Protein 2IM5 (pdb70)

B-factor: mean 26.13, std 9.0, range [6.48, 63.81]

Foldseek 3Di:
DDAALLQFFQQLLLVLVLCVVPQQFKKFKKKKDQPVQDADDVVLLVVLLVVLVVQQPHAHDPLNLVCCVPQVVLRDPVSSVCRRPDGQDSVQKDWDQDPSRGTIMMGIDGCSRRSSVFLVSLLSSLQSVCVVVVHDFQVVVLLPVLLVLLQLLQVLLAAEEEEARSFFNHPVSVLVSQVNSCVRNPRSYQYYRRRVSCSVNVHHHDDAHDLQLLLVQCQVVNQLCSQVVSLVSSCVSRVLPRQEEEQQQLHNVLSLVPPDLVSLQRRQEYEAAFDDLLVVLVSNLVSCVVSPHQQARHEYEYEHADDSVVSSVSCVSCPPRHHYHYYHYCNRRPDRDPPDDTGRMGIGGQWMASHPPGDITGTKGDGHDPPDIDYDPVVSVVSCVVSVD/DDAALLQFFQQLLLVLVLCVVPQQFKKFKKKKDQPVQDADDVVLLVVLLVVLVVQQPHAHDPLNLVCCVPQVVLRDPVSSVCRRPDGQDSVQKDWDQDPSRGTIMMGIDGVSRRSSVFLVSLLSSLQSVCVVVVHDFQVVVLLPVLLVLLQLLQVLLAAEEEEARSFFNHPVSVLVSQVNSCVRNPRSYQYYRRRVSCSVNVHHHDDAHDLQLLLVQCQVVNQLCSQVVSLVSSCVSRVLPRQEEEQQQLHNVLRLVPPDLVSLQRRQEYEAAFDDLLVVLVSNLVSCVVSPHQQARHEYEYEHADDSVVSSVSCVSCPPRHHYHYYHYCNRRPPRDPPDDTGRMGIGGQWMASHPPGDITGTKGDGHDPPDIDYDPVVSVVSCVRSVD/DDAALLQFFQLLLLVLVLCVVPQQFKKFKKKKDQPVQDADDVVLLVVLLVVLVVQQPHAHDPLNLVCCVPQVVLRDPVSSVCRRPDGQDSVQKDWDQDPSRGTIMMGIDRCSRRSSVFLVSLLSSLQSVCVVVVHDFQVVVLLVVLLVLLQLLQVLLAAEEEEARSFFNHPVSVLVSQVNSCVRNPRSYQYYRRRVSCSVNVHHHDDAHDLQLLLVQCQVVNQLCSQVVSLVSSCVSRVLPRQEEEQQQLHNVLSLVPPDLVSLQRRQEYEAAFDDLLVVLVSNLVSCVVSPHQQARHEYEYEHADDSVVSSVSCVSCVPRHHYHYYHYCNRRPDRDPPDDTGRMGIGGQWMASHPPGDITGTKGDGHDPPDIDYDPVVSVVSCVRSVD/DDAALLQFFQLLLLVLVLCVVPQQFKKFKKKKDQPVQDADDVVLLVVLLVVLVVQQPHAHDPLNLVCCVPQVVLRDPVSSVCRRPDGQDSVQKDWDQDPSRGTIMMGIDRVSRRSSVFLVSLLSSLQSVCVVVVHDFQVVVLLPVLLVLLQLLQVLLAAEEEEARSFFNHPVSVLVSQVNSCVRNPRSYQYYRRRVSCSVNVHHHDDAHDLQLLLVQCQVVNQLCSQVVSLVSSCVSRVLPRQEEEQQQLHNVLSLVPPDLVSLQRRQEYEAAFDDLLVVLVSNLVSCVVSPHQQARHEYEYEHADDSVVSSVSCVSCPPRHHYHYYHYCNRRPPRDPPDDTGRMGIGGQWMASHPPGDITGTKGDGHDPPDIDYDPVVSVVSCVRSVD

InterPro domains:
  IPR006406 Nicotinate phosphoribosyltransferase [MF_00570] (1-394)
  IPR006406 Nicotinate phosphoribosyltransferase [NF003704] (3-387)
  IPR006406 Nicotinate phosphoribosyltransferase [TIGR01514] (3-393)
  IPR006406 Nicotinate phosphoribosyltransferase [cd01401] (5-376)
  IPR007229 Nicotinate phosphoribosyltransferase family [PIRSF000484] (2-343)
  IPR007229 Nicotinate phosphoribosyltransferase family [PTHR11098] (4-378)
  IPR036068 Nicotinate phosphoribosyltransferase-like, C-terminal [SSF51690] (118-387)
  IPR040727 Nicotinate phosphoribosyltransferase, N-terminal domain [PF17767] (8-128)
  IPR041525 Nicotinate/nicotinamide phosphoribosyltransferase [PF04095] (164-356)

CATH classification: 3.20.140.10

Radius of gyration: 35.73 Å; Cα contacts (8 Å, |Δi|>4): 3093; chains: 4; bounding box: 87×88×93 Å

Nearest PDB structures (foldseek):
  2im5-assembly4_D  TM=1.003E+00  e=8.358E-81  Porphyromonas gingivalis
  3os4-assembly1_A  TM=9.330E-01  e=1.177E-36  Yersinia pestis CO92
  3os4-assembly2_B  TM=9.415E-01  e=1.327E-33  Yersinia pestis CO92
  4hl7-assembly1_A  TM=9.310E-01  e=1.331E-32  Vibrio cholerae O1 biovar El Tor str. N16961
  4hl7-assembly2_B  TM=9.332E-01  e=4.334E-32  Vibrio cholerae O1 biovar El Tor str. N16961

Solvent-accessible surface area: 59330 Å² total; per-residue (Å²): 31,13,196,12,11,0,2,5,6,5,25,0,5,3,0,0,9,0,0,6,26,43,12,10,71,0,61,0,11,2,47,7,66,11,125,85,171,48,67,21,76,98,113,1,0,77,76,0,53,32,31,6,129,59,4,39,88,16,45,12,70,133,95,12,37,64,21,0,87,179,84,0,79,33,3,1,36,14,2,8,30,8,2,38,35,8,108,13,47,35,152,28,16,88,9,42,40,49,103,127,26,30,6,30,0,83,0,78,12,28,0,0,29,0,0,7,1,5,0,3,1,1,0,1,0,0,15,10,37,2,141,86,92,57,16,136,22,68,87,152,51,3,66,96,43,4,113,65,24,0,53,54,2,109,127,64,197,0,52,1,4,1,38,4,2,69,58,0,8,12,34,117,1,1,23,82,2,0,48,2,1,97,113,46,0,42,175,8,12,85,0,0,6,0,0,36,0,0,57,118,18,62,24,128,17,11,24,12,4,15,23,12,1,1,9,0,0,0,1,10,37,6,14,40,36,0,15,78,33,0,6,59,24,4,16,75,7,5,76,9,51,37,13,20,1,2,0,2,0,2,25,0,67,10,3,14,130,80,7,31,42,38,2,0,18,8,5,61,8,0,38,3,32,13,20,67,28,92,95,6,1,68,44,1,12,126,46,2,97,94,23,193,11,64,10,123,45,10,92,0,16,0,16,55,103,9,54,8,91,130,0,5,64,4,48,129,66,3,74,70,78,9,86,27,23,1,2,0,15,48,33,6,0,6,47,0,13,81,70,29,107,48,4,39,3,17,1,62,4,46,34,0,25,56,45,45,188,38,83,82,42,89,3,0,39,1,14,34,58,140,64,137,54,59,11,53,95,129,24,23,102,17,0,48,77,22,23,71,86,30,12,198,13,10,0,2,6,6,4,23,0,4,3,0,0,8,0,0,7,27,45,12,10,71,0,64,0,10,3,46,6,68,11,122,84,170,49,67,21,74,97,114,2,0,79,77,0,53,32,33,6,128,60,3,38,87,15,46,12,71,135,95,12,38,65,21,0,87,179,85,0,82,34,3,0,35,17,3,7,27,9,2,37,35,8,109,14,47,35,152,27,16,86,10,41,41,50,103,128,25,29,7,29,0,84,0,79,13,28,0,0,32,0,0,7,2,5,0,3,1,2,0,2,0,0,16,9,37,2,141,87,91,58,17,137,22,69,88,154,50,3,66,97,43,4,113,64,27,0,53,54,1,108,128,63,200,0,53,2,4,1,38,4,2,70,58,0,9,11,34,116,1,1,23,81,2,0,49,2,0,98,112,46,0,43,172,7,12,84,0,0,6,0,0,34,0,0,54,119,19,62,24,128,18,12,23,13,4,14,23,10,1,1,8,0,0,0,2,10,38,11,14,46,39,0,16,78,34,0,6,58,24,5,16,76,6,6,74,9,51,36,14,20,0,2,1,2,0,1,26,0,69,8,3,13,133,82,6,33,46,40,2,0,19,8,5,62,10,0,38,3,30,13,19,68,29,92,96,6,1,67,44,0,14,128,47,2,94,92,23,195,12,62,10,123,44,9,93,0,16,0,17,55,103,8,54,8,92,130,0,5,66,4,49,131,64,3,75,70,79,10,85,28,24,1,2,0,14,50,34,7,0,5,48,0,14,78,70,30,106,49,6,41,3,17,1,63,4,46,33,0,25,58,45,47,187,41,88,82,43,88,3,1,38,1,14,35,57,143,64,137,55,61,12,54,95,132,25,23,100,26,0,48,82,26,24,72,85,32,12,198,11,10,0,2,6,5,5,24,0,4,3,0,0,8,0,0,7,29,45,12,9,69,0,61,0,11,2,47,7,67,12,124,86,169,49,66,20,76,98,112,2,0,77,76,0,52,32,32,6,127,59,3,37,89,15,45,12,70,133,95,12,38,65,20,0,87,179,83,0,80,34,3,1,37,15,3,8,29,9,2,39,34,8,107,14,46,36,151,28,17,86,10,42,41,50,104,127,26,30,6,30,1,82,0,77,13,27,0,0,30,0,0,6,1,7,0,3,1,1,0,1,0,0,16,10,37,2,140,85,92,56,17,136,22,67,85,151,52,3,64,97,42,4,112,66,26,0,52,54,2,107,127,63,200,0,53,2,4,1,40,4,2,68,59,0,9,11,35,114,1,1,23,82,2,0,47,3,0,96,114,45,0,42,175,8,12,83,0,0,6,0,0,35,0,0,55,120,18,63,23,128,18,11,23,13,4,14,23,12,1,1,8,0,0,0,2,10,37,7,15,37,35,0,15,77,33,0,6,58,24,5,16,75,7,5,69,10,47,38,12,20,0,2,0,2,0,1,25,0,68,8,3,13,127,77,7,32,43,36,2,0,17,8,5,61,10,0,38,2,31,13,19,67,28,92,96,6,1,67,45,0,13,128,47,2,97,92,22,194,13,62,10,122,43,10,93,0,16,0,17,54,102,8,55,8,91,131,0,5,64,4,47,131,65,3,73,70,79,9,84,26,24,2,2,0,15,49,34,5,0,6,48,0,14,80,70,28,106,49,6,39,4,18,1,62,4,44,34,0,25,56,45,46,190,39,85,82,44,88,3,1,39,2,15,36,59,143,64,137,56,60,12,54,96,128,24,24,101,19,0,49,75,22,25,71,84,31,13,198,12,10,0,2,6,6,4,23,0,4,3,0,0,8,0,0,6,26,44,12,11,70,0,64,0,10,2,46,7,68,11,124,87,172,50,67,20,75,95,114,0,0,78,76,0,54,32,32,6,129,59,4,38,88,15,45,11,70,134,94,12,38,64,21,0,88,179,83,0,80,33,3,1,33,16,3,8,28,7,2,39,35,8,107,15,45,36,153,27,16,88,10,43,41,50,104,128,26,28,6,29,1,81,0,77,12,28,0,0,30,0,0,6,1,5,0,3,1,1,0,2,0,0,16,10,38,2,140,85,90,57,17,136,21,68,88,154,49,2,64,95,42,3,110,65,26,0,51,54,2,108,129,65,196,0,52,1,4,1,39,4,2,68,59,0,8,12,35,115,1,2,22,79,2,0,49,2,1,98,111,46,0,42,172,7,11,82,0,0,5,0,0,35,0,0,53,118,17,62,24,126,19,11,23,13,4,15,24,11,1,1,8,0,0,0,2,11,39,11,15,46,38,0,15,78,34,0,6,58,25,4,16,75,6,5,72,8,46,38,15,21,0,2,0,2,0,2,25,0,66,10,3,13,130,79,5,33,40,40,2,0,18,8,5,59,10,0,37,3,31,14,20,68,29,92,95,5,1,68,45,0,13,127,46,2,97,94,23,194,11,66,10,124,43,9,93,0,17,0,17,54,102,8,53,8,93,130,0,5,65,4,48,132,65,3,75,70,79,10,82,26,22,1,2,1,15,51,34,6,0,6,49,0,14,80,72,30,107,49,5,41,4,17,1,63,4,44,33,0,25,56,45,46,186,42,92,83,43,86,3,1,38,2,14,35,58,141,65,137,56,62,11,54,94,132,25,23,100,28,0,47,81,25,26,70,85

Secondary structure (DSSP, 8-state):
----TT-SBHHHHHHHHHHHHH-TT-EEEEEEEETT-----HHHHHHHHHHHHHGGG----HHHHHHHHHH-TTS-HHHHHHHHH----GGGEEEEE-TTS-EEEEEEEEHHHHGGGHHHHHHHHHHHHHHHTT----HHHHHHHHHHHHHHHHHTT--EEE--STT-S-HHHHHHHHHHHHHHSGGGEEEESBHHHHHHHT-EE-----HHHHHHHHHHH-TTTHHHHHHHHHHHHHTTSS-EEE--TT-HHHHHHH--HHHHHH--EEEE-SS-HHHHHHHHHHHHHHTT--GGG-EEEE-SS--HHHHHHHHHHHTTTSEEEEEE-HHHHS--STT-----EEEEEEEEESSTTSPPEE--B--SSTT--BS-HHHHHHHHHHHT-/----TT-SBHHHHHHHHHHHHH-TT-EEEEEEEETT-----HHHHHHHHHHHHHGGG----HHHHHHHHHH-TTS-HHHHHHHHH----GGGEEEEE-TTS-EEEEEEEEHHHHGGGHHHHHHHHHHHHHHHTT----HHHHHHHHHHHHHHHHHTT--EEE--STT-S-HHHHHHHHHHHHHHSGGGEEEESBHHHHHHHT-EE-----HHHHHHHHHHH-TTTHHHHHHHHHHHHHTTSS-EEE--TT-HHHHHHH--HHHHHH--EEEE-SS-HHHHHHHHHHHHHHTT--GGG-EEEE-SS--HHHHHHHHHHHTTTSEEEEEE-HHHHS--STT-----EEEEEEEEESSTTSPPEE--B--SSTT--BS-HHHHHHHHHHHT-/----TT-SBHHHHHHHHHHHHH-TT-EEEEEEEETT-----HHHHHHHHHHHHHGGG----HHHHHHHHHH-TTS-HHHHHHHHH----GGGEEEEE-TTS-EEEEEEEEHHHHGGGHHHHHHHHHHHHHHHTT----HHHHHHHHHHHHHHHHHTT--EEE--GGG-S-HHHHHHHHHHHHHHSGGGEEEESBHHHHHHHT-EE-----HHHHHHHHHHH-TTTHHHHHHHHHHHHHTTSS-EEE--TT-HHHHHHH--HHHHHH--EEEE-SS-HHHHHHHHHHHHHHTT--GGG-EEEE-SS--HHHHHHHHHHHTTTSEEEEEE-HHHHS--STT-----EEEEEEEEESSTTSPPEE--B--SSTT--BS-HHHHHHHHHHTT-/----TT-SBHHHHHHHHHHHHH-TT-EEEEEEEETT-----HHHHHHHHHHHHHGGG----HHHHHHHHHH-TTS-HHHHHHHHH----GGGEEEEE-TTS-EEEEEEEEHHHHGGGHHHHHHHHHHHHHHHTT----HHHHHHHHHHHHHHHHHTT--EEE--STT-S-HHHHHHHHHHHHHHSGGGEEEESBHHHHHHHT-EE-----HHHHHHHHHHH-TTTHHHHHHHHHHHHHTTSS-EEE--TT-HHHHHHH--HHHHHH--EEEE-SS-HHHHHHHHHHHHHHTT--GGG-EEEE-SS--HHHHHHHHHHHTTTSEEEEEE-HHHHS--STT-----EEEEEEEEESSTTSPPEE--B--SSTT--BS-HHHHHHHHHHHT-

Sequence (1556 aa):
IIRSILDTDLYKFTTGYAYAKLFPRAYGEFRFIDRNRQGFTEEFAELVRGEIRAMAALSLTRDEKEFLQRELPYLPPIYIDFLDGFRFDPEEVTVSIDAQGHLDIRAQGLLYRVTLWETPILAVISELYYRFIGAEPDWKQVEEVTRSKGELMREHRATFSIFGMRRRFSLEVEDRVTDILKQYAGESLFGTSNVHLAHKHGLRVSGTHPHEWIQFHGAIYGYKMANYVAMEDWINVYDGDLGTVLTDTYTTDVFMRNFSKKHAMLFTSLRHDSGDPEIFIEKAVRRYEELRVDPKIKYIIFSDSLTPQRAIEIQKLCAGRIKASFGIGTNLTNDVGGGVEPLNIVMKLWKCKMTAKDDWHYCVKLSDVDGKHTGEPEEILLAMNTLGIIIRSILDTDLYKFTTGYAYAKLFPRAYGEFRFIDRNRQGFTEEFAELVRGEIRAMAALSLTRDEKEFLQRELPYLPPIYIDFLDGFRFDPEEVTVSIDAQGHLDIRAQGLLYRVTLWETPILAVISELYYRFIGAEPDWKQVEEVTRSKGELMREHRATFSIFGMRRRFSLEVEDRVTDILKQYAGESLFGTSNVHLAHKHGLRVSGTHPHEWIQFHGAIYGYKMANYVAMEDWINVYDGDLGTVLTDTYTTDVFMRNFSKKHAMLFTSLRHDSGDPEIFIEKAVRRYEELRVDPKIKYIIFSDSLTPQRAIEIQKLCAGRIKASFGIGTNLTNDVGGGVEPLNIVMKLWKCKMTAKDDWHYCVKLSDVDGKHTGEPEEILLAMNTLGIIIRSILDTDLYKFTTGYAYAKLFPRAYGEFRFIDRNRQGFTEEFAELVRGEIRAMAALSLTRDEKEFLQRELPYLPPIYIDFLDGFRFDPEEVTVSIDAQGHLDIRAQGLLYRVTLWETPILAVISELYYRFIGAEPDWKQVEEVTRSKGELMREHRATFSIFGMRRRFSLEVEDRVTDILKQYAGESLFGTSNVHLAHKHGLRVSGTHPHEWIQFHGAIYGYKMANYVAMEDWINVYDGDLGTVLTDTYTTDVFMRNFSKKHAMLFTSLRHDSGDPEIFIEKAVRRYEELRVDPKIKYIIFSDSLTPQRAIEIQKLCAGRIKASFGIGTNLTNDVGGGVEPLNIVMKLWKCKMTAKDDWHYCVKLSDVDGKHTGEPEEILLAMNTLGIIIRSILDTDLYKFTTGYAYAKLFPRAYGEFRFIDRNRQGFTEEFAELVRGEIRAMAALSLTRDEKEFLQRELPYLPPIYIDFLDGFRFDPEEVTVSIDAQGHLDIRAQGLLYRVTLWETPILAVISELYYRFIGAEPDWKQVEEVTRSKGELMREHRATFSIFGMRRRFSLEVEDRVTDILKQYAGESLFGTSNVHLAHKHGLRVSGTHPHEWIQFHGAIYGYKMANYVAMEDWINVYDGDLGTVLTDTYTTDVFMRNFSKKHAMLFTSLRHDSGDPEIFIEKAVRRYEELRVDPKIKYIIFSDSLTPQRAIEIQKLCAGRIKASFGIGTNLTNDVGGGVEPLNIVMKLWKCKMTAKDDWHYCVKLSDVDGKHTGEPEEILLAMNTLGI

Structure (mmCIF, N/CA/C/O backbone):
data_2IM5
#
_entry.id   2IM5
#
_cell.length_a   88.873
_cell.length_b   101.131
_cell.length_c   191.051
_cell.angle_alpha   90.00
_cell.angle_beta   90.00
_cell.angle_gamma   90.00
#
_symmetry.space_group_name_H-M   'P 21 21 21'
#
loop_
_entity.id
_entity.type
_entity.pdbx_description
1 polymer 'Nicotinate phosphoribosyltransferase'
2 water water
#
loop_
_atom_site.group_PDB
_atom_site.id
_atom_site.type_symbol
_atom_site.label_atom_id
_atom_site.label_alt_id
_atom_site.label_comp_id
_atom_site.label_asym_id
_atom_site.label_entity_id
_atom_site.label_seq_id
_atom_site.pdbx_PDB_ins_code
_atom_site.Cartn_x
_atom_site.Cartn_y
_atom_site.Cartn_z
_atom_site.occupancy
_atom_site.B_iso_or_equiv
_atom_site.auth_seq_id
_atom_site.auth_comp_id
_atom_site.auth_asym_id
_atom_site.auth_atom_id
_atom_site.pdbx_PDB_model_num
ATOM 1 N N . ILE A 1 3 ? 12.846 -5.312 -26.667 1.00 27.87 3 ILE A N 1
ATOM 2 C CA . ILE A 1 3 ? 11.911 -6.272 -27.331 1.00 29.76 3 ILE A CA 1
ATOM 3 C C . ILE A 1 3 ? 12.620 -7.190 -28.329 1.00 30.84 3 ILE A C 1
ATOM 4 O O . ILE A 1 3 ? 12.400 -8.401 -28.320 1.00 31.63 3 ILE A O 1
ATOM 9 N N . ILE A 1 4 ? 13.459 -6.624 -29.193 1.00 30.68 4 ILE A N 1
ATOM 10 C CA . ILE A 1 4 ? 14.192 -7.441 -30.160 1.00 30.48 4 ILE A CA 1
ATOM 11 C C . ILE A 1 4 ? 15.490 -7.880 -29.479 1.00 30.61 4 ILE A C 1
ATOM 12 O O . ILE A 1 4 ? 16.344 -7.053 -29.163 1.00 29.92 4 ILE A O 1
ATOM 17 N N . ARG A 1 5 ? 15.633 -9.183 -29.255 1.00 30.65 5 ARG A N 1
ATOM 18 C CA . ARG A 1 5 ? 16.813 -9.715 -28.583 1.00 32.33 5 ARG A CA 1
ATOM 19 C C . ARG A 1 5 ? 17.827 -10.384 -29.494 1.00 31.04 5 ARG A C 1
ATOM 20 O O . ARG A 1 5 ? 18.994 -10.533 -29.126 1.00 31.18 5 ARG A O 1
ATOM 28 N N . SER A 1 6 ? 17.390 -10.800 -30.675 1.00 29.17 6 SER A N 1
ATOM 29 C CA . SER A 1 6 ? 18.294 -11.456 -31.612 1.00 28.27 6 SER A CA 1
ATOM 30 C C . SER A 1 6 ? 18.388 -10.751 -32.956 1.00 27.22 6 SER A C 1
ATOM 31 O O . SER A 1 6 ? 17.386 -10.292 -33.509 1.00 27.36 6 SER A O 1
ATOM 34 N N . ILE A 1 7 ? 19.595 -10.685 -33.496 1.00 26.12 7 ILE A N 1
ATOM 35 C CA . ILE A 1 7 ? 19.774 -10.047 -34.785 1.00 25.26 7 ILE A CA 1
ATOM 36 C C . ILE A 1 7 ? 19.134 -10.924 -35.869 1.00 23.40 7 ILE A C 1
ATOM 37 O O . ILE A 1 7 ? 18.940 -10.483 -36.994 1.00 22.35 7 ILE A O 1
ATOM 42 N N . LEU A 1 8 ? 18.792 -12.165 -35.515 1.00 22.12 8 LEU A N 1
ATOM 43 C CA . LEU A 1 8 ? 18.152 -13.085 -36.454 1.00 19.87 8 LEU A CA 1
ATOM 44 C C . LEU A 1 8 ? 16.631 -13.058 -36.317 1.00 18.65 8 LEU A C 1
ATOM 45 O O . LEU A 1 8 ? 15.925 -13.753 -37.049 1.00 18.74 8 LEU A O 1
ATOM 50 N N . ASP A 1 9 ? 16.122 -12.263 -35.381 1.00 19.42 9 ASP A N 1
ATOM 51 C CA . ASP A 1 9 ? 14.675 -12.160 -35.194 1.00 20.21 9 ASP A CA 1
ATOM 52 C C . ASP A 1 9 ? 14.152 -11.208 -36.266 1.00 20.76 9 ASP A C 1
ATOM 53 O O . ASP A 1 9 ? 13.877 -10.033 -36.011 1.00 21.49 9 ASP A O 1
ATOM 58 N N . THR A 1 10 ? 14.038 -11.741 -37.478 1.00 20.61 10 THR A N 1
ATOM 59 C CA . THR A 1 10 ? 13.576 -10.991 -38.637 1.00 18.89 10 THR A CA 1
ATOM 60 C C . THR A 1 10 ? 13.206 -12.015 -39.708 1.00 19.22 10 THR A C 1
ATOM 61 O O . THR A 1 10 ? 13.373 -13.225 -39.504 1.00 18.11 10 THR A O 1
ATOM 65 N N . ASP A 1 11 ? 12.696 -11.540 -40.840 1.00 18.50 11 ASP A N 1
ATOM 66 C CA . ASP A 1 11 ? 12.315 -12.438 -41.923 1.00 18.81 11 ASP A CA 1
ATOM 67 C C . ASP A 1 11 ? 13.486 -12.826 -42.812 1.00 18.53 11 ASP A C 1
ATOM 68 O O . ASP A 1 11 ? 14.404 -12.038 -43.033 1.00 18.30 11 ASP A O 1
ATOM 73 N N . LEU A 1 12 ? 13.439 -14.052 -43.322 1.00 17.50 12 LEU A N 1
ATOM 74 C CA . LEU A 1 12 ? 14.491 -14.552 -44.195 1.00 17.58 12 LEU A CA 1
ATOM 75 C C . LEU A 1 12 ? 14.748 -13.623 -45.377 1.00 17.10 12 LEU A C 1
ATOM 76 O O . LEU A 1 12 ? 15.893 -13.334 -45.709 1.00 18.17 12 LEU A O 1
ATOM 81 N N . TYR A 1 13 ? 13.679 -13.137 -46.001 1.00 17.36 13 TYR A N 1
ATOM 82 C CA . TYR A 1 13 ? 13.840 -12.290 -47.171 1.00 17.25 13 TYR A CA 1
ATOM 83 C C . TYR A 1 13 ? 14.633 -11.014 -46.929 1.00 17.53 13 TYR A C 1
ATOM 84 O O . TYR A 1 13 ? 15.176 -10.439 -47.871 1.00 17.71 13 TYR A O 1
ATOM 93 N N . LYS A 1 14 ? 14.715 -10.570 -45.678 1.00 17.87 14 LYS A N 1
ATOM 94 C CA . LYS A 1 14 ? 15.479 -9.367 -45.374 1.00 16.69 14 LYS A CA 1
ATOM 95 C C . LYS A 1 14 ? 16.961 -9.653 -45.623 1.00 18.24 14 LYS A C 1
ATOM 96 O O . LYS A 1 14 ? 17.689 -8.799 -46.137 1.00 18.56 14 LYS A O 1
ATOM 102 N N . PHE A 1 15 ? 17.407 -10.862 -45.280 1.00 17.77 15 PHE A N 1
ATOM 103 C CA . PHE A 1 15 ? 18.805 -11.233 -45.495 1.00 17.76 15 PHE A CA 1
ATOM 104 C C . PHE A 1 15 ? 19.098 -11.579 -46.953 1.00 17.41 15 PHE A C 1
ATOM 105 O O . PHE A 1 15 ? 20.127 -11.173 -47.494 1.00 20.54 15 PHE A O 1
ATOM 113 N N . THR A 1 16 ? 18.208 -12.327 -47.598 1.00 15.54 16 THR A N 1
ATOM 114 C CA . THR A 1 16 ? 18.440 -12.700 -48.989 1.00 14.69 16 THR A CA 1
ATOM 115 C C . THR A 1 16 ? 18.401 -11.483 -49.910 1.00 14.50 16 THR A C 1
ATOM 116 O O . THR A 1 16 ? 19.187 -11.381 -50.856 1.00 15.96 16 THR A O 1
ATOM 120 N N . THR A 1 17 ? 17.489 -10.558 -49.641 1.00 14.13 17 THR A N 1
ATOM 121 C CA . THR A 1 17 ? 17.406 -9.350 -50.454 1.00 15.52 17 THR A CA 1
ATOM 122 C C . THR A 1 17 ? 18.535 -8.421 -50.030 1.00 14.14 17 THR A C 1
ATOM 123 O O . THR A 1 17 ? 19.092 -7.693 -50.845 1.00 17.12 17 THR A O 1
ATOM 127 N N . GLY A 1 18 ? 18.869 -8.457 -48.744 1.00 14.70 18 GLY A N 1
ATOM 128 C CA . GLY A 1 18 ? 19.945 -7.621 -48.239 1.00 13.46 18 GLY A CA 1
ATOM 129 C C . GLY A 1 18 ? 21.262 -7.964 -48.913 1.00 12.54 18 GLY A C 1
ATOM 130 O O . GLY A 1 18 ? 22.038 -7.067 -49.251 1.00 15.23 18 GLY A O 1
ATOM 131 N N . TYR A 1 19 ? 21.530 -9.252 -49.109 1.00 10.81 19 TYR A N 1
ATOM 132 C CA . TYR A 1 19 ? 22.771 -9.658 -49.769 1.00 11.51 19 TYR A CA 1
ATOM 133 C C . TYR A 1 19 ? 22.694 -9.322 -51.250 1.00 11.68 19 TYR A C 1
ATOM 134 O O . TYR A 1 19 ? 23.683 -8.900 -51.850 1.00 13.67 19 TYR A O 1
ATOM 143 N N . ALA A 1 20 ? 21.519 -9.500 -51.844 1.00 11.62 20 ALA A N 1
ATOM 144 C CA . ALA A 1 20 ? 21.358 -9.169 -53.256 1.00 12.30 20 ALA A CA 1
ATOM 145 C C . ALA A 1 20 ? 21.708 -7.690 -53.468 1.00 12.54 20 ALA A C 1
ATOM 146 O O . ALA A 1 20 ? 22.385 -7.349 -54.439 1.00 11.35 20 ALA A O 1
ATOM 148 N N . TYR A 1 21 ? 21.248 -6.814 -52.570 1.00 12.57 21 TYR A N 1
ATOM 149 C CA . TYR A 1 21 ? 21.571 -5.384 -52.696 1.00 14.88 21 TYR A CA 1
ATOM 150 C C . TYR A 1 21 ? 23.074 -5.159 -52.466 1.00 15.60 21 TYR A C 1
ATOM 151 O O . TYR A 1 21 ? 23.726 -4.411 -53.197 1.00 15.85 21 TYR A O 1
ATOM 160 N N . ALA A 1 22 ? 23.609 -5.809 -51.436 1.00 15.30 22 ALA A N 1
ATOM 161 C CA . ALA A 1 22 ? 25.018 -5.669 -51.088 1.00 15.05 22 ALA A CA 1
ATOM 162 C C . ALA A 1 22 ? 25.944 -6.092 -52.226 1.00 14.59 22 ALA A C 1
ATOM 163 O O . ALA A 1 22 ? 27.023 -5.519 -52.410 1.00 14.02 22 ALA A O 1
ATOM 165 N N . LYS A 1 23 ? 25.526 -7.092 -52.993 1.00 13.93 23 LYS A N 1
ATOM 166 C CA . LYS A 1 23 ? 26.348 -7.564 -54.095 1.00 13.19 23 LYS A CA 1
ATOM 167 C C . LYS A 1 23 ? 26.218 -6.720 -55.347 1.00 13.74 23 LYS A C 1
ATOM 168 O O . LYS A 1 23 ? 27.214 -6.247 -55.893 1.00 13.48 23 LYS A O 1
ATOM 174 N N . LEU A 1 24 ? 24.981 -6.529 -55.798 1.00 12.59 24 LEU A N 1
ATOM 175 C CA . LEU A 1 24 ? 24.733 -5.791 -57.026 1.00 12.41 24 LEU A CA 1
ATOM 176 C C . LEU A 1 24 ? 24.479 -4.292 -56.935 1.00 13.23 24 LEU A C 1
ATOM 177 O O . LEU A 1 24 ? 24.758 -3.574 -57.896 1.00 14.94 24 LEU A O 1
ATOM 182 N N . PHE A 1 25 ? 23.969 -3.811 -55.804 1.00 11.97 25 PHE A N 1
ATOM 183 C CA . PHE A 1 25 ? 23.674 -2.383 -55.651 1.00 12.29 25 PHE A CA 1
ATOM 184 C C . PHE A 1 25 ? 24.172 -1.814 -54.321 1.00 14.74 25 PHE A C 1
ATOM 185 O O . PHE A 1 25 ? 23.415 -1.168 -53.590 1.00 16.51 25 PHE A O 1
ATOM 193 N N . PRO A 1 26 ? 25.457 -2.021 -54.001 1.00 15.15 26 PRO A N 1
ATOM 194 C CA . PRO A 1 26 ? 26.033 -1.531 -52.748 1.00 15.70 26 PRO A CA 1
ATOM 195 C C . PRO A 1 26 ? 26.053 -0.010 -52.560 1.00 16.56 26 PRO A C 1
ATOM 196 O O . PRO A 1 26 ? 26.307 0.473 -51.458 1.00 17.97 26 PRO A O 1
ATOM 200 N N . ARG A 1 27 ? 25.785 0.742 -53.623 1.00 16.26 27 ARG A N 1
ATOM 201 C CA . ARG A 1 27 ? 25.781 2.199 -53.532 1.00 16.83 27 ARG A CA 1
ATOM 202 C C . ARG A 1 27 ? 24.366 2.768 -53.500 1.00 16.32 27 ARG A C 1
ATOM 203 O O . ARG A 1 27 ? 24.177 3.968 -53.317 1.00 16.35 27 ARG A O 1
ATOM 211 N N . ALA A 1 28 ? 23.376 1.903 -53.677 1.00 15.36 28 ALA A N 1
ATOM 212 C CA . ALA A 1 28 ? 21.994 2.351 -53.698 1.00 14.87 28 ALA A CA 1
ATOM 213 C C . ALA A 1 28 ? 21.498 2.867 -52.356 1.00 14.81 28 ALA A C 1
ATOM 214 O O . ALA A 1 28 ? 21.948 2.426 -51.300 1.00 16.07 28 ALA A O 1
ATOM 216 N N . TYR A 1 29 ? 20.567 3.812 -52.420 1.00 14.17 29 TYR A N 1
ATOM 217 C CA . TYR A 1 29 ? 19.942 4.392 -51.242 1.00 15.42 29 TYR A CA 1
ATOM 218 C C . TYR A 1 29 ? 18.451 4.126 -51.338 1.00 15.45 29 TYR A C 1
ATOM 219 O O . TYR A 1 29 ? 17.900 3.939 -52.424 1.00 12.89 29 TYR A O 1
ATOM 228 N N . GLY A 1 30 ? 17.793 4.104 -50.193 1.00 15.18 30 GLY A N 1
ATOM 229 C CA . GLY A 1 30 ? 16.362 3.884 -50.198 1.00 16.16 30 GLY A CA 1
ATOM 230 C C . GLY A 1 30 ? 15.725 4.509 -48.980 1.00 17.23 30 GLY A C 1
ATOM 231 O O . GLY A 1 30 ? 16.406 4.774 -47.984 1.00 17.50 30 GLY A O 1
ATOM 232 N N . GLU A 1 31 ? 14.430 4.786 -49.074 1.00 17.34 31 GLU A N 1
ATOM 233 C CA . GLU A 1 31 ? 13.687 5.322 -47.947 1.00 17.97 31 GLU A CA 1
ATOM 234 C C . GLU A 1 31 ? 12.449 4.465 -47.744 1.00 19.00 31 GLU A C 1
ATOM 235 O O . GLU A 1 31 ? 11.620 4.329 -48.653 1.00 18.88 31 GLU A O 1
ATOM 241 N N . PHE A 1 32 ? 12.334 3.884 -46.555 1.00 16.86 32 PHE A N 1
ATOM 242 C CA . PHE A 1 32 ? 11.186 3.067 -46.211 1.00 19.16 32 PHE A CA 1
ATOM 243 C C . PHE A 1 32 ? 10.240 3.933 -45.382 1.00 19.66 32 PHE A C 1
ATOM 244 O O . PHE A 1 32 ? 10.681 4.708 -44.525 1.00 19.87 32 PHE A O 1
ATOM 252 N N . ARG A 1 33 ? 8.947 3.811 -45.643 1.00 18.95 33 ARG A N 1
ATOM 253 C CA . ARG A 1 33 ? 7.967 4.582 -44.896 1.00 21.83 33 ARG A CA 1
ATOM 254 C C . ARG A 1 33 ? 6.926 3.697 -44.233 1.00 21.81 33 ARG A C 1
ATOM 255 O O . ARG A 1 33 ? 6.341 2.822 -44.863 1.00 21.32 33 ARG A O 1
ATOM 263 N N . PHE A 1 34 ? 6.719 3.932 -42.944 1.00 23.50 34 PHE A N 1
ATOM 264 C CA . PHE A 1 34 ? 5.734 3.202 -42.163 1.00 24.15 34 PHE A CA 1
ATOM 265 C C . PHE A 1 34 ? 4.360 3.734 -42.547 1.00 24.71 34 PHE A C 1
ATOM 266 O O . PHE A 1 34 ? 4.190 4.933 -42.736 1.00 24.00 34 PHE A O 1
ATOM 274 N N . ILE A 1 35 ? 3.385 2.844 -42.667 1.00 25.70 35 ILE A N 1
ATOM 275 C CA . ILE A 1 35 ? 2.034 3.264 -43.006 1.00 26.97 35 ILE A CA 1
ATOM 276 C C . ILE A 1 35 ? 1.017 2.505 -42.155 1.00 28.34 35 ILE A C 1
ATOM 277 O O . ILE A 1 35 ? 0.944 1.275 -42.200 1.00 25.91 35 ILE A O 1
ATOM 282 N N . ASP A 1 36 ? 0.251 3.238 -41.356 1.00 30.25 36 ASP A N 1
ATOM 283 C CA . ASP A 1 36 ? -0.800 2.614 -40.562 1.00 32.19 36 ASP A CA 1
ATOM 284 C C . ASP A 1 36 ? -2.046 2.798 -41.412 1.00 33.30 36 ASP A C 1
ATOM 285 O O . ASP A 1 36 ? -2.633 3.879 -41.441 1.00 33.75 36 ASP A O 1
ATOM 290 N N . ARG A 1 37 ? -2.435 1.740 -42.109 1.00 34.12 37 ARG A N 1
ATOM 291 C CA . ARG A 1 37 ? -3.576 1.797 -43.000 1.00 36.91 37 ARG A CA 1
ATOM 292 C C . ARG A 1 37 ? -4.928 1.984 -42.326 1.00 39.07 37 ARG A C 1
ATOM 293 O O . ARG A 1 37 ? -5.947 2.121 -42.999 1.00 39.75 37 ARG A O 1
ATOM 301 N N . ASN A 1 38 ? -4.937 2.010 -40.999 1.00 41.04 38 ASN A N 1
ATOM 302 C CA . ASN A 1 38 ? -6.173 2.221 -40.262 1.00 43.23 38 ASN A CA 1
ATOM 303 C C . ASN A 1 38 ? -6.181 3.634 -39.694 1.00 45.34 38 ASN A C 1
ATOM 304 O O . ASN A 1 38 ? -7.133 4.042 -39.030 1.00 46.35 38 ASN A O 1
ATOM 309 N N . ARG A 1 39 ? -5.112 4.376 -39.969 1.00 46.95 39 ARG A N 1
ATOM 310 C CA . ARG A 1 39 ? -4.974 5.752 -39.500 1.00 48.27 39 ARG A CA 1
ATOM 311 C C . ARG A 1 39 ? -5.332 5.939 -38.028 1.00 47.48 39 ARG A C 1
ATOM 312 O O . ARG A 1 39 ? -6.058 6.866 -37.672 1.00 48.74 39 ARG A O 1
ATOM 320 N N . GLN A 1 40 ? -4.826 5.056 -37.177 1.00 45.74 40 GLN A N 1
ATOM 321 C CA . GLN A 1 40 ? -5.082 5.149 -35.747 1.00 44.52 40 GLN A CA 1
ATOM 322 C C . GLN A 1 40 ? -4.336 6.347 -35.179 1.00 44.07 40 GLN A C 1
ATOM 323 O O . GLN A 1 40 ? -3.284 6.736 -35.687 1.00 44.18 40 GLN A O 1
ATOM 329 N N . GLY A 1 41 ? -4.882 6.933 -34.121 1.00 43.00 41 GLY A N 1
ATOM 330 C CA . GLY A 1 41 ? -4.228 8.071 -33.506 1.00 41.72 41 GLY A CA 1
ATOM 331 C C . GLY A 1 41 ? -3.151 7.585 -32.557 1.00 40.68 41 GLY A C 1
ATOM 332 O O . GLY A 1 41 ? -3.363 6.640 -31.803 1.00 39.89 41 GLY A O 1
ATOM 333 N N . PHE A 1 42 ? -1.990 8.224 -32.597 1.00 39.72 42 PHE A N 1
ATOM 334 C CA . PHE A 1 42 ? -0.884 7.842 -31.731 1.00 39.06 42 PHE A CA 1
ATOM 335 C C . PHE A 1 42 ? -0.373 9.053 -30.975 1.00 39.06 42 PHE A C 1
ATOM 336 O O . PHE A 1 42 ? -0.418 10.176 -31.475 1.00 38.92 42 PHE A O 1
ATOM 344 N N . THR A 1 43 ? 0.116 8.814 -29.767 1.00 39.18 43 THR A N 1
ATOM 345 C CA . THR A 1 43 ? 0.619 9.883 -28.923 1.00 39.60 43 THR A CA 1
ATOM 346 C C . THR A 1 43 ? 2.131 9.954 -28.950 1.00 39.95 43 THR A C 1
ATOM 347 O O . THR A 1 43 ? 2.804 8.989 -29.313 1.00 40.75 43 THR A O 1
ATOM 351 N N . GLU A 1 44 ? 2.660 11.103 -28.546 1.00 39.85 44 GLU A N 1
ATOM 352 C CA . GLU A 1 44 ? 4.097 11.314 -28.520 1.00 40.13 44 GLU A CA 1
ATOM 353 C C . GLU A 1 44 ? 4.800 10.383 -27.546 1.00 38.34 44 GLU A C 1
ATOM 354 O O . GLU A 1 44 ? 5.971 10.059 -27.737 1.00 38.11 44 GLU A O 1
ATOM 360 N N . GLU A 1 45 ? 4.102 9.948 -26.501 1.00 37.26 45 GLU A N 1
ATOM 361 C CA . GLU A 1 45 ? 4.746 9.056 -25.549 1.00 36.18 45 GLU A CA 1
ATOM 362 C C . GLU A 1 45 ? 4.931 7.677 -26.167 1.00 34.23 45 GLU A C 1
ATOM 363 O O . GLU A 1 45 ? 5.904 6.992 -25.862 1.00 35.06 45 GLU A O 1
ATOM 369 N N . PHE A 1 46 ? 4.006 7.270 -27.033 1.00 31.99 46 PHE A N 1
ATOM 370 C CA . PHE A 1 46 ? 4.142 5.981 -27.706 1.00 30.56 46 PHE A CA 1
ATOM 371 C C . PHE A 1 46 ? 5.317 6.112 -28.678 1.00 29.33 46 PHE A C 1
ATOM 372 O O . PHE A 1 46 ? 6.174 5.229 -28.766 1.00 28.55 46 PHE A O 1
ATOM 380 N N . ALA A 1 47 ? 5.358 7.232 -29.396 1.00 28.64 47 ALA A N 1
ATOM 381 C CA . ALA A 1 47 ? 6.431 7.481 -30.352 1.00 27.82 47 ALA A CA 1
ATOM 382 C C . ALA A 1 47 ? 7.766 7.382 -29.631 1.00 28.95 47 ALA A C 1
ATOM 383 O O . ALA A 1 47 ? 8.742 6.859 -30.166 1.00 28.32 47 ALA A O 1
ATOM 385 N N . GLU A 1 48 ? 7.805 7.887 -28.404 1.00 29.05 48 GLU A N 1
ATOM 386 C CA . GLU A 1 48 ? 9.026 7.846 -27.617 1.00 30.73 48 GLU A CA 1
ATOM 387 C C . GLU A 1 48 ? 9.376 6.404 -27.238 1.00 29.74 48 GLU A C 1
ATOM 388 O O . GLU A 1 48 ? 10.547 6.035 -27.159 1.00 27.98 48 GLU A O 1
ATOM 394 N N . LEU A 1 49 ? 8.356 5.589 -27.000 1.00 28.27 49 LEU A N 1
ATOM 395 C CA . LEU A 1 49 ? 8.596 4.190 -26.668 1.00 27.69 49 LEU A CA 1
ATOM 396 C C . LEU A 1 49 ? 9.227 3.508 -27.883 1.00 26.62 49 LEU A C 1
ATOM 397 O O . LEU A 1 49 ? 10.119 2.676 -27.748 1.00 26.38 49 LEU A O 1
ATOM 402 N N . VAL A 1 50 ? 8.755 3.872 -29.070 1.00 26.76 50 VAL A N 1
ATOM 403 C CA . VAL A 1 50 ? 9.276 3.299 -30.300 1.00 26.36 50 VAL A CA 1
ATOM 404 C C . VAL A 1 50 ? 10.729 3.704 -30.486 1.00 26.82 50 VAL A C 1
ATOM 405 O O . VAL A 1 50 ? 11.578 2.864 -30.791 1.00 27.64 50 VAL A O 1
ATOM 409 N N . ARG A 1 51 ? 11.019 4.987 -30.295 1.00 25.66 51 ARG A N 1
ATOM 410 C CA . ARG A 1 51 ? 12.384 5.474 -30.441 1.00 26.73 51 ARG A CA 1
ATOM 411 C C . ARG A 1 51 ? 13.326 4.744 -29.484 1.00 26.23 51 ARG A C 1
ATOM 412 O O . ARG A 1 51 ? 14.468 4.439 -29.835 1.00 25.65 51 ARG A O 1
ATOM 420 N N . GLY A 1 52 ? 12.842 4.459 -28.279 1.00 25.46 52 GLY A N 1
ATOM 421 C CA . GLY A 1 52 ? 13.659 3.755 -27.309 1.00 24.68 52 GLY A CA 1
ATOM 422 C C . GLY A 1 52 ? 13.999 2.346 -27.762 1.00 25.04 52 GLY A C 1
ATOM 423 O O . GLY A 1 52 ? 15.127 1.880 -27.584 1.00 25.17 52 GLY A O 1
ATOM 424 N N . GLU A 1 53 ? 13.022 1.662 -28.345 1.00 25.91 53 GLU A N 1
ATOM 425 C CA . GLU A 1 53 ? 13.228 0.305 -28.837 1.00 27.18 53 GLU A CA 1
ATOM 426 C C . GLU A 1 53 ? 14.192 0.326 -30.016 1.00 27.91 53 GLU A C 1
ATOM 427 O O . GLU A 1 53 ? 15.052 -0.547 -30.149 1.00 27.35 53 GLU A O 1
ATOM 433 N N . ILE A 1 54 ? 14.048 1.329 -30.875 1.00 28.20 54 ILE A N 1
ATOM 434 C CA . ILE A 1 54 ? 14.920 1.444 -32.032 1.00 28.76 54 ILE A CA 1
ATOM 435 C C . ILE A 1 54 ? 16.353 1.667 -31.567 1.00 28.98 54 ILE A C 1
ATOM 436 O O . ILE A 1 54 ? 17.290 1.071 -32.106 1.00 29.18 54 ILE A O 1
ATOM 441 N N . ARG A 1 55 ? 16.526 2.512 -30.555 1.00 28.20 55 ARG A N 1
ATOM 442 C CA . ARG A 1 55 ? 17.867 2.768 -30.038 1.00 28.68 55 ARG A CA 1
ATOM 443 C C . ARG A 1 55 ? 18.439 1.513 -29.380 1.00 27.02 55 ARG A C 1
ATOM 444 O O . ARG A 1 55 ? 19.634 1.231 -29.488 1.00 26.15 55 ARG A O 1
ATOM 452 N N . ALA A 1 56 ? 17.581 0.752 -28.707 1.00 25.55 56 ALA A N 1
ATOM 453 C CA . ALA A 1 56 ? 18.023 -0.471 -28.040 1.00 24.76 56 ALA A CA 1
ATOM 454 C C . ALA A 1 56 ? 18.604 -1.474 -29.035 1.00 24.10 56 ALA A C 1
ATOM 455 O O . ALA A 1 56 ? 19.521 -2.220 -28.700 1.00 23.63 56 ALA A O 1
ATOM 457 N N . MET A 1 57 ? 18.077 -1.477 -30.260 1.00 22.98 57 MET A N 1
ATOM 458 C CA . MET A 1 57 ? 18.535 -2.410 -31.285 1.00 23.36 57 MET A CA 1
ATOM 459 C C . MET A 1 57 ? 20.011 -2.250 -31.668 1.00 23.95 57 MET A C 1
ATOM 460 O O . MET A 1 57 ? 20.622 -3.170 -32.230 1.00 23.39 57 MET A O 1
ATOM 465 N N . ALA A 1 58 ? 20.593 -1.098 -31.348 1.00 22.99 58 ALA A N 1
ATOM 466 C CA . ALA A 1 58 ? 21.996 -0.849 -31.670 1.00 23.54 58 ALA A CA 1
ATOM 467 C C . ALA A 1 58 ? 22.922 -1.795 -30.909 1.00 24.04 58 ALA A C 1
ATOM 468 O O . ALA A 1 58 ? 24.086 -1.953 -31.269 1.00 25.54 58 ALA A O 1
ATOM 470 N N . ALA A 1 59 ? 22.402 -2.429 -29.866 1.00 23.06 59 ALA A N 1
ATOM 471 C CA . ALA A 1 59 ? 23.199 -3.349 -29.064 1.00 25.24 59 ALA A CA 1
ATOM 472 C C . ALA A 1 59 ? 23.203 -4.785 -29.608 1.00 25.74 59 ALA A C 1
ATOM 473 O O . ALA A 1 59 ? 23.988 -5.617 -29.166 1.00 25.61 59 ALA A O 1
ATOM 475 N N . LEU A 1 60 ? 22.333 -5.073 -30.567 1.00 27.10 60 LEU A N 1
ATOM 476 C CA . LEU A 1 60 ? 22.263 -6.411 -31.143 1.00 27.53 60 LEU A CA 1
ATOM 477 C C . LEU A 1 60 ? 23.522 -6.788 -31.920 1.00 27.91 60 LEU A C 1
ATOM 478 O O . LEU A 1 60 ? 24.128 -5.957 -32.600 1.00 27.04 60 LEU A O 1
ATOM 483 N N . SER A 1 61 ? 23.923 -8.048 -31.805 1.00 27.46 61 SER A N 1
ATOM 484 C CA . SER A 1 61 ? 25.081 -8.540 -32.534 1.00 29.23 61 SER A CA 1
ATOM 485 C C . SER A 1 61 ? 24.953 -10.047 -32.692 1.00 28.32 61 SER A C 1
ATOM 486 O O . SER A 1 61 ? 24.441 -10.739 -31.813 1.00 28.59 61 SER A O 1
ATOM 489 N N . LEU A 1 62 ? 25.409 -10.540 -33.833 1.00 26.10 62 LEU A N 1
ATOM 490 C CA . LEU A 1 62 ? 25.345 -11.957 -34.155 1.00 24.74 62 LEU A CA 1
ATOM 491 C C . LEU A 1 62 ? 26.149 -12.770 -33.145 1.00 23.15 62 LEU A C 1
ATOM 492 O O . LEU A 1 62 ? 27.310 -12.456 -32.877 1.00 22.52 62 LEU A O 1
ATOM 497 N N . THR A 1 63 ? 25.539 -13.803 -32.574 1.00 22.90 63 THR A N 1
ATOM 498 C CA . THR A 1 63 ? 26.260 -14.638 -31.620 1.00 24.23 63 THR A CA 1
ATOM 499 C C . THR A 1 63 ? 27.035 -15.689 -32.406 1.00 24.72 63 THR A C 1
ATOM 500 O O . THR A 1 63 ? 26.842 -15.844 -33.615 1.00 23.57 63 THR A O 1
ATOM 504 N N . ARG A 1 64 ? 27.910 -16.413 -31.719 1.00 26.54 64 ARG A N 1
ATOM 505 C CA . ARG A 1 64 ? 28.695 -17.456 -32.364 1.00 29.48 64 ARG A CA 1
ATOM 506 C C . ARG A 1 64 ? 27.790 -18.591 -32.859 1.00 28.26 64 ARG A C 1
ATOM 507 O O . ARG A 1 64 ? 27.974 -19.103 -33.961 1.00 28.28 64 ARG A O 1
ATOM 515 N N . ASP A 1 65 ? 26.806 -18.977 -32.054 1.00 26.86 65 ASP A N 1
ATOM 516 C CA . ASP A 1 65 ? 25.897 -20.043 -32.461 1.00 27.48 65 ASP A CA 1
ATOM 517 C C . ASP A 1 65 ? 25.054 -19.626 -33.655 1.00 26.62 65 ASP A C 1
ATOM 518 O O . ASP A 1 65 ? 24.784 -20.439 -34.540 1.00 25.52 65 ASP A O 1
ATOM 523 N N . GLU A 1 66 ? 24.631 -18.364 -33.677 1.00 24.40 66 GLU A N 1
ATOM 524 C CA . GLU A 1 66 ? 23.818 -17.879 -34.786 1.00 24.60 66 GLU A CA 1
ATOM 525 C C . GLU A 1 66 ? 24.638 -17.878 -36.067 1.00 22.95 66 GLU A C 1
ATOM 526 O O . GLU A 1 66 ? 24.138 -18.238 -37.127 1.00 21.49 66 GLU A O 1
ATOM 532 N N . LYS A 1 67 ? 25.902 -17.490 -35.963 1.00 22.70 67 LYS A N 1
ATOM 533 C CA . LYS A 1 67 ? 26.772 -17.474 -37.131 1.00 24.39 67 LYS A CA 1
ATOM 534 C C . LYS A 1 67 ? 26.923 -18.892 -37.687 1.00 24.90 67 LYS A C 1
ATOM 535 O O . LYS A 1 67 ? 26.852 -19.098 -38.897 1.00 25.24 67 LYS A O 1
ATOM 541 N N . GLU A 1 68 ? 27.134 -19.868 -36.807 1.00 25.47 68 GLU A N 1
ATOM 542 C CA . GLU A 1 68 ? 27.272 -21.262 -37.233 1.00 26.86 68 GLU A CA 1
ATOM 543 C C . GLU A 1 68 ? 25.975 -21.753 -37.862 1.00 25.98 68 GLU A C 1
ATOM 544 O O . GLU A 1 68 ? 25.994 -22.535 -38.815 1.00 25.48 68 GLU A O 1
ATOM 550 N N . PHE A 1 69 ? 24.847 -21.297 -37.321 1.00 23.64 69 PHE A N 1
ATOM 551 C CA . PHE A 1 69 ? 23.547 -21.672 -37.859 1.00 22.58 69 PHE A CA 1
ATOM 552 C C . PHE A 1 69 ? 23.412 -21.138 -39.292 1.00 21.90 69 PHE A C 1
ATOM 553 O O . PHE A 1 69 ? 22.998 -21.858 -40.200 1.00 21.35 69 PHE A O 1
ATOM 561 N N . LEU A 1 70 ? 23.758 -19.870 -39.488 1.00 19.74 70 LEU A N 1
ATOM 562 C CA . LEU A 1 70 ? 23.662 -19.268 -40.812 1.00 20.40 70 LEU A CA 1
ATOM 563 C C . LEU A 1 70 ? 24.527 -20.022 -41.818 1.00 20.73 70 LEU A C 1
ATOM 564 O O . LEU A 1 70 ? 24.112 -20.265 -42.952 1.00 18.44 70 LEU A O 1
ATOM 569 N N . GLN A 1 71 ? 25.730 -20.397 -41.397 1.00 22.08 71 GLN A N 1
ATOM 570 C CA . GLN A 1 71 ? 26.641 -21.114 -42.280 1.00 24.27 71 GLN A CA 1
ATOM 571 C C . GLN A 1 71 ? 26.094 -22.486 -42.648 1.00 24.69 71 GLN A C 1
ATOM 572 O O . GLN A 1 71 ? 26.249 -22.938 -43.777 1.00 24.50 71 GLN A O 1
ATOM 578 N N . ARG A 1 72 ? 25.429 -23.138 -41.703 1.00 25.41 72 ARG A N 1
ATOM 579 C CA . ARG A 1 72 ? 24.892 -24.467 -41.964 1.00 27.25 72 ARG A CA 1
ATOM 580 C C . ARG A 1 72 ? 23.522 -24.508 -42.618 1.00 25.89 72 ARG A C 1
ATOM 581 O O . ARG A 1 72 ? 23.293 -25.324 -43.505 1.00 26.21 72 ARG A O 1
ATOM 589 N N . GLU A 1 73 ? 22.625 -23.626 -42.194 1.00 24.09 73 GLU A N 1
ATOM 590 C CA . GLU A 1 73 ? 21.268 -23.622 -42.712 1.00 24.22 73 GLU A CA 1
ATOM 591 C C . GLU A 1 73 ? 20.925 -22.640 -43.818 1.00 22.51 73 GLU A C 1
ATOM 592 O O . GLU A 1 73 ? 19.918 -22.817 -44.502 1.00 23.11 73 GLU A O 1
ATOM 598 N N . LEU A 1 74 ? 21.728 -21.598 -43.992 1.00 20.42 74 LEU A N 1
ATOM 599 C CA . LEU A 1 74 ? 21.460 -20.623 -45.055 1.00 20.22 74 LEU A CA 1
ATOM 600 C C . LEU A 1 74 ? 22.711 -20.476 -45.908 1.00 20.78 74 LEU A C 1
ATOM 601 O O . LEU A 1 74 ? 23.256 -19.372 -46.056 1.00 19.00 74 LEU A O 1
ATOM 606 N N . PRO A 1 75 ? 23.176 -21.597 -46.493 1.00 21.73 75 PRO A N 1
ATOM 607 C CA . PRO A 1 75 ? 24.373 -21.625 -47.338 1.00 21.62 75 PRO A CA 1
ATOM 608 C C . PRO A 1 75 ? 24.324 -20.730 -48.568 1.00 20.27 75 PRO A C 1
ATOM 609 O O . PRO A 1 75 ? 25.371 -20.375 -49.101 1.00 19.16 75 PRO A O 1
ATOM 613 N N . TYR A 1 76 ? 23.127 -20.375 -49.033 1.00 19.01 76 TYR A N 1
ATOM 614 C CA . TYR A 1 76 ? 23.041 -19.492 -50.195 1.00 18.38 76 TYR A CA 1
ATOM 615 C C . TYR A 1 76 ? 23.537 -18.079 -49.841 1.00 18.45 76 TYR A C 1
ATOM 616 O O . TYR A 1 76 ? 23.721 -17.239 -50.724 1.00 20.24 76 TYR A O 1
ATOM 625 N N . LEU A 1 77 ? 23.744 -17.814 -48.552 1.00 16.86 77 LEU A N 1
ATOM 626 C CA . LEU A 1 77 ? 24.294 -16.523 -48.129 1.00 17.44 77 LEU A CA 1
ATOM 627 C C . LEU A 1 77 ? 25.798 -16.812 -48.059 1.00 19.52 77 LEU A C 1
ATOM 628 O O . LEU A 1 77 ? 26.252 -17.613 -47.237 1.00 17.71 77 LEU A O 1
ATOM 633 N N . PRO A 1 78 ? 26.587 -16.177 -48.940 1.00 19.58 78 PRO A N 1
ATOM 634 C CA . PRO A 1 78 ? 28.038 -16.367 -48.994 1.00 20.82 78 PRO A CA 1
ATOM 635 C C . PRO A 1 78 ? 28.766 -15.920 -47.732 1.00 20.69 78 PRO A C 1
ATOM 636 O O . PRO A 1 78 ? 28.239 -15.142 -46.938 1.00 22.03 78 PRO A O 1
ATOM 640 N N . PRO A 1 79 ? 30.005 -16.402 -47.543 1.00 19.03 79 PRO A N 1
ATOM 641 C CA . PRO A 1 79 ? 30.816 -16.053 -46.377 1.00 19.11 79 PRO A CA 1
ATOM 642 C C . PRO A 1 79 ? 30.996 -14.541 -46.205 1.00 18.47 79 PRO A C 1
ATOM 643 O O . PRO A 1 79 ? 31.024 -14.039 -45.082 1.00 20.13 79 PRO A O 1
ATOM 647 N N . ILE A 1 80 ? 31.114 -13.817 -47.313 1.00 16.16 80 ILE A N 1
ATOM 648 C CA . ILE A 1 80 ? 31.288 -12.376 -47.237 1.00 14.56 80 ILE A CA 1
ATOM 649 C C . ILE A 1 80 ? 30.088 -11.724 -46.552 1.00 15.14 80 ILE A C 1
ATOM 650 O O . ILE A 1 80 ? 30.255 -10.774 -45.791 1.00 15.60 80 ILE A O 1
ATOM 655 N N . TYR A 1 81 ? 28.885 -12.233 -46.814 1.00 14.22 81 TYR A N 1
ATOM 656 C CA . TYR A 1 81 ? 27.701 -11.651 -46.198 1.00 15.63 81 TYR A CA 1
ATOM 657 C C . TYR A 1 81 ? 27.621 -12.024 -44.725 1.00 15.42 81 TYR A C 1
ATOM 658 O O . TYR A 1 81 ? 27.142 -11.243 -43.907 1.00 15.53 81 TYR A O 1
ATOM 667 N N . ILE A 1 82 ? 28.082 -13.223 -44.396 1.00 16.05 82 ILE A N 1
ATOM 668 C CA . ILE A 1 82 ? 28.076 -13.659 -43.014 1.00 18.01 82 ILE A CA 1
ATOM 669 C C . ILE A 1 82 ? 29.052 -12.794 -42.224 1.00 17.93 82 ILE A C 1
ATOM 670 O O . ILE A 1 82 ? 28.786 -12.458 -41.074 1.00 18.83 82 ILE A O 1
ATOM 675 N N . ASP A 1 83 ? 30.171 -12.424 -42.843 1.00 18.37 83 ASP A N 1
ATOM 676 C CA . ASP A 1 83 ? 31.140 -11.553 -42.177 1.00 19.16 83 ASP A CA 1
ATOM 677 C C . ASP A 1 83 ? 30.497 -10.182 -41.976 1.00 19.00 83 ASP A C 1
ATOM 678 O O . ASP A 1 83 ? 30.691 -9.543 -40.945 1.00 20.27 83 ASP A O 1
ATOM 683 N N . PHE A 1 84 ? 29.734 -9.731 -42.968 1.00 18.36 84 PHE A N 1
ATOM 684 C CA . PHE A 1 84 ? 29.054 -8.444 -42.864 1.00 19.10 84 PHE A CA 1
ATOM 685 C C . PHE A 1 84 ? 28.078 -8.465 -41.692 1.00 18.35 84 PHE A C 1
ATOM 686 O O . PHE A 1 84 ? 28.074 -7.559 -40.866 1.00 21.10 84 PHE A O 1
ATOM 694 N N . LEU A 1 85 ? 27.248 -9.501 -41.624 1.00 17.87 85 LEU A N 1
ATOM 695 C CA . LEU A 1 85 ? 26.279 -9.611 -40.543 1.00 18.10 85 LEU A CA 1
ATOM 696 C C . LEU A 1 85 ? 26.974 -9.743 -39.189 1.00 19.69 85 LEU A C 1
ATOM 697 O O . LEU A 1 85 ? 26.512 -9.197 -38.187 1.00 21.27 85 LEU A O 1
ATOM 702 N N . ASP A 1 86 ? 28.093 -10.459 -39.166 1.00 20.00 86 ASP A N 1
ATOM 703 C CA . ASP A 1 86 ? 28.833 -10.664 -37.931 1.00 22.53 86 ASP A CA 1
ATOM 704 C C . ASP A 1 86 ? 29.340 -9.346 -37.348 1.00 23.47 86 ASP A C 1
ATOM 705 O O . ASP A 1 86 ? 29.393 -9.179 -36.132 1.00 24.37 86 ASP A O 1
ATOM 710 N N . GLY A 1 87 ? 29.699 -8.405 -38.213 1.00 25.07 87 GLY A N 1
ATOM 711 C CA . GLY A 1 87 ? 30.180 -7.121 -37.728 1.00 25.82 87 GLY A CA 1
ATOM 712 C C . GLY A 1 87 ? 29.144 -6.014 -37.817 1.00 26.50 87 GLY A C 1
ATOM 713 O O . GLY A 1 87 ? 29.421 -4.867 -37.462 1.00 26.62 87 GLY A O 1
ATOM 714 N N . PHE A 1 88 ? 27.944 -6.359 -38.273 1.00 26.43 88 PHE A N 1
ATOM 715 C CA . PHE A 1 88 ? 26.868 -5.388 -38.438 1.00 25.67 88 PHE A CA 1
ATOM 716 C C . PHE A 1 88 ? 26.265 -4.860 -37.148 1.00 27.22 88 PHE A C 1
ATOM 717 O O . PHE A 1 88 ? 26.074 -5.605 -36.184 1.00 28.33 88 PHE A O 1
ATOM 725 N N . ARG A 1 89 ? 25.950 -3.568 -37.151 1.00 26.16 89 ARG A N 1
ATOM 726 C CA . ARG A 1 89 ? 25.309 -2.920 -36.016 1.00 26.38 89 ARG A CA 1
ATOM 727 C C . ARG A 1 89 ? 24.261 -1.968 -36.554 1.00 24.68 89 ARG A C 1
ATOM 728 O O . ARG A 1 89 ? 24.553 -1.166 -37.440 1.00 23.50 89 ARG A O 1
ATOM 736 N N . PHE A 1 90 ? 23.036 -2.077 -36.043 1.00 23.21 90 PHE A N 1
ATOM 737 C CA . PHE A 1 90 ? 21.961 -1.187 -36.465 1.00 23.80 90 PHE A CA 1
ATOM 738 C C . PHE A 1 90 ? 22.351 0.255 -36.101 1.00 24.02 90 PHE A C 1
ATOM 739 O O . PHE A 1 90 ? 22.928 0.503 -35.036 1.00 24.10 90 PHE A O 1
ATOM 747 N N . ASP A 1 91 ? 22.067 1.193 -36.998 1.00 22.90 91 ASP A N 1
ATOM 748 C CA . ASP A 1 91 ? 22.371 2.601 -36.748 1.00 21.84 91 ASP A CA 1
ATOM 749 C C . ASP A 1 91 ? 21.062 3.364 -36.624 1.00 20.43 91 ASP A C 1
ATOM 750 O O . ASP A 1 91 ? 20.433 3.712 -37.626 1.00 19.91 91 ASP A O 1
ATOM 755 N N . PRO A 1 92 ? 20.641 3.642 -35.380 1.00 20.02 92 PRO A N 1
ATOM 756 C CA . PRO A 1 92 ? 19.403 4.356 -35.058 1.00 20.27 92 PRO A CA 1
ATOM 757 C C . PRO A 1 92 ? 19.186 5.682 -35.769 1.00 21.45 92 PRO A C 1
ATOM 758 O O . PRO A 1 92 ? 18.050 6.072 -35.993 1.00 22.14 92 PRO A O 1
ATOM 762 N N . GLU A 1 93 ? 20.257 6.385 -36.125 1.00 23.90 93 GLU A N 1
ATOM 763 C CA . GLU A 1 93 ? 20.061 7.668 -36.782 1.00 27.12 93 GLU A CA 1
ATOM 764 C C . GLU A 1 93 ? 19.553 7.583 -38.218 1.00 26.34 93 GLU A C 1
ATOM 765 O O . GLU A 1 93 ? 19.238 8.604 -38.814 1.00 26.29 93 GLU A O 1
ATOM 771 N N . GLU A 1 94 ? 19.454 6.373 -38.768 1.00 25.25 94 GLU A N 1
ATOM 772 C CA . GLU A 1 94 ? 18.920 6.208 -40.124 1.00 23.58 94 GLU A CA 1
ATOM 773 C C . GLU A 1 94 ? 17.391 6.256 -40.023 1.00 22.31 94 GLU A C 1
ATOM 774 O O . GLU A 1 94 ? 16.689 6.388 -41.028 1.00 22.43 94 GLU A O 1
ATOM 780 N N . VAL A 1 95 ? 16.890 6.159 -38.797 1.00 21.46 95 VAL A N 1
ATOM 781 C CA . VAL A 1 95 ? 15.452 6.124 -38.540 1.00 22.07 95 VAL A CA 1
ATOM 782 C C . VAL A 1 95 ? 14.896 7.365 -37.847 1.00 22.68 95 VAL A C 1
ATOM 783 O O . VAL A 1 95 ? 15.446 7.810 -36.841 1.00 23.82 95 VAL A O 1
ATOM 787 N N . THR A 1 96 ? 13.794 7.900 -38.371 1.00 22.59 96 THR A N 1
ATOM 788 C CA . THR A 1 96 ? 13.154 9.075 -37.785 1.00 23.75 96 THR A CA 1
ATOM 789 C C . THR A 1 96 ? 11.707 8.755 -37.438 1.00 24.47 96 THR A C 1
ATOM 790 O O . THR A 1 96 ? 10.922 8.377 -38.305 1.00 24.36 96 THR A O 1
ATOM 794 N N . VAL A 1 97 ? 11.363 8.910 -36.163 1.00 25.55 97 VAL A N 1
ATOM 795 C CA . VAL A 1 97 ? 10.012 8.633 -35.690 1.00 25.25 97 VAL A CA 1
ATOM 796 C C . VAL A 1 97 ? 9.330 9.928 -35.272 1.00 26.23 97 VAL A C 1
ATOM 797 O O . VAL A 1 97 ? 9.945 10.794 -34.651 1.00 25.00 97 VAL A O 1
ATOM 801 N N . SER A 1 98 ? 8.059 10.063 -35.620 1.00 27.16 98 SER A N 1
ATOM 802 C CA . SER A 1 98 ? 7.310 11.250 -35.248 1.00 29.54 98 SER A CA 1
ATOM 803 C C . SER A 1 98 ? 5.815 11.060 -35.444 1.00 30.29 98 SER A C 1
ATOM 804 O O . SER A 1 98 ? 5.368 10.090 -36.060 1.00 29.50 98 SER A O 1
ATOM 807 N N . ILE A 1 99 ? 5.048 11.993 -34.894 1.00 31.92 99 ILE A N 1
ATOM 808 C CA . ILE A 1 99 ? 3.600 11.978 -35.031 1.00 35.35 99 ILE A CA 1
ATOM 809 C C . ILE A 1 99 ? 3.360 13.070 -36.060 1.00 36.59 99 ILE A C 1
ATOM 810 O O . ILE A 1 99 ? 3.760 14.203 -35.842 1.00 36.92 99 ILE A O 1
ATOM 815 N N . ASP A 1 100 ? 2.733 12.736 -37.185 1.00 39.61 100 ASP A N 1
ATOM 816 C CA . ASP A 1 100 ? 2.505 13.736 -38.224 1.00 42.44 100 ASP A CA 1
ATOM 817 C C . ASP A 1 100 ? 1.438 14.754 -37.862 1.00 44.30 100 ASP A C 1
ATOM 818 O O . ASP A 1 100 ? 0.862 14.713 -36.771 1.00 45.05 100 ASP A O 1
ATOM 823 N N . ALA A 1 101 ? 1.183 15.669 -38.794 1.00 45.77 101 ALA A N 1
ATOM 824 C CA . ALA A 1 101 ? 0.198 16.728 -38.607 1.00 46.73 101 ALA A CA 1
ATOM 825 C C . ALA A 1 101 ? -1.189 16.183 -38.292 1.00 47.79 101 ALA A C 1
ATOM 826 O O . ALA A 1 101 ? -1.958 16.814 -37.569 1.00 49.30 101 ALA A O 1
ATOM 828 N N . GLN A 1 102 ? -1.509 15.010 -38.828 1.00 48.26 102 GLN A N 1
ATOM 829 C CA . GLN A 1 102 ? -2.818 14.403 -38.592 1.00 48.04 102 GLN A CA 1
ATOM 830 C C . GLN A 1 102 ? -2.864 13.563 -37.319 1.00 46.58 102 GLN A C 1
ATOM 831 O O . GLN A 1 102 ? -3.869 12.911 -37.044 1.00 47.25 102 GLN A O 1
ATOM 837 N N . GLY A 1 103 ? -1.780 13.569 -36.548 1.00 45.22 103 GLY A N 1
ATOM 838 C CA . GLY A 1 103 ? -1.746 12.792 -35.318 1.00 41.97 103 GLY A CA 1
ATOM 839 C C . GLY A 1 103 ? -1.473 11.312 -35.539 1.00 40.30 103 GLY A C 1
ATOM 840 O O . GLY A 1 103 ? -1.733 10.481 -34.667 1.00 39.27 103 GLY A O 1
ATOM 841 N N . HIS A 1 104 ? -0.938 10.981 -36.709 1.00 38.14 104 HIS A N 1
ATOM 842 C CA . HIS A 1 104 ? -0.639 9.601 -37.055 1.00 36.79 104 HIS A CA 1
ATOM 843 C C . HIS A 1 104 ? 0.837 9.279 -36.859 1.00 34.18 104 HIS A C 1
ATOM 844 O O . HIS A 1 104 ? 1.695 10.158 -36.953 1.00 33.01 104 HIS A O 1
ATOM 851 N N . LEU A 1 105 ? 1.130 8.015 -36.582 1.00 31.82 105 LEU A N 1
ATOM 852 C CA . LEU A 1 105 ? 2.510 7.592 -36.380 1.00 30.67 105 LEU A CA 1
ATOM 853 C C . LEU A 1 105 ? 3.243 7.562 -37.717 1.00 28.69 105 LEU A C 1
ATOM 854 O O . LEU A 1 105 ? 2.799 6.907 -38.655 1.00 27.82 105 LEU A O 1
ATOM 859 N N . ASP A 1 106 ? 4.357 8.281 -37.793 1.00 27.38 106 ASP A N 1
ATOM 860 C CA . ASP A 1 106 ? 5.166 8.345 -39.009 1.00 28.50 106 ASP A CA 1
ATOM 861 C C . ASP A 1 106 ? 6.586 7.866 -38.720 1.00 27.00 106 ASP A C 1
ATOM 862 O O . ASP A 1 106 ? 7.240 8.364 -37.796 1.00 25.85 106 ASP A O 1
ATOM 867 N N . ILE A 1 107 ? 7.062 6.904 -39.505 1.00 24.49 107 ILE A N 1
ATOM 868 C CA . ILE A 1 107 ? 8.409 6.380 -39.321 1.00 23.03 107 ILE A CA 1
ATOM 869 C C . ILE A 1 107 ? 9.114 6.203 -40.659 1.00 23.00 107 ILE A C 1
ATOM 870 O O . ILE A 1 107 ? 8.565 5.618 -41.599 1.00 22.22 107 ILE A O 1
ATOM 875 N N . ARG A 1 108 ? 10.336 6.708 -40.744 1.00 22.30 108 ARG A N 1
ATOM 876 C CA . ARG A 1 108 ? 11.100 6.599 -41.976 1.00 23.27 108 ARG A CA 1
ATOM 877 C C . ARG A 1 108 ? 12.531 6.165 -41.720 1.00 22.46 108 ARG A C 1
ATOM 878 O O . ARG A 1 108 ? 13.210 6.709 -40.846 1.00 21.73 108 ARG A O 1
ATOM 886 N N . ALA A 1 109 ? 12.965 5.162 -42.479 1.00 21.00 109 ALA A N 1
ATOM 887 C CA . ALA A 1 109 ? 14.320 4.644 -42.396 1.00 21.33 109 ALA A CA 1
ATOM 888 C C . ALA A 1 109 ? 14.943 4.981 -43.744 1.00 21.45 109 ALA A C 1
ATOM 889 O O . ALA A 1 109 ? 14.483 4.510 -44.785 1.00 23.89 109 ALA A O 1
ATOM 891 N N . GLN A 1 110 ? 15.972 5.816 -43.729 1.00 20.51 110 GLN A N 1
ATOM 892 C CA . GLN A 1 110 ? 16.625 6.213 -44.965 1.00 19.19 110 GLN A CA 1
ATOM 893 C C . GLN A 1 110 ? 18.132 6.045 -44.857 1.00 15.93 110 GLN A C 1
ATOM 894 O O . GLN A 1 110 ? 18.721 6.329 -43.822 1.00 15.87 110 GLN A O 1
ATOM 900 N N . GLY A 1 111 ? 18.740 5.576 -45.938 1.00 14.58 111 GLY A N 1
ATOM 901 C CA . GLY A 1 111 ? 20.173 5.354 -45.973 1.00 14.11 111 GLY A CA 1
ATOM 902 C C . GLY A 1 111 ? 20.513 4.344 -47.064 1.00 14.79 111 GLY A C 1
ATOM 903 O O . GLY A 1 111 ? 19.731 4.130 -47.986 1.00 14.55 111 GLY A O 1
ATOM 904 N N . LEU A 1 112 ? 21.684 3.727 -46.976 1.00 14.76 112 LEU A N 1
ATOM 905 C CA . LEU A 1 112 ? 22.080 2.738 -47.971 1.00 14.00 112 LEU A CA 1
ATOM 906 C C . LEU A 1 112 ? 21.044 1.621 -47.940 1.00 15.02 112 LEU A C 1
ATOM 907 O O . LEU A 1 112 ? 20.693 1.108 -46.876 1.00 16.52 112 LEU A O 1
ATOM 912 N N . LEU A 1 113 ? 20.545 1.255 -49.112 1.00 13.64 113 LEU A N 1
ATOM 913 C CA . LEU A 1 113 ? 19.513 0.235 -49.217 1.00 13.74 113 LEU A CA 1
ATOM 914 C C . LEU A 1 113 ? 19.846 -1.119 -48.578 1.00 15.31 113 LEU A C 1
ATOM 915 O O . LEU A 1 113 ? 18.996 -1.698 -47.886 1.00 14.17 113 LEU A O 1
ATOM 920 N N . TYR A 1 114 ? 21.063 -1.625 -48.780 1.00 13.87 114 TYR A N 1
ATOM 921 C CA . TYR A 1 114 ? 21.412 -2.911 -48.194 1.00 15.47 114 TYR A CA 1
ATOM 922 C C . TYR A 1 114 ? 21.361 -2.842 -46.670 1.00 17.52 114 TYR A C 1
ATOM 923 O O . TYR A 1 114 ? 21.159 -3.855 -46.004 1.00 19.39 114 TYR A O 1
ATOM 932 N N . ARG A 1 115 ? 21.524 -1.642 -46.120 1.00 17.63 115 ARG A N 1
ATOM 933 C CA . ARG A 1 115 ? 21.464 -1.467 -44.677 1.00 16.87 115 ARG A CA 1
ATOM 934 C C . ARG A 1 115 ? 20.036 -1.263 -44.169 1.00 17.45 115 ARG A C 1
ATOM 935 O O . ARG A 1 115 ? 19.556 -2.034 -43.341 1.00 17.83 115 ARG A O 1
ATOM 943 N N . VAL A 1 116 ? 19.354 -0.230 -44.668 1.00 16.73 116 VAL A N 1
ATOM 944 C CA . VAL A 1 116 ? 18.007 0.081 -44.188 1.00 15.31 116 VAL A CA 1
ATOM 945 C C . VAL A 1 116 ? 16.901 -0.927 -44.475 1.00 15.86 116 VAL A C 1
ATOM 946 O O . VAL A 1 116 ? 15.865 -0.912 -43.816 1.00 15.34 116 VAL A O 1
ATOM 950 N N . THR A 1 117 ? 17.101 -1.811 -45.442 1.00 16.24 117 THR A N 1
ATOM 951 C CA . THR A 1 117 ? 16.067 -2.792 -45.716 1.00 16.62 117 THR A CA 1
ATOM 952 C C . THR A 1 117 ? 15.888 -3.699 -44.484 1.00 16.92 117 THR A C 1
ATOM 953 O O . THR A 1 117 ? 14.810 -4.229 -44.244 1.00 17.76 117 THR A O 1
ATOM 957 N N . LEU A 1 118 ? 16.949 -3.851 -43.697 1.00 17.07 118 LEU A N 1
ATOM 958 C CA . LEU A 1 118 ? 16.909 -4.694 -42.503 1.00 18.29 118 LEU A CA 1
ATOM 959 C C . LEU A 1 118 ? 16.034 -4.151 -41.359 1.00 18.45 118 LEU A C 1
ATOM 960 O O . LEU A 1 118 ? 15.700 -4.892 -40.441 1.00 17.05 118 LEU A O 1
ATOM 965 N N . TRP A 1 119 ? 15.664 -2.872 -41.419 1.00 17.74 119 TRP A N 1
ATOM 966 C CA . TRP A 1 119 ? 14.829 -2.260 -40.386 1.00 18.46 119 TRP A CA 1
ATOM 967 C C . TRP A 1 119 ? 13.356 -2.675 -40.438 1.00 20.14 119 TRP A C 1
ATOM 968 O O . TRP A 1 119 ? 12.710 -2.803 -39.400 1.00 20.86 119 TRP A O 1
ATOM 979 N N . GLU A 1 120 ? 12.828 -2.883 -41.643 1.00 20.28 120 GLU A N 1
ATOM 980 C CA . GLU A 1 120 ? 11.409 -3.203 -41.827 1.00 21.78 120 GLU A CA 1
ATOM 981 C C . GLU A 1 120 ? 10.712 -4.146 -40.852 1.00 22.42 120 GLU A C 1
ATOM 982 O O . GLU A 1 120 ? 9.841 -3.719 -40.088 1.00 22.10 120 GLU A O 1
ATOM 988 N N . THR A 1 121 ? 11.069 -5.426 -40.905 1.00 22.70 121 THR A N 1
ATOM 989 C CA . THR A 1 121 ? 10.438 -6.424 -40.055 1.00 23.64 121 THR A CA 1
ATOM 990 C C . THR A 1 121 ? 10.581 -6.168 -38.555 1.00 23.53 121 THR A C 1
ATOM 991 O O . THR A 1 121 ? 9.596 -6.228 -37.825 1.00 23.70 121 THR A O 1
ATOM 995 N N . PRO A 1 122 ? 11.805 -5.882 -38.073 1.00 22.37 122 PRO A N 1
ATOM 996 C CA . PRO A 1 122 ? 11.983 -5.625 -36.641 1.00 21.81 122 PRO A CA 1
ATOM 997 C C . PRO A 1 122 ? 11.128 -4.448 -36.156 1.00 22.19 122 PRO A C 1
ATOM 998 O O . PRO A 1 122 ? 10.470 -4.533 -35.116 1.00 21.00 122 PRO A O 1
ATOM 1002 N N . ILE A 1 123 ? 11.134 -3.351 -36.909 1.00 21.46 123 ILE A N 1
ATOM 1003 C CA . ILE A 1 123 ? 10.348 -2.180 -36.529 1.00 22.06 123 ILE A CA 1
ATOM 1004 C C . ILE A 1 123 ? 8.851 -2.474 -36.463 1.00 21.02 123 ILE A C 1
ATOM 1005 O O . ILE A 1 123 ? 8.178 -2.052 -35.526 1.00 21.49 123 ILE A O 1
ATOM 1010 N N . LEU A 1 124 ? 8.327 -3.200 -37.445 1.00 21.10 124 LEU A N 1
ATOM 1011 C CA . LEU A 1 124 ? 6.909 -3.528 -37.434 1.00 21.42 124 LEU A CA 1
ATOM 1012 C C . LEU A 1 124 ? 6.579 -4.447 -36.253 1.00 21.94 124 LEU A C 1
ATOM 1013 O O . LEU A 1 124 ? 5.556 -4.271 -35.586 1.00 21.07 124 LEU A O 1
ATOM 1018 N N . ALA A 1 125 ? 7.450 -5.420 -35.991 1.00 21.20 125 ALA A N 1
ATOM 1019 C CA . ALA A 1 125 ? 7.232 -6.350 -34.884 1.00 21.84 125 ALA A CA 1
ATOM 1020 C C . ALA A 1 125 ? 7.287 -5.593 -33.561 1.00 21.38 125 ALA A C 1
ATOM 1021 O O . ALA A 1 125 ? 6.547 -5.902 -32.635 1.00 20.59 125 ALA A O 1
ATOM 1023 N N . VAL A 1 126 ? 8.179 -4.609 -33.480 1.00 21.15 126 VAL A N 1
ATOM 1024 C CA . VAL A 1 126 ? 8.320 -3.808 -32.272 1.00 22.98 126 VAL A CA 1
ATOM 1025 C C . VAL A 1 126 ? 7.075 -2.958 -32.045 1.00 23.54 126 VAL A C 1
ATOM 1026 O O . VAL A 1 126 ? 6.554 -2.899 -30.931 1.00 23.67 126 VAL A O 1
ATOM 1030 N N . ILE A 1 127 ? 6.603 -2.301 -33.098 1.00 23.32 127 ILE A N 1
ATOM 1031 C CA . ILE A 1 127 ? 5.412 -1.466 -32.988 1.00 23.89 127 ILE A CA 1
ATOM 1032 C C . ILE A 1 127 ? 4.218 -2.308 -32.562 1.00 24.97 127 ILE A C 1
ATOM 1033 O O . ILE A 1 127 ? 3.442 -1.909 -31.693 1.00 26.74 127 ILE A O 1
ATOM 1038 N N . SER A 1 128 ? 4.078 -3.478 -33.169 1.00 23.99 128 SER A N 1
ATOM 1039 C CA . SER A 1 128 ? 2.970 -4.359 -32.846 1.00 25.50 128 SER A CA 1
ATOM 1040 C C . SER A 1 128 ? 3.006 -4.785 -31.377 1.00 25.61 128 SER A C 1
ATOM 1041 O O . SER A 1 128 ? 2.019 -4.638 -30.662 1.00 26.27 128 SER A O 1
ATOM 1044 N N . GLU A 1 129 ? 4.146 -5.296 -30.921 1.00 25.95 129 GLU A N 1
ATOM 1045 C CA . GLU A 1 129 ? 4.261 -5.738 -29.539 1.00 26.40 129 GLU A CA 1
ATOM 1046 C C . GLU A 1 129 ? 4.076 -4.579 -28.554 1.00 26.95 129 GLU A C 1
ATOM 1047 O O . GLU A 1 129 ? 3.371 -4.724 -27.556 1.00 26.08 129 GLU A O 1
ATOM 1053 N N . LEU A 1 130 ? 4.706 -3.439 -28.835 1.00 25.89 130 LEU A N 1
ATOM 1054 C CA . LEU A 1 130 ? 4.587 -2.262 -27.977 1.00 26.00 130 LEU A CA 1
ATOM 1055 C C . LEU A 1 130 ? 3.143 -1.817 -27.873 1.00 25.46 130 LEU A C 1
ATOM 1056 O O . LEU A 1 130 ? 2.692 -1.423 -26.808 1.00 25.13 130 LEU A O 1
ATOM 1061 N N . TYR A 1 131 ? 2.435 -1.874 -28.995 1.00 26.16 131 TYR A N 1
ATOM 1062 C CA . TYR A 1 131 ? 1.044 -1.455 -29.052 1.00 26.88 131 TYR A CA 1
ATOM 1063 C C . TYR A 1 131 ? 0.151 -2.217 -28.077 1.00 27.10 131 TYR A C 1
ATOM 1064 O O . TYR A 1 131 ? -0.551 -1.611 -27.267 1.00 27.05 131 TYR A O 1
ATOM 1073 N N . TYR A 1 132 ? 0.169 -3.544 -28.162 1.00 26.51 132 TYR A N 1
ATOM 1074 C CA . TYR A 1 132 ? -0.659 -4.361 -27.284 1.00 27.07 132 TYR A CA 1
ATOM 1075 C C . TYR A 1 132 ? -0.288 -4.152 -25.822 1.00 26.83 132 TYR A C 1
ATOM 1076 O O . TYR A 1 132 ? -1.161 -4.135 -24.960 1.00 25.86 132 TYR A O 1
ATOM 1085 N N . ARG A 1 133 ? 1.001 -3.979 -25.543 1.00 27.21 133 ARG A N 1
ATOM 1086 C CA . ARG A 1 133 ? 1.428 -3.728 -24.171 1.00 28.25 133 ARG A CA 1
ATOM 1087 C C . ARG A 1 133 ? 0.816 -2.399 -23.735 1.00 29.26 133 ARG A C 1
ATOM 1088 O O . ARG A 1 133 ? 0.236 -2.283 -22.651 1.00 27.99 133 ARG A O 1
ATOM 1096 N N . PHE A 1 134 ? 0.955 -1.402 -24.606 1.00 28.49 134 PHE A N 1
ATOM 1097 C CA . PHE A 1 134 ? 0.462 -0.061 -24.346 1.00 28.48 134 PHE A CA 1
ATOM 1098 C C . PHE A 1 134 ? -1.018 -0.005 -23.993 1.00 27.72 134 PHE A C 1
ATOM 1099 O O . PHE A 1 134 ? -1.405 0.718 -23.080 1.00 29.09 134 PHE A O 1
ATOM 1107 N N . ILE A 1 135 ? -1.848 -0.750 -24.718 1.00 27.41 135 ILE A N 1
ATOM 1108 C CA . ILE A 1 135 ? -3.279 -0.730 -24.446 1.00 26.33 135 ILE A CA 1
ATOM 1109 C C . ILE A 1 135 ? -3.676 -1.796 -23.432 1.00 26.68 135 ILE A C 1
ATOM 1110 O O . ILE A 1 135 ? -4.859 -2.072 -23.239 1.00 26.67 135 ILE A O 1
ATOM 1115 N N . GLY A 1 136 ? -2.674 -2.388 -22.789 1.00 26.95 136 GLY A N 1
ATOM 1116 C CA . GLY A 1 136 ? -2.923 -3.407 -21.786 1.00 27.42 136 GLY A CA 1
ATOM 1117 C C . GLY A 1 136 ? -3.525 -4.724 -22.246 1.00 27.72 136 GLY A C 1
ATOM 1118 O O . GLY A 1 136 ? -4.074 -5.458 -21.429 1.00 26.99 136 GLY A O 1
ATOM 1119 N N . ALA A 1 137 ? -3.425 -5.040 -23.534 1.00 28.18 137 ALA A N 1
ATOM 1120 C CA . ALA A 1 137 ? -3.974 -6.299 -24.030 1.00 29.47 137 ALA A CA 1
ATOM 1121 C C . ALA A 1 137 ? -3.065 -7.466 -23.642 1.00 30.50 137 ALA A C 1
ATOM 1122 O O . ALA A 1 137 ? -1.845 -7.323 -23.581 1.00 30.00 137 ALA A O 1
ATOM 1124 N N . GLU A 1 138 ? -3.670 -8.614 -23.363 1.00 32.36 138 GLU A N 1
ATOM 1125 C CA . GLU A 1 138 ? -2.923 -9.811 -22.991 1.00 34.47 138 GLU A CA 1
ATOM 1126 C C . GLU A 1 138 ? -3.495 -10.995 -23.747 1.00 33.37 138 GLU A C 1
ATOM 1127 O O . GLU A 1 138 ? -4.695 -11.046 -24.031 1.00 34.49 138 GLU A O 1
ATOM 1133 N N . PRO A 1 139 ? -2.646 -11.969 -24.086 1.00 32.24 139 PRO A N 1
ATOM 1134 C CA . PRO A 1 139 ? -3.146 -13.130 -24.818 1.00 31.78 139 PRO A CA 1
ATOM 1135 C C . PRO A 1 139 ? -3.825 -14.158 -23.915 1.00 32.36 139 PRO A C 1
ATOM 1136 O O . PRO A 1 139 ? -3.475 -14.303 -22.744 1.00 32.92 139 PRO A O 1
ATOM 1140 N N . ASP A 1 140 ? -4.816 -14.850 -24.459 1.00 32.35 140 ASP A N 1
ATOM 1141 C CA . ASP A 1 140 ? -5.496 -15.902 -23.718 1.00 33.13 140 ASP A CA 1
ATOM 1142 C C . ASP A 1 140 ? -4.703 -17.155 -24.070 1.00 32.03 140 ASP A C 1
ATOM 1143 O O . ASP A 1 140 ? -5.004 -17.847 -25.041 1.00 32.93 140 ASP A O 1
ATOM 1148 N N . TRP A 1 141 ? -3.674 -17.429 -23.284 1.00 31.91 141 TRP A N 1
ATOM 1149 C CA . TRP A 1 141 ? -2.821 -18.572 -23.542 1.00 33.12 141 TRP A CA 1
ATOM 1150 C C . TRP A 1 141 ? -3.553 -19.890 -23.714 1.00 33.68 141 TRP A C 1
ATOM 1151 O O . TRP A 1 141 ? -3.106 -20.752 -24.464 1.00 34.36 141 TRP A O 1
ATOM 1162 N N . LYS A 1 142 ? -4.684 -20.043 -23.036 1.00 34.69 142 LYS A N 1
ATOM 1163 C CA . LYS A 1 142 ? -5.450 -21.272 -23.152 1.00 35.70 142 LYS A CA 1
ATOM 1164 C C . LYS A 1 142 ? -5.916 -21.410 -24.591 1.00 35.14 142 LYS A C 1
ATOM 1165 O O . LYS A 1 142 ? -5.846 -22.488 -25.179 1.00 35.68 142 LYS A O 1
ATOM 1171 N N . GLN A 1 143 ? -6.394 -20.310 -25.159 1.00 34.73 143 GLN A N 1
ATOM 1172 C CA . GLN A 1 143 ? -6.851 -20.334 -26.538 1.00 35.96 143 GLN A CA 1
ATOM 1173 C C . GLN A 1 143 ? -5.684 -20.512 -27.507 1.00 34.70 143 GLN A C 1
ATOM 1174 O O . GLN A 1 143 ? -5.793 -21.243 -28.493 1.00 35.45 143 GLN A O 1
ATOM 1180 N N . VAL A 1 144 ? -4.579 -19.827 -27.239 1.00 33.67 144 VAL A N 1
ATOM 1181 C CA . VAL A 1 144 ? -3.403 -19.947 -28.091 1.00 32.54 144 VAL A CA 1
ATOM 1182 C C . VAL A 1 144 ? -3.013 -21.425 -28.165 1.00 33.34 144 VAL A C 1
ATOM 1183 O O . VAL A 1 144 ? -2.859 -21.978 -29.250 1.00 34.11 144 VAL A O 1
ATOM 1187 N N . GLU A 1 145 ? -2.866 -22.058 -27.004 1.00 34.01 145 GLU A N 1
ATOM 1188 C CA . GLU A 1 145 ? -2.503 -23.472 -26.937 1.00 35.27 145 GLU A CA 1
ATOM 1189 C C . GLU A 1 145 ? -3.466 -24.326 -27.758 1.00 34.27 145 GLU A C 1
ATOM 1190 O O . GLU A 1 145 ? -3.050 -25.098 -28.625 1.00 33.43 145 GLU A O 1
ATOM 1196 N N . GLU A 1 146 ? -4.759 -24.165 -27.480 1.00 34.39 146 GLU A N 1
ATOM 1197 C CA . GLU A 1 146 ? -5.816 -24.929 -28.140 1.00 34.00 146 GLU A CA 1
ATOM 1198 C C . GLU A 1 146 ? -6.028 -24.738 -29.639 1.00 32.94 146 GLU A C 1
ATOM 1199 O O . GLU A 1 146 ? -6.049 -25.715 -30.391 1.00 33.13 146 GLU A O 1
ATOM 1205 N N . VAL A 1 147 ? -6.205 -23.501 -30.086 1.00 31.07 147 VAL A N 1
ATOM 1206 C CA . VAL A 1 147 ? -6.430 -23.273 -31.513 1.00 30.54 147 VAL A CA 1
ATOM 1207 C C . VAL A 1 147 ? -5.205 -23.591 -32.372 1.00 28.57 147 VAL A C 1
ATOM 1208 O O . VAL A 1 147 ? -5.342 -24.047 -33.503 1.00 27.99 147 VAL A O 1
ATOM 1212 N N . THR A 1 148 ? -4.013 -23.351 -31.838 1.00 26.97 148 THR A N 1
ATOM 1213 C CA . THR A 1 148 ? -2.797 -23.623 -32.590 1.00 25.76 148 THR A CA 1
ATOM 1214 C C . THR A 1 148 ? -2.664 -25.131 -32.791 1.00 26.74 148 THR A C 1
ATOM 1215 O O . THR A 1 148 ? -2.301 -25.601 -33.875 1.00 24.41 148 THR A O 1
ATOM 1219 N N . ARG A 1 149 ? -2.969 -25.893 -31.747 1.00 28.51 149 ARG A N 1
ATOM 1220 C CA . ARG A 1 149 ? -2.893 -27.339 -31.858 1.00 31.29 149 ARG A CA 1
ATOM 1221 C C . ARG A 1 149 ? -3.891 -27.816 -32.911 1.00 30.75 149 ARG A C 1
ATOM 1222 O O . ARG A 1 149 ? -3.561 -28.641 -33.762 1.00 30.93 149 ARG A O 1
ATOM 1230 N N . SER A 1 150 ? -5.107 -27.282 -32.865 1.00 29.42 150 SER A N 1
ATOM 1231 C CA . SER A 1 150 ? -6.136 -27.676 -33.819 1.00 30.08 150 SER A CA 1
ATOM 1232 C C . SER A 1 150 ? -5.700 -27.371 -35.237 1.00 29.56 150 SER A C 1
ATOM 1233 O O . SER A 1 150 ? -5.860 -28.199 -36.131 1.00 30.27 150 SER A O 1
ATOM 1236 N N . LYS A 1 151 ? -5.163 -26.174 -35.443 1.00 28.27 151 LYS A N 1
ATOM 1237 C CA . LYS A 1 151 ? -4.695 -25.777 -36.764 1.00 28.31 151 LYS A CA 1
ATOM 1238 C C . LYS A 1 151 ? -3.600 -26.721 -37.259 1.00 26.80 151 LYS A C 1
ATOM 1239 O O . LYS A 1 151 ? -3.632 -27.167 -38.399 1.00 27.60 151 LYS A O 1
ATOM 1245 N N . GLY A 1 152 ? -2.640 -27.025 -36.393 1.00 27.38 152 GLY A N 1
ATOM 1246 C CA . GLY A 1 152 ? -1.567 -27.923 -36.767 1.00 29.06 152 GLY A CA 1
ATOM 1247 C C . GLY A 1 152 ? -2.084 -29.290 -37.183 1.00 30.77 152 GLY A C 1
ATOM 1248 O O . GLY A 1 152 ? -1.692 -29.821 -38.226 1.00 28.87 152 GLY A O 1
ATOM 1249 N N . GLU A 1 153 ? -2.974 -29.862 -36.372 1.00 32.64 153 GLU A N 1
ATOM 1250 C CA . GLU A 1 153 ? -3.527 -31.181 -36.668 1.00 34.27 153 GLU A CA 1
ATOM 1251 C C . GLU A 1 153 ? -4.299 -31.159 -37.982 1.00 33.33 153 GLU A C 1
ATOM 1252 O O . GLU A 1 153 ? -4.226 -32.102 -38.773 1.00 33.71 153 GLU A O 1
ATOM 1258 N N . LEU A 1 154 ? -5.023 -30.072 -38.226 1.00 31.17 154 LEU A N 1
ATOM 1259 C CA . LEU A 1 154 ? -5.789 -29.941 -39.457 1.00 31.51 154 LEU A CA 1
ATOM 1260 C C . LEU A 1 154 ? -4.877 -29.936 -40.687 1.00 32.14 154 LEU A C 1
ATOM 1261 O O . LEU A 1 154 ? -5.123 -30.663 -41.653 1.00 32.65 154 LEU A O 1
ATOM 1266 N N . MET A 1 155 ? -3.830 -29.111 -40.654 1.00 30.33 155 MET A N 1
ATOM 1267 C CA . MET A 1 155 ? -2.900 -29.031 -41.777 1.00 28.89 155 MET A CA 1
ATOM 1268 C C . MET A 1 155 ? -2.234 -30.392 -41.993 1.00 30.08 155 MET A C 1
ATOM 1269 O O . MET A 1 155 ? -2.043 -30.825 -43.132 1.00 28.65 155 MET A O 1
ATOM 1274 N N . ARG A 1 156 ? -1.885 -31.058 -40.893 1.00 30.59 156 ARG A N 1
ATOM 1275 C CA . ARG A 1 156 ? -1.243 -32.371 -40.951 1.00 32.34 156 ARG A CA 1
ATOM 1276 C C . ARG A 1 156 ? -2.167 -33.371 -41.639 1.00 33.64 156 ARG A C 1
ATOM 1277 O O . ARG A 1 156 ? -1.767 -34.072 -42.564 1.00 33.80 156 ARG A O 1
ATOM 1285 N N . GLU A 1 157 ? -3.412 -33.415 -41.180 1.00 35.39 157 GLU A N 1
ATOM 1286 C CA . GLU A 1 157 ? -4.418 -34.320 -41.720 1.00 37.31 157 GLU A CA 1
ATOM 1287 C C . GLU A 1 157 ? -4.609 -34.137 -43.219 1.00 36.91 157 GLU A C 1
ATOM 1288 O O . GLU A 1 157 ? -4.667 -35.117 -43.962 1.00 36.82 157 GLU A O 1
ATOM 1294 N N . HIS A 1 158 ? -4.720 -32.888 -43.666 1.00 36.36 158 HIS A N 1
ATOM 1295 C CA . HIS A 1 158 ? -4.905 -32.616 -45.094 1.00 35.07 158 HIS A CA 1
ATOM 1296 C C . HIS A 1 158 ? -3.593 -32.528 -45.872 1.00 34.76 158 HIS A C 1
ATOM 1297 O O . HIS A 1 158 ? -3.600 -32.249 -47.071 1.00 35.55 158 HIS A O 1
ATOM 1304 N N . ARG A 1 159 ? -2.473 -32.766 -45.194 1.00 36.08 159 ARG A N 1
ATOM 1305 C CA . ARG A 1 159 ? -1.164 -32.710 -45.841 1.00 36.03 159 ARG A CA 1
ATOM 1306 C C . ARG A 1 159 ? -0.979 -31.394 -46.586 1.00 34.51 159 ARG A C 1
ATOM 1307 O O . ARG A 1 159 ? -0.535 -31.371 -47.732 1.00 32.52 159 ARG A O 1
ATOM 1315 N N . ALA A 1 160 ? -1.335 -30.300 -45.925 1.00 33.93 160 ALA A N 1
ATOM 1316 C CA . ALA A 1 160 ? -1.206 -28.978 -46.513 1.00 32.91 160 ALA A CA 1
ATOM 1317 C C . ALA A 1 160 ? 0.143 -28.375 -46.128 1.00 32.50 160 ALA A C 1
ATOM 1318 O O . ALA A 1 160 ? 0.317 -27.897 -45.002 1.00 34.04 160 ALA A O 1
ATOM 1320 N N . THR A 1 161 ? 1.097 -28.416 -47.059 1.00 29.66 161 THR A N 1
ATOM 1321 C CA . THR A 1 161 ? 2.433 -27.863 -46.828 1.00 27.13 161 THR A CA 1
ATOM 1322 C C . THR A 1 161 ? 2.331 -26.365 -46.569 1.00 23.52 161 THR A C 1
ATOM 1323 O O . THR A 1 161 ? 1.841 -25.625 -47.417 1.00 21.91 161 THR A O 1
ATOM 1327 N N . PHE A 1 162 ? 2.796 -25.920 -45.407 1.00 21.18 162 PHE A N 1
ATOM 1328 C CA . PHE A 1 162 ? 2.723 -24.504 -45.079 1.00 20.74 162 PHE A CA 1
ATOM 1329 C C . PHE A 1 162 ? 3.934 -24.005 -44.307 1.00 19.67 162 PHE A C 1
ATOM 1330 O O . PHE A 1 162 ? 4.679 -24.789 -43.717 1.00 19.20 162 PHE A O 1
ATOM 1338 N N . SER A 1 163 ? 4.116 -22.689 -44.324 1.00 18.49 163 SER A N 1
ATOM 1339 C CA . SER A 1 163 ? 5.215 -22.034 -43.626 1.00 19.03 163 SER A CA 1
ATOM 1340 C C . SER A 1 163 ? 4.629 -20.907 -42.788 1.00 19.12 163 SER A C 1
ATOM 1341 O O . SER A 1 163 ? 3.574 -20.362 -43.124 1.00 18.04 163 SER A O 1
ATOM 1344 N N . ILE A 1 164 ? 5.318 -20.563 -41.704 1.00 19.08 164 ILE A N 1
ATOM 1345 C CA . ILE A 1 164 ? 4.883 -19.492 -40.811 1.00 19.58 164 ILE A CA 1
ATOM 1346 C C . ILE A 1 164 ? 5.481 -18.159 -41.281 1.00 20.56 164 ILE A C 1
ATOM 1347 O O . ILE A 1 164 ? 6.696 -17.966 -41.219 1.00 19.62 164 ILE A O 1
ATOM 1352 N N . PHE A 1 165 ? 4.619 -17.258 -41.753 1.00 21.82 165 PHE A N 1
ATOM 1353 C CA . PHE A 1 165 ? 5.014 -15.934 -42.250 1.00 23.31 165 PHE A CA 1
ATOM 1354 C C . PHE A 1 165 ? 4.342 -14.811 -41.448 1.00 25.00 165 PHE A C 1
ATOM 1355 O O . PHE A 1 165 ? 3.946 -13.809 -42.040 1.00 26.84 165 PHE A O 1
ATOM 1363 N N . GLY A 1 166 ? 4.200 -14.937 -40.135 1.00 26.19 166 GLY A N 1
ATOM 1364 C CA . GLY A 1 166 ? 3.504 -13.874 -39.418 1.00 27.39 166 GLY A CA 1
ATOM 1365 C C . GLY A 1 166 ? 4.272 -12.975 -38.461 1.00 28.45 166 GLY A C 1
ATOM 1366 O O . GLY A 1 166 ? 3.673 -12.370 -37.567 1.00 28.59 166 GLY A O 1
ATOM 1367 N N . MET A 1 167 ? 5.580 -12.862 -38.645 1.00 26.53 167 MET A N 1
ATOM 1368 C CA . MET A 1 167 ? 6.393 -12.042 -37.760 1.00 27.62 167 MET A CA 1
ATOM 1369 C C . MET A 1 167 ? 6.013 -10.561 -37.652 1.00 26.71 167 MET A C 1
ATOM 1370 O O . MET A 1 167 ? 5.791 -10.049 -36.558 1.00 25.98 167 MET A O 1
ATOM 1375 N N . ARG A 1 168 ? 5.935 -9.876 -38.784 1.00 26.47 168 ARG A N 1
ATOM 1376 C CA . ARG A 1 168 ? 5.624 -8.455 -38.776 1.00 27.84 168 ARG A CA 1
ATOM 1377 C C . ARG A 1 168 ? 4.393 -8.015 -37.989 1.00 27.46 168 ARG A C 1
ATOM 1378 O O . ARG A 1 168 ? 4.382 -6.918 -37.434 1.00 25.68 168 ARG A O 1
ATOM 1386 N N . ARG A 1 169 ? 3.367 -8.859 -37.926 1.00 27.07 169 ARG A N 1
ATOM 1387 C CA . ARG A 1 169 ? 2.157 -8.499 -37.190 1.00 27.66 169 ARG A CA 1
ATOM 1388 C C . ARG A 1 169 ? 1.849 -9.395 -35.998 1.00 26.13 169 ARG A C 1
ATOM 1389 O O . ARG A 1 169 ? 0.717 -9.425 -35.520 1.00 25.28 169 ARG A O 1
ATOM 1397 N N . ARG A 1 170 ? 2.855 -10.121 -35.521 1.00 24.81 170 ARG A N 1
ATOM 1398 C CA . ARG A 1 170 ? 2.671 -11.006 -34.379 1.00 22.25 170 ARG A CA 1
ATOM 1399 C C . ARG A 1 170 ? 2.219 -10.201 -33.153 1.00 22.44 170 ARG A C 1
ATOM 1400 O O . ARG A 1 170 ? 2.510 -9.007 -33.047 1.00 20.26 170 ARG A O 1
ATOM 1408 N N . PHE A 1 171 ? 1.507 -10.853 -32.236 1.00 20.95 171 PHE A N 1
ATOM 1409 C CA . PHE A 1 171 ? 1.057 -10.186 -31.020 1.00 20.08 171 PHE A CA 1
ATOM 1410 C C . PHE A 1 171 ? 2.304 -9.843 -30.210 1.00 18.66 171 PHE A C 1
ATOM 1411 O O . PHE A 1 171 ? 2.414 -8.761 -29.641 1.00 19.66 171 PHE A O 1
ATOM 1419 N N . SER A 1 172 ? 3.242 -10.781 -30.167 1.00 18.74 172 SER A N 1
ATOM 1420 C CA . SER A 1 172 ? 4.502 -10.605 -29.449 1.00 19.67 172 SER A CA 1
ATOM 1421 C C . SER A 1 172 ? 5.460 -11.724 -29.850 1.00 20.37 172 SER A C 1
ATOM 1422 O O . SER A 1 172 ? 5.047 -12.722 -30.447 1.00 17.78 172 SER A O 1
ATOM 1425 N N . LEU A 1 173 ? 6.734 -11.557 -29.505 1.00 20.34 173 LEU A N 1
ATOM 1426 C CA . LEU A 1 173 ? 7.750 -12.562 -29.808 1.00 22.62 173 LEU A CA 1
ATOM 1427 C C . LEU A 1 173 ? 7.354 -13.844 -29.074 1.00 23.33 173 LEU A C 1
ATOM 1428 O O . LEU A 1 173 ? 7.431 -14.952 -29.615 1.00 24.43 173 LEU A O 1
ATOM 1433 N N . GLU A 1 174 ? 6.928 -13.672 -27.831 1.00 24.21 174 GLU A N 1
ATOM 1434 C CA . GLU A 1 174 ? 6.524 -14.781 -26.979 1.00 24.41 174 GLU A CA 1
ATOM 1435 C C . GLU A 1 174 ? 5.398 -15.591 -27.611 1.00 22.07 174 GLU A C 1
ATOM 1436 O O . GLU A 1 174 ? 5.423 -16.817 -27.591 1.00 21.22 174 GLU A O 1
ATOM 1442 N N . VAL A 1 175 ? 4.409 -14.908 -28.177 1.00 20.83 175 VAL A N 1
ATOM 1443 C CA . VAL A 1 175 ? 3.313 -15.614 -28.828 1.00 20.80 175 VAL A CA 1
ATOM 1444 C C . VAL A 1 175 ? 3.798 -16.359 -30.086 1.00 20.89 175 VAL A C 1
ATOM 1445 O O . VAL A 1 175 ? 3.459 -17.531 -30.278 1.00 19.76 175 VAL A O 1
ATOM 1449 N N . GLU A 1 176 ? 4.588 -15.698 -30.936 1.00 20.15 176 GLU A N 1
ATOM 1450 C CA . GLU A 1 176 ? 5.080 -16.365 -32.143 1.00 20.93 176 GLU A CA 1
ATOM 1451 C C . GLU A 1 176 ? 5.960 -17.553 -31.764 1.00 20.21 176 GLU A C 1
ATOM 1452 O O . GLU A 1 176 ? 5.904 -18.602 -32.400 1.00 20.05 176 GLU A O 1
ATOM 1458 N N . ASP A 1 177 ? 6.761 -17.381 -30.719 1.00 21.07 177 ASP A N 1
ATOM 1459 C CA . ASP A 1 177 ? 7.656 -18.433 -30.251 1.00 23.66 177 ASP A CA 1
ATOM 1460 C C . ASP A 1 177 ? 6.874 -19.677 -29.835 1.00 23.98 177 ASP A C 1
ATOM 1461 O O . ASP A 1 177 ? 7.165 -20.784 -30.282 1.00 24.41 177 ASP A O 1
ATOM 1466 N N . ARG A 1 178 ? 5.884 -19.490 -28.969 1.00 24.33 178 ARG A N 1
ATOM 1467 C CA . ARG A 1 178 ? 5.074 -20.609 -28.492 1.00 25.34 178 ARG A CA 1
ATOM 1468 C C . ARG A 1 178 ? 4.247 -21.239 -29.610 1.00 23.45 178 ARG A C 1
ATOM 1469 O O . ARG A 1 178 ? 4.134 -22.459 -29.686 1.00 23.16 178 ARG A O 1
ATOM 1477 N N . VAL A 1 179 ? 3.672 -20.410 -30.472 1.00 21.67 179 VAL A N 1
ATOM 1478 C CA . VAL A 1 179 ? 2.867 -20.905 -31.586 1.00 23.17 179 VAL A CA 1
ATOM 1479 C C . VAL A 1 179 ? 3.715 -21.783 -32.505 1.00 24.70 179 VAL A C 1
ATOM 1480 O O . VAL A 1 179 ? 3.254 -22.826 -32.978 1.00 24.77 179 VAL A O 1
ATOM 1484 N N . THR A 1 180 ? 4.951 -21.354 -32.752 1.00 23.85 180 THR A N 1
ATOM 1485 C CA . THR A 1 180 ? 5.868 -22.109 -33.597 1.00 24.81 180 THR A CA 1
ATOM 1486 C C . THR A 1 180 ? 6.172 -23.450 -32.939 1.00 25.17 180 THR A C 1
ATOM 1487 O O . THR A 1 180 ? 6.220 -24.482 -33.602 1.00 24.53 180 THR A O 1
ATOM 1491 N N . ASP A 1 181 ? 6.375 -23.420 -31.626 1.00 26.59 181 ASP A N 1
ATOM 1492 C CA . ASP A 1 181 ? 6.672 -24.631 -30.867 1.00 28.62 181 ASP A CA 1
ATOM 1493 C C . ASP A 1 181 ? 5.520 -25.630 -30.963 1.00 27.83 181 ASP A C 1
ATOM 1494 O O . ASP A 1 181 ? 5.734 -26.823 -31.182 1.00 28.70 181 ASP A O 1
ATOM 1499 N N . ILE A 1 182 ? 4.300 -25.134 -30.805 1.00 25.76 182 ILE A N 1
ATOM 1500 C CA . ILE A 1 182 ? 3.119 -25.982 -30.873 1.00 25.17 182 ILE A CA 1
ATOM 1501 C C . ILE A 1 182 ? 2.917 -26.567 -32.267 1.00 24.61 182 ILE A C 1
ATOM 1502 O O . ILE A 1 182 ? 2.639 -27.760 -32.421 1.00 25.13 182 ILE A O 1
ATOM 1507 N N . LEU A 1 183 ? 3.048 -25.728 -33.288 1.00 24.06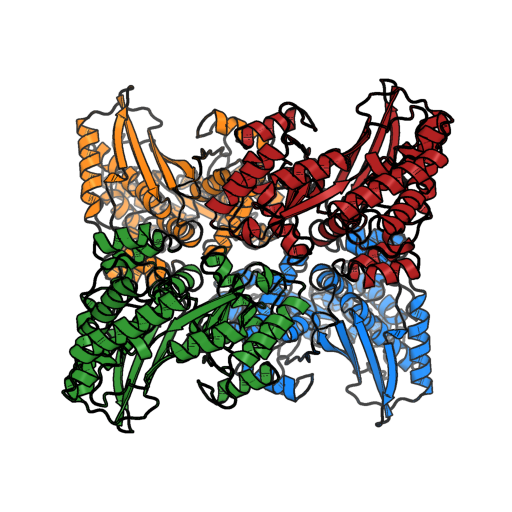 183 LEU A N 1
ATOM 1508 C CA . LEU A 1 183 ? 2.865 -26.199 -34.658 1.00 24.08 183 LEU A CA 1
ATOM 1509 C C . LEU A 1 183 ? 3.884 -27.281 -34.999 1.00 22.59 183 LEU A C 1
ATOM 1510 O O . LEU A 1 183 ? 3.551 -28.279 -35.629 1.00 23.89 183 LEU A O 1
ATOM 1515 N N . LYS A 1 184 ? 5.122 -27.080 -34.569 1.00 23.12 184 LYS A N 1
ATOM 1516 C CA . LYS A 1 184 ? 6.172 -28.053 -34.829 1.00 24.91 184 LYS A CA 1
ATOM 1517 C C . LYS A 1 184 ? 5.779 -29.392 -34.218 1.00 25.30 184 LYS A C 1
ATOM 1518 O O . LYS A 1 184 ? 6.040 -30.450 -34.781 1.00 24.58 184 LYS A O 1
ATOM 1524 N N . GLN A 1 185 ? 5.139 -29.321 -33.060 1.00 26.99 185 GLN A N 1
ATOM 1525 C CA . GLN A 1 185 ? 4.714 -30.500 -32.318 1.00 29.76 185 GLN A CA 1
ATOM 1526 C C . GLN A 1 185 ? 3.492 -31.219 -32.907 1.00 28.94 185 GLN A C 1
ATOM 1527 O O . GLN A 1 185 ? 3.399 -32.444 -32.847 1.00 30.39 185 GLN A O 1
ATOM 1533 N N . TYR A 1 186 ? 2.571 -30.470 -33.503 1.00 28.05 186 TYR A N 1
ATOM 1534 C CA . TYR A 1 186 ? 1.356 -31.076 -34.039 1.00 27.98 186 TYR A CA 1
ATOM 1535 C C . TYR A 1 186 ? 1.140 -31.094 -35.544 1.00 26.44 186 TYR A C 1
ATOM 1536 O O . TYR A 1 186 ? 0.299 -31.854 -36.028 1.00 24.17 186 TYR A O 1
ATOM 1545 N N . ALA A 1 187 ? 1.875 -30.272 -36.288 1.00 25.60 187 ALA A N 1
ATOM 1546 C CA . ALA A 1 187 ? 1.684 -30.232 -37.740 1.00 25.43 187 ALA A CA 1
ATOM 1547 C C . ALA A 1 187 ? 2.364 -31.359 -38.513 1.00 24.76 187 ALA A C 1
ATOM 1548 O O . ALA A 1 187 ? 2.069 -31.566 -39.690 1.00 23.11 187 ALA A O 1
ATOM 1550 N N . GLY A 1 188 ? 3.260 -32.089 -37.856 1.00 25.28 188 GLY A N 1
ATOM 1551 C CA . GLY A 1 188 ? 3.953 -33.165 -38.535 1.00 26.63 188 GLY A CA 1
ATOM 1552 C C . GLY A 1 188 ? 4.769 -32.634 -39.700 1.00 27.73 188 GLY A C 1
ATOM 1553 O O . GLY A 1 188 ? 5.397 -31.580 -39.599 1.00 27.71 188 GLY A O 1
ATOM 1554 N N . GLU A 1 189 ? 4.746 -33.355 -40.814 1.00 27.96 189 GLU A N 1
ATOM 1555 C CA . GLU A 1 189 ? 5.495 -32.954 -41.996 1.00 29.80 189 GLU A CA 1
ATOM 1556 C C . GLU A 1 189 ? 4.848 -31.796 -42.764 1.00 28.62 189 GLU A C 1
ATOM 1557 O O . GLU A 1 189 ? 5.464 -31.225 -43.658 1.00 28.76 189 GLU A O 1
ATOM 1563 N N . SER A 1 190 ? 3.616 -31.437 -42.420 1.00 26.65 190 SER A N 1
ATOM 1564 C CA . SER A 1 190 ? 2.947 -30.350 -43.125 1.00 25.49 190 SER A CA 1
ATOM 1565 C C . SER A 1 190 ? 3.635 -29.000 -42.891 1.00 23.36 190 SER A C 1
ATOM 1566 O O . SER A 1 190 ? 3.551 -28.103 -43.723 1.00 21.81 190 SER A O 1
ATOM 1569 N N . LEU A 1 191 ? 4.315 -28.861 -41.761 1.00 21.64 191 LEU A N 1
ATOM 1570 C CA . LEU A 1 191 ? 5.029 -27.624 -41.459 1.00 21.79 191 LEU A CA 1
ATOM 1571 C C . LEU A 1 191 ? 6.352 -27.600 -42.223 1.00 20.83 191 LEU A C 1
ATOM 1572 O O . LEU A 1 191 ? 7.292 -28.302 -41.869 1.00 22.35 191 LEU A O 1
ATOM 1577 N N . PHE A 1 192 ? 6.428 -26.791 -43.271 1.00 21.81 192 PHE A N 1
ATOM 1578 C CA . PHE A 1 192 ? 7.653 -26.708 -44.053 1.00 21.70 192 PHE A CA 1
ATOM 1579 C C . PHE A 1 192 ? 8.750 -25.990 -43.269 1.00 21.67 192 PHE A C 1
ATOM 1580 O O . PHE A 1 192 ? 9.888 -26.462 -43.184 1.00 22.11 192 PHE A O 1
ATOM 1588 N N . GLY A 1 193 ? 8.403 -24.841 -42.699 1.00 20.47 193 GLY A N 1
ATOM 1589 C CA . GLY A 1 193 ? 9.374 -24.078 -41.938 1.00 19.80 193 GLY A CA 1
ATOM 1590 C C . GLY A 1 193 ? 8.817 -22.725 -41.546 1.00 19.06 193 GLY A C 1
ATOM 1591 O O . GLY A 1 193 ? 7.604 -22.521 -41.570 1.00 18.70 193 GLY A O 1
ATOM 1592 N N . THR A 1 194 ? 9.698 -21.802 -41.184 1.00 19.35 194 THR A N 1
ATOM 1593 C CA . THR A 1 194 ? 9.276 -20.466 -40.787 1.00 19.97 194 THR A CA 1
ATOM 1594 C C . THR A 1 194 ? 10.153 -19.392 -41.418 1.00 19.91 194 THR A C 1
ATOM 1595 O O . THR A 1 194 ? 11.324 -19.624 -41.736 1.00 19.01 194 THR A O 1
ATOM 1599 N N . SER A 1 195 ? 9.568 -18.215 -41.590 1.00 18.14 195 SER A N 1
ATOM 1600 C CA . SER A 1 195 ? 10.271 -17.096 -42.174 1.00 18.30 195 SER A CA 1
ATOM 1601 C C . SER A 1 195 ? 11.173 -16.447 -41.130 1.00 18.14 195 SER A C 1
ATOM 1602 O O . SER A 1 195 ? 12.185 -15.828 -41.473 1.00 17.77 195 SER A O 1
ATOM 1605 N N . ASN A 1 196 ? 10.803 -16.598 -39.857 1.00 17.30 196 ASN A N 1
ATOM 1606 C CA . ASN A 1 196 ? 11.575 -16.031 -38.752 1.00 17.53 196 ASN A CA 1
ATOM 1607 C C . ASN A 1 196 ? 12.852 -16.845 -38.559 1.00 17.85 196 ASN A C 1
ATOM 1608 O O . ASN A 1 196 ? 12.818 -17.958 -38.019 1.00 19.63 196 ASN A O 1
ATOM 1613 N N . VAL A 1 197 ? 13.980 -16.290 -38.989 1.00 17.55 197 VAL A N 1
ATOM 1614 C CA . VAL A 1 197 ? 15.262 -16.996 -38.900 1.00 17.16 197 VAL A CA 1
ATOM 1615 C C . VAL A 1 197 ? 15.649 -17.383 -37.474 1.00 19.01 197 VAL A C 1
ATOM 1616 O O . VAL A 1 197 ? 16.162 -18.483 -37.242 1.00 19.14 197 VAL A O 1
ATOM 1620 N N . HIS A 1 198 ? 15.396 -16.483 -36.526 1.00 18.85 198 HIS A N 1
ATOM 1621 C CA . HIS A 1 198 ? 15.693 -16.736 -35.123 1.00 19.12 198 HIS A CA 1
ATOM 1622 C C . HIS A 1 198 ? 14.926 -17.944 -34.569 1.00 19.63 198 HIS A C 1
ATOM 1623 O O . HIS A 1 198 ? 15.506 -18.820 -33.912 1.00 17.37 198 HIS A O 1
ATOM 1630 N N . LEU A 1 199 ? 13.622 -17.986 -34.825 1.00 18.08 199 LEU A N 1
ATOM 1631 C CA . LEU A 1 199 ? 12.814 -19.086 -34.334 1.00 19.02 199 LEU A CA 1
ATOM 1632 C C . LEU A 1 199 ? 13.092 -20.392 -35.080 1.00 19.63 199 LEU A C 1
ATOM 1633 O O . LEU A 1 199 ? 12.855 -21.476 -34.550 1.00 21.37 199 LEU A O 1
ATOM 1638 N N . ALA A 1 200 ? 13.594 -20.294 -36.308 1.00 19.22 200 ALA A N 1
ATOM 1639 C CA . ALA A 1 200 ? 13.919 -21.488 -37.077 1.00 18.17 200 ALA A CA 1
ATOM 1640 C C . ALA A 1 200 ? 15.158 -22.086 -36.415 1.00 18.52 200 ALA A C 1
ATOM 1641 O O . ALA A 1 200 ? 15.298 -23.302 -36.293 1.00 17.82 200 ALA A O 1
ATOM 1643 N N . HIS A 1 201 ? 16.051 -21.206 -35.982 1.00 18.63 201 HIS A N 1
ATOM 1644 C CA . HIS A 1 201 ? 17.276 -21.612 -35.315 1.00 19.70 201 HIS A CA 1
ATOM 1645 C C . HIS A 1 201 ? 16.916 -22.256 -33.980 1.00 20.81 201 HIS A C 1
ATOM 1646 O O . HIS A 1 201 ? 17.333 -23.376 -33.679 1.00 20.24 201 HIS A O 1
ATOM 1653 N N . LYS A 1 202 ? 16.126 -21.536 -33.191 1.00 21.68 202 LYS A N 1
ATOM 1654 C CA . LYS A 1 202 ? 15.705 -22.002 -31.876 1.00 23.05 202 LYS A CA 1
ATOM 1655 C C . LYS A 1 202 ? 14.936 -23.327 -31.872 1.00 23.72 202 LYS A C 1
ATOM 1656 O O . LYS A 1 202 ? 15.189 -24.191 -31.029 1.00 23.53 202 LYS A O 1
ATOM 1662 N N . HIS A 1 203 ? 14.006 -23.485 -32.807 1.00 23.27 203 HIS A N 1
ATOM 1663 C CA . HIS A 1 203 ? 13.193 -24.690 -32.864 1.00 24.82 203 HIS A CA 1
ATOM 1664 C C . HIS A 1 203 ? 13.636 -25.744 -33.872 1.00 25.27 203 HIS A C 1
ATOM 1665 O O . HIS A 1 203 ? 12.923 -26.722 -34.100 1.00 26.91 203 HIS A O 1
ATOM 1672 N N . GLY A 1 204 ? 14.806 -25.545 -34.469 1.00 25.04 204 GLY A N 1
ATOM 1673 C CA . GLY A 1 204 ? 15.332 -26.508 -35.423 1.00 23.60 204 GLY A CA 1
ATOM 1674 C C . GLY A 1 204 ? 14.456 -26.729 -36.640 1.00 23.55 204 GLY A C 1
ATOM 1675 O O . GLY A 1 204 ? 14.229 -27.863 -37.054 1.00 23.87 204 GLY A O 1
ATOM 1676 N N . LEU A 1 205 ? 13.960 -25.643 -37.216 1.00 21.88 205 LEU A N 1
ATOM 1677 C CA . LEU A 1 205 ? 13.111 -25.722 -38.392 1.00 21.00 205 LEU A CA 1
ATOM 1678 C C . LEU A 1 205 ? 13.839 -25.124 -39.591 1.00 20.24 205 LEU A C 1
ATOM 1679 O O . LEU A 1 205 ? 14.831 -24.418 -39.433 1.00 19.31 205 LEU A O 1
ATOM 1684 N N . ARG A 1 206 ? 13.342 -25.415 -40.788 1.00 20.24 206 ARG A N 1
ATOM 1685 C CA . ARG A 1 206 ? 13.911 -24.859 -42.007 1.00 21.00 206 ARG A CA 1
ATOM 1686 C C . ARG A 1 206 ? 13.443 -23.405 -42.097 1.00 20.69 206 ARG A C 1
ATOM 1687 O O . ARG A 1 206 ? 12.375 -23.063 -41.579 1.00 17.70 206 ARG A O 1
ATOM 1695 N N . VAL A 1 207 ? 14.237 -22.547 -42.735 1.00 19.66 207 VAL A N 1
ATOM 1696 C CA . VAL A 1 207 ? 13.812 -21.167 -42.912 1.00 20.16 207 VAL A CA 1
ATOM 1697 C C . VAL A 1 207 ? 13.022 -21.205 -44.210 1.00 21.15 207 VAL A C 1
ATOM 1698 O O . VAL A 1 207 ? 13.302 -22.026 -45.079 1.00 22.92 207 VAL A O 1
ATOM 1702 N N . SER A 1 208 ? 12.039 -20.329 -44.348 1.00 20.99 208 SER A N 1
ATOM 1703 C CA . SER A 1 208 ? 11.213 -20.314 -45.544 1.00 22.29 208 SER A CA 1
ATOM 1704 C C . SER A 1 208 ? 10.861 -18.893 -45.961 1.00 23.83 208 SER A C 1
ATOM 1705 O O . SER A 1 208 ? 10.546 -18.051 -45.120 1.00 24.59 208 SER A O 1
ATOM 1708 N N . GLY A 1 209 ? 10.914 -18.628 -47.262 1.00 25.51 209 GLY A N 1
ATOM 1709 C CA . GLY A 1 209 ? 10.589 -17.299 -47.752 1.00 28.50 209 GLY A CA 1
ATOM 1710 C C . GLY A 1 209 ? 10.905 -17.125 -49.226 1.00 30.80 209 GLY A C 1
ATOM 1711 O O . GLY A 1 209 ? 11.510 -17.997 -49.849 1.00 31.88 209 GLY A O 1
ATOM 1712 N N . THR A 1 210 ? 10.490 -15.998 -49.793 1.00 31.22 210 THR A N 1
ATOM 1713 C CA . THR A 1 210 ? 10.741 -15.716 -51.204 1.00 31.06 210 THR A CA 1
ATOM 1714 C C . THR A 1 210 ? 11.277 -14.298 -51.297 1.00 29.06 210 THR A C 1
ATOM 1715 O O . THR A 1 210 ? 11.276 -13.580 -50.306 1.00 29.37 210 THR A O 1
ATOM 1719 N N . HIS A 1 211 ? 11.732 -13.891 -52.477 1.00 27.57 211 HIS A N 1
ATOM 1720 C CA . HIS A 1 211 ? 12.219 -12.525 -52.630 1.00 27.28 211 HIS A CA 1
ATOM 1721 C C . HIS A 1 211 ? 10.967 -11.670 -52.395 1.00 25.03 211 HIS A C 1
ATOM 1722 O O . HIS A 1 211 ? 9.844 -12.133 -52.600 1.00 25.23 211 HIS A O 1
ATOM 1729 N N . PRO A 1 212 ? 11.139 -10.420 -51.955 1.00 23.93 212 PRO A N 1
ATOM 1730 C CA . PRO A 1 212 ? 9.990 -9.547 -51.698 1.00 22.16 212 PRO A CA 1
ATOM 1731 C C . PRO A 1 212 ? 9.649 -8.620 -52.861 1.00 21.37 212 PRO A C 1
ATOM 1732 O O . PRO A 1 212 ? 10.369 -8.572 -53.868 1.00 20.10 212 PRO A O 1
ATOM 1736 N N . HIS A 1 213 ? 8.554 -7.875 -52.696 1.00 18.89 213 HIS A N 1
ATOM 1737 C CA . HIS A 1 213 ? 8.105 -6.919 -53.695 1.00 18.42 213 HIS A CA 1
ATOM 1738 C C . HIS A 1 213 ? 9.123 -5.797 -53.862 1.00 17.93 213 HIS A C 1
ATOM 1739 O O . HIS A 1 213 ? 9.309 -5.304 -54.972 1.00 18.19 213 HIS A O 1
ATOM 1746 N N . GLU A 1 214 ? 9.777 -5.394 -52.768 1.00 17.42 214 GLU A N 1
ATOM 1747 C CA . GLU A 1 214 ? 10.745 -4.294 -52.834 1.00 17.66 214 GLU A CA 1
ATOM 1748 C C . GLU A 1 214 ? 11.849 -4.544 -53.860 1.00 17.48 214 GLU A C 1
ATOM 1749 O O . GLU A 1 214 ? 12.335 -3.605 -54.492 1.00 17.39 214 GLU A O 1
ATOM 1755 N N . TRP A 1 215 ? 12.232 -5.808 -54.027 1.00 16.78 215 TRP A N 1
ATOM 1756 C CA . TRP A 1 215 ? 13.276 -6.170 -54.983 1.00 17.24 215 TRP A CA 1
ATOM 1757 C C . TRP A 1 215 ? 12.824 -5.804 -56.387 1.00 16.60 215 TRP A C 1
ATOM 1758 O O . TRP A 1 215 ? 13.567 -5.177 -57.134 1.00 17.87 215 TRP A O 1
ATOM 1769 N N . ILE A 1 216 ? 11.595 -6.172 -56.736 1.00 16.54 216 ILE A N 1
ATOM 1770 C CA . ILE A 1 216 ? 11.055 -5.859 -58.059 1.00 16.78 216 ILE A CA 1
ATOM 1771 C C . ILE A 1 216 ? 10.827 -4.353 -58.188 1.00 15.93 216 ILE A C 1
ATOM 1772 O O . ILE A 1 216 ? 11.131 -3.750 -59.207 1.00 15.69 216 ILE A O 1
ATOM 1777 N N . GLN A 1 217 ? 10.264 -3.757 -57.143 1.00 16.71 217 GLN A N 1
ATOM 1778 C CA . GLN A 1 217 ? 9.976 -2.325 -57.128 1.00 16.09 217 GLN A CA 1
ATOM 1779 C C . GLN A 1 217 ? 11.241 -1.482 -57.314 1.00 15.80 217 GLN A C 1
ATOM 1780 O O . GLN A 1 217 ? 11.219 -0.453 -57.978 1.00 15.38 217 GLN A O 1
ATOM 1786 N N . PHE A 1 218 ? 12.339 -1.916 -56.702 1.00 15.75 218 PHE A N 1
ATOM 1787 C CA . PHE A 1 218 ? 13.599 -1.199 -56.838 1.00 15.83 218 PHE A CA 1
ATOM 1788 C C . PHE A 1 218 ? 13.959 -1.190 -58.323 1.00 16.74 218 PHE A C 1
ATOM 1789 O O . PHE A 1 218 ? 14.307 -0.149 -58.878 1.00 16.15 218 PHE A O 1
ATOM 1797 N N . HIS A 1 219 ? 13.846 -2.356 -58.963 1.00 17.09 219 HIS A N 1
ATOM 1798 C CA . HIS A 1 219 ? 14.174 -2.482 -60.379 1.00 16.87 219 HIS A CA 1
ATOM 1799 C C . HIS A 1 219 ? 13.237 -1.647 -61.246 1.00 17.99 219 HIS A C 1
ATOM 1800 O O . HIS A 1 219 ? 13.650 -1.097 -62.265 1.00 17.33 219 HIS A O 1
ATOM 1807 N N . GLY A 1 220 ? 11.976 -1.545 -60.839 1.00 16.91 220 GLY A N 1
ATOM 1808 C CA . GLY A 1 220 ? 11.036 -0.756 -61.609 1.00 17.32 220 GLY A CA 1
ATOM 1809 C C . GLY A 1 220 ? 11.384 0.723 -61.553 1.00 17.93 220 GLY A C 1
ATOM 1810 O O . GLY A 1 220 ? 11.271 1.441 -62.541 1.00 18.75 220 GLY A O 1
ATOM 1811 N N . ALA A 1 221 ? 11.817 1.182 -60.386 1.00 17.36 221 ALA A N 1
ATOM 1812 C CA . ALA A 1 221 ? 12.177 2.580 -60.201 1.00 16.75 221 ALA A CA 1
ATOM 1813 C C . ALA A 1 221 ? 13.461 2.947 -60.931 1.00 17.19 221 ALA A C 1
ATOM 1814 O O . ALA A 1 221 ? 13.567 4.032 -61.494 1.00 16.96 221 ALA A O 1
ATOM 1816 N N . ILE A 1 222 ? 14.433 2.038 -60.921 1.00 17.80 222 ILE A N 1
ATOM 1817 C CA . ILE A 1 222 ? 15.715 2.281 -61.575 1.00 18.57 222 ILE A CA 1
ATOM 1818 C C . ILE A 1 222 ? 15.730 1.969 -63.075 1.00 18.04 222 ILE A C 1
ATOM 1819 O O . ILE A 1 222 ? 16.191 2.782 -63.870 1.00 17.93 222 ILE A O 1
ATOM 1824 N N . TYR A 1 223 ? 15.232 0.793 -63.454 1.00 18.11 223 TYR A N 1
ATOM 1825 C CA . TYR A 1 223 ? 15.235 0.368 -64.855 1.00 17.58 223 TYR A CA 1
ATOM 1826 C C . TYR A 1 223 ? 13.960 0.621 -65.655 1.00 17.31 223 TYR A C 1
ATOM 1827 O O . TYR A 1 223 ? 13.941 0.414 -66.861 1.00 20.07 223 TYR A O 1
ATOM 1836 N N . GLY A 1 224 ? 12.898 1.065 -64.999 1.00 16.42 224 GLY A N 1
ATOM 1837 C CA . GLY A 1 224 ? 11.661 1.303 -65.715 1.00 15.94 224 GLY A CA 1
ATOM 1838 C C . GLY A 1 224 ? 10.724 0.121 -65.572 1.00 17.12 224 GLY A C 1
ATOM 1839 O O . GLY A 1 224 ? 11.158 -0.994 -65.244 1.00 15.02 224 GLY A O 1
ATOM 1840 N N . TYR A 1 225 ? 9.443 0.356 -65.845 1.00 16.55 225 TYR A N 1
ATOM 1841 C CA . TYR A 1 225 ? 8.420 -0.677 -65.715 1.00 18.86 225 TYR A CA 1
ATOM 1842 C C . TYR A 1 225 ? 8.434 -1.805 -66.746 1.00 19.87 225 TYR A C 1
ATOM 1843 O O . TYR A 1 225 ? 8.164 -2.954 -66.409 1.00 19.84 225 TYR A O 1
ATOM 1852 N N . LYS A 1 226 ? 8.746 -1.496 -67.997 1.00 20.77 226 LYS A N 1
ATOM 1853 C CA . LYS A 1 226 ? 8.755 -2.540 -69.012 1.00 21.93 226 LYS A CA 1
ATOM 1854 C C . LYS A 1 226 ? 9.701 -3.698 -68.696 1.00 21.63 226 LYS A C 1
ATOM 1855 O O . LYS A 1 226 ? 9.329 -4.856 -68.843 1.00 22.64 226 LYS A O 1
ATOM 1861 N N . MET A 1 227 ? 10.911 -3.395 -68.242 1.00 22.02 227 MET A N 1
ATOM 1862 C CA . MET A 1 227 ? 11.878 -4.442 -67.930 1.00 23.98 227 MET A CA 1
ATOM 1863 C C . MET A 1 227 ? 12.025 -4.826 -66.456 1.00 21.93 227 MET A C 1
ATOM 1864 O O . MET A 1 227 ? 12.822 -5.706 -66.129 1.00 22.79 227 MET A O 1
ATOM 1869 N N . ALA A 1 228 ? 11.255 -4.191 -65.578 1.00 19.08 228 ALA A N 1
ATOM 1870 C CA . ALA A 1 228 ? 11.348 -4.465 -64.136 1.00 17.36 228 ALA A CA 1
ATOM 1871 C C . ALA A 1 228 ? 11.375 -5.946 -63.762 1.00 16.42 228 ALA A C 1
ATOM 1872 O O . ALA A 1 228 ? 12.364 -6.425 -63.187 1.00 16.27 228 ALA A O 1
ATOM 1874 N N . ASN A 1 229 ? 10.298 -6.666 -64.084 1.00 14.05 229 ASN A N 1
ATOM 1875 C CA . ASN A 1 229 ? 10.205 -8.085 -63.754 1.00 14.41 229 ASN A CA 1
ATOM 1876 C C . ASN A 1 229 ? 11.362 -8.887 -64.335 1.00 13.29 229 ASN A C 1
ATOM 1877 O O . ASN A 1 229 ? 11.986 -9.684 -63.636 1.00 15.21 229 ASN A O 1
ATOM 1882 N N . TYR A 1 230 ? 11.656 -8.668 -65.613 1.00 13.34 230 TYR A N 1
ATOM 1883 C CA . TYR A 1 230 ? 12.730 -9.408 -66.278 1.00 15.79 230 TYR A CA 1
ATOM 1884 C C . TYR A 1 230 ? 14.110 -9.207 -65.644 1.00 15.40 230 TYR A C 1
ATOM 1885 O O . TYR A 1 230 ? 14.794 -10.174 -65.310 1.00 14.73 230 TYR A O 1
ATOM 1894 N N . VAL A 1 231 ? 14.525 -7.952 -65.487 1.00 16.45 231 VAL A N 1
ATOM 1895 C CA . VAL A 1 231 ? 15.833 -7.670 -64.896 1.00 17.08 231 VAL A CA 1
ATOM 1896 C C . VAL A 1 231 ? 15.904 -8.095 -63.424 1.00 16.64 231 VAL A C 1
ATOM 1897 O O . VAL A 1 231 ? 16.961 -8.515 -62.941 1.00 17.58 231 VAL A O 1
ATOM 1901 N N . ALA A 1 232 ? 14.788 -7.983 -62.709 1.00 13.46 232 ALA A N 1
ATOM 1902 C CA . ALA A 1 232 ? 14.764 -8.398 -61.311 1.00 13.85 232 ALA A CA 1
ATOM 1903 C C . ALA A 1 232 ? 15.058 -9.906 -61.223 1.00 12.40 232 ALA A C 1
ATOM 1904 O O . ALA A 1 232 ? 15.837 -10.344 -60.378 1.00 11.66 232 ALA A O 1
ATOM 1906 N N . MET A 1 233 ? 14.441 -10.691 -62.103 1.00 12.31 233 MET A N 1
ATOM 1907 C CA . MET A 1 233 ? 14.668 -12.136 -62.110 1.00 14.03 233 MET A CA 1
ATOM 1908 C C . MET A 1 233 ? 16.112 -12.470 -62.532 1.00 15.03 233 MET A C 1
ATOM 1909 O O . MET A 1 233 ? 16.749 -13.332 -61.930 1.00 13.36 233 MET A O 1
ATOM 1914 N N . GLU A 1 234 ? 16.621 -11.793 -63.563 1.00 14.68 234 GLU A N 1
ATOM 1915 C CA . GLU A 1 234 ? 17.988 -12.039 -64.021 1.00 17.64 234 GLU A CA 1
ATOM 1916 C C . GLU A 1 234 ? 18.991 -11.713 -62.917 1.00 18.34 234 GLU A C 1
ATOM 1917 O O . GLU A 1 234 ? 19.962 -12.445 -62.723 1.00 17.91 234 GLU A O 1
ATOM 1923 N N . ASP A 1 235 ? 18.756 -10.618 -62.194 1.00 17.32 235 ASP A N 1
ATOM 1924 C CA . ASP A 1 235 ? 19.655 -10.241 -61.112 1.00 17.05 235 ASP A CA 1
ATOM 1925 C C . ASP A 1 235 ? 19.562 -11.231 -59.956 1.00 17.09 235 ASP A C 1
ATOM 1926 O O . ASP A 1 235 ? 20.567 -11.546 -59.321 1.00 16.73 235 ASP A O 1
ATOM 1931 N N . TRP A 1 236 ? 18.358 -11.732 -59.686 1.00 16.49 236 TRP A N 1
ATOM 1932 C CA . TRP A 1 236 ? 18.184 -12.695 -58.604 1.00 15.24 236 TRP A CA 1
ATOM 1933 C C . TRP A 1 236 ? 18.959 -13.977 -58.930 1.00 15.50 236 TRP A C 1
ATOM 1934 O O . TRP A 1 236 ? 19.568 -14.603 -58.051 1.00 14.17 236 TRP A O 1
ATOM 1945 N N . ILE A 1 237 ? 18.932 -14.364 -60.198 1.00 14.61 237 ILE A N 1
ATOM 1946 C CA . ILE A 1 237 ? 19.643 -15.554 -60.646 1.00 15.72 237 ILE A CA 1
ATOM 1947 C C . ILE A 1 237 ? 21.149 -15.319 -60.542 1.00 16.15 237 ILE A C 1
ATOM 1948 O O . ILE A 1 237 ? 21.910 -16.219 -60.165 1.00 16.01 237 ILE A O 1
ATOM 1953 N N . ASN A 1 238 ? 21.584 -14.107 -60.874 1.00 15.07 238 ASN A N 1
ATOM 1954 C CA . ASN A 1 238 ? 23.006 -13.785 -60.774 1.00 15.72 238 ASN A CA 1
ATOM 1955 C C . ASN A 1 238 ? 23.458 -13.944 -59.331 1.00 16.86 238 ASN A C 1
ATOM 1956 O O . ASN A 1 238 ? 24.550 -14.437 -59.059 1.00 19.84 238 ASN A O 1
ATOM 1961 N N . VAL A 1 239 ? 22.606 -13.537 -58.400 1.00 15.99 239 VAL A N 1
ATOM 1962 C CA . VAL A 1 239 ? 22.954 -13.625 -56.996 1.00 15.24 239 VAL A CA 1
ATOM 1963 C C . VAL A 1 239 ? 22.870 -15.036 -56.415 1.00 16.60 239 VAL A C 1
ATOM 1964 O O . VAL A 1 239 ? 23.788 -15.478 -55.725 1.00 15.17 239 VAL A O 1
ATOM 1968 N N . TYR A 1 240 ? 21.790 -15.753 -56.709 1.00 16.89 240 TYR A N 1
ATOM 1969 C CA . TYR A 1 240 ? 21.599 -17.069 -56.114 1.00 17.85 240 TYR A CA 1
ATOM 1970 C C . TYR A 1 240 ? 21.731 -18.295 -56.996 1.00 20.35 240 TYR A C 1
ATOM 1971 O O . TYR A 1 240 ? 21.510 -19.411 -56.535 1.00 18.91 240 TYR A O 1
ATOM 1980 N N . ASP A 1 241 ? 22.097 -18.081 -58.256 1.00 24.00 241 ASP A N 1
ATOM 1981 C CA . ASP A 1 241 ? 22.315 -19.163 -59.215 1.00 28.26 241 ASP A CA 1
ATOM 1982 C C . ASP A 1 241 ? 21.256 -20.252 -59.250 1.00 27.30 241 ASP A C 1
ATOM 1983 O O . ASP A 1 241 ? 21.593 -21.426 -59.358 1.00 28.52 241 ASP A O 1
ATOM 1988 N N . GLY A 1 242 ? 19.986 -19.879 -59.162 1.00 27.25 242 GLY A N 1
ATOM 1989 C CA . GLY A 1 242 ? 18.945 -20.888 -59.195 1.00 25.73 242 GLY A CA 1
ATOM 1990 C C . GLY A 1 242 ? 18.335 -21.227 -57.848 1.00 24.96 242 GLY A C 1
ATOM 1991 O O . GLY A 1 242 ? 17.260 -21.815 -57.801 1.00 23.97 242 GLY A O 1
ATOM 1992 N N . ASP A 1 243 ? 19.012 -20.892 -56.752 1.00 24.66 243 ASP A N 1
ATOM 1993 C CA . ASP A 1 243 ? 18.443 -21.154 -55.426 1.00 24.84 243 ASP A CA 1
ATOM 1994 C C . ASP A 1 243 ? 17.343 -20.120 -55.179 1.00 22.74 243 ASP A C 1
ATOM 1995 O O . ASP A 1 243 ? 17.266 -19.118 -55.887 1.00 22.41 243 ASP A O 1
ATOM 2000 N N . LEU A 1 244 ? 16.494 -20.367 -54.189 1.00 22.54 244 LEU A N 1
ATOM 2001 C CA . LEU A 1 244 ? 15.413 -19.436 -53.862 1.00 22.44 244 LEU A CA 1
ATOM 2002 C C . LEU A 1 244 ? 14.626 -19.098 -55.134 1.00 22.31 244 LEU A C 1
ATOM 2003 O O . LEU A 1 244 ? 14.307 -17.936 -55.393 1.00 19.75 244 LEU A O 1
ATOM 2008 N N . GLY A 1 245 ? 14.316 -20.134 -55.912 1.00 21.47 245 GLY A N 1
ATOM 2009 C CA . GLY A 1 245 ? 13.609 -19.963 -57.171 1.00 21.58 245 GLY A CA 1
ATOM 2010 C C . GLY A 1 245 ? 12.108 -19.714 -57.196 1.00 20.47 245 GLY A C 1
ATOM 2011 O O . GLY A 1 245 ? 11.405 -20.331 -57.984 1.00 22.51 245 GLY A O 1
ATOM 2012 N N . THR A 1 246 ? 11.610 -18.822 -56.352 1.00 20.55 246 THR A N 1
ATOM 2013 C CA . THR A 1 246 ? 10.184 -18.500 -56.346 1.00 20.49 246 THR A CA 1
ATOM 2014 C C . THR A 1 246 ? 10.061 -17.047 -56.761 1.00 20.48 246 THR A C 1
ATOM 2015 O O . THR A 1 246 ? 10.868 -16.217 -56.351 1.00 20.27 246 THR A O 1
ATOM 2019 N N . VAL A 1 247 ? 9.073 -16.726 -57.584 1.00 20.45 247 VAL A N 1
ATOM 2020 C CA . VAL A 1 247 ? 8.923 -15.347 -58.009 1.00 20.28 247 VAL A CA 1
ATOM 2021 C C . VAL A 1 247 ? 7.528 -14.771 -57.777 1.00 20.74 247 VAL A C 1
ATOM 2022 O O . VAL A 1 247 ? 6.518 -15.455 -57.957 1.00 20.17 247 VAL A O 1
ATOM 2026 N N . LEU A 1 248 ? 7.496 -13.512 -57.341 1.00 21.66 248 LEU A N 1
ATOM 2027 C CA . LEU A 1 248 ? 6.261 -12.777 -57.106 1.00 21.49 248 LEU A CA 1
ATOM 2028 C C . LEU A 1 248 ? 5.838 -12.216 -58.453 1.00 21.81 248 LEU A C 1
ATOM 2029 O O . LEU A 1 248 ? 6.665 -11.679 -59.188 1.00 22.79 248 LEU A O 1
ATOM 2034 N N . THR A 1 249 ? 4.551 -12.312 -58.766 1.00 21.09 249 THR A N 1
ATOM 2035 C CA . THR A 1 249 ? 4.051 -11.858 -60.057 1.00 19.80 249 THR A CA 1
ATOM 2036 C C . THR A 1 249 ? 3.147 -10.630 -60.077 1.00 19.08 249 THR A C 1
ATOM 2037 O O . THR A 1 249 ? 2.954 -10.036 -61.131 1.00 19.66 249 THR A O 1
ATOM 2041 N N . ASP A 1 250 ? 2.615 -10.226 -58.930 1.00 18.63 250 ASP A N 1
ATOM 2042 C CA . ASP A 1 250 ? 1.672 -9.103 -58.902 1.00 18.63 250 ASP A CA 1
ATOM 2043 C C . ASP A 1 250 ? 2.195 -7.678 -58.705 1.00 17.30 250 ASP A C 1
ATOM 2044 O O . ASP A 1 250 ? 1.391 -6.741 -58.676 1.00 17.54 250 ASP A O 1
ATOM 2049 N N . THR A 1 251 ? 3.510 -7.505 -58.582 1.00 15.60 251 THR A N 1
ATOM 2050 C CA . THR A 1 251 ? 4.075 -6.175 -58.369 1.00 16.38 251 THR A CA 1
ATOM 2051 C C . THR A 1 251 ? 3.468 -5.145 -59.309 1.00 15.94 251 THR A C 1
ATOM 2052 O O . THR A 1 251 ? 3.017 -4.093 -58.874 1.00 16.84 251 THR A O 1
ATOM 2056 N N . TYR A 1 252 ? 3.457 -5.447 -60.599 1.00 15.85 252 TYR A N 1
ATOM 2057 C CA . TYR A 1 252 ? 2.875 -4.522 -61.562 1.00 17.76 252 TYR A CA 1
ATOM 2058 C C . TYR A 1 252 ? 1.732 -5.220 -62.264 1.00 17.03 252 TYR A C 1
ATOM 2059 O O . TYR A 1 252 ? 1.528 -5.028 -63.459 1.00 17.27 252 TYR A O 1
ATOM 2068 N N . THR A 1 253 ? 0.999 -6.034 -61.505 1.00 16.76 253 THR A N 1
ATOM 2069 C CA . THR A 1 253 ? -0.126 -6.782 -62.044 1.00 17.20 253 THR A CA 1
ATOM 2070 C C . THR A 1 253 ? 0.360 -8.101 -62.632 1.00 18.39 253 THR A C 1
ATOM 2071 O O . THR A 1 253 ? 1.351 -8.140 -63.364 1.00 16.93 253 THR A O 1
ATOM 2075 N N . THR A 1 254 ? -0.337 -9.182 -62.301 1.00 17.99 254 THR A N 1
ATOM 2076 C CA . THR A 1 254 ? 0.020 -10.500 -62.798 1.00 18.73 254 THR A CA 1
ATOM 2077 C C . THR A 1 254 ? -0.163 -10.637 -64.312 1.00 19.26 254 THR A C 1
ATOM 2078 O O . THR A 1 254 ? 0.566 -11.396 -64.953 1.00 18.59 254 THR A O 1
ATOM 2082 N N . ASP A 1 255 ? -1.113 -9.906 -64.891 1.00 19.07 255 ASP A N 1
ATOM 2083 C CA . ASP A 1 255 ? -1.309 -9.977 -66.339 1.00 20.89 255 ASP A CA 1
ATOM 2084 C C . ASP A 1 255 ? -0.065 -9.462 -67.064 1.00 20.60 255 ASP A C 1
ATOM 2085 O O . ASP A 1 255 ? 0.339 -10.019 -68.087 1.00 17.65 255 ASP A O 1
ATOM 2090 N N . VAL A 1 256 ? 0.537 -8.399 -66.529 1.00 18.86 256 VAL A N 1
ATOM 2091 C CA . VAL A 1 256 ? 1.736 -7.835 -67.129 1.00 19.03 256 VAL A CA 1
ATOM 2092 C C . VAL A 1 256 ? 2.882 -8.838 -66.961 1.00 21.17 256 VAL A C 1
ATOM 2093 O O . VAL A 1 256 ? 3.647 -9.085 -67.888 1.00 19.86 256 VAL A O 1
ATOM 2097 N N . PHE A 1 257 ? 2.988 -9.430 -65.775 1.00 21.18 257 PHE A N 1
ATOM 2098 C CA . PHE A 1 257 ? 4.038 -10.411 -65.519 1.00 21.50 257 PHE A CA 1
ATOM 2099 C C . PHE A 1 257 ? 3.954 -11.576 -66.504 1.00 22.32 257 PHE A C 1
ATOM 2100 O O . PHE A 1 257 ? 4.924 -11.898 -67.190 1.00 23.61 257 PHE A O 1
ATOM 2108 N N . MET A 1 258 ? 2.786 -12.209 -66.562 1.00 24.41 258 MET A N 1
ATOM 2109 C CA . MET A 1 258 ? 2.569 -13.355 -67.442 1.00 24.60 258 MET A CA 1
ATOM 2110 C C . MET A 1 258 ? 2.847 -13.038 -68.905 1.00 26.27 258 MET A C 1
ATOM 2111 O O . MET A 1 258 ? 3.503 -13.817 -69.598 1.00 26.26 258 MET A O 1
ATOM 2116 N N . ARG A 1 259 ? 2.356 -11.896 -69.368 1.00 27.77 259 ARG A N 1
ATOM 2117 C CA . ARG A 1 259 ? 2.563 -11.491 -70.749 1.00 30.36 259 ARG A CA 1
ATOM 2118 C C . ARG A 1 259 ? 4.049 -11.410 -71.095 1.00 30.58 259 ARG A C 1
ATOM 2119 O O . ARG A 1 259 ? 4.441 -11.709 -72.224 1.00 32.44 259 ARG A O 1
ATOM 2127 N N . ASN A 1 260 ? 4.878 -11.023 -70.128 1.00 29.22 260 ASN A N 1
ATOM 2128 C CA . ASN A 1 260 ? 6.316 -10.885 -70.374 1.00 28.94 260 ASN A CA 1
ATOM 2129 C C . ASN A 1 260 ? 7.189 -12.003 -69.775 1.00 27.92 260 ASN A C 1
ATOM 2130 O O . ASN A 1 260 ? 8.422 -11.921 -69.792 1.00 27.00 260 ASN A O 1
ATOM 2135 N N . PHE A 1 261 ? 6.549 -13.046 -69.257 1.00 25.31 261 PHE A N 1
ATOM 2136 C CA . PHE A 1 261 ? 7.260 -14.171 -68.649 1.00 22.99 261 PHE A CA 1
ATOM 2137 C C . PHE A 1 261 ? 7.976 -14.959 -69.746 1.00 22.02 261 PHE A C 1
ATOM 2138 O O . PHE A 1 261 ? 7.338 -15.548 -70.610 1.00 21.58 261 PHE A O 1
ATOM 2146 N N . SER A 1 262 ? 9.302 -14.965 -69.713 1.00 21.63 262 SER A N 1
ATOM 2147 C CA . SER A 1 262 ? 10.068 -15.665 -70.739 1.00 24.44 262 SER A CA 1
ATOM 2148 C C . SER A 1 262 ? 10.141 -17.164 -70.487 1.00 23.46 262 SER A C 1
ATOM 2149 O O . SER A 1 262 ? 10.063 -17.619 -69.350 1.00 25.35 262 SER A O 1
ATOM 2152 N N . LYS A 1 263 ? 10.296 -17.927 -71.559 1.00 23.21 263 LYS A N 1
ATOM 2153 C CA . LYS A 1 263 ? 10.390 -19.377 -71.458 1.00 23.21 263 LYS A CA 1
ATOM 2154 C C . LYS A 1 263 ? 11.546 -19.784 -70.544 1.00 21.75 263 LYS A C 1
ATOM 2155 O O . LYS A 1 263 ? 11.419 -20.707 -69.744 1.00 20.18 263 LYS A O 1
ATOM 2161 N N . LYS A 1 264 ? 12.673 -19.090 -70.676 1.00 20.46 264 LYS A N 1
ATOM 2162 C CA . LYS A 1 264 ? 13.852 -19.372 -69.863 1.00 21.67 264 LYS A CA 1
ATOM 2163 C C . LYS A 1 264 ? 13.557 -19.278 -68.365 1.00 20.41 264 LYS A C 1
ATOM 2164 O O . LYS A 1 264 ? 13.894 -20.182 -67.591 1.00 20.43 264 LYS A O 1
ATOM 2170 N N . HIS A 1 265 ? 12.931 -18.179 -67.958 1.00 17.72 265 HIS A N 1
ATOM 2171 C CA . HIS A 1 265 ? 12.591 -17.985 -66.558 1.00 17.67 265 HIS A CA 1
ATOM 2172 C C . HIS A 1 265 ? 11.493 -18.945 -66.102 1.00 16.42 265 HIS A C 1
ATOM 2173 O O . HIS A 1 265 ? 11.535 -19.461 -64.986 1.00 14.85 265 HIS A O 1
ATOM 2180 N N . ALA A 1 266 ? 10.514 -19.182 -66.967 1.00 16.19 266 ALA A N 1
ATOM 2181 C CA . ALA A 1 266 ? 9.436 -20.098 -66.630 1.00 19.08 266 ALA A CA 1
ATOM 2182 C C . ALA A 1 266 ? 10.013 -21.494 -66.365 1.00 19.63 266 ALA A C 1
ATOM 2183 O O . ALA A 1 266 ? 9.566 -22.199 -65.466 1.00 21.43 266 ALA A O 1
ATOM 2185 N N . MET A 1 267 ? 11.015 -21.879 -67.148 1.00 19.46 267 MET A N 1
ATOM 2186 C CA . MET A 1 267 ? 11.642 -23.191 -66.995 1.00 21.14 267 MET A CA 1
ATOM 2187 C C . MET A 1 267 ? 12.563 -23.270 -65.784 1.00 21.79 267 MET A C 1
ATOM 2188 O O . MET A 1 267 ? 12.598 -24.284 -65.085 1.00 21.21 267 MET A O 1
ATOM 2193 N N . LEU A 1 268 ? 13.302 -22.193 -65.532 1.00 21.10 268 LEU A N 1
ATOM 2194 C CA . LEU A 1 268 ? 14.239 -22.152 -64.415 1.00 21.89 268 LEU A CA 1
ATOM 2195 C C . LEU A 1 268 ? 13.604 -22.017 -63.025 1.00 22.94 268 LEU A C 1
ATOM 2196 O O . LEU A 1 268 ? 13.971 -22.747 -62.103 1.00 22.92 268 LEU A O 1
ATOM 2201 N N . PHE A 1 269 ? 12.678 -21.075 -62.856 1.00 23.16 269 PHE A N 1
ATOM 2202 C CA . PHE A 1 269 ? 12.021 -20.905 -61.560 1.00 22.43 269 PHE A CA 1
ATOM 2203 C C . PHE A 1 269 ? 11.095 -22.090 -61.325 1.00 21.63 269 PHE A C 1
ATOM 2204 O O . PHE A 1 269 ? 10.405 -22.542 -62.240 1.00 20.57 269 PHE A O 1
ATOM 2212 N N . THR A 1 270 ? 11.093 -22.600 -60.100 1.00 21.73 270 THR A N 1
ATOM 2213 C CA . THR A 1 270 ? 10.262 -23.756 -59.766 1.00 21.46 270 THR A CA 1
ATOM 2214 C C . THR A 1 270 ? 8.876 -23.364 -59.309 1.00 19.98 270 THR A C 1
ATOM 2215 O O . THR A 1 270 ? 7.967 -24.186 -59.321 1.00 19.67 270 THR A O 1
ATOM 2219 N N . SER A 1 271 ? 8.705 -22.112 -58.910 1.00 20.07 271 SER A N 1
ATOM 2220 C CA . SER A 1 271 ? 7.403 -21.696 -58.427 1.00 21.35 271 SER A CA 1
ATOM 2221 C C . SER A 1 271 ? 7.081 -20.212 -58.513 1.00 21.99 271 SER A C 1
ATOM 2222 O O . SER A 1 271 ? 7.963 -19.364 -58.682 1.00 22.87 271 SER A O 1
ATOM 2225 N N . LEU A 1 272 ? 5.790 -19.923 -58.389 1.00 21.01 272 LEU A N 1
ATOM 2226 C CA . LEU A 1 272 ? 5.281 -18.564 -58.420 1.00 21.69 272 LEU A CA 1
ATOM 2227 C C . LEU A 1 272 ? 4.634 -18.325 -57.069 1.00 21.87 272 LEU A C 1
ATOM 2228 O O . LEU A 1 272 ? 4.255 -19.268 -56.376 1.00 22.21 272 LEU A O 1
ATOM 2233 N N . ARG A 1 273 ? 4.515 -17.067 -56.687 1.00 20.56 273 ARG A N 1
ATOM 2234 C CA . ARG A 1 273 ? 3.874 -16.766 -55.432 1.00 22.00 273 ARG A CA 1
ATOM 2235 C C . ARG A 1 273 ? 2.631 -15.916 -55.667 1.00 21.54 273 ARG A C 1
ATOM 2236 O O . ARG A 1 273 ? 2.693 -14.891 -56.338 1.00 21.02 273 ARG A O 1
ATOM 2244 N N . HIS A 1 274 ? 1.505 -16.366 -55.124 1.00 22.90 274 HIS A N 1
ATOM 2245 C CA . HIS A 1 274 ? 0.235 -15.652 -55.233 1.00 22.67 274 HIS A CA 1
ATOM 2246 C C . HIS A 1 274 ? 0.099 -14.841 -53.957 1.00 24.13 274 HIS A C 1
ATOM 2247 O O . HIS A 1 274 ? 0.109 -15.405 -52.868 1.00 24.73 274 HIS A O 1
ATOM 2254 N N . ASP A 1 275 ? -0.048 -13.527 -54.078 1.00 26.04 275 ASP A N 1
ATOM 2255 C CA . ASP A 1 275 ? -0.143 -12.698 -52.885 1.00 27.16 275 ASP A CA 1
ATOM 2256 C C . ASP A 1 275 ? -1.269 -11.665 -52.890 1.00 26.72 275 ASP A C 1
ATOM 2257 O O . ASP A 1 275 ? -1.370 -10.848 -51.977 1.00 25.33 275 ASP A O 1
ATOM 2262 N N . SER A 1 276 ? -2.106 -11.690 -53.919 1.00 25.97 276 SER A N 1
ATOM 2263 C CA . SER A 1 276 ? -3.235 -10.768 -53.991 1.00 26.04 276 SER A CA 1
ATOM 2264 C C . SER A 1 276 ? -4.214 -11.211 -55.063 1.00 25.05 276 SER A C 1
ATOM 2265 O O . SER A 1 276 ? -3.842 -11.917 -55.999 1.00 24.76 276 SER A O 1
ATOM 2268 N N . GLY A 1 277 ? -5.471 -10.809 -54.917 1.00 23.77 277 GLY A N 1
ATOM 2269 C CA . GLY A 1 277 ? -6.476 -11.186 -55.891 1.00 23.89 277 GLY A CA 1
ATOM 2270 C C . GLY A 1 277 ? -7.028 -12.577 -55.645 1.00 24.59 277 GLY A C 1
ATOM 2271 O O . GLY A 1 277 ? -6.581 -13.295 -54.745 1.00 24.34 277 GLY A O 1
ATOM 2272 N N . ASP A 1 278 ? -8.005 -12.967 -56.452 1.00 25.72 278 ASP A N 1
ATOM 2273 C CA . ASP A 1 278 ? -8.625 -14.278 -56.313 1.00 28.19 278 ASP A CA 1
ATOM 2274 C C . ASP A 1 278 ? -7.659 -15.398 -56.706 1.00 28.34 278 ASP A C 1
ATOM 2275 O O . ASP A 1 278 ? -7.120 -15.401 -57.811 1.00 27.74 278 ASP A O 1
ATOM 2280 N N . PRO A 1 279 ? -7.439 -16.370 -55.803 1.00 28.41 279 PRO A N 1
ATOM 2281 C CA . PRO A 1 279 ? -6.530 -17.488 -56.073 1.00 28.66 279 PRO A CA 1
ATOM 2282 C C . PRO A 1 279 ? -6.921 -18.357 -57.271 1.00 29.62 279 PRO A C 1
ATOM 2283 O O . PRO A 1 279 ? -6.064 -18.793 -58.046 1.00 29.46 279 PRO A O 1
ATOM 2287 N N . GLU A 1 280 ? -8.215 -18.602 -57.430 1.00 30.45 280 GLU A N 1
ATOM 2288 C CA . GLU A 1 280 ? -8.693 -19.413 -58.545 1.00 31.19 280 GLU A CA 1
ATOM 2289 C C . GLU A 1 280 ? -8.369 -18.750 -59.880 1.00 30.33 280 GLU A C 1
ATOM 2290 O O . GLU A 1 280 ? -8.014 -19.418 -60.851 1.00 28.60 280 GLU A O 1
ATOM 2296 N N . ILE A 1 281 ? -8.493 -17.429 -59.929 1.00 30.06 281 ILE A N 1
ATOM 2297 C CA . ILE A 1 281 ? -8.179 -16.693 -61.145 1.00 29.36 281 ILE A CA 1
ATOM 2298 C C . ILE A 1 281 ? -6.669 -16.759 -61.396 1.00 29.12 281 ILE A C 1
ATOM 2299 O O . ILE A 1 281 ? -6.226 -16.916 -62.534 1.00 28.27 281 ILE A O 1
ATOM 2304 N N . PHE A 1 282 ? -5.885 -16.656 -60.327 1.00 27.78 282 PHE A N 1
ATOM 2305 C CA . PHE A 1 282 ? -4.433 -16.716 -60.445 1.00 26.39 282 PHE A CA 1
ATOM 2306 C C . PHE A 1 282 ? -4.015 -18.085 -60.989 1.00 26.22 282 PHE A C 1
ATOM 2307 O O . PHE A 1 282 ? -3.152 -18.180 -61.864 1.00 25.60 282 PHE A O 1
ATOM 2315 N N . ILE A 1 283 ? -4.628 -19.146 -60.469 1.00 25.57 283 ILE A N 1
ATOM 2316 C CA . ILE A 1 283 ? -4.301 -20.498 -60.913 1.00 24.84 283 ILE A CA 1
ATOM 2317 C C . ILE A 1 283 ? -4.519 -20.663 -62.418 1.00 24.99 283 ILE A C 1
ATOM 2318 O O . ILE A 1 283 ? -3.683 -21.255 -63.112 1.00 24.51 283 ILE A O 1
ATOM 2323 N N . GLU A 1 284 ? -5.628 -20.133 -62.926 1.00 25.90 284 GLU A N 1
ATOM 2324 C CA . GLU A 1 284 ? -5.930 -20.220 -64.359 1.00 27.74 284 GLU A CA 1
ATOM 2325 C C . GLU A 1 284 ? -4.867 -19.517 -65.195 1.00 27.17 284 GLU A C 1
ATOM 2326 O O . GLU A 1 284 ? -4.370 -20.076 -66.172 1.00 27.41 284 GLU A O 1
ATOM 2332 N N . LYS A 1 285 ? -4.533 -18.282 -64.822 1.00 26.12 285 LYS A N 1
ATOM 2333 C CA . LYS A 1 285 ? -3.528 -17.509 -65.551 1.00 25.58 285 LYS A CA 1
ATOM 2334 C C . LYS A 1 285 ? -2.192 -18.238 -65.593 1.00 24.54 285 LYS A C 1
ATOM 2335 O O . LYS A 1 285 ? -1.568 -18.348 -66.647 1.00 23.62 285 LYS A O 1
ATOM 2341 N N . ALA A 1 286 ? -1.762 -18.741 -64.441 1.00 23.77 286 ALA A N 1
ATOM 2342 C CA . ALA A 1 286 ? -0.493 -19.455 -64.331 1.00 23.88 286 ALA A CA 1
ATOM 2343 C C . ALA A 1 286 ? -0.469 -20.693 -65.224 1.00 24.40 286 ALA A C 1
ATOM 2344 O O . ALA A 1 286 ? 0.438 -20.866 -66.047 1.00 23.96 286 ALA A O 1
ATOM 2346 N N . VAL A 1 287 ? -1.465 -21.558 -65.055 1.00 23.94 287 VAL A N 1
ATOM 2347 C CA . VAL A 1 287 ? -1.547 -22.776 -65.849 1.00 23.79 287 VAL A CA 1
ATOM 2348 C C . VAL A 1 287 ? -1.611 -22.469 -67.341 1.00 24.25 287 VAL A C 1
ATOM 2349 O O . VAL A 1 287 ? -0.947 -23.133 -68.144 1.00 24.52 287 VAL A O 1
ATOM 2353 N N . ARG A 1 288 ? -2.389 -21.461 -67.719 1.00 23.54 288 ARG A N 1
ATOM 2354 C CA . ARG A 1 288 ? -2.507 -21.112 -69.131 1.00 24.64 288 ARG A CA 1
ATOM 2355 C C . ARG A 1 288 ? -1.186 -20.612 -69.721 1.00 24.38 288 ARG A C 1
ATOM 2356 O O . ARG A 1 288 ? -0.791 -21.013 -70.821 1.00 24.66 288 ARG A O 1
ATOM 2364 N N . ARG A 1 289 ? -0.494 -19.739 -68.997 1.00 22.96 289 ARG A N 1
ATOM 2365 C CA . ARG A 1 289 ? 0.766 -19.206 -69.494 1.00 20.34 289 ARG A CA 1
ATOM 2366 C C . ARG A 1 289 ? 1.832 -20.296 -69.597 1.00 20.26 289 ARG A C 1
ATOM 2367 O O . ARG A 1 289 ? 2.609 -20.321 -70.546 1.00 21.16 289 ARG A O 1
ATOM 2375 N N . TYR A 1 290 ? 1.882 -21.192 -68.620 1.00 19.52 290 TYR A N 1
ATOM 2376 C CA . TYR A 1 290 ? 2.862 -22.271 -68.670 1.00 20.04 290 TYR A CA 1
ATOM 2377 C C . TYR A 1 290 ? 2.651 -23.121 -69.919 1.00 21.20 290 TYR A C 1
ATOM 2378 O O . TYR A 1 290 ? 3.605 -23.513 -70.585 1.00 20.42 290 TYR A O 1
ATOM 2387 N N . GLU A 1 291 ? 1.398 -23.403 -70.241 1.00 23.06 291 GLU A N 1
ATOM 2388 C CA . GLU A 1 291 ? 1.110 -24.197 -71.418 1.00 26.78 291 GLU A CA 1
ATOM 2389 C C . GLU A 1 291 ? 1.449 -23.453 -72.699 1.00 26.80 291 GLU A C 1
ATOM 2390 O O . GLU A 1 291 ? 1.898 -24.066 -73.665 1.00 26.89 291 GLU A O 1
ATOM 2396 N N . GLU A 1 292 ? 1.252 -22.138 -72.709 1.00 28.04 292 GLU A N 1
ATOM 2397 C CA . GLU A 1 292 ? 1.584 -21.345 -73.887 1.00 28.79 292 GLU A CA 1
ATOM 2398 C C . GLU A 1 292 ? 3.081 -21.467 -74.128 1.00 29.01 292 GLU A C 1
ATOM 2399 O O . GLU A 1 292 ? 3.543 -21.544 -75.268 1.00 28.36 292 GLU A O 1
ATOM 2405 N N . LEU A 1 293 ? 3.841 -21.467 -73.038 1.00 28.99 293 LEU A N 1
ATOM 2406 C CA . LEU A 1 293 ? 5.290 -21.570 -73.112 1.00 29.06 293 LEU A CA 1
ATOM 2407 C C . LEU A 1 293 ? 5.760 -23.015 -73.237 1.00 30.74 293 LEU A C 1
ATOM 2408 O O . LEU A 1 293 ? 6.960 -23.279 -73.274 1.00 31.50 293 LEU A O 1
ATOM 2413 N N . ARG A 1 294 ? 4.815 -23.945 -73.300 1.00 31.37 294 ARG A N 1
ATOM 2414 C CA . ARG A 1 294 ? 5.138 -25.360 -73.405 1.00 33.94 294 ARG A CA 1
ATOM 2415 C C . ARG A 1 294 ? 5.972 -25.830 -72.218 1.00 33.50 294 ARG A C 1
ATOM 2416 O O . ARG A 1 294 ? 6.951 -26.560 -72.370 1.00 33.31 294 ARG A O 1
ATOM 2424 N N . VAL A 1 295 ? 5.572 -25.385 -71.033 1.00 31.71 295 VAL A N 1
ATOM 2425 C CA . VAL A 1 295 ? 6.223 -25.763 -69.790 1.00 30.29 295 VAL A CA 1
ATOM 2426 C C . VAL A 1 295 ? 5.139 -26.500 -69.011 1.00 29.80 295 VAL A C 1
ATOM 2427 O O . VAL A 1 295 ? 3.993 -26.062 -68.980 1.00 28.98 295 VAL A O 1
ATOM 2431 N N . ASP A 1 296 ? 5.496 -27.620 -68.394 1.00 29.31 296 ASP A N 1
ATOM 2432 C CA . ASP A 1 296 ? 4.529 -28.415 -67.653 1.00 30.34 296 ASP A CA 1
ATOM 2433 C C . ASP A 1 296 ? 4.190 -27.829 -66.287 1.00 29.59 296 ASP A C 1
ATOM 2434 O O . ASP A 1 296 ? 4.995 -27.886 -65.361 1.00 31.59 296 ASP A O 1
ATOM 2439 N N . PRO A 1 297 ? 2.981 -27.270 -66.143 1.00 27.72 297 PRO A N 1
ATOM 2440 C CA . PRO A 1 297 ? 2.559 -26.676 -64.872 1.00 26.49 297 PRO A CA 1
ATOM 2441 C C . PRO A 1 297 ? 2.499 -27.658 -63.714 1.00 26.12 297 PRO A C 1
ATOM 2442 O O . PRO A 1 297 ? 2.637 -27.271 -62.552 1.00 26.94 297 PRO A O 1
ATOM 2446 N N . LYS A 1 298 ? 2.304 -28.930 -64.025 1.00 25.51 298 LYS A N 1
ATOM 2447 C CA . LYS A 1 298 ? 2.216 -29.946 -62.988 1.00 25.81 298 LYS A CA 1
ATOM 2448 C C . LYS A 1 298 ? 3.504 -30.132 -62.194 1.00 25.19 298 LYS A C 1
ATOM 2449 O O . LYS A 1 298 ? 3.469 -30.595 -61.055 1.00 25.06 298 LYS A O 1
ATOM 2455 N N . ILE A 1 299 ? 4.642 -29.769 -62.776 1.00 23.68 299 ILE A N 1
ATOM 2456 C CA . ILE A 1 299 ? 5.894 -29.906 -62.054 1.00 23.82 299 ILE A CA 1
ATOM 2457 C C . ILE A 1 299 ? 6.245 -28.610 -61.320 1.00 23.24 299 ILE A C 1
ATOM 2458 O O . ILE A 1 299 ? 7.246 -28.541 -60.607 1.00 24.08 299 ILE A O 1
ATOM 2463 N N . LYS A 1 300 ? 5.416 -27.586 -61.486 1.00 22.21 300 LYS A N 1
ATOM 2464 C CA . LYS A 1 300 ? 5.649 -26.305 -60.828 1.00 21.99 300 LYS A CA 1
ATOM 2465 C C . LYS A 1 300 ? 4.811 -26.192 -59.557 1.00 24.60 300 LYS A C 1
ATOM 2466 O O . LYS A 1 300 ? 3.868 -26.963 -59.347 1.00 24.33 300 LYS A O 1
ATOM 2472 N N . TYR A 1 301 ? 5.158 -25.221 -58.716 1.00 25.47 301 TYR A N 1
ATOM 2473 C CA . TYR A 1 301 ? 4.451 -24.987 -57.457 1.00 28.31 301 TYR A CA 1
ATOM 2474 C C . TYR A 1 301 ? 3.980 -23.543 -57.362 1.00 27.55 301 TYR A C 1
ATOM 2475 O O . TYR A 1 301 ? 4.556 -22.647 -57.971 1.00 27.45 301 TYR A O 1
ATOM 2484 N N . ILE A 1 302 ? 2.929 -23.328 -56.582 1.00 25.44 302 ILE A N 1
ATOM 2485 C CA . ILE A 1 302 ? 2.441 -21.987 -56.328 1.00 23.06 302 ILE A CA 1
ATOM 2486 C C . ILE A 1 302 ? 2.367 -21.873 -54.816 1.00 22.38 302 ILE A C 1
ATOM 2487 O O . ILE A 1 302 ? 1.771 -22.726 -54.152 1.00 20.61 302 ILE A O 1
ATOM 2492 N N . ILE A 1 303 ? 3.007 -20.842 -54.277 1.00 19.44 303 ILE A N 1
ATOM 2493 C CA . ILE A 1 303 ? 2.972 -20.606 -52.853 1.00 21.24 303 ILE A CA 1
ATOM 2494 C C . ILE A 1 303 ? 1.947 -19.489 -52.663 1.00 20.23 303 ILE A C 1
ATOM 2495 O O . ILE A 1 303 ? 2.130 -18.377 -53.158 1.00 19.72 303 ILE A O 1
ATOM 2500 N N . PHE A 1 304 ? 0.855 -19.813 -51.975 1.00 18.57 304 PHE A N 1
ATOM 2501 C CA . PHE A 1 304 ? -0.225 -18.864 -51.714 1.00 19.08 304 PHE A CA 1
ATOM 2502 C C . PHE A 1 304 ? 0.010 -18.242 -50.343 1.00 18.61 304 PHE A C 1
ATOM 2503 O O . PHE A 1 304 ? 0.237 -18.954 -49.366 1.00 20.16 304 PHE A O 1
ATOM 2511 N N . SER A 1 305 ? -0.057 -16.921 -50.258 1.00 18.78 305 SER A N 1
ATOM 2512 C CA . SER A 1 305 ? 0.198 -16.255 -48.984 1.00 20.34 305 SER A CA 1
ATOM 2513 C C . SER A 1 305 ? -0.675 -15.033 -48.714 1.00 21.88 305 SER A C 1
ATOM 2514 O O . SER A 1 305 ? -0.327 -14.193 -47.879 1.00 21.69 305 SER A O 1
ATOM 2517 N N . ASP A 1 306 ? -1.801 -14.927 -49.407 1.00 22.57 306 ASP A N 1
ATOM 2518 C CA . ASP A 1 306 ? -2.680 -13.780 -49.212 1.00 25.46 306 ASP A CA 1
ATOM 2519 C C . ASP A 1 306 ? -3.700 -13.932 -48.073 1.00 25.97 306 ASP A C 1
ATOM 2520 O O . ASP A 1 306 ? -4.778 -14.502 -48.263 1.00 25.39 306 ASP A O 1
ATOM 2525 N N . SER A 1 307 ? -3.349 -13.412 -46.896 1.00 25.70 307 SER A N 1
ATOM 2526 C CA . SER A 1 307 ? -4.217 -13.466 -45.714 1.00 27.86 307 SER A CA 1
ATOM 2527 C C . SER A 1 307 ? -4.927 -14.803 -45.570 1.00 27.55 307 SER A C 1
ATOM 2528 O O . SER A 1 307 ? -6.154 -14.856 -45.532 1.00 27.84 307 SER A O 1
ATOM 2531 N N . LEU A 1 308 ? -4.155 -15.876 -45.455 1.00 27.81 308 LEU A N 1
ATOM 2532 C CA . LEU A 1 308 ? -4.729 -17.206 -45.353 1.00 28.11 308 LEU A CA 1
ATOM 2533 C C . LEU A 1 308 ? -5.085 -17.685 -43.955 1.00 28.42 308 LEU A C 1
ATOM 2534 O O . LEU A 1 308 ? -4.593 -17.162 -42.946 1.00 28.26 308 LEU A O 1
ATOM 2539 N N . THR A 1 309 ? -5.956 -18.691 -43.931 1.00 28.44 309 THR A N 1
ATOM 2540 C CA . THR A 1 309 ? -6.380 -19.372 -42.715 1.00 27.69 309 THR A CA 1
ATOM 2541 C C . THR A 1 309 ? -6.188 -20.830 -43.114 1.00 28.36 309 THR A C 1
ATOM 2542 O O . THR A 1 309 ? -6.184 -21.153 -44.304 1.00 27.03 309 THR A O 1
ATOM 2546 N N . PRO A 1 310 ? -5.999 -21.725 -42.139 1.00 29.44 310 PRO A N 1
ATOM 2547 C CA . PRO A 1 310 ? -5.814 -23.130 -42.503 1.00 29.80 310 PRO A CA 1
ATOM 2548 C C . PRO A 1 310 ? -6.931 -23.639 -43.416 1.00 29.99 310 PRO A C 1
ATOM 2549 O O . PRO A 1 310 ? -6.675 -24.326 -44.407 1.00 28.91 310 PRO A O 1
ATOM 2553 N N . GLN A 1 311 ? -8.167 -23.281 -43.094 1.00 30.54 311 GLN A N 1
ATOM 2554 C CA . GLN A 1 311 ? -9.304 -23.721 -43.888 1.00 32.13 311 GLN A CA 1
ATOM 2555 C C . GLN A 1 311 ? -9.264 -23.192 -45.315 1.00 31.94 311 GLN A C 1
ATOM 2556 O O . GLN A 1 311 ? -9.572 -23.915 -46.257 1.00 31.83 311 GLN A O 1
ATOM 2562 N N . ARG A 1 312 ? -8.896 -21.927 -45.479 1.00 31.83 312 ARG A N 1
ATOM 2563 C CA . ARG A 1 312 ? -8.812 -21.349 -46.810 1.00 32.69 312 ARG A CA 1
ATOM 2564 C C . ARG A 1 312 ? -7.706 -22.044 -47.612 1.00 30.94 312 ARG A C 1
ATOM 2565 O O . ARG A 1 312 ? -7.818 -22.212 -48.828 1.00 31.69 312 ARG A O 1
ATOM 2573 N N . ALA A 1 313 ? -6.639 -22.443 -46.928 1.00 28.55 313 ALA A N 1
ATOM 2574 C CA . ALA A 1 313 ? -5.534 -23.129 -47.586 1.00 27.82 313 ALA A CA 1
ATOM 2575 C C . ALA A 1 313 ? -6.033 -24.461 -48.146 1.00 26.62 313 ALA A C 1
ATOM 2576 O O . ALA A 1 313 ? -5.688 -24.853 -49.267 1.00 23.11 313 ALA A O 1
ATOM 2578 N N . ILE A 1 314 ? -6.854 -25.149 -47.358 1.00 27.16 314 ILE A N 1
ATOM 2579 C CA . ILE A 1 314 ? -7.409 -26.433 -47.771 1.00 29.38 314 ILE A CA 1
ATOM 2580 C C . ILE A 1 314 ? -8.287 -26.266 -49.014 1.00 29.95 314 ILE A C 1
ATOM 2581 O O . ILE A 1 314 ? -8.273 -27.109 -49.907 1.00 29.53 314 ILE A O 1
ATOM 2586 N N . GLU A 1 315 ? -9.040 -25.172 -49.074 1.00 31.11 315 GLU A N 1
ATOM 2587 C CA . GLU A 1 315 ? -9.902 -24.901 -50.223 1.00 32.30 315 GLU A CA 1
ATOM 2588 C C . GLU A 1 315 ? -9.070 -24.670 -51.487 1.00 32.22 315 GLU A C 1
ATOM 2589 O O . GLU A 1 315 ? -9.368 -25.227 -52.543 1.00 31.92 315 GLU A O 1
ATOM 2595 N N . ILE A 1 316 ? -8.028 -23.846 -51.379 1.00 31.73 316 ILE A N 1
ATOM 2596 C CA . ILE A 1 316 ? -7.158 -23.569 -52.520 1.00 30.47 316 ILE A CA 1
ATOM 2597 C C . ILE A 1 316 ? -6.483 -24.863 -52.960 1.00 29.96 316 ILE A C 1
ATOM 2598 O O . ILE A 1 316 ? -6.280 -25.106 -54.147 1.00 30.04 316 ILE A O 1
ATOM 2603 N N . GLN A 1 317 ? -6.144 -25.691 -51.982 1.00 29.93 317 GLN A N 1
ATOM 2604 C CA . GLN A 1 317 ? -5.497 -26.966 -52.231 1.00 31.36 317 GLN A CA 1
ATOM 2605 C C . GLN A 1 317 ? -6.367 -27.813 -53.174 1.00 31.86 317 GLN A C 1
ATOM 2606 O O . GLN A 1 317 ? -5.854 -28.493 -54.061 1.00 31.80 317 GLN A O 1
ATOM 2612 N N . LYS A 1 318 ? -7.684 -27.748 -53.000 1.00 33.22 318 LYS A N 1
ATOM 2613 C CA . LYS A 1 318 ? -8.603 -28.504 -53.854 1.00 34.48 318 LYS A CA 1
ATOM 2614 C C . LYS A 1 318 ? -8.576 -27.942 -55.272 1.00 34.41 318 LYS A C 1
ATOM 2615 O O . LYS A 1 318 ? -8.548 -28.690 -56.246 1.00 34.35 318 LYS A O 1
ATOM 2621 N N . LEU A 1 319 ? -8.599 -26.617 -55.379 1.00 34.42 319 LEU A N 1
ATOM 2622 C CA . LEU A 1 319 ? -8.552 -25.951 -56.676 1.00 33.56 319 LEU A CA 1
ATOM 2623 C C . LEU A 1 319 ? -7.319 -26.348 -57.488 1.00 32.88 319 LEU A C 1
ATOM 2624 O O . LEU A 1 319 ? -7.375 -26.417 -58.716 1.00 33.19 319 LEU A O 1
ATOM 2629 N N . CYS A 1 320 ? -6.209 -26.609 -56.801 1.00 30.68 320 CYS A N 1
ATOM 2630 C CA . CYS A 1 320 ? -4.966 -26.978 -57.469 1.00 29.35 320 CYS A CA 1
ATOM 2631 C C . CYS A 1 320 ? -4.852 -28.452 -57.825 1.00 29.28 320 CYS A C 1
ATOM 2632 O O . CYS A 1 320 ? -4.088 -28.814 -58.716 1.00 29.41 320 CYS A O 1
ATOM 2635 N N . ALA A 1 321 ? -5.602 -29.297 -57.123 1.00 28.59 321 ALA A N 1
ATOM 2636 C CA . ALA A 1 321 ? -5.554 -30.739 -57.350 1.00 28.17 321 ALA A CA 1
ATOM 2637 C C . ALA A 1 321 ? -5.536 -31.120 -58.826 1.00 28.03 321 ALA A C 1
ATOM 2638 O O . ALA A 1 321 ? -6.429 -30.751 -59.583 1.00 29.13 321 ALA A O 1
ATOM 2640 N N . GLY A 1 322 ? -4.499 -31.846 -59.227 1.00 29.48 322 GLY A N 1
ATOM 2641 C CA . GLY A 1 322 ? -4.375 -32.292 -60.602 1.00 28.96 322 GLY A CA 1
ATOM 2642 C C . GLY A 1 322 ? -3.956 -31.256 -61.630 1.00 30.27 322 GLY A C 1
ATOM 2643 O O . GLY A 1 322 ? -3.929 -31.558 -62.820 1.00 30.87 322 GLY A O 1
ATOM 2644 N N . ARG A 1 323 ? -3.615 -30.044 -61.199 1.00 29.72 323 ARG A N 1
ATOM 2645 C CA . ARG A 1 323 ? -3.222 -29.012 -62.153 1.00 28.38 323 ARG A CA 1
ATOM 2646 C C . ARG A 1 323 ? -1.827 -28.444 -61.898 1.00 28.15 323 ARG A C 1
ATOM 2647 O O . ARG A 1 323 ? -1.028 -28.273 -62.820 1.00 27.69 323 ARG A O 1
ATOM 2655 N N . ILE A 1 324 ? -1.535 -28.156 -60.638 1.00 26.86 324 ILE A N 1
ATOM 2656 C CA . ILE A 1 324 ? -0.250 -27.582 -60.273 1.00 24.97 324 ILE A CA 1
ATOM 2657 C C . ILE A 1 324 ? -0.082 -27.804 -58.776 1.00 24.05 324 ILE A C 1
ATOM 2658 O O . ILE A 1 324 ? -1.071 -27.886 -58.051 1.00 23.59 324 ILE A O 1
ATOM 2663 N N . LYS A 1 325 ? 1.157 -27.916 -58.313 1.00 23.60 325 LYS A N 1
ATOM 2664 C CA . LYS A 1 325 ? 1.406 -28.144 -56.894 1.00 23.06 325 LYS A CA 1
ATOM 2665 C C . LYS A 1 325 ? 1.173 -26.883 -56.063 1.00 22.56 325 LYS A C 1
ATOM 2666 O O . LYS A 1 325 ? 1.231 -25.763 -56.575 1.00 20.99 325 LYS A O 1
ATOM 2672 N N . ALA A 1 326 ? 0.896 -27.065 -54.776 1.00 21.34 326 ALA A N 1
ATOM 2673 C CA . ALA A 1 326 ? 0.632 -25.921 -53.913 1.00 22.59 326 ALA A CA 1
ATOM 2674 C C . ALA A 1 326 ? 1.242 -26.003 -52.520 1.00 22.23 326 ALA A C 1
ATOM 2675 O O . ALA A 1 326 ? 1.371 -27.076 -51.942 1.00 23.31 326 ALA A O 1
ATOM 2677 N N . SER A 1 327 ? 1.641 -24.847 -52.005 1.00 23.02 327 SER A N 1
ATOM 2678 C CA . SER A 1 327 ? 2.197 -24.733 -50.662 1.00 21.99 327 SER A CA 1
ATOM 2679 C C . SER A 1 327 ? 1.602 -23.435 -50.142 1.00 20.48 327 SER A C 1
ATOM 2680 O O . SER A 1 327 ? 0.999 -22.678 -50.903 1.00 20.25 327 SER A O 1
ATOM 2683 N N . PHE A 1 328 ? 1.771 -23.165 -48.859 1.00 21.00 328 PHE A N 1
ATOM 2684 C CA . PHE A 1 328 ? 1.164 -21.976 -48.292 1.00 21.08 328 PHE A CA 1
ATOM 2685 C C . PHE A 1 328 ? 2.024 -21.219 -47.305 1.00 21.30 328 PHE A C 1
ATOM 2686 O O . PHE A 1 328 ? 2.905 -21.776 -46.652 1.00 21.02 328 PHE A O 1
ATOM 2694 N N . GLY A 1 329 ? 1.746 -19.927 -47.218 1.00 22.61 329 GLY A N 1
ATOM 2695 C CA . GLY A 1 329 ? 2.438 -19.063 -46.287 1.00 23.83 329 GLY A CA 1
ATOM 2696 C C . GLY A 1 329 ? 1.319 -18.509 -45.432 1.00 25.27 329 GLY A C 1
ATOM 2697 O O . GLY A 1 329 ? 0.468 -17.771 -45.935 1.00 25.44 329 GLY A O 1
ATOM 2698 N N . ILE A 1 330 ? 1.286 -18.886 -44.159 1.00 24.22 330 ILE A N 1
ATOM 2699 C CA . ILE A 1 330 ? 0.242 -18.411 -43.263 1.00 25.28 330 ILE A CA 1
ATOM 2700 C C . ILE A 1 330 ? 0.836 -17.435 -42.258 1.00 24.35 330 ILE A C 1
ATOM 2701 O O . ILE A 1 330 ? 1.827 -17.742 -41.598 1.00 25.29 330 ILE A O 1
ATOM 2706 N N . GLY A 1 331 ? 0.221 -16.264 -42.137 1.00 24.34 331 GLY A N 1
ATOM 2707 C CA . GLY A 1 331 ? 0.742 -15.262 -41.227 1.00 24.45 331 GLY A CA 1
ATOM 2708 C C . GLY A 1 331 ? -0.005 -14.936 -39.947 1.00 25.82 331 GLY A C 1
ATOM 2709 O O . GLY A 1 331 ? 0.014 -15.701 -38.982 1.00 26.30 331 GLY A O 1
ATOM 2710 N N . THR A 1 332 ? -0.658 -13.780 -39.946 1.00 25.55 332 THR A N 1
ATOM 2711 C CA . THR A 1 332 ? -1.379 -13.284 -38.787 1.00 27.44 332 THR A CA 1
ATOM 2712 C C . THR A 1 332 ? -2.377 -14.256 -38.146 1.00 26.57 332 THR A C 1
ATOM 2713 O O . THR A 1 332 ? -2.598 -14.201 -36.936 1.00 27.67 332 THR A O 1
ATOM 2717 N N . ASN A 1 333 ? -2.980 -15.141 -38.935 1.00 26.26 333 ASN A N 1
ATOM 2718 C CA . ASN A 1 333 ? -3.920 -16.105 -38.374 1.00 25.19 333 ASN A CA 1
ATOM 2719 C C . ASN A 1 333 ? -3.237 -16.981 -37.330 1.00 25.57 333 ASN A C 1
ATOM 2720 O O . ASN A 1 333 ? -3.887 -17.500 -36.425 1.00 26.49 333 ASN A O 1
ATOM 2725 N N . LEU A 1 334 ? -1.922 -17.136 -37.451 1.00 24.03 334 LEU A N 1
ATOM 2726 C CA . LEU A 1 334 ? -1.165 -17.956 -36.516 1.00 23.42 334 LEU A CA 1
ATOM 2727 C C . LEU A 1 334 ? -0.480 -17.149 -35.419 1.00 23.50 334 LEU A C 1
ATOM 2728 O O . LEU A 1 334 ? -0.519 -17.525 -34.253 1.00 25.48 334 LEU A O 1
ATOM 2733 N N . THR A 1 335 ? 0.139 -16.032 -35.790 1.00 22.52 335 THR A N 1
ATOM 2734 C CA . THR A 1 335 ? 0.888 -15.227 -34.826 1.00 22.87 335 THR A CA 1
ATOM 2735 C C . THR A 1 335 ? 0.114 -14.150 -34.074 1.00 22.47 335 THR A C 1
ATOM 2736 O O . THR A 1 335 ? 0.650 -13.525 -33.162 1.00 21.12 335 THR A O 1
ATOM 2740 N N . ASN A 1 336 ? -1.129 -13.909 -34.465 1.00 22.51 336 ASN A N 1
ATOM 2741 C CA . ASN A 1 336 ? -1.923 -12.911 -33.772 1.00 24.39 336 ASN A CA 1
ATOM 2742 C C . ASN A 1 336 ? -3.386 -13.332 -33.761 1.00 24.99 336 ASN A C 1
ATOM 2743 O O . ASN A 1 336 ? -4.213 -12.769 -34.475 1.00 24.78 336 ASN A O 1
ATOM 2748 N N . ASP A 1 337 ? -3.679 -14.340 -32.948 1.00 26.29 337 ASP A N 1
ATOM 2749 C CA . ASP A 1 337 ? -5.028 -14.884 -32.795 1.00 29.87 337 ASP A CA 1
ATOM 2750 C C . ASP A 1 337 ? -5.098 -15.297 -31.321 1.00 30.22 337 ASP A C 1
ATOM 2751 O O . ASP A 1 337 ? -5.319 -16.463 -30.981 1.00 31.85 337 ASP A O 1
ATOM 2756 N N . VAL A 1 338 ? -4.896 -14.313 -30.454 1.00 29.94 338 VAL A N 1
ATOM 2757 C CA . VAL A 1 338 ? -4.855 -14.534 -29.017 1.00 30.33 338 VAL A CA 1
ATOM 2758 C C . VAL A 1 338 ? -6.166 -14.404 -28.250 1.00 32.16 338 VAL A C 1
ATOM 2759 O O . VAL A 1 338 ? -6.165 -14.421 -27.014 1.00 32.57 338 VAL A O 1
ATOM 2763 N N . GLY A 1 339 ? -7.275 -14.281 -28.973 1.00 32.84 339 GLY A N 1
ATOM 2764 C CA . GLY A 1 339 ? -8.568 -14.157 -28.329 1.00 35.64 339 GLY A CA 1
ATOM 2765 C C . GLY A 1 339 ? -8.770 -12.836 -27.604 1.00 38.51 339 GLY A C 1
ATOM 2766 O O . GLY A 1 339 ? -7.878 -11.980 -27.566 1.00 38.94 339 GLY A O 1
ATOM 2767 N N . GLY A 1 340 ? -9.957 -12.667 -27.026 1.00 39.39 340 GLY A N 1
ATOM 2768 C CA . GLY A 1 340 ? -10.261 -11.447 -26.295 1.00 39.24 340 GLY A CA 1
ATOM 2769 C C . GLY A 1 340 ? -10.568 -10.262 -27.191 1.00 38.55 340 GLY A C 1
ATOM 2770 O O . GLY A 1 340 ? -10.370 -9.113 -26.798 1.00 38.36 340 GLY A O 1
ATOM 2771 N N . GLY A 1 341 ? -11.051 -10.540 -28.395 1.00 38.41 341 GLY A N 1
ATOM 2772 C CA . GLY A 1 341 ? -11.372 -9.466 -29.317 1.00 39.92 341 GLY A CA 1
ATOM 2773 C C . GLY A 1 341 ? -10.147 -8.737 -29.843 1.00 40.47 341 GLY A C 1
ATOM 2774 O O . GLY A 1 341 ? -10.274 -7.780 -30.607 1.00 41.81 341 GLY A O 1
ATOM 2775 N N . VAL A 1 342 ? -8.959 -9.180 -29.438 1.00 40.26 342 VAL A N 1
ATOM 2776 C CA . VAL A 1 342 ? -7.724 -8.552 -29.890 1.00 39.83 342 VAL A CA 1
ATOM 2777 C C . VAL A 1 342 ? -7.567 -8.747 -31.389 1.00 39.83 342 VAL A C 1
ATOM 2778 O O . VAL A 1 342 ? -7.602 -9.873 -31.885 1.00 39.39 342 VAL A O 1
ATOM 2782 N N . GLU A 1 343 ? -7.391 -7.645 -32.109 1.00 39.57 343 GLU A N 1
ATOM 2783 C CA . GLU A 1 343 ? -7.239 -7.699 -33.556 1.00 40.07 343 GLU A CA 1
ATOM 2784 C C . GLU A 1 343 ? -5.868 -7.208 -34.010 1.00 37.76 343 GLU A C 1
ATOM 2785 O O . GLU A 1 343 ? -5.290 -6.304 -33.412 1.00 36.93 343 GLU A O 1
ATOM 2791 N N . PRO A 1 344 ? -5.326 -7.813 -35.076 1.00 35.64 344 PRO A N 1
ATOM 2792 C CA . PRO A 1 344 ? -4.016 -7.441 -35.619 1.00 34.12 344 PRO A CA 1
ATOM 2793 C C . PRO A 1 344 ? -4.007 -6.007 -36.132 1.00 32.14 344 PRO A C 1
ATOM 2794 O O . PRO A 1 344 ? -5.030 -5.503 -36.595 1.00 31.01 344 PRO A O 1
ATOM 2798 N N . LEU A 1 345 ? -2.855 -5.353 -36.042 1.00 30.20 345 LEU A N 1
ATOM 2799 C CA . LEU A 1 345 ? -2.718 -3.988 -36.536 1.00 30.26 345 LEU A CA 1
ATOM 2800 C C . LEU A 1 345 ? -2.594 -4.072 -38.045 1.00 31.32 345 LEU A C 1
ATOM 2801 O O . LEU A 1 345 ? -2.059 -5.049 -38.580 1.00 31.59 345 LEU A O 1
ATOM 2806 N N . ASN A 1 346 ? -3.089 -3.057 -38.739 1.00 31.74 346 ASN A N 1
ATOM 2807 C CA . ASN A 1 346 ? -3.005 -3.046 -40.190 1.00 31.70 346 ASN A CA 1
ATOM 2808 C C . ASN A 1 346 ? -1.874 -2.105 -40.585 1.00 30.51 346 ASN A C 1
ATOM 2809 O O . ASN A 1 346 ? -2.109 -1.012 -41.107 1.00 31.69 346 ASN A O 1
ATOM 2814 N N . ILE A 1 347 ? -0.646 -2.549 -40.331 1.00 28.00 347 ILE A N 1
ATOM 2815 C CA . ILE A 1 347 ? 0.542 -1.754 -40.613 1.00 26.77 347 ILE A CA 1
ATOM 2816 C C . ILE A 1 347 ? 1.532 -2.361 -41.605 1.00 25.69 347 ILE A C 1
ATOM 2817 O O . ILE A 1 347 ? 1.667 -3.581 -41.712 1.00 25.44 347 ILE A O 1
ATOM 2822 N N . VAL A 1 348 ? 2.233 -1.486 -42.317 1.00 24.24 348 VAL A N 1
ATOM 2823 C CA . VAL A 1 348 ? 3.250 -1.895 -43.277 1.00 24.31 348 VAL A CA 1
ATOM 2824 C C . VAL A 1 348 ? 4.355 -0.848 -43.277 1.00 23.85 348 VAL A C 1
ATOM 2825 O O . VAL A 1 348 ? 4.187 0.247 -42.739 1.00 22.77 348 VAL A O 1
ATOM 2829 N N . MET A 1 349 ? 5.497 -1.204 -43.854 1.00 23.42 349 MET A N 1
ATOM 2830 C CA . MET A 1 349 ? 6.622 -0.282 -43.969 1.00 23.31 349 MET A CA 1
ATOM 2831 C C . MET A 1 349 ? 7.218 -0.627 -45.326 1.00 23.42 349 MET A C 1
ATOM 2832 O O . MET A 1 349 ? 7.916 -1.636 -45.470 1.00 24.60 349 MET A O 1
ATOM 2837 N N . LYS A 1 350 ? 6.918 0.203 -46.322 1.00 21.74 350 LYS A N 1
ATOM 2838 C CA . LYS A 1 350 ? 7.370 -0.048 -47.681 1.00 21.93 350 LYS A CA 1
ATOM 2839 C C . LYS A 1 350 ? 8.447 0.865 -48.240 1.00 20.68 350 LYS A C 1
ATOM 2840 O O . LYS A 1 350 ? 8.602 2.010 -47.806 1.00 20.03 350 LYS A O 1
ATOM 2846 N N . LEU A 1 351 ? 9.181 0.340 -49.219 1.00 19.32 351 LEU A N 1
ATOM 2847 C CA . LEU A 1 351 ? 10.213 1.110 -49.897 1.00 18.53 351 LEU A CA 1
ATOM 2848 C C . LEU A 1 351 ? 9.426 2.155 -50.671 1.00 17.65 351 LEU A C 1
ATOM 2849 O O . LEU A 1 351 ? 8.646 1.819 -51.559 1.00 19.69 351 LEU A O 1
ATOM 2854 N N . TRP A 1 352 ? 9.624 3.416 -50.330 1.00 18.06 352 TRP A N 1
ATOM 2855 C CA . TRP A 1 352 ? 8.900 4.504 -50.973 1.00 19.34 352 TRP A CA 1
ATOM 2856 C C . TRP A 1 352 ? 9.641 5.149 -52.141 1.00 17.55 352 TRP A C 1
ATOM 2857 O O . TRP A 1 352 ? 9.022 5.616 -53.094 1.00 17.39 352 TRP A O 1
ATOM 2868 N N . LYS A 1 353 ? 10.963 5.191 -52.049 1.00 18.13 353 LYS A N 1
ATOM 2869 C CA . LYS A 1 353 ? 11.785 5.769 -53.106 1.00 20.15 353 LYS A CA 1
ATOM 2870 C C . LYS A 1 353 ? 13.217 5.267 -52.973 1.00 20.33 353 LYS A C 1
ATOM 2871 O O . LYS A 1 353 ? 13.623 4.794 -51.904 1.00 20.62 353 LYS A O 1
ATOM 2877 N N . CYS A 1 354 ? 13.975 5.373 -54.057 1.00 17.64 354 CYS A N 1
ATOM 2878 C CA . CYS A 1 354 ? 15.349 4.911 -54.069 1.00 19.43 354 CYS A CA 1
ATOM 2879 C C . CYS A 1 354 ? 16.161 5.619 -55.145 1.00 18.63 354 CYS A C 1
ATOM 2880 O O . CYS A 1 354 ? 15.626 6.374 -55.959 1.00 19.03 354 CYS A O 1
ATOM 2883 N N . LYS A 1 355 ? 17.459 5.360 -55.131 1.00 18.49 355 LYS A N 1
ATOM 2884 C CA . LYS A 1 355 ? 18.381 5.916 -56.109 1.00 18.95 355 LYS A CA 1
ATOM 2885 C C . LYS A 1 355 ? 19.520 4.912 -56.263 1.00 18.66 355 LYS A C 1
ATOM 2886 O O . LYS A 1 355 ? 19.791 4.137 -55.346 1.00 17.46 355 LYS A O 1
ATOM 2892 N N . MET A 1 356 ? 20.173 4.918 -57.425 1.00 19.23 356 MET A N 1
ATOM 2893 C CA . MET A 1 356 ? 21.262 3.990 -57.712 1.00 19.11 356 MET A CA 1
ATOM 2894 C C . MET A 1 356 ? 22.547 4.309 -56.940 1.00 20.20 356 MET A C 1
ATOM 2895 O O . MET A 1 356 ? 23.278 3.412 -56.524 1.00 20.42 356 MET A O 1
ATOM 2900 N N . THR A 1 357 ? 22.823 5.593 -56.759 1.00 20.72 357 THR A N 1
ATOM 2901 C CA . THR A 1 357 ? 24.017 6.032 -56.042 1.00 21.04 357 THR A CA 1
ATOM 2902 C C . THR A 1 357 ? 23.662 7.334 -55.346 1.00 21.03 357 THR A C 1
ATOM 2903 O O . THR A 1 357 ? 22.589 7.889 -55.567 1.00 19.14 357 THR A O 1
ATOM 2907 N N . ALA A 1 358 ? 24.569 7.823 -54.512 1.00 22.11 358 ALA A N 1
ATOM 2908 C CA . ALA A 1 358 ? 24.349 9.068 -53.786 1.00 24.47 358 ALA A CA 1
ATOM 2909 C C . ALA A 1 358 ? 24.045 10.254 -54.700 1.00 24.81 358 ALA A C 1
ATOM 2910 O O . ALA A 1 358 ? 23.226 11.107 -54.363 1.00 25.47 358 ALA A O 1
ATOM 2912 N N . LYS A 1 359 ? 24.693 10.296 -55.857 1.00 27.28 359 LYS A N 1
ATOM 2913 C CA . LYS A 1 359 ? 24.508 11.389 -56.809 1.00 30.13 359 LYS A CA 1
ATOM 2914 C C . LYS A 1 359 ? 23.294 11.271 -57.737 1.00 29.43 359 LYS A C 1
ATOM 2915 O O . LYS A 1 359 ? 22.963 12.225 -58.434 1.00 30.83 359 LYS A O 1
ATOM 2921 N N . ASP A 1 360 ? 22.642 10.112 -57.750 1.00 29.61 360 ASP A N 1
ATOM 2922 C CA . ASP A 1 360 ? 21.472 9.892 -58.601 1.00 29.47 360 ASP A CA 1
ATOM 2923 C C . ASP A 1 360 ? 20.278 10.635 -58.000 1.00 30.06 360 ASP A C 1
ATOM 2924 O O . ASP A 1 360 ? 20.315 11.049 -56.834 1.00 28.54 360 ASP A O 1
ATOM 2929 N N . ASP A 1 361 ? 19.236 10.843 -58.800 1.00 27.95 361 ASP A N 1
ATOM 2930 C CA . ASP A 1 361 ? 18.039 11.506 -58.305 1.00 28.22 361 ASP A CA 1
ATOM 2931 C C . ASP A 1 361 ? 17.195 10.442 -57.620 1.00 27.30 361 ASP A C 1
ATOM 2932 O O . ASP A 1 361 ? 17.418 9.245 -57.809 1.00 25.84 361 ASP A O 1
ATOM 2937 N N . TRP A 1 362 ? 16.228 10.877 -56.823 1.00 25.72 362 TRP A N 1
ATOM 2938 C CA . TRP A 1 362 ? 15.334 9.942 -56.157 1.00 25.60 362 TRP A CA 1
ATOM 2939 C C . TRP A 1 362 ? 14.285 9.485 -57.160 1.00 24.04 362 TRP A C 1
ATOM 2940 O O . TRP A 1 362 ? 13.843 10.267 -57.998 1.00 24.06 362 TRP A O 1
ATOM 2951 N N . HIS A 1 363 ? 13.901 8.216 -57.073 1.00 22.93 363 HIS A N 1
ATOM 2952 C CA . HIS A 1 363 ? 12.888 7.646 -57.951 1.00 22.41 363 HIS A CA 1
ATOM 2953 C C . HIS A 1 363 ? 11.851 6.977 -57.056 1.00 21.93 363 HIS A C 1
ATOM 2954 O O . HIS A 1 363 ? 12.194 6.161 -56.200 1.00 20.66 363 HIS A O 1
ATOM 2961 N N . TYR A 1 364 ? 10.585 7.334 -57.241 1.00 22.19 364 TYR A N 1
ATOM 2962 C CA . TYR A 1 364 ? 9.508 6.751 -56.448 1.00 23.44 364 TYR A CA 1
ATOM 2963 C C . TYR A 1 364 ? 9.223 5.319 -56.860 1.00 22.93 364 TYR A C 1
ATOM 2964 O O . TYR A 1 364 ? 9.322 4.978 -58.037 1.00 21.43 364 TYR A O 1
ATOM 2973 N N . CYS A 1 365 ? 8.868 4.494 -55.876 1.00 22.53 365 CYS A N 1
ATOM 2974 C CA . CYS A 1 365 ? 8.537 3.095 -56.115 1.00 24.06 365 CYS A CA 1
ATOM 2975 C C . CYS A 1 365 ? 7.031 2.921 -55.984 1.00 24.27 365 CYS A C 1
ATOM 2976 O O . CYS A 1 365 ? 6.394 3.568 -55.155 1.00 24.83 365 CYS A O 1
ATOM 2979 N N . VAL A 1 366 ? 6.454 2.054 -56.804 1.00 24.18 366 VAL A N 1
ATOM 2980 C CA . VAL A 1 366 ? 5.028 1.808 -56.727 1.00 25.27 366 VAL A CA 1
ATOM 2981 C C . VAL A 1 366 ? 4.762 0.315 -56.787 1.00 26.78 366 VAL A C 1
ATOM 2982 O O . VAL A 1 366 ? 5.636 -0.473 -57.147 1.00 26.72 366 VAL A O 1
ATOM 2986 N N . LYS A 1 367 ? 3.547 -0.062 -56.414 1.00 29.28 367 LYS A N 1
ATOM 2987 C CA . LYS A 1 367 ? 3.113 -1.452 -56.434 1.00 31.60 367 LYS A CA 1
ATOM 2988 C C . LYS A 1 367 ? 1.654 -1.428 -56.856 1.00 30.51 367 LYS A C 1
ATOM 2989 O O . LYS A 1 367 ? 0.874 -0.642 -56.326 1.00 31.33 367 LYS A O 1
ATOM 2995 N N . LEU A 1 368 ? 1.285 -2.281 -57.805 1.00 29.66 368 LEU A N 1
ATOM 2996 C CA . LEU A 1 368 ? -0.085 -2.302 -58.294 1.00 29.43 368 LEU A CA 1
ATOM 2997 C C . LEU A 1 368 ? -0.990 -3.410 -57.744 1.00 31.03 368 LEU A C 1
ATOM 2998 O O . LEU A 1 368 ? -2.171 -3.169 -57.486 1.00 33.35 368 LEU A O 1
ATOM 3003 N N . SER A 1 369 ? -0.449 -4.611 -57.565 1.00 29.88 369 SER A N 1
ATOM 3004 C CA . SER A 1 369 ? -1.224 -5.757 -57.064 1.00 30.74 369 SER A CA 1
ATOM 3005 C C . SER A 1 369 ? -2.302 -6.207 -58.053 1.00 30.53 369 SER A C 1
ATOM 3006 O O . SER A 1 369 ? -2.560 -5.536 -59.050 1.00 30.11 369 SER A O 1
ATOM 3009 N N . ASP A 1 370 ? -2.930 -7.345 -57.770 1.00 30.07 370 ASP A N 1
ATOM 3010 C CA . ASP A 1 370 ? -3.973 -7.876 -58.637 1.00 30.56 370 ASP A CA 1
ATOM 3011 C C . ASP A 1 370 ? -5.381 -7.457 -58.232 1.00 32.10 370 ASP A C 1
ATOM 3012 O O . ASP A 1 370 ? -6.363 -7.964 -58.765 1.00 31.91 370 ASP A O 1
ATOM 3017 N N . VAL A 1 371 ? -5.489 -6.545 -57.277 1.00 34.77 371 VAL A N 1
ATOM 3018 C CA . VAL A 1 371 ? -6.802 -6.078 -56.865 1.00 36.46 371 VAL A CA 1
ATOM 3019 C C . VAL A 1 371 ? -7.013 -4.696 -57.464 1.00 38.75 371 VAL A C 1
ATOM 3020 O O . VAL A 1 371 ? -6.260 -3.765 -57.175 1.00 38.45 371 VAL A O 1
ATOM 3024 N N . ASP A 1 372 ? -8.026 -4.579 -58.319 1.00 41.89 372 ASP A N 1
ATOM 3025 C CA . ASP A 1 372 ? -8.346 -3.310 -58.966 1.00 45.17 372 ASP A CA 1
ATOM 3026 C C . ASP A 1 372 ? -8.478 -2.188 -57.946 1.00 45.21 372 ASP A C 1
ATOM 3027 O O . ASP A 1 372 ? -9.159 -2.338 -56.932 1.00 45.20 372 ASP A O 1
ATOM 3032 N N . GLY A 1 373 ? -7.819 -1.067 -58.217 1.00 45.58 373 GLY A N 1
ATOM 3033 C CA . GLY A 1 373 ? -7.895 0.065 -57.313 1.00 45.42 373 GLY A CA 1
ATOM 3034 C C . GLY A 1 373 ? -6.896 0.034 -56.174 1.00 45.73 373 GLY A C 1
ATOM 3035 O O . GLY A 1 373 ? -6.470 1.088 -55.698 1.00 47.07 373 GLY A O 1
ATOM 3036 N N . LYS A 1 374 ? -6.522 -1.161 -55.726 1.00 45.23 374 LYS A N 1
ATOM 3037 C CA . LYS A 1 374 ? -5.559 -1.294 -54.635 1.00 45.34 374 LYS A CA 1
ATOM 3038 C C . LYS A 1 374 ? -4.141 -1.070 -55.137 1.00 44.92 374 LYS A C 1
ATOM 3039 O O . LYS A 1 374 ? -3.506 -1.989 -55.653 1.00 45.52 374 LYS A O 1
ATOM 3045 N N . HIS A 1 375 ? -3.651 0.156 -54.980 1.00 43.90 375 HIS A N 1
ATOM 3046 C CA . HIS A 1 375 ? -2.314 0.523 -55.427 1.00 42.63 375 HIS A CA 1
ATOM 3047 C C . HIS A 1 375 ? -1.612 1.273 -54.302 1.00 41.96 375 HIS A C 1
ATOM 3048 O O . HIS A 1 375 ? -2.264 1.873 -53.450 1.00 42.55 375 HIS A O 1
ATOM 3055 N N . THR A 1 376 ? -0.285 1.240 -54.298 1.00 39.34 376 THR A N 1
ATOM 3056 C CA . THR A 1 376 ? 0.474 1.945 -53.276 1.00 37.78 376 THR A CA 1
ATOM 3057 C C . THR A 1 376 ? 1.614 2.727 -53.909 1.00 36.61 376 THR A C 1
ATOM 3058 O O . THR A 1 376 ? 2.217 2.275 -54.880 1.00 35.38 376 THR A O 1
ATOM 3062 N N . GLY A 1 377 ? 1.894 3.903 -53.353 1.00 35.39 377 GLY A N 1
ATOM 3063 C CA . GLY A 1 377 ? 2.960 4.738 -53.866 1.00 35.37 377 GLY A CA 1
ATOM 3064 C C . GLY A 1 377 ? 2.468 6.093 -54.335 1.00 36.51 377 GLY A C 1
ATOM 3065 O O . GLY A 1 377 ? 1.264 6.350 -54.388 1.00 35.23 377 GLY A O 1
ATOM 3066 N N . GLU A 1 378 ? 3.412 6.963 -54.670 1.00 37.29 378 GLU A N 1
ATOM 3067 C CA . GLU A 1 378 ? 3.102 8.296 -55.151 1.00 38.32 378 GLU A CA 1
ATOM 3068 C C . GLU A 1 378 ? 2.113 8.194 -56.318 1.00 39.03 378 GLU A C 1
ATOM 3069 O O . GLU A 1 378 ? 2.387 7.535 -57.324 1.00 38.78 378 GLU A O 1
ATOM 3075 N N . PRO A 1 379 ? 0.938 8.834 -56.185 1.00 39.32 379 PRO A N 1
ATOM 3076 C CA . PRO A 1 379 ? -0.125 8.846 -57.199 1.00 39.03 379 PRO A CA 1
ATOM 3077 C C . PRO A 1 379 ? 0.364 9.155 -58.614 1.00 39.58 379 PRO A C 1
ATOM 3078 O O . PRO A 1 379 ? -0.012 8.474 -59.564 1.00 40.26 379 PRO A O 1
ATOM 3082 N N . GLU A 1 380 ? 1.189 10.187 -58.748 1.00 40.24 380 GLU A N 1
ATOM 3083 C CA . GLU A 1 380 ? 1.730 10.573 -60.045 1.00 41.10 380 GLU A CA 1
ATOM 3084 C C . GLU A 1 380 ? 2.505 9.398 -60.652 1.00 38.84 380 GLU A C 1
ATOM 3085 O O . GLU A 1 380 ? 2.377 9.105 -61.841 1.00 37.39 380 GLU A O 1
ATOM 3091 N N . GLU A 1 381 ? 3.301 8.723 -59.823 1.00 36.75 381 GLU A N 1
ATOM 3092 C CA . GLU A 1 381 ? 4.110 7.601 -60.280 1.00 34.06 381 GLU A CA 1
ATOM 3093 C C . GLU A 1 381 ? 3.246 6.401 -60.646 1.00 33.63 381 GLU A C 1
ATOM 3094 O O . GLU A 1 381 ? 3.543 5.681 -61.598 1.00 32.85 381 GLU A O 1
ATOM 3100 N N . ILE A 1 382 ? 2.174 6.182 -59.891 1.00 33.24 382 ILE A N 1
ATOM 3101 C CA . ILE A 1 382 ? 1.273 5.066 -60.165 1.00 32.67 382 ILE A CA 1
ATOM 3102 C C . ILE A 1 382 ? 0.656 5.207 -61.555 1.00 33.14 382 ILE A C 1
ATOM 3103 O O . ILE A 1 382 ? 0.567 4.233 -62.311 1.00 32.59 382 ILE A O 1
ATOM 3108 N N . LEU A 1 383 ? 0.226 6.421 -61.880 1.00 32.88 383 LEU A N 1
ATOM 3109 C CA . LEU A 1 383 ? -0.363 6.714 -63.181 1.00 32.42 383 LEU A CA 1
ATOM 3110 C C . LEU A 1 383 ? 0.661 6.416 -64.281 1.00 29.86 383 LEU A C 1
ATOM 3111 O O . LEU A 1 383 ? 0.333 5.796 -65.293 1.00 29.81 383 LEU A O 1
ATOM 3116 N N . LEU A 1 384 ? 1.894 6.872 -64.075 1.00 26.54 384 LEU A N 1
ATOM 3117 C CA . LEU A 1 384 ? 2.959 6.665 -65.043 1.00 25.12 384 LEU A CA 1
ATOM 3118 C C . LEU A 1 384 ? 3.178 5.169 -65.275 1.00 22.96 384 LEU A C 1
ATOM 3119 O O . LEU A 1 384 ? 3.340 4.736 -66.408 1.00 22.53 384 LEU A O 1
ATOM 3124 N N . ALA A 1 385 ? 3.167 4.381 -64.204 1.00 21.00 385 ALA A N 1
ATOM 3125 C CA . ALA A 1 385 ? 3.373 2.941 -64.328 1.00 21.25 385 ALA A CA 1
ATOM 3126 C C . ALA A 1 385 ? 2.252 2.323 -65.154 1.00 23.11 385 ALA A C 1
ATOM 3127 O O . ALA A 1 385 ? 2.507 1.548 -66.079 1.00 21.77 385 ALA A O 1
ATOM 3129 N N . MET A 1 386 ? 1.011 2.669 -64.822 1.00 23.12 386 MET A N 1
ATOM 3130 C CA . MET A 1 386 ? -0.131 2.146 -65.559 1.00 25.06 386 MET A CA 1
ATOM 3131 C C . MET A 1 386 ? -0.058 2.545 -67.035 1.00 25.52 386 MET A C 1
ATOM 3132 O O . MET A 1 386 ? -0.236 1.699 -67.911 1.00 26.98 386 MET A O 1
ATOM 3137 N N . ASN A 1 387 ? 0.204 3.817 -67.315 1.00 24.90 387 ASN A N 1
ATOM 3138 C CA . ASN A 1 387 ? 0.296 4.265 -68.704 1.00 25.81 387 ASN A CA 1
ATOM 3139 C C . ASN A 1 387 ? 1.444 3.554 -69.423 1.00 24.67 387 ASN A C 1
ATOM 3140 O O . ASN A 1 387 ? 1.308 3.143 -70.568 1.00 24.86 387 ASN A O 1
ATOM 3145 N N . THR A 1 388 ? 2.571 3.398 -68.740 1.00 23.59 388 THR A N 1
ATOM 3146 C CA . THR A 1 388 ? 3.733 2.746 -69.331 1.00 22.55 388 THR A CA 1
ATOM 3147 C C . THR A 1 388 ? 3.440 1.291 -69.679 1.00 22.01 388 THR A C 1
ATOM 3148 O O . THR A 1 388 ? 3.868 0.788 -70.713 1.00 20.35 388 THR A O 1
ATOM 3152 N N . LEU A 1 389 ? 2.707 0.616 -68.805 1.00 22.49 389 LEU A N 1
ATOM 3153 C CA . LEU A 1 389 ? 2.388 -0.781 -69.015 1.00 24.35 389 LEU A CA 1
ATOM 3154 C C . LEU A 1 389 ? 1.105 -0.988 -69.809 1.00 27.85 389 LEU A C 1
ATOM 3155 O O . LEU A 1 389 ? 0.694 -2.115 -70.034 1.00 26.79 389 LEU A O 1
ATOM 3160 N N . GLY A 1 390 ? 0.475 0.099 -70.236 1.00 31.67 390 GLY A N 1
ATOM 3161 C CA . GLY A 1 390 ? -0.748 -0.030 -71.005 1.00 34.96 390 GLY A CA 1
ATOM 3162 C C . GLY A 1 390 ? -1.928 -0.509 -70.180 1.00 37.69 390 GLY A C 1
ATOM 3163 O O . GLY A 1 390 ? -2.826 -1.172 -70.699 1.00 38.26 390 GLY A O 1
ATOM 3164 N N . ILE A 1 391 ? -1.934 -0.178 -68.894 1.00 38.91 391 ILE A N 1
ATOM 3165 C CA . ILE A 1 391 ? -3.028 -0.576 -68.023 1.00 41.35 391 ILE A CA 1
ATOM 3166 C C . ILE A 1 391 ? -4.075 0.527 -67.946 1.00 43.93 391 ILE A C 1
ATOM 3167 O O . ILE A 1 391 ? -3.696 1.718 -67.855 1.00 43.32 391 ILE A O 1
ATOM 3172 N N . ILE B 1 3 ? 21.669 -36.901 -106.296 1.00 23.60 3 ILE B N 1
ATOM 3173 C CA . ILE B 1 3 ? 21.188 -37.669 -105.110 1.00 24.50 3 ILE B CA 1
ATOM 3174 C C . ILE B 1 3 ? 20.482 -36.787 -104.081 1.00 23.21 3 ILE B C 1
ATOM 3175 O O . ILE B 1 3 ? 19.422 -37.148 -103.587 1.00 23.26 3 ILE B O 1
ATOM 3180 N N . ILE B 1 4 ? 21.067 -35.645 -103.745 1.00 21.72 4 ILE B N 1
ATOM 3181 C CA . ILE B 1 4 ? 20.435 -34.743 -102.787 1.00 22.61 4 ILE B CA 1
ATOM 3182 C C . ILE B 1 4 ? 19.544 -33.812 -103.601 1.00 23.75 4 ILE B C 1
ATOM 3183 O O . ILE B 1 4 ? 20.046 -33.033 -104.411 1.00 23.32 4 ILE B O 1
ATOM 3188 N N . ARG B 1 5 ? 18.231 -33.898 -103.390 1.00 24.49 5 ARG B N 1
ATOM 3189 C CA . ARG B 1 5 ? 17.275 -33.078 -104.133 1.00 26.24 5 ARG B CA 1
ATOM 3190 C C . ARG B 1 5 ? 16.687 -31.905 -103.360 1.00 25.75 5 ARG B C 1
ATOM 3191 O O . ARG B 1 5 ? 16.156 -30.970 -103.962 1.00 25.38 5 ARG B O 1
ATOM 3199 N N . SER B 1 6 ? 16.762 -31.956 -102.035 1.00 24.08 6 SER B N 1
ATOM 3200 C CA . SER B 1 6 ? 16.222 -30.882 -101.218 1.00 21.99 6 SER B CA 1
ATOM 3201 C C . SER B 1 6 ? 17.252 -30.276 -100.286 1.00 21.80 6 SER B C 1
ATOM 3202 O O . SER B 1 6 ? 18.075 -30.975 -99.697 1.00 21.96 6 SER B O 1
ATOM 3205 N N . ILE B 1 7 ? 17.202 -28.963 -100.144 1.00 21.16 7 ILE B N 1
ATOM 3206 C CA . ILE B 1 7 ? 18.125 -28.289 -99.256 1.00 19.58 7 ILE B CA 1
ATOM 3207 C C . ILE B 1 7 ? 17.750 -28.640 -97.802 1.00 18.37 7 ILE B C 1
ATOM 3208 O O . ILE B 1 7 ? 18.516 -28.406 -96.876 1.00 17.15 7 ILE B O 1
ATOM 3213 N N . LEU B 1 8 ? 16.574 -29.229 -97.608 1.00 16.82 8 LEU B N 1
ATOM 3214 C CA . LEU B 1 8 ? 16.144 -29.625 -96.270 1.00 16.85 8 LEU B CA 1
ATOM 3215 C C . LEU B 1 8 ? 16.474 -31.093 -95.987 1.00 16.01 8 LEU B C 1
ATOM 3216 O O . LEU B 1 8 ? 16.188 -31.596 -94.905 1.00 15.17 8 LEU B O 1
ATOM 3221 N N . ASP B 1 9 ? 17.060 -31.781 -96.962 1.00 15.86 9 ASP B N 1
ATOM 3222 C CA . ASP B 1 9 ? 17.418 -33.187 -96.773 1.00 17.14 9 ASP B CA 1
ATOM 3223 C C . ASP B 1 9 ? 18.729 -33.216 -95.993 1.00 18.21 9 ASP B C 1
ATOM 3224 O O . ASP B 1 9 ? 19.813 -33.413 -96.557 1.00 18.89 9 ASP B O 1
ATOM 3229 N N . THR B 1 10 ? 18.611 -32.994 -94.687 1.00 17.57 10 THR B N 1
ATOM 3230 C CA . THR B 1 10 ? 19.753 -32.947 -93.786 1.00 17.21 10 THR B CA 1
ATOM 3231 C C . THR B 1 10 ? 19.185 -33.052 -92.370 1.00 17.32 10 THR B C 1
ATOM 3232 O O . THR B 1 10 ? 17.966 -33.091 -92.192 1.00 16.35 10 THR B O 1
ATOM 3236 N N . ASP B 1 11 ? 20.063 -33.095 -91.375 1.00 16.48 11 ASP B N 1
ATOM 3237 C CA . ASP B 1 11 ? 19.635 -33.205 -89.988 1.00 16.49 11 ASP B CA 1
ATOM 3238 C C . ASP B 1 11 ? 19.285 -31.858 -89.377 1.00 16.55 11 ASP B C 1
ATOM 3239 O O . ASP B 1 11 ? 19.907 -30.838 -89.680 1.00 17.15 11 ASP B O 1
ATOM 3244 N N . LEU B 1 12 ? 18.289 -31.870 -88.503 1.00 14.91 12 LEU B N 1
ATOM 3245 C CA . LEU B 1 12 ? 17.853 -30.661 -87.824 1.00 14.31 12 LEU B CA 1
ATOM 3246 C C . LEU B 1 12 ? 19.015 -29.925 -87.149 1.00 13.23 12 LEU B C 1
ATOM 3247 O O . LEU B 1 12 ? 19.144 -28.710 -87.286 1.00 15.26 12 LEU B O 1
ATOM 3252 N N . TYR B 1 13 ? 19.872 -30.656 -86.445 1.00 12.54 13 TYR B N 1
ATOM 3253 C CA . TYR B 1 13 ? 20.979 -30.016 -85.740 1.00 13.90 13 TYR B CA 1
ATOM 3254 C C . TYR B 1 13 ? 21.926 -29.206 -86.625 1.00 13.97 13 TYR B C 1
ATOM 3255 O O . TYR B 1 13 ? 22.638 -28.335 -86.126 1.00 15.57 13 TYR B O 1
ATOM 3264 N N . LYS B 1 14 ? 21.939 -29.479 -87.928 1.00 13.43 14 LYS B N 1
ATOM 3265 C CA . LYS B 1 14 ? 22.815 -28.727 -88.824 1.00 14.30 14 LYS B CA 1
ATOM 3266 C C . LYS B 1 14 ? 22.297 -27.286 -88.905 1.00 14.53 14 LYS B C 1
ATOM 3267 O O . LYS B 1 14 ? 23.087 -26.338 -88.921 1.00 14.96 14 LYS B O 1
ATOM 3273 N N . PHE B 1 15 ? 20.974 -27.125 -88.937 1.00 12.87 15 PHE B N 1
ATOM 3274 C CA . PHE B 1 15 ? 20.372 -25.793 -88.989 1.00 12.06 15 PHE B CA 1
ATOM 3275 C C . PHE B 1 15 ? 20.406 -25.078 -87.636 1.00 11.58 15 PHE B C 1
ATOM 3276 O O . PHE B 1 15 ? 20.706 -23.884 -87.571 1.00 11.80 15 PHE B O 1
ATOM 3284 N N . THR B 1 16 ? 20.100 -25.791 -86.554 1.00 11.90 16 THR B N 1
ATOM 3285 C CA . THR B 1 16 ? 20.116 -25.154 -85.235 1.00 12.76 16 THR B CA 1
ATOM 3286 C C . THR B 1 16 ? 21.531 -24.735 -84.818 1.00 13.15 16 THR B C 1
ATOM 3287 O O . THR B 1 16 ? 21.719 -23.679 -84.212 1.00 12.21 16 THR B O 1
ATOM 3291 N N . THR B 1 17 ? 22.524 -25.561 -85.135 1.00 14.09 17 THR B N 1
ATOM 3292 C CA . THR B 1 17 ? 23.908 -25.230 -84.800 1.00 14.63 17 THR B CA 1
ATOM 3293 C C . THR B 1 17 ? 24.395 -24.207 -85.820 1.00 15.49 17 THR B C 1
ATOM 3294 O O . THR B 1 17 ? 25.201 -23.327 -85.503 1.00 16.94 17 THR B O 1
ATOM 3298 N N . GLY B 1 18 ? 23.896 -24.328 -87.049 1.00 14.50 18 GLY B N 1
ATOM 3299 C CA . GLY B 1 18 ? 24.271 -23.396 -88.096 1.00 13.61 18 GLY B CA 1
ATOM 3300 C C . GLY B 1 18 ? 23.866 -21.978 -87.737 1.00 13.87 18 GLY B C 1
ATOM 3301 O O . GLY B 1 18 ? 24.632 -21.034 -87.967 1.00 12.41 18 GLY B O 1
ATOM 3302 N N . TYR B 1 19 ? 22.665 -21.818 -87.177 1.00 12.40 19 TYR B N 1
ATOM 3303 C CA . TYR B 1 19 ? 22.202 -20.490 -86.776 1.00 12.74 19 TYR B CA 1
ATOM 3304 C C . TYR B 1 19 ? 22.978 -20.018 -85.554 1.00 13.43 19 TYR B C 1
ATOM 3305 O O . TYR B 1 19 ? 23.331 -18.843 -85.456 1.00 13.59 19 TYR B O 1
ATOM 3314 N N . ALA B 1 20 ? 23.248 -20.937 -84.627 1.00 13.50 20 ALA B N 1
ATOM 3315 C CA . ALA B 1 20 ? 24.006 -20.593 -83.430 1.00 12.32 20 ALA B CA 1
ATOM 3316 C C . ALA B 1 20 ? 25.371 -20.015 -83.840 1.00 14.19 20 ALA B C 1
ATOM 3317 O O . ALA B 1 20 ? 25.824 -19.022 -83.262 1.00 13.18 20 ALA B O 1
ATOM 3319 N N . TYR B 1 21 ? 26.020 -20.629 -84.834 1.00 13.71 21 TYR B N 1
ATOM 3320 C CA . TYR B 1 21 ? 27.311 -20.124 -85.308 1.00 14.41 21 TYR B CA 1
ATOM 3321 C C . TYR B 1 21 ? 27.124 -18.773 -85.998 1.00 13.48 21 TYR B C 1
ATOM 3322 O O . TYR B 1 21 ? 27.900 -17.837 -85.773 1.00 13.67 21 TYR B O 1
ATOM 3331 N N . ALA B 1 22 ? 26.103 -18.687 -86.849 1.00 11.18 22 ALA B N 1
ATOM 3332 C CA . ALA B 1 22 ? 25.819 -17.463 -87.595 1.00 12.24 22 ALA B CA 1
ATOM 3333 C C . ALA B 1 22 ? 25.551 -16.274 -86.678 1.00 13.71 22 ALA B C 1
ATOM 3334 O O . ALA B 1 22 ? 25.906 -15.141 -87.004 1.00 13.72 22 ALA B O 1
ATOM 3336 N N . LYS B 1 23 ? 24.916 -16.526 -85.538 1.00 13.02 23 LYS B N 1
ATOM 3337 C CA . LYS B 1 23 ? 24.620 -15.446 -84.610 1.00 14.38 23 LYS B CA 1
ATOM 3338 C C . LYS B 1 23 ? 25.814 -15.044 -83.744 1.00 14.67 23 LYS B C 1
ATOM 3339 O O . LYS B 1 23 ? 26.203 -13.871 -83.709 1.00 14.18 23 LYS B O 1
ATOM 3345 N N . LEU B 1 24 ? 26.396 -16.025 -83.060 1.00 15.06 24 LEU B N 1
ATOM 3346 C CA . LEU B 1 24 ? 27.499 -15.772 -82.144 1.00 15.72 24 LEU B CA 1
ATOM 3347 C C . LEU B 1 24 ? 28.922 -15.853 -82.687 1.00 16.14 24 LEU B C 1
ATOM 3348 O O . LEU B 1 24 ? 29.800 -15.186 -82.164 1.00 16.50 24 LEU B O 1
ATOM 3353 N N . PHE B 1 25 ? 29.152 -16.648 -83.728 1.00 15.22 25 PHE B N 1
ATOM 3354 C CA . PHE B 1 25 ? 30.501 -16.805 -84.279 1.00 14.78 25 PHE B CA 1
ATOM 3355 C C . PHE B 1 25 ? 30.529 -16.715 -85.808 1.00 14.74 25 PHE B C 1
ATOM 3356 O O . PHE B 1 25 ? 31.090 -17.583 -86.481 1.00 17.48 25 PHE B O 1
ATOM 3364 N N . PRO B 1 26 ? 29.951 -15.647 -86.375 1.00 14.61 26 PRO B N 1
ATOM 3365 C CA . PRO B 1 26 ? 29.910 -15.460 -87.830 1.00 13.13 26 PRO B CA 1
ATOM 3366 C C . PRO B 1 26 ? 31.266 -15.323 -88.538 1.00 15.28 26 PRO B C 1
ATOM 3367 O O . PRO B 1 26 ? 31.338 -15.407 -89.775 1.00 16.48 26 PRO B O 1
ATOM 3371 N N . ARG B 1 27 ? 32.336 -15.122 -87.774 1.00 14.06 27 ARG B N 1
ATOM 3372 C CA . ARG B 1 27 ? 33.665 -14.990 -88.369 1.00 14.17 27 ARG B CA 1
ATOM 3373 C C . ARG B 1 27 ? 34.502 -16.263 -88.198 1.00 14.84 27 ARG B C 1
ATOM 3374 O O . ARG B 1 27 ? 35.608 -16.361 -88.720 1.00 15.35 27 ARG B O 1
ATOM 3382 N N . ALA B 1 28 ? 33.976 -17.233 -87.464 1.00 13.58 28 ALA B N 1
ATOM 3383 C CA . ALA B 1 28 ? 34.714 -18.462 -87.228 1.00 14.28 28 ALA B CA 1
ATOM 3384 C C . ALA B 1 28 ? 34.908 -19.303 -88.475 1.00 13.68 28 ALA B C 1
ATOM 3385 O O . ALA B 1 28 ? 34.094 -19.273 -89.398 1.00 15.69 28 ALA B O 1
ATOM 3387 N N . TYR B 1 29 ? 36.011 -20.046 -88.490 1.00 14.31 29 TYR B N 1
ATOM 3388 C CA . TYR B 1 29 ? 36.340 -20.952 -89.577 1.00 16.46 29 TYR B CA 1
ATOM 3389 C C . TYR B 1 29 ? 36.449 -22.351 -88.984 1.00 17.10 29 TYR B C 1
ATOM 3390 O O . TYR B 1 29 ? 36.704 -22.520 -87.790 1.00 15.08 29 TYR B O 1
ATOM 3399 N N . GLY B 1 30 ? 36.246 -23.356 -89.820 1.00 17.08 30 GLY B N 1
ATOM 3400 C CA . GLY B 1 30 ? 36.355 -24.716 -89.346 1.00 16.31 30 GLY B CA 1
ATOM 3401 C C . GLY B 1 30 ? 36.720 -25.641 -90.484 1.00 16.16 30 GLY B C 1
ATOM 3402 O O . GLY B 1 30 ? 36.530 -25.303 -91.657 1.00 14.25 30 GLY B O 1
ATOM 3403 N N . GLU B 1 31 ? 37.290 -26.791 -90.140 1.00 17.19 31 GLU B N 1
ATOM 3404 C CA . GLU B 1 31 ? 37.626 -27.790 -91.136 1.00 18.55 31 GLU B CA 1
ATOM 3405 C C . GLU B 1 31 ? 37.052 -29.125 -90.683 1.00 17.34 31 GLU B C 1
ATOM 3406 O O . GLU B 1 31 ? 37.383 -29.622 -89.598 1.00 16.23 31 GLU B O 1
ATOM 3412 N N . PHE B 1 32 ? 36.190 -29.692 -91.515 1.00 15.47 32 PHE B N 1
ATOM 3413 C CA . PHE B 1 32 ? 35.584 -30.979 -91.236 1.00 15.88 32 PHE B CA 1
ATOM 3414 C C . PHE B 1 32 ? 36.356 -32.035 -92.024 1.00 16.48 32 PHE B C 1
ATOM 3415 O O . PHE B 1 32 ? 36.742 -31.809 -93.181 1.00 14.74 32 PHE B O 1
ATOM 3423 N N . ARG B 1 33 ? 36.595 -33.179 -91.396 1.00 14.03 33 ARG B N 1
ATOM 3424 C CA . ARG B 1 33 ? 37.309 -34.244 -92.067 1.00 13.07 33 ARG B CA 1
ATOM 3425 C C . ARG B 1 33 ? 36.519 -35.534 -92.066 1.00 12.83 33 ARG B C 1
ATOM 3426 O O . ARG B 1 33 ? 35.999 -35.956 -91.037 1.00 13.54 33 ARG B O 1
ATOM 3434 N N . PHE B 1 34 ? 36.415 -36.137 -93.241 1.00 14.00 34 PHE B N 1
ATOM 3435 C CA . PHE B 1 34 ? 35.723 -37.401 -93.416 1.00 17.38 34 PHE B CA 1
ATOM 3436 C C . PHE B 1 34 ? 36.642 -38.497 -92.886 1.00 19.07 34 PHE B C 1
ATOM 3437 O O . PHE B 1 34 ? 37.852 -38.452 -93.094 1.00 20.58 34 PHE B O 1
ATOM 3445 N N . ILE B 1 35 ? 36.067 -39.477 -92.201 1.00 21.05 35 ILE B N 1
ATOM 3446 C CA . ILE B 1 35 ? 36.853 -40.583 -91.675 1.00 23.56 35 ILE B CA 1
ATOM 3447 C C . ILE B 1 35 ? 36.123 -41.899 -91.893 1.00 23.52 35 ILE B C 1
ATOM 3448 O O . ILE B 1 35 ? 35.008 -42.086 -91.395 1.00 24.38 35 ILE B O 1
ATOM 3453 N N . ASP B 1 36 ? 36.734 -42.799 -92.653 1.00 23.69 36 ASP B N 1
ATOM 3454 C CA . ASP B 1 36 ? 36.157 -44.118 -92.865 1.00 24.31 36 ASP B CA 1
ATOM 3455 C C . ASP B 1 36 ? 36.872 -44.976 -91.831 1.00 25.04 36 ASP B C 1
ATOM 3456 O O . ASP B 1 36 ? 38.025 -45.368 -92.018 1.00 22.92 36 ASP B O 1
ATOM 3461 N N . ARG B 1 37 ? 36.182 -45.249 -90.732 1.00 25.88 37 ARG B N 1
ATOM 3462 C CA . ARG B 1 37 ? 36.752 -46.015 -89.643 1.00 27.53 37 ARG B CA 1
ATOM 3463 C C . ARG B 1 37 ? 37.023 -47.482 -89.947 1.00 28.34 37 ARG B C 1
ATOM 3464 O O . ARG B 1 37 ? 37.565 -48.203 -89.112 1.00 28.44 37 ARG B O 1
ATOM 3472 N N . ASN B 1 38 ? 36.659 -47.924 -91.143 1.00 27.98 38 ASN B N 1
ATOM 3473 C CA . ASN B 1 38 ? 36.915 -49.302 -91.535 1.00 29.05 38 ASN B CA 1
ATOM 3474 C C . ASN B 1 38 ? 38.073 -49.331 -92.531 1.00 30.72 38 ASN B C 1
ATOM 3475 O O . ASN B 1 38 ? 38.473 -50.395 -92.998 1.00 29.33 38 ASN B O 1
ATOM 3480 N N . ARG B 1 39 ? 38.605 -48.151 -92.842 1.00 31.69 39 ARG B N 1
ATOM 3481 C CA . ARG B 1 39 ? 39.711 -48.014 -93.785 1.00 34.52 39 ARG B CA 1
ATOM 3482 C C . ARG B 1 39 ? 39.529 -48.821 -95.069 1.00 33.00 39 ARG B C 1
ATOM 3483 O O . ARG B 1 39 ? 40.443 -49.514 -95.504 1.00 31.75 39 ARG B O 1
ATOM 3491 N N . GLN B 1 40 ? 38.345 -48.735 -95.664 1.00 32.06 40 GLN B N 1
ATOM 3492 C CA . GLN B 1 40 ? 38.067 -49.432 -96.912 1.00 31.60 40 GLN B CA 1
ATOM 3493 C C . GLN B 1 40 ? 38.846 -48.776 -98.041 1.00 29.86 40 GLN B C 1
ATOM 3494 O O . GLN B 1 40 ? 39.113 -47.574 -98.004 1.00 28.55 40 GLN B O 1
ATOM 3500 N N . GLY B 1 41 ? 39.204 -49.566 -99.045 1.00 29.16 41 GLY B N 1
ATOM 3501 C CA . GLY B 1 41 ? 39.932 -49.023 -100.175 1.00 29.52 41 GLY B CA 1
ATOM 3502 C C . GLY B 1 41 ? 38.956 -48.380 -101.141 1.00 29.62 41 GLY B C 1
ATOM 3503 O O . GLY B 1 41 ? 37.897 -48.937 -101.415 1.00 29.87 41 GLY B O 1
ATOM 3504 N N . PHE B 1 42 ? 39.297 -47.200 -101.642 1.00 29.44 42 PHE B N 1
ATOM 3505 C CA . PHE B 1 42 ? 38.444 -46.496 -102.588 1.00 29.05 42 PHE B CA 1
ATOM 3506 C C . PHE B 1 42 ? 39.241 -46.114 -103.822 1.00 29.10 42 PHE B C 1
ATOM 3507 O O . PHE B 1 42 ? 40.437 -45.828 -103.734 1.00 28.33 42 PHE B O 1
ATOM 3515 N N . THR B 1 43 ? 38.568 -46.110 -104.968 1.00 28.60 43 THR B N 1
ATOM 3516 C CA . THR B 1 43 ? 39.203 -45.779 -106.231 1.00 27.64 43 THR B CA 1
ATOM 3517 C C . THR B 1 43 ? 38.944 -44.336 -106.630 1.00 27.66 43 THR B C 1
ATOM 3518 O O . THR B 1 43 ? 38.014 -43.691 -106.132 1.00 27.49 43 THR B O 1
ATOM 3522 N N . GLU B 1 44 ? 39.767 -43.840 -107.542 1.00 26.52 44 GLU B N 1
ATOM 3523 C CA . GLU B 1 44 ? 39.635 -42.482 -108.019 1.00 27.12 44 GLU B CA 1
ATOM 3524 C C . GLU B 1 44 ? 38.323 -42.263 -108.754 1.00 25.64 44 GLU B C 1
ATOM 3525 O O . GLU B 1 44 ? 37.811 -41.145 -108.775 1.00 23.77 44 GLU B O 1
ATOM 3531 N N . GLU B 1 45 ? 37.769 -43.314 -109.357 1.00 25.07 45 GLU B N 1
ATOM 3532 C CA . GLU B 1 45 ? 36.517 -43.121 -110.085 1.00 25.17 45 GLU B CA 1
ATOM 3533 C C . GLU B 1 45 ? 35.377 -42.907 -109.097 1.00 23.06 45 GLU B C 1
ATOM 3534 O O . GLU B 1 45 ? 34.437 -42.177 -109.385 1.00 22.00 45 GLU B O 1
ATOM 3540 N N . PHE B 1 46 ? 35.466 -43.531 -107.926 1.00 22.16 46 PHE B N 1
ATOM 3541 C CA . PHE B 1 46 ? 34.432 -43.348 -106.915 1.00 21.59 46 PHE B CA 1
ATOM 3542 C C . PHE B 1 46 ? 34.568 -41.918 -106.400 1.00 21.06 46 PHE B C 1
ATOM 3543 O O . PHE B 1 46 ? 33.578 -41.202 -106.221 1.00 21.41 46 PHE B O 1
ATOM 3551 N N . ALA B 1 47 ? 35.809 -41.507 -106.171 1.00 18.94 47 ALA B N 1
ATOM 3552 C CA . ALA B 1 47 ? 36.085 -40.164 -105.693 1.00 20.07 47 ALA B CA 1
ATOM 3553 C C . ALA B 1 47 ? 35.471 -39.165 -106.665 1.00 20.73 47 ALA B C 1
ATOM 3554 O O . ALA B 1 47 ? 34.897 -38.151 -106.255 1.00 20.52 47 ALA B O 1
ATOM 3556 N N . GLU B 1 48 ? 35.581 -39.463 -107.953 1.00 21.45 48 GLU B N 1
ATOM 3557 C CA . GLU B 1 48 ? 35.044 -38.582 -108.979 1.00 24.44 48 GLU B CA 1
ATOM 3558 C C . GLU B 1 48 ? 33.518 -38.550 -108.907 1.00 24.08 48 GLU B C 1
ATOM 3559 O O . GLU B 1 48 ? 32.900 -37.515 -109.147 1.00 25.60 48 GLU B O 1
ATOM 3565 N N . LEU B 1 49 ? 32.910 -39.683 -108.575 1.00 24.03 49 LEU B N 1
ATOM 3566 C CA . LEU B 1 49 ? 31.457 -39.733 -108.450 1.00 23.20 49 LEU B CA 1
ATOM 3567 C C . LEU B 1 49 ? 31.042 -38.817 -107.303 1.00 22.40 49 LEU B C 1
ATOM 3568 O O . LEU B 1 49 ? 30.037 -38.110 -107.388 1.00 22.40 49 LEU B O 1
ATOM 3573 N N . VAL B 1 50 ? 31.828 -38.833 -106.231 1.00 20.83 50 VAL B N 1
ATOM 3574 C CA . VAL B 1 50 ? 31.542 -38.004 -105.072 1.00 20.08 50 VAL B CA 1
ATOM 3575 C C . VAL B 1 50 ? 31.656 -36.534 -105.437 1.00 19.96 50 VAL B C 1
ATOM 3576 O O . VAL B 1 50 ? 30.787 -35.741 -105.087 1.00 20.02 50 VAL B O 1
ATOM 3580 N N . ARG B 1 51 ? 32.725 -36.172 -106.140 1.00 20.35 51 ARG B N 1
ATOM 3581 C CA . ARG B 1 51 ? 32.919 -34.784 -106.545 1.00 21.04 51 ARG B CA 1
ATOM 3582 C C . ARG B 1 51 ? 31.751 -34.310 -107.406 1.00 22.38 51 ARG B C 1
ATOM 3583 O O . ARG B 1 51 ? 31.313 -33.163 -107.300 1.00 21.63 51 ARG B O 1
ATOM 3591 N N . GLY B 1 52 ? 31.240 -35.195 -108.257 1.00 22.84 52 GLY B N 1
ATOM 3592 C CA . GLY B 1 52 ? 30.117 -34.826 -109.103 1.00 23.02 52 GLY B CA 1
ATOM 3593 C C . GLY B 1 52 ? 28.860 -34.536 -108.294 1.00 22.72 52 GLY B C 1
ATOM 3594 O O . GLY B 1 52 ? 28.113 -33.611 -108.598 1.00 23.91 52 GLY B O 1
ATOM 3595 N N . GLU B 1 53 ? 28.625 -35.333 -107.258 1.00 23.36 53 GLU B N 1
ATOM 3596 C CA . GLU B 1 53 ? 27.460 -35.149 -106.404 1.00 23.34 53 GLU B CA 1
ATOM 3597 C C . GLU B 1 53 ? 27.604 -33.851 -105.620 1.00 23.94 53 GLU B C 1
ATOM 3598 O O . GLU B 1 53 ? 26.639 -33.107 -105.443 1.00 24.53 53 GLU B O 1
ATOM 3604 N N . ILE B 1 54 ? 28.814 -33.582 -105.150 1.00 22.56 54 ILE B N 1
ATOM 3605 C CA . ILE B 1 54 ? 29.066 -32.371 -104.398 1.00 23.80 54 ILE B CA 1
ATOM 3606 C C . ILE B 1 54 ? 28.819 -31.158 -105.282 1.00 24.78 54 ILE B C 1
ATOM 3607 O O . ILE B 1 54 ? 28.218 -30.175 -104.843 1.00 24.95 54 ILE B O 1
ATOM 3612 N N . ARG B 1 55 ? 29.264 -31.229 -106.533 1.00 26.04 55 ARG B N 1
ATOM 3613 C CA . ARG B 1 55 ? 29.065 -30.120 -107.457 1.00 26.54 55 ARG B CA 1
ATOM 3614 C C . ARG B 1 55 ? 27.580 -29.946 -107.769 1.00 25.61 55 ARG B C 1
ATOM 3615 O O . ARG B 1 55 ? 27.097 -28.825 -107.884 1.00 24.15 55 ARG B O 1
ATOM 3623 N N . ALA B 1 56 ? 26.863 -31.059 -107.892 1.00 23.65 56 ALA B N 1
ATOM 3624 C CA . ALA B 1 56 ? 25.432 -31.013 -108.174 1.00 23.17 56 ALA B CA 1
ATOM 3625 C C . ALA B 1 56 ? 24.656 -30.263 -107.085 1.00 23.19 56 ALA B C 1
ATOM 3626 O O . ALA B 1 56 ? 23.649 -29.612 -107.376 1.00 24.00 56 ALA B O 1
ATOM 3628 N N . MET B 1 57 ? 25.124 -30.348 -105.840 1.00 22.41 57 MET B N 1
ATOM 3629 C CA . MET B 1 57 ? 24.449 -29.690 -104.719 1.00 21.22 57 MET B CA 1
ATOM 3630 C C . MET B 1 57 ? 24.399 -28.164 -104.832 1.00 21.08 57 MET B C 1
ATOM 3631 O O . MET B 1 57 ? 23.585 -27.507 -104.179 1.00 21.97 57 MET B O 1
ATOM 3636 N N . ALA B 1 58 ? 25.253 -27.595 -105.671 1.00 20.57 58 ALA B N 1
ATOM 3637 C CA . ALA B 1 58 ? 25.266 -26.147 -105.858 1.00 21.39 58 ALA B CA 1
ATOM 3638 C C . ALA B 1 58 ? 23.950 -25.645 -106.462 1.00 21.72 58 ALA B C 1
ATOM 3639 O O . ALA B 1 58 ? 23.641 -24.459 -106.403 1.00 22.17 58 ALA B O 1
ATOM 3641 N N . ALA B 1 59 ? 23.178 -26.552 -107.044 1.00 23.23 59 ALA B N 1
ATOM 3642 C CA . ALA B 1 59 ? 21.913 -26.179 -107.662 1.00 26.19 59 ALA B CA 1
ATOM 3643 C C . ALA B 1 59 ? 20.735 -26.171 -106.680 1.00 27.08 59 ALA B C 1
ATOM 3644 O O . ALA B 1 59 ? 19.657 -25.688 -107.010 1.00 30.15 59 ALA B O 1
ATOM 3646 N N . LEU B 1 60 ? 20.939 -26.700 -105.479 1.00 26.82 60 LEU B N 1
ATOM 3647 C CA . LEU B 1 60 ? 19.877 -26.742 -104.480 1.00 26.17 60 LEU B CA 1
ATOM 3648 C C . LEU B 1 60 ? 19.465 -25.350 -103.997 1.00 25.17 60 LEU B C 1
ATOM 3649 O O . LEU B 1 60 ? 20.299 -24.459 -103.847 1.00 24.98 60 LEU B O 1
ATOM 3654 N N . SER B 1 61 ? 18.170 -25.164 -103.765 1.00 24.35 61 SER B N 1
ATOM 3655 C CA . SER B 1 61 ? 17.669 -23.895 -103.250 1.00 25.15 61 SER B CA 1
ATOM 3656 C C . SER B 1 61 ? 16.352 -24.143 -102.539 1.00 23.60 61 SER B C 1
ATOM 3657 O O . SER B 1 61 ? 15.569 -25.005 -102.932 1.00 22.88 61 SER B O 1
ATOM 3660 N N . LEU B 1 62 ? 16.126 -23.386 -101.478 1.00 22.50 62 LEU B N 1
ATOM 3661 C CA . LEU B 1 62 ? 14.920 -23.516 -100.676 1.00 22.90 62 LEU B CA 1
ATOM 3662 C C . LEU B 1 62 ? 13.675 -23.202 -101.517 1.00 22.16 62 LEU B C 1
ATOM 3663 O O . LEU B 1 62 ? 13.621 -22.177 -102.182 1.00 22.82 62 LEU B O 1
ATOM 3668 N N . THR B 1 63 ? 12.685 -24.086 -101.504 1.00 21.35 63 THR B N 1
ATOM 3669 C CA . THR B 1 63 ? 11.470 -23.829 -102.262 1.00 21.55 63 THR B CA 1
ATOM 3670 C C . THR B 1 63 ? 10.554 -22.972 -101.395 1.00 22.38 63 THR B C 1
ATOM 3671 O O . THR B 1 63 ? 10.819 -22.762 -100.211 1.00 20.71 63 THR B O 1
ATOM 3675 N N . ARG B 1 64 ? 9.478 -22.476 -101.991 1.00 23.79 64 ARG B N 1
ATOM 3676 C CA . ARG B 1 64 ? 8.532 -21.645 -101.268 1.00 26.50 64 ARG B CA 1
ATOM 3677 C C . ARG B 1 64 ? 7.827 -22.467 -100.186 1.00 24.58 64 ARG B C 1
ATOM 3678 O O . ARG B 1 64 ? 7.633 -21.993 -99.072 1.00 23.23 64 ARG B O 1
ATOM 3686 N N . ASP B 1 65 ? 7.451 -23.699 -100.509 1.00 23.90 65 ASP B N 1
ATOM 3687 C CA . ASP B 1 65 ? 6.777 -24.541 -99.525 1.00 25.73 65 ASP B CA 1
ATOM 3688 C C . ASP B 1 65 ? 7.706 -24.886 -98.366 1.00 24.29 65 ASP B C 1
ATOM 3689 O O . ASP B 1 65 ? 7.279 -24.937 -97.217 1.00 23.81 65 ASP B O 1
ATOM 3694 N N . GLU B 1 66 ? 8.977 -25.128 -98.670 1.00 23.16 66 GLU B N 1
ATOM 3695 C CA . GLU B 1 66 ? 9.936 -25.459 -97.629 1.00 23.27 66 GLU B CA 1
ATOM 3696 C C . GLU B 1 66 ? 10.131 -24.265 -96.713 1.00 22.07 66 GLU B C 1
ATOM 3697 O O . GLU B 1 66 ? 10.223 -24.423 -95.507 1.00 22.05 66 GLU B O 1
ATOM 3703 N N . LYS B 1 67 ? 10.175 -23.067 -97.287 1.00 22.78 67 LYS B N 1
ATOM 3704 C CA . LYS B 1 67 ? 10.342 -21.867 -96.486 1.00 23.76 67 LYS B CA 1
ATOM 3705 C C . LYS B 1 67 ? 9.159 -21.720 -95.526 1.00 23.09 67 LYS B C 1
ATOM 3706 O O . LYS B 1 67 ? 9.347 -21.434 -94.345 1.00 23.58 67 LYS B O 1
ATOM 3712 N N . GLU B 1 68 ? 7.945 -21.929 -96.029 1.00 23.03 68 GLU B N 1
ATOM 3713 C CA . GLU B 1 68 ? 6.744 -21.821 -95.195 1.00 25.40 68 GLU B CA 1
ATOM 3714 C C . GLU B 1 68 ? 6.762 -22.882 -94.103 1.00 24.14 68 GLU B C 1
ATOM 3715 O O . GLU B 1 68 ? 6.315 -22.644 -92.982 1.00 25.00 68 GLU B O 1
ATOM 3721 N N . PHE B 1 69 ? 7.274 -24.058 -94.438 1.00 23.13 69 PHE B N 1
ATOM 3722 C CA . PHE B 1 69 ? 7.368 -25.142 -93.473 1.00 21.24 69 PHE B CA 1
ATOM 3723 C C . PHE B 1 69 ? 8.315 -24.741 -92.339 1.00 19.09 69 PHE B C 1
ATOM 3724 O O . PHE B 1 69 ? 8.009 -24.928 -91.164 1.00 19.20 69 PHE B O 1
ATOM 3732 N N . LEU B 1 70 ? 9.470 -24.194 -92.695 1.00 18.76 70 LEU B N 1
ATOM 3733 C CA . LEU B 1 70 ? 10.445 -23.773 -91.695 1.00 18.93 70 LEU B CA 1
ATOM 3734 C C . LEU B 1 70 ? 9.847 -22.717 -90.765 1.00 19.71 70 LEU B C 1
ATOM 3735 O O . LEU B 1 70 ? 10.064 -22.749 -89.552 1.00 19.31 70 LEU B O 1
ATOM 3740 N N . GLN B 1 71 ? 9.093 -21.783 -91.336 1.00 20.14 71 GLN B N 1
ATOM 3741 C CA . GLN B 1 71 ? 8.484 -20.721 -90.545 1.00 22.36 71 GLN B CA 1
ATOM 3742 C C . GLN B 1 71 ? 7.440 -21.272 -89.588 1.00 23.70 71 GLN B C 1
ATOM 3743 O O . GLN B 1 71 ? 7.317 -20.812 -88.458 1.00 23.46 71 GLN B O 1
ATOM 3749 N N . ARG B 1 72 ? 6.706 -22.287 -90.029 1.00 26.46 72 ARG B N 1
ATOM 3750 C CA . ARG B 1 72 ? 5.672 -22.866 -89.186 1.00 29.17 72 ARG B CA 1
ATOM 3751 C C . ARG B 1 72 ? 6.139 -23.935 -88.212 1.00 28.94 72 ARG B C 1
ATOM 3752 O O . ARG B 1 72 ? 5.705 -23.956 -87.064 1.00 29.22 72 ARG B O 1
ATOM 3760 N N . GLU B 1 73 ? 7.032 -24.811 -88.658 1.00 28.07 73 GLU B N 1
ATOM 3761 C CA . GLU B 1 73 ? 7.493 -25.907 -87.822 1.00 27.51 73 GLU B CA 1
ATOM 3762 C C . GLU B 1 73 ? 8.806 -25.747 -87.069 1.00 25.98 73 GLU B C 1
ATOM 3763 O O . GLU B 1 73 ? 9.061 -26.491 -86.124 1.00 26.55 73 GLU B O 1
ATOM 3769 N N . LEU B 1 74 ? 9.651 -24.811 -87.487 1.00 23.47 74 LEU B N 1
ATOM 3770 C CA . LEU B 1 74 ? 10.924 -24.592 -86.806 1.00 21.32 74 LEU B CA 1
ATOM 3771 C C . LEU B 1 74 ? 11.029 -23.115 -86.437 1.00 22.79 74 LEU B C 1
ATOM 3772 O O . LEU B 1 74 ? 11.969 -22.420 -86.842 1.00 21.45 74 LEU B O 1
ATOM 3777 N N . PRO B 1 75 ? 10.063 -22.621 -85.642 1.00 23.14 75 PRO B N 1
ATOM 3778 C CA . PRO B 1 75 ? 10.018 -21.225 -85.208 1.00 22.68 75 PRO B CA 1
ATOM 3779 C C . PRO B 1 75 ? 11.226 -20.757 -84.407 1.00 22.98 75 PRO B C 1
ATOM 3780 O O . PRO B 1 75 ? 11.486 -19.555 -84.333 1.00 22.30 75 PRO B O 1
ATOM 3784 N N . TYR B 1 76 ? 11.967 -21.684 -83.803 1.00 20.81 76 TYR B N 1
ATOM 3785 C CA . TYR B 1 76 ? 13.143 -21.272 -83.042 1.00 19.71 76 TYR B CA 1
ATOM 3786 C C . TYR B 1 76 ? 14.237 -20.751 -83.978 1.00 18.72 76 TYR B C 1
ATOM 3787 O O . TYR B 1 76 ? 15.213 -20.163 -83.528 1.00 18.43 76 TYR B O 1
ATOM 3796 N N . LEU B 1 77 ? 14.076 -20.977 -85.281 1.00 17.43 77 LEU B N 1
ATOM 3797 C CA . LEU B 1 77 ? 15.019 -20.438 -86.264 1.00 16.34 77 LEU B CA 1
ATOM 3798 C C . LEU B 1 77 ? 14.394 -19.092 -86.638 1.00 17.02 77 LEU B C 1
ATOM 3799 O O . LEU B 1 77 ? 13.320 -19.050 -87.237 1.00 16.85 77 LEU B O 1
ATOM 3804 N N . PRO B 1 78 ? 15.054 -17.979 -86.278 1.00 17.86 78 PRO B N 1
ATOM 3805 C CA . PRO B 1 78 ? 14.566 -16.623 -86.559 1.00 18.48 78 PRO B CA 1
ATOM 3806 C C . PRO B 1 78 ? 14.446 -16.313 -88.042 1.00 18.30 78 PRO B C 1
ATOM 3807 O O . PRO B 1 78 ? 15.049 -16.984 -88.874 1.00 18.60 78 PRO B O 1
ATOM 3811 N N . PRO B 1 79 ? 13.666 -15.273 -88.384 1.00 18.12 79 PRO B N 1
ATOM 3812 C CA . PRO B 1 79 ? 13.464 -14.860 -89.776 1.00 17.52 79 PRO B CA 1
ATOM 3813 C C . PRO B 1 79 ? 14.784 -14.568 -90.500 1.00 18.13 79 PRO B C 1
ATOM 3814 O O . PRO B 1 79 ? 14.920 -14.873 -91.689 1.00 19.19 79 PRO B O 1
ATOM 3818 N N . ILE B 1 80 ? 15.751 -13.977 -89.797 1.00 16.93 80 ILE B N 1
ATOM 3819 C CA . ILE B 1 80 ? 17.039 -13.674 -90.419 1.00 16.46 80 ILE B CA 1
ATOM 3820 C C . ILE B 1 80 ? 17.715 -14.947 -90.944 1.00 17.06 80 ILE B C 1
ATOM 3821 O O . ILE B 1 80 ? 18.329 -14.935 -92.015 1.00 16.87 80 ILE B O 1
ATOM 3826 N N . TYR B 1 81 ? 17.595 -16.046 -90.205 1.00 17.03 81 TYR B N 1
ATOM 3827 C CA . TYR B 1 81 ? 18.217 -17.295 -90.637 1.00 16.91 81 TYR B CA 1
ATOM 3828 C C . TYR B 1 81 ? 17.450 -17.916 -91.794 1.00 17.82 81 TYR B C 1
ATOM 3829 O O . TYR B 1 81 ? 18.035 -18.569 -92.663 1.00 18.12 81 TYR B O 1
ATOM 3838 N N . ILE B 1 82 ? 16.138 -17.717 -91.807 1.00 17.45 82 ILE B N 1
ATOM 3839 C CA . ILE B 1 82 ? 15.330 -18.251 -92.886 1.00 18.65 82 ILE B CA 1
ATOM 3840 C C . ILE B 1 82 ? 15.670 -17.491 -94.160 1.00 19.37 82 ILE B C 1
ATOM 3841 O O . ILE B 1 82 ? 15.669 -18.078 -95.241 1.00 18.64 82 ILE B O 1
ATOM 3846 N N . ASP B 1 83 ? 15.965 -16.194 -94.037 1.00 18.88 83 ASP B N 1
ATOM 3847 C CA . ASP B 1 83 ? 16.348 -15.404 -95.205 1.00 21.64 83 ASP B CA 1
ATOM 3848 C C . ASP B 1 83 ? 17.701 -15.910 -95.694 1.00 21.13 83 ASP B C 1
ATOM 3849 O O . ASP B 1 83 ? 17.939 -16.007 -96.896 1.00 22.15 83 ASP B O 1
ATOM 3854 N N . PHE B 1 84 ? 18.586 -16.233 -94.755 1.00 20.90 84 PHE B N 1
ATOM 3855 C CA . PHE B 1 84 ? 19.910 -16.743 -95.106 1.00 19.93 84 PHE B CA 1
ATOM 3856 C C . PHE B 1 84 ? 19.771 -18.042 -95.889 1.00 20.13 84 PHE B C 1
ATOM 3857 O O . PHE B 1 84 ? 20.385 -18.207 -96.943 1.00 20.33 84 PHE B O 1
ATOM 3865 N N . LEU B 1 85 ? 18.967 -18.965 -95.364 1.00 19.49 85 LEU B N 1
ATOM 3866 C CA . LEU B 1 85 ? 18.764 -20.250 -96.023 1.00 20.91 85 LEU B CA 1
ATOM 3867 C C . LEU B 1 85 ? 18.087 -20.077 -97.375 1.00 21.97 85 LEU B C 1
ATOM 3868 O O . LEU B 1 85 ? 18.397 -20.791 -98.325 1.00 20.27 85 LEU B O 1
ATOM 3873 N N . ASP B 1 86 ? 17.172 -19.114 -97.456 1.00 23.90 86 ASP B N 1
ATOM 3874 C CA . ASP B 1 86 ? 16.446 -18.864 -98.692 1.00 25.89 86 ASP B CA 1
ATOM 3875 C C . ASP B 1 86 ? 17.397 -18.432 -99.808 1.00 26.01 86 ASP B C 1
ATOM 3876 O O . ASP B 1 86 ? 17.203 -18.783 -100.968 1.00 25.95 86 ASP B O 1
ATOM 3881 N N . GLY B 1 87 ? 18.440 -17.693 -99.456 1.00 26.30 87 GLY B N 1
ATOM 3882 C CA . GLY B 1 87 ? 19.382 -17.248 -100.469 1.00 26.85 87 GLY B CA 1
ATOM 3883 C C . GLY B 1 87 ? 20.668 -18.049 -100.489 1.00 26.26 87 GLY B C 1
ATOM 3884 O O . GLY B 1 87 ? 21.573 -17.768 -101.272 1.00 27.61 87 GLY B O 1
ATOM 3885 N N . PHE B 1 88 ? 20.747 -19.057 -99.633 1.00 25.21 88 PHE B N 1
ATOM 3886 C CA . PHE B 1 88 ? 21.937 -19.894 -99.534 1.00 23.67 88 PHE B CA 1
ATOM 3887 C C . PHE B 1 88 ? 22.195 -20.828 -100.714 1.00 23.56 88 PHE B C 1
ATOM 3888 O O . PHE B 1 88 ? 21.274 -21.436 -101.261 1.00 24.33 88 PHE B O 1
ATOM 3896 N N . ARG B 1 89 ? 23.466 -20.949 -101.081 1.00 23.37 89 ARG B N 1
ATOM 3897 C CA . ARG B 1 89 ? 23.887 -21.855 -102.142 1.00 24.36 89 ARG B CA 1
ATOM 3898 C C . ARG B 1 89 ? 25.163 -22.549 -101.703 1.00 21.85 89 ARG B C 1
ATOM 3899 O O . ARG B 1 89 ? 26.112 -21.898 -101.268 1.00 22.10 89 ARG B O 1
ATOM 3907 N N . PHE B 1 90 ? 25.179 -23.871 -101.796 1.00 21.27 90 PHE B N 1
ATOM 3908 C CA . PHE B 1 90 ? 26.362 -24.638 -101.430 1.00 22.14 90 PHE B CA 1
ATOM 3909 C C . PHE B 1 90 ? 27.500 -24.228 -102.363 1.00 21.32 90 PHE B C 1
ATOM 3910 O O . PHE B 1 90 ? 27.285 -24.024 -103.557 1.00 22.23 90 PHE B O 1
ATOM 3918 N N . ASP B 1 91 ? 28.700 -24.086 -101.810 1.00 20.82 91 ASP B N 1
ATOM 3919 C CA . ASP B 1 91 ? 29.869 -23.709 -102.605 1.00 20.69 91 ASP B CA 1
ATOM 3920 C C . ASP B 1 91 ? 30.828 -24.882 -102.621 1.00 19.18 91 ASP B C 1
ATOM 3921 O O . ASP B 1 91 ? 31.578 -25.093 -101.666 1.00 20.69 91 ASP B O 1
ATOM 3926 N N . PRO B 1 92 ? 30.824 -25.650 -103.718 1.00 18.27 92 PRO B N 1
ATOM 3927 C CA . PRO B 1 92 ? 31.671 -26.830 -103.914 1.00 19.26 92 PRO B CA 1
ATOM 3928 C C . PRO B 1 92 ? 33.165 -26.636 -103.678 1.00 19.26 92 PRO B C 1
ATOM 3929 O O . PRO B 1 92 ? 33.849 -27.578 -103.288 1.00 19.91 92 PRO B O 1
ATOM 3933 N N . GLU B 1 93 ? 33.683 -25.435 -103.896 1.00 19.82 93 GLU B N 1
ATOM 3934 C CA . GLU B 1 93 ? 35.113 -25.255 -103.704 1.00 23.32 93 GLU B CA 1
ATOM 3935 C C . GLU B 1 93 ? 35.566 -25.276 -102.245 1.00 22.10 93 GLU B C 1
ATOM 3936 O O . GLU B 1 93 ? 36.757 -25.268 -101.973 1.00 19.63 93 GLU B O 1
ATOM 3942 N N . GLU B 1 94 ? 34.623 -25.314 -101.305 1.00 21.13 94 GLU B N 1
ATOM 3943 C CA . GLU B 1 94 ? 34.984 -25.385 -99.891 1.00 19.01 94 GLU B CA 1
ATOM 3944 C C . GLU B 1 94 ? 35.331 -26.842 -99.581 1.00 18.74 94 GLU B C 1
ATOM 3945 O O . GLU B 1 94 ? 35.889 -27.148 -98.528 1.00 17.81 94 GLU B O 1
ATOM 3951 N N . VAL B 1 95 ? 35.001 -27.732 -100.513 1.00 18.23 95 VAL B N 1
ATOM 3952 C CA . VAL B 1 95 ? 35.220 -29.166 -100.343 1.00 17.15 95 VAL B CA 1
ATOM 3953 C C . VAL B 1 95 ? 36.295 -29.768 -101.245 1.00 18.89 95 VAL B C 1
ATOM 3954 O O . VAL B 1 95 ? 36.307 -29.537 -102.449 1.00 16.74 95 VAL B O 1
ATOM 3958 N N . THR B 1 96 ? 37.182 -30.568 -100.658 1.00 19.30 96 THR B N 1
ATOM 3959 C CA . THR B 1 96 ? 38.244 -31.213 -101.420 1.00 20.76 96 THR B CA 1
ATOM 3960 C C . THR B 1 96 ? 38.161 -32.722 -101.224 1.00 21.36 96 THR B C 1
ATOM 3961 O O . THR B 1 96 ? 38.225 -33.222 -100.099 1.00 21.12 96 THR B O 1
ATOM 3965 N N . VAL B 1 97 ? 38.011 -33.446 -102.326 1.00 21.87 97 VAL B N 1
ATOM 3966 C CA . VAL B 1 97 ? 37.911 -34.902 -102.273 1.00 22.01 97 VAL B CA 1
ATOM 3967 C C . VAL B 1 97 ? 39.138 -35.527 -102.917 1.00 23.34 97 VAL B C 1
ATOM 3968 O O . VAL B 1 97 ? 39.613 -35.058 -103.954 1.00 24.78 97 VAL B O 1
ATOM 3972 N N . SER B 1 98 ? 39.649 -36.589 -102.308 1.00 22.93 98 SER B N 1
ATOM 3973 C CA . SER B 1 98 ? 40.810 -37.268 -102.859 1.00 23.00 98 SER B CA 1
ATOM 3974 C C . SER B 1 98 ? 41.010 -38.619 -102.210 1.00 23.65 98 SER B C 1
ATOM 3975 O O . SER B 1 98 ? 40.379 -38.938 -101.192 1.00 22.81 98 SER B O 1
ATOM 3978 N N . ILE B 1 99 ? 41.880 -39.419 -102.817 1.00 21.92 99 ILE B N 1
ATOM 3979 C CA . ILE B 1 99 ? 42.234 -40.725 -102.288 1.00 20.29 99 ILE B CA 1
ATOM 3980 C C . ILE B 1 99 ? 43.608 -40.458 -101.676 1.00 21.58 99 ILE B C 1
ATOM 3981 O O . ILE B 1 99 ? 44.506 -39.998 -102.375 1.00 20.63 99 ILE B O 1
ATOM 3986 N N . ASP B 1 100 ? 43.772 -40.710 -100.380 1.00 22.14 100 ASP B N 1
ATOM 3987 C CA . ASP B 1 100 ? 45.060 -40.458 -99.738 1.00 24.28 100 ASP B CA 1
ATOM 3988 C C . ASP B 1 100 ? 46.144 -41.463 -100.119 1.00 23.53 100 ASP B C 1
ATOM 3989 O O . ASP B 1 100 ? 45.912 -42.378 -100.911 1.00 22.44 100 ASP B O 1
ATOM 3994 N N . ALA B 1 101 ? 47.325 -41.276 -99.538 1.00 24.95 101 ALA B N 1
ATOM 3995 C CA . ALA B 1 101 ? 48.479 -42.128 -99.800 1.00 24.76 101 ALA B CA 1
ATOM 3996 C C . ALA B 1 101 ? 48.204 -43.600 -99.518 1.00 24.44 101 ALA B C 1
ATOM 3997 O O . ALA B 1 101 ? 48.778 -44.478 -100.161 1.00 26.23 101 ALA B O 1
ATOM 3999 N N . GLN B 1 102 ? 47.324 -43.866 -98.559 1.00 23.68 102 GLN B N 1
ATOM 4000 C CA . GLN B 1 102 ? 46.984 -45.234 -98.198 1.00 24.44 102 GLN B CA 1
ATOM 4001 C C . GLN B 1 102 ? 45.836 -45.806 -99.027 1.00 24.70 102 GLN B C 1
ATOM 4002 O O . GLN B 1 102 ? 45.380 -46.924 -98.776 1.00 25.68 102 GLN B O 1
ATOM 4008 N N . GLY B 1 103 ? 45.372 -45.045 -100.010 1.00 24.02 103 GLY B N 1
ATOM 4009 C CA . GLY B 1 103 ? 44.288 -45.514 -100.856 1.00 25.62 103 GLY B CA 1
ATOM 4010 C C . GLY B 1 103 ? 42.920 -45.384 -100.207 1.00 25.91 103 GLY B C 1
ATOM 4011 O O . GLY B 1 103 ? 41.961 -46.043 -100.607 1.00 24.41 103 GLY B O 1
ATOM 4012 N N . HIS B 1 104 ? 42.831 -44.530 -99.195 1.00 25.39 104 HIS B N 1
ATOM 4013 C CA . HIS B 1 104 ? 41.578 -44.308 -98.484 1.00 24.92 104 HIS B CA 1
ATOM 4014 C C . HIS B 1 104 ? 40.903 -43.023 -98.937 1.00 22.63 104 HIS B C 1
ATOM 4015 O O . HIS B 1 104 ? 41.563 -42.080 -99.357 1.00 22.56 104 HIS B O 1
ATOM 4022 N N . LEU B 1 105 ? 39.578 -42.994 -98.849 1.00 22.33 105 LEU B N 1
ATOM 4023 C CA . LEU B 1 105 ? 38.816 -41.813 -99.249 1.00 20.21 105 LEU B CA 1
ATOM 4024 C C . LEU B 1 105 ? 39.019 -40.689 -98.236 1.00 19.18 105 LEU B C 1
ATOM 4025 O O . LEU B 1 105 ? 38.807 -40.873 -97.040 1.00 17.68 105 LEU B O 1
ATOM 4030 N N . ASP B 1 106 ? 39.443 -39.529 -98.723 1.00 21.48 106 ASP B N 1
ATOM 4031 C CA . ASP B 1 106 ? 39.686 -38.371 -97.871 1.00 20.96 106 ASP B CA 1
ATOM 4032 C C . ASP B 1 106 ? 38.844 -37.200 -98.354 1.00 21.23 106 ASP B C 1
ATOM 4033 O O . ASP B 1 106 ? 38.876 -36.851 -99.528 1.00 23.19 106 ASP B O 1
ATOM 4038 N N . ILE B 1 107 ? 38.084 -36.598 -97.445 1.00 20.30 107 ILE B N 1
ATOM 4039 C CA . ILE B 1 107 ? 37.242 -35.465 -97.797 1.00 19.46 107 ILE B CA 1
ATOM 4040 C C . ILE B 1 107 ? 37.307 -34.384 -96.730 1.00 19.50 107 ILE B C 1
ATOM 4041 O O . ILE B 1 107 ? 37.146 -34.660 -95.537 1.00 19.58 107 ILE B O 1
ATOM 4046 N N . ARG B 1 108 ? 37.538 -33.151 -97.161 1.00 17.53 108 ARG B N 1
ATOM 4047 C CA . ARG B 1 108 ? 37.628 -32.042 -96.234 1.00 17.17 108 ARG B CA 1
ATOM 4048 C C . ARG B 1 108 ? 36.823 -30.844 -96.704 1.00 18.84 108 ARG B C 1
ATOM 4049 O O . ARG B 1 108 ? 36.898 -30.442 -97.870 1.00 19.51 108 ARG B O 1
ATOM 4057 N N . ALA B 1 109 ? 36.030 -30.301 -95.787 1.00 17.00 109 ALA B N 1
ATOM 4058 C CA . ALA B 1 109 ? 35.226 -29.126 -96.059 1.00 18.54 109 ALA B CA 1
ATOM 4059 C C . ALA B 1 109 ? 35.800 -28.058 -95.129 1.00 18.93 109 ALA B C 1
ATOM 4060 O O . ALA B 1 109 ? 35.773 -28.208 -93.905 1.00 18.22 109 ALA B O 1
ATOM 4062 N N . GLN B 1 110 ? 36.341 -26.997 -95.713 1.00 18.47 110 GLN B N 1
ATOM 4063 C CA . GLN B 1 110 ? 36.927 -25.930 -94.924 1.00 20.12 110 GLN B CA 1
ATOM 4064 C C . GLN B 1 110 ? 36.410 -24.574 -95.372 1.00 19.11 110 GLN B C 1
ATOM 4065 O O . GLN B 1 110 ? 36.256 -24.325 -96.563 1.00 21.03 110 GLN B O 1
ATOM 4071 N N . GLY B 1 111 ? 36.145 -23.706 -94.404 1.00 17.63 111 GLY B N 1
ATOM 4072 C CA . GLY B 1 111 ? 35.634 -22.379 -94.693 1.00 15.11 111 GLY B CA 1
ATOM 4073 C C . GLY B 1 111 ? 34.943 -21.825 -93.458 1.00 14.56 111 GLY B C 1
ATOM 4074 O O . GLY B 1 111 ? 35.185 -22.291 -92.346 1.00 14.26 111 GLY B O 1
ATOM 4075 N N . LEU B 1 112 ? 34.087 -20.828 -93.640 1.00 14.70 112 LEU B N 1
ATOM 4076 C CA . LEU B 1 112 ? 33.366 -20.244 -92.514 1.00 14.79 112 LEU B CA 1
ATOM 4077 C C . LEU B 1 112 ? 32.540 -21.351 -91.872 1.00 14.65 112 LEU B C 1
ATOM 4078 O O . LEU B 1 112 ? 31.813 -22.072 -92.549 1.00 15.58 112 LEU B O 1
ATOM 4083 N N . LEU B 1 113 ? 32.663 -21.478 -90.558 1.00 14.76 113 LEU B N 1
ATOM 4084 C CA . LEU B 1 113 ? 31.974 -22.524 -89.828 1.00 15.21 113 LEU B CA 1
ATOM 4085 C C . LEU B 1 113 ? 30.451 -22.579 -90.027 1.00 16.44 113 LEU B C 1
ATOM 4086 O O . LEU B 1 113 ? 29.898 -23.658 -90.240 1.00 16.62 113 LEU B O 1
ATOM 4091 N N . TYR B 1 114 ? 29.768 -21.437 -89.986 1.00 15.93 114 TYR B N 1
ATOM 4092 C CA . TYR B 1 114 ? 28.321 -21.471 -90.161 1.00 15.81 114 TYR B CA 1
ATOM 4093 C C . TYR B 1 114 ? 27.953 -22.025 -91.530 1.00 16.32 114 TYR B C 1
ATOM 4094 O O . TYR B 1 114 ? 26.873 -22.578 -91.711 1.00 17.81 114 TYR B O 1
ATOM 4103 N N . ARG B 1 115 ? 28.860 -21.895 -92.493 1.00 16.05 115 ARG B N 1
ATOM 4104 C CA . ARG B 1 115 ? 28.611 -22.416 -93.829 1.00 14.36 115 ARG B CA 1
ATOM 4105 C C . ARG B 1 115 ? 28.980 -23.896 -93.962 1.00 14.96 115 ARG B C 1
ATOM 4106 O O . ARG B 1 115 ? 28.140 -24.722 -94.313 1.00 15.94 115 ARG B O 1
ATOM 4114 N N . VAL B 1 116 ? 30.233 -24.236 -93.676 1.00 13.98 116 VAL B N 1
ATOM 4115 C CA . VAL B 1 116 ? 30.681 -25.613 -93.859 1.00 13.92 116 VAL B CA 1
ATOM 4116 C C . VAL B 1 116 ? 30.082 -26.670 -92.956 1.00 14.81 116 VAL B C 1
ATOM 4117 O O . VAL B 1 116 ? 30.144 -27.850 -93.272 1.00 16.86 116 VAL B O 1
ATOM 4121 N N . THR B 1 117 ? 29.483 -26.274 -91.844 1.00 14.79 117 THR B N 1
ATOM 4122 C CA . THR B 1 117 ? 28.899 -27.277 -90.976 1.00 14.12 117 THR B CA 1
ATOM 4123 C C . THR B 1 117 ? 27.751 -27.970 -91.721 1.00 13.07 117 THR B C 1
ATOM 4124 O O . THR B 1 117 ? 27.451 -29.135 -91.466 1.00 12.50 117 THR B O 1
ATOM 4128 N N . LEU B 1 118 ? 27.141 -27.253 -92.666 1.00 13.40 118 LEU B N 1
ATOM 4129 C CA . LEU B 1 118 ? 26.012 -27.779 -93.436 1.00 13.55 118 LEU B CA 1
ATOM 4130 C C . LEU B 1 118 ? 26.365 -28.903 -94.407 1.00 14.57 118 LEU B C 1
ATOM 4131 O O . LEU B 1 118 ? 25.479 -29.605 -94.889 1.00 15.95 118 LEU B O 1
ATOM 4136 N N . TRP B 1 119 ? 27.653 -29.080 -94.689 1.00 14.74 119 TRP B N 1
ATOM 4137 C CA . TRP B 1 119 ? 28.101 -30.134 -95.601 1.00 15.91 119 TRP B CA 1
ATOM 4138 C C . TRP B 1 119 ? 28.051 -31.548 -95.008 1.00 17.80 119 TRP B C 1
ATOM 4139 O O . TRP B 1 119 ? 27.765 -32.510 -95.719 1.00 18.62 119 TRP B O 1
ATOM 4150 N N . GLU B 1 120 ? 28.319 -31.670 -93.708 1.00 18.59 120 GLU B N 1
ATOM 4151 C CA . GLU B 1 120 ? 28.394 -32.978 -93.050 1.00 19.92 120 GLU B CA 1
ATOM 4152 C C . GLU B 1 120 ? 27.392 -34.068 -93.395 1.00 19.89 120 GLU B C 1
ATOM 4153 O O . GLU B 1 120 ? 27.754 -35.103 -93.960 1.00 20.65 120 GLU B O 1
ATOM 4159 N N . THR B 1 121 ? 26.138 -33.856 -93.024 1.00 19.22 121 THR B N 1
ATOM 4160 C CA . THR B 1 121 ? 25.110 -34.857 -93.253 1.00 19.33 121 THR B CA 1
ATOM 4161 C C . THR B 1 121 ? 24.874 -35.190 -94.724 1.00 19.64 121 THR B C 1
ATOM 4162 O O . THR B 1 121 ? 24.819 -36.362 -95.093 1.00 17.83 121 THR B O 1
ATOM 4166 N N . PRO B 1 122 ? 24.730 -34.168 -95.583 1.00 19.26 122 PRO B N 1
ATOM 4167 C CA . PRO B 1 122 ? 24.508 -34.449 -97.005 1.00 19.40 122 PRO B CA 1
ATOM 4168 C C . PRO B 1 122 ? 25.658 -35.269 -97.606 1.00 18.14 122 PRO B C 1
ATOM 4169 O O . PRO B 1 122 ? 25.422 -36.240 -98.321 1.00 19.23 122 PRO B O 1
ATOM 4173 N N . ILE B 1 123 ? 26.895 -34.880 -97.311 1.00 15.08 123 ILE B N 1
ATOM 4174 C CA . ILE B 1 123 ? 28.048 -35.595 -97.850 1.00 15.03 123 ILE B CA 1
ATOM 4175 C C . ILE B 1 123 ? 28.080 -37.057 -97.406 1.00 14.88 123 ILE B C 1
ATOM 4176 O O . ILE B 1 123 ? 28.329 -37.947 -98.222 1.00 14.88 123 ILE B O 1
ATOM 4181 N N . LEU B 1 124 ? 27.821 -37.315 -96.125 1.00 13.47 124 LEU B N 1
ATOM 4182 C CA . LEU B 1 124 ? 27.825 -38.694 -95.639 1.00 12.21 124 LEU B CA 1
ATOM 4183 C C . LEU B 1 124 ? 26.699 -39.507 -96.281 1.00 13.05 124 LEU B C 1
ATOM 4184 O O . LEU B 1 124 ? 26.898 -40.670 -96.656 1.00 13.45 124 LEU B O 1
ATOM 4189 N N . ALA B 1 125 ? 25.525 -38.897 -96.415 1.00 11.52 125 ALA B N 1
ATOM 4190 C CA . ALA B 1 125 ? 24.382 -39.572 -97.030 1.00 14.35 125 ALA B CA 1
ATOM 4191 C C . ALA B 1 125 ? 24.692 -39.868 -98.501 1.00 14.99 125 ALA B C 1
ATOM 4192 O O . ALA B 1 125 ? 24.317 -40.914 -99.024 1.00 16.01 125 ALA B O 1
ATOM 4194 N N . VAL B 1 126 ? 25.367 -38.936 -99.164 1.00 14.88 126 VAL B N 1
ATOM 4195 C CA . VAL B 1 126 ? 25.732 -39.113 -100.561 1.00 17.19 126 VAL B CA 1
ATOM 4196 C C . VAL B 1 126 ? 26.727 -40.266 -100.703 1.00 18.30 126 VAL B C 1
ATOM 4197 O O . VAL B 1 126 ? 26.553 -41.151 -101.545 1.00 19.02 126 VAL B O 1
ATOM 4201 N N . ILE B 1 127 ? 27.759 -40.267 -99.866 1.00 17.92 127 ILE B N 1
ATOM 4202 C CA . ILE B 1 127 ? 28.766 -41.316 -99.927 1.00 18.31 127 ILE B CA 1
ATOM 4203 C C . ILE B 1 127 ? 28.132 -42.680 -99.701 1.00 19.63 127 ILE B C 1
ATOM 4204 O O . ILE B 1 127 ? 28.421 -43.647 -100.417 1.00 19.64 127 ILE B O 1
ATOM 4209 N N . SER B 1 128 ? 27.257 -42.753 -98.709 1.00 18.20 128 SER B N 1
ATOM 4210 C CA . SER B 1 128 ? 26.585 -43.995 -98.396 1.00 17.63 128 SER B CA 1
ATOM 4211 C C . SER B 1 128 ? 25.750 -44.499 -99.574 1.00 18.10 128 SER B C 1
ATOM 4212 O O . SER B 1 128 ? 25.892 -45.651 -99.996 1.00 17.24 128 SER B O 1
ATOM 4215 N N . GLU B 1 129 ? 24.886 -43.638 -100.109 1.00 16.27 129 GLU B N 1
ATOM 4216 C CA . GLU B 1 129 ? 24.037 -44.041 -101.228 1.00 16.78 129 GLU B CA 1
ATOM 4217 C C . GLU B 1 129 ? 24.871 -44.404 -102.461 1.00 16.23 129 GLU B C 1
ATOM 4218 O O . GLU B 1 129 ? 24.606 -45.420 -103.101 1.00 17.31 129 GLU B O 1
ATOM 4224 N N . LEU B 1 130 ? 25.872 -43.585 -102.786 1.00 16.94 130 LEU B N 1
ATOM 4225 C CA . LEU B 1 130 ? 26.745 -43.847 -103.938 1.00 17.36 130 LEU B CA 1
ATOM 4226 C C . LEU B 1 130 ? 27.448 -45.189 -103.781 1.00 17.40 130 LEU B C 1
ATOM 4227 O O . LEU B 1 130 ? 27.614 -45.943 -104.742 1.00 17.37 130 LEU B O 1
ATOM 4232 N N . TYR B 1 131 ? 27.873 -45.475 -102.557 1.00 17.37 131 TYR B N 1
ATOM 4233 C CA . TYR B 1 131 ? 28.583 -46.709 -102.268 1.00 18.76 131 TYR B CA 1
ATOM 4234 C C . TYR B 1 131 ? 27.799 -47.963 -102.636 1.00 20.15 131 TYR B C 1
ATOM 4235 O O . TYR B 1 131 ? 28.296 -48.824 -103.367 1.00 18.74 131 TYR B O 1
ATOM 4244 N N . TYR B 1 132 ? 26.582 -48.073 -102.113 1.00 19.89 132 TYR B N 1
ATOM 4245 C CA . TYR B 1 132 ? 25.752 -49.231 -102.392 1.00 23.50 132 TYR B CA 1
ATOM 4246 C C . TYR B 1 132 ? 25.435 -49.345 -103.877 1.00 24.89 132 TYR B C 1
ATOM 4247 O O . TYR B 1 132 ? 25.385 -50.449 -104.416 1.00 24.49 132 TYR B O 1
ATOM 4256 N N . ARG B 1 133 ? 25.233 -48.210 -104.539 1.00 27.50 133 ARG B N 1
ATOM 4257 C CA . ARG B 1 133 ? 24.968 -48.231 -105.971 1.00 29.47 133 ARG B CA 1
ATOM 4258 C C . ARG B 1 133 ? 26.211 -48.787 -106.648 1.00 30.20 133 ARG B C 1
ATOM 4259 O O . ARG B 1 133 ? 26.130 -49.674 -107.498 1.00 31.01 133 ARG B O 1
ATOM 4267 N N . PHE B 1 134 ? 27.361 -48.254 -106.248 1.00 29.87 134 PHE B N 1
ATOM 4268 C CA . PHE B 1 134 ? 28.642 -48.639 -106.823 1.00 30.45 134 PHE B CA 1
ATOM 4269 C C . PHE B 1 134 ? 28.931 -50.130 -106.757 1.00 30.09 134 PHE B C 1
ATOM 4270 O O . PHE B 1 134 ? 29.439 -50.705 -107.719 1.00 30.69 134 PHE B O 1
ATOM 4278 N N . ILE B 1 135 ? 28.627 -50.756 -105.626 1.00 28.90 135 ILE B N 1
ATOM 4279 C CA . ILE B 1 135 ? 28.884 -52.179 -105.489 1.00 29.39 135 ILE B CA 1
ATOM 4280 C C . ILE B 1 135 ? 27.679 -53.006 -105.920 1.00 30.10 135 ILE B C 1
ATOM 4281 O O . ILE B 1 135 ? 27.623 -54.211 -105.679 1.00 30.42 135 ILE B O 1
ATOM 4286 N N . GLY B 1 136 ? 26.712 -52.344 -106.548 1.00 30.86 136 GLY B N 1
ATOM 4287 C CA . GLY B 1 136 ? 25.530 -53.035 -107.031 1.00 31.94 136 GLY B CA 1
ATOM 4288 C C . GLY B 1 136 ? 24.574 -53.610 -106.000 1.00 33.37 136 GLY B C 1
ATOM 4289 O O . GLY B 1 136 ? 23.764 -54.483 -106.326 1.00 34.72 136 GLY B O 1
ATOM 4290 N N . ALA B 1 137 ? 24.642 -53.137 -104.761 1.00 32.42 137 ALA B N 1
ATOM 4291 C CA . ALA B 1 137 ? 23.734 -53.646 -103.739 1.00 31.78 137 ALA B CA 1
ATOM 4292 C C . ALA B 1 137 ? 22.337 -53.059 -103.933 1.00 31.73 137 ALA B C 1
ATOM 4293 O O . ALA B 1 137 ? 22.185 -51.917 -104.366 1.00 30.50 137 ALA B O 1
ATOM 4295 N N . GLU B 1 138 ? 21.323 -53.858 -103.625 1.00 32.73 138 GLU B N 1
ATOM 4296 C CA . GLU B 1 138 ? 19.933 -53.433 -103.740 1.00 33.88 138 GLU B CA 1
ATOM 4297 C C . GLU B 1 138 ? 19.176 -53.854 -102.491 1.00 32.07 138 GLU B C 1
ATOM 4298 O O . GLU B 1 138 ? 19.468 -54.890 -101.896 1.00 29.88 138 GLU B O 1
ATOM 4304 N N . PRO B 1 139 ? 18.187 -53.054 -102.074 1.00 31.43 139 PRO B N 1
ATOM 4305 C CA . PRO B 1 139 ? 17.433 -53.415 -100.874 1.00 32.01 139 PRO B CA 1
ATOM 4306 C C . PRO B 1 139 ? 16.361 -54.466 -101.139 1.00 32.65 139 PRO B C 1
ATOM 4307 O O . PRO B 1 139 ? 15.800 -54.534 -102.236 1.00 34.18 139 PRO B O 1
ATOM 4311 N N . ASP B 1 140 ? 16.099 -55.300 -100.140 1.00 32.31 140 ASP B N 1
ATOM 4312 C CA . ASP B 1 140 ? 15.050 -56.311 -100.254 1.00 31.30 140 ASP B CA 1
ATOM 4313 C C . ASP B 1 140 ? 13.810 -55.601 -99.719 1.00 29.88 140 ASP B C 1
ATOM 4314 O O . ASP B 1 140 ? 13.519 -55.637 -98.521 1.00 28.52 140 ASP B O 1
ATOM 4319 N N . TRP B 1 141 ? 13.097 -54.932 -100.612 1.00 29.10 141 TRP B N 1
ATOM 4320 C CA . TRP B 1 141 ? 11.922 -54.181 -100.215 1.00 29.47 141 TRP B CA 1
ATOM 4321 C C . TRP B 1 141 ? 10.902 -54.962 -99.411 1.00 30.80 141 TRP B C 1
ATOM 4322 O O . TRP B 1 141 ? 10.200 -54.389 -98.580 1.00 30.78 141 TRP B O 1
ATOM 4333 N N . LYS B 1 142 ? 10.817 -56.266 -99.651 1.00 31.70 142 LYS B N 1
ATOM 4334 C CA . LYS B 1 142 ? 9.872 -57.086 -98.912 1.00 32.12 142 LYS B CA 1
ATOM 4335 C C . LYS B 1 142 ? 10.267 -57.064 -97.446 1.00 30.90 142 LYS B C 1
ATOM 4336 O O . LYS B 1 142 ? 9.416 -56.930 -96.567 1.00 30.50 142 LYS B O 1
ATOM 4342 N N . GLN B 1 143 ? 11.565 -57.191 -97.184 1.00 30.81 143 GLN B N 1
ATOM 4343 C CA . GLN B 1 143 ? 12.048 -57.179 -95.816 1.00 30.46 143 GLN B CA 1
ATOM 4344 C C . GLN B 1 143 ? 11.902 -55.794 -95.206 1.00 28.85 143 GLN B C 1
ATOM 4345 O O . GLN B 1 143 ? 11.520 -55.663 -94.046 1.00 29.18 143 GLN B O 1
ATOM 4351 N N . VAL B 1 144 ? 12.219 -54.764 -95.983 1.00 27.45 144 VAL B N 1
ATOM 4352 C CA . VAL B 1 144 ? 12.106 -53.397 -95.492 1.00 26.51 144 VAL B CA 1
ATOM 4353 C C . VAL B 1 144 ? 10.672 -53.182 -95.012 1.00 26.83 144 VAL B C 1
ATOM 4354 O O . VAL B 1 144 ? 10.448 -52.752 -93.879 1.00 25.99 144 VAL B O 1
ATOM 4358 N N . GLU B 1 145 ? 9.708 -53.499 -95.873 1.00 25.87 145 GLU B N 1
ATOM 4359 C CA . GLU B 1 145 ? 8.297 -53.341 -95.540 1.00 27.48 145 GLU B CA 1
ATOM 4360 C C . GLU B 1 145 ? 7.957 -54.081 -94.249 1.00 26.15 145 GLU B C 1
ATOM 4361 O O . GLU B 1 145 ? 7.398 -53.500 -93.317 1.00 26.26 145 GLU B O 1
ATOM 4367 N N . GLU B 1 146 ? 8.315 -55.360 -94.203 1.00 25.08 146 GLU B N 1
ATOM 4368 C CA . GLU B 1 146 ? 8.018 -56.220 -93.065 1.00 25.22 146 GLU B CA 1
ATOM 4369 C C . GLU B 1 146 ? 8.676 -55.903 -91.728 1.00 22.79 146 GLU B C 1
ATOM 4370 O O . GLU B 1 146 ? 7.979 -55.790 -90.720 1.00 21.72 146 GLU B O 1
ATOM 4376 N N . VAL B 1 147 ? 9.999 -55.773 -91.701 1.00 20.44 147 VAL B N 1
ATOM 4377 C CA . VAL B 1 147 ? 10.678 -55.490 -90.444 1.00 20.54 147 VAL B CA 1
ATOM 4378 C C . VAL B 1 147 ? 10.357 -54.101 -89.903 1.00 20.08 147 VAL B C 1
ATOM 4379 O O . VAL B 1 147 ? 10.281 -53.907 -88.685 1.00 20.83 147 VAL B O 1
ATOM 4383 N N . THR B 1 148 ? 10.161 -53.136 -90.800 1.00 17.79 148 THR B N 1
ATOM 4384 C CA . THR B 1 148 ? 9.871 -51.778 -90.363 1.00 17.57 148 THR B CA 1
ATOM 4385 C C . THR B 1 148 ? 8.505 -51.759 -89.689 1.00 17.08 148 THR B C 1
ATOM 4386 O O . THR B 1 148 ? 8.322 -51.113 -88.657 1.00 15.79 148 THR B O 1
ATOM 4390 N N . ARG B 1 149 ? 7.550 -52.478 -90.271 1.00 17.98 149 ARG B N 1
ATOM 4391 C CA . ARG B 1 149 ? 6.222 -52.541 -89.689 1.00 18.74 149 ARG B CA 1
ATOM 4392 C C . ARG B 1 149 ? 6.309 -53.184 -88.310 1.00 18.66 149 ARG B C 1
ATOM 4393 O O . ARG B 1 149 ? 5.725 -52.687 -87.355 1.00 19.14 149 ARG B O 1
ATOM 4401 N N . SER B 1 150 ? 7.046 -54.286 -88.210 1.00 18.89 150 SER B N 1
ATOM 4402 C CA . SER B 1 150 ? 7.197 -54.972 -86.931 1.00 20.03 150 SER B CA 1
ATOM 4403 C C . SER B 1 150 ? 7.810 -54.046 -85.889 1.00 19.16 150 SER B C 1
ATOM 4404 O O . SER B 1 150 ? 7.346 -53.994 -84.748 1.00 19.06 150 SER B O 1
ATOM 4407 N N . LYS B 1 151 ? 8.857 -53.324 -86.279 1.00 17.50 151 LYS B N 1
ATOM 4408 C CA . LYS B 1 151 ? 9.515 -52.411 -85.353 1.00 18.40 151 LYS B CA 1
ATOM 4409 C C . LYS B 1 151 ? 8.539 -51.338 -84.883 1.00 17.52 151 LYS B C 1
ATOM 4410 O O . LYS B 1 151 ? 8.466 -51.041 -83.703 1.00 17.68 151 LYS B O 1
ATOM 4416 N N . GLY B 1 152 ? 7.779 -50.772 -85.813 1.00 18.09 152 GLY B N 1
ATOM 4417 C CA . GLY B 1 152 ? 6.822 -49.745 -85.448 1.00 17.89 152 GLY B CA 1
ATOM 4418 C C . GLY B 1 152 ? 5.775 -50.252 -84.475 1.00 19.59 152 GLY B C 1
ATOM 4419 O O . GLY B 1 152 ? 5.469 -49.588 -83.485 1.00 18.63 152 GLY B O 1
ATOM 4420 N N . GLU B 1 153 ? 5.223 -51.434 -84.749 1.00 20.05 153 GLU B N 1
ATOM 4421 C CA . GLU B 1 153 ? 4.210 -52.008 -83.873 1.00 21.60 153 GLU B CA 1
ATOM 4422 C C . GLU B 1 153 ? 4.787 -52.287 -82.487 1.00 21.58 153 GLU B C 1
ATOM 4423 O O . GLU B 1 153 ? 4.125 -52.060 -81.482 1.00 22.54 153 GLU B O 1
ATOM 4429 N N . LEU B 1 154 ? 6.028 -52.762 -82.440 1.00 21.91 154 LEU B N 1
ATOM 4430 C CA . LEU B 1 154 ? 6.689 -53.057 -81.174 1.00 21.95 154 LEU B CA 1
ATOM 4431 C C . LEU B 1 154 ? 6.854 -51.794 -80.330 1.00 21.25 154 LEU B C 1
ATOM 4432 O O . LEU B 1 154 ? 6.522 -51.787 -79.142 1.00 23.27 154 LEU B O 1
ATOM 4437 N N . MET B 1 155 ? 7.363 -50.724 -80.938 1.00 19.48 155 MET B N 1
ATOM 4438 C CA . MET B 1 155 ? 7.559 -49.469 -80.211 1.00 19.54 155 MET B CA 1
ATOM 4439 C C . MET B 1 155 ? 6.212 -48.924 -79.729 1.00 19.97 155 MET B C 1
ATOM 4440 O O . MET B 1 155 ? 6.106 -48.376 -78.625 1.00 17.76 155 MET B O 1
ATOM 4445 N N . ARG B 1 156 ? 5.191 -49.067 -80.570 1.00 19.70 156 ARG B N 1
ATOM 4446 C CA . ARG B 1 156 ? 3.857 -48.594 -80.237 1.00 22.23 156 ARG B CA 1
ATOM 4447 C C . ARG B 1 156 ? 3.333 -49.340 -79.015 1.00 22.42 156 ARG B C 1
ATOM 4448 O O . ARG B 1 156 ? 2.870 -48.724 -78.062 1.00 22.25 156 ARG B O 1
ATOM 4456 N N . GLU B 1 157 ? 3.422 -50.666 -79.064 1.00 23.08 157 GLU B N 1
ATOM 4457 C CA . GLU B 1 157 ? 2.971 -51.541 -77.988 1.00 23.82 157 GLU B CA 1
ATOM 4458 C C . GLU B 1 157 ? 3.632 -51.195 -76.654 1.00 22.11 157 GLU B C 1
ATOM 4459 O O . GLU B 1 157 ? 2.959 -51.119 -75.631 1.00 22.81 157 GLU B O 1
ATOM 4465 N N . HIS B 1 158 ? 4.948 -50.998 -76.661 1.00 18.75 158 HIS B N 1
ATOM 4466 C CA . HIS B 1 158 ? 5.661 -50.671 -75.428 1.00 20.06 158 HIS B CA 1
ATOM 4467 C C . HIS B 1 158 ? 5.681 -49.173 -75.123 1.00 19.95 158 HIS B C 1
ATOM 4468 O O . HIS B 1 158 ? 6.301 -48.741 -74.149 1.00 20.38 158 HIS B O 1
ATOM 4475 N N . ARG B 1 159 ? 5.010 -48.385 -75.956 1.00 20.15 159 ARG B N 1
ATOM 4476 C CA . ARG B 1 159 ? 4.951 -46.937 -75.756 1.00 20.83 159 ARG B CA 1
ATOM 4477 C C . ARG B 1 159 ? 6.349 -46.347 -75.614 1.00 19.57 159 ARG B C 1
ATOM 4478 O O . ARG B 1 159 ? 6.601 -45.522 -74.742 1.00 18.06 159 ARG B O 1
ATOM 4486 N N . ALA B 1 160 ? 7.257 -46.797 -76.471 1.00 19.96 160 ALA B N 1
ATOM 4487 C CA . ALA B 1 160 ? 8.632 -46.325 -76.451 1.00 21.45 160 ALA B CA 1
ATOM 4488 C C . ALA B 1 160 ? 8.775 -45.100 -77.365 1.00 21.41 160 ALA B C 1
ATOM 4489 O O . ALA B 1 160 ? 8.826 -45.236 -78.589 1.00 22.96 160 ALA B O 1
ATOM 4491 N N . THR B 1 161 ? 8.819 -43.908 -76.770 1.00 19.79 161 THR B N 1
ATOM 4492 C CA . THR B 1 161 ? 8.951 -42.667 -77.536 1.00 17.68 161 THR B CA 1
ATOM 4493 C C . THR B 1 161 ? 10.294 -42.661 -78.265 1.00 17.92 161 THR B C 1
ATOM 4494 O O . THR B 1 161 ? 11.353 -42.728 -77.633 1.00 17.94 161 THR B O 1
ATOM 4498 N N . PHE B 1 162 ? 10.256 -42.573 -79.592 1.00 14.98 162 PHE B N 1
ATOM 4499 C CA . PHE B 1 162 ? 11.489 -42.576 -80.357 1.00 15.56 162 PHE B CA 1
ATOM 4500 C C . PHE B 1 162 ? 11.466 -41.638 -81.552 1.00 14.79 162 PHE B C 1
ATOM 4501 O O . PHE B 1 162 ? 10.411 -41.220 -82.013 1.00 15.04 162 PHE B O 1
ATOM 4509 N N . SER B 1 163 ? 12.654 -41.304 -82.041 1.00 14.99 163 SER B N 1
ATOM 4510 C CA . SER B 1 163 ? 12.806 -40.437 -83.198 1.00 15.76 163 SER B CA 1
ATOM 4511 C C . SER B 1 163 ? 13.736 -41.141 -84.189 1.00 16.22 163 SER B C 1
ATOM 4512 O O . SER B 1 163 ? 14.567 -41.967 -83.799 1.00 15.94 163 SER B O 1
ATOM 4515 N N . ILE B 1 164 ? 13.588 -40.813 -85.466 1.00 14.88 164 ILE B N 1
ATOM 4516 C CA . ILE B 1 164 ? 14.418 -41.389 -86.519 1.00 16.73 164 ILE B CA 1
ATOM 4517 C C . ILE B 1 164 ? 15.667 -40.515 -86.714 1.00 17.38 164 ILE B C 1
ATOM 4518 O O . ILE B 1 164 ? 15.558 -39.362 -87.136 1.00 17.31 164 ILE B O 1
ATOM 4523 N N . PHE B 1 165 ? 16.835 -41.067 -86.378 1.00 18.43 165 PHE B N 1
ATOM 4524 C CA . PHE B 1 165 ? 18.119 -40.364 -86.492 1.00 21.72 165 PHE B CA 1
ATOM 4525 C C . PHE B 1 165 ? 19.081 -41.115 -87.410 1.00 22.11 165 PHE B C 1
ATOM 4526 O O . PHE B 1 165 ? 20.273 -41.160 -87.117 1.00 23.93 165 PHE B O 1
ATOM 4534 N N . GLY B 1 166 ? 18.615 -41.706 -88.503 1.00 23.03 166 GLY B N 1
ATOM 4535 C CA . GLY B 1 166 ? 19.558 -42.453 -89.326 1.00 24.22 166 GLY B CA 1
ATOM 4536 C C . GLY B 1 166 ? 19.934 -41.938 -90.706 1.00 24.66 166 GLY B C 1
ATOM 4537 O O . GLY B 1 166 ? 20.362 -42.718 -91.555 1.00 25.72 166 GLY B O 1
ATOM 4538 N N . MET B 1 167 ? 19.815 -40.635 -90.936 1.00 23.28 167 MET B N 1
ATOM 4539 C CA . MET B 1 167 ? 20.125 -40.081 -92.246 1.00 21.64 167 MET B CA 1
ATOM 4540 C C . MET B 1 167 ? 21.553 -40.297 -92.760 1.00 20.19 167 MET B C 1
ATOM 4541 O O . MET B 1 167 ? 21.757 -40.805 -93.863 1.00 16.56 167 MET B O 1
ATOM 4546 N N . ARG B 1 168 ? 22.539 -39.905 -91.967 1.00 19.33 168 ARG B N 1
ATOM 4547 C CA . ARG B 1 168 ? 23.928 -40.026 -92.383 1.00 20.67 168 ARG B CA 1
ATOM 4548 C C . ARG B 1 168 ? 24.378 -41.384 -92.900 1.00 19.93 168 ARG B C 1
ATOM 4549 O O . ARG B 1 168 ? 25.245 -41.444 -93.771 1.00 19.16 168 ARG B O 1
ATOM 4557 N N . ARG B 1 169 ? 23.800 -42.468 -92.386 1.00 18.51 169 ARG B N 1
ATOM 4558 C CA . ARG B 1 169 ? 24.189 -43.796 -92.845 1.00 20.26 169 ARG B CA 1
ATOM 4559 C C . ARG B 1 169 ? 23.079 -44.590 -93.521 1.00 19.30 169 ARG B C 1
ATOM 4560 O O . ARG B 1 169 ? 23.176 -45.812 -93.644 1.00 19.77 169 ARG B O 1
ATOM 4568 N N . ARG B 1 170 ? 22.033 -43.900 -93.957 1.00 16.35 170 ARG B N 1
ATOM 4569 C CA . ARG B 1 170 ? 20.923 -44.558 -94.626 1.00 15.69 170 ARG B CA 1
ATOM 4570 C C . ARG B 1 170 ? 21.415 -45.296 -95.882 1.00 16.95 170 ARG B C 1
ATOM 4571 O O . ARG B 1 170 ? 22.429 -44.922 -96.484 1.00 16.78 170 ARG B O 1
ATOM 4579 N N . PHE B 1 171 ? 20.706 -46.352 -96.266 1.00 16.07 171 PHE B N 1
ATOM 4580 C CA . PHE B 1 171 ? 21.062 -47.090 -97.467 1.00 15.93 171 PHE B CA 1
ATOM 4581 C C . PHE B 1 171 ? 20.864 -46.149 -98.664 1.00 15.41 171 PHE B C 1
ATOM 4582 O O . PHE B 1 171 ? 21.675 -46.129 -99.583 1.00 15.63 171 PHE B O 1
ATOM 4590 N N . SER B 1 172 ? 19.779 -45.377 -98.633 1.00 14.09 172 SER B N 1
ATOM 4591 C CA . SER B 1 172 ? 19.448 -44.426 -99.695 1.00 15.02 172 SER B CA 1
ATOM 4592 C C . SER B 1 172 ? 18.310 -43.530 -99.216 1.00 14.71 172 SER B C 1
ATOM 4593 O O . SER B 1 172 ? 17.657 -43.834 -98.224 1.00 16.53 172 SER B O 1
ATOM 4596 N N . LEU B 1 173 ? 18.076 -42.433 -99.926 1.00 14.83 173 LEU B N 1
ATOM 4597 C CA . LEU B 1 173 ? 17.000 -41.504 -99.578 1.00 16.34 173 LEU B CA 1
ATOM 4598 C C . LEU B 1 173 ? 15.676 -42.263 -99.677 1.00 18.10 173 LEU B C 1
ATOM 4599 O O . LEU B 1 173 ? 14.790 -42.133 -98.833 1.00 16.65 173 LEU B O 1
ATOM 4604 N N . GLU B 1 174 ? 15.565 -43.061 -100.734 1.00 18.01 174 GLU B N 1
ATOM 4605 C CA . GLU B 1 174 ? 14.371 -43.844 -100.994 1.00 20.29 174 GLU B CA 1
ATOM 4606 C C . GLU B 1 174 ? 14.054 -44.791 -99.833 1.00 19.10 174 GLU B C 1
ATOM 4607 O O . GLU B 1 174 ? 12.898 -44.925 -99.426 1.00 18.18 174 GLU B O 1
ATOM 4613 N N . VAL B 1 175 ? 15.077 -45.441 -99.294 1.00 18.62 175 VAL B N 1
ATOM 4614 C CA . VAL B 1 175 ? 14.864 -46.341 -98.168 1.00 18.65 175 VAL B CA 1
ATOM 4615 C C . VAL B 1 175 ? 14.432 -45.557 -96.919 1.00 17.61 175 VAL B C 1
ATOM 4616 O O . VAL B 1 175 ? 13.472 -45.941 -96.252 1.00 17.52 175 VAL B O 1
ATOM 4620 N N . GLU B 1 176 ? 15.126 -44.463 -96.602 1.00 17.49 176 GLU B N 1
ATOM 4621 C CA . GLU B 1 176 ? 14.744 -43.674 -95.428 1.00 17.42 176 GLU B CA 1
ATOM 4622 C C . GLU B 1 176 ? 13.328 -43.115 -95.595 1.00 16.56 176 GLU B C 1
ATOM 4623 O O . GLU B 1 176 ? 12.556 -43.067 -94.646 1.00 15.09 176 GLU B O 1
ATOM 4629 N N . ASP B 1 177 ? 13.000 -42.691 -96.809 1.00 16.54 177 ASP B N 1
ATOM 4630 C CA . ASP B 1 177 ? 11.680 -42.137 -97.103 1.00 17.98 177 ASP B CA 1
ATOM 4631 C C . ASP B 1 177 ? 10.580 -43.170 -96.825 1.00 17.70 177 ASP B C 1
ATOM 4632 O O . ASP B 1 177 ? 9.621 -42.904 -96.100 1.00 16.48 177 ASP B O 1
ATOM 4637 N N . ARG B 1 178 ? 10.725 -44.352 -97.407 1.00 18.11 178 ARG B N 1
ATOM 4638 C CA . ARG B 1 178 ? 9.733 -45.405 -97.222 1.00 20.75 178 ARG B CA 1
ATOM 4639 C C . ARG B 1 178 ? 9.649 -45.887 -95.773 1.00 17.72 178 ARG B C 1
ATOM 4640 O O . ARG B 1 178 ? 8.555 -46.123 -95.256 1.00 17.23 178 ARG B O 1
ATOM 4648 N N . VAL B 1 179 ? 10.802 -46.034 -95.125 1.00 16.87 179 VAL B N 1
ATOM 4649 C CA . VAL B 1 179 ? 10.842 -46.481 -93.734 1.00 15.05 179 VAL B CA 1
ATOM 4650 C C . VAL B 1 179 ? 10.109 -45.487 -92.851 1.00 13.56 179 VAL B C 1
ATOM 4651 O O . VAL B 1 179 ? 9.359 -45.884 -91.963 1.00 13.44 179 VAL B O 1
ATOM 4655 N N . THR B 1 180 ? 10.325 -44.197 -93.101 1.00 12.76 180 THR B N 1
ATOM 4656 C CA . THR B 1 180 ? 9.659 -43.144 -92.335 1.00 15.37 180 THR B CA 1
ATOM 4657 C C . THR B 1 180 ? 8.143 -43.243 -92.534 1.00 16.69 180 THR B C 1
ATOM 4658 O O . THR B 1 180 ? 7.364 -43.115 -91.593 1.00 17.42 180 THR B O 1
ATOM 4662 N N . ASP B 1 181 ? 7.735 -43.479 -93.774 1.00 18.28 181 ASP B N 1
ATOM 4663 C CA . ASP B 1 181 ? 6.323 -43.594 -94.112 1.00 18.65 181 ASP B CA 1
ATOM 4664 C C . ASP B 1 181 ? 5.682 -44.769 -93.375 1.00 18.08 181 ASP B C 1
ATOM 4665 O O . ASP B 1 181 ? 4.574 -44.653 -92.834 1.00 15.53 181 ASP B O 1
ATOM 4670 N N . ILE B 1 182 ? 6.376 -45.905 -93.364 1.00 17.06 182 ILE B N 1
ATOM 4671 C CA . ILE B 1 182 ? 5.863 -47.096 -92.691 1.00 18.35 182 ILE B CA 1
ATOM 4672 C C . ILE B 1 182 ? 5.770 -46.907 -91.175 1.00 18.45 182 ILE B C 1
ATOM 4673 O O . ILE B 1 182 ? 4.771 -47.279 -90.557 1.00 18.66 182 ILE B O 1
ATOM 4678 N N . LEU B 1 183 ? 6.814 -46.339 -90.579 1.00 16.66 183 LEU B N 1
ATOM 4679 C CA . LEU B 1 183 ? 6.816 -46.104 -89.139 1.00 17.79 183 LEU B CA 1
ATOM 4680 C C . LEU B 1 183 ? 5.678 -45.168 -88.746 1.00 17.51 183 LEU B C 1
ATOM 4681 O O . LEU B 1 183 ? 4.993 -45.394 -87.758 1.00 18.24 183 LEU B O 1
ATOM 4686 N N . LYS B 1 184 ? 5.471 -44.122 -89.533 1.00 18.63 184 LYS B N 1
ATOM 4687 C CA . LYS B 1 184 ? 4.408 -43.177 -89.241 1.00 20.07 184 LYS B CA 1
ATOM 4688 C C . LYS B 1 184 ? 3.073 -43.910 -89.219 1.00 21.94 184 LYS B C 1
ATOM 4689 O O . LYS B 1 184 ? 2.191 -43.617 -88.412 1.00 22.17 184 LYS B O 1
ATOM 4695 N N . GLN B 1 185 ? 2.943 -44.874 -90.115 1.00 22.60 185 GLN B N 1
ATOM 4696 C CA . GLN B 1 185 ? 1.730 -45.654 -90.249 1.00 25.09 185 GLN B CA 1
ATOM 4697 C C . GLN B 1 185 ? 1.503 -46.672 -89.128 1.00 24.75 185 GLN B C 1
ATOM 4698 O O . GLN B 1 185 ? 0.368 -46.899 -88.721 1.00 23.49 185 GLN B O 1
ATOM 4704 N N . TYR B 1 186 ? 2.576 -47.267 -88.613 1.00 22.87 186 TYR B N 1
ATOM 4705 C CA . TYR B 1 186 ? 2.431 -48.289 -87.583 1.00 22.62 186 TYR B CA 1
ATOM 4706 C C . TYR B 1 186 ? 2.891 -47.982 -86.161 1.00 21.57 186 TYR B C 1
ATOM 4707 O O . TYR B 1 186 ? 2.486 -48.673 -85.231 1.00 22.30 186 TYR B O 1
ATOM 4716 N N . ALA B 1 187 ? 3.723 -46.964 -85.977 1.00 20.45 187 ALA B N 1
ATOM 4717 C CA . ALA B 1 187 ? 4.229 -46.656 -84.637 1.00 21.09 187 ALA B CA 1
ATOM 4718 C C . ALA B 1 187 ? 3.251 -45.897 -83.747 1.00 20.55 187 ALA B C 1
ATOM 4719 O O . ALA B 1 187 ? 3.446 -45.808 -82.541 1.00 20.69 187 ALA B O 1
ATOM 4721 N N . GLY B 1 188 ? 2.196 -45.353 -84.337 1.00 21.19 188 GLY B N 1
ATOM 4722 C CA . GLY B 1 188 ? 1.232 -44.607 -83.551 1.00 20.95 188 GLY B CA 1
ATOM 4723 C C . GLY B 1 188 ? 1.882 -43.399 -82.910 1.00 22.32 188 GLY B C 1
ATOM 4724 O O . GLY B 1 188 ? 2.687 -42.715 -83.540 1.00 20.46 188 GLY B O 1
ATOM 4725 N N . GLU B 1 189 ? 1.555 -43.147 -81.647 1.00 23.61 189 GLU B N 1
ATOM 4726 C CA . GLU B 1 189 ? 2.110 -42.009 -80.925 1.00 24.67 189 GLU B CA 1
ATOM 4727 C C . GLU B 1 189 ? 3.554 -42.219 -80.461 1.00 23.32 189 GLU B C 1
ATOM 4728 O O . GLU B 1 189 ? 4.207 -41.267 -80.035 1.00 23.05 189 GLU B O 1
ATOM 4734 N N . SER B 1 190 ? 4.060 -43.448 -80.546 1.00 20.36 190 SER B N 1
ATOM 4735 C CA . SER B 1 190 ? 5.430 -43.708 -80.114 1.00 18.51 190 SER B CA 1
ATOM 4736 C C . SER B 1 190 ? 6.456 -42.975 -80.986 1.00 18.89 190 SER B C 1
ATOM 4737 O O . SER B 1 190 ? 7.562 -42.671 -80.532 1.00 19.56 190 SER B O 1
ATOM 4740 N N . LEU B 1 191 ? 6.098 -42.693 -82.236 1.00 16.01 191 LEU B N 1
ATOM 4741 C CA . LEU B 1 191 ? 7.004 -41.981 -83.133 1.00 16.44 191 LEU B CA 1
ATOM 4742 C C . LEU B 1 191 ? 6.955 -40.491 -82.808 1.00 16.79 191 LEU B C 1
ATOM 4743 O O . LEU B 1 191 ? 5.972 -39.817 -83.104 1.00 17.05 191 LEU B O 1
ATOM 4748 N N . PHE B 1 192 ? 8.013 -39.972 -82.202 1.00 17.78 192 PHE B N 1
ATOM 4749 C CA . PHE B 1 192 ? 8.039 -38.561 -81.851 1.00 17.17 192 PHE B CA 1
ATOM 4750 C C . PHE B 1 192 ? 8.234 -37.713 -83.100 1.00 16.84 192 PHE B C 1
ATOM 4751 O O . PHE B 1 192 ? 7.520 -36.737 -83.322 1.00 16.87 192 PHE B O 1
ATOM 4759 N N . GLY B 1 193 ? 9.212 -38.092 -83.914 1.00 16.33 193 GLY B N 1
ATOM 4760 C CA . GLY B 1 193 ? 9.485 -37.354 -85.130 1.00 14.49 193 GLY B CA 1
ATOM 4761 C C . GLY B 1 193 ? 10.757 -37.831 -85.798 1.00 14.26 193 GLY B C 1
ATOM 4762 O O . GLY B 1 193 ? 11.239 -38.934 -85.528 1.00 12.27 193 GLY B O 1
ATOM 4763 N N . THR B 1 194 ? 11.311 -37.002 -86.674 1.00 13.24 194 THR B N 1
ATOM 4764 C CA . THR B 1 194 ? 12.534 -37.368 -87.376 1.00 13.46 194 THR B CA 1
ATOM 4765 C C . THR B 1 194 ? 13.526 -36.217 -87.429 1.00 14.68 194 THR B C 1
ATOM 4766 O O . THR B 1 194 ? 13.153 -35.040 -87.396 1.00 13.67 194 THR B O 1
ATOM 4770 N N . SER B 1 195 ? 14.801 -36.569 -87.510 1.00 14.23 195 SER B N 1
ATOM 4771 C CA . SER B 1 195 ? 15.857 -35.575 -87.582 1.00 14.27 195 SER B CA 1
ATOM 4772 C C . SER B 1 195 ? 15.938 -34.998 -89.003 1.00 14.11 195 SER B C 1
ATOM 4773 O O . SER B 1 195 ? 16.368 -33.852 -89.198 1.00 14.41 195 SER B O 1
ATOM 4776 N N . ASN B 1 196 ? 15.514 -35.789 -89.987 1.00 12.20 196 ASN B N 1
ATOM 4777 C CA . ASN B 1 196 ? 15.546 -35.368 -91.390 1.00 12.88 196 ASN B CA 1
ATOM 4778 C C . ASN B 1 196 ? 14.435 -34.339 -91.628 1.00 13.22 196 ASN B C 1
ATOM 4779 O O . ASN B 1 196 ? 13.252 -34.684 -91.709 1.00 13.00 196 ASN B O 1
ATOM 4784 N N . VAL B 1 197 ? 14.823 -33.075 -91.753 1.00 13.29 197 VAL B N 1
ATOM 4785 C CA . VAL B 1 197 ? 13.858 -31.999 -91.925 1.00 12.99 197 VAL B CA 1
ATOM 4786 C C . VAL B 1 197 ? 12.996 -32.160 -93.173 1.00 15.67 197 VAL B C 1
ATOM 4787 O O . VAL B 1 197 ? 11.796 -31.894 -93.147 1.00 14.51 197 VAL B O 1
ATOM 4791 N N . HIS B 1 198 ? 13.611 -32.600 -94.262 1.00 16.40 198 HIS B N 1
ATOM 4792 C CA . HIS B 1 198 ? 12.901 -32.806 -95.515 1.00 16.20 198 HIS B CA 1
ATOM 4793 C C . HIS B 1 198 ? 11.799 -33.849 -95.379 1.00 15.61 198 HIS B C 1
ATOM 4794 O O . HIS B 1 198 ? 10.672 -33.634 -95.832 1.00 15.94 198 HIS B O 1
ATOM 4801 N N . LEU B 1 199 ? 12.123 -34.985 -94.771 1.00 14.84 199 LEU B N 1
ATOM 4802 C CA . LEU B 1 199 ? 11.134 -36.038 -94.614 1.00 15.00 199 LEU B CA 1
ATOM 4803 C C . LEU B 1 199 ? 10.070 -35.694 -93.577 1.00 15.46 199 LEU B C 1
ATOM 4804 O O . LEU B 1 199 ? 8.952 -36.209 -93.637 1.00 15.98 199 LEU B O 1
ATOM 4809 N N . ALA B 1 200 ? 10.412 -34.823 -92.632 1.00 15.25 200 ALA B N 1
ATOM 4810 C CA . ALA B 1 200 ? 9.449 -34.398 -91.622 1.00 15.35 200 ALA B CA 1
ATOM 4811 C C . ALA B 1 200 ? 8.428 -33.532 -92.361 1.00 16.80 200 ALA B C 1
ATOM 4812 O O . ALA B 1 200 ? 7.224 -33.596 -92.105 1.00 18.20 200 ALA B O 1
ATOM 4814 N N . HIS B 1 201 ? 8.927 -32.720 -93.285 1.00 15.30 201 HIS B N 1
ATOM 4815 C CA . HIS B 1 201 ? 8.077 -31.846 -94.073 1.00 17.66 201 HIS B CA 1
ATOM 4816 C C . HIS B 1 201 ? 7.168 -32.708 -94.948 1.00 17.73 201 HIS B C 1
ATOM 4817 O O . HIS B 1 201 ? 5.944 -32.563 -94.941 1.00 18.09 201 HIS B O 1
ATOM 4824 N N . LYS B 1 202 ? 7.785 -33.619 -95.687 1.00 17.33 202 LYS B N 1
ATOM 4825 C CA . LYS B 1 202 ? 7.062 -34.507 -96.583 1.00 18.49 202 LYS B CA 1
ATOM 4826 C C . LYS B 1 202 ? 6.005 -35.385 -95.920 1.00 18.49 202 LYS B C 1
ATOM 4827 O O . LYS B 1 202 ? 4.900 -35.531 -96.441 1.00 18.56 202 LYS B O 1
ATOM 4833 N N . HIS B 1 203 ? 6.335 -35.971 -94.779 1.00 17.58 203 HIS B N 1
ATOM 4834 C CA . HIS B 1 203 ? 5.396 -36.854 -94.096 1.00 18.98 203 HIS B CA 1
ATOM 4835 C C . HIS B 1 203 ? 4.602 -36.223 -92.952 1.00 17.95 203 HIS B C 1
ATOM 4836 O O . HIS B 1 203 ? 3.904 -36.926 -92.226 1.00 17.39 203 HIS B O 1
ATOM 4843 N N . GLY B 1 204 ? 4.713 -34.906 -92.798 1.00 17.59 204 GLY B N 1
ATOM 4844 C CA . GLY B 1 204 ? 3.989 -34.212 -91.748 1.00 18.06 204 GLY B CA 1
ATOM 4845 C C . GLY B 1 204 ? 4.339 -34.657 -90.338 1.00 18.82 204 GLY B C 1
ATOM 4846 O O . GLY B 1 204 ? 3.460 -34.862 -89.511 1.00 19.80 204 GLY B O 1
ATOM 4847 N N . LEU B 1 205 ? 5.627 -34.804 -90.062 1.00 18.63 205 LEU B N 1
ATOM 4848 C CA . LEU B 1 205 ? 6.094 -35.222 -88.748 1.00 19.56 205 LEU B CA 1
ATOM 4849 C C . LEU B 1 205 ? 6.839 -34.076 -88.076 1.00 21.02 205 LEU B C 1
ATOM 4850 O O . LEU B 1 205 ? 7.233 -33.115 -88.736 1.00 21.33 205 LEU B O 1
ATOM 4855 N N . ARG B 1 206 ? 7.020 -34.171 -86.764 1.00 21.96 206 ARG B N 1
ATOM 4856 C CA . ARG B 1 206 ? 7.765 -33.157 -86.030 1.00 20.92 206 ARG B CA 1
ATOM 4857 C C . ARG B 1 206 ? 9.242 -33.398 -86.335 1.00 20.22 206 ARG B C 1
ATOM 4858 O O . ARG B 1 206 ? 9.638 -34.530 -86.637 1.00 19.40 206 ARG B O 1
ATOM 4866 N N . VAL B 1 207 ? 10.055 -32.348 -86.278 1.00 18.79 207 VAL B N 1
ATOM 4867 C CA . VAL B 1 207 ? 11.489 -32.518 -86.475 1.00 20.58 207 VAL B CA 1
ATOM 4868 C C . VAL B 1 207 ? 12.017 -32.823 -85.076 1.00 22.09 207 VAL B C 1
ATOM 4869 O O . VAL B 1 207 ? 11.451 -32.371 -84.080 1.00 22.48 207 VAL B O 1
ATOM 4873 N N . SER B 1 208 ? 13.095 -33.586 -84.992 1.00 21.71 208 SER B N 1
ATOM 4874 C CA . SER B 1 208 ? 13.643 -33.960 -83.698 1.00 23.04 208 SER B CA 1
ATOM 4875 C C . SER B 1 208 ? 15.167 -33.983 -83.734 1.00 24.17 208 SER B C 1
ATOM 4876 O O . SER B 1 208 ? 15.767 -34.445 -84.706 1.00 25.38 208 SER B O 1
ATOM 4879 N N . GLY B 1 209 ? 15.789 -33.479 -82.673 1.00 24.10 209 GLY B N 1
ATOM 4880 C CA . GLY B 1 209 ? 17.238 -33.463 -82.607 1.00 24.49 209 GLY B CA 1
ATOM 4881 C C . GLY B 1 209 ? 17.755 -32.651 -81.437 1.00 25.61 209 GLY B C 1
ATOM 4882 O O . GLY B 1 209 ? 16.992 -31.976 -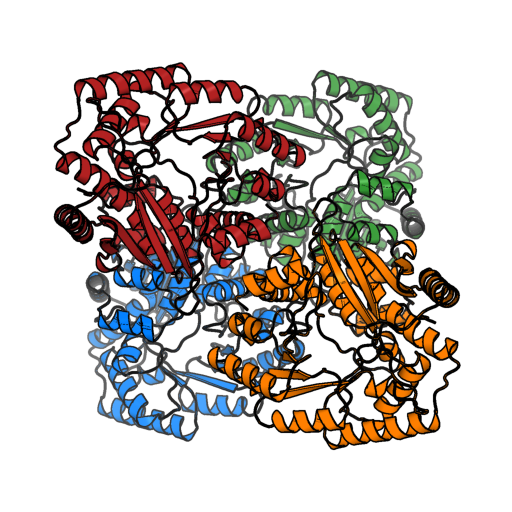80.760 1.00 29.08 209 GLY B O 1
ATOM 4883 N N . THR B 1 210 ? 19.057 -32.720 -81.191 1.00 25.19 210 THR B N 1
ATOM 4884 C CA . THR B 1 210 ? 19.675 -31.980 -80.096 1.00 24.13 210 THR B CA 1
ATOM 4885 C C . THR B 1 210 ? 20.905 -31.277 -80.657 1.00 23.59 210 THR B C 1
ATOM 4886 O O . THR B 1 210 ? 21.295 -31.524 -81.798 1.00 24.21 210 THR B O 1
ATOM 4890 N N . HIS B 1 211 ? 21.520 -30.405 -79.865 1.00 21.93 211 HIS B N 1
ATOM 4891 C CA . HIS B 1 211 ? 22.735 -29.746 -80.326 1.00 22.75 211 HIS B CA 1
ATOM 4892 C C . HIS B 1 211 ? 23.743 -30.898 -80.486 1.00 21.29 211 HIS B C 1
ATOM 4893 O O . HIS B 1 211 ? 23.623 -31.933 -79.827 1.00 19.21 211 HIS B O 1
ATOM 4900 N N . PRO B 1 212 ? 24.734 -30.740 -81.373 1.00 20.32 212 PRO B N 1
ATOM 4901 C CA . PRO B 1 212 ? 25.736 -31.785 -81.599 1.00 19.98 212 PRO B CA 1
ATOM 4902 C C . PRO B 1 212 ? 27.021 -31.609 -80.787 1.00 20.12 212 PRO B C 1
ATOM 4903 O O . PRO B 1 212 ? 27.215 -30.595 -80.101 1.00 19.55 212 PRO B O 1
ATOM 4907 N N . HIS B 1 213 ? 27.900 -32.600 -80.894 1.00 18.37 213 HIS B N 1
ATOM 4908 C CA . HIS B 1 213 ? 29.182 -32.572 -80.208 1.00 18.86 213 HIS B CA 1
ATOM 4909 C C . HIS B 1 213 ? 30.050 -31.425 -80.727 1.00 17.93 213 HIS B C 1
ATOM 4910 O O . HIS B 1 213 ? 30.798 -30.825 -79.959 1.00 17.49 213 HIS B O 1
ATOM 4917 N N . GLU B 1 214 ? 29.956 -31.126 -82.024 1.00 17.12 214 GLU B N 1
ATOM 4918 C CA . GLU B 1 214 ? 30.773 -30.066 -82.617 1.00 17.28 214 GLU B CA 1
ATOM 4919 C C . GLU B 1 214 ? 30.592 -28.732 -81.923 1.00 16.11 214 GLU B C 1
ATOM 4920 O O . GLU B 1 214 ? 31.534 -27.947 -81.836 1.00 14.73 214 GLU B O 1
ATOM 4926 N N . TRP B 1 215 ? 29.386 -28.478 -81.424 1.00 15.66 215 TRP B N 1
ATOM 4927 C CA . TRP B 1 215 ? 29.104 -27.222 -80.731 1.00 15.78 215 TRP B CA 1
ATOM 4928 C C . TRP B 1 215 ? 29.957 -27.131 -79.461 1.00 15.21 215 TRP B C 1
ATOM 4929 O O . TRP B 1 215 ? 30.581 -26.101 -79.197 1.00 16.20 215 TRP B O 1
ATOM 4940 N N . ILE B 1 216 ? 30.006 -28.215 -78.694 1.00 12.64 216 ILE B N 1
ATOM 4941 C CA . ILE B 1 216 ? 30.795 -28.244 -77.469 1.00 13.27 216 ILE B CA 1
ATOM 4942 C C . ILE B 1 216 ? 32.287 -28.225 -77.817 1.00 14.73 216 ILE B C 1
ATOM 4943 O O . ILE B 1 216 ? 33.079 -27.503 -77.198 1.00 13.04 216 ILE B O 1
ATOM 4948 N N . GLN B 1 217 ? 32.658 -29.025 -78.816 1.00 13.60 217 GLN B N 1
ATOM 4949 C CA . GLN B 1 217 ? 34.039 -29.125 -79.252 1.00 14.51 217 GLN B CA 1
ATOM 4950 C C . GLN B 1 217 ? 34.590 -27.781 -79.699 1.00 14.55 217 GLN B C 1
ATOM 4951 O O . GLN B 1 217 ? 35.738 -27.442 -79.414 1.00 14.64 217 GLN B O 1
ATOM 4957 N N . PHE B 1 218 ? 33.774 -27.020 -80.415 1.00 14.99 218 PHE B N 1
ATOM 4958 C CA . PHE B 1 218 ? 34.188 -25.698 -80.870 1.00 13.55 218 PHE B CA 1
ATOM 4959 C C . PHE B 1 218 ? 34.547 -24.858 -79.646 1.00 13.49 218 PHE B C 1
ATOM 4960 O O . PHE B 1 218 ? 35.589 -24.206 -79.608 1.00 15.14 218 PHE B O 1
ATOM 4968 N N . HIS B 1 219 ? 33.682 -24.885 -78.640 1.00 13.38 219 HIS B N 1
ATOM 4969 C CA . HIS B 1 219 ? 33.912 -24.134 -77.416 1.00 14.24 219 HIS B CA 1
ATOM 4970 C C . HIS B 1 219 ? 35.150 -24.622 -76.674 1.00 13.36 219 HIS B C 1
ATOM 4971 O O . HIS B 1 219 ? 35.871 -23.826 -76.075 1.00 12.48 219 HIS B O 1
ATOM 4978 N N . GLY B 1 220 ? 35.390 -25.927 -76.709 1.00 12.54 220 GLY B N 1
ATOM 4979 C CA . GLY B 1 220 ? 36.559 -26.461 -76.044 1.00 14.44 220 GLY B CA 1
ATOM 4980 C C . GLY B 1 220 ? 37.839 -25.980 -76.713 1.00 16.26 220 GLY B C 1
ATOM 4981 O O . GLY B 1 220 ? 38.816 -25.667 -76.037 1.00 17.30 220 GLY B O 1
ATOM 4982 N N . ALA B 1 221 ? 37.831 -25.901 -78.039 1.00 15.58 221 ALA B N 1
ATOM 4983 C CA . ALA B 1 221 ? 39.014 -25.473 -78.776 1.00 18.01 221 ALA B CA 1
ATOM 4984 C C . ALA B 1 221 ? 39.287 -23.982 -78.603 1.00 19.82 221 ALA B C 1
ATOM 4985 O O . ALA B 1 221 ? 40.442 -23.559 -78.515 1.00 19.02 221 ALA B O 1
ATOM 4987 N N . ILE B 1 222 ? 38.219 -23.193 -78.545 1.00 20.41 222 ILE B N 1
ATOM 4988 C CA . ILE B 1 222 ? 38.341 -21.751 -78.402 1.00 20.96 222 ILE B CA 1
ATOM 4989 C C . ILE B 1 222 ? 38.486 -21.271 -76.958 1.00 22.36 222 ILE B C 1
ATOM 4990 O O . ILE B 1 222 ? 39.367 -20.465 -76.657 1.00 22.58 222 ILE B O 1
ATOM 4995 N N . TYR B 1 223 ? 37.630 -21.766 -76.070 1.00 22.67 223 TYR B N 1
ATOM 4996 C CA . TYR B 1 223 ? 37.646 -21.339 -74.669 1.00 22.54 223 TYR B CA 1
ATOM 4997 C C . TYR B 1 223 ? 38.398 -22.233 -73.687 1.00 21.56 223 TYR B C 1
ATOM 4998 O O . TYR B 1 223 ? 38.548 -21.874 -72.522 1.00 22.55 223 TYR B O 1
ATOM 5007 N N . GLY B 1 224 ? 38.871 -23.386 -74.138 1.00 20.65 224 GLY B N 1
ATOM 5008 C CA . GLY B 1 224 ? 39.573 -24.271 -73.227 1.00 16.73 224 GLY B CA 1
ATOM 5009 C C . GLY B 1 224 ? 38.630 -25.328 -72.687 1.00 17.04 224 GLY B C 1
ATOM 5010 O O . GLY B 1 224 ? 37.409 -25.141 -72.691 1.00 14.82 224 GLY B O 1
ATOM 5011 N N . TYR B 1 225 ? 39.204 -26.418 -72.192 1.00 16.60 225 TYR B N 1
ATOM 5012 C CA . TYR B 1 225 ? 38.434 -27.546 -71.683 1.00 19.29 225 TYR B CA 1
ATOM 5013 C C . TYR B 1 225 ? 37.692 -27.330 -70.373 1.00 20.40 225 TYR B C 1
ATOM 5014 O O . TYR B 1 225 ? 36.593 -27.826 -70.206 1.00 20.37 225 TYR B O 1
ATOM 5023 N N . LYS B 1 226 ? 38.279 -26.589 -69.444 1.00 20.44 226 LYS B N 1
ATOM 5024 C CA . LYS B 1 226 ? 37.601 -26.381 -68.172 1.00 23.65 226 LYS B CA 1
ATOM 5025 C C . LYS B 1 226 ? 36.212 -25.746 -68.307 1.00 23.54 226 LYS B C 1
ATOM 5026 O O . LYS B 1 226 ? 35.264 -26.189 -67.663 1.00 24.27 226 LYS B O 1
ATOM 5032 N N . MET B 1 227 ? 36.082 -24.733 -69.156 1.00 22.85 227 MET B N 1
ATOM 5033 C CA . MET B 1 227 ? 34.797 -24.053 -69.318 1.00 23.01 227 MET B CA 1
ATOM 5034 C C . MET B 1 227 ? 33.973 -24.444 -70.545 1.00 20.53 227 MET B C 1
ATOM 5035 O O . MET B 1 227 ? 32.886 -23.916 -70.744 1.00 20.81 227 MET B O 1
ATOM 5040 N N . ALA B 1 228 ? 34.483 -25.366 -71.353 1.00 18.79 228 ALA B N 1
ATOM 5041 C CA . ALA B 1 228 ? 33.790 -25.788 -72.570 1.00 18.38 228 ALA B CA 1
ATOM 5042 C C . ALA B 1 228 ? 32.293 -26.068 -72.393 1.00 16.81 228 ALA B C 1
ATOM 5043 O O . ALA B 1 228 ? 31.454 -25.400 -73.004 1.00 15.99 228 ALA B O 1
ATOM 5045 N N . ASN B 1 229 ? 31.964 -27.061 -71.576 1.00 15.42 229 ASN B N 1
ATOM 5046 C CA . ASN B 1 229 ? 30.567 -27.421 -71.350 1.00 16.35 229 ASN B CA 1
ATOM 5047 C C . ASN B 1 229 ? 29.740 -26.241 -70.868 1.00 15.71 229 ASN B C 1
ATOM 5048 O O . ASN B 1 229 ? 28.659 -25.972 -71.396 1.00 15.76 229 ASN B O 1
ATOM 5053 N N . TYR B 1 230 ? 30.252 -25.527 -69.871 1.00 16.82 230 TYR B N 1
ATOM 5054 C CA . TYR B 1 230 ? 29.524 -24.392 -69.313 1.00 16.69 230 TYR B CA 1
ATOM 5055 C C . TYR B 1 230 ? 29.225 -23.283 -70.326 1.00 15.08 230 TYR B C 1
ATOM 5056 O O . TYR B 1 230 ? 28.084 -22.864 -70.467 1.00 14.13 230 TYR B O 1
ATOM 5065 N N . VAL B 1 231 ? 30.250 -22.794 -71.017 1.00 15.21 231 VAL B N 1
ATOM 5066 C CA . VAL B 1 231 ? 30.042 -21.730 -72.000 1.00 15.48 231 VAL B CA 1
ATOM 5067 C C . VAL B 1 231 ? 29.204 -22.198 -73.190 1.00 14.39 231 VAL B C 1
ATOM 5068 O O . VAL B 1 231 ? 28.441 -21.425 -73.759 1.00 11.87 231 VAL B O 1
ATOM 5072 N N . ALA B 1 232 ? 29.336 -23.469 -73.559 1.00 14.97 232 ALA B N 1
ATOM 5073 C CA . ALA B 1 232 ? 28.549 -23.999 -74.673 1.00 16.17 232 ALA B CA 1
ATOM 5074 C C . ALA B 1 232 ? 27.060 -23.929 -74.306 1.00 14.79 232 ALA B C 1
ATOM 5075 O O . ALA B 1 232 ? 26.241 -23.514 -75.112 1.00 15.38 232 ALA B O 1
ATOM 5077 N N . MET B 1 233 ? 26.719 -24.315 -73.079 1.00 15.42 233 MET B N 1
ATOM 5078 C CA . MET B 1 233 ? 25.326 -24.276 -72.632 1.00 13.96 233 MET B CA 1
ATOM 5079 C C . MET B 1 233 ? 24.827 -22.830 -72.530 1.00 14.16 233 MET B C 1
ATOM 5080 O O . MET B 1 233 ? 23.710 -22.526 -72.952 1.00 13.39 233 MET B O 1
ATOM 5085 N N . GLU B 1 234 ? 25.646 -21.938 -71.976 1.00 14.24 234 GLU B N 1
ATOM 5086 C CA . GLU B 1 234 ? 25.248 -20.530 -71.861 1.00 15.68 234 GLU B CA 1
ATOM 5087 C C . GLU B 1 234 ? 24.996 -19.921 -73.241 1.00 16.25 234 GLU B C 1
ATOM 5088 O O . GLU B 1 234 ? 24.027 -19.183 -73.439 1.00 15.98 234 GLU B O 1
ATOM 5094 N N . ASP B 1 235 ? 25.866 -20.230 -74.199 1.00 16.53 235 ASP B N 1
ATOM 5095 C CA . ASP B 1 235 ? 25.699 -19.710 -75.551 1.00 15.51 235 ASP B CA 1
ATOM 5096 C C . ASP B 1 235 ? 24.452 -20.307 -76.215 1.00 14.94 235 ASP B C 1
ATOM 5097 O O . ASP B 1 235 ? 23.736 -19.618 -76.944 1.00 14.08 235 ASP B O 1
ATOM 5102 N N . TRP B 1 236 ? 24.183 -21.581 -75.947 1.00 14.33 236 TRP B N 1
ATOM 5103 C CA . TRP B 1 236 ? 23.008 -22.224 -76.525 1.00 15.33 236 TRP B CA 1
ATOM 5104 C C . TRP B 1 236 ? 21.739 -21.542 -76.005 1.00 16.75 236 TRP B C 1
ATOM 5105 O O . TRP B 1 236 ? 20.773 -21.339 -76.748 1.00 16.75 236 TRP B O 1
ATOM 5116 N N . ILE B 1 237 ? 21.750 -21.191 -74.724 1.00 16.79 237 ILE B N 1
ATOM 5117 C CA . ILE B 1 237 ? 20.609 -20.521 -74.106 1.00 18.02 237 ILE B CA 1
ATOM 5118 C C . ILE B 1 237 ? 20.466 -19.124 -74.699 1.00 17.83 237 ILE B C 1
ATOM 5119 O O . ILE B 1 237 ? 19.358 -18.652 -74.946 1.00 19.61 237 ILE B O 1
ATOM 5124 N N . ASN B 1 238 ? 21.590 -18.460 -74.933 1.00 18.15 238 ASN B N 1
ATOM 5125 C CA . ASN B 1 238 ? 21.547 -17.130 -75.527 1.00 18.10 238 ASN B CA 1
ATOM 5126 C C . ASN B 1 238 ? 20.865 -17.194 -76.893 1.00 17.54 238 ASN B C 1
ATOM 5127 O O . ASN B 1 238 ? 20.089 -16.312 -77.261 1.00 18.93 238 ASN B O 1
ATOM 5132 N N . VAL B 1 239 ? 21.153 -18.251 -77.637 1.00 16.76 239 VAL B N 1
ATOM 5133 C CA . VAL B 1 239 ? 20.587 -18.412 -78.961 1.00 15.79 239 VAL B CA 1
ATOM 5134 C C . VAL B 1 239 ? 19.128 -18.859 -78.968 1.00 18.28 239 VAL B C 1
ATOM 5135 O O . VAL B 1 239 ? 18.300 -18.286 -79.687 1.00 17.91 239 VAL B O 1
ATOM 5139 N N . TYR B 1 240 ? 18.798 -19.863 -78.162 1.00 17.92 240 TYR B N 1
ATOM 5140 C CA . TYR B 1 240 ? 17.442 -20.384 -78.179 1.00 18.60 240 TYR B CA 1
ATOM 5141 C C . TYR B 1 240 ? 16.532 -20.106 -76.988 1.00 19.64 240 TYR B C 1
ATOM 5142 O O . TYR B 1 240 ? 15.404 -20.583 -76.948 1.00 18.19 240 TYR B O 1
ATOM 5151 N N . ASP B 1 241 ? 17.023 -19.326 -76.032 1.00 22.26 241 ASP B N 1
ATOM 5152 C CA . ASP B 1 241 ? 16.243 -18.932 -74.856 1.00 24.96 241 ASP B CA 1
ATOM 5153 C C . ASP B 1 241 ? 15.475 -20.055 -74.159 1.00 23.54 241 ASP B C 1
ATOM 5154 O O . ASP B 1 241 ? 14.337 -19.864 -73.741 1.00 21.50 241 ASP B O 1
ATOM 5159 N N . GLY B 1 242 ? 16.086 -21.220 -74.033 1.00 23.17 242 GLY B N 1
ATOM 5160 C CA . GLY B 1 242 ? 15.401 -22.311 -73.370 1.00 23.03 242 GLY B CA 1
ATOM 5161 C C . GLY B 1 242 ? 14.816 -23.370 -74.282 1.00 22.44 242 GLY B C 1
ATOM 5162 O O . GLY B 1 242 ? 14.486 -24.458 -73.812 1.00 24.29 242 GLY B O 1
ATOM 5163 N N . ASP B 1 243 ? 14.654 -23.062 -75.566 1.00 21.41 243 ASP B N 1
ATOM 5164 C CA . ASP B 1 243 ? 14.137 -24.051 -76.509 1.00 19.03 243 ASP B CA 1
ATOM 5165 C C . ASP B 1 243 ? 15.273 -25.039 -76.786 1.00 17.33 243 ASP B C 1
ATOM 5166 O O . ASP B 1 243 ? 16.423 -24.754 -76.467 1.00 16.59 243 ASP B O 1
ATOM 5171 N N . LEU B 1 244 ? 14.949 -26.194 -77.366 1.00 15.52 244 LEU B N 1
ATOM 5172 C CA . LEU B 1 244 ? 15.962 -27.196 -77.683 1.00 15.29 244 LEU B CA 1
ATOM 5173 C C . LEU B 1 244 ? 16.822 -27.465 -76.439 1.00 15.50 244 LEU B C 1
ATOM 5174 O O . LEU B 1 244 ? 18.046 -27.545 -76.516 1.00 14.08 244 LEU B O 1
ATOM 5179 N N . GLY B 1 245 ? 16.162 -27.618 -75.297 1.00 15.31 245 GLY B N 1
ATOM 5180 C CA . GLY B 1 245 ? 16.865 -27.822 -74.043 1.00 17.53 245 GLY B CA 1
ATOM 5181 C C . GLY B 1 245 ? 17.428 -29.190 -73.689 1.00 18.08 245 GLY B C 1
ATOM 5182 O O . GLY B 1 245 ? 17.235 -29.656 -72.567 1.00 18.16 245 GLY B O 1
ATOM 5183 N N . THR B 1 246 ? 18.123 -29.830 -74.623 1.00 17.79 246 THR B N 1
ATOM 5184 C CA . THR B 1 246 ? 18.727 -31.136 -74.356 1.00 19.36 246 THR B CA 1
ATOM 5185 C C . THR B 1 246 ? 20.228 -30.949 -74.461 1.00 19.68 246 THR B C 1
ATOM 5186 O O . THR B 1 246 ? 20.698 -30.253 -75.355 1.00 22.01 246 THR B O 1
ATOM 5190 N N . VAL B 1 247 ? 20.986 -31.564 -73.563 1.00 19.70 247 VAL B N 1
ATOM 5191 C CA . VAL B 1 247 ? 22.432 -31.404 -73.617 1.00 19.62 247 VAL B CA 1
ATOM 5192 C C . VAL B 1 247 ? 23.212 -32.713 -73.653 1.00 18.83 247 VAL B C 1
ATOM 5193 O O . VAL B 1 247 ? 22.848 -33.685 -72.985 1.00 19.75 247 VAL B O 1
ATOM 5197 N N . LEU B 1 248 ? 24.263 -32.732 -74.475 1.00 18.16 248 LEU B N 1
ATOM 5198 C CA . LEU B 1 248 ? 25.150 -33.887 -74.607 1.00 19.27 248 LEU B CA 1
ATOM 5199 C C . LEU B 1 248 ? 26.163 -33.774 -73.479 1.00 18.39 248 LEU B C 1
ATOM 5200 O O . LEU B 1 248 ? 26.695 -32.695 -73.227 1.00 17.59 248 LEU B O 1
ATOM 5205 N N . THR B 1 249 ? 26.455 -34.889 -72.821 1.00 17.04 249 THR B N 1
ATOM 5206 C CA . THR B 1 249 ? 27.369 -34.865 -71.689 1.00 15.72 249 THR B CA 1
ATOM 5207 C C . THR B 1 249 ? 28.719 -35.555 -71.857 1.00 16.85 249 THR B C 1
ATOM 5208 O O . THR B 1 249 ? 29.620 -35.336 -71.058 1.00 17.62 249 THR B O 1
ATOM 5212 N N . ASP B 1 250 ? 28.882 -36.372 -72.887 1.00 17.13 250 ASP B N 1
ATOM 5213 C CA . ASP B 1 250 ? 30.126 -37.132 -73.032 1.00 16.80 250 ASP B CA 1
ATOM 5214 C C . ASP B 1 250 ? 31.282 -36.528 -73.838 1.00 17.63 250 ASP B C 1
ATOM 5215 O O . ASP B 1 250 ? 32.338 -37.151 -73.954 1.00 16.05 250 ASP B O 1
ATOM 5220 N N . THR B 1 251 ? 31.104 -35.324 -74.379 1.00 15.75 251 THR B N 1
ATOM 5221 C CA . THR B 1 251 ? 32.157 -34.705 -75.181 1.00 14.83 251 THR B CA 1
ATOM 5222 C C . THR B 1 251 ? 33.534 -34.840 -74.529 1.00 15.73 251 THR B C 1
ATOM 5223 O O . THR B 1 251 ? 34.496 -35.268 -75.166 1.00 15.42 251 THR B O 1
ATOM 5227 N N . TYR B 1 252 ? 33.633 -34.468 -73.261 1.00 14.22 252 TYR B N 1
ATOM 5228 C CA . TYR B 1 252 ? 34.902 -34.587 -72.563 1.00 14.65 252 TYR B CA 1
ATOM 5229 C C . TYR B 1 252 ? 34.713 -35.515 -71.386 1.00 15.67 252 TYR B C 1
ATOM 5230 O O . TYR B 1 252 ? 35.301 -35.302 -70.326 1.00 16.28 252 TYR B O 1
ATOM 5239 N N . THR B 1 253 ? 33.884 -36.543 -71.582 1.00 15.38 253 THR B N 1
ATOM 5240 C CA . THR B 1 253 ? 33.599 -37.510 -70.532 1.00 16.56 253 THR B CA 1
ATOM 5241 C C . THR B 1 253 ? 32.437 -37.028 -69.672 1.00 17.23 253 THR B C 1
ATOM 5242 O O . THR B 1 253 ? 32.395 -35.867 -69.264 1.00 18.06 253 THR B O 1
ATOM 5246 N N . THR B 1 254 ? 31.496 -37.922 -69.394 1.00 17.22 254 THR B N 1
ATOM 5247 C CA . THR B 1 254 ? 30.338 -37.571 -68.587 1.00 18.83 254 THR B CA 1
ATOM 5248 C C . THR B 1 254 ? 30.701 -37.253 -67.135 1.00 19.03 254 THR B C 1
ATOM 5249 O O . THR B 1 254 ? 30.025 -36.448 -66.489 1.00 20.03 254 THR B O 1
ATOM 5253 N N . ASP B 1 255 ? 31.765 -37.861 -66.617 1.00 19.49 255 ASP B N 1
ATOM 5254 C CA . ASP B 1 255 ? 32.160 -37.578 -65.234 1.00 21.61 255 ASP B CA 1
ATOM 5255 C C . ASP B 1 255 ? 32.586 -36.121 -65.103 1.00 21.95 255 ASP B C 1
ATOM 5256 O O . ASP B 1 255 ? 32.302 -35.475 -64.096 1.00 20.39 255 ASP B O 1
ATOM 5261 N N . VAL B 1 256 ? 33.281 -35.608 -66.121 1.00 20.93 256 VAL B N 1
ATOM 5262 C CA . VAL B 1 256 ? 33.705 -34.221 -66.108 1.00 19.00 256 VAL B CA 1
ATOM 5263 C C . VAL B 1 256 ? 32.469 -33.325 -66.217 1.00 18.96 256 VAL B C 1
ATOM 5264 O O . VAL B 1 256 ? 32.361 -32.319 -65.517 1.00 19.38 256 VAL B O 1
ATOM 5268 N N . PHE B 1 257 ? 31.531 -33.700 -67.083 1.00 17.95 257 PHE B N 1
ATOM 5269 C CA . PHE B 1 257 ? 30.315 -32.907 -67.262 1.00 17.95 257 PHE B CA 1
ATOM 5270 C C . PHE B 1 257 ? 29.542 -32.803 -65.944 1.00 17.58 257 PHE B C 1
ATOM 5271 O O . PHE B 1 257 ? 29.233 -31.710 -65.465 1.00 14.89 257 PHE B O 1
ATOM 5279 N N . MET B 1 258 ? 29.229 -33.957 -65.365 1.00 17.95 258 MET B N 1
ATOM 5280 C CA . MET B 1 258 ? 28.471 -34.004 -64.121 1.00 18.88 258 MET B CA 1
ATOM 5281 C C . MET B 1 258 ? 29.139 -33.223 -62.990 1.00 20.57 258 MET B C 1
ATOM 5282 O O . MET B 1 258 ? 28.484 -32.467 -62.262 1.00 19.68 258 MET B O 1
ATOM 5287 N N . ARG B 1 259 ? 30.446 -33.393 -62.850 1.00 21.70 259 ARG B N 1
ATOM 5288 C CA . ARG B 1 259 ? 31.179 -32.692 -61.809 1.00 24.79 259 ARG B CA 1
ATOM 5289 C C . ARG B 1 259 ? 31.029 -31.170 -61.928 1.00 24.34 259 ARG B C 1
ATOM 5290 O O . ARG B 1 259 ? 31.007 -30.470 -60.919 1.00 25.16 259 ARG B O 1
ATOM 5298 N N . ASN B 1 260 ? 30.923 -30.665 -63.154 1.00 22.90 260 ASN B N 1
ATOM 5299 C CA . ASN B 1 260 ? 30.796 -29.229 -63.374 1.00 24.43 260 ASN B CA 1
ATOM 5300 C C . ASN B 1 260 ? 29.387 -28.739 -63.744 1.00 22.14 260 ASN B C 1
ATOM 5301 O O . ASN B 1 260 ? 29.200 -27.569 -64.066 1.00 23.63 260 ASN B O 1
ATOM 5306 N N . PHE B 1 261 ? 28.405 -29.631 -63.687 1.00 21.68 261 PHE B N 1
ATOM 5307 C CA . PHE B 1 261 ? 27.024 -29.300 -64.035 1.00 19.99 261 PHE B CA 1
ATOM 5308 C C . PHE B 1 261 ? 26.456 -28.359 -62.970 1.00 20.99 261 PHE B C 1
ATOM 5309 O O . PHE B 1 261 ? 26.302 -28.740 -61.814 1.00 22.38 261 PHE B O 1
ATOM 5317 N N . SER B 1 262 ? 26.161 -27.122 -63.353 1.00 21.63 262 SER B N 1
ATOM 5318 C CA . SER B 1 262 ? 25.631 -26.157 -62.391 1.00 22.93 262 SER B CA 1
ATOM 5319 C C . SER B 1 262 ? 24.149 -26.374 -62.116 1.00 22.11 262 SER B C 1
ATOM 5320 O O . SER B 1 262 ? 23.423 -26.908 -62.949 1.00 20.37 262 SER B O 1
ATOM 5323 N N . LYS B 1 263 ? 23.709 -25.941 -60.939 1.00 22.76 263 LYS B N 1
ATOM 5324 C CA . LYS B 1 263 ? 22.316 -26.071 -60.548 1.00 23.67 263 LYS B CA 1
ATOM 5325 C C . LYS B 1 263 ? 21.415 -25.349 -61.550 1.00 22.47 263 LYS B C 1
ATOM 5326 O O . LYS B 1 263 ? 20.368 -25.866 -61.935 1.00 22.48 263 LYS B O 1
ATOM 5332 N N . LYS B 1 264 ? 21.841 -24.163 -61.973 1.00 21.85 264 LYS B N 1
ATOM 5333 C CA . LYS B 1 264 ? 21.081 -23.362 -62.923 1.00 24.15 264 LYS B CA 1
ATOM 5334 C C . LYS B 1 264 ? 20.778 -24.137 -64.215 1.00 22.52 264 LYS B C 1
ATOM 5335 O O . LYS B 1 264 ? 19.632 -24.200 -64.661 1.00 21.05 264 LYS B O 1
ATOM 5341 N N . HIS B 1 265 ? 21.815 -24.726 -64.805 1.00 20.49 265 HIS B N 1
ATOM 5342 C CA . HIS B 1 265 ? 21.660 -25.482 -66.042 1.00 20.21 265 HIS B CA 1
ATOM 5343 C C . HIS B 1 265 ? 20.887 -26.781 -65.816 1.00 19.33 265 HIS B C 1
ATOM 5344 O O . HIS B 1 265 ? 20.079 -27.191 -66.650 1.00 16.17 265 HIS B O 1
ATOM 5351 N N . ALA B 1 266 ? 21.132 -27.423 -64.679 1.00 18.49 266 ALA B N 1
ATOM 5352 C CA . ALA B 1 266 ? 20.435 -28.659 -64.366 1.00 19.96 266 ALA B CA 1
ATOM 5353 C C . ALA B 1 266 ? 18.935 -28.392 -64.268 1.00 20.22 266 ALA B C 1
ATOM 5354 O O . ALA B 1 266 ? 18.125 -29.211 -64.714 1.00 20.07 266 ALA B O 1
ATOM 5356 N N . MET B 1 267 ? 18.573 -27.241 -63.704 1.00 19.18 267 MET B N 1
ATOM 5357 C CA . MET B 1 267 ? 17.171 -26.866 -63.560 1.00 19.46 267 MET B CA 1
ATOM 5358 C C . MET B 1 267 ? 16.556 -26.413 -64.882 1.00 20.10 267 MET B C 1
ATOM 5359 O O . MET B 1 267 ? 15.412 -26.750 -65.183 1.00 20.28 267 MET B O 1
ATOM 5364 N N . LEU B 1 268 ? 17.319 -25.659 -65.675 1.00 20.50 268 LEU B N 1
ATOM 5365 C CA . LEU B 1 268 ? 16.820 -25.136 -66.948 1.00 20.80 268 LEU B CA 1
ATOM 5366 C C . LEU B 1 268 ? 16.668 -26.177 -68.065 1.00 20.03 268 LEU B C 1
ATOM 5367 O O . LEU B 1 268 ? 15.638 -26.223 -68.732 1.00 21.37 268 LEU B O 1
ATOM 5372 N N . PHE B 1 269 ? 17.689 -26.997 -68.281 1.00 18.72 269 PHE B N 1
ATOM 5373 C CA . PHE B 1 269 ? 17.613 -28.017 -69.320 1.00 18.87 269 PHE B CA 1
ATOM 5374 C C . PHE B 1 269 ? 16.646 -29.107 -68.879 1.00 18.56 269 PHE B C 1
ATOM 5375 O O . PHE B 1 269 ? 16.643 -29.518 -67.720 1.00 17.78 269 PHE B O 1
ATOM 5383 N N . THR B 1 270 ? 15.812 -29.568 -69.800 1.00 19.51 270 THR B N 1
ATOM 5384 C CA . THR B 1 270 ? 14.826 -30.586 -69.471 1.00 18.77 270 THR B CA 1
ATOM 5385 C C . THR B 1 270 ? 15.372 -31.981 -69.647 1.00 19.01 270 THR B C 1
ATOM 5386 O O . THR B 1 270 ? 14.826 -32.931 -69.102 1.00 18.70 270 THR B O 1
ATOM 5390 N N . SER B 1 271 ? 16.459 -32.117 -70.397 1.00 20.18 271 SER B N 1
ATOM 5391 C CA . SER B 1 271 ? 16.994 -33.446 -70.628 1.00 21.16 271 SER B CA 1
ATOM 5392 C C . SER B 1 271 ? 18.470 -33.544 -70.988 1.00 21.04 271 SER B C 1
ATOM 5393 O O . SER B 1 271 ? 19.113 -32.566 -71.373 1.00 21.05 271 SER B O 1
ATOM 5396 N N . LEU B 1 272 ? 18.990 -34.757 -70.849 1.00 19.18 272 LEU B N 1
ATOM 5397 C CA . LEU B 1 272 ? 20.374 -35.058 -71.155 1.00 18.78 272 LEU B CA 1
ATOM 5398 C C . LEU B 1 272 ? 20.336 -36.084 -72.263 1.00 18.71 272 LEU B C 1
ATOM 5399 O O . LEU B 1 272 ? 19.344 -36.796 -72.435 1.00 19.94 272 LEU B O 1
ATOM 5404 N N . ARG B 1 273 ? 21.416 -36.164 -73.021 1.00 16.92 273 ARG B N 1
ATOM 5405 C CA . ARG B 1 273 ? 21.471 -37.142 -74.078 1.00 15.55 273 ARG B CA 1
ATOM 5406 C C . ARG B 1 273 ? 22.608 -38.119 -73.820 1.00 14.83 273 ARG B C 1
ATOM 5407 O O . ARG B 1 273 ? 23.741 -37.704 -73.580 1.00 14.12 273 ARG B O 1
ATOM 5415 N N . HIS B 1 274 ? 22.281 -39.407 -73.845 1.00 13.09 274 HIS B N 1
ATOM 5416 C CA . HIS B 1 274 ? 23.263 -40.467 -73.653 1.00 15.51 274 HIS B CA 1
ATOM 5417 C C . HIS B 1 274 ? 23.678 -40.912 -75.056 1.00 15.71 274 HIS B C 1
ATOM 5418 O O . HIS B 1 274 ? 22.834 -41.316 -75.862 1.00 16.83 274 HIS B O 1
ATOM 5425 N N . ASP B 1 275 ? 24.966 -40.858 -75.353 1.00 16.53 275 ASP B N 1
ATOM 5426 C CA . ASP B 1 275 ? 25.412 -41.250 -76.683 1.00 19.06 275 ASP B CA 1
ATOM 5427 C C . ASP B 1 275 ? 26.621 -42.182 -76.731 1.00 19.23 275 ASP B C 1
ATOM 5428 O O . ASP B 1 275 ? 27.128 -42.481 -77.810 1.00 20.79 275 ASP B O 1
ATOM 5433 N N . SER B 1 276 ? 27.093 -42.632 -75.571 1.00 19.08 276 SER B N 1
ATOM 5434 C CA . SER B 1 276 ? 28.224 -43.561 -75.527 1.00 18.66 276 SER B CA 1
ATOM 5435 C C . SER B 1 276 ? 28.354 -44.171 -74.141 1.00 19.12 276 SER B C 1
ATOM 5436 O O . SER B 1 276 ? 27.905 -43.585 -73.156 1.00 21.77 276 SER B O 1
ATOM 5439 N N . GLY B 1 277 ? 28.960 -45.353 -74.070 1.00 20.74 277 GLY B N 1
ATOM 5440 C CA . GLY B 1 277 ? 29.124 -46.027 -72.794 1.00 20.17 277 GLY B CA 1
ATOM 5441 C C . GLY B 1 277 ? 27.873 -46.794 -72.399 1.00 20.14 277 GLY B C 1
ATOM 5442 O O . GLY B 1 277 ? 26.864 -46.763 -73.101 1.00 18.48 277 GLY B O 1
ATOM 5443 N N . ASP B 1 278 ? 27.942 -47.483 -71.270 1.00 21.43 278 ASP B N 1
ATOM 5444 C CA . ASP B 1 278 ? 26.820 -48.262 -70.774 1.00 22.99 278 ASP B CA 1
ATOM 5445 C C . ASP B 1 278 ? 25.684 -47.345 -70.301 1.00 21.57 278 ASP B C 1
ATOM 5446 O O . ASP B 1 278 ? 25.893 -46.451 -69.491 1.00 20.29 278 ASP B O 1
ATOM 5451 N N . PRO B 1 279 ? 24.467 -47.554 -70.823 1.00 20.93 279 PRO B N 1
ATOM 5452 C CA . PRO B 1 279 ? 23.307 -46.742 -70.443 1.00 20.97 279 PRO B CA 1
ATOM 5453 C C . PRO B 1 279 ? 22.931 -46.829 -68.960 1.00 19.52 279 PRO B C 1
ATOM 5454 O O . PRO B 1 279 ? 22.544 -45.827 -68.360 1.00 19.71 279 PRO B O 1
ATOM 5458 N N . GLU B 1 280 ? 23.046 -48.020 -68.376 1.00 19.74 280 GLU B N 1
ATOM 5459 C CA . GLU B 1 280 ? 22.723 -48.208 -66.961 1.00 21.29 280 GLU B CA 1
ATOM 5460 C C . GLU B 1 280 ? 23.664 -47.382 -66.086 1.00 20.00 280 GLU B C 1
ATOM 5461 O O . GLU B 1 280 ? 23.253 -46.811 -65.076 1.00 22.07 280 GLU B O 1
ATOM 5467 N N . ILE B 1 281 ? 24.929 -47.317 -66.479 1.00 19.83 281 ILE B N 1
ATOM 5468 C CA . ILE B 1 281 ? 25.904 -46.532 -65.725 1.00 21.47 281 ILE B CA 1
ATOM 5469 C C . ILE B 1 281 ? 25.580 -45.047 -65.885 1.00 20.10 281 ILE B C 1
ATOM 5470 O O . ILE B 1 281 ? 25.673 -44.269 -64.937 1.00 21.97 281 ILE B O 1
ATOM 5475 N N . PHE B 1 282 ? 25.179 -44.661 -67.090 1.00 20.11 282 PHE B N 1
ATOM 5476 C CA . PHE B 1 282 ? 24.831 -43.273 -67.358 1.00 20.61 282 PHE B CA 1
ATOM 5477 C C . PHE B 1 282 ? 23.621 -42.860 -66.512 1.00 19.62 282 PHE B C 1
ATOM 5478 O O . PHE B 1 282 ? 23.594 -41.780 -65.937 1.00 22.11 282 PHE B O 1
ATOM 5486 N N . ILE B 1 283 ? 22.620 -43.726 -66.447 1.00 17.34 283 ILE B N 1
ATOM 5487 C CA . ILE B 1 283 ? 21.428 -43.441 -65.658 1.00 17.57 283 ILE B CA 1
ATOM 5488 C C . ILE B 1 283 ? 21.772 -43.167 -64.189 1.00 16.57 283 ILE B C 1
ATOM 5489 O O . ILE B 1 283 ? 21.250 -42.212 -63.604 1.00 15.13 283 ILE B O 1
ATOM 5494 N N . GLU B 1 284 ? 22.645 -43.996 -63.603 1.00 16.16 284 GLU B N 1
ATOM 5495 C CA . GLU B 1 284 ? 23.053 -43.809 -62.206 1.00 18.17 284 GLU B CA 1
ATOM 5496 C C . GLU B 1 284 ? 23.710 -42.457 -61.999 1.00 16.07 284 GLU B C 1
ATOM 5497 O O . GLU B 1 284 ? 23.352 -41.740 -61.076 1.00 14.51 284 GLU B O 1
ATOM 5503 N N . LYS B 1 285 ? 24.678 -42.123 -62.856 1.00 16.29 285 LYS B N 1
ATOM 5504 C CA . LYS B 1 285 ? 25.389 -40.842 -62.744 1.00 17.42 285 LYS B CA 1
ATOM 5505 C C . LYS B 1 285 ? 24.436 -39.662 -62.814 1.00 16.45 285 LYS B C 1
ATOM 5506 O O . LYS B 1 285 ? 24.518 -38.740 -62.011 1.00 16.92 285 LYS B O 1
ATOM 5512 N N . ALA B 1 286 ? 23.533 -39.699 -63.790 1.00 15.86 286 ALA B N 1
ATOM 5513 C CA . ALA B 1 286 ? 22.556 -38.635 -63.978 1.00 14.90 286 ALA B CA 1
ATOM 5514 C C . ALA B 1 286 ? 21.672 -38.460 -62.741 1.00 14.26 286 ALA B C 1
ATOM 5515 O O . ALA B 1 286 ? 21.568 -37.360 -62.186 1.00 14.02 286 ALA B O 1
ATOM 5517 N N . VAL B 1 287 ? 21.041 -39.551 -62.316 1.00 14.88 287 VAL B N 1
ATOM 5518 C CA . VAL B 1 287 ? 20.158 -39.526 -61.153 1.00 17.04 287 VAL B CA 1
ATOM 5519 C C . VAL B 1 287 ? 20.886 -39.064 -59.898 1.00 18.28 287 VAL B C 1
ATOM 5520 O O . VAL B 1 287 ? 20.346 -38.280 -59.119 1.00 17.11 287 VAL B O 1
ATOM 5524 N N . ARG B 1 288 ? 22.112 -39.542 -59.706 1.00 19.42 288 ARG B N 1
ATOM 5525 C CA . ARG B 1 288 ? 22.882 -39.141 -58.532 1.00 24.12 288 ARG B CA 1
ATOM 5526 C C . ARG B 1 288 ? 23.228 -37.652 -58.539 1.00 21.37 288 ARG B C 1
ATOM 5527 O O . ARG B 1 288 ? 23.090 -36.979 -57.522 1.00 22.73 288 ARG B O 1
ATOM 5535 N N . ARG B 1 289 ? 23.668 -37.132 -59.683 1.00 19.87 289 ARG B N 1
ATOM 5536 C CA . ARG B 1 289 ? 24.028 -35.723 -59.753 1.00 17.58 289 ARG B CA 1
ATOM 5537 C C . ARG B 1 289 ? 22.812 -34.823 -59.558 1.00 16.10 289 ARG B C 1
ATOM 5538 O O . ARG B 1 289 ? 22.894 -33.804 -58.881 1.00 16.47 289 ARG B O 1
ATOM 5546 N N . TYR B 1 290 ? 21.682 -35.196 -60.151 1.00 16.52 290 TYR B N 1
ATOM 5547 C CA . TYR B 1 290 ? 20.475 -34.394 -60.000 1.00 19.33 290 TYR B CA 1
ATOM 5548 C C . TYR B 1 290 ? 20.104 -34.279 -58.520 1.00 19.61 290 TYR B C 1
ATOM 5549 O O . TYR B 1 290 ? 19.733 -33.211 -58.040 1.00 21.54 290 TYR B O 1
ATOM 5558 N N . GLU B 1 291 ? 20.219 -35.379 -57.793 1.00 22.20 291 GLU B N 1
ATOM 5559 C CA . GLU B 1 291 ? 19.885 -35.354 -56.375 1.00 26.03 291 GLU B CA 1
ATOM 5560 C C . GLU B 1 291 ? 20.881 -34.556 -55.567 1.00 25.82 291 GLU B C 1
ATOM 5561 O O . GLU B 1 291 ? 20.514 -33.933 -54.581 1.00 26.69 291 GLU B O 1
ATOM 5567 N N . GLU B 1 292 ? 22.143 -34.566 -55.982 1.00 26.31 292 GLU B N 1
ATOM 5568 C CA . GLU B 1 292 ? 23.151 -33.774 -55.292 1.00 25.64 292 GLU B CA 1
ATOM 5569 C C . GLU B 1 292 ? 22.773 -32.307 -55.434 1.00 24.67 292 GLU B C 1
ATOM 5570 O O . GLU B 1 292 ? 22.934 -31.522 -54.500 1.00 23.80 292 GLU B O 1
ATOM 5576 N N . LEU B 1 293 ? 22.280 -31.948 -56.618 1.00 24.05 293 LEU B N 1
ATOM 5577 C CA . LEU B 1 293 ? 21.888 -30.573 -56.908 1.00 23.55 293 LEU B CA 1
ATOM 5578 C C . LEU B 1 293 ? 20.479 -30.264 -56.413 1.00 23.79 293 LEU B C 1
ATOM 5579 O O . LEU B 1 293 ? 19.982 -29.156 -56.591 1.00 24.66 293 LEU B O 1
ATOM 5584 N N . ARG B 1 294 ? 19.837 -31.246 -55.789 1.00 25.60 294 ARG B N 1
ATOM 5585 C CA . ARG B 1 294 ? 18.472 -31.073 -55.287 1.00 27.16 294 ARG B CA 1
ATOM 5586 C C . ARG B 1 294 ? 17.501 -30.734 -56.417 1.00 26.54 294 ARG B C 1
ATOM 5587 O O . ARG B 1 294 ? 16.662 -29.843 -56.294 1.00 26.95 294 ARG B O 1
ATOM 5595 N N . VAL B 1 295 ? 17.648 -31.451 -57.526 1.00 24.06 295 VAL B N 1
ATOM 5596 C CA . VAL B 1 295 ? 16.796 -31.293 -58.691 1.00 22.12 295 VAL B CA 1
ATOM 5597 C C . VAL B 1 295 ? 16.130 -32.650 -58.840 1.00 22.09 295 VAL B C 1
ATOM 5598 O O . VAL B 1 295 ? 16.785 -33.682 -58.695 1.00 22.03 295 VAL B O 1
ATOM 5602 N N . ASP B 1 296 ? 14.832 -32.655 -59.114 1.00 22.07 296 ASP B N 1
ATOM 5603 C CA . ASP B 1 296 ? 14.083 -33.903 -59.238 1.00 22.34 296 ASP B CA 1
ATOM 5604 C C . ASP B 1 296 ? 14.307 -34.602 -60.574 1.00 21.79 296 ASP B C 1
ATOM 5605 O O . ASP B 1 296 ? 13.804 -34.168 -61.611 1.00 23.20 296 ASP B O 1
ATOM 5610 N N . PRO B 1 297 ? 15.063 -35.712 -60.564 1.00 20.36 297 PRO B N 1
ATOM 5611 C CA . PRO B 1 297 ? 15.341 -36.453 -61.798 1.00 20.46 297 PRO B CA 1
ATOM 5612 C C . PRO B 1 297 ? 14.103 -37.017 -62.482 1.00 20.77 297 PRO B C 1
ATOM 5613 O O . PRO B 1 297 ? 14.104 -37.229 -63.689 1.00 18.62 297 PRO B O 1
ATOM 5617 N N . LYS B 1 298 ? 13.054 -37.257 -61.707 1.00 21.83 298 LYS B N 1
ATOM 5618 C CA . LYS B 1 298 ? 11.823 -37.811 -62.258 1.00 23.53 298 LYS B CA 1
ATOM 5619 C C . LYS B 1 298 ? 11.128 -36.897 -63.252 1.00 23.65 298 LYS B C 1
ATOM 5620 O O . LYS B 1 298 ? 10.379 -37.378 -64.095 1.00 25.67 298 LYS B O 1
ATOM 5626 N N . ILE B 1 299 ? 11.371 -35.590 -63.170 1.00 23.12 299 ILE B N 1
ATOM 5627 C CA . ILE B 1 299 ? 10.739 -34.665 -64.108 1.00 23.77 299 ILE B CA 1
ATOM 5628 C C . ILE B 1 299 ? 11.656 -34.425 -65.314 1.00 22.44 299 ILE B C 1
ATOM 5629 O O . ILE B 1 299 ? 11.293 -33.727 -66.252 1.00 21.81 299 ILE B O 1
ATOM 5634 N N . LYS B 1 300 ? 12.845 -35.016 -65.282 1.00 22.77 300 LYS B N 1
ATOM 5635 C CA . LYS B 1 300 ? 13.800 -34.863 -66.376 1.00 21.88 300 LYS B CA 1
ATOM 5636 C C . LYS B 1 300 ? 13.729 -36.059 -67.328 1.00 22.60 300 LYS B C 1
ATOM 5637 O O . LYS B 1 300 ? 13.185 -37.115 -66.984 1.00 21.94 300 LYS B O 1
ATOM 5643 N N . TYR B 1 301 ? 14.286 -35.885 -68.523 1.00 21.71 301 TYR B N 1
ATOM 5644 C CA . TYR B 1 301 ? 14.298 -36.927 -69.538 1.00 22.25 301 TYR B CA 1
ATOM 5645 C C . TYR B 1 301 ? 15.719 -37.230 -69.995 1.00 20.40 301 TYR B C 1
ATOM 5646 O O . TYR B 1 301 ? 16.610 -36.384 -69.917 1.00 19.76 301 TYR B O 1
ATOM 5655 N N . ILE B 1 302 ? 15.917 -38.441 -70.490 1.00 17.65 302 ILE B N 1
ATOM 5656 C CA . ILE B 1 302 ? 17.192 -38.822 -71.058 1.00 17.63 302 ILE B CA 1
ATOM 5657 C C . ILE B 1 302 ? 16.870 -39.371 -72.442 1.00 18.83 302 ILE B C 1
ATOM 5658 O O . ILE B 1 302 ? 16.020 -40.250 -72.595 1.00 19.66 302 ILE B O 1
ATOM 5663 N N . ILE B 1 303 ? 17.530 -38.829 -73.453 1.00 18.95 303 ILE B N 1
ATOM 5664 C CA . ILE B 1 303 ? 17.348 -39.303 -74.812 1.00 17.91 303 ILE B CA 1
ATOM 5665 C C . ILE B 1 303 ? 18.563 -40.187 -75.096 1.00 17.07 303 ILE B C 1
ATOM 5666 O O . ILE B 1 303 ? 19.702 -39.713 -75.101 1.00 15.69 303 ILE B O 1
ATOM 5671 N N . PHE B 1 304 ? 18.307 -41.480 -75.284 1.00 15.45 304 PHE B N 1
ATOM 5672 C CA . PHE B 1 304 ? 19.346 -42.462 -75.557 1.00 15.16 304 PHE B CA 1
ATOM 5673 C C . PHE B 1 304 ? 19.459 -42.617 -77.069 1.00 16.11 304 PHE B C 1
ATOM 5674 O O . PHE B 1 304 ? 18.455 -42.815 -77.757 1.00 17.32 304 PHE B O 1
ATOM 5682 N N . SER B 1 305 ? 20.678 -42.539 -77.587 1.00 16.27 305 SER B N 1
ATOM 5683 C CA . SER B 1 305 ? 20.875 -42.649 -79.027 1.00 18.14 305 SER B CA 1
ATOM 5684 C C . SER B 1 305 ? 22.116 -43.419 -79.455 1.00 18.95 305 SER B C 1
ATOM 5685 O O . SER B 1 305 ? 22.556 -43.290 -80.595 1.00 20.37 305 SER B O 1
ATOM 5688 N N . ASP B 1 306 ? 22.675 -44.230 -78.565 1.00 20.38 306 ASP B N 1
ATOM 5689 C CA . ASP B 1 306 ? 23.878 -44.985 -78.907 1.00 21.97 306 ASP B CA 1
ATOM 5690 C C . ASP B 1 306 ? 23.620 -46.340 -79.588 1.00 22.53 306 ASP B C 1
ATOM 5691 O O . ASP B 1 306 ? 23.377 -47.344 -78.922 1.00 22.82 306 ASP B O 1
ATOM 5696 N N . SER B 1 307 ? 23.687 -46.351 -80.916 1.00 22.59 307 SER B N 1
ATOM 5697 C CA . SER B 1 307 ? 23.485 -47.558 -81.724 1.00 23.28 307 SER B CA 1
ATOM 5698 C C . SER B 1 307 ? 22.354 -48.435 -81.204 1.00 22.25 307 SER B C 1
ATOM 5699 O O . SER B 1 307 ? 22.562 -49.603 -80.888 1.00 21.82 307 SER B O 1
ATOM 5702 N N . LEU B 1 308 ? 21.155 -47.879 -81.145 1.00 21.88 308 LEU B N 1
ATOM 5703 C CA . LEU B 1 308 ? 20.014 -48.603 -80.622 1.00 23.06 308 LEU B CA 1
ATOM 5704 C C . LEU B 1 308 ? 19.237 -49.459 -81.607 1.00 22.32 308 LEU B C 1
ATOM 5705 O O . LEU B 1 308 ? 19.318 -49.292 -82.821 1.00 22.88 308 LEU B O 1
ATOM 5710 N N . THR B 1 309 ? 18.485 -50.391 -81.041 1.00 22.40 309 THR B N 1
ATOM 5711 C CA . THR B 1 309 ? 17.592 -51.265 -81.782 1.00 22.27 309 THR B CA 1
ATOM 5712 C C . THR B 1 309 ? 16.314 -51.120 -80.959 1.00 21.08 309 THR B C 1
ATOM 5713 O O . THR B 1 309 ? 16.374 -50.744 -79.788 1.00 17.91 309 THR B O 1
ATOM 5717 N N . PRO B 1 310 ? 15.147 -51.381 -81.565 1.00 21.50 310 PRO B N 1
ATOM 5718 C CA . PRO B 1 310 ? 13.908 -51.256 -80.800 1.00 22.76 310 PRO B CA 1
ATOM 5719 C C . PRO B 1 310 ? 13.965 -52.065 -79.507 1.00 22.71 310 PRO B C 1
ATOM 5720 O O . PRO B 1 310 ? 13.583 -51.583 -78.449 1.00 22.97 310 PRO B O 1
ATOM 5724 N N . GLN B 1 311 ? 14.466 -53.291 -79.590 1.00 24.22 311 GLN B N 1
ATOM 5725 C CA . GLN B 1 311 ? 14.546 -54.142 -78.408 1.00 25.48 311 GLN B CA 1
ATOM 5726 C C . GLN B 1 311 ? 15.448 -53.563 -77.319 1.00 25.04 311 GLN B C 1
ATOM 5727 O O . GLN B 1 311 ? 15.114 -53.620 -76.132 1.00 25.63 311 GLN B O 1
ATOM 5733 N N . ARG B 1 312 ? 16.588 -53.009 -77.714 1.00 23.70 312 ARG B N 1
ATOM 5734 C CA . ARG B 1 312 ? 17.500 -52.419 -76.748 1.00 24.71 312 ARG B CA 1
ATOM 5735 C C . ARG B 1 312 ? 16.844 -51.200 -76.097 1.00 21.96 312 ARG B C 1
ATOM 5736 O O . ARG B 1 312 ? 17.071 -50.911 -74.923 1.00 20.57 312 ARG B O 1
ATOM 5744 N N . ALA B 1 313 ? 16.027 -50.485 -76.864 1.00 19.30 313 ALA B N 1
ATOM 5745 C CA . ALA B 1 313 ? 15.346 -49.309 -76.338 1.00 18.77 313 ALA B CA 1
ATOM 5746 C C . ALA B 1 313 ? 14.387 -49.743 -75.238 1.00 18.26 313 ALA B C 1
ATOM 5747 O O . ALA B 1 313 ? 14.281 -49.089 -74.200 1.00 18.53 313 ALA B O 1
ATOM 5749 N N . ILE B 1 314 ? 13.693 -50.851 -75.474 1.00 18.64 314 ILE B N 1
ATOM 5750 C CA . ILE B 1 314 ? 12.748 -51.387 -74.503 1.00 20.68 314 ILE B CA 1
ATOM 5751 C C . ILE B 1 314 ? 13.462 -51.780 -73.207 1.00 19.91 314 ILE B C 1
ATOM 5752 O O . ILE B 1 314 ? 12.937 -51.566 -72.116 1.00 19.90 314 ILE B O 1
ATOM 5757 N N . GLU B 1 315 ? 14.658 -52.344 -73.334 1.00 20.54 315 GLU B N 1
ATOM 5758 C CA . GLU B 1 315 ? 15.440 -52.742 -72.166 1.00 22.97 315 GLU B CA 1
ATOM 5759 C C . GLU B 1 315 ? 15.836 -51.512 -71.343 1.00 21.18 315 GLU B C 1
ATOM 5760 O O . GLU B 1 315 ? 15.687 -51.502 -70.125 1.00 21.92 315 GLU B O 1
ATOM 5766 N N . ILE B 1 316 ? 16.344 -50.479 -72.011 1.00 19.98 316 ILE B N 1
ATOM 5767 C CA . ILE B 1 316 ? 16.743 -49.250 -71.317 1.00 21.16 316 ILE B CA 1
ATOM 5768 C C . ILE B 1 316 ? 15.515 -48.625 -70.657 1.00 21.42 316 ILE B C 1
ATOM 5769 O O . ILE B 1 316 ? 15.587 -48.066 -69.562 1.00 20.55 316 ILE B O 1
ATOM 5774 N N . GLN B 1 317 ? 14.385 -48.734 -71.344 1.00 21.26 317 GLN B N 1
ATOM 5775 C CA . GLN B 1 317 ? 13.126 -48.205 -70.846 1.00 24.56 317 GLN B CA 1
ATOM 5776 C C . GLN B 1 317 ? 12.799 -48.806 -69.468 1.00 24.07 317 GLN B C 1
ATOM 5777 O O . GLN B 1 317 ? 12.296 -48.111 -68.586 1.00 23.92 317 GLN B O 1
ATOM 5783 N N . LYS B 1 318 ? 13.100 -50.091 -69.288 1.00 24.21 318 LYS B N 1
ATOM 5784 C CA . LYS B 1 318 ? 12.857 -50.761 -68.009 1.00 26.15 318 LYS B CA 1
ATOM 5785 C C . LYS B 1 318 ? 13.795 -50.190 -66.940 1.00 24.91 318 LYS B C 1
ATOM 5786 O O . LYS B 1 318 ? 13.370 -49.911 -65.824 1.00 23.63 318 LYS B O 1
ATOM 5792 N N . LEU B 1 319 ? 15.069 -50.027 -67.292 1.00 23.71 319 LEU B N 1
ATOM 5793 C CA . LEU B 1 319 ? 16.061 -49.470 -66.372 1.00 24.06 319 LEU B CA 1
ATOM 5794 C C . LEU B 1 319 ? 15.652 -48.088 -65.849 1.00 23.97 319 LEU B C 1
ATOM 5795 O O . LEU B 1 319 ? 15.959 -47.733 -64.711 1.00 23.62 319 LEU B O 1
ATOM 5800 N N . CYS B 1 320 ? 14.954 -47.317 -66.680 1.00 22.88 320 CYS B N 1
ATOM 5801 C CA . CYS B 1 320 ? 14.534 -45.971 -66.296 1.00 24.21 320 CYS B CA 1
ATOM 5802 C C . CYS B 1 320 ? 13.240 -45.914 -65.501 1.00 24.01 320 CYS B C 1
ATOM 5803 O O . CYS B 1 320 ? 12.991 -44.939 -64.792 1.00 26.01 320 CYS B O 1
ATOM 5806 N N . ALA B 1 321 ? 12.416 -46.950 -65.627 1.00 23.07 321 ALA B N 1
ATOM 5807 C CA . ALA B 1 321 ? 11.133 -46.996 -64.932 1.00 22.26 321 ALA B CA 1
ATOM 5808 C C . ALA B 1 321 ? 11.217 -46.548 -63.475 1.00 21.90 321 ALA B C 1
ATOM 5809 O O . ALA B 1 321 ? 11.984 -47.105 -62.692 1.00 20.64 321 ALA B O 1
ATOM 5811 N N . GLY B 1 322 ? 10.426 -45.531 -63.134 1.00 22.18 322 GLY B N 1
ATOM 5812 C CA . GLY B 1 322 ? 10.387 -45.018 -61.776 1.00 22.13 322 GLY B CA 1
ATOM 5813 C C . GLY B 1 322 ? 11.568 -44.177 -61.327 1.00 23.82 322 GLY B C 1
ATOM 5814 O O . GLY B 1 322 ? 11.646 -43.814 -60.153 1.00 25.22 322 GLY B O 1
ATOM 5815 N N . ARG B 1 323 ? 12.487 -43.854 -62.233 1.00 22.75 323 ARG B N 1
ATOM 5816 C CA . ARG B 1 323 ? 13.653 -43.050 -61.846 1.00 21.84 323 ARG B CA 1
ATOM 5817 C C . ARG B 1 323 ? 13.793 -41.757 -62.641 1.00 20.74 323 ARG B C 1
ATOM 5818 O O . ARG B 1 323 ? 14.035 -40.689 -62.081 1.00 19.57 323 ARG B O 1
ATOM 5826 N N . ILE B 1 324 ? 13.635 -41.864 -63.955 1.00 19.87 324 ILE B N 1
ATOM 5827 C CA . ILE B 1 324 ? 13.762 -40.710 -64.828 1.00 18.92 324 ILE B CA 1
ATOM 5828 C C . ILE B 1 324 ? 13.065 -41.068 -66.147 1.00 18.88 324 ILE B C 1
ATOM 5829 O O . ILE B 1 324 ? 12.983 -42.244 -66.502 1.00 20.42 324 ILE B O 1
ATOM 5834 N N . LYS B 1 325 ? 12.563 -40.069 -66.865 1.00 17.13 325 LYS B N 1
ATOM 5835 C CA . LYS B 1 325 ? 11.875 -40.326 -68.123 1.00 17.97 325 LYS B CA 1
ATOM 5836 C C . LYS B 1 325 ? 12.852 -40.667 -69.243 1.00 16.35 325 LYS B C 1
ATOM 5837 O O . LYS B 1 325 ? 14.022 -40.315 -69.188 1.00 15.92 325 LYS B O 1
ATOM 5843 N N . ALA B 1 326 ? 12.374 -41.378 -70.253 1.00 15.17 326 ALA B N 1
ATOM 5844 C CA . ALA B 1 326 ? 13.240 -41.771 -71.348 1.00 16.37 326 ALA B CA 1
ATOM 5845 C C . ALA B 1 326 ? 12.617 -41.656 -72.737 1.00 16.31 326 ALA B C 1
ATOM 5846 O O . ALA B 1 326 ? 11.413 -41.841 -72.909 1.00 16.16 326 ALA B O 1
ATOM 5848 N N . SER B 1 327 ? 13.458 -41.332 -73.716 1.00 15.54 327 SER B N 1
ATOM 5849 C CA . SER B 1 327 ? 13.049 -41.254 -75.118 1.00 16.12 327 SER B CA 1
ATOM 5850 C C . SER B 1 327 ? 14.232 -41.826 -75.892 1.00 15.28 327 SER B C 1
ATOM 5851 O O . SER B 1 327 ? 15.316 -42.028 -75.332 1.00 13.17 327 SER B O 1
ATOM 5854 N N . PHE B 1 328 ? 14.044 -42.076 -77.176 1.00 14.41 328 PHE B N 1
ATOM 5855 C CA . PHE B 1 328 ? 15.113 -42.679 -77.939 1.00 14.99 328 PHE B CA 1
ATOM 5856 C C . PHE B 1 328 ? 15.341 -42.101 -79.311 1.00 16.20 328 PHE B C 1
ATOM 5857 O O . PHE B 1 328 ? 14.441 -41.537 -79.923 1.00 17.56 328 PHE B O 1
ATOM 5865 N N . GLY B 1 329 ? 16.580 -42.238 -79.771 1.00 16.88 329 GLY B N 1
ATOM 5866 C CA . GLY B 1 329 ? 16.959 -41.792 -81.092 1.00 15.46 329 GLY B CA 1
ATOM 5867 C C . GLY B 1 329 ? 17.481 -43.055 -81.749 1.00 16.88 329 GLY B C 1
ATOM 5868 O O . GLY B 1 329 ? 18.504 -43.601 -81.329 1.00 18.30 329 GLY B O 1
ATOM 5869 N N . ILE B 1 330 ? 16.771 -43.552 -82.753 1.00 17.16 330 ILE B N 1
ATOM 5870 C CA . ILE B 1 330 ? 17.181 -44.772 -83.428 1.00 18.01 330 ILE B CA 1
ATOM 5871 C C . ILE B 1 330 ? 17.664 -44.430 -84.826 1.00 19.48 330 ILE B C 1
ATOM 5872 O O . ILE B 1 330 ? 16.976 -43.732 -85.579 1.00 20.50 330 ILE B O 1
ATOM 5877 N N . GLY B 1 331 ? 18.847 -44.928 -85.176 1.00 20.25 331 GLY B N 1
ATOM 5878 C CA . GLY B 1 331 ? 19.407 -44.618 -86.477 1.00 19.53 331 GLY B CA 1
ATOM 5879 C C . GLY B 1 331 ? 19.499 -45.699 -87.537 1.00 19.53 331 GLY B C 1
ATOM 5880 O O . GLY B 1 331 ? 18.503 -46.089 -88.151 1.00 20.29 331 GLY B O 1
ATOM 5881 N N . THR B 1 332 ? 20.715 -46.176 -87.756 1.00 18.87 332 THR B N 1
ATOM 5882 C CA . THR B 1 332 ? 20.995 -47.171 -88.776 1.00 20.47 332 THR B CA 1
ATOM 5883 C C . THR B 1 332 ? 20.121 -48.427 -88.750 1.00 19.79 332 THR B C 1
ATOM 5884 O O . THR B 1 332 ? 19.849 -49.014 -89.798 1.00 21.38 332 THR B O 1
ATOM 5888 N N . ASN B 1 333 ? 19.677 -48.849 -87.569 1.00 19.01 333 ASN B N 1
ATOM 5889 C CA . ASN B 1 333 ? 18.814 -50.025 -87.485 1.00 17.54 333 ASN B CA 1
ATOM 5890 C C . ASN B 1 333 ? 17.542 -49.821 -88.317 1.00 17.23 333 ASN B C 1
ATOM 5891 O O . ASN B 1 333 ? 16.951 -50.784 -88.806 1.00 16.29 333 ASN B O 1
ATOM 5896 N N . LEU B 1 334 ? 17.129 -48.565 -88.476 1.00 15.17 334 LEU B N 1
ATOM 5897 C CA . LEU B 1 334 ? 15.931 -48.255 -89.251 1.00 15.21 334 LEU B CA 1
ATOM 5898 C C . LEU B 1 334 ? 16.208 -47.886 -90.708 1.00 14.84 334 LEU B C 1
ATOM 5899 O O . LEU B 1 334 ? 15.528 -48.352 -91.620 1.00 14.78 334 LEU B O 1
ATOM 5904 N N . THR B 1 335 ? 17.218 -47.057 -90.932 1.00 14.89 335 THR B N 1
ATOM 5905 C CA . THR B 1 335 ? 17.516 -46.587 -92.281 1.00 17.01 335 THR B CA 1
ATOM 5906 C C . THR B 1 335 ? 18.467 -47.434 -93.119 1.00 17.24 335 THR B C 1
ATOM 5907 O O . THR B 1 335 ? 18.673 -47.148 -94.300 1.00 16.23 335 THR B O 1
ATOM 5911 N N . ASN B 1 336 ? 19.067 -48.455 -92.520 1.00 17.35 336 ASN B N 1
ATOM 5912 C CA . ASN B 1 336 ? 19.982 -49.301 -93.274 1.00 17.52 336 ASN B CA 1
ATOM 5913 C C . ASN B 1 336 ? 19.918 -50.710 -92.721 1.00 19.53 336 ASN B C 1
ATOM 5914 O O . ASN B 1 336 ? 20.829 -51.170 -92.035 1.00 21.10 336 ASN B O 1
ATOM 5919 N N . ASP B 1 337 ? 18.811 -51.378 -93.016 1.00 21.16 337 ASP B N 1
ATOM 5920 C CA . ASP B 1 337 ? 18.563 -52.750 -92.592 1.00 23.67 337 ASP B CA 1
ATOM 5921 C C . ASP B 1 337 ? 17.756 -53.353 -93.746 1.00 24.36 337 ASP B C 1
ATOM 5922 O O . ASP B 1 337 ? 16.621 -53.818 -93.573 1.00 23.81 337 ASP B O 1
ATOM 5927 N N . VAL B 1 338 ? 18.363 -53.325 -94.931 1.00 23.85 338 VAL B N 1
ATOM 5928 C CA . VAL B 1 338 ? 17.727 -53.793 -96.156 1.00 25.10 338 VAL B CA 1
ATOM 5929 C C . VAL B 1 338 ? 17.912 -55.268 -96.528 1.00 26.38 338 VAL B C 1
ATOM 5930 O O . VAL B 1 338 ? 17.530 -55.682 -97.621 1.00 25.38 338 VAL B O 1
ATOM 5934 N N . GLY B 1 339 ? 18.489 -56.053 -95.625 1.00 28.30 339 GLY B N 1
ATOM 5935 C CA . GLY B 1 339 ? 18.703 -57.464 -95.898 1.00 31.27 339 GLY B CA 1
ATOM 5936 C C . GLY B 1 339 ? 19.772 -57.735 -96.947 1.00 33.19 339 GLY B C 1
ATOM 5937 O O . GLY B 1 339 ? 20.371 -56.810 -97.508 1.00 33.72 339 GLY B O 1
ATOM 5938 N N . GLY B 1 340 ? 20.021 -59.016 -97.205 1.00 34.12 340 GLY B N 1
ATOM 5939 C CA . GLY B 1 340 ? 21.011 -59.393 -98.198 1.00 35.98 340 GLY B CA 1
ATOM 5940 C C . GLY B 1 340 ? 22.442 -59.238 -97.722 1.00 36.46 340 GLY B C 1
ATOM 5941 O O . GLY B 1 340 ? 23.350 -59.045 -98.526 1.00 38.04 340 GLY B O 1
ATOM 5942 N N . GLY B 1 341 ? 22.648 -59.324 -96.413 1.00 36.89 341 GLY B N 1
ATOM 5943 C CA . GLY B 1 341 ? 23.984 -59.188 -95.870 1.00 37.05 341 GLY B CA 1
ATOM 5944 C C . GLY B 1 341 ? 24.545 -57.785 -95.994 1.00 36.47 341 GLY B C 1
ATOM 5945 O O . GLY B 1 341 ? 25.690 -57.543 -95.618 1.00 37.12 341 GLY B O 1
ATOM 5946 N N . VAL B 1 342 ? 23.749 -56.859 -96.519 1.00 35.37 342 VAL B N 1
ATOM 5947 C CA . VAL B 1 342 ? 24.196 -55.480 -96.673 1.00 35.76 342 VAL B CA 1
ATOM 5948 C C . VAL B 1 342 ? 24.421 -54.856 -95.299 1.00 35.56 342 VAL B C 1
ATOM 5949 O O . VAL B 1 342 ? 23.531 -54.864 -94.450 1.00 34.73 342 VAL B O 1
ATOM 5953 N N . GLU B 1 343 ? 25.612 -54.313 -95.087 1.00 35.05 343 GLU B N 1
ATOM 5954 C CA . GLU B 1 343 ? 25.951 -53.703 -93.812 1.00 35.30 343 GLU B CA 1
ATOM 5955 C C . GLU B 1 343 ? 26.235 -52.217 -93.954 1.00 32.10 343 GLU B C 1
ATOM 5956 O O . GLU B 1 343 ? 26.774 -51.774 -94.963 1.00 30.17 343 GLU B O 1
ATOM 5962 N N . PRO B 1 344 ? 25.868 -51.427 -92.934 1.00 30.82 344 PRO B N 1
ATOM 5963 C CA . PRO B 1 344 ? 26.080 -49.973 -92.932 1.00 28.68 344 PRO B CA 1
ATOM 5964 C C . PRO B 1 344 ? 27.565 -49.619 -92.973 1.00 27.74 344 PRO B C 1
ATOM 5965 O O . PRO B 1 344 ? 28.401 -50.362 -92.457 1.00 26.15 344 PRO B O 1
ATOM 5969 N N . LEU B 1 345 ? 27.889 -48.490 -93.595 1.00 25.58 345 LEU B N 1
ATOM 5970 C CA . LEU B 1 345 ? 29.274 -48.040 -93.663 1.00 24.84 345 LEU B CA 1
ATOM 5971 C C . LEU B 1 345 ? 29.610 -47.441 -92.306 1.00 23.96 345 LEU B C 1
ATOM 5972 O O . LEU B 1 345 ? 28.734 -46.909 -91.627 1.00 24.60 345 LEU B O 1
ATOM 5977 N N . ASN B 1 346 ? 30.869 -47.534 -91.902 1.00 22.32 346 ASN B N 1
ATOM 5978 C CA . ASN B 1 346 ? 31.283 -46.976 -90.624 1.00 21.77 346 ASN B CA 1
ATOM 5979 C C . ASN B 1 346 ? 32.021 -45.665 -90.894 1.00 20.60 346 ASN B C 1
ATOM 5980 O O . ASN B 1 346 ? 33.240 -45.564 -90.734 1.00 20.38 346 ASN B O 1
ATOM 5985 N N . ILE B 1 347 ? 31.258 -44.656 -91.297 1.00 18.29 347 ILE B N 1
ATOM 5986 C CA . ILE B 1 347 ? 31.821 -43.360 -91.657 1.00 16.55 347 ILE B CA 1
ATOM 5987 C C . ILE B 1 347 ? 31.331 -42.177 -90.826 1.00 15.40 347 ILE B C 1
ATOM 5988 O O . ILE B 1 347 ? 30.200 -42.159 -90.341 1.00 14.39 347 ILE B O 1
ATOM 5993 N N . VAL B 1 348 ? 32.198 -41.185 -90.675 1.00 14.56 348 VAL B N 1
ATOM 5994 C CA . VAL B 1 348 ? 31.856 -39.966 -89.953 1.00 14.16 348 VAL B CA 1
ATOM 5995 C C . VAL B 1 348 ? 32.582 -38.812 -90.629 1.00 13.28 348 VAL B C 1
ATOM 5996 O O . VAL B 1 348 ? 33.467 -39.030 -91.449 1.00 14.43 348 VAL B O 1
ATOM 6000 N N . MET B 1 349 ? 32.185 -37.592 -90.293 1.00 11.96 349 MET B N 1
ATOM 6001 C CA . MET B 1 349 ? 32.813 -36.388 -90.827 1.00 16.47 349 MET B CA 1
ATOM 6002 C C . MET B 1 349 ? 32.753 -35.410 -89.654 1.00 17.42 349 MET B C 1
ATOM 6003 O O . MET B 1 349 ? 31.706 -34.827 -89.361 1.00 17.49 349 MET B O 1
ATOM 6008 N N . LYS B 1 350 ? 33.883 -35.254 -88.975 1.00 18.86 350 LYS B N 1
ATOM 6009 C CA . LYS B 1 350 ? 33.953 -34.420 -87.787 1.00 19.14 350 LYS B CA 1
ATOM 6010 C C . LYS B 1 350 ? 34.729 -33.117 -87.895 1.00 19.10 350 LYS B C 1
ATOM 6011 O O . LYS B 1 350 ? 35.617 -32.962 -88.740 1.00 19.98 350 LYS B O 1
ATOM 6017 N N . LEU B 1 351 ? 34.382 -32.180 -87.014 1.00 16.41 351 LEU B N 1
ATOM 6018 C CA . LEU B 1 351 ? 35.060 -30.891 -86.962 1.00 14.82 351 LEU B CA 1
ATOM 6019 C C . LEU B 1 351 ? 36.438 -31.238 -86.416 1.00 14.63 351 LEU B C 1
ATOM 6020 O O . LEU B 1 351 ? 36.563 -31.721 -85.290 1.00 14.80 351 LEU B O 1
ATOM 6025 N N . TRP B 1 352 ? 37.468 -31.006 -87.213 1.00 14.78 352 TRP B N 1
ATOM 6026 C CA . TRP B 1 352 ? 38.824 -31.353 -86.816 1.00 14.11 352 TRP B CA 1
ATOM 6027 C C . TRP B 1 352 ? 39.593 -30.197 -86.194 1.00 13.65 352 TRP B C 1
ATOM 6028 O O . TRP B 1 352 ? 40.425 -30.395 -85.308 1.00 12.79 352 TRP B O 1
ATOM 6039 N N . LYS B 1 353 ? 39.319 -28.990 -86.668 1.00 13.54 353 LYS B N 1
ATOM 6040 C CA . LYS B 1 353 ? 39.980 -27.806 -86.157 1.00 13.83 353 LYS B CA 1
ATOM 6041 C C . LYS B 1 353 ? 39.153 -26.575 -86.488 1.00 15.29 353 LYS B C 1
ATOM 6042 O O . LYS B 1 353 ? 38.291 -26.611 -87.381 1.00 15.61 353 LYS B O 1
ATOM 6048 N N . CYS B 1 354 ? 39.414 -25.488 -85.769 1.00 13.14 354 CYS B N 1
ATOM 6049 C CA . CYS B 1 354 ? 38.671 -24.255 -85.967 1.00 15.27 354 CYS B CA 1
ATOM 6050 C C . CYS B 1 354 ? 39.455 -23.045 -85.475 1.00 15.21 354 CYS B C 1
ATOM 6051 O O . CYS B 1 354 ? 40.516 -23.171 -84.880 1.00 15.54 354 CYS B O 1
ATOM 6054 N N . LYS B 1 355 ? 38.910 -21.867 -85.738 1.00 17.20 355 LYS B N 1
ATOM 6055 C CA . LYS B 1 355 ? 39.513 -20.621 -85.308 1.00 20.39 355 LYS B CA 1
ATOM 6056 C C . LYS B 1 355 ? 38.376 -19.619 -85.130 1.00 21.83 355 LYS B C 1
ATOM 6057 O O . LYS B 1 355 ? 37.327 -19.743 -85.763 1.00 21.06 355 LYS B O 1
ATOM 6063 N N . MET B 1 356 ? 38.581 -18.633 -84.262 1.00 23.54 356 MET B N 1
ATOM 6064 C CA . MET B 1 356 ? 37.559 -17.630 -83.982 1.00 23.88 356 MET B CA 1
ATOM 6065 C C . MET B 1 356 ? 37.348 -16.641 -85.125 1.00 24.17 356 MET B C 1
ATOM 6066 O O . MET B 1 356 ? 36.229 -16.200 -85.369 1.00 24.31 356 MET B O 1
ATOM 6071 N N . THR B 1 357 ? 38.429 -16.279 -85.806 1.00 24.26 357 THR B N 1
ATOM 6072 C CA . THR B 1 357 ? 38.364 -15.352 -86.934 1.00 25.04 357 THR B CA 1
ATOM 6073 C C . THR B 1 357 ? 39.455 -15.759 -87.919 1.00 25.25 357 THR B C 1
ATOM 6074 O O . THR B 1 357 ? 40.288 -16.608 -87.611 1.00 23.48 357 THR B O 1
ATOM 6078 N N . ALA B 1 358 ? 39.455 -15.138 -89.093 1.00 26.25 358 ALA B N 1
ATOM 6079 C CA . ALA B 1 358 ? 40.448 -15.436 -90.119 1.00 29.23 358 ALA B CA 1
ATOM 6080 C C . ALA B 1 358 ? 41.889 -15.270 -89.625 1.00 30.54 358 ALA B C 1
ATOM 6081 O O . ALA B 1 358 ? 42.769 -16.038 -90.002 1.00 29.50 358 ALA B O 1
ATOM 6083 N N . LYS B 1 359 ? 42.119 -14.272 -88.778 1.00 32.98 359 LYS B N 1
ATOM 6084 C CA . LYS B 1 359 ? 43.457 -13.996 -88.249 1.00 34.64 359 LYS B CA 1
ATOM 6085 C C . LYS B 1 359 ? 43.888 -14.841 -87.044 1.00 33.80 359 LYS B C 1
ATOM 6086 O O . LYS B 1 359 ? 45.053 -14.822 -86.664 1.00 34.52 359 LYS B O 1
ATOM 6092 N N . ASP B 1 360 ? 42.956 -15.575 -86.446 1.00 32.72 360 ASP B N 1
ATOM 6093 C CA . ASP B 1 360 ? 43.263 -16.423 -85.293 1.00 31.18 360 ASP B CA 1
ATOM 6094 C C . ASP B 1 360 ? 44.049 -17.645 -85.777 1.00 29.95 360 ASP B C 1
ATOM 6095 O O . ASP B 1 360 ? 44.090 -17.927 -86.976 1.00 27.76 360 ASP B O 1
ATOM 6100 N N . ASP B 1 361 ? 44.700 -18.346 -84.852 1.00 28.23 361 ASP B N 1
ATOM 6101 C CA . ASP B 1 361 ? 45.448 -19.547 -85.206 1.00 26.89 361 ASP B CA 1
ATOM 6102 C C . ASP B 1 361 ? 44.448 -20.692 -85.231 1.00 24.70 361 ASP B C 1
ATOM 6103 O O . ASP B 1 361 ? 43.335 -20.554 -84.734 1.00 22.17 361 ASP B O 1
ATOM 6108 N N . TRP B 1 362 ? 44.848 -21.818 -85.810 1.00 23.31 362 TRP B N 1
ATOM 6109 C CA . TRP B 1 362 ? 43.979 -22.985 -85.841 1.00 25.12 362 TRP B CA 1
ATOM 6110 C C . TRP B 1 362 ? 44.080 -23.686 -84.495 1.00 23.74 362 TRP B C 1
ATOM 6111 O O . TRP B 1 362 ? 45.156 -23.732 -83.897 1.00 23.55 362 TRP B O 1
ATOM 6122 N N . HIS B 1 363 ? 42.957 -24.217 -84.022 1.00 23.22 363 HIS B N 1
ATOM 6123 C CA . HIS B 1 363 ? 42.906 -24.945 -82.754 1.00 22.02 363 HIS B CA 1
ATOM 6124 C C . HIS B 1 363 ? 42.243 -26.276 -83.038 1.00 20.70 363 HIS B C 1
ATOM 6125 O O . HIS B 1 363 ? 41.151 -26.310 -83.604 1.00 21.51 363 HIS B O 1
ATOM 6132 N N . TYR B 1 364 ? 42.899 -27.364 -82.650 1.00 19.77 364 TYR B N 1
ATOM 6133 C CA . TYR B 1 364 ? 42.368 -28.700 -82.869 1.00 20.18 364 TYR B CA 1
ATOM 6134 C C . TYR B 1 364 ? 41.225 -29.016 -81.920 1.00 20.50 364 TYR B C 1
ATOM 6135 O O . TYR B 1 364 ? 41.230 -28.589 -80.769 1.00 18.82 364 TYR B O 1
ATOM 6144 N N . CYS B 1 365 ? 40.252 -29.771 -82.417 1.00 20.22 365 CYS B N 1
ATOM 6145 C CA . CYS B 1 365 ? 39.100 -30.170 -81.623 1.00 22.33 365 CYS B CA 1
ATOM 6146 C C . CYS B 1 365 ? 39.251 -31.637 -81.268 1.00 21.05 365 CYS B C 1
ATOM 6147 O O . CYS B 1 365 ? 39.785 -32.413 -82.047 1.00 22.57 365 CYS B O 1
ATOM 6150 N N . VAL B 1 366 ? 38.798 -32.017 -80.083 1.00 21.72 366 VAL B N 1
ATOM 6151 C CA . VAL B 1 366 ? 38.870 -33.414 -79.684 1.00 20.71 366 VAL B CA 1
ATOM 6152 C C . VAL B 1 366 ? 37.564 -33.823 -79.041 1.00 20.47 366 VAL B C 1
ATOM 6153 O O . VAL B 1 366 ? 36.737 -32.978 -78.688 1.00 19.54 366 VAL B O 1
ATOM 6157 N N . LYS B 1 367 ? 37.385 -35.129 -78.903 1.00 21.58 367 LYS B N 1
ATOM 6158 C CA . LYS B 1 367 ? 36.195 -35.697 -78.286 1.00 23.38 367 LYS B CA 1
ATOM 6159 C C . LYS B 1 367 ? 36.677 -36.918 -77.522 1.00 23.05 367 LYS B C 1
ATOM 6160 O O . LYS B 1 367 ? 37.440 -37.724 -78.063 1.00 22.60 367 LYS B O 1
ATOM 6166 N N . LEU B 1 368 ? 36.238 -37.060 -76.276 1.00 20.95 368 LEU B N 1
ATOM 6167 C CA . LEU B 1 368 ? 36.665 -38.187 -75.458 1.00 23.88 368 LEU B CA 1
ATOM 6168 C C . LEU B 1 368 ? 35.666 -39.346 -75.316 1.00 25.72 368 LEU B C 1
ATOM 6169 O O . LEU B 1 368 ? 36.075 -40.504 -75.307 1.00 28.63 368 LEU B O 1
ATOM 6174 N N . SER B 1 369 ? 34.376 -39.042 -75.204 1.00 26.05 369 SER B N 1
ATOM 6175 C CA . SER B 1 369 ? 33.329 -40.064 -75.051 1.00 26.96 369 SER B CA 1
ATOM 6176 C C . SER B 1 369 ? 33.435 -40.799 -73.711 1.00 27.41 369 SER B C 1
ATOM 6177 O O . SER B 1 369 ? 34.399 -40.617 -72.972 1.00 27.68 369 SER B O 1
ATOM 6180 N N . ASP B 1 370 ? 32.442 -41.631 -73.407 1.00 27.28 370 ASP B N 1
ATOM 6181 C CA . ASP B 1 370 ? 32.434 -42.374 -72.153 1.00 28.59 370 ASP B CA 1
ATOM 6182 C C . ASP B 1 370 ? 33.019 -43.774 -72.267 1.00 29.73 370 ASP B C 1
ATOM 6183 O O . ASP B 1 370 ? 32.928 -44.568 -71.336 1.00 29.15 370 ASP B O 1
ATOM 6188 N N . VAL B 1 371 ? 33.603 -44.087 -73.415 1.00 31.04 371 VAL B N 1
ATOM 6189 C CA . VAL B 1 371 ? 34.213 -45.389 -73.590 1.00 31.54 371 VAL B CA 1
ATOM 6190 C C . VAL B 1 371 ? 35.718 -45.212 -73.472 1.00 32.85 371 VAL B C 1
ATOM 6191 O O . VAL B 1 371 ? 36.327 -44.481 -74.249 1.00 30.34 371 VAL B O 1
ATOM 6195 N N . ASP B 1 372 ? 36.305 -45.869 -72.477 1.00 37.24 372 ASP B N 1
ATOM 6196 C CA . ASP B 1 372 ? 37.748 -45.797 -72.247 1.00 41.66 372 ASP B CA 1
ATOM 6197 C C . ASP B 1 372 ? 38.524 -46.128 -73.515 1.00 41.70 372 ASP B C 1
ATOM 6198 O O . ASP B 1 372 ? 38.243 -47.123 -74.184 1.00 42.77 372 ASP B O 1
ATOM 6203 N N . GLY B 1 373 ? 39.491 -45.282 -73.847 1.00 42.94 373 GLY B N 1
ATOM 6204 C CA . GLY B 1 373 ? 40.297 -45.515 -75.031 1.00 43.43 373 GLY B CA 1
ATOM 6205 C C . GLY B 1 373 ? 39.718 -44.965 -76.318 1.00 44.22 373 GLY B C 1
ATOM 6206 O O . GLY B 1 373 ? 40.466 -44.611 -77.232 1.00 44.82 373 GLY B O 1
ATOM 6207 N N . LYS B 1 374 ? 38.392 -44.900 -76.405 1.00 43.80 374 LYS B N 1
ATOM 6208 C CA . LYS B 1 374 ? 37.737 -44.388 -77.601 1.00 44.35 374 LYS B CA 1
ATOM 6209 C C . LYS B 1 374 ? 37.779 -42.867 -77.611 1.00 43.60 374 LYS B C 1
ATOM 6210 O O . LYS B 1 374 ? 36.937 -42.210 -76.999 1.00 45.12 374 LYS B O 1
ATOM 6216 N N . HIS B 1 375 ? 38.764 -42.317 -78.309 1.00 41.89 375 HIS B N 1
ATOM 6217 C CA . HIS B 1 375 ? 38.942 -40.874 -78.406 1.00 41.34 375 HIS B CA 1
ATOM 6218 C C . HIS B 1 375 ? 39.152 -40.503 -79.867 1.00 40.30 375 HIS B C 1
ATOM 6219 O O . HIS B 1 375 ? 39.593 -41.329 -80.663 1.00 41.06 375 HIS B O 1
ATOM 6226 N N . THR B 1 376 ? 38.830 -39.265 -80.221 1.00 38.74 376 THR B N 1
ATOM 6227 C CA . THR B 1 376 ? 39.011 -38.806 -81.588 1.00 37.18 376 THR B CA 1
ATOM 6228 C C . THR B 1 376 ? 39.676 -37.435 -81.600 1.00 35.51 376 THR B C 1
ATOM 6229 O O . THR B 1 376 ? 39.428 -36.601 -80.726 1.00 34.63 376 THR B O 1
ATOM 6233 N N . GLY B 1 377 ? 40.527 -37.212 -82.594 1.00 33.39 377 GLY B N 1
ATOM 6234 C CA . GLY B 1 377 ? 41.217 -35.944 -82.705 1.00 31.86 377 GLY B CA 1
ATOM 6235 C C . GLY B 1 377 ? 42.725 -36.080 -82.626 1.00 31.22 377 GLY B C 1
ATOM 6236 O O . GLY B 1 377 ? 43.258 -37.153 -82.347 1.00 30.60 377 GLY B O 1
ATOM 6237 N N . GLU B 1 378 ? 43.416 -34.978 -82.881 1.00 31.26 378 GLU B N 1
ATOM 6238 C CA . GLU B 1 378 ? 44.867 -34.952 -82.835 1.00 32.31 378 GLU B CA 1
ATOM 6239 C C . GLU B 1 378 ? 45.351 -35.502 -81.486 1.00 31.40 378 GLU B C 1
ATOM 6240 O O . GLU B 1 378 ? 44.993 -34.987 -80.428 1.00 29.64 378 GLU B O 1
ATOM 6246 N N . PRO B 1 379 ? 46.172 -36.565 -81.514 1.00 31.35 379 PRO B N 1
ATOM 6247 C CA . PRO B 1 379 ? 46.724 -37.218 -80.318 1.00 30.19 379 PRO B CA 1
ATOM 6248 C C . PRO B 1 379 ? 47.307 -36.258 -79.288 1.00 30.27 379 PRO B C 1
ATOM 6249 O O . PRO B 1 379 ? 47.044 -36.378 -78.093 1.00 28.51 379 PRO B O 1
ATOM 6253 N N . GLU B 1 380 ? 48.102 -35.304 -79.759 1.00 30.60 380 GLU B N 1
ATOM 6254 C CA . GLU B 1 380 ? 48.723 -34.316 -78.881 1.00 31.07 380 GLU B CA 1
ATOM 6255 C C . GLU B 1 380 ? 47.652 -33.512 -78.144 1.00 27.95 380 GLU B C 1
ATOM 6256 O O . GLU B 1 380 ? 47.776 -33.233 -76.958 1.00 25.90 380 GLU B O 1
ATOM 6262 N N . GLU B 1 381 ? 46.598 -33.141 -78.862 1.00 26.46 381 GLU B N 1
ATOM 6263 C CA . GLU B 1 381 ? 45.510 -32.372 -78.276 1.00 25.07 381 GLU B CA 1
ATOM 6264 C C . GLU B 1 381 ? 44.695 -33.210 -77.287 1.00 23.41 381 GLU B C 1
ATOM 6265 O O . GLU B 1 381 ? 44.245 -32.699 -76.262 1.00 21.75 381 GLU B O 1
ATOM 6271 N N . ILE B 1 382 ? 44.507 -34.491 -77.593 1.00 21.76 382 ILE B N 1
ATOM 6272 C CA . ILE B 1 382 ? 43.753 -35.377 -76.710 1.00 22.97 382 ILE B CA 1
ATOM 6273 C C . ILE B 1 382 ? 44.452 -35.458 -75.350 1.00 23.56 382 ILE B C 1
ATOM 6274 O O . ILE B 1 382 ? 43.816 -35.387 -74.297 1.00 23.53 382 ILE B O 1
ATOM 6279 N N . LEU B 1 383 ? 45.771 -35.598 -75.379 1.00 24.22 383 LEU B N 1
ATOM 6280 C CA . LEU B 1 383 ? 46.559 -35.691 -74.153 1.00 25.31 383 LEU B CA 1
ATOM 6281 C C . LEU B 1 383 ? 46.396 -34.407 -73.335 1.00 24.85 383 LEU B C 1
ATOM 6282 O O . LEU B 1 383 ? 46.237 -34.438 -72.113 1.00 23.21 383 LEU B O 1
ATOM 6287 N N . LEU B 1 384 ? 46.437 -33.274 -74.024 1.00 24.09 384 LEU B N 1
ATOM 6288 C CA . LEU B 1 384 ? 46.283 -31.984 -73.370 1.00 23.94 384 LEU B CA 1
ATOM 6289 C C . LEU B 1 384 ? 44.909 -31.869 -72.703 1.00 23.28 384 LEU B C 1
ATOM 6290 O O . LEU B 1 384 ? 44.794 -31.348 -71.593 1.00 22.78 384 LEU B O 1
ATOM 6295 N N . ALA B 1 385 ? 43.870 -32.353 -73.377 1.00 21.68 385 ALA B N 1
ATOM 6296 C CA . ALA B 1 385 ? 42.521 -32.294 -72.817 1.00 22.30 385 ALA B CA 1
ATOM 6297 C C . ALA B 1 385 ? 42.462 -33.144 -71.553 1.00 23.15 385 ALA B C 1
ATOM 6298 O O . ALA B 1 385 ? 41.981 -32.687 -70.515 1.00 22.86 385 ALA B O 1
ATOM 6300 N N . MET B 1 386 ? 42.963 -34.374 -71.636 1.00 22.52 386 MET B N 1
ATOM 6301 C CA . MET B 1 386 ? 42.952 -35.260 -70.479 1.00 24.03 386 MET B CA 1
ATOM 6302 C C . MET B 1 386 ? 43.733 -34.648 -69.313 1.00 25.06 386 MET B C 1
ATOM 6303 O O . MET B 1 386 ? 43.239 -34.607 -68.185 1.00 24.84 386 MET B O 1
ATOM 6308 N N . ASN B 1 387 ? 44.938 -34.155 -69.581 1.00 24.49 387 ASN B N 1
ATOM 6309 C CA . ASN B 1 387 ? 45.740 -33.552 -68.519 1.00 25.42 387 ASN B CA 1
ATOM 6310 C C . ASN B 1 387 ? 45.045 -32.324 -67.942 1.00 24.60 387 ASN B C 1
ATOM 6311 O O . ASN B 1 387 ? 45.040 -32.107 -66.730 1.00 23.16 387 ASN B O 1
ATOM 6316 N N . THR B 1 388 ? 44.448 -31.518 -68.813 1.00 23.49 388 THR B N 1
ATOM 6317 C CA . THR B 1 388 ? 43.745 -30.323 -68.366 1.00 22.97 388 THR B CA 1
ATOM 6318 C C . THR B 1 388 ? 42.551 -30.664 -67.472 1.00 24.00 388 THR B C 1
ATOM 6319 O O . THR B 1 388 ? 42.288 -29.972 -66.489 1.00 23.63 388 THR B O 1
ATOM 6323 N N . LEU B 1 389 ? 41.832 -31.728 -67.814 1.00 23.77 389 LEU B N 1
ATOM 6324 C CA . LEU B 1 389 ? 40.659 -32.129 -67.052 1.00 25.47 389 LEU B CA 1
ATOM 6325 C C . LEU B 1 389 ? 40.995 -33.087 -65.914 1.00 28.59 389 LEU B C 1
ATOM 6326 O O . LEU B 1 389 ? 40.114 -33.525 -65.191 1.00 30.58 389 LEU B O 1
ATOM 6331 N N . GLY B 1 390 ? 42.272 -33.412 -65.755 1.00 30.88 390 GLY B N 1
ATOM 6332 C CA . GLY B 1 390 ? 42.661 -34.315 -64.688 1.00 32.66 390 GLY B CA 1
ATOM 6333 C C . GLY B 1 390 ? 42.232 -35.746 -64.932 1.00 33.74 390 GLY B C 1
ATOM 6334 O O . GLY B 1 390 ? 41.959 -36.482 -63.989 1.00 35.42 390 GLY B O 1
ATOM 6335 N N . ILE B 1 391 ? 42.165 -36.143 -66.198 1.00 34.63 391 ILE B N 1
ATOM 6336 C CA . ILE B 1 391 ? 41.780 -37.501 -66.544 1.00 36.74 391 ILE B CA 1
ATOM 6337 C C . ILE B 1 391 ? 43.021 -38.374 -66.714 1.00 39.40 391 ILE B C 1
ATOM 6338 O O . ILE B 1 391 ? 44.006 -37.907 -67.324 1.00 36.00 391 ILE B O 1
ATOM 6343 N N . ILE C 1 3 ? 15.623 4.600 -110.950 1.00 32.40 3 ILE C N 1
ATOM 6344 C CA . ILE C 1 3 ? 16.449 5.638 -110.258 1.00 33.09 3 ILE C CA 1
ATOM 6345 C C . ILE C 1 3 ? 17.532 5.030 -109.364 1.00 33.07 3 ILE C C 1
ATOM 6346 O O . ILE C 1 3 ? 18.681 5.461 -109.400 1.00 33.13 3 ILE C O 1
ATOM 6351 N N . ILE C 1 4 ? 17.175 4.036 -108.557 1.00 32.39 4 ILE C N 1
ATOM 6352 C CA . ILE C 1 4 ? 18.165 3.390 -107.699 1.00 32.88 4 ILE C CA 1
ATOM 6353 C C . ILE C 1 4 ? 18.762 2.237 -108.505 1.00 32.54 4 ILE C C 1
ATOM 6354 O O . ILE C 1 4 ? 18.064 1.286 -108.845 1.00 32.35 4 ILE C O 1
ATOM 6359 N N . ARG C 1 5 ? 20.052 2.330 -108.809 1.00 33.11 5 ARG C N 1
ATOM 6360 C CA . ARG C 1 5 ? 20.726 1.314 -109.608 1.00 34.39 5 ARG C CA 1
ATOM 6361 C C . ARG C 1 5 ? 21.622 0.363 -108.828 1.00 33.72 5 ARG C C 1
ATOM 6362 O O . ARG C 1 5 ? 21.939 -0.725 -109.306 1.00 34.02 5 ARG C O 1
ATOM 6370 N N . SER C 1 6 ? 22.039 0.772 -107.637 1.00 33.71 6 SER C N 1
ATOM 6371 C CA . SER C 1 6 ? 22.903 -0.067 -106.818 1.00 33.13 6 SER C CA 1
ATOM 6372 C C . SER C 1 6 ? 22.312 -0.366 -105.445 1.00 32.67 6 SER C C 1
ATOM 6373 O O . SER C 1 6 ? 21.708 0.499 -104.807 1.00 32.70 6 SER C O 1
ATOM 6376 N N . ILE C 1 7 ? 22.489 -1.599 -104.991 1.00 31.36 7 ILE C N 1
ATOM 6377 C CA . ILE C 1 7 ? 21.981 -1.979 -103.687 1.00 28.58 7 ILE C CA 1
ATOM 6378 C C . ILE C 1 7 ? 22.823 -1.276 -102.613 1.00 26.87 7 ILE C C 1
ATOM 6379 O O . ILE C 1 7 ? 22.444 -1.241 -101.449 1.00 26.92 7 ILE C O 1
ATOM 6384 N N . LEU C 1 8 ? 23.960 -0.707 -103.015 1.00 24.31 8 LEU C N 1
ATOM 6385 C CA . LEU C 1 8 ? 24.828 0.022 -102.091 1.00 23.28 8 LEU C CA 1
ATOM 6386 C C . LEU C 1 8 ? 24.538 1.529 -102.105 1.00 23.00 8 LEU C C 1
ATOM 6387 O O . LEU C 1 8 ? 25.173 2.297 -101.384 1.00 20.78 8 LEU C O 1
ATOM 6392 N N . ASP C 1 9 ? 23.592 1.955 -102.939 1.00 24.05 9 ASP C N 1
ATOM 6393 C CA . ASP C 1 9 ? 23.242 3.371 -103.005 1.00 25.96 9 ASP C CA 1
ATOM 6394 C C . ASP C 1 9 ? 22.304 3.654 -101.836 1.00 26.28 9 ASP C C 1
ATOM 6395 O O . ASP C 1 9 ? 21.082 3.744 -101.992 1.00 28.74 9 ASP C O 1
ATOM 6400 N N . THR C 1 10 ? 22.904 3.775 -100.657 1.00 25.14 10 THR C N 1
ATOM 6401 C CA . THR C 1 10 ? 22.174 4.017 -99.424 1.00 22.45 10 THR C CA 1
ATOM 6402 C C . THR C 1 10 ? 23.196 4.467 -98.385 1.00 21.01 10 THR C C 1
ATOM 6403 O O . THR C 1 10 ? 24.394 4.501 -98.671 1.00 21.18 10 THR C O 1
ATOM 6407 N N . ASP C 1 11 ? 22.729 4.811 -97.188 1.00 19.56 11 ASP C N 1
ATOM 6408 C CA . ASP C 1 11 ? 23.625 5.263 -96.131 1.00 20.76 11 ASP C CA 1
ATOM 6409 C C . ASP C 1 11 ? 24.262 4.123 -95.358 1.00 19.83 11 ASP C C 1
ATOM 6410 O O . ASP C 1 11 ? 23.651 3.074 -95.149 1.00 18.43 11 ASP C O 1
ATOM 6415 N N . LEU C 1 12 ? 25.502 4.340 -94.939 1.00 18.27 12 LEU C N 1
ATOM 6416 C CA . LEU C 1 12 ? 26.225 3.334 -94.181 1.00 19.74 12 LEU C CA 1
ATOM 6417 C C . LEU C 1 12 ? 25.429 2.840 -92.973 1.00 18.37 12 LEU C C 1
ATOM 6418 O O . LEU C 1 12 ? 25.340 1.636 -92.726 1.00 17.79 12 LEU C O 1
ATOM 6423 N N . TYR C 1 13 ? 24.840 3.768 -92.227 1.00 18.38 13 TYR C N 1
ATOM 6424 C CA . TYR C 1 13 ? 24.103 3.383 -91.028 1.00 17.15 13 TYR C CA 1
ATOM 6425 C C . TYR C 1 13 ? 22.948 2.415 -91.264 1.00 16.25 13 TYR C C 1
ATOM 6426 O O . TYR C 1 13 ? 22.504 1.742 -90.334 1.00 17.02 13 TYR C O 1
ATOM 6435 N N . LYS C 1 14 ? 22.455 2.335 -92.496 1.00 15.43 14 LYS C N 1
ATOM 6436 C CA . LYS C 1 14 ? 21.370 1.413 -92.793 1.00 15.80 14 LYS C CA 1
ATOM 6437 C C . LYS C 1 14 ? 21.905 -0.015 -92.688 1.00 16.21 14 LYS C C 1
ATOM 6438 O O . LYS C 1 14 ? 21.213 -0.909 -92.196 1.00 16.69 14 LYS C O 1
ATOM 6444 N N . PHE C 1 15 ? 23.139 -0.226 -93.132 1.00 15.73 15 PHE C N 1
ATOM 6445 C CA . PHE C 1 15 ? 23.749 -1.554 -93.043 1.00 17.35 15 PHE C CA 1
ATOM 6446 C C . PHE C 1 15 ? 24.242 -1.893 -91.638 1.00 18.69 15 PHE C C 1
ATOM 6447 O O . PHE C 1 15 ? 24.053 -3.021 -91.168 1.00 20.79 15 PHE C O 1
ATOM 6455 N N . THR C 1 16 ? 24.882 -0.938 -90.965 1.00 16.78 16 THR C N 1
ATOM 6456 C CA . THR C 1 16 ? 25.392 -1.202 -89.620 1.00 16.98 16 THR C CA 1
ATOM 6457 C C . THR C 1 16 ? 24.255 -1.430 -88.618 1.00 17.48 16 THR C C 1
ATOM 6458 O O . THR C 1 16 ? 24.361 -2.270 -87.722 1.00 17.68 16 THR C O 1
ATOM 6462 N N . THR C 1 17 ? 23.165 -0.686 -88.769 1.00 16.70 17 THR C N 1
ATOM 6463 C CA . THR C 1 17 ? 22.023 -0.854 -87.872 1.00 15.65 17 THR C CA 1
ATOM 6464 C C . THR C 1 17 ? 21.266 -2.094 -88.332 1.00 15.05 17 THR C C 1
ATOM 6465 O O . THR C 1 17 ? 20.693 -2.828 -87.527 1.00 13.83 17 THR C O 1
ATOM 6469 N N . GLY C 1 18 ? 21.274 -2.321 -89.640 1.00 13.78 18 GLY C N 1
ATOM 6470 C CA . GLY C 1 18 ? 20.601 -3.487 -90.189 1.00 14.35 18 GLY C CA 1
ATOM 6471 C C . GLY C 1 18 ? 21.198 -4.773 -89.632 1.00 13.43 18 GLY C C 1
ATOM 6472 O O . GLY C 1 18 ? 20.471 -5.694 -89.277 1.00 15.22 18 GLY C O 1
ATOM 6473 N N . TYR C 1 19 ? 22.524 -4.840 -89.549 1.00 13.16 19 TYR C N 1
ATOM 6474 C CA . TYR C 1 19 ? 23.168 -6.028 -89.011 1.00 13.77 19 TYR C CA 1
ATOM 6475 C C . TYR C 1 19 ? 22.915 -6.115 -87.507 1.00 14.08 19 TYR C C 1
ATOM 6476 O O . TYR C 1 19 ? 22.670 -7.203 -86.966 1.00 14.53 19 TYR C O 1
ATOM 6485 N N . ALA C 1 20 ? 22.957 -4.971 -86.830 1.00 13.18 20 ALA C N 1
ATOM 6486 C CA . ALA C 1 20 ? 22.697 -4.954 -85.395 1.00 12.28 20 ALA C CA 1
ATOM 6487 C C . ALA C 1 20 ? 21.319 -5.568 -85.120 1.00 12.81 20 ALA C C 1
ATOM 6488 O O . ALA C 1 20 ? 21.157 -6.360 -84.191 1.00 12.93 20 ALA C O 1
ATOM 6490 N N . TYR C 1 21 ? 20.323 -5.206 -85.922 1.00 13.59 21 TYR C N 1
ATOM 6491 C CA . TYR C 1 21 ? 18.982 -5.768 -85.741 1.00 15.11 21 TYR C CA 1
ATOM 6492 C C . TYR C 1 21 ? 18.984 -7.259 -86.074 1.00 14.90 21 TYR C C 1
ATOM 6493 O O . TYR C 1 21 ? 18.395 -8.066 -85.359 1.00 16.15 21 TYR C O 1
ATOM 6502 N N . ALA C 1 22 ? 19.640 -7.608 -87.174 1.00 13.13 22 ALA C N 1
ATOM 6503 C CA . ALA C 1 22 ? 19.699 -8.991 -87.624 1.00 14.73 22 ALA C CA 1
ATOM 6504 C C . ALA C 1 22 ? 20.350 -9.901 -86.588 1.00 14.58 22 ALA C C 1
ATOM 6505 O O . ALA C 1 22 ? 19.949 -11.049 -86.429 1.00 15.97 22 ALA C O 1
ATOM 6507 N N . LYS C 1 23 ? 21.343 -9.386 -85.874 1.00 15.05 23 LYS C N 1
ATOM 6508 C CA . LYS C 1 23 ? 22.018 -10.189 -84.869 1.00 14.53 23 LYS C CA 1
ATOM 6509 C C . LYS C 1 23 ? 21.260 -10.298 -83.553 1.00 15.12 23 LYS C C 1
ATOM 6510 O O . LYS C 1 23 ? 21.018 -11.395 -83.051 1.00 15.28 23 LYS C O 1
ATOM 6516 N N . LEU C 1 24 ? 20.881 -9.151 -83.002 1.00 15.00 24 LEU C N 1
ATOM 6517 C CA . LEU C 1 24 ? 20.213 -9.117 -81.714 1.00 14.48 24 LEU C CA 1
ATOM 6518 C C . LEU C 1 24 ? 18.684 -9.123 -81.694 1.00 14.03 24 LEU C C 1
ATOM 6519 O O . LEU C 1 24 ? 18.095 -9.590 -80.725 1.00 15.40 24 LEU C O 1
ATOM 6524 N N . PHE C 1 25 ? 18.045 -8.623 -82.747 1.00 14.66 25 PHE C N 1
ATOM 6525 C CA . PHE C 1 25 ? 16.587 -8.555 -82.791 1.00 14.11 25 PHE C CA 1
ATOM 6526 C C . PHE C 1 25 ? 16.013 -9.046 -84.123 1.00 16.43 25 PHE C C 1
ATOM 6527 O O . PHE C 1 25 ? 15.194 -8.369 -84.740 1.00 17.67 25 PHE C O 1
ATOM 6535 N N . PRO C 1 26 ? 16.405 -10.252 -84.559 1.00 16.10 26 PRO C N 1
ATOM 6536 C CA . PRO C 1 26 ? 15.928 -10.815 -85.825 1.00 16.48 26 PRO C CA 1
ATOM 6537 C C . PRO C 1 26 ? 14.419 -11.076 -85.925 1.00 17.06 26 PRO C C 1
ATOM 6538 O O . PRO C 1 26 ? 13.910 -11.318 -87.015 1.00 17.46 26 PRO C O 1
ATOM 6542 N N . ARG C 1 27 ? 13.713 -11.020 -84.799 1.00 15.46 27 ARG C N 1
ATOM 6543 C CA . ARG C 1 27 ? 12.274 -11.251 -84.797 1.00 17.81 27 ARG C CA 1
ATOM 6544 C C . ARG C 1 27 ? 11.477 -9.957 -84.673 1.00 16.54 27 ARG C C 1
ATOM 6545 O O . ARG C 1 27 ? 10.252 -9.968 -84.753 1.00 16.62 27 ARG C O 1
ATOM 6553 N N . ALA C 1 28 ? 12.173 -8.845 -84.477 1.00 15.37 28 ALA C N 1
ATOM 6554 C CA . ALA C 1 28 ? 11.495 -7.568 -84.306 1.00 16.62 28 ALA C CA 1
ATOM 6555 C C . ALA C 1 28 ? 10.814 -7.072 -85.570 1.00 15.77 28 ALA C C 1
ATOM 6556 O O . ALA C 1 28 ? 11.248 -7.368 -86.676 1.00 16.60 28 ALA C O 1
ATOM 6558 N N . TYR C 1 29 ? 9.730 -6.331 -85.378 1.00 16.23 29 TYR C N 1
ATOM 6559 C CA . TYR C 1 29 ? 8.972 -5.728 -86.467 1.00 17.32 29 TYR C CA 1
ATOM 6560 C C . TYR C 1 29 ? 8.999 -4.224 -86.268 1.00 17.51 29 TYR C C 1
ATOM 6561 O O . TYR C 1 29 ? 9.182 -3.741 -85.149 1.00 17.42 29 TYR C O 1
ATOM 6570 N N . GLY C 1 30 ? 8.822 -3.485 -87.355 1.00 17.02 30 GLY C N 1
ATOM 6571 C CA . GLY C 1 30 ? 8.815 -2.046 -87.250 1.00 17.45 30 GLY C CA 1
ATOM 6572 C C . GLY C 1 30 ? 8.021 -1.431 -88.381 1.00 18.86 30 GLY C C 1
ATOM 6573 O O . GLY C 1 30 ? 7.817 -2.061 -89.425 1.00 17.43 30 GLY C O 1
ATOM 6574 N N . GLU C 1 31 ? 7.531 -0.216 -88.160 1.00 18.88 31 GLU C N 1
ATOM 6575 C CA . GLU C 1 31 ? 6.808 0.500 -89.198 1.00 19.46 31 GLU C CA 1
ATOM 6576 C C . GLU C 1 31 ? 7.434 1.875 -89.349 1.00 18.87 31 GLU C C 1
ATOM 6577 O O . GLU C 1 31 ? 7.497 2.648 -88.391 1.00 19.94 31 GLU C O 1
ATOM 6583 N N . PHE C 1 32 ? 7.901 2.170 -90.552 1.00 18.66 32 PHE C N 1
ATOM 6584 C CA . PHE C 1 32 ? 8.494 3.465 -90.849 1.00 18.80 32 PHE C CA 1
ATOM 6585 C C . PHE C 1 32 ? 7.429 4.298 -91.547 1.00 19.74 32 PHE C C 1
ATOM 6586 O O . PHE C 1 32 ? 6.676 3.783 -92.373 1.00 20.16 32 PHE C O 1
ATOM 6594 N N . ARG C 1 33 ? 7.358 5.578 -91.208 1.00 20.07 33 ARG C N 1
ATOM 6595 C CA . ARG C 1 33 ? 6.376 6.454 -91.830 1.00 21.80 33 ARG C CA 1
ATOM 6596 C C . ARG C 1 33 ? 7.031 7.665 -92.456 1.00 21.69 33 ARG C C 1
ATOM 6597 O O . ARG C 1 33 ? 7.867 8.331 -91.838 1.00 19.72 33 ARG C O 1
ATOM 6605 N N . PHE C 1 34 ? 6.646 7.931 -93.698 1.00 22.29 34 PHE C N 1
ATOM 6606 C CA . PHE C 1 34 ? 7.154 9.072 -94.433 1.00 24.76 34 PHE C CA 1
ATOM 6607 C C . PHE C 1 34 ? 6.439 10.308 -93.905 1.00 26.07 34 PHE C C 1
ATOM 6608 O O . PHE C 1 34 ? 5.247 10.259 -93.621 1.00 25.12 34 PHE C O 1
ATOM 6616 N N . ILE C 1 35 ? 7.167 11.408 -93.763 1.00 28.76 35 ILE C N 1
ATOM 6617 C CA . ILE C 1 35 ? 6.564 12.646 -93.291 1.00 32.60 35 ILE C CA 1
ATOM 6618 C C . ILE C 1 35 ? 7.087 13.826 -94.100 1.00 34.78 35 ILE C C 1
ATOM 6619 O O . ILE C 1 35 ? 8.290 14.086 -94.119 1.00 35.11 35 ILE C O 1
ATOM 6624 N N . ASP C 1 36 ? 6.186 14.521 -94.786 1.00 37.80 36 ASP C N 1
ATOM 6625 C CA . ASP C 1 36 ? 6.570 15.713 -95.536 1.00 40.31 36 ASP C CA 1
ATOM 6626 C C . ASP C 1 36 ? 6.240 16.848 -94.581 1.00 40.65 36 ASP C C 1
ATOM 6627 O O . ASP C 1 36 ? 5.084 17.240 -94.438 1.00 40.34 36 ASP C O 1
ATOM 6632 N N . ARG C 1 37 ? 7.264 17.357 -93.914 1.00 42.48 37 ARG C N 1
ATOM 6633 C CA . ARG C 1 37 ? 7.085 18.412 -92.936 1.00 44.11 37 ARG C CA 1
ATOM 6634 C C . ARG C 1 37 ? 6.631 19.755 -93.492 1.00 45.59 37 ARG C C 1
ATOM 6635 O O . ARG C 1 37 ? 6.372 20.686 -92.731 1.00 46.67 37 ARG C O 1
ATOM 6643 N N . ASN C 1 38 ? 6.517 19.854 -94.813 1.00 46.15 38 ASN C N 1
ATOM 6644 C CA . ASN C 1 38 ? 6.047 21.088 -95.434 1.00 47.64 38 ASN C CA 1
ATOM 6645 C C . ASN C 1 38 ? 4.606 20.902 -95.907 1.00 48.79 38 ASN C C 1
ATOM 6646 O O . ASN C 1 38 ? 3.991 21.819 -96.449 1.00 48.68 38 ASN C O 1
ATOM 6651 N N . ARG C 1 39 ? 4.074 19.703 -95.683 1.00 50.23 39 ARG C N 1
ATOM 6652 C CA . ARG C 1 39 ? 2.710 19.363 -96.074 1.00 51.19 39 ARG C CA 1
ATOM 6653 C C . ARG C 1 39 ? 2.362 19.780 -97.498 1.00 51.32 39 ARG C C 1
ATOM 6654 O O . ARG C 1 39 ? 1.302 20.353 -97.739 1.00 52.39 39 ARG C O 1
ATOM 6662 N N . GLN C 1 40 ? 3.257 19.494 -98.437 1.00 50.90 40 GLN C N 1
ATOM 6663 C CA . GLN C 1 40 ? 3.023 19.828 -99.836 1.00 50.92 40 GLN C CA 1
ATOM 6664 C C . GLN C 1 40 ? 1.921 18.933 -100.387 1.00 50.62 40 GLN C C 1
ATOM 6665 O O . GLN C 1 40 ? 1.742 17.804 -99.932 1.00 50.98 40 GLN C O 1
ATOM 6671 N N . GLY C 1 41 ? 1.184 19.439 -101.368 1.00 49.81 41 GLY C N 1
ATOM 6672 C CA . GLY C 1 41 ? 0.126 18.647 -101.962 1.00 48.03 41 GLY C CA 1
ATOM 6673 C C . GLY C 1 41 ? 0.720 17.733 -103.014 1.00 46.95 41 GLY C C 1
ATOM 6674 O O . GLY C 1 41 ? 1.584 18.145 -103.786 1.00 47.00 41 GLY C O 1
ATOM 6675 N N . PHE C 1 42 ? 0.272 16.484 -103.037 1.00 45.52 42 PHE C N 1
ATOM 6676 C CA . PHE C 1 42 ? 0.771 15.520 -104.006 1.00 43.78 42 PHE C CA 1
ATOM 6677 C C . PHE C 1 42 ? -0.387 14.866 -104.724 1.00 43.12 42 PHE C C 1
ATOM 6678 O O . PHE C 1 42 ? -1.453 14.670 -104.145 1.00 43.36 42 PHE C O 1
ATOM 6686 N N . THR C 1 43 ? -0.170 14.533 -105.991 1.00 42.85 43 THR C N 1
ATOM 6687 C CA . THR C 1 43 ? -1.200 13.906 -106.806 1.00 43.18 43 THR C CA 1
ATOM 6688 C C . THR C 1 43 ? -1.017 12.397 -106.891 1.00 43.86 43 THR C C 1
ATOM 6689 O O . THR C 1 43 ? 0.068 11.868 -106.634 1.00 44.01 43 THR C O 1
ATOM 6693 N N . GLU C 1 44 ? -2.088 11.711 -107.268 1.00 43.57 44 GLU C N 1
ATOM 6694 C CA . GLU C 1 44 ? -2.056 10.265 -107.395 1.00 44.13 44 GLU C CA 1
ATOM 6695 C C . GLU C 1 44 ? -1.092 9.798 -108.478 1.00 43.44 44 GLU C C 1
ATOM 6696 O O . GLU C 1 44 ? -0.574 8.683 -108.407 1.00 43.68 44 GLU C O 1
ATOM 6702 N N . GLU C 1 45 ? -0.844 10.633 -109.483 1.00 42.51 45 GLU C N 1
ATOM 6703 C CA . GLU C 1 45 ? 0.066 10.212 -110.537 1.00 42.06 45 GLU C CA 1
ATOM 6704 C C . GLU C 1 45 ? 1.496 10.229 -110.015 1.00 40.48 45 GLU C C 1
ATOM 6705 O O . GLU C 1 45 ? 2.318 9.413 -110.431 1.00 39.33 45 GLU C O 1
ATOM 6711 N N . PHE C 1 46 ? 1.797 11.148 -109.101 1.00 38.66 46 PHE C N 1
ATOM 6712 C CA . PHE C 1 46 ? 3.134 11.191 -108.521 1.00 38.06 46 PHE C CA 1
ATOM 6713 C C . PHE C 1 46 ? 3.277 9.950 -107.641 1.00 37.39 46 PHE C C 1
ATOM 6714 O O . PHE C 1 46 ? 4.306 9.271 -107.660 1.00 36.95 46 PHE C O 1
ATOM 6722 N N . ALA C 1 47 ? 2.228 9.660 -106.875 1.00 37.03 47 ALA C N 1
ATOM 6723 C CA . ALA C 1 47 ? 2.220 8.501 -105.993 1.00 37.46 47 ALA C CA 1
ATOM 6724 C C . ALA C 1 47 ? 2.485 7.246 -106.813 1.00 37.61 47 ALA C C 1
ATOM 6725 O O . ALA C 1 47 ? 3.192 6.341 -106.377 1.00 36.93 47 ALA C O 1
ATOM 6727 N N . GLU C 1 48 ? 1.914 7.205 -108.010 1.00 38.75 48 GLU C N 1
ATOM 6728 C CA . GLU C 1 48 ? 2.094 6.063 -108.894 1.00 38.79 48 GLU C CA 1
ATOM 6729 C C . GLU C 1 48 ? 3.540 5.990 -109.376 1.00 36.83 48 GLU C C 1
ATOM 6730 O O . GLU C 1 48 ? 4.085 4.903 -109.555 1.00 37.26 48 GLU C O 1
ATOM 6736 N N . LEU C 1 49 ? 4.161 7.146 -109.584 1.00 35.39 49 LEU C N 1
ATOM 6737 C CA . LEU C 1 49 ? 5.554 7.174 -110.016 1.00 35.19 49 LEU C CA 1
ATOM 6738 C C . LEU C 1 49 ? 6.416 6.579 -108.901 1.00 35.30 49 LEU C C 1
ATOM 6739 O O . LEU C 1 49 ? 7.377 5.842 -109.153 1.00 36.31 49 LEU C O 1
ATOM 6744 N N . VAL C 1 50 ? 6.059 6.899 -107.663 1.00 34.17 50 VAL C N 1
ATOM 6745 C CA . VAL C 1 50 ? 6.798 6.397 -106.520 1.00 34.01 50 VAL C CA 1
ATOM 6746 C C . VAL C 1 50 ? 6.651 4.888 -106.433 1.00 33.52 50 VAL C C 1
ATOM 6747 O O . VAL C 1 50 ? 7.634 4.173 -106.254 1.00 32.51 50 VAL C O 1
ATOM 6751 N N . ARG C 1 51 ? 5.423 4.403 -106.571 1.00 33.44 51 ARG C N 1
ATOM 6752 C CA . ARG C 1 51 ? 5.180 2.971 -106.507 1.00 34.73 51 ARG C CA 1
ATOM 6753 C C . ARG C 1 51 ? 5.976 2.236 -107.577 1.00 34.97 51 ARG C C 1
ATOM 6754 O O . ARG C 1 51 ? 6.466 1.132 -107.346 1.00 36.63 51 ARG C O 1
ATOM 6762 N N . GLY C 1 52 ? 6.110 2.852 -108.747 1.00 34.74 52 GLY C N 1
ATOM 6763 C CA . GLY C 1 52 ? 6.862 2.230 -109.822 1.00 33.50 52 GLY C CA 1
ATOM 6764 C C . GLY C 1 52 ? 8.333 2.098 -109.470 1.00 32.94 52 GLY C C 1
ATOM 6765 O O . GLY C 1 52 ? 8.961 1.078 -109.749 1.00 32.54 52 GLY C O 1
ATOM 6766 N N . GLU C 1 53 ? 8.889 3.140 -108.860 1.00 33.25 53 GLU C N 1
ATOM 6767 C CA . GLU C 1 53 ? 10.291 3.128 -108.464 1.00 33.42 53 GLU C CA 1
ATOM 6768 C C . GLU C 1 53 ? 10.513 2.088 -107.376 1.00 33.09 53 GLU C C 1
ATOM 6769 O O . GLU C 1 53 ? 11.521 1.377 -107.371 1.00 32.69 53 GLU C O 1
ATOM 6775 N N . ILE C 1 54 ? 9.569 2.005 -106.448 1.00 32.00 54 ILE C N 1
ATOM 6776 C CA . ILE C 1 54 ? 9.682 1.046 -105.367 1.00 32.09 54 ILE C CA 1
ATOM 6777 C C . ILE C 1 54 ? 9.667 -0.369 -105.938 1.00 32.03 54 ILE C C 1
ATOM 6778 O O . ILE C 1 54 ? 10.443 -1.224 -105.516 1.00 30.51 54 ILE C O 1
ATOM 6783 N N . ARG C 1 55 ? 8.792 -0.612 -106.909 1.00 32.13 55 ARG C N 1
ATOM 6784 C CA . ARG C 1 55 ? 8.714 -1.932 -107.517 1.00 33.44 55 ARG C CA 1
ATOM 6785 C C . ARG C 1 55 ? 9.990 -2.246 -108.299 1.00 33.05 55 ARG C C 1
ATOM 6786 O O . ARG C 1 55 ? 10.454 -3.382 -108.313 1.00 33.81 55 ARG C O 1
ATOM 6794 N N . ALA C 1 56 ? 10.562 -1.231 -108.932 1.00 31.98 56 ALA C N 1
ATOM 6795 C CA . ALA C 1 56 ? 11.790 -1.407 -109.701 1.00 32.15 56 ALA C CA 1
ATOM 6796 C C . ALA C 1 56 ? 12.950 -1.881 -108.819 1.00 32.01 56 ALA C C 1
ATOM 6797 O O . ALA C 1 56 ? 13.811 -2.634 -109.266 1.00 31.98 56 ALA C O 1
ATOM 6799 N N . MET C 1 57 ? 12.964 -1.445 -107.562 1.00 32.27 57 MET C N 1
ATOM 6800 C CA . MET C 1 57 ? 14.029 -1.812 -106.637 1.00 30.22 57 MET C CA 1
ATOM 6801 C C . MET C 1 57 ? 14.125 -3.317 -106.372 1.00 30.32 57 MET C C 1
ATOM 6802 O O . MET C 1 57 ? 15.163 -3.814 -105.919 1.00 31.87 57 MET C O 1
ATOM 6807 N N . ALA C 1 58 ? 13.057 -4.049 -106.660 1.00 28.65 58 ALA C N 1
ATOM 6808 C CA . ALA C 1 58 ? 13.064 -5.490 -106.434 1.00 29.71 58 ALA C CA 1
ATOM 6809 C C . ALA C 1 58 ? 14.098 -6.187 -107.312 1.00 30.52 58 ALA C C 1
ATOM 6810 O O . ALA C 1 58 ? 14.480 -7.328 -107.047 1.00 32.01 58 ALA C O 1
ATOM 6812 N N . ALA C 1 59 ? 14.564 -5.496 -108.347 1.00 30.57 59 ALA C N 1
ATOM 6813 C CA . ALA C 1 59 ? 15.544 -6.072 -109.262 1.00 32.48 59 ALA C CA 1
ATOM 6814 C C . ALA C 1 59 ? 16.988 -5.872 -108.815 1.00 32.92 59 ALA C C 1
ATOM 6815 O O . ALA C 1 59 ? 17.898 -6.470 -109.379 1.00 32.86 59 ALA C O 1
ATOM 6817 N N . LEU C 1 60 ? 17.200 -5.036 -107.807 1.00 33.86 60 LEU C N 1
ATOM 6818 C CA . LEU C 1 60 ? 18.549 -4.780 -107.314 1.00 34.00 60 LEU C CA 1
ATOM 6819 C C . LEU C 1 60 ? 19.183 -6.011 -106.664 1.00 34.51 60 LEU C C 1
ATOM 6820 O O . LEU C 1 60 ? 18.510 -6.788 -105.988 1.00 35.45 60 LEU C O 1
ATOM 6825 N N . SER C 1 61 ? 20.481 -6.189 -106.881 1.00 33.79 61 SER C N 1
ATOM 6826 C CA . SER C 1 61 ? 21.209 -7.295 -106.274 1.00 33.47 61 SER C CA 1
ATOM 6827 C C . SER C 1 61 ? 22.681 -6.925 -106.186 1.00 31.35 61 SER C C 1
ATOM 6828 O O . SER C 1 61 ? 23.219 -6.239 -107.052 1.00 31.20 61 SER C O 1
ATOM 6831 N N . LEU C 1 62 ? 23.322 -7.375 -105.117 1.00 29.66 62 LEU C N 1
ATOM 6832 C CA . LEU C 1 62 ? 24.729 -7.090 -104.876 1.00 27.63 62 LEU C CA 1
ATOM 6833 C C . LEU C 1 62 ? 25.592 -7.672 -105.997 1.00 27.72 62 LEU C C 1
ATOM 6834 O O . LEU C 1 62 ? 25.452 -8.840 -106.342 1.00 26.07 62 LEU C O 1
ATOM 6839 N N . THR C 1 63 ? 26.477 -6.860 -106.569 1.00 29.24 63 THR C N 1
ATOM 6840 C CA . THR C 1 63 ? 27.350 -7.354 -107.630 1.00 29.38 63 THR C CA 1
ATOM 6841 C C . THR C 1 63 ? 28.566 -7.984 -106.973 1.00 31.24 63 THR C C 1
ATOM 6842 O O . THR C 1 63 ? 28.776 -7.843 -105.765 1.00 31.79 63 THR C O 1
ATOM 6846 N N . ARG C 1 64 ? 29.372 -8.675 -107.771 1.00 33.32 64 ARG C N 1
ATOM 6847 C CA . ARG C 1 64 ? 30.570 -9.319 -107.257 1.00 33.77 64 ARG C CA 1
ATOM 6848 C C . ARG C 1 64 ? 31.563 -8.273 -106.763 1.00 32.65 64 ARG C C 1
ATOM 6849 O O . ARG C 1 64 ? 32.176 -8.447 -105.707 1.00 32.73 64 ARG C O 1
ATOM 6857 N N . ASP C 1 65 ? 31.722 -7.185 -107.513 1.00 31.05 65 ASP C N 1
ATOM 6858 C CA . ASP C 1 65 ? 32.651 -6.137 -107.097 1.00 31.52 65 ASP C CA 1
ATOM 6859 C C . ASP C 1 65 ? 32.192 -5.461 -105.812 1.00 30.02 65 ASP C C 1
ATOM 6860 O O . ASP C 1 65 ? 33.011 -5.132 -104.957 1.00 29.22 65 ASP C O 1
ATOM 6865 N N . GLU C 1 66 ? 30.884 -5.245 -105.682 1.00 29.23 66 GLU C N 1
ATOM 6866 C CA . GLU C 1 66 ? 30.351 -4.608 -104.484 1.00 28.54 66 GLU C CA 1
ATOM 6867 C C . GLU C 1 66 ? 30.575 -5.502 -103.281 1.00 27.04 66 GLU C C 1
ATOM 6868 O O . GLU C 1 66 ? 30.928 -5.020 -102.211 1.00 28.62 66 GLU C O 1
ATOM 6874 N N . LYS C 1 67 ? 30.390 -6.807 -103.460 1.00 27.04 67 LYS C N 1
ATOM 6875 C CA . LYS C 1 67 ? 30.601 -7.747 -102.366 1.00 26.44 67 LYS C CA 1
ATOM 6876 C C . LYS C 1 67 ? 32.059 -7.685 -101.905 1.00 27.11 67 LYS C C 1
ATOM 6877 O O . LYS C 1 67 ? 32.336 -7.647 -100.704 1.00 27.33 67 LYS C O 1
ATOM 6883 N N . GLU C 1 68 ? 32.989 -7.671 -102.858 1.00 27.33 68 GLU C N 1
ATOM 6884 C CA . GLU C 1 68 ? 34.415 -7.602 -102.527 1.00 28.58 68 GLU C CA 1
ATOM 6885 C C . GLU C 1 68 ? 34.727 -6.287 -101.828 1.00 27.08 68 GLU C C 1
ATOM 6886 O O . GLU C 1 68 ? 35.567 -6.231 -100.924 1.00 27.71 68 GLU C O 1
ATOM 6892 N N . PHE C 1 69 ? 34.049 -5.227 -102.250 1.00 24.54 69 PHE C N 1
ATOM 6893 C CA . PHE C 1 69 ? 34.253 -3.925 -101.639 1.00 24.09 69 PHE C CA 1
ATOM 6894 C C . PHE C 1 69 ? 33.820 -3.974 -100.173 1.00 23.63 69 PHE C C 1
ATOM 6895 O O . PHE C 1 69 ? 34.536 -3.505 -99.287 1.00 23.56 69 PHE C O 1
ATOM 6903 N N . LEU C 1 70 ? 32.643 -4.541 -99.925 1.00 22.39 70 LEU C N 1
ATOM 6904 C CA . LEU C 1 70 ? 32.128 -4.649 -98.562 1.00 23.18 70 LEU C CA 1
ATOM 6905 C C . LEU C 1 70 ? 33.073 -5.438 -97.673 1.00 23.51 70 LEU C C 1
ATOM 6906 O O . LEU C 1 70 ? 33.306 -5.064 -96.525 1.00 24.75 70 LEU C O 1
ATOM 6911 N N . GLN C 1 71 ? 33.623 -6.524 -98.204 1.00 25.54 71 GLN C N 1
ATOM 6912 C CA . GLN C 1 71 ? 34.538 -7.356 -97.436 1.00 27.73 71 GLN C CA 1
ATOM 6913 C C . GLN C 1 71 ? 35.820 -6.618 -97.097 1.00 29.86 71 GLN C C 1
ATOM 6914 O O . GLN C 1 71 ? 36.365 -6.780 -96.008 1.00 30.59 71 GLN C O 1
ATOM 6920 N N . ARG C 1 72 ? 36.285 -5.784 -98.018 1.00 31.98 72 ARG C N 1
ATOM 6921 C CA . ARG C 1 72 ? 37.523 -5.047 -97.807 1.00 33.62 72 ARG C CA 1
ATOM 6922 C C . ARG C 1 72 ? 37.377 -3.736 -97.053 1.00 32.53 72 ARG C C 1
ATOM 6923 O O . ARG C 1 72 ? 38.194 -3.419 -96.192 1.00 31.94 72 ARG C O 1
ATOM 6931 N N . GLU C 1 73 ? 36.331 -2.980 -97.359 1.00 31.18 73 GLU C N 1
ATOM 6932 C CA . GLU C 1 73 ? 36.142 -1.680 -96.732 1.00 30.63 73 GLU C CA 1
ATOM 6933 C C . GLU C 1 73 ? 35.197 -1.588 -95.535 1.00 29.50 73 GLU C C 1
ATOM 6934 O O . GLU C 1 73 ? 35.253 -0.624 -94.777 1.00 29.40 73 GLU C O 1
ATOM 6940 N N . LEU C 1 74 ? 34.311 -2.563 -95.369 1.00 26.36 74 LEU C N 1
ATOM 6941 C CA . LEU C 1 74 ? 33.393 -2.541 -94.232 1.00 23.79 74 LEU C CA 1
ATOM 6942 C C . LEU C 1 74 ? 33.523 -3.867 -93.480 1.00 22.77 74 LEU C C 1
ATOM 6943 O O . LEU C 1 74 ? 32.545 -4.606 -93.319 1.00 20.95 74 LEU C O 1
ATOM 6948 N N . PRO C 1 75 ? 34.739 -4.173 -93.001 1.00 20.52 75 PRO C N 1
ATOM 6949 C CA . PRO C 1 75 ? 35.019 -5.407 -92.271 1.00 20.94 75 PRO C CA 1
ATOM 6950 C C . PRO C 1 75 ? 34.212 -5.600 -90.989 1.00 21.55 75 PRO C C 1
ATOM 6951 O O . PRO C 1 75 ? 34.057 -6.731 -90.530 1.00 21.85 75 PRO C O 1
ATOM 6955 N N . TYR C 1 76 ? 33.691 -4.518 -90.410 1.00 22.20 76 TYR C N 1
ATOM 6956 C CA . TYR C 1 76 ? 32.900 -4.660 -89.190 1.00 20.70 76 TYR C CA 1
ATOM 6957 C C . TYR C 1 76 ? 31.578 -5.364 -89.497 1.00 20.75 76 TYR C C 1
ATOM 6958 O O . TYR C 1 76 ? 30.860 -5.773 -88.593 1.00 20.64 76 TYR C O 1
ATOM 6967 N N . LEU C 1 77 ? 31.252 -5.499 -90.777 1.00 21.33 77 LEU C N 1
ATOM 6968 C CA . LEU C 1 77 ? 30.047 -6.237 -91.169 1.00 22.09 77 LEU C CA 1
ATOM 6969 C C . LEU C 1 77 ? 30.570 -7.666 -91.374 1.00 23.08 77 LEU C C 1
ATOM 6970 O O . LEU C 1 77 ? 31.366 -7.922 -92.279 1.00 24.14 77 LEU C O 1
ATOM 6975 N N . PRO C 1 78 ? 30.143 -8.610 -90.522 1.00 22.69 78 PRO C N 1
ATOM 6976 C CA . PRO C 1 78 ? 30.573 -10.012 -90.595 1.00 22.37 78 PRO C CA 1
ATOM 6977 C C . PRO C 1 78 ? 30.164 -10.714 -91.876 1.00 21.68 78 PRO C C 1
ATOM 6978 O O . PRO C 1 78 ? 29.258 -10.269 -92.571 1.00 20.96 78 PRO C O 1
ATOM 6982 N N . PRO C 1 79 ? 30.828 -11.836 -92.196 1.00 20.39 79 PRO C N 1
ATOM 6983 C CA . PRO C 1 79 ? 30.535 -12.620 -93.401 1.00 20.73 79 PRO C CA 1
ATOM 6984 C C . PRO C 1 79 ? 29.067 -13.035 -93.497 1.00 19.63 79 PRO C C 1
ATOM 6985 O O . PRO C 1 79 ? 28.492 -13.059 -94.586 1.00 20.52 79 PRO C O 1
ATOM 6989 N N . ILE C 1 80 ? 28.458 -13.360 -92.360 1.00 18.63 80 ILE C N 1
ATOM 6990 C CA . ILE C 1 80 ? 27.055 -13.760 -92.364 1.00 18.10 80 ILE C CA 1
ATOM 6991 C C . ILE C 1 80 ? 26.165 -12.649 -92.912 1.00 17.58 80 ILE C C 1
ATOM 6992 O O . ILE C 1 80 ? 25.200 -12.919 -93.626 1.00 18.02 80 ILE C O 1
ATOM 6997 N N . TYR C 1 81 ? 26.484 -11.402 -92.585 1.00 17.81 81 TYR C N 1
ATOM 6998 C CA . TYR C 1 81 ? 25.672 -10.291 -93.073 1.00 18.02 81 TYR C CA 1
ATOM 6999 C C . TYR C 1 81 ? 25.928 -10.041 -94.550 1.00 18.17 81 TYR C C 1
ATOM 7000 O O . TYR C 1 81 ? 25.036 -9.623 -95.281 1.00 18.10 81 TYR C O 1
ATOM 7009 N N . ILE C 1 82 ? 27.157 -10.286 -94.986 1.00 20.37 82 ILE C N 1
ATOM 7010 C CA . ILE C 1 82 ? 27.483 -10.097 -96.391 1.00 22.11 82 ILE C CA 1
ATOM 7011 C C . ILE C 1 82 ? 26.738 -11.149 -97.202 1.00 21.56 82 ILE C C 1
ATOM 7012 O O . ILE C 1 82 ? 26.285 -10.873 -98.308 1.00 21.68 82 ILE C O 1
ATOM 7017 N N . ASP C 1 83 ? 26.601 -12.353 -96.649 1.00 21.86 83 ASP C N 1
ATOM 7018 C CA . ASP C 1 83 ? 25.859 -13.401 -97.342 1.00 22.58 83 ASP C CA 1
ATOM 7019 C C . ASP C 1 83 ? 24.397 -12.987 -97.415 1.00 21.44 83 ASP C C 1
ATOM 7020 O O . ASP C 1 83 ? 23.732 -13.220 -98.415 1.00 21.73 83 ASP C O 1
ATOM 7025 N N . PHE C 1 84 ? 23.897 -12.372 -96.345 1.00 21.33 84 PHE C N 1
ATOM 7026 C CA . PHE C 1 84 ? 22.512 -11.921 -96.315 1.00 21.10 84 PHE C CA 1
ATOM 7027 C C . PHE C 1 84 ? 22.283 -10.876 -97.405 1.00 21.85 84 PHE C C 1
ATOM 7028 O O . PHE C 1 84 ? 21.326 -10.960 -98.172 1.00 22.26 84 PHE C O 1
ATOM 7036 N N . LEU C 1 85 ? 23.162 -9.883 -97.464 1.00 21.34 85 LEU C N 1
ATOM 7037 C CA . LEU C 1 85 ? 23.036 -8.837 -98.461 1.00 21.57 85 LEU C CA 1
ATOM 7038 C C . LEU C 1 85 ? 23.191 -9.390 -99.874 1.00 22.96 85 LEU C C 1
ATOM 7039 O O . LEU C 1 85 ? 22.538 -8.923 -100.805 1.00 22.83 85 LEU C O 1
ATOM 7044 N N . ASP C 1 86 ? 24.054 -10.390 -100.026 1.00 24.18 86 ASP C N 1
ATOM 7045 C CA . ASP C 1 86 ? 24.301 -10.989 -101.329 1.00 25.65 86 ASP C CA 1
ATOM 7046 C C . ASP C 1 86 ? 23.049 -11.672 -101.875 1.00 25.59 86 ASP C C 1
ATOM 7047 O O . ASP C 1 86 ? 22.810 -11.665 -103.079 1.00 27.28 86 ASP C O 1
ATOM 7052 N N . GLY C 1 87 ? 22.241 -12.244 -100.989 1.00 25.51 87 GLY C N 1
ATOM 7053 C CA . GLY C 1 87 ? 21.025 -12.904 -101.431 1.00 25.10 87 GLY C CA 1
ATOM 7054 C C . GLY C 1 87 ? 19.777 -12.077 -101.188 1.00 25.63 87 GLY C C 1
ATOM 7055 O O . GLY C 1 87 ? 18.673 -12.515 -101.488 1.00 26.43 87 GLY C O 1
ATOM 7056 N N . PHE C 1 88 ? 19.954 -10.869 -100.663 1.00 25.38 88 PHE C N 1
ATOM 7057 C CA . PHE C 1 88 ? 18.833 -9.984 -100.355 1.00 26.17 88 PHE C CA 1
ATOM 7058 C C . PHE C 1 88 ? 18.118 -9.385 -101.558 1.00 25.56 88 PHE C C 1
ATOM 7059 O O . PHE C 1 88 ? 18.745 -9.008 -102.544 1.00 25.20 88 PHE C O 1
ATOM 7067 N N . ARG C 1 89 ? 16.795 -9.294 -101.455 1.00 25.26 89 ARG C N 1
ATOM 7068 C CA . ARG C 1 89 ? 15.972 -8.688 -102.493 1.00 24.25 89 ARG C CA 1
ATOM 7069 C C . ARG C 1 89 ? 14.905 -7.853 -101.805 1.00 23.40 89 ARG C C 1
ATOM 7070 O O . ARG C 1 89 ? 14.232 -8.325 -100.885 1.00 20.90 89 ARG C O 1
ATOM 7078 N N . PHE C 1 90 ? 14.768 -6.605 -102.234 1.00 23.09 90 PHE C N 1
ATOM 7079 C CA . PHE C 1 90 ? 13.753 -5.729 -101.675 1.00 25.46 90 PHE C CA 1
ATOM 7080 C C . PHE C 1 90 ? 12.378 -6.327 -101.989 1.00 26.55 90 PHE C C 1
ATOM 7081 O O . PHE C 1 90 ? 12.162 -6.844 -103.085 1.00 28.34 90 PHE C O 1
ATOM 7089 N N . ASP C 1 91 ? 11.466 -6.274 -101.024 1.00 26.23 91 ASP C N 1
ATOM 7090 C CA . ASP C 1 91 ? 10.117 -6.793 -101.210 1.00 26.56 91 ASP C CA 1
ATOM 7091 C C . ASP C 1 91 ? 9.144 -5.624 -101.179 1.00 26.92 91 ASP C C 1
ATOM 7092 O O . ASP C 1 91 ? 8.780 -5.133 -100.112 1.00 26.74 91 ASP C O 1
ATOM 7097 N N . PRO C 1 92 ? 8.701 -5.174 -102.361 1.00 27.45 92 PRO C N 1
ATOM 7098 C CA . PRO C 1 92 ? 7.770 -4.058 -102.542 1.00 26.80 92 PRO C CA 1
ATOM 7099 C C . PRO C 1 92 ? 6.479 -4.117 -101.737 1.00 27.47 92 PRO C C 1
ATOM 7100 O O . PRO C 1 92 ? 5.921 -3.075 -101.386 1.00 26.94 92 PRO C O 1
ATOM 7104 N N . GLU C 1 93 ? 5.988 -5.314 -101.436 1.00 28.43 93 GLU C N 1
ATOM 7105 C CA . GLU C 1 93 ? 4.746 -5.383 -100.682 1.00 29.97 93 GLU C CA 1
ATOM 7106 C C . GLU C 1 93 ? 4.851 -4.963 -99.223 1.00 27.70 93 GLU C C 1
ATOM 7107 O O . GLU C 1 93 ? 3.835 -4.872 -98.541 1.00 27.89 93 GLU C O 1
ATOM 7113 N N . GLU C 1 94 ? 6.065 -4.700 -98.742 1.00 26.29 94 GLU C N 1
ATOM 7114 C CA . GLU C 1 94 ? 6.245 -4.247 -97.359 1.00 24.20 94 GLU C CA 1
ATOM 7115 C C . GLU C 1 94 ? 5.930 -2.749 -97.326 1.00 23.65 94 GLU C C 1
ATOM 7116 O O . GLU C 1 94 ? 5.749 -2.162 -96.258 1.00 24.91 94 GLU C O 1
ATOM 7122 N N . VAL C 1 95 ? 5.857 -2.149 -98.512 1.00 21.26 95 VAL C N 1
ATOM 7123 C CA . VAL C 1 95 ? 5.629 -0.718 -98.659 1.00 20.19 95 VAL C CA 1
ATOM 7124 C C . VAL C 1 95 ? 4.264 -0.330 -99.228 1.00 22.52 95 VAL C C 1
ATOM 7125 O O . VAL C 1 95 ? 3.831 -0.873 -100.239 1.00 23.39 95 VAL C O 1
ATOM 7129 N N . THR C 1 96 ? 3.599 0.624 -98.584 1.00 22.13 96 THR C N 1
ATOM 7130 C CA . THR C 1 96 ? 2.300 1.090 -99.050 1.00 23.40 96 THR C CA 1
ATOM 7131 C C . THR C 1 96 ? 2.349 2.596 -99.304 1.00 24.51 96 THR C C 1
ATOM 7132 O O . THR C 1 96 ? 2.651 3.384 -98.407 1.00 23.15 96 THR C O 1
ATOM 7136 N N . VAL C 1 97 ? 2.059 2.987 -100.538 1.00 25.66 97 VAL C N 1
ATOM 7137 C CA . VAL C 1 97 ? 2.071 4.396 -100.909 1.00 28.48 97 VAL C CA 1
ATOM 7138 C C . VAL C 1 97 ? 0.657 4.877 -101.188 1.00 30.36 97 VAL C C 1
ATOM 7139 O O . VAL C 1 97 ? -0.138 4.162 -101.799 1.00 30.03 97 VAL C O 1
ATOM 7143 N N . SER C 1 98 ? 0.340 6.086 -100.737 1.00 32.41 98 SER C N 1
ATOM 7144 C CA . SER C 1 98 ? -0.979 6.645 -100.974 1.00 34.26 98 SER C CA 1
ATOM 7145 C C . SER C 1 98 ? -1.017 8.130 -100.663 1.00 36.30 98 SER C C 1
ATOM 7146 O O . SER C 1 98 ? -0.083 8.686 -100.077 1.00 35.16 98 SER C O 1
ATOM 7149 N N . ILE C 1 99 ? -2.105 8.766 -101.079 1.00 38.35 99 ILE C N 1
ATOM 7150 C CA . ILE C 1 99 ? -2.317 10.182 -100.832 1.00 40.95 99 ILE C CA 1
ATOM 7151 C C . ILE C 1 99 ? -3.352 10.146 -99.720 1.00 42.20 99 ILE C C 1
ATOM 7152 O O . ILE C 1 99 ? -4.411 9.552 -99.893 1.00 42.25 99 ILE C O 1
ATOM 7157 N N . ASP C 1 100 ? -3.050 10.747 -98.573 1.00 44.57 100 ASP C N 1
ATOM 7158 C CA . ASP C 1 100 ? -4.000 10.721 -97.464 1.00 46.57 100 ASP C CA 1
ATOM 7159 C C . ASP C 1 100 ? -5.208 11.625 -97.684 1.00 47.55 100 ASP C C 1
ATOM 7160 O O . ASP C 1 100 ? -5.342 12.272 -98.726 1.00 47.64 100 ASP C O 1
ATOM 7165 N N . ALA C 1 101 ? -6.084 11.659 -96.683 1.00 47.75 101 ALA C N 1
ATOM 7166 C CA . ALA C 1 101 ? -7.297 12.464 -96.726 1.00 47.36 101 ALA C CA 1
ATOM 7167 C C . ALA C 1 101 ? -7.020 13.950 -96.955 1.00 47.19 101 ALA C C 1
ATOM 7168 O O . ALA C 1 101 ? -7.836 14.650 -97.558 1.00 48.44 101 ALA C O 1
ATOM 7170 N N . GLN C 1 102 ? -5.875 14.429 -96.477 1.00 46.12 102 GLN C N 1
ATOM 7171 C CA . GLN C 1 102 ? -5.507 15.832 -96.637 1.00 45.54 102 GLN C CA 1
ATOM 7172 C C . GLN C 1 102 ? -4.784 16.110 -97.952 1.00 44.08 102 GLN C C 1
ATOM 7173 O O . GLN C 1 102 ? -4.334 17.231 -98.186 1.00 44.98 102 GLN C O 1
ATOM 7179 N N . GLY C 1 103 ? -4.668 15.093 -98.801 1.00 42.32 103 GLY C N 1
ATOM 7180 C CA . GLY C 1 103 ? -3.993 15.264 -100.078 1.00 40.44 103 GLY C CA 1
ATOM 7181 C C . GLY C 1 103 ? -2.481 15.235 -99.968 1.00 39.65 103 GLY C C 1
ATOM 7182 O O . GLY C 1 103 ? -1.774 15.694 -100.867 1.00 39.74 103 GLY C O 1
ATOM 7183 N N . HIS C 1 104 ? -1.983 14.687 -98.864 1.00 39.56 104 HIS C N 1
ATOM 7184 C CA . HIS C 1 104 ? -0.545 14.606 -98.623 1.00 38.86 104 HIS C CA 1
ATOM 7185 C C . HIS C 1 104 ? -0.001 13.220 -98.958 1.00 37.02 104 HIS C C 1
ATOM 7186 O O . HIS C 1 104 ? -0.724 12.224 -98.887 1.00 35.16 104 HIS C O 1
ATOM 7193 N N . LEU C 1 105 ? 1.273 13.162 -99.334 1.00 35.99 105 LEU C N 1
ATOM 7194 C CA . LEU C 1 105 ? 1.905 11.892 -99.671 1.00 34.01 105 LEU C CA 1
ATOM 7195 C C . LEU C 1 105 ? 2.151 11.088 -98.400 1.00 33.66 105 LEU C C 1
ATOM 7196 O O . LEU C 1 105 ? 2.781 11.566 -97.465 1.00 33.33 105 LEU C O 1
ATOM 7201 N N . ASP C 1 106 ? 1.636 9.864 -98.373 1.00 33.80 106 ASP C N 1
ATOM 7202 C CA . ASP C 1 106 ? 1.790 8.980 -97.227 1.00 33.93 106 ASP C CA 1
ATOM 7203 C C . ASP C 1 106 ? 2.470 7.688 -97.656 1.00 32.93 106 ASP C C 1
ATOM 7204 O O . ASP C 1 106 ? 2.021 7.027 -98.595 1.00 33.15 106 ASP C O 1
ATOM 7209 N N . ILE C 1 107 ? 3.554 7.329 -96.974 1.00 30.91 107 ILE C N 1
ATOM 7210 C CA . ILE C 1 107 ? 4.276 6.105 -97.299 1.00 28.44 107 ILE C CA 1
ATOM 7211 C C . ILE C 1 107 ? 4.659 5.344 -96.034 1.00 28.00 107 ILE C C 1
ATOM 7212 O O . ILE C 1 107 ? 5.208 5.916 -95.085 1.00 28.15 107 ILE C O 1
ATOM 7217 N N . ARG C 1 108 ? 4.362 4.052 -96.023 1.00 26.36 108 ARG C N 1
ATOM 7218 C CA . ARG C 1 108 ? 4.690 3.231 -94.870 1.00 27.73 108 ARG C CA 1
ATOM 7219 C C . ARG C 1 108 ? 5.350 1.918 -95.263 1.00 25.63 108 ARG C C 1
ATOM 7220 O O . ARG C 1 108 ? 4.887 1.217 -96.165 1.00 25.80 108 ARG C O 1
ATOM 7228 N N . ALA C 1 109 ? 6.455 1.616 -94.593 1.00 22.13 109 ALA C N 1
ATOM 7229 C CA . ALA C 1 109 ? 7.188 0.378 -94.814 1.00 21.35 109 ALA C CA 1
ATOM 7230 C C . ALA C 1 109 ? 7.048 -0.385 -93.507 1.00 18.80 109 ALA C C 1
ATOM 7231 O O . ALA C 1 109 ? 7.503 0.073 -92.469 1.00 19.29 109 ALA C O 1
ATOM 7233 N N . GLN C 1 110 ? 6.389 -1.534 -93.554 1.00 18.20 110 GLN C N 1
ATOM 7234 C CA . GLN C 1 110 ? 6.200 -2.321 -92.351 1.00 17.22 110 GLN C CA 1
ATOM 7235 C C . GLN C 1 110 ? 6.610 -3.768 -92.586 1.00 16.52 110 GLN C C 1
ATOM 7236 O O . GLN C 1 110 ? 6.339 -4.336 -93.648 1.00 15.01 110 GLN C O 1
ATOM 7242 N N . GLY C 1 111 ? 7.264 -4.354 -91.588 1.00 13.84 111 GLY C N 1
ATOM 7243 C CA . GLY C 1 111 ? 7.712 -5.732 -91.686 1.00 13.14 111 GLY C CA 1
ATOM 7244 C C . GLY C 1 111 ? 8.813 -5.984 -90.681 1.00 13.22 111 GLY C C 1
ATOM 7245 O O . GLY C 1 111 ? 8.934 -5.247 -89.703 1.00 13.91 111 GLY C O 1
ATOM 7246 N N . LEU C 1 112 ? 9.613 -7.022 -90.906 1.00 12.64 112 LEU C N 1
ATOM 7247 C CA . LEU C 1 112 ? 10.714 -7.321 -90.000 1.00 14.09 112 LEU C CA 1
ATOM 7248 C C . LEU C 1 112 ? 11.635 -6.112 -90.029 1.00 13.58 112 LEU C C 1
ATOM 7249 O O . LEU C 1 112 ? 11.991 -5.619 -91.102 1.00 14.48 112 LEU C O 1
ATOM 7254 N N . LEU C 1 113 ? 12.007 -5.639 -88.849 1.00 14.39 113 LEU C N 1
ATOM 7255 C CA . LEU C 1 113 ? 12.846 -4.455 -88.722 1.00 14.26 113 LEU C CA 1
ATOM 7256 C C . LEU C 1 113 ? 14.185 -4.523 -89.462 1.00 14.42 113 LEU C C 1
ATOM 7257 O O . LEU C 1 113 ? 14.559 -3.558 -90.118 1.00 14.90 113 LEU C O 1
ATOM 7262 N N . TYR C 1 114 ? 14.905 -5.642 -89.382 1.00 15.05 114 TYR C N 1
ATOM 7263 C CA . TYR C 1 114 ? 16.196 -5.718 -90.071 1.00 16.11 114 TYR C CA 1
ATOM 7264 C C . TYR C 1 114 ? 16.013 -5.568 -91.580 1.00 17.35 114 TYR C C 1
ATOM 7265 O O . TYR C 1 114 ? 16.927 -5.141 -92.290 1.00 18.74 114 TYR C O 1
ATOM 7274 N N . ARG C 1 115 ? 14.824 -5.904 -92.066 1.00 17.07 115 ARG C N 1
ATOM 7275 C CA . ARG C 1 115 ? 14.532 -5.767 -93.484 1.00 15.97 115 ARG C CA 1
ATOM 7276 C C . ARG C 1 115 ? 14.060 -4.365 -93.862 1.00 16.27 115 ARG C C 1
ATOM 7277 O O . ARG C 1 115 ? 14.673 -3.702 -94.704 1.00 16.80 115 ARG C O 1
ATOM 7285 N N . VAL C 1 116 ? 12.980 -3.903 -93.232 1.00 15.81 116 VAL C N 1
ATOM 7286 C CA . VAL C 1 116 ? 12.411 -2.608 -93.601 1.00 14.80 116 VAL C CA 1
ATOM 7287 C C . VAL C 1 116 ? 13.235 -1.375 -93.295 1.00 14.67 116 VAL C C 1
ATOM 7288 O O . VAL C 1 116 ? 12.999 -0.326 -93.880 1.00 16.28 116 VAL C O 1
ATOM 7292 N N . THR C 1 117 ? 14.204 -1.482 -92.400 1.00 15.17 117 THR C N 1
ATOM 7293 C CA . THR C 1 117 ? 15.015 -0.313 -92.101 1.00 15.39 117 THR C CA 1
ATOM 7294 C C . THR C 1 117 ? 15.783 0.104 -93.361 1.00 16.56 117 THR C C 1
ATOM 7295 O O . THR C 1 117 ? 16.091 1.282 -93.554 1.00 19.01 117 THR C O 1
ATOM 7299 N N . LEU C 1 118 ? 16.048 -0.862 -94.236 1.00 16.80 118 LEU C N 1
ATOM 7300 C CA . LEU C 1 118 ? 16.791 -0.602 -95.468 1.00 19.40 118 LEU C CA 1
ATOM 7301 C C . LEU C 1 118 ? 16.045 0.250 -96.497 1.00 19.70 118 LEU C C 1
ATOM 7302 O O . LEU C 1 118 ? 16.661 0.779 -97.417 1.00 20.08 118 LEU C O 1
ATOM 7307 N N . TRP C 1 119 ? 14.730 0.387 -96.338 1.00 20.32 119 TRP C N 1
ATOM 7308 C CA . TRP C 1 119 ? 13.922 1.182 -97.263 1.00 21.37 119 TRP C CA 1
ATOM 7309 C C . TRP C 1 119 ? 14.095 2.698 -97.121 1.00 22.68 119 TRP C C 1
ATOM 7310 O O . TRP C 1 119 ? 14.036 3.425 -98.107 1.00 24.04 119 TRP C O 1
ATOM 7321 N N . GLU C 1 120 ? 14.299 3.170 -95.895 1.00 24.12 120 GLU C N 1
ATOM 7322 C CA . GLU C 1 120 ? 14.386 4.608 -95.616 1.00 24.93 120 GLU C CA 1
ATOM 7323 C C . GLU C 1 120 ? 15.128 5.524 -96.582 1.00 26.31 120 GLU C C 1
ATOM 7324 O O . GLU C 1 120 ? 14.515 6.370 -97.231 1.00 26.95 120 GLU C O 1
ATOM 7330 N N . THR C 1 121 ? 16.446 5.380 -96.645 1.00 25.88 121 THR C N 1
ATOM 7331 C CA . THR C 1 121 ? 17.266 6.232 -97.494 1.00 26.85 121 THR C CA 1
ATOM 7332 C C . THR C 1 121 ? 16.932 6.151 -98.981 1.00 27.00 121 THR C C 1
ATOM 7333 O O . THR C 1 121 ? 16.792 7.181 -99.644 1.00 27.21 121 THR C O 1
ATOM 7337 N N . PRO C 1 122 ? 16.806 4.933 -99.530 1.00 27.46 122 PRO C N 1
ATOM 7338 C CA . PRO C 1 122 ? 16.478 4.813 -100.956 1.00 26.53 122 PRO C CA 1
ATOM 7339 C C . PRO C 1 122 ? 15.146 5.496 -101.296 1.00 26.86 122 PRO C C 1
ATOM 7340 O O . PRO C 1 122 ? 15.048 6.237 -102.273 1.00 27.43 122 PRO C O 1
ATOM 7344 N N . ILE C 1 123 ? 14.121 5.250 -100.484 1.00 24.79 123 ILE C N 1
ATOM 7345 C CA . ILE C 1 123 ? 12.815 5.849 -100.733 1.00 24.93 123 ILE C CA 1
ATOM 7346 C C . ILE C 1 123 ? 12.849 7.376 -100.700 1.00 25.19 123 ILE C C 1
ATOM 7347 O O . ILE C 1 123 ? 12.248 8.028 -101.554 1.00 26.34 123 ILE C O 1
ATOM 7352 N N . LEU C 1 124 ? 13.547 7.952 -99.726 1.00 25.80 124 LEU C N 1
ATOM 7353 C CA . LEU C 1 124 ? 13.633 9.405 -99.637 1.00 25.95 124 LEU C CA 1
ATOM 7354 C C . LEU C 1 124 ? 14.396 9.965 -100.836 1.00 27.23 124 LEU C C 1
ATOM 7355 O O . LEU C 1 124 ? 13.994 10.982 -101.410 1.00 27.87 124 LEU C O 1
ATOM 7360 N N . ALA C 1 125 ? 15.482 9.298 -101.221 1.00 27.35 125 ALA C N 1
ATOM 7361 C CA . ALA C 1 125 ? 16.284 9.738 -102.364 1.00 28.59 125 ALA C CA 1
ATOM 7362 C C . ALA C 1 125 ? 15.455 9.648 -103.643 1.00 29.42 125 ALA C C 1
ATOM 7363 O O . ALA C 1 125 ? 15.563 10.503 -104.524 1.00 29.96 125 ALA C O 1
ATOM 7365 N N . VAL C 1 126 ? 14.633 8.606 -103.741 1.00 29.01 126 VAL C N 1
ATOM 7366 C CA . VAL C 1 126 ? 13.782 8.417 -104.908 1.00 29.37 126 VAL C CA 1
ATOM 7367 C C . VAL C 1 126 ? 12.734 9.519 -104.981 1.00 29.88 126 VAL C C 1
ATOM 7368 O O . VAL C 1 126 ? 12.534 10.120 -106.036 1.00 30.85 126 VAL C O 1
ATOM 7372 N N . ILE C 1 127 ? 12.070 9.785 -103.859 1.00 29.32 127 ILE C N 1
ATOM 7373 C CA . ILE C 1 127 ? 11.053 10.823 -103.811 1.00 30.66 127 ILE C CA 1
ATOM 7374 C C . ILE C 1 127 ? 11.642 12.174 -104.184 1.00 32.34 127 ILE C C 1
ATOM 7375 O O . ILE C 1 127 ? 11.043 12.931 -104.950 1.00 33.13 127 ILE C O 1
ATOM 7380 N N . SER C 1 128 ? 12.818 12.471 -103.645 1.00 32.56 128 SER C N 1
ATOM 7381 C CA . SER C 1 128 ? 13.482 13.733 -103.931 1.00 32.64 128 SER C CA 1
ATOM 7382 C C . SER C 1 128 ? 13.807 13.870 -105.424 1.00 32.73 128 SER C C 1
ATOM 7383 O O . SER C 1 128 ? 13.450 14.869 -106.050 1.00 32.07 128 SER C O 1
ATOM 7386 N N . GLU C 1 129 ? 14.467 12.866 -105.995 1.00 33.26 129 GLU C N 1
ATOM 7387 C CA . GLU C 1 129 ? 14.822 12.917 -107.410 1.00 34.75 129 GLU C CA 1
ATOM 7388 C C . GLU C 1 129 ? 13.578 12.965 -108.299 1.00 35.08 129 GLU C C 1
ATOM 7389 O O . GLU C 1 129 ? 13.518 13.764 -109.233 1.00 35.52 129 GLU C O 1
ATOM 7395 N N . LEU C 1 130 ? 12.585 12.128 -108.007 1.00 34.64 130 LEU C N 1
ATOM 7396 C CA . LEU C 1 130 ? 11.347 12.119 -108.786 1.00 35.61 130 LEU C CA 1
ATOM 7397 C C . LEU C 1 130 ? 10.667 13.484 -108.745 1.00 37.45 130 LEU C C 1
ATOM 7398 O O . LEU C 1 130 ? 10.130 13.961 -109.746 1.00 38.44 130 LEU C O 1
ATOM 7403 N N . TYR C 1 131 ? 10.681 14.101 -107.570 1.00 38.04 131 TYR C N 1
ATOM 7404 C CA . TYR C 1 131 ? 10.050 15.394 -107.381 1.00 39.05 131 TYR C CA 1
ATOM 7405 C C . TYR C 1 131 ? 10.579 16.466 -108.325 1.00 40.14 131 TYR C C 1
ATOM 7406 O O . TYR C 1 131 ? 9.806 17.116 -109.028 1.00 41.31 131 TYR C O 1
ATOM 7415 N N . TYR C 1 132 ? 11.893 16.662 -108.328 1.00 40.30 132 TYR C N 1
ATOM 7416 C CA . TYR C 1 132 ? 12.493 17.674 -109.181 1.00 40.97 132 TYR C CA 1
ATOM 7417 C C . TYR C 1 132 ? 12.244 17.380 -110.649 1.00 41.87 132 TYR C C 1
ATOM 7418 O O . TYR C 1 132 ? 12.028 18.300 -111.436 1.00 42.74 132 TYR C O 1
ATOM 7427 N N . ARG C 1 133 ? 12.260 16.104 -111.021 1.00 42.93 133 ARG C N 1
ATOM 7428 C CA . ARG C 1 133 ? 11.991 15.737 -112.407 1.00 43.21 133 ARG C CA 1
ATOM 7429 C C . ARG C 1 133 ? 10.556 16.145 -112.704 1.00 44.39 133 ARG C C 1
ATOM 7430 O O . ARG C 1 133 ? 10.268 16.776 -113.723 1.00 45.25 133 ARG C O 1
ATOM 7438 N N . PHE C 1 134 ? 9.662 15.778 -111.791 1.00 44.71 134 PHE C N 1
ATOM 7439 C CA . PHE C 1 134 ? 8.238 16.057 -111.932 1.00 44.91 134 PHE C CA 1
ATOM 7440 C C . PHE C 1 134 ? 7.904 17.527 -112.161 1.00 44.90 134 PHE C C 1
ATOM 7441 O O . PHE C 1 134 ? 7.057 17.846 -112.994 1.00 45.57 134 PHE C O 1
ATOM 7449 N N . ILE C 1 135 ? 8.554 18.421 -111.421 1.00 44.22 135 ILE C N 1
ATOM 7450 C CA . ILE C 1 135 ? 8.286 19.841 -111.578 1.00 42.86 135 ILE C CA 1
ATOM 7451 C C . ILE C 1 135 ? 9.212 20.472 -112.609 1.00 43.21 135 ILE C C 1
ATOM 7452 O O . ILE C 1 135 ? 9.298 21.696 -112.716 1.00 43.14 135 ILE C O 1
ATOM 7457 N N . GLY C 1 136 ? 9.910 19.625 -113.359 1.00 43.12 136 GLY C N 1
ATOM 7458 C CA . GLY C 1 136 ? 10.803 20.105 -114.399 1.00 42.13 136 GLY C CA 1
ATOM 7459 C C . GLY C 1 136 ? 12.032 20.890 -113.983 1.00 41.84 136 GLY C C 1
ATOM 7460 O O . GLY C 1 136 ? 12.618 21.595 -114.805 1.00 41.92 136 GLY C O 1
ATOM 7461 N N . ALA C 1 137 ? 12.440 20.780 -112.725 1.00 41.06 137 ALA C N 1
ATOM 7462 C CA . ALA C 1 137 ? 13.624 21.499 -112.271 1.00 41.13 137 ALA C CA 1
ATOM 7463 C C . ALA C 1 137 ? 14.893 20.832 -112.808 1.00 41.13 137 ALA C C 1
ATOM 7464 O O . ALA C 1 137 ? 14.948 19.612 -112.966 1.00 41.19 137 ALA C O 1
ATOM 7466 N N . GLU C 1 138 ? 15.903 21.641 -113.105 1.00 41.17 138 GLU C N 1
ATOM 7467 C CA . GLU C 1 138 ? 17.176 21.134 -113.606 1.00 41.93 138 GLU C CA 1
ATOM 7468 C C . GLU C 1 138 ? 18.306 21.843 -112.876 1.00 41.66 138 GLU C C 1
ATOM 7469 O O . GLU C 1 138 ? 18.184 23.013 -112.509 1.00 40.96 138 GLU C O 1
ATOM 7475 N N . PRO C 1 139 ? 19.424 21.141 -112.648 1.00 41.05 139 PRO C N 1
ATOM 7476 C CA . PRO C 1 139 ? 20.540 21.774 -111.946 1.00 40.87 139 PRO C CA 1
ATOM 7477 C C . PRO C 1 139 ? 21.381 22.671 -112.848 1.00 41.15 139 PRO C C 1
ATOM 7478 O O . PRO C 1 139 ? 21.505 22.423 -114.047 1.00 40.94 139 PRO C O 1
ATOM 7482 N N . ASP C 1 140 ? 21.941 23.727 -112.267 1.00 41.51 140 ASP C N 1
ATOM 7483 C CA . ASP C 1 140 ? 22.810 24.626 -113.015 1.00 41.59 140 ASP C CA 1
ATOM 7484 C C . ASP C 1 140 ? 24.194 24.034 -112.809 1.00 40.99 140 ASP C C 1
ATOM 7485 O O . ASP C 1 140 ? 24.898 24.380 -111.856 1.00 41.23 140 ASP C O 1
ATOM 7490 N N . TRP C 1 141 ? 24.573 23.125 -113.696 1.00 40.73 141 TRP C N 1
ATOM 7491 C CA . TRP C 1 141 ? 25.858 22.459 -113.577 1.00 40.94 141 TRP C CA 1
ATOM 7492 C C . TRP C 1 141 ? 27.048 23.387 -113.428 1.00 40.91 141 TRP C C 1
ATOM 7493 O O . TRP C 1 141 ? 28.034 23.035 -112.779 1.00 40.74 141 TRP C O 1
ATOM 7504 N N . LYS C 1 142 ? 26.959 24.575 -114.014 1.00 41.50 142 LYS C N 1
ATOM 7505 C CA . LYS C 1 142 ? 28.056 25.523 -113.912 1.00 41.92 142 LYS C CA 1
ATOM 7506 C C . LYS C 1 142 ? 28.225 25.909 -112.453 1.00 42.10 142 LYS C C 1
ATOM 7507 O O . LYS C 1 142 ? 29.343 25.985 -111.944 1.00 42.34 142 LYS C O 1
ATOM 7513 N N . GLN C 1 143 ? 27.108 26.150 -111.776 1.00 42.90 143 GLN C N 1
ATOM 7514 C CA . GLN C 1 143 ? 27.163 26.518 -110.369 1.00 42.90 143 GLN C CA 1
ATOM 7515 C C . GLN C 1 143 ? 27.610 25.332 -109.518 1.00 42.92 143 GLN C C 1
ATOM 7516 O O . GLN C 1 143 ? 28.408 25.488 -108.592 1.00 42.93 143 GLN C O 1
ATOM 7522 N N . VAL C 1 144 ? 27.079 24.150 -109.823 1.00 42.87 144 VAL C N 1
ATOM 7523 C CA . VAL C 1 144 ? 27.449 22.951 -109.082 1.00 41.74 144 VAL C CA 1
ATOM 7524 C C . VAL C 1 144 ? 28.968 22.819 -109.127 1.00 41.72 144 VAL C C 1
ATOM 7525 O O . VAL C 1 144 ? 29.616 22.712 -108.090 1.00 41.76 144 VAL C O 1
ATOM 7529 N N . GLU C 1 145 ? 29.529 22.837 -110.333 1.00 41.94 145 GLU C N 1
ATOM 7530 C CA . GLU C 1 145 ? 30.975 22.735 -110.510 1.00 43.44 145 GLU C CA 1
ATOM 7531 C C . GLU C 1 145 ? 31.714 23.778 -109.667 1.00 43.64 145 GLU C C 1
ATOM 7532 O O . GLU C 1 145 ? 32.606 23.448 -108.878 1.00 43.90 145 GLU C O 1
ATOM 7538 N N . GLU C 1 146 ? 31.322 25.037 -109.836 1.00 43.60 146 GLU C N 1
ATOM 7539 C CA . GLU C 1 146 ? 31.952 26.156 -109.142 1.00 43.02 146 GLU C CA 1
ATOM 7540 C C . GLU C 1 146 ? 31.839 26.229 -107.624 1.00 41.35 146 GLU C C 1
ATOM 7541 O O . GLU C 1 146 ? 32.852 26.373 -106.937 1.00 40.65 146 GLU C O 1
ATOM 7547 N N . VAL C 1 147 ? 30.625 26.153 -107.090 1.00 39.62 147 VAL C N 1
ATOM 7548 C CA . VAL C 1 147 ? 30.470 26.244 -105.638 1.00 39.58 147 VAL C CA 1
ATOM 7549 C C . VAL C 1 147 ? 31.050 25.039 -104.902 1.00 38.08 147 VAL C C 1
ATOM 7550 O O . VAL C 1 147 ? 31.588 25.176 -103.802 1.00 38.65 147 VAL C O 1
ATOM 7554 N N . THR C 1 148 ? 30.949 23.861 -105.504 1.00 36.95 148 THR C N 1
ATOM 7555 C CA . THR C 1 148 ? 31.477 22.666 -104.868 1.00 36.24 148 THR C CA 1
ATOM 7556 C C . THR C 1 148 ? 32.993 22.777 -104.767 1.00 37.38 148 THR C C 1
ATOM 7557 O O . THR C 1 148 ? 33.589 22.430 -103.739 1.00 37.27 148 THR C O 1
ATOM 7561 N N . ARG C 1 149 ? 33.624 23.271 -105.828 1.00 38.28 149 ARG C N 1
ATOM 7562 C CA . ARG C 1 149 ? 35.070 23.429 -105.807 1.00 38.49 149 ARG C CA 1
ATOM 7563 C C . ARG C 1 149 ? 35.448 24.409 -104.704 1.00 37.57 149 ARG C C 1
ATOM 7564 O O . ARG C 1 149 ? 36.365 24.154 -103.922 1.00 36.93 149 ARG C O 1
ATOM 7572 N N . SER C 1 150 ? 34.729 25.525 -104.635 1.00 37.15 150 SER C N 1
ATOM 7573 C CA . SER C 1 150 ? 35.006 26.539 -103.624 1.00 38.17 150 SER C CA 1
ATOM 7574 C C . SER C 1 150 ? 34.881 25.957 -102.228 1.00 37.93 150 SER C C 1
ATOM 7575 O O . SER C 1 150 ? 35.737 26.189 -101.371 1.00 38.48 150 SER C O 1
ATOM 7578 N N . LYS C 1 151 ? 33.807 25.209 -101.995 1.00 36.94 151 LYS C N 1
ATOM 7579 C CA . LYS C 1 151 ? 33.594 24.599 -100.688 1.00 35.68 151 LYS C CA 1
ATOM 7580 C C . LYS C 1 151 ? 34.744 23.647 -100.352 1.00 35.23 151 LYS C C 1
ATOM 7581 O O . LYS C 1 151 ? 35.274 23.665 -99.241 1.00 35.97 151 LYS C O 1
ATOM 7587 N N . GLY C 1 152 ? 35.138 22.826 -101.318 1.00 34.98 152 GLY C N 1
ATOM 7588 C CA . GLY C 1 152 ? 36.226 21.894 -101.086 1.00 34.53 152 GLY C CA 1
ATOM 7589 C C . GLY C 1 152 ? 37.516 22.595 -100.711 1.00 34.60 152 GLY C C 1
ATOM 7590 O O . GLY C 1 152 ? 38.184 22.220 -99.742 1.00 34.29 152 GLY C O 1
ATOM 7591 N N . GLU C 1 153 ? 37.870 23.627 -101.470 1.00 35.39 153 GLU C N 1
ATOM 7592 C CA . GLU C 1 153 ? 39.097 24.366 -101.208 1.00 34.96 153 GLU C CA 1
ATOM 7593 C C . GLU C 1 153 ? 39.046 25.028 -99.839 1.00 34.63 153 GLU C C 1
ATOM 7594 O O . GLU C 1 153 ? 40.043 25.047 -99.114 1.00 33.25 153 GLU C O 1
ATOM 7600 N N . LEU C 1 154 ? 37.878 25.553 -99.477 1.00 34.68 154 LEU C N 1
ATOM 7601 C CA . LEU C 1 154 ? 37.711 26.201 -98.178 1.00 34.99 154 LEU C CA 1
ATOM 7602 C C . LEU C 1 154 ? 37.945 25.207 -97.031 1.00 35.36 154 LEU C C 1
ATOM 7603 O O . LEU C 1 154 ? 38.702 25.491 -96.098 1.00 35.94 154 LEU C O 1
ATOM 7608 N N . MET C 1 155 ? 37.302 24.042 -97.102 1.00 34.90 155 MET C N 1
ATOM 7609 C CA . MET C 1 155 ? 37.453 23.033 -96.054 1.00 33.39 155 MET C CA 1
ATOM 7610 C C . MET C 1 155 ? 38.912 22.594 -95.967 1.00 33.38 155 MET C C 1
ATOM 7611 O O . MET C 1 155 ? 39.450 22.395 -94.874 1.00 32.21 155 MET C O 1
ATOM 7616 N N . ARG C 1 156 ? 39.546 22.446 -97.126 1.00 34.36 156 ARG C N 1
ATOM 7617 C CA . ARG C 1 156 ? 40.943 22.033 -97.198 1.00 36.16 156 ARG C CA 1
ATOM 7618 C C . ARG C 1 156 ? 41.824 23.060 -96.501 1.00 37.26 156 ARG C C 1
ATOM 7619 O O . ARG C 1 156 ? 42.649 22.715 -95.662 1.00 37.90 156 ARG C O 1
ATOM 7627 N N . GLU C 1 157 ? 41.637 24.324 -96.864 1.00 38.51 157 GLU C N 1
ATOM 7628 C CA . GLU C 1 157 ? 42.396 25.429 -96.291 1.00 39.42 157 GLU C CA 1
ATOM 7629 C C . GLU C 1 157 ? 42.294 25.463 -94.770 1.00 39.09 157 GLU C C 1
ATOM 7630 O O . GLU C 1 157 ? 43.305 25.598 -94.080 1.00 38.21 157 GLU C O 1
ATOM 7636 N N . HIS C 1 158 ? 41.078 25.340 -94.245 1.00 38.85 158 HIS C N 1
ATOM 7637 C CA . HIS C 1 158 ? 40.888 25.380 -92.798 1.00 39.12 158 HIS C CA 1
ATOM 7638 C C . HIS C 1 158 ? 41.071 24.023 -92.128 1.00 39.21 158 HIS C C 1
ATOM 7639 O O . HIS C 1 158 ? 40.892 23.897 -90.916 1.00 39.20 158 HIS C O 1
ATOM 7646 N N . ARG C 1 159 ? 41.430 23.012 -92.911 1.00 39.27 159 ARG C N 1
ATOM 7647 C CA . ARG C 1 159 ? 41.639 21.671 -92.370 1.00 39.80 159 ARG C CA 1
ATOM 7648 C C . ARG C 1 159 ? 40.428 21.202 -91.572 1.00 39.03 159 ARG C C 1
ATOM 7649 O O . ARG C 1 159 ? 40.565 20.651 -90.479 1.00 38.54 159 ARG C O 1
ATOM 7657 N N . ALA C 1 160 ? 39.243 21.430 -92.126 1.00 37.41 160 ALA C N 1
ATOM 7658 C CA . ALA C 1 160 ? 38.003 21.039 -91.476 1.00 36.16 160 ALA C CA 1
ATOM 7659 C C . ALA C 1 160 ? 37.611 19.629 -91.925 1.00 35.66 160 ALA C C 1
ATOM 7660 O O . ALA C 1 160 ? 37.099 19.445 -93.030 1.00 36.06 160 ALA C O 1
ATOM 7662 N N . THR C 1 161 ? 37.871 18.638 -91.074 1.00 33.05 161 THR C N 1
ATOM 7663 C CA . THR C 1 161 ? 37.536 17.246 -91.384 1.00 31.63 161 THR C CA 1
ATOM 7664 C C . THR C 1 161 ? 36.027 17.111 -91.542 1.00 30.47 161 THR C C 1
ATOM 7665 O O . THR C 1 161 ? 35.281 17.403 -90.616 1.00 30.75 161 THR C O 1
ATOM 7669 N N . PHE C 1 162 ? 35.577 16.664 -92.707 1.00 29.01 162 PHE C N 1
ATOM 7670 C CA . PHE C 1 162 ? 34.152 16.521 -92.937 1.00 28.60 162 PHE C CA 1
ATOM 7671 C C . PHE C 1 162 ? 33.806 15.294 -93.767 1.00 27.59 162 PHE C C 1
ATOM 7672 O O . PHE C 1 162 ? 34.660 14.724 -94.438 1.00 28.05 162 PHE C O 1
ATOM 7680 N N . SER C 1 163 ? 32.540 14.897 -93.697 1.00 26.55 163 SER C N 1
ATOM 7681 C CA . SER C 1 163 ? 32.027 13.757 -94.444 1.00 26.48 163 SER C CA 1
ATOM 7682 C C . SER C 1 163 ? 30.761 14.199 -95.173 1.00 25.95 163 SER C C 1
ATOM 7683 O O . SER C 1 163 ? 30.078 15.125 -94.737 1.00 24.81 163 SER C O 1
ATOM 7686 N N . ILE C 1 164 ? 30.458 13.534 -96.280 1.00 25.53 164 ILE C N 1
ATOM 7687 C CA . ILE C 1 164 ? 29.267 13.846 -97.061 1.00 26.46 164 ILE C CA 1
ATOM 7688 C C . ILE C 1 164 ? 28.081 13.011 -96.559 1.00 27.66 164 ILE C C 1
ATOM 7689 O O . ILE C 1 164 ? 28.071 11.782 -96.706 1.00 27.39 164 ILE C O 1
ATOM 7694 N N . PHE C 1 165 ? 27.096 13.684 -95.959 1.00 27.58 165 PHE C N 1
ATOM 7695 C CA . PHE C 1 165 ? 25.893 13.032 -95.429 1.00 29.21 165 PHE C CA 1
ATOM 7696 C C . PHE C 1 165 ? 24.619 13.550 -96.108 1.00 30.33 165 PHE C C 1
ATOM 7697 O O . PHE C 1 165 ? 23.606 13.710 -95.436 1.00 31.68 165 PHE C O 1
ATOM 7705 N N . GLY C 1 166 ? 24.630 13.811 -97.410 1.00 30.63 166 GLY C N 1
ATOM 7706 C CA . GLY C 1 166 ? 23.417 14.355 -98.003 1.00 30.80 166 GLY C CA 1
ATOM 7707 C C . GLY C 1 166 ? 22.585 13.514 -98.951 1.00 31.34 166 GLY C C 1
ATOM 7708 O O . GLY C 1 166 ? 21.813 14.063 -99.737 1.00 31.85 166 GLY C O 1
ATOM 7709 N N . MET C 1 167 ? 22.708 12.195 -98.873 1.00 31.07 167 MET C N 1
ATOM 7710 C CA . MET C 1 167 ? 21.966 11.323 -99.771 1.00 31.77 167 MET C CA 1
ATOM 7711 C C . MET C 1 167 ? 20.439 11.458 -99.768 1.00 31.89 167 MET C C 1
ATOM 7712 O O . MET C 1 167 ? 19.825 11.673 -100.814 1.00 32.00 167 MET C O 1
ATOM 7717 N N . ARG C 1 168 ? 19.826 11.337 -98.598 1.00 31.60 168 ARG C N 1
ATOM 7718 C CA . ARG C 1 168 ? 18.378 11.398 -98.499 1.00 31.93 168 ARG C CA 1
ATOM 7719 C C . ARG C 1 168 ? 17.690 12.592 -99.149 1.00 32.96 168 ARG C C 1
ATOM 7720 O O . ARG C 1 168 ? 16.559 12.467 -99.623 1.00 33.29 168 ARG C O 1
ATOM 7728 N N . ARG C 1 169 ? 18.355 13.742 -99.183 1.00 32.23 169 ARG C N 1
ATOM 7729 C CA . ARG C 1 169 ? 17.752 14.921 -99.794 1.00 32.65 169 ARG C CA 1
ATOM 7730 C C . ARG C 1 169 ? 18.496 15.462 -101.006 1.00 31.64 169 ARG C C 1
ATOM 7731 O O . ARG C 1 169 ? 18.305 16.613 -101.387 1.00 30.69 169 ARG C O 1
ATOM 7739 N N . ARG C 1 170 ? 19.338 14.631 -101.611 1.00 30.05 170 ARG C N 1
ATOM 7740 C CA . ARG C 1 170 ? 20.094 15.040 -102.785 1.00 29.77 170 ARG C CA 1
ATOM 7741 C C . ARG C 1 170 ? 19.144 15.436 -103.914 1.00 30.40 170 ARG C C 1
ATOM 7742 O O . ARG C 1 170 ? 18.007 14.958 -103.974 1.00 30.99 170 ARG C O 1
ATOM 7750 N N . PHE C 1 171 ? 19.605 16.312 -104.803 1.00 30.27 171 PHE C N 1
ATOM 7751 C CA . PHE C 1 171 ? 18.785 16.727 -105.940 1.00 30.38 171 PHE C CA 1
ATOM 7752 C C . PHE C 1 171 ? 18.596 15.498 -106.833 1.00 29.83 171 PHE C C 1
ATOM 7753 O O . PHE C 1 171 ? 17.504 15.249 -107.355 1.00 30.11 171 PHE C O 1
ATOM 7761 N N . SER C 1 172 ? 19.672 14.729 -106.994 1.00 27.49 172 SER C N 1
ATOM 7762 C CA . SER C 1 172 ? 19.649 13.519 -107.813 1.00 27.71 172 SER C CA 1
ATOM 7763 C C . SER C 1 172 ? 20.925 12.729 -107.565 1.00 27.41 172 SER C C 1
ATOM 7764 O O . SER C 1 172 ? 21.881 13.257 -106.994 1.00 28.14 172 SER C O 1
ATOM 7767 N N . LEU C 1 173 ? 20.940 11.473 -108.001 1.00 27.11 173 LEU C N 1
ATOM 7768 C CA . LEU C 1 173 ? 22.114 10.624 -107.836 1.00 29.36 173 LEU C CA 1
ATOM 7769 C C . LEU C 1 173 ? 23.270 11.273 -108.602 1.00 30.53 173 LEU C C 1
ATOM 7770 O O . LEU C 1 173 ? 24.412 11.329 -108.130 1.00 30.62 173 LEU C O 1
ATOM 7775 N N . GLU C 1 174 ? 22.945 11.760 -109.795 1.00 31.86 174 GLU C N 1
ATOM 7776 C CA . GLU C 1 174 ? 23.910 12.404 -110.676 1.00 34.21 174 GLU C CA 1
ATOM 7777 C C . GLU C 1 174 ? 24.576 13.596 -110.001 1.00 33.45 174 GLU C C 1
ATOM 7778 O O . GLU C 1 174 ? 25.791 13.773 -110.096 1.00 34.56 174 GLU C O 1
ATOM 7784 N N . VAL C 1 175 ? 23.784 14.417 -109.319 1.00 32.86 175 VAL C N 1
ATOM 7785 C CA . VAL C 1 175 ? 24.337 15.568 -108.620 1.00 31.08 175 VAL C CA 1
ATOM 7786 C C . VAL C 1 175 ? 25.230 15.129 -107.449 1.00 31.85 175 VAL C C 1
ATOM 7787 O O . VAL C 1 175 ? 26.341 15.640 -107.294 1.00 31.58 175 VAL C O 1
ATOM 7791 N N . GLU C 1 176 ? 24.766 14.185 -106.630 1.00 30.47 176 GLU C N 1
ATOM 7792 C CA . GLU C 1 176 ? 25.592 13.729 -105.515 1.00 31.91 176 GLU C CA 1
ATOM 7793 C C . GLU C 1 176 ? 26.879 13.081 -106.035 1.00 31.82 176 GLU C C 1
ATOM 7794 O O . GLU C 1 176 ? 27.953 13.258 -105.453 1.00 30.10 176 GLU C O 1
ATOM 7800 N N . ASP C 1 177 ? 26.764 12.344 -107.137 1.00 32.30 177 ASP C N 1
ATOM 7801 C CA . ASP C 1 177 ? 27.914 11.670 -107.740 1.00 33.51 177 ASP C CA 1
ATOM 7802 C C . ASP C 1 177 ? 28.987 12.681 -108.157 1.00 34.72 177 ASP C C 1
ATOM 7803 O O . ASP C 1 177 ? 30.154 12.558 -107.779 1.00 34.72 177 ASP C O 1
ATOM 7808 N N . ARG C 1 178 ? 28.585 13.682 -108.937 1.00 35.81 178 ARG C N 1
ATOM 7809 C CA . ARG C 1 178 ? 29.517 14.703 -109.408 1.00 35.29 178 ARG C CA 1
ATOM 7810 C C . ARG C 1 178 ? 30.088 15.544 -108.270 1.00 34.45 178 ARG C C 1
ATOM 7811 O O . ARG C 1 178 ? 31.284 15.850 -108.259 1.00 32.84 178 ARG C O 1
ATOM 7819 N N . VAL C 1 179 ? 29.235 15.921 -107.316 1.00 33.62 179 VAL C N 1
ATOM 7820 C CA . VAL C 1 179 ? 29.674 16.716 -106.167 1.00 31.44 179 VAL C CA 1
ATOM 7821 C C . VAL C 1 179 ? 30.742 15.956 -105.375 1.00 31.51 179 VAL C C 1
ATOM 7822 O O . VAL C 1 179 ? 31.734 16.543 -104.930 1.00 31.94 179 VAL C O 1
ATOM 7826 N N . THR C 1 180 ? 30.535 14.652 -105.204 1.00 31.01 180 THR C N 1
ATOM 7827 C CA . THR C 1 180 ? 31.486 13.818 -104.481 1.00 31.43 180 THR C CA 1
ATOM 7828 C C . THR C 1 180 ? 32.812 13.792 -105.233 1.00 31.67 180 THR C C 1
ATOM 7829 O O . THR C 1 180 ? 33.883 13.869 -104.632 1.00 31.25 180 THR C O 1
ATOM 7833 N N . ASP C 1 181 ? 32.728 13.676 -106.554 1.00 32.57 181 ASP C N 1
ATOM 7834 C CA . ASP C 1 181 ? 33.910 13.636 -107.402 1.00 33.62 181 ASP C CA 1
ATOM 7835 C C . ASP C 1 181 ? 34.706 14.934 -107.271 1.00 33.94 181 ASP C C 1
ATOM 7836 O O . ASP C 1 181 ? 35.928 14.913 -107.127 1.00 34.82 181 ASP C O 1
ATOM 7841 N N . ILE C 1 182 ? 34.006 16.064 -107.314 1.00 33.85 182 ILE C N 1
ATOM 7842 C CA . ILE C 1 182 ? 34.652 17.365 -107.204 1.00 33.28 182 ILE C CA 1
ATOM 7843 C C . ILE C 1 182 ? 35.293 17.573 -105.837 1.00 34.03 182 ILE C C 1
ATOM 7844 O O . ILE C 1 182 ? 36.429 18.043 -105.746 1.00 33.55 182 ILE C O 1
ATOM 7849 N N . LEU C 1 183 ? 34.567 17.226 -104.774 1.00 33.68 183 LEU C N 1
ATOM 7850 C CA . LEU C 1 183 ? 35.096 17.389 -103.425 1.00 33.34 183 LEU C CA 1
ATOM 7851 C C . LEU C 1 183 ? 36.344 16.550 -103.227 1.00 33.30 183 LEU C C 1
ATOM 7852 O O . LEU C 1 183 ? 37.313 17.002 -102.623 1.00 33.55 183 LEU C O 1
ATOM 7857 N N . LYS C 1 184 ? 36.321 15.326 -103.744 1.00 33.56 184 LYS C N 1
ATOM 7858 C CA . LYS C 1 184 ? 37.469 14.446 -103.618 1.00 34.60 184 LYS C CA 1
ATOM 7859 C C . LYS C 1 184 ? 38.678 15.104 -104.281 1.00 35.58 184 LYS C C 1
ATOM 7860 O O . LYS C 1 184 ? 39.806 15.000 -103.803 1.00 36.26 184 LYS C O 1
ATOM 7866 N N . GLN C 1 185 ? 38.417 15.789 -105.384 1.00 35.89 185 GLN C N 1
ATOM 7867 C CA . GLN C 1 185 ? 39.454 16.455 -106.154 1.00 38.13 185 GLN C CA 1
ATOM 7868 C C . GLN C 1 185 ? 40.013 17.725 -105.502 1.00 37.92 185 GLN C C 1
ATOM 7869 O O . GLN C 1 185 ? 41.208 18.001 -105.609 1.00 39.15 185 GLN C O 1
ATOM 7875 N N . TYR C 1 186 ? 39.167 18.480 -104.806 1.00 36.96 186 TYR C N 1
ATOM 7876 C CA . TYR C 1 186 ? 39.609 19.734 -104.207 1.00 36.35 186 TYR C CA 1
ATOM 7877 C C . TYR C 1 186 ? 39.711 19.842 -102.691 1.00 36.52 186 TYR C C 1
ATOM 7878 O O . TYR C 1 186 ? 40.379 20.746 -102.189 1.00 36.90 186 TYR C O 1
ATOM 7887 N N . ALA C 1 187 ? 39.071 18.940 -101.955 1.00 36.05 187 ALA C N 1
ATOM 7888 C CA . ALA C 1 187 ? 39.107 19.020 -100.496 1.00 34.95 187 ALA C CA 1
ATOM 7889 C C . ALA C 1 187 ? 40.383 18.484 -99.861 1.00 34.28 187 ALA C C 1
ATOM 7890 O O . ALA C 1 187 ? 40.649 18.729 -98.684 1.00 34.34 187 ALA C O 1
ATOM 7892 N N . GLY C 1 188 ? 41.177 17.757 -100.632 1.00 34.61 188 GLY C N 1
ATOM 7893 C CA . GLY C 1 188 ? 42.403 17.209 -100.081 1.00 35.25 188 GLY C CA 1
ATOM 7894 C C . GLY C 1 188 ? 42.105 16.240 -98.954 1.00 35.96 188 GLY C C 1
ATOM 7895 O O . GLY C 1 188 ? 41.178 15.440 -99.047 1.00 35.94 188 GLY C O 1
ATOM 7896 N N . GLU C 1 189 ? 42.883 16.320 -97.881 1.00 36.76 189 GLU C N 1
ATOM 7897 C CA . GLU C 1 189 ? 42.697 15.437 -96.738 1.00 37.66 189 GLU C CA 1
ATOM 7898 C C . GLU C 1 189 ? 41.509 15.820 -95.852 1.00 37.02 189 GLU C C 1
ATOM 7899 O O . GLU C 1 189 ? 41.117 15.054 -94.980 1.00 37.32 189 GLU C O 1
ATOM 7905 N N . SER C 1 190 ? 40.931 16.997 -96.070 1.00 35.72 190 SER C N 1
ATOM 7906 C CA . SER C 1 190 ? 39.804 17.423 -95.248 1.00 34.91 190 SER C CA 1
ATOM 7907 C C . SER C 1 190 ? 38.576 16.529 -95.455 1.00 34.34 190 SER C C 1
ATOM 7908 O O . SER C 1 190 ? 37.739 16.402 -94.563 1.00 33.47 190 SER C O 1
ATOM 7911 N N . LEU C 1 191 ? 38.471 15.912 -96.630 1.00 34.05 191 LEU C N 1
ATOM 7912 C CA . LEU C 1 191 ? 37.351 15.025 -96.920 1.00 33.09 191 LEU C CA 1
ATOM 7913 C C . LEU C 1 191 ? 37.596 13.669 -96.270 1.00 32.83 191 LEU C C 1
ATOM 7914 O O . LEU C 1 191 ? 38.418 12.888 -96.743 1.00 34.15 191 LEU C O 1
ATOM 7919 N N . PHE C 1 192 ? 36.886 13.385 -95.183 1.00 32.62 192 PHE C N 1
ATOM 7920 C CA . PHE C 1 192 ? 37.060 12.112 -94.498 1.00 31.05 192 PHE C CA 1
ATOM 7921 C C . PHE C 1 192 ? 36.471 10.970 -95.324 1.00 30.55 192 PHE C C 1
ATOM 7922 O O . PHE C 1 192 ? 37.116 9.940 -95.538 1.00 31.41 192 PHE C O 1
ATOM 7930 N N . GLY C 1 193 ? 35.243 11.158 -95.787 1.00 29.02 193 GLY C N 1
ATOM 7931 C CA . GLY C 1 193 ? 34.591 10.132 -96.576 1.00 28.52 193 GLY C CA 1
ATOM 7932 C C . GLY C 1 193 ? 33.137 10.464 -96.835 1.00 27.97 193 GLY C C 1
ATOM 7933 O O . GLY C 1 193 ? 32.723 11.615 -96.696 1.00 29.68 193 GLY C O 1
ATOM 7934 N N . THR C 1 194 ? 32.356 9.462 -97.218 1.00 25.66 194 THR C N 1
ATOM 7935 C CA . THR C 1 194 ? 30.951 9.685 -97.493 1.00 24.31 194 THR C CA 1
ATOM 7936 C C . THR C 1 194 ? 30.078 8.599 -96.880 1.00 25.21 194 THR C C 1
ATOM 7937 O O . THR C 1 194 ? 30.515 7.464 -96.687 1.00 23.66 194 THR C O 1
ATOM 7941 N N . SER C 1 195 ? 28.838 8.967 -96.579 1.00 23.88 195 SER C N 1
ATOM 7942 C CA . SER C 1 195 ? 27.888 8.039 -95.997 1.00 23.96 195 SER C CA 1
ATOM 7943 C C . SER C 1 195 ? 27.320 7.121 -97.083 1.00 22.92 195 SER C C 1
ATOM 7944 O O . SER C 1 195 ? 26.882 6.002 -96.802 1.00 22.58 195 SER C O 1
ATOM 7947 N N . ASN C 1 196 ? 27.329 7.601 -98.326 1.00 21.78 196 ASN C N 1
ATOM 7948 C CA . ASN C 1 196 ? 26.812 6.830 -99.449 1.00 22.52 196 ASN C CA 1
ATOM 7949 C C . ASN C 1 196 ? 27.810 5.724 -99.784 1.00 22.83 196 ASN C C 1
ATOM 7950 O O . ASN C 1 196 ? 28.858 5.985 -100.367 1.00 24.86 196 ASN C O 1
ATOM 7955 N N . VAL C 1 197 ? 27.481 4.489 -99.420 1.00 22.73 197 VAL C N 1
ATOM 7956 C CA . VAL C 1 197 ? 28.380 3.365 -99.653 1.00 21.41 197 VAL C CA 1
ATOM 7957 C C . VAL C 1 197 ? 28.706 3.151 -101.137 1.00 22.59 197 VAL C C 1
ATOM 7958 O O . VAL C 1 197 ? 29.840 2.829 -101.492 1.00 21.11 197 VAL C O 1
ATOM 7962 N N . HIS C 1 198 ? 27.713 3.332 -101.998 1.00 23.29 198 HIS C N 1
ATOM 7963 C CA . HIS C 1 198 ? 27.917 3.159 -103.434 1.00 25.60 198 HIS C CA 1
ATOM 7964 C C . HIS C 1 198 ? 28.943 4.145 -103.989 1.00 27.46 198 HIS C C 1
ATOM 7965 O O . HIS C 1 198 ? 29.852 3.762 -104.730 1.00 27.29 198 HIS C O 1
ATOM 7972 N N . LEU C 1 199 ? 28.790 5.416 -103.637 1.00 27.45 199 LEU C N 1
ATOM 7973 C CA . LEU C 1 199 ? 29.710 6.435 -104.117 1.00 29.10 199 LEU C CA 1
ATOM 7974 C C . LEU C 1 199 ? 31.091 6.328 -103.475 1.00 28.45 199 LEU C C 1
ATOM 7975 O O . LEU C 1 199 ? 32.084 6.755 -104.056 1.00 28.65 199 LEU C O 1
ATOM 7980 N N . ALA C 1 200 ? 31.162 5.747 -102.282 1.00 28.63 200 ALA C N 1
ATOM 7981 C CA . ALA C 1 200 ? 32.458 5.575 -101.624 1.00 26.92 200 ALA C CA 1
ATOM 7982 C C . ALA C 1 200 ? 33.191 4.498 -102.425 1.00 27.64 200 ALA C C 1
ATOM 7983 O O . ALA C 1 200 ? 34.402 4.572 -102.637 1.00 26.40 200 ALA C O 1
ATOM 7985 N N . HIS C 1 201 ? 32.434 3.497 -102.869 1.00 26.27 201 HIS C N 1
ATOM 7986 C CA . HIS C 1 201 ? 32.987 2.406 -103.654 1.00 26.81 201 HIS C CA 1
ATOM 7987 C C . HIS C 1 201 ? 33.464 2.964 -104.991 1.00 27.70 201 HIS C C 1
ATOM 7988 O O . HIS C 1 201 ? 34.606 2.765 -105.389 1.00 27.19 201 HIS C O 1
ATOM 7995 N N . LYS C 1 202 ? 32.570 3.669 -105.672 1.00 29.50 202 LYS C N 1
ATOM 7996 C CA . LYS C 1 202 ? 32.869 4.258 -106.970 1.00 31.16 202 LYS C CA 1
ATOM 7997 C C . LYS C 1 202 ? 34.041 5.239 -106.993 1.00 31.88 202 LYS C C 1
ATOM 7998 O O . LYS C 1 202 ? 34.866 5.198 -107.902 1.00 33.78 202 LYS C O 1
ATOM 8004 N N . HIS C 1 203 ? 34.116 6.119 -106.001 1.00 31.25 203 HIS C N 1
ATOM 8005 C CA . HIS C 1 203 ? 35.183 7.114 -105.953 1.00 30.18 203 HIS C CA 1
ATOM 8006 C C . HIS C 1 203 ? 36.363 6.778 -105.049 1.00 29.38 203 HIS C C 1
ATOM 8007 O O . HIS C 1 203 ? 37.225 7.620 -104.817 1.00 30.30 203 HIS C O 1
ATOM 8014 N N . GLY C 1 204 ? 36.405 5.550 -104.544 1.00 28.59 204 GLY C N 1
ATOM 8015 C CA . GLY C 1 204 ? 37.502 5.139 -103.688 1.00 27.58 204 GLY C CA 1
ATOM 8016 C C . GLY C 1 204 ? 37.652 5.959 -102.421 1.00 28.71 204 GLY C C 1
ATOM 8017 O O . GLY C 1 204 ? 38.759 6.352 -102.053 1.00 29.89 204 GLY C O 1
ATOM 8018 N N . LEU C 1 205 ? 36.538 6.221 -101.746 1.00 28.12 205 LEU C N 1
ATOM 8019 C CA . LEU C 1 205 ? 36.554 6.987 -100.507 1.00 28.10 205 LEU C CA 1
ATOM 8020 C C . LEU C 1 205 ? 36.185 6.082 -99.335 1.00 27.80 205 LEU C C 1
ATOM 8021 O O . LEU C 1 205 ? 35.666 4.985 -99.534 1.00 28.39 205 LEU C O 1
ATOM 8026 N N . ARG C 1 206 ? 36.465 6.538 -98.119 1.00 27.30 206 ARG C N 1
ATOM 8027 C CA . ARG C 1 206 ? 36.116 5.789 -96.921 1.00 27.78 206 ARG C CA 1
ATOM 8028 C C . ARG C 1 206 ? 34.620 5.996 -96.717 1.00 27.88 206 ARG C C 1
ATOM 8029 O O . ARG C 1 206 ? 34.074 7.017 -97.145 1.00 27.12 206 ARG C O 1
ATOM 8037 N N . VAL C 1 207 ? 33.948 5.033 -96.089 1.00 26.88 207 VAL C N 1
ATOM 8038 C CA . VAL C 1 207 ? 32.532 5.208 -95.804 1.00 26.41 207 VAL C CA 1
ATOM 8039 C C . VAL C 1 207 ? 32.532 5.904 -94.453 1.00 26.63 207 VAL C C 1
ATOM 8040 O O . VAL C 1 207 ? 33.456 5.721 -93.663 1.00 25.88 207 VAL C O 1
ATOM 8044 N N . SER C 1 208 ? 31.512 6.704 -94.185 1.00 25.77 208 SER C N 1
ATOM 8045 C CA . SER C 1 208 ? 31.453 7.428 -92.924 1.00 26.62 208 SER C CA 1
ATOM 8046 C C . SER C 1 208 ? 30.027 7.507 -92.392 1.00 25.40 208 SER C C 1
ATOM 8047 O O . SER C 1 208 ? 29.086 7.719 -93.157 1.00 26.15 208 SER C O 1
ATOM 8050 N N . GLY C 1 209 ? 29.873 7.339 -91.082 1.00 25.18 209 GLY C N 1
ATOM 8051 C CA . GLY C 1 209 ? 28.552 7.404 -90.479 1.00 26.96 209 GLY C CA 1
ATOM 8052 C C . GLY C 1 209 ? 28.537 6.944 -89.033 1.00 27.30 209 GLY C C 1
ATOM 8053 O O . GLY C 1 209 ? 29.535 6.433 -88.527 1.00 28.33 209 GLY C O 1
ATOM 8054 N N . THR C 1 210 ? 27.404 7.127 -88.364 1.00 27.32 210 THR C N 1
ATOM 8055 C CA . THR C 1 210 ? 27.258 6.727 -86.966 1.00 26.77 210 THR C CA 1
ATOM 8056 C C . THR C 1 210 ? 25.954 5.958 -86.835 1.00 25.78 210 THR C C 1
ATOM 8057 O O . THR C 1 210 ? 25.165 5.917 -87.777 1.00 26.28 210 THR C O 1
ATOM 8061 N N . HIS C 1 211 ? 25.721 5.344 -85.679 1.00 24.65 211 HIS C N 1
ATOM 8062 C CA . HIS C 1 211 ? 24.467 4.635 -85.482 1.00 24.61 211 HIS C CA 1
ATOM 8063 C C . HIS C 1 211 ? 23.405 5.746 -85.564 1.00 23.04 211 HIS C C 1
ATOM 8064 O O . HIS C 1 211 ? 23.696 6.913 -85.295 1.00 22.78 211 HIS C O 1
ATOM 8071 N N . PRO C 1 212 ? 22.171 5.402 -85.947 1.00 21.06 212 PRO C N 1
ATOM 8072 C CA . PRO C 1 212 ? 21.102 6.399 -86.057 1.00 20.48 212 PRO C CA 1
ATOM 8073 C C . PRO C 1 212 ? 20.222 6.493 -84.817 1.00 20.46 212 PRO C C 1
ATOM 8074 O O . PRO C 1 212 ? 20.363 5.705 -83.873 1.00 22.00 212 PRO C O 1
ATOM 8078 N N . HIS C 1 213 ? 19.298 7.452 -84.845 1.00 19.17 213 HIS C N 1
ATOM 8079 C CA . HIS C 1 213 ? 18.355 7.658 -83.755 1.00 19.95 213 HIS C CA 1
ATOM 8080 C C . HIS C 1 213 ? 17.424 6.448 -83.598 1.00 19.60 213 HIS C C 1
ATOM 8081 O O . HIS C 1 213 ? 17.048 6.098 -82.475 1.00 19.81 213 HIS C O 1
ATOM 8088 N N . GLU C 1 214 ? 17.051 5.821 -84.716 1.00 17.62 214 GLU C N 1
ATOM 8089 C CA . GLU C 1 214 ? 16.137 4.677 -84.672 1.00 18.66 214 GLU C CA 1
ATOM 8090 C C . GLU C 1 214 ? 16.650 3.565 -83.772 1.00 16.29 214 GLU C C 1
ATOM 8091 O O . GLU C 1 214 ? 15.863 2.873 -83.139 1.00 16.91 214 GLU C O 1
ATOM 8097 N N . TRP C 1 215 ? 17.969 3.400 -83.710 1.00 16.31 215 TRP C N 1
ATOM 8098 C CA . TRP C 1 215 ? 18.564 2.368 -82.859 1.00 15.77 215 TRP C CA 1
ATOM 8099 C C . TRP C 1 215 ? 18.231 2.658 -81.389 1.00 16.15 215 TRP C C 1
ATOM 8100 O O . TRP C 1 215 ? 17.816 1.764 -80.654 1.00 17.36 215 TRP C O 1
ATOM 8111 N N . ILE C 1 216 ? 18.404 3.910 -80.972 1.00 13.85 216 ILE C N 1
ATOM 8112 C CA . ILE C 1 216 ? 18.105 4.294 -79.598 1.00 15.37 216 ILE C CA 1
ATOM 8113 C C . ILE C 1 216 ? 16.590 4.251 -79.360 1.00 14.01 216 ILE C C 1
ATOM 8114 O O . ILE C 1 216 ? 16.123 3.780 -78.329 1.00 14.90 216 ILE C O 1
ATOM 8119 N N . GLN C 1 217 ? 15.835 4.768 -80.324 1.00 14.19 217 GLN C N 1
ATOM 8120 C CA . GLN C 1 217 ? 14.380 4.803 -80.229 1.00 15.53 217 GLN C CA 1
ATOM 8121 C C . GLN C 1 217 ? 13.780 3.414 -80.082 1.00 13.22 217 GLN C C 1
ATOM 8122 O O . GLN C 1 217 ? 12.834 3.219 -79.323 1.00 12.75 217 GLN C O 1
ATOM 8128 N N . PHE C 1 218 ? 14.328 2.454 -80.823 1.00 12.93 218 PHE C N 1
ATOM 8129 C CA . PHE C 1 218 ? 13.855 1.075 -80.735 1.00 12.71 218 PHE C CA 1
ATOM 8130 C C . PHE C 1 218 ? 14.022 0.622 -79.289 1.00 13.16 218 PHE C C 1
ATOM 8131 O O . PHE C 1 218 ? 13.105 0.059 -78.697 1.00 14.65 218 PHE C O 1
ATOM 8139 N N . HIS C 1 219 ? 15.200 0.881 -78.721 1.00 12.74 219 HIS C N 1
ATOM 8140 C CA . HIS C 1 219 ? 15.482 0.498 -77.340 1.00 14.27 219 HIS C CA 1
ATOM 8141 C C . HIS C 1 219 ? 14.571 1.224 -76.347 1.00 14.75 219 HIS C C 1
ATOM 8142 O O . HIS C 1 219 ? 14.169 0.657 -75.331 1.00 16.35 219 HIS C O 1
ATOM 8149 N N . GLY C 1 220 ? 14.245 2.478 -76.646 1.00 15.60 220 GLY C N 1
ATOM 8150 C CA . GLY C 1 220 ? 13.364 3.229 -75.765 1.00 14.93 220 GLY C CA 1
ATOM 8151 C C . GLY C 1 220 ? 11.965 2.629 -75.753 1.00 15.15 220 GLY C C 1
ATOM 8152 O O . GLY C 1 220 ? 11.333 2.533 -74.702 1.00 15.22 220 GLY C O 1
ATOM 8153 N N . ALA C 1 221 ? 11.483 2.213 -76.923 1.00 14.50 221 ALA C N 1
ATOM 8154 C CA . ALA C 1 221 ? 10.147 1.620 -77.032 1.00 15.66 221 ALA C CA 1
ATOM 8155 C C . ALA C 1 221 ? 10.065 0.238 -76.369 1.00 15.59 221 ALA C C 1
ATOM 8156 O O . ALA C 1 221 ? 9.074 -0.093 -75.730 1.00 15.99 221 ALA C O 1
ATOM 8158 N N . ILE C 1 222 ? 11.117 -0.561 -76.527 1.00 15.83 222 ILE C N 1
ATOM 8159 C CA . ILE C 1 222 ? 11.140 -1.908 -75.971 1.00 16.32 222 ILE C CA 1
ATOM 8160 C C . ILE C 1 222 ? 11.566 -1.979 -74.503 1.00 16.17 222 ILE C C 1
ATOM 8161 O O . ILE C 1 222 ? 10.918 -2.643 -73.697 1.00 15.35 222 ILE C O 1
ATOM 8166 N N . TYR C 1 223 ? 12.651 -1.295 -74.157 1.00 16.53 223 TYR C N 1
ATOM 8167 C CA . TYR C 1 223 ? 13.169 -1.330 -72.789 1.00 20.03 223 TYR C CA 1
ATOM 8168 C C . TYR C 1 223 ? 12.791 -0.167 -71.873 1.00 19.78 223 TYR C C 1
ATOM 8169 O O . TYR C 1 223 ? 13.129 -0.170 -70.689 1.00 20.14 223 TYR C O 1
ATOM 8178 N N . GLY C 1 224 ? 12.106 0.834 -72.407 1.00 19.55 224 GLY C N 1
ATOM 8179 C CA . GLY C 1 224 ? 11.742 1.959 -71.568 1.00 17.20 224 GLY C CA 1
ATOM 8180 C C . GLY C 1 224 ? 12.743 3.092 -71.702 1.00 18.92 224 GLY C C 1
ATOM 8181 O O . GLY C 1 224 ? 13.899 2.894 -72.109 1.00 16.40 224 GLY C O 1
ATOM 8182 N N . TYR C 1 225 ? 12.306 4.292 -71.340 1.00 18.14 225 TYR C N 1
ATOM 8183 C CA . TYR C 1 225 ? 13.136 5.480 -71.451 1.00 18.79 225 TYR C CA 1
ATOM 8184 C C . TYR C 1 225 ? 14.308 5.597 -70.497 1.00 17.94 225 TYR C C 1
ATOM 8185 O O . TYR C 1 225 ? 15.353 6.097 -70.880 1.00 17.49 225 TYR C O 1
ATOM 8194 N N . LYS C 1 226 ? 14.156 5.140 -69.266 1.00 18.86 226 LYS C N 1
ATOM 8195 C CA . LYS C 1 226 ? 15.257 5.246 -68.321 1.00 21.01 226 LYS C CA 1
ATOM 8196 C C . LYS C 1 226 ? 16.534 4.540 -68.780 1.00 22.08 226 LYS C C 1
ATOM 8197 O O . LYS C 1 226 ? 17.628 5.105 -68.671 1.00 22.16 226 LYS C O 1
ATOM 8203 N N . MET C 1 227 ? 16.407 3.328 -69.317 1.00 21.24 227 MET C N 1
ATOM 8204 C CA . MET C 1 227 ? 17.581 2.580 -69.754 1.00 21.09 227 MET C CA 1
ATOM 8205 C C . MET C 1 227 ? 17.883 2.605 -71.259 1.00 20.79 227 MET C C 1
ATOM 8206 O O . MET C 1 227 ? 18.858 2.005 -71.700 1.00 20.02 227 MET C O 1
ATOM 8211 N N . ALA C 1 228 ? 17.063 3.301 -72.040 1.00 19.07 228 ALA C N 1
ATOM 8212 C CA . ALA C 1 228 ? 17.243 3.349 -73.491 1.00 17.25 228 ALA C CA 1
ATOM 8213 C C . ALA C 1 228 ? 18.675 3.604 -73.955 1.00 18.15 228 ALA C C 1
ATOM 8214 O O . ALA C 1 228 ? 19.276 2.769 -74.650 1.00 17.36 228 ALA C O 1
ATOM 8216 N N . ASN C 1 229 ? 19.222 4.759 -73.586 1.00 15.62 229 ASN C N 1
ATOM 8217 C CA . ASN C 1 229 ? 20.579 5.105 -73.991 1.00 17.64 229 ASN C CA 1
ATOM 8218 C C . ASN C 1 229 ? 21.602 4.065 -73.551 1.00 16.78 229 ASN C C 1
ATOM 8219 O O . ASN C 1 229 ? 22.439 3.640 -74.340 1.00 18.19 229 ASN C O 1
ATOM 8224 N N . TYR C 1 230 ? 21.530 3.651 -72.292 1.00 16.44 230 TYR C N 1
ATOM 8225 C CA . TYR C 1 230 ? 22.478 2.677 -71.765 1.00 15.99 230 TYR C CA 1
ATOM 8226 C C . TYR C 1 230 ? 22.450 1.335 -72.490 1.00 15.64 230 TYR C C 1
ATOM 8227 O O . TYR C 1 230 ? 23.490 0.846 -72.923 1.00 16.00 230 TYR C O 1
ATOM 8236 N N . VAL C 1 231 ? 21.270 0.731 -72.616 1.00 15.18 231 VAL C N 1
ATOM 8237 C CA . VAL C 1 231 ? 21.170 -0.564 -73.284 1.00 15.71 231 VAL C CA 1
ATOM 8238 C C . VAL C 1 231 ? 21.499 -0.465 -74.771 1.00 14.06 231 VAL C C 1
ATOM 8239 O O . VAL C 1 231 ? 22.053 -1.393 -75.354 1.00 14.37 231 VAL C O 1
ATOM 8243 N N . ALA C 1 232 ? 21.163 0.663 -75.385 1.00 14.39 232 ALA C N 1
ATOM 8244 C CA . ALA C 1 232 ? 21.458 0.855 -76.804 1.00 14.92 232 ALA C CA 1
ATOM 8245 C C . ALA C 1 232 ? 22.974 0.812 -77.010 1.00 14.34 232 ALA C C 1
ATOM 8246 O O . ALA C 1 232 ? 23.462 0.184 -77.946 1.00 12.41 232 ALA C O 1
ATOM 8248 N N . MET C 1 233 ? 23.712 1.480 -76.124 1.00 14.61 233 MET C N 1
ATOM 8249 C CA . MET C 1 233 ? 25.170 1.502 -76.220 1.00 15.49 233 MET C CA 1
ATOM 8250 C C . MET C 1 233 ? 25.758 0.116 -75.935 1.00 16.08 233 MET C C 1
ATOM 8251 O O . MET C 1 233 ? 26.657 -0.334 -76.643 1.00 16.49 233 MET C O 1
ATOM 8256 N N . GLU C 1 234 ? 25.262 -0.557 -74.898 1.00 15.09 234 GLU C N 1
ATOM 8257 C CA . GLU C 1 234 ? 25.752 -1.896 -74.572 1.00 16.40 234 GLU C CA 1
ATOM 8258 C C . GLU C 1 234 ? 25.509 -2.860 -75.743 1.00 16.69 234 GLU C C 1
ATOM 8259 O O . GLU C 1 234 ? 26.363 -3.685 -76.057 1.00 16.58 234 GLU C O 1
ATOM 8265 N N . ASP C 1 235 ? 24.352 -2.749 -76.396 1.00 15.17 235 ASP C N 1
ATOM 8266 C CA . ASP C 1 235 ? 24.056 -3.634 -77.516 1.00 15.33 235 ASP C CA 1
ATOM 8267 C C . ASP C 1 235 ? 24.934 -3.291 -78.718 1.00 16.41 235 ASP C C 1
ATOM 8268 O O . ASP C 1 235 ? 25.368 -4.175 -79.460 1.00 14.17 235 ASP C O 1
ATOM 8273 N N . TRP C 1 236 ? 25.208 -2.005 -78.909 1.00 14.56 236 TRP C N 1
ATOM 8274 C CA . TRP C 1 236 ? 26.046 -1.599 -80.025 1.00 14.29 236 TRP C CA 1
ATOM 8275 C C . TRP C 1 236 ? 27.453 -2.169 -79.846 1.00 15.87 236 TRP C C 1
ATOM 8276 O O . TRP C 1 236 ? 28.092 -2.609 -80.809 1.00 15.85 236 TRP C O 1
ATOM 8287 N N . ILE C 1 237 ? 27.926 -2.173 -78.605 1.00 15.24 237 ILE C N 1
ATOM 8288 C CA . ILE C 1 237 ? 29.245 -2.705 -78.287 1.00 16.02 237 ILE C CA 1
ATOM 8289 C C . ILE C 1 237 ? 29.250 -4.219 -78.502 1.00 16.49 237 ILE C C 1
ATOM 8290 O O . ILE C 1 237 ? 30.224 -4.788 -78.992 1.00 17.52 237 ILE C O 1
ATOM 8295 N N . ASN C 1 238 ? 28.155 -4.875 -78.141 1.00 16.98 238 ASN C N 1
ATOM 8296 C CA . ASN C 1 238 ? 28.065 -6.319 -78.331 1.00 17.34 238 ASN C CA 1
ATOM 8297 C C . ASN C 1 238 ? 28.189 -6.634 -79.813 1.00 16.97 238 ASN C C 1
ATOM 8298 O O . ASN C 1 238 ? 28.833 -7.605 -80.211 1.00 17.35 238 ASN C O 1
ATOM 8303 N N . VAL C 1 239 ? 27.571 -5.802 -80.635 1.00 16.94 239 VAL C N 1
ATOM 8304 C CA . VAL C 1 239 ? 27.611 -6.023 -82.069 1.00 17.38 239 VAL C CA 1
ATOM 8305 C C . VAL C 1 239 ? 28.950 -5.663 -82.720 1.00 17.35 239 VAL C C 1
ATOM 8306 O O . VAL C 1 239 ? 29.499 -6.454 -83.480 1.00 17.76 239 VAL C O 1
ATOM 8310 N N . TYR C 1 240 ? 29.491 -4.490 -82.403 1.00 18.95 240 TYR C N 1
ATOM 8311 C CA . TYR C 1 240 ? 30.725 -4.052 -83.055 1.00 19.64 240 TYR C CA 1
ATOM 8312 C C . TYR C 1 240 ? 32.022 -4.047 -82.244 1.00 21.79 240 TYR C C 1
ATOM 8313 O O . TYR C 1 240 ? 33.069 -3.632 -82.745 1.00 21.23 240 TYR C O 1
ATOM 8322 N N . ASP C 1 241 ? 31.950 -4.521 -81.006 1.00 24.08 241 ASP C N 1
ATOM 8323 C CA . ASP C 1 241 ? 33.122 -4.619 -80.137 1.00 27.31 241 ASP C CA 1
ATOM 8324 C C . ASP C 1 241 ? 34.016 -3.388 -80.089 1.00 26.75 241 ASP C C 1
ATOM 8325 O O . ASP C 1 241 ? 35.238 -3.512 -80.065 1.00 27.37 241 ASP C O 1
ATOM 8330 N N . GLY C 1 242 ? 33.422 -2.203 -80.071 1.00 26.61 242 GLY C N 1
ATOM 8331 C CA . GLY C 1 242 ? 34.237 -1.006 -80.008 1.00 26.36 242 GLY C CA 1
ATOM 8332 C C . GLY C 1 242 ? 34.384 -0.249 -81.308 1.00 25.97 242 GLY C C 1
ATOM 8333 O O . GLY C 1 242 ? 34.774 0.913 -81.296 1.00 26.82 242 GLY C O 1
ATOM 8334 N N . ASP C 1 243 ? 34.108 -0.899 -82.433 1.00 26.05 243 ASP C N 1
ATOM 8335 C CA . ASP C 1 243 ? 34.178 -0.213 -83.719 1.00 25.43 243 ASP C CA 1
ATOM 8336 C C . ASP C 1 243 ? 32.958 0.701 -83.804 1.00 23.60 243 ASP C C 1
ATOM 8337 O O . ASP C 1 243 ? 32.014 0.547 -83.025 1.00 23.29 243 ASP C O 1
ATOM 8342 N N . LEU C 1 244 ? 32.982 1.650 -84.735 1.00 21.99 244 LEU C N 1
ATOM 8343 C CA . LEU C 1 244 ? 31.870 2.584 -84.917 1.00 21.35 244 LEU C CA 1
ATOM 8344 C C . LEU C 1 244 ? 31.510 3.211 -83.569 1.00 21.76 244 LEU C C 1
ATOM 8345 O O . LEU C 1 244 ? 30.334 3.320 -83.218 1.00 21.59 244 LEU C O 1
ATOM 8350 N N . GLY C 1 245 ? 32.536 3.633 -82.828 1.00 21.02 245 GLY C N 1
ATOM 8351 C CA . GLY C 1 245 ? 32.336 4.205 -81.510 1.00 21.45 245 GLY C CA 1
ATOM 8352 C C . GLY C 1 245 ? 31.856 5.641 -81.342 1.00 22.00 245 GLY C C 1
ATOM 8353 O O . GLY C 1 245 ? 32.412 6.385 -80.530 1.00 21.26 245 GLY C O 1
ATOM 8354 N N . THR C 1 246 ? 30.825 6.034 -82.081 1.00 22.32 246 THR C N 1
ATOM 8355 C CA . THR C 1 246 ? 30.280 7.382 -81.962 1.00 23.23 246 THR C CA 1
ATOM 8356 C C . THR C 1 246 ? 28.856 7.231 -81.454 1.00 23.50 246 THR C C 1
ATOM 8357 O O . THR C 1 246 ? 28.137 6.326 -81.879 1.00 24.99 246 THR C O 1
ATOM 8361 N N . VAL C 1 247 ? 28.435 8.104 -80.549 1.00 23.44 247 VAL C N 1
ATOM 8362 C CA . VAL C 1 247 ? 27.086 7.989 -80.029 1.00 23.43 247 VAL C CA 1
ATOM 8363 C C . VAL C 1 247 ? 26.263 9.272 -80.116 1.00 22.92 247 VAL C C 1
ATOM 8364 O O . VAL C 1 247 ? 26.770 10.371 -79.889 1.00 25.15 247 VAL C O 1
ATOM 8368 N N . LEU C 1 248 ? 24.995 9.116 -80.483 1.00 22.20 248 LEU C N 1
ATOM 8369 C CA . LEU C 1 248 ? 24.055 10.228 -80.575 1.00 22.70 248 LEU C CA 1
ATOM 8370 C C . LEU C 1 248 ? 23.526 10.466 -79.167 1.00 21.85 248 LEU C C 1
ATOM 8371 O O . LEU C 1 248 ? 23.182 9.514 -78.463 1.00 22.59 248 LEU C O 1
ATOM 8376 N N . THR C 1 249 ? 23.436 11.726 -78.762 1.00 20.75 249 THR C N 1
ATOM 8377 C CA . THR C 1 249 ? 22.996 12.044 -77.405 1.00 20.55 249 THR C CA 1
ATOM 8378 C C . THR C 1 249 ? 21.651 12.730 -77.240 1.00 19.00 249 THR C C 1
ATOM 8379 O O . THR C 1 249 ? 21.127 12.798 -76.124 1.00 20.06 249 THR C O 1
ATOM 8383 N N . ASP C 1 250 ? 21.075 13.228 -78.325 1.00 19.72 250 ASP C N 1
ATOM 8384 C CA . ASP C 1 250 ? 19.823 13.982 -78.202 1.00 21.97 250 ASP C CA 1
ATOM 8385 C C . ASP C 1 250 ? 18.494 13.253 -78.353 1.00 20.61 250 ASP C C 1
ATOM 8386 O O . ASP C 1 250 ? 17.450 13.894 -78.271 1.00 20.89 250 ASP C O 1
ATOM 8391 N N . THR C 1 251 ? 18.521 11.939 -78.570 1.00 20.43 251 THR C N 1
ATOM 8392 C CA . THR C 1 251 ? 17.282 11.177 -78.747 1.00 19.42 251 THR C CA 1
ATOM 8393 C C . THR C 1 251 ? 16.230 11.544 -77.702 1.00 19.13 251 THR C C 1
ATOM 8394 O O . THR C 1 251 ? 15.086 11.848 -78.042 1.00 18.57 251 THR C O 1
ATOM 8398 N N . TYR C 1 252 ? 16.611 11.512 -76.429 1.00 17.92 252 TYR C N 1
ATOM 8399 C CA . TYR C 1 252 ? 15.671 11.865 -75.376 1.00 18.84 252 TYR C CA 1
ATOM 8400 C C . TYR C 1 252 ? 16.218 13.064 -74.631 1.00 18.53 252 TYR C C 1
ATOM 8401 O O . TYR C 1 252 ? 16.064 13.166 -73.412 1.00 16.93 252 TYR C O 1
ATOM 8410 N N . THR C 1 253 ? 16.857 13.965 -75.381 1.00 17.79 253 THR C N 1
ATOM 8411 C CA . THR C 1 253 ? 17.458 15.159 -74.800 1.00 19.10 253 THR C CA 1
ATOM 8412 C C . THR C 1 253 ? 18.880 14.869 -74.326 1.00 19.26 253 THR C C 1
ATOM 8413 O O . THR C 1 253 ? 19.136 13.854 -73.668 1.00 17.44 253 THR C O 1
ATOM 8417 N N . THR C 1 254 ? 19.804 15.766 -74.660 1.00 19.53 254 THR C N 1
ATOM 8418 C CA . THR C 1 254 ? 21.193 15.597 -74.264 1.00 21.18 254 THR C CA 1
ATOM 8419 C C . THR C 1 254 ? 21.401 15.686 -72.758 1.00 22.40 254 THR C C 1
ATOM 8420 O O . THR C 1 254 ? 22.309 15.043 -72.225 1.00 24.06 254 THR C O 1
ATOM 8424 N N . ASP C 1 255 ? 20.563 16.455 -72.061 1.00 23.42 255 ASP C N 1
ATOM 8425 C CA . ASP C 1 255 ? 20.706 16.564 -70.610 1.00 25.99 255 ASP C CA 1
ATOM 8426 C C . ASP C 1 255 ? 20.461 15.214 -69.954 1.00 25.56 255 ASP C C 1
ATOM 8427 O O . ASP C 1 255 ? 21.153 14.847 -69.000 1.00 26.06 255 ASP C O 1
ATOM 8432 N N . VAL C 1 256 ? 19.472 14.481 -70.465 1.00 24.01 256 VAL C N 1
ATOM 8433 C CA . VAL C 1 256 ? 19.157 13.159 -69.939 1.00 21.74 256 VAL C CA 1
ATOM 8434 C C . VAL C 1 256 ? 20.318 12.216 -70.251 1.00 20.73 256 VAL C C 1
ATOM 8435 O O . VAL C 1 256 ? 20.743 11.441 -69.396 1.00 20.50 256 VAL C O 1
ATOM 8439 N N . PHE C 1 257 ? 20.831 12.289 -71.479 1.00 21.11 257 PHE C N 1
ATOM 8440 C CA . PHE C 1 257 ? 21.951 11.439 -71.879 1.00 21.95 257 PHE C CA 1
ATOM 8441 C C . PHE C 1 257 ? 23.153 11.649 -70.960 1.00 21.39 257 PHE C C 1
ATOM 8442 O O . PHE C 1 257 ? 23.679 10.691 -70.388 1.00 22.37 257 PHE C O 1
ATOM 8450 N N . MET C 1 258 ? 23.585 12.903 -70.839 1.00 21.48 258 MET C N 1
ATOM 8451 C CA . MET C 1 258 ? 24.742 13.245 -70.018 1.00 23.51 258 MET C CA 1
ATOM 8452 C C . MET C 1 258 ? 24.581 12.810 -68.572 1.00 25.65 258 MET C C 1
ATOM 8453 O O . MET C 1 258 ? 25.493 12.233 -67.981 1.00 26.09 258 MET C O 1
ATOM 8458 N N . ARG C 1 259 ? 23.412 13.071 -68.007 1.00 29.58 259 ARG C N 1
ATOM 8459 C CA . ARG C 1 259 ? 23.148 12.703 -66.624 1.00 33.09 259 ARG C CA 1
ATOM 8460 C C . ARG C 1 259 ? 23.340 11.207 -66.391 1.00 33.77 259 ARG C C 1
ATOM 8461 O O . ARG C 1 259 ? 23.782 10.793 -65.319 1.00 33.45 259 ARG C O 1
ATOM 8469 N N . ASN C 1 260 ? 23.022 10.395 -67.395 1.00 33.96 260 ASN C N 1
ATOM 8470 C CA . ASN C 1 260 ? 23.151 8.947 -67.258 1.00 33.98 260 ASN C CA 1
ATOM 8471 C C . ASN C 1 260 ? 24.345 8.323 -67.986 1.00 32.79 260 ASN C C 1
ATOM 8472 O O . ASN C 1 260 ? 24.460 7.103 -68.058 1.00 32.06 260 ASN C O 1
ATOM 8477 N N . PHE C 1 261 ? 25.229 9.160 -68.517 1.00 31.62 261 PHE C N 1
ATOM 8478 C CA . PHE C 1 261 ? 26.411 8.689 -69.246 1.00 29.94 261 PHE C CA 1
ATOM 8479 C C . PHE C 1 261 ? 27.391 8.048 -68.258 1.00 29.77 261 PHE C C 1
ATOM 8480 O O . PHE C 1 261 ? 27.941 8.727 -67.397 1.00 31.37 261 PHE C O 1
ATOM 8488 N N . SER C 1 262 ? 27.601 6.741 -68.378 1.00 29.13 262 SER C N 1
ATOM 8489 C CA . SER C 1 262 ? 28.496 6.034 -67.466 1.00 28.84 262 SER C CA 1
ATOM 8490 C C . SER C 1 262 ? 29.960 6.240 -67.818 1.00 28.00 262 SER C C 1
ATOM 8491 O O . SER C 1 262 ? 30.305 6.495 -68.970 1.00 28.32 262 SER C O 1
ATOM 8494 N N . LYS C 1 263 ? 30.818 6.121 -66.813 1.00 28.09 263 LYS C N 1
ATOM 8495 C CA . LYS C 1 263 ? 32.250 6.290 -67.009 1.00 27.60 263 LYS C CA 1
ATOM 8496 C C . LYS C 1 263 ? 32.767 5.293 -68.046 1.00 25.79 263 LYS C C 1
ATOM 8497 O O . LYS C 1 263 ? 33.577 5.634 -68.909 1.00 24.83 263 LYS C O 1
ATOM 8503 N N . LYS C 1 264 ? 32.282 4.061 -67.956 1.00 25.40 264 LYS C N 1
ATOM 8504 C CA . LYS C 1 264 ? 32.693 3.000 -68.871 1.00 26.19 264 LYS C CA 1
ATOM 8505 C C . LYS C 1 264 ? 32.457 3.382 -70.330 1.00 24.45 264 LYS C C 1
ATOM 8506 O O . LYS C 1 264 ? 33.354 3.259 -71.168 1.00 24.55 264 LYS C O 1
ATOM 8512 N N . HIS C 1 265 ? 31.245 3.838 -70.631 1.00 21.70 265 HIS C N 1
ATOM 8513 C CA . HIS C 1 265 ? 30.902 4.234 -71.985 1.00 19.92 265 HIS C CA 1
ATOM 8514 C C . HIS C 1 265 ? 31.627 5.509 -72.407 1.00 20.79 265 HIS C C 1
ATOM 8515 O O . HIS C 1 265 ? 32.057 5.637 -73.562 1.00 19.12 265 HIS C O 1
ATOM 8522 N N . ALA C 1 266 ? 31.775 6.444 -71.473 1.00 19.46 266 ALA C N 1
ATOM 8523 C CA . ALA C 1 266 ? 32.458 7.691 -71.781 1.00 20.91 266 ALA C CA 1
ATOM 8524 C C . ALA C 1 266 ? 33.910 7.391 -72.162 1.00 22.30 266 ALA C C 1
ATOM 8525 O O . ALA C 1 266 ? 34.470 8.026 -73.050 1.00 23.60 266 ALA C O 1
ATOM 8527 N N . MET C 1 267 ? 34.511 6.413 -71.493 1.00 23.33 267 MET C N 1
ATOM 8528 C CA . MET C 1 267 ? 35.896 6.037 -71.772 1.00 24.40 267 MET C CA 1
ATOM 8529 C C . MET C 1 267 ? 36.029 5.227 -73.058 1.00 24.23 267 MET C C 1
ATOM 8530 O O . MET C 1 267 ? 36.975 5.417 -73.827 1.00 25.40 267 MET C O 1
ATOM 8535 N N . LEU C 1 268 ? 35.078 4.327 -73.294 1.00 22.78 268 LEU C N 1
ATOM 8536 C CA . LEU C 1 268 ? 35.114 3.472 -74.478 1.00 21.74 268 LEU C CA 1
ATOM 8537 C C . LEU C 1 268 ? 34.781 4.172 -75.801 1.00 22.56 268 LEU C C 1
ATOM 8538 O O . LEU C 1 268 ? 35.506 4.012 -76.780 1.00 22.37 268 LEU C O 1
ATOM 8543 N N . PHE C 1 269 ? 33.693 4.936 -75.843 1.00 22.53 269 PHE C N 1
ATOM 8544 C CA . PHE C 1 269 ? 33.333 5.642 -77.066 1.00 24.11 269 PHE C CA 1
ATOM 8545 C C . PHE C 1 269 ? 34.335 6.770 -77.305 1.00 25.15 269 PHE C C 1
ATOM 8546 O O . PHE C 1 269 ? 34.753 7.461 -76.370 1.00 25.44 269 PHE C O 1
ATOM 8554 N N . THR C 1 270 ? 34.735 6.948 -78.557 1.00 25.16 270 THR C N 1
ATOM 8555 C CA . THR C 1 270 ? 35.710 7.982 -78.885 1.00 25.58 270 THR C CA 1
ATOM 8556 C C . THR C 1 270 ? 35.054 9.313 -79.207 1.00 26.29 270 THR C C 1
ATOM 8557 O O . THR C 1 270 ? 35.700 10.356 -79.166 1.00 24.89 270 THR C O 1
ATOM 8561 N N . SER C 1 271 ? 33.765 9.292 -79.517 1.00 27.02 271 SER C N 1
ATOM 8562 C CA . SER C 1 271 ? 33.108 10.533 -79.869 1.00 28.12 271 SER C CA 1
ATOM 8563 C C . SER C 1 271 ? 31.611 10.586 -79.675 1.00 27.12 271 SER C C 1
ATOM 8564 O O . SER C 1 271 ? 30.939 9.564 -79.546 1.00 27.80 271 SER C O 1
ATOM 8567 N N . LEU C 1 272 ? 31.102 11.810 -79.669 1.00 26.81 272 LEU C N 1
ATOM 8568 C CA . LEU C 1 272 ? 29.682 12.073 -79.516 1.00 26.14 272 LEU C CA 1
ATOM 8569 C C . LEU C 1 272 ? 29.252 12.769 -80.786 1.00 26.11 272 LEU C C 1
ATOM 8570 O O . LEU C 1 272 ? 30.077 13.357 -81.490 1.00 27.70 272 LEU C O 1
ATOM 8575 N N . ARG C 1 273 ? 27.965 12.704 -81.086 1.00 25.32 273 ARG C N 1
ATOM 8576 C CA . ARG C 1 273 ? 27.469 13.369 -82.267 1.00 26.32 273 ARG C CA 1
ATOM 8577 C C . ARG C 1 273 ? 26.446 14.435 -81.889 1.00 25.83 273 ARG C C 1
ATOM 8578 O O . ARG C 1 273 ? 25.494 14.165 -81.157 1.00 25.16 273 ARG C O 1
ATOM 8586 N N . HIS C 1 274 ? 26.672 15.654 -82.367 1.00 26.10 274 HIS C N 1
ATOM 8587 C CA . HIS C 1 274 ? 25.764 16.768 -82.110 1.00 26.85 274 HIS C CA 1
ATOM 8588 C C . HIS C 1 274 ? 24.853 16.851 -83.320 1.00 26.49 274 HIS C C 1
ATOM 8589 O O . HIS C 1 274 ? 25.336 16.994 -84.440 1.00 27.73 274 HIS C O 1
ATOM 8596 N N . ASP C 1 275 ? 23.544 16.775 -83.111 1.00 26.70 275 ASP C N 1
ATOM 8597 C CA . ASP C 1 275 ? 22.632 16.811 -84.247 1.00 26.88 275 ASP C CA 1
ATOM 8598 C C . ASP C 1 275 ? 21.435 17.745 -84.097 1.00 26.86 275 ASP C C 1
ATOM 8599 O O . ASP C 1 275 ? 20.559 17.774 -84.955 1.00 27.29 275 ASP C O 1
ATOM 8604 N N . SER C 1 276 ? 21.388 18.500 -83.008 1.00 27.01 276 SER C N 1
ATOM 8605 C CA . SER C 1 276 ? 20.297 19.448 -82.797 1.00 28.14 276 SER C CA 1
ATOM 8606 C C . SER C 1 276 ? 20.648 20.414 -81.667 1.00 28.72 276 SER C C 1
ATOM 8607 O O . SER C 1 276 ? 21.469 20.104 -80.800 1.00 28.62 276 SER C O 1
ATOM 8610 N N . GLY C 1 277 ? 20.029 21.588 -81.686 1.00 29.93 277 GLY C N 1
ATOM 8611 C CA . GLY C 1 277 ? 20.301 22.577 -80.660 1.00 30.79 277 GLY C CA 1
ATOM 8612 C C . GLY C 1 277 ? 21.564 23.363 -80.951 1.00 31.71 277 GLY C C 1
ATOM 8613 O O . GLY C 1 277 ? 22.264 23.103 -81.931 1.00 31.87 277 GLY C O 1
ATOM 8614 N N . ASP C 1 278 ? 21.861 24.330 -80.091 1.00 32.74 278 ASP C N 1
ATOM 8615 C CA . ASP C 1 278 ? 23.045 25.164 -80.253 1.00 32.51 278 ASP C CA 1
ATOM 8616 C C . ASP C 1 278 ? 24.335 24.380 -80.006 1.00 30.87 278 ASP C C 1
ATOM 8617 O O . ASP C 1 278 ? 24.516 23.780 -78.951 1.00 29.74 278 ASP C O 1
ATOM 8622 N N . PRO C 1 279 ? 25.259 24.392 -80.978 1.00 31.24 279 PRO C N 1
ATOM 8623 C CA . PRO C 1 279 ? 26.530 23.668 -80.846 1.00 31.70 279 PRO C CA 1
ATOM 8624 C C . PRO C 1 279 ? 27.403 24.113 -79.677 1.00 33.14 279 PRO C C 1
ATOM 8625 O O . PRO C 1 279 ? 28.023 23.284 -79.005 1.00 32.41 279 PRO C O 1
ATOM 8629 N N . GLU C 1 280 ? 27.445 25.418 -79.427 1.00 33.80 280 GLU C N 1
ATOM 8630 C CA . GLU C 1 280 ? 28.244 25.951 -78.331 1.00 33.87 280 GLU C CA 1
ATOM 8631 C C . GLU C 1 280 ? 27.737 25.430 -76.988 1.00 32.93 280 GLU C C 1
ATOM 8632 O O . GLU C 1 280 ? 28.520 25.136 -76.084 1.00 31.81 280 GLU C O 1
ATOM 8638 N N . ILE C 1 281 ? 26.421 25.326 -76.854 1.00 32.24 281 ILE C N 1
ATOM 8639 C CA . ILE C 1 281 ? 25.832 24.813 -75.622 1.00 31.47 281 ILE C CA 1
ATOM 8640 C C . ILE C 1 281 ? 26.152 23.322 -75.495 1.00 30.13 281 ILE C C 1
ATOM 8641 O O . ILE C 1 281 ? 26.431 22.826 -74.402 1.00 29.99 281 ILE C O 1
ATOM 8646 N N . PHE C 1 282 ? 26.117 22.613 -76.620 1.00 29.06 282 PHE C N 1
ATOM 8647 C CA . PHE C 1 282 ? 26.420 21.185 -76.619 1.00 28.10 282 PHE C CA 1
ATOM 8648 C C . PHE C 1 282 ? 27.871 20.964 -76.182 1.00 27.60 282 PHE C C 1
ATOM 8649 O O . PHE C 1 282 ? 28.167 20.080 -75.379 1.00 26.64 282 PHE C O 1
ATOM 8657 N N . ILE C 1 283 ? 28.778 21.774 -76.715 1.00 28.68 283 ILE C N 1
ATOM 8658 C CA . ILE C 1 283 ? 30.189 21.651 -76.384 1.00 28.82 283 ILE C CA 1
ATOM 8659 C C . ILE C 1 283 ? 30.415 21.790 -74.883 1.00 29.51 283 ILE C C 1
ATOM 8660 O O . ILE C 1 283 ? 31.171 21.015 -74.294 1.00 29.32 283 ILE C O 1
ATOM 8665 N N . GLU C 1 284 ? 29.755 22.763 -74.261 1.00 30.79 284 GLU C N 1
ATOM 8666 C CA . GLU C 1 284 ? 29.900 22.972 -72.820 1.00 32.71 284 GLU C CA 1
ATOM 8667 C C . GLU C 1 284 ? 29.442 21.753 -72.030 1.00 31.97 284 GLU C C 1
ATOM 8668 O O . GLU C 1 284 ? 30.141 21.296 -71.124 1.00 32.34 284 GLU C O 1
ATOM 8674 N N . LYS C 1 285 ? 28.257 21.244 -72.357 1.00 30.49 285 LYS C N 1
ATOM 8675 C CA . LYS C 1 285 ? 27.713 20.075 -71.663 1.00 30.40 285 LYS C CA 1
ATOM 8676 C C . LYS C 1 285 ? 28.650 18.879 -71.770 1.00 28.86 285 LYS C C 1
ATOM 8677 O O . LYS C 1 285 ? 28.926 18.208 -70.779 1.00 28.96 285 LYS C O 1
ATOM 8683 N N . ALA C 1 286 ? 29.133 18.621 -72.981 1.00 27.97 286 ALA C N 1
ATOM 8684 C CA . ALA C 1 286 ? 30.030 17.504 -73.233 1.00 27.54 286 ALA C CA 1
ATOM 8685 C C . ALA C 1 286 ? 31.308 17.625 -72.415 1.00 28.49 286 ALA C C 1
ATOM 8686 O O . ALA C 1 286 ? 31.665 16.703 -71.677 1.00 27.26 286 ALA C O 1
ATOM 8688 N N . VAL C 1 287 ? 31.987 18.765 -72.547 1.00 28.55 287 VAL C N 1
ATOM 8689 C CA . VAL C 1 287 ? 33.235 19.001 -71.826 1.00 29.93 287 VAL C CA 1
ATOM 8690 C C . VAL C 1 287 ? 33.040 18.913 -70.318 1.00 31.00 287 VAL C C 1
ATOM 8691 O O . VAL C 1 287 ? 33.864 18.322 -69.617 1.00 32.37 287 VAL C O 1
ATOM 8695 N N . ARG C 1 288 ? 31.952 19.487 -69.815 1.00 31.67 288 ARG C N 1
ATOM 8696 C CA . ARG C 1 288 ? 31.685 19.441 -68.382 1.00 32.77 288 ARG C CA 1
ATOM 8697 C C . ARG C 1 288 ? 31.447 18.017 -67.875 1.00 32.75 288 ARG C C 1
ATOM 8698 O O . ARG C 1 288 ? 31.989 17.621 -66.838 1.00 32.87 288 ARG C O 1
ATOM 8706 N N . ARG C 1 289 ? 30.641 17.241 -68.599 1.00 31.31 289 ARG C N 1
ATOM 8707 C CA . ARG C 1 289 ? 30.365 15.876 -68.175 1.00 28.62 289 ARG C CA 1
ATOM 8708 C C . ARG C 1 289 ? 31.610 14.995 -68.219 1.00 27.70 289 ARG C C 1
ATOM 8709 O O . ARG C 1 289 ? 31.812 14.160 -67.335 1.00 28.00 289 ARG C O 1
ATOM 8717 N N . TYR C 1 290 ? 32.441 15.168 -69.242 1.00 27.19 290 TYR C N 1
ATOM 8718 C CA . TYR C 1 290 ? 33.661 14.376 -69.346 1.00 27.30 290 TYR C CA 1
ATOM 8719 C C . TYR C 1 290 ? 34.551 14.641 -68.134 1.00 29.32 290 TYR C C 1
ATOM 8720 O O . TYR C 1 290 ? 35.131 13.720 -67.564 1.00 29.21 290 TYR C O 1
ATOM 8729 N N . GLU C 1 291 ? 34.646 15.901 -67.728 1.00 30.64 291 GLU C N 1
ATOM 8730 C CA . GLU C 1 291 ? 35.473 16.234 -66.581 1.00 32.46 291 GLU C CA 1
ATOM 8731 C C . GLU C 1 291 ? 34.879 15.697 -65.289 1.00 33.57 291 GLU C C 1
ATOM 8732 O O . GLU C 1 291 ? 35.612 15.302 -64.389 1.00 34.49 291 GLU C O 1
ATOM 8738 N N . GLU C 1 292 ? 33.555 15.670 -65.192 1.00 34.54 292 GLU C N 1
ATOM 8739 C CA . GLU C 1 292 ? 32.912 15.128 -64.000 1.00 35.07 292 GLU C CA 1
ATOM 8740 C C . GLU C 1 292 ? 33.281 13.655 -63.885 1.00 36.00 292 GLU C C 1
ATOM 8741 O O . GLU C 1 292 ? 33.486 13.135 -62.789 1.00 35.76 292 GLU C O 1
ATOM 8747 N N . LEU C 1 293 ? 33.350 12.984 -65.032 1.00 37.18 293 LEU C N 1
ATOM 8748 C CA . LEU C 1 293 ? 33.689 11.564 -65.074 1.00 36.77 293 LEU C CA 1
ATOM 8749 C C . LEU C 1 293 ? 35.198 11.333 -65.072 1.00 36.95 293 LEU C C 1
ATOM 8750 O O . LEU C 1 293 ? 35.655 10.192 -65.131 1.00 36.37 293 LEU C O 1
ATOM 8755 N N . ARG C 1 294 ? 35.965 12.415 -64.997 1.00 37.47 294 ARG C N 1
ATOM 8756 C CA . ARG C 1 294 ? 37.421 12.324 -65.001 1.00 38.62 294 ARG C CA 1
ATOM 8757 C C . ARG C 1 294 ? 37.928 11.657 -66.277 1.00 37.13 294 ARG C C 1
ATOM 8758 O O . ARG C 1 294 ? 38.796 10.786 -66.247 1.00 36.99 294 ARG C O 1
ATOM 8766 N N . VAL C 1 295 ? 37.356 12.078 -67.397 1.00 35.91 295 VAL C N 1
ATOM 8767 C CA . VAL C 1 295 ? 37.737 11.585 -68.708 1.00 34.94 295 VAL C CA 1
ATOM 8768 C C . VAL C 1 295 ? 38.224 12.825 -69.438 1.00 34.81 295 VAL C C 1
ATOM 8769 O O . VAL C 1 295 ? 37.594 13.878 -69.348 1.00 35.97 295 VAL C O 1
ATOM 8773 N N . ASP C 1 296 ? 39.345 12.710 -70.143 1.00 34.77 296 ASP C N 1
ATOM 8774 C CA . ASP C 1 296 ? 39.919 13.848 -70.859 1.00 34.60 296 ASP C CA 1
ATOM 8775 C C . ASP C 1 296 ? 39.188 14.174 -72.156 1.00 33.22 296 ASP C C 1
ATOM 8776 O O . ASP C 1 296 ? 39.315 13.461 -73.147 1.00 33.35 296 ASP C O 1
ATOM 8781 N N . PRO C 1 297 ? 38.419 15.273 -72.165 1.00 33.34 297 PRO C N 1
ATOM 8782 C CA . PRO C 1 297 ? 37.672 15.673 -73.362 1.00 33.27 297 PRO C CA 1
ATOM 8783 C C . PRO C 1 297 ? 38.549 15.992 -74.568 1.00 33.70 297 PRO C C 1
ATOM 8784 O O . PRO C 1 297 ? 38.108 15.888 -75.712 1.00 32.84 297 PRO C O 1
ATOM 8788 N N . LYS C 1 298 ? 39.796 16.370 -74.313 1.00 34.99 298 LYS C N 1
ATOM 8789 C CA . LYS C 1 298 ? 40.709 16.708 -75.397 1.00 35.87 298 LYS C CA 1
ATOM 8790 C C . LYS C 1 298 ? 41.052 15.533 -76.305 1.00 34.49 298 LYS C C 1
ATOM 8791 O O . LYS C 1 298 ? 41.424 15.734 -77.454 1.00 36.43 298 LYS C O 1
ATOM 8797 N N . ILE C 1 299 ? 40.926 14.310 -75.802 1.00 32.92 299 ILE C N 1
ATOM 8798 C CA . ILE C 1 299 ? 41.217 13.144 -76.632 1.00 32.21 299 ILE C CA 1
ATOM 8799 C C . ILE C 1 299 ? 39.943 12.623 -77.306 1.00 30.26 299 ILE C C 1
ATOM 8800 O O . ILE C 1 299 ? 39.990 11.680 -78.082 1.00 29.48 299 ILE C O 1
ATOM 8805 N N . LYS C 1 300 ? 38.809 13.248 -77.008 1.00 29.40 300 LYS C N 1
ATOM 8806 C CA . LYS C 1 300 ? 37.536 12.851 -77.595 1.00 28.03 300 LYS C CA 1
ATOM 8807 C C . LYS C 1 300 ? 37.204 13.748 -78.782 1.00 28.87 300 LYS C C 1
ATOM 8808 O O . LYS C 1 300 ? 37.808 14.818 -78.944 1.00 28.40 300 LYS C O 1
ATOM 8814 N N . TYR C 1 301 ? 36.248 13.305 -79.600 1.00 28.63 301 TYR C N 1
ATOM 8815 C CA . TYR C 1 301 ? 35.806 14.044 -80.783 1.00 30.35 301 TYR C CA 1
ATOM 8816 C C . TYR C 1 301 ? 34.297 14.267 -80.756 1.00 29.68 301 TYR C C 1
ATOM 8817 O O . TYR C 1 301 ? 33.557 13.502 -80.134 1.00 28.86 301 TYR C O 1
ATOM 8826 N N . ILE C 1 302 ? 33.852 15.312 -81.444 1.00 27.39 302 ILE C N 1
ATOM 8827 C CA . ILE C 1 302 ? 32.436 15.593 -81.587 1.00 26.68 302 ILE C CA 1
ATOM 8828 C C . ILE C 1 302 ? 32.202 15.756 -83.071 1.00 27.04 302 ILE C C 1
ATOM 8829 O O . ILE C 1 302 ? 32.875 16.548 -83.729 1.00 28.57 302 ILE C O 1
ATOM 8834 N N . ILE C 1 303 ? 31.272 14.980 -83.604 1.00 27.47 303 ILE C N 1
ATOM 8835 C CA . ILE C 1 303 ? 30.926 15.075 -85.005 1.00 28.22 303 ILE C CA 1
ATOM 8836 C C . ILE C 1 303 ? 29.644 15.908 -85.046 1.00 27.87 303 ILE C C 1
ATOM 8837 O O . ILE C 1 303 ? 28.613 15.502 -84.507 1.00 28.27 303 ILE C O 1
ATOM 8842 N N . PHE C 1 304 ? 29.738 17.094 -85.644 1.00 26.92 304 PHE C N 1
ATOM 8843 C CA . PHE C 1 304 ? 28.608 18.014 -85.764 1.00 25.34 304 PHE C CA 1
ATOM 8844 C C . PHE C 1 304 ? 27.936 17.771 -87.112 1.00 24.34 304 PHE C C 1
ATOM 8845 O O . PHE C 1 304 ? 28.609 17.742 -88.138 1.00 25.58 304 PHE C O 1
ATOM 8853 N N . SER C 1 305 ? 26.617 17.610 -87.117 1.00 23.63 305 SER C N 1
ATOM 8854 C CA . SER C 1 305 ? 25.913 17.339 -88.363 1.00 24.86 305 SER C CA 1
ATOM 8855 C C . SER C 1 305 ? 24.552 18.016 -88.498 1.00 26.12 305 SER C C 1
ATOM 8856 O O . SER C 1 305 ? 23.738 17.612 -89.331 1.00 25.54 305 SER C O 1
ATOM 8859 N N . ASP C 1 306 ? 24.304 19.049 -87.702 1.00 28.38 306 ASP C N 1
ATOM 8860 C CA . ASP C 1 306 ? 23.020 19.738 -87.762 1.00 31.05 306 ASP C CA 1
ATOM 8861 C C . ASP C 1 306 ? 22.929 20.845 -88.822 1.00 31.37 306 ASP C C 1
ATOM 8862 O O . ASP C 1 306 ? 23.341 21.981 -88.580 1.00 31.34 306 ASP C O 1
ATOM 8867 N N . SER C 1 307 ? 22.382 20.501 -89.989 1.00 31.80 307 SER C N 1
ATOM 8868 C CA . SER C 1 307 ? 22.202 21.446 -91.095 1.00 32.78 307 SER C CA 1
ATOM 8869 C C . SER C 1 307 ? 23.393 22.381 -91.268 1.00 33.45 307 SER C C 1
ATOM 8870 O O . SER C 1 307 ? 23.247 23.600 -91.212 1.00 33.26 307 SER C O 1
ATOM 8873 N N . LEU C 1 308 ? 24.567 21.809 -91.496 1.00 33.62 308 LEU C N 1
ATOM 8874 C CA . LEU C 1 308 ? 25.777 22.599 -91.640 1.00 34.24 308 LEU C CA 1
ATOM 8875 C C . LEU C 1 308 ? 26.098 23.129 -93.031 1.00 34.11 308 LEU C C 1
ATOM 8876 O O . LEU C 1 308 ? 25.604 22.642 -94.046 1.00 34.49 308 LEU C O 1
ATOM 8881 N N . THR C 1 309 ? 26.942 24.153 -93.041 1.00 34.84 309 THR C N 1
ATOM 8882 C CA . THR C 1 309 ? 27.446 24.766 -94.264 1.00 35.17 309 THR C CA 1
ATOM 8883 C C . THR C 1 309 ? 28.940 24.794 -93.970 1.00 35.45 309 THR C C 1
ATOM 8884 O O . THR C 1 309 ? 29.347 24.752 -92.803 1.00 35.32 309 THR C O 1
ATOM 8888 N N . PRO C 1 310 ? 29.780 24.836 -95.010 1.00 36.56 310 PRO C N 1
ATOM 8889 C CA . PRO C 1 310 ? 31.221 24.866 -94.748 1.00 36.59 310 PRO C CA 1
ATOM 8890 C C . PRO C 1 310 ? 31.606 25.977 -93.774 1.00 37.28 310 PRO C C 1
ATOM 8891 O O . PRO C 1 310 ? 32.388 25.763 -92.842 1.00 36.68 310 PRO C O 1
ATOM 8895 N N . GLN C 1 311 ? 31.038 27.158 -93.978 1.00 38.59 311 GLN C N 1
ATOM 8896 C CA . GLN C 1 311 ? 31.340 28.293 -93.116 1.00 40.25 311 GLN C CA 1
ATOM 8897 C C . GLN C 1 311 ? 30.929 28.051 -91.663 1.00 40.07 311 GLN C C 1
ATOM 8898 O O . GLN C 1 311 ? 31.673 28.386 -90.738 1.00 39.79 311 GLN C O 1
ATOM 8904 N N . ARG C 1 312 ? 29.751 27.471 -91.457 1.00 39.41 312 ARG C N 1
ATOM 8905 C CA . ARG C 1 312 ? 29.282 27.202 -90.104 1.00 38.11 312 ARG C CA 1
ATOM 8906 C C . ARG C 1 312 ? 30.196 26.180 -89.437 1.00 36.38 312 ARG C C 1
ATOM 8907 O O . ARG C 1 312 ? 30.426 26.227 -88.224 1.00 34.96 312 ARG C O 1
ATOM 8915 N N . ALA C 1 313 ? 30.717 25.252 -90.234 1.00 34.82 313 ALA C N 1
ATOM 8916 C CA . ALA C 1 313 ? 31.620 24.229 -89.715 1.00 32.66 313 ALA C CA 1
ATOM 8917 C C . ALA C 1 313 ? 32.885 24.898 -89.188 1.00 32.18 313 ALA C C 1
ATOM 8918 O O . ALA C 1 313 ? 33.393 24.545 -88.119 1.00 30.40 313 ALA C O 1
ATOM 8920 N N . ILE C 1 314 ? 33.384 25.874 -89.945 1.00 33.04 314 ILE C N 1
ATOM 8921 C CA . ILE C 1 314 ? 34.586 26.608 -89.560 1.00 33.20 314 ILE C CA 1
ATOM 8922 C C . ILE C 1 314 ? 34.367 27.353 -88.241 1.00 34.23 314 ILE C C 1
ATOM 8923 O O . ILE C 1 314 ? 35.261 27.405 -87.390 1.00 34.07 314 ILE C O 1
ATOM 8928 N N . GLU C 1 315 ? 33.175 27.920 -88.067 1.00 34.29 315 GLU C N 1
ATOM 8929 C CA . GLU C 1 315 ? 32.850 28.638 -86.838 1.00 35.50 315 GLU C CA 1
ATOM 8930 C C . GLU C 1 315 ? 32.858 27.689 -85.634 1.00 34.66 315 GLU C C 1
ATOM 8931 O O . GLU C 1 315 ? 33.448 27.992 -84.592 1.00 34.48 315 GLU C O 1
ATOM 8937 N N . ILE C 1 316 ? 32.206 26.536 -85.777 1.00 34.30 316 ILE C N 1
ATOM 8938 C CA . ILE C 1 316 ? 32.152 25.552 -84.691 1.00 32.67 316 ILE C CA 1
ATOM 8939 C C . ILE C 1 316 ? 33.566 25.073 -84.379 1.00 32.01 316 ILE C C 1
ATOM 8940 O O . ILE C 1 316 ? 33.924 24.827 -83.227 1.00 31.73 316 ILE C O 1
ATOM 8945 N N . GLN C 1 317 ? 34.365 24.953 -85.429 1.00 32.02 317 GLN C N 1
ATOM 8946 C CA . GLN C 1 317 ? 35.744 24.516 -85.311 1.00 33.09 317 GLN C CA 1
ATOM 8947 C C . GLN C 1 317 ? 36.504 25.449 -84.360 1.00 33.10 317 GLN C C 1
ATOM 8948 O O . GLN C 1 317 ? 37.330 24.997 -83.567 1.00 32.13 317 GLN C O 1
ATOM 8954 N N . LYS C 1 318 ? 36.208 26.748 -84.422 1.00 33.90 318 LYS C N 1
ATOM 8955 C CA . LYS C 1 318 ? 36.866 27.719 -83.545 1.00 35.32 318 LYS C CA 1
ATOM 8956 C C . LYS C 1 318 ? 36.418 27.500 -82.102 1.00 34.78 318 LYS C C 1
ATOM 8957 O O . LYS C 1 318 ? 37.229 27.536 -81.178 1.00 33.96 318 LYS C O 1
ATOM 8963 N N . LEU C 1 319 ? 35.120 27.286 -81.914 1.00 34.48 319 LEU C N 1
ATOM 8964 C CA . LEU C 1 319 ? 34.568 27.043 -80.584 1.00 35.27 319 LEU C CA 1
ATOM 8965 C C . LEU C 1 319 ? 35.221 25.841 -79.900 1.00 34.76 319 LEU C C 1
ATOM 8966 O O . LEU C 1 319 ? 35.366 25.820 -78.678 1.00 33.67 319 LEU C O 1
ATOM 8971 N N . CYS C 1 320 ? 35.614 24.844 -80.689 1.00 33.26 320 CYS C N 1
ATOM 8972 C CA . CYS C 1 320 ? 36.225 23.635 -80.141 1.00 33.12 320 CYS C CA 1
ATOM 8973 C C . CYS C 1 320 ? 37.719 23.743 -79.888 1.00 33.63 320 CYS C C 1
ATOM 8974 O O . CYS C 1 320 ? 38.269 22.990 -79.082 1.00 33.50 320 CYS C O 1
ATOM 8977 N N . ALA C 1 321 ? 38.375 24.673 -80.576 1.00 34.19 321 ALA C N 1
ATOM 8978 C CA . ALA C 1 321 ? 39.818 24.859 -80.442 1.00 34.02 321 ALA C CA 1
ATOM 8979 C C . ALA C 1 321 ? 40.301 24.805 -78.998 1.00 34.00 321 ALA C C 1
ATOM 8980 O O . ALA C 1 321 ? 39.845 25.570 -78.152 1.00 34.15 321 ALA C O 1
ATOM 8982 N N . GLY C 1 322 ? 41.216 23.877 -78.727 1.00 34.05 322 GLY C N 1
ATOM 8983 C CA . GLY C 1 322 ? 41.773 23.729 -77.394 1.00 34.28 322 GLY C CA 1
ATOM 8984 C C . GLY C 1 322 ? 40.896 23.075 -76.340 1.00 36.16 322 GLY C C 1
ATOM 8985 O O . GLY C 1 322 ? 41.277 23.018 -75.166 1.00 37.60 322 GLY C O 1
ATOM 8986 N N . ARG C 1 323 ? 39.732 22.565 -76.728 1.00 34.94 323 ARG C N 1
ATOM 8987 C CA . ARG C 1 323 ? 38.849 21.945 -75.744 1.00 33.49 323 ARG C CA 1
ATOM 8988 C C . ARG C 1 323 ? 38.505 20.492 -76.070 1.00 32.15 323 ARG C C 1
ATOM 8989 O O . ARG C 1 323 ? 38.552 19.618 -75.205 1.00 31.34 323 ARG C O 1
ATOM 8997 N N . ILE C 1 324 ? 38.167 20.243 -77.329 1.00 31.42 324 ILE C N 1
ATOM 8998 C CA . ILE C 1 324 ? 37.790 18.910 -77.766 1.00 29.89 324 ILE C CA 1
ATOM 8999 C C . ILE C 1 324 ? 37.936 18.884 -79.286 1.00 30.18 324 ILE C C 1
ATOM 9000 O O . ILE C 1 324 ? 37.813 19.922 -79.938 1.00 30.96 324 ILE C O 1
ATOM 9005 N N . LYS C 1 325 ? 38.209 17.713 -79.853 1.00 30.04 325 LYS C N 1
ATOM 9006 C CA . LYS C 1 325 ? 38.377 17.608 -81.300 1.00 29.81 325 LYS C CA 1
ATOM 9007 C C . LYS C 1 325 ? 37.041 17.666 -82.021 1.00 29.69 325 LYS C C 1
ATOM 9008 O O . LYS C 1 325 ? 35.999 17.367 -81.435 1.00 30.35 325 LYS C O 1
ATOM 9014 N N . ALA C 1 326 ? 37.068 18.054 -83.294 1.00 29.01 326 ALA C N 1
ATOM 9015 C CA . ALA C 1 326 ? 35.838 18.179 -84.057 1.00 27.27 326 ALA C CA 1
ATOM 9016 C C . ALA C 1 326 ? 35.922 17.690 -85.494 1.00 27.45 326 ALA C C 1
ATOM 9017 O O . ALA C 1 326 ? 36.969 17.777 -86.136 1.00 28.96 326 ALA C O 1
ATOM 9019 N N . SER C 1 327 ? 34.805 17.160 -85.985 1.00 26.20 327 SER C N 1
ATOM 9020 C CA . SER C 1 327 ? 34.690 16.693 -87.362 1.00 25.44 327 SER C CA 1
ATOM 9021 C C . SER C 1 327 ? 33.283 17.097 -87.753 1.00 24.26 327 SER C C 1
ATOM 9022 O O . SER C 1 327 ? 32.496 17.506 -86.894 1.00 24.18 327 SER C O 1
ATOM 9025 N N . PHE C 1 328 ? 32.949 16.975 -89.029 1.00 22.74 328 PHE C N 1
ATOM 9026 C CA . PHE C 1 328 ? 31.643 17.412 -89.472 1.00 22.98 328 PHE C CA 1
ATOM 9027 C C . PHE C 1 328 ? 30.983 16.504 -90.477 1.00 23.52 328 PHE C C 1
ATOM 9028 O O . PHE C 1 328 ? 31.651 15.781 -91.213 1.00 24.54 328 PHE C O 1
ATOM 9036 N N . GLY C 1 329 ? 29.656 16.550 -90.477 1.00 23.77 329 GLY C N 1
ATOM 9037 C CA . GLY C 1 329 ? 28.855 15.786 -91.410 1.00 24.55 329 GLY C CA 1
ATOM 9038 C C . GLY C 1 329 ? 28.052 16.855 -92.121 1.00 26.47 329 GLY C C 1
ATOM 9039 O O . GLY C 1 329 ? 27.224 17.524 -91.500 1.00 26.08 329 GLY C O 1
ATOM 9040 N N . ILE C 1 330 ? 28.316 17.047 -93.409 1.00 28.20 330 ILE C N 1
ATOM 9041 C CA . ILE C 1 330 ? 27.611 18.060 -94.187 1.00 29.79 330 ILE C CA 1
ATOM 9042 C C . ILE C 1 330 ? 26.679 17.371 -95.172 1.00 29.99 330 ILE C C 1
ATOM 9043 O O . ILE C 1 330 ? 27.090 16.468 -95.900 1.00 29.60 330 ILE C O 1
ATOM 9048 N N . GLY C 1 331 ? 25.421 17.800 -95.187 1.00 31.55 331 GLY C N 1
ATOM 9049 C CA . GLY C 1 331 ? 24.451 17.177 -96.066 1.00 31.84 331 GLY C CA 1
ATOM 9050 C C . GLY C 1 331 ? 23.914 17.941 -97.259 1.00 32.56 331 GLY C C 1
ATOM 9051 O O . GLY C 1 331 ? 24.593 18.108 -98.271 1.00 33.23 331 GLY C O 1
ATOM 9052 N N . THR C 1 332 ? 22.674 18.397 -97.132 1.00 32.58 332 THR C N 1
ATOM 9053 C CA . THR C 1 332 ? 21.982 19.101 -98.204 1.00 34.20 332 THR C CA 1
ATOM 9054 C C . THR C 1 332 ? 22.733 20.291 -98.826 1.00 32.88 332 THR C C 1
ATOM 9055 O O . THR C 1 332 ? 22.572 20.576 -100.014 1.00 32.68 332 THR C O 1
ATOM 9059 N N . ASN C 1 333 ? 23.558 20.977 -98.044 1.00 32.22 333 ASN C N 1
ATOM 9060 C CA . ASN C 1 333 ? 24.315 22.098 -98.586 1.00 32.00 333 ASN C CA 1
ATOM 9061 C C . ASN C 1 333 ? 25.206 21.637 -99.735 1.00 31.96 333 ASN C C 1
ATOM 9062 O O . ASN C 1 333 ? 25.524 22.417 -100.629 1.00 33.47 333 ASN C O 1
ATOM 9067 N N . LEU C 1 334 ? 25.599 20.367 -99.713 1.00 30.31 334 LEU C N 1
ATOM 9068 C CA . LEU C 1 334 ? 26.459 19.820 -100.757 1.00 30.24 334 LEU C CA 1
ATOM 9069 C C . LEU C 1 334 ? 25.706 19.081 -101.857 1.00 29.78 334 LEU C C 1
ATOM 9070 O O . LEU C 1 334 ? 26.003 19.247 -103.029 1.00 30.77 334 LEU C O 1
ATOM 9075 N N . THR C 1 335 ? 24.728 18.271 -101.477 1.00 30.15 335 THR C N 1
ATOM 9076 C CA . THR C 1 335 ? 23.990 17.470 -102.449 1.00 30.48 335 THR C CA 1
ATOM 9077 C C . THR C 1 335 ? 22.751 18.106 -103.072 1.00 31.38 335 THR C C 1
ATOM 9078 O O . THR C 1 335 ? 22.170 17.552 -104.004 1.00 31.22 335 THR C O 1
ATOM 9082 N N . ASN C 1 336 ? 22.330 19.252 -102.557 1.00 33.30 336 ASN C N 1
ATOM 9083 C CA . ASN C 1 336 ? 21.165 19.921 -103.125 1.00 35.68 336 ASN C CA 1
ATOM 9084 C C . ASN C 1 336 ? 21.338 21.437 -103.044 1.00 36.41 336 ASN C C 1
ATOM 9085 O O . ASN C 1 336 ? 20.697 22.114 -102.239 1.00 35.49 336 ASN C O 1
ATOM 9090 N N . ASP C 1 337 ? 22.229 21.948 -103.883 1.00 37.64 337 ASP C N 1
ATOM 9091 C CA . ASP C 1 337 ? 22.530 23.372 -103.965 1.00 39.16 337 ASP C CA 1
ATOM 9092 C C . ASP C 1 337 ? 22.829 23.611 -105.446 1.00 38.98 337 ASP C C 1
ATOM 9093 O O . ASP C 1 337 ? 23.913 24.061 -105.816 1.00 40.04 337 ASP C O 1
ATOM 9098 N N . VAL C 1 338 ? 21.841 23.292 -106.279 1.00 38.78 338 VAL C N 1
ATOM 9099 C CA . VAL C 1 338 ? 21.952 23.395 -107.728 1.00 39.16 338 VAL C CA 1
ATOM 9100 C C . VAL C 1 338 ? 21.545 24.726 -108.371 1.00 39.63 338 VAL C C 1
ATOM 9101 O O . VAL C 1 338 ? 21.458 24.820 -109.598 1.00 39.06 338 VAL C O 1
ATOM 9105 N N . GLY C 1 339 ? 21.300 25.744 -107.553 1.00 40.41 339 GLY C N 1
ATOM 9106 C CA . GLY C 1 339 ? 20.918 27.039 -108.087 1.00 42.05 339 GLY C CA 1
ATOM 9107 C C . GLY C 1 339 ? 19.535 27.063 -108.718 1.00 43.51 339 GLY C C 1
ATOM 9108 O O . GLY C 1 339 ? 18.847 26.040 -108.783 1.00 44.01 339 GLY C O 1
ATOM 9109 N N . GLY C 1 340 ? 19.126 28.243 -109.179 1.00 44.37 340 GLY C N 1
ATOM 9110 C CA . GLY C 1 340 ? 17.824 28.391 -109.809 1.00 45.25 340 GLY C CA 1
ATOM 9111 C C . GLY C 1 340 ? 16.671 28.425 -108.822 1.00 45.92 340 GLY C C 1
ATOM 9112 O O . GLY C 1 340 ? 15.542 28.057 -109.157 1.00 46.77 340 GLY C O 1
ATOM 9113 N N . GLY C 1 341 ? 16.949 28.864 -107.601 1.00 45.90 341 GLY C N 1
ATOM 9114 C CA . GLY C 1 341 ? 15.908 28.932 -106.594 1.00 46.77 341 GLY C CA 1
ATOM 9115 C C . GLY C 1 341 ? 15.425 27.568 -106.130 1.00 48.00 341 GLY C C 1
ATOM 9116 O O . GLY C 1 341 ? 14.515 27.480 -105.303 1.00 48.86 341 GLY C O 1
ATOM 9117 N N . VAL C 1 342 ? 16.023 26.502 -106.659 1.00 48.30 342 VAL C N 1
ATOM 9118 C CA . VAL C 1 342 ? 15.640 25.148 -106.274 1.00 47.17 342 VAL C CA 1
ATOM 9119 C C . VAL C 1 342 ? 15.969 24.925 -104.806 1.00 47.39 342 VAL C C 1
ATOM 9120 O O . VAL C 1 342 ? 17.107 25.117 -104.378 1.00 48.08 342 VAL C O 1
ATOM 9124 N N . GLU C 1 343 ? 14.969 24.514 -104.037 1.00 46.87 343 GLU C N 1
ATOM 9125 C CA . GLU C 1 343 ? 15.155 24.276 -102.615 1.00 46.77 343 GLU C CA 1
ATOM 9126 C C . GLU C 1 343 ? 14.928 22.814 -102.248 1.00 45.77 343 GLU C C 1
ATOM 9127 O O . GLU C 1 343 ? 14.084 22.139 -102.836 1.00 45.01 343 GLU C O 1
ATOM 9133 N N . PRO C 1 344 ? 15.693 22.305 -101.268 1.00 45.11 344 PRO C N 1
ATOM 9134 C CA . PRO C 1 344 ? 15.580 20.914 -100.812 1.00 43.96 344 PRO C CA 1
ATOM 9135 C C . PRO C 1 344 ? 14.205 20.633 -100.214 1.00 42.71 344 PRO C C 1
ATOM 9136 O O . PRO C 1 344 ? 13.575 21.528 -99.647 1.00 43.19 344 PRO C O 1
ATOM 9140 N N . LEU C 1 345 ? 13.743 19.394 -100.352 1.00 40.84 345 LEU C N 1
ATOM 9141 C CA . LEU C 1 345 ? 12.459 18.998 -99.787 1.00 39.94 345 LEU C CA 1
ATOM 9142 C C . LEU C 1 345 ? 12.668 18.785 -98.295 1.00 39.59 345 LEU C C 1
ATOM 9143 O O . LEU C 1 345 ? 13.756 18.392 -97.864 1.00 39.96 345 LEU C O 1
ATOM 9148 N N . ASN C 1 346 ? 11.633 19.046 -97.504 1.00 37.87 346 ASN C N 1
ATOM 9149 C CA . ASN C 1 346 ? 11.740 18.858 -96.065 1.00 37.00 346 ASN C CA 1
ATOM 9150 C C . ASN C 1 346 ? 11.029 17.556 -95.705 1.00 35.97 346 ASN C C 1
ATOM 9151 O O . ASN C 1 346 ? 9.951 17.554 -95.099 1.00 35.58 346 ASN C O 1
ATOM 9156 N N . ILE C 1 347 ? 11.652 16.447 -96.084 1.00 33.60 347 ILE C N 1
ATOM 9157 C CA . ILE C 1 347 ? 11.080 15.127 -95.857 1.00 31.43 347 ILE C CA 1
ATOM 9158 C C . ILE C 1 347 ? 11.912 14.192 -94.987 1.00 29.04 347 ILE C C 1
ATOM 9159 O O . ILE C 1 347 ? 13.138 14.278 -94.956 1.00 28.37 347 ILE C O 1
ATOM 9164 N N . VAL C 1 348 ? 11.219 13.302 -94.280 1.00 27.29 348 VAL C N 1
ATOM 9165 C CA . VAL C 1 348 ? 11.859 12.304 -93.430 1.00 25.20 348 VAL C CA 1
ATOM 9166 C C . VAL C 1 348 ? 11.009 11.042 -93.467 1.00 25.09 348 VAL C C 1
ATOM 9167 O O . VAL C 1 348 ? 9.871 11.065 -93.939 1.00 24.89 348 VAL C O 1
ATOM 9171 N N . MET C 1 349 ? 11.578 9.936 -93.001 1.00 23.50 349 MET C N 1
ATOM 9172 C CA . MET C 1 349 ? 10.864 8.669 -92.933 1.00 22.89 349 MET C CA 1
ATOM 9173 C C . MET C 1 349 ? 11.395 8.040 -91.650 1.00 23.48 349 MET C C 1
ATOM 9174 O O . MET C 1 349 ? 12.506 7.508 -91.632 1.00 23.62 349 MET C O 1
ATOM 9179 N N . LYS C 1 350 ? 10.601 8.115 -90.580 1.00 21.99 350 LYS C N 1
ATOM 9180 C CA . LYS C 1 350 ? 11.027 7.618 -89.275 1.00 21.71 350 LYS C CA 1
ATOM 9181 C C . LYS C 1 350 ? 10.347 6.363 -88.751 1.00 21.55 350 LYS C C 1
ATOM 9182 O O . LYS C 1 350 ? 9.224 6.026 -89.143 1.00 21.69 350 LYS C O 1
ATOM 9188 N N . LEU C 1 351 ? 11.049 5.675 -87.856 1.00 18.76 351 LEU C N 1
ATOM 9189 C CA . LEU C 1 351 ? 10.524 4.483 -87.225 1.00 17.72 351 LEU C CA 1
ATOM 9190 C C . LEU C 1 351 ? 9.430 5.025 -86.324 1.00 18.13 351 LEU C C 1
ATOM 9191 O O . LEU C 1 351 ? 9.710 5.775 -85.399 1.00 17.95 351 LEU C O 1
ATOM 9196 N N . TRP C 1 352 ? 8.189 4.641 -86.598 1.00 19.34 352 TRP C N 1
ATOM 9197 C CA . TRP C 1 352 ? 7.048 5.130 -85.831 1.00 20.95 352 TRP C CA 1
ATOM 9198 C C . TRP C 1 352 ? 6.621 4.211 -84.683 1.00 21.34 352 TRP C C 1
ATOM 9199 O O . TRP C 1 352 ? 6.122 4.667 -83.650 1.00 21.00 352 TRP C O 1
ATOM 9210 N N . LYS C 1 353 ? 6.810 2.913 -84.874 1.00 21.22 353 LYS C N 1
ATOM 9211 C CA . LYS C 1 353 ? 6.449 1.937 -83.860 1.00 19.55 353 LYS C CA 1
ATOM 9212 C C . LYS C 1 353 ? 7.177 0.629 -84.143 1.00 17.65 353 LYS C C 1
ATOM 9213 O O . LYS C 1 353 ? 7.657 0.391 -85.257 1.00 16.97 353 LYS C O 1
ATOM 9219 N N . CYS C 1 354 ? 7.255 -0.217 -83.127 1.00 16.37 354 CYS C N 1
ATOM 9220 C CA . CYS C 1 354 ? 7.944 -1.488 -83.252 1.00 16.25 354 CYS C CA 1
ATOM 9221 C C . CYS C 1 354 ? 7.455 -2.479 -82.209 1.00 15.68 354 CYS C C 1
ATOM 9222 O O . CYS C 1 354 ? 6.671 -2.141 -81.324 1.00 15.06 354 CYS C O 1
ATOM 9225 N N . LYS C 1 355 ? 7.932 -3.710 -82.333 1.00 16.05 355 LYS C N 1
ATOM 9226 C CA . LYS C 1 355 ? 7.600 -4.778 -81.401 1.00 17.76 355 LYS C CA 1
ATOM 9227 C C . LYS C 1 355 ? 8.787 -5.738 -81.398 1.00 17.59 355 LYS C C 1
ATOM 9228 O O . LYS C 1 355 ? 9.529 -5.818 -82.373 1.00 17.71 355 LYS C O 1
ATOM 9234 N N . MET C 1 356 ? 8.976 -6.446 -80.293 1.00 17.59 356 MET C N 1
ATOM 9235 C CA . MET C 1 356 ? 10.085 -7.378 -80.156 1.00 18.59 356 MET C CA 1
ATOM 9236 C C . MET C 1 356 ? 9.933 -8.654 -80.985 1.00 18.42 356 MET C C 1
ATOM 9237 O O . MET C 1 356 ? 10.922 -9.181 -81.493 1.00 19.87 356 MET C O 1
ATOM 9242 N N . THR C 1 357 ? 8.705 -9.152 -81.100 1.00 20.69 357 THR C N 1
ATOM 9243 C CA . THR C 1 357 ? 8.400 -10.352 -81.887 1.00 23.01 357 THR C CA 1
ATOM 9244 C C . THR C 1 357 ? 7.004 -10.180 -82.468 1.00 24.13 357 THR C C 1
ATOM 9245 O O . THR C 1 357 ? 6.290 -9.247 -82.103 1.00 24.94 357 THR C O 1
ATOM 9249 N N . ALA C 1 358 ? 6.611 -11.087 -83.353 1.00 25.35 358 ALA C N 1
ATOM 9250 C CA . ALA C 1 358 ? 5.300 -11.023 -83.984 1.00 27.35 358 ALA C CA 1
ATOM 9251 C C . ALA C 1 358 ? 4.160 -10.990 -82.967 1.00 28.32 358 ALA C C 1
ATOM 9252 O O . ALA C 1 358 ? 3.153 -10.309 -83.170 1.00 30.19 358 ALA C O 1
ATOM 9254 N N . LYS C 1 359 ? 4.328 -11.708 -81.863 1.00 29.77 359 LYS C N 1
ATOM 9255 C CA . LYS C 1 359 ? 3.294 -11.782 -80.838 1.00 32.49 359 LYS C CA 1
ATOM 9256 C C . LYS C 1 359 ? 3.270 -10.642 -79.817 1.00 32.76 359 LYS C C 1
ATOM 9257 O O . LYS C 1 359 ? 2.328 -10.524 -79.036 1.00 33.33 359 LYS C O 1
ATOM 9263 N N . ASP C 1 360 ? 4.301 -9.807 -79.817 1.00 31.74 360 ASP C N 1
ATOM 9264 C CA . ASP C 1 360 ? 4.381 -8.672 -78.898 1.00 28.86 360 ASP C CA 1
ATOM 9265 C C . ASP C 1 360 ? 3.406 -7.586 -79.363 1.00 27.75 360 ASP C C 1
ATOM 9266 O O . ASP C 1 360 ? 2.911 -7.630 -80.494 1.00 27.04 360 ASP C O 1
ATOM 9271 N N . ASP C 1 361 ? 3.106 -6.633 -78.483 1.00 26.75 361 ASP C N 1
ATOM 9272 C CA . ASP C 1 361 ? 2.214 -5.528 -78.837 1.00 28.19 361 ASP C CA 1
ATOM 9273 C C . ASP C 1 361 ? 3.060 -4.462 -79.508 1.00 26.69 361 ASP C C 1
ATOM 9274 O O . ASP C 1 361 ? 4.283 -4.480 -79.397 1.00 26.58 361 ASP C O 1
ATOM 9279 N N . TRP C 1 362 ? 2.413 -3.538 -80.201 1.00 26.10 362 TRP C N 1
ATOM 9280 C CA . TRP C 1 362 ? 3.127 -2.463 -80.851 1.00 25.14 362 TRP C CA 1
ATOM 9281 C C . TRP C 1 362 ? 3.493 -1.429 -79.792 1.00 25.67 362 TRP C C 1
ATOM 9282 O O . TRP C 1 362 ? 2.735 -1.195 -78.849 1.00 26.73 362 TRP C O 1
ATOM 9293 N N . HIS C 1 363 ? 4.668 -0.829 -79.940 1.00 23.14 363 HIS C N 1
ATOM 9294 C CA . HIS C 1 363 ? 5.137 0.202 -79.020 1.00 22.37 363 HIS C CA 1
ATOM 9295 C C . HIS C 1 363 ? 5.571 1.397 -79.861 1.00 21.25 363 HIS C C 1
ATOM 9296 O O . HIS C 1 363 ? 6.395 1.255 -80.768 1.00 19.29 363 HIS C O 1
ATOM 9303 N N . TYR C 1 364 ? 5.015 2.568 -79.565 1.00 21.31 364 TYR C N 1
ATOM 9304 C CA . TYR C 1 364 ? 5.351 3.774 -80.303 1.00 22.01 364 TYR C CA 1
ATOM 9305 C C . TYR C 1 364 ? 6.741 4.283 -79.960 1.00 22.58 364 TYR C C 1
ATOM 9306 O O . TYR C 1 364 ? 7.184 4.192 -78.815 1.00 21.00 364 TYR C O 1
ATOM 9315 N N . CYS C 1 365 ? 7.423 4.820 -80.965 1.00 21.80 365 CYS C N 1
ATOM 9316 C CA . CYS C 1 365 ? 8.756 5.374 -80.786 1.00 23.75 365 CYS C CA 1
ATOM 9317 C C . CYS C 1 365 ? 8.664 6.895 -80.805 1.00 24.02 365 CYS C C 1
ATOM 9318 O O . CYS C 1 365 ? 7.847 7.468 -81.528 1.00 24.77 365 CYS C O 1
ATOM 9321 N N . VAL C 1 366 ? 9.484 7.555 -80.003 1.00 23.51 366 VAL C N 1
ATOM 9322 C CA . VAL C 1 366 ? 9.477 9.009 -79.994 1.00 23.58 366 VAL C CA 1
ATOM 9323 C C . VAL C 1 366 ? 10.909 9.521 -80.012 1.00 24.89 366 VAL C C 1
ATOM 9324 O O . VAL C 1 366 ? 11.860 8.768 -79.787 1.00 25.48 366 VAL C O 1
ATOM 9328 N N . LYS C 1 367 ? 11.052 10.805 -80.304 1.00 24.48 367 LYS C N 1
ATOM 9329 C CA . LYS C 1 367 ? 12.348 11.464 -80.322 1.00 25.90 367 LYS C CA 1
ATOM 9330 C C . LYS C 1 367 ? 12.109 12.868 -79.783 1.00 25.38 367 LYS C C 1
ATOM 9331 O O . LYS C 1 367 ? 11.165 13.535 -80.202 1.00 23.64 367 LYS C O 1
ATOM 9337 N N . LEU C 1 368 ? 12.957 13.316 -78.864 1.00 26.49 368 LEU C N 1
ATOM 9338 C CA . LEU C 1 368 ? 12.780 14.632 -78.267 1.00 28.52 368 LEU C CA 1
ATOM 9339 C C . LEU C 1 368 ? 13.692 15.740 -78.816 1.00 31.55 368 LEU C C 1
ATOM 9340 O O . LEU C 1 368 ? 13.245 16.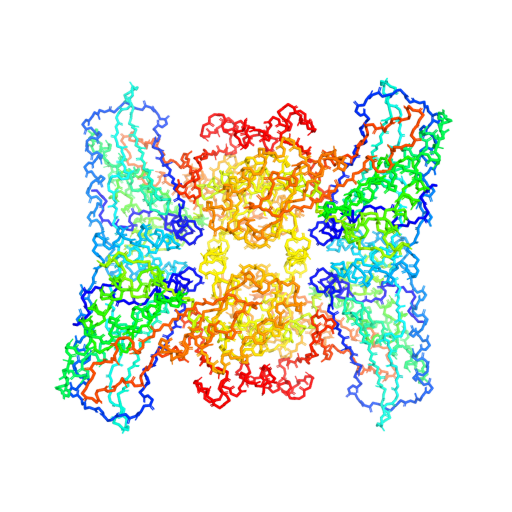875 -78.991 1.00 33.49 368 LEU C O 1
ATOM 9345 N N . SER C 1 369 ? 14.953 15.421 -79.093 1.00 31.68 369 SER C N 1
ATOM 9346 C CA . SER C 1 369 ? 15.915 16.409 -79.601 1.00 32.40 369 SER C CA 1
ATOM 9347 C C . SER C 1 369 ? 16.249 17.479 -78.558 1.00 32.25 369 SER C C 1
ATOM 9348 O O . SER C 1 369 ? 15.611 17.555 -77.509 1.00 32.34 369 SER C O 1
ATOM 9351 N N . ASP C 1 370 ? 17.249 18.306 -78.853 1.00 32.28 370 ASP C N 1
ATOM 9352 C CA . ASP C 1 370 ? 17.664 19.361 -77.932 1.00 33.39 370 ASP C CA 1
ATOM 9353 C C . ASP C 1 370 ? 16.999 20.706 -78.188 1.00 35.04 370 ASP C C 1
ATOM 9354 O O . ASP C 1 370 ? 17.380 21.714 -77.593 1.00 34.76 370 ASP C O 1
ATOM 9359 N N . VAL C 1 371 ? 16.017 20.729 -79.080 1.00 35.62 371 VAL C N 1
ATOM 9360 C CA . VAL C 1 371 ? 15.308 21.965 -79.359 1.00 37.32 371 VAL C CA 1
ATOM 9361 C C . VAL C 1 371 ? 13.955 21.896 -78.664 1.00 39.41 371 VAL C C 1
ATOM 9362 O O . VAL C 1 371 ? 13.135 21.021 -78.967 1.00 39.60 371 VAL C O 1
ATOM 9366 N N . ASP C 1 372 ? 13.732 22.811 -77.725 1.00 42.03 372 ASP C N 1
ATOM 9367 C CA . ASP C 1 372 ? 12.481 22.863 -76.977 1.00 44.85 372 ASP C CA 1
ATOM 9368 C C . ASP C 1 372 ? 11.285 22.875 -77.912 1.00 45.38 372 ASP C C 1
ATOM 9369 O O . ASP C 1 372 ? 11.251 23.643 -78.874 1.00 45.78 372 ASP C O 1
ATOM 9374 N N . GLY C 1 373 ? 10.307 22.019 -77.630 1.00 46.14 373 GLY C N 1
ATOM 9375 C CA . GLY C 1 373 ? 9.115 21.963 -78.458 1.00 46.04 373 GLY C CA 1
ATOM 9376 C C . GLY C 1 373 ? 9.220 21.071 -79.684 1.00 46.22 373 GLY C C 1
ATOM 9377 O O . GLY C 1 373 ? 8.216 20.529 -80.146 1.00 46.71 373 GLY C O 1
ATOM 9378 N N . LYS C 1 374 ? 10.426 20.924 -80.223 1.00 46.23 374 LYS C N 1
ATOM 9379 C CA . LYS C 1 374 ? 10.631 20.082 -81.397 1.00 46.01 374 LYS C CA 1
ATOM 9380 C C . LYS C 1 374 ? 10.681 18.615 -80.995 1.00 44.92 374 LYS C C 1
ATOM 9381 O O . LYS C 1 374 ? 11.726 18.109 -80.588 1.00 45.39 374 LYS C O 1
ATOM 9387 N N . HIS C 1 375 ? 9.543 17.941 -81.113 1.00 43.27 375 HIS C N 1
ATOM 9388 C CA . HIS C 1 375 ? 9.429 16.535 -80.756 1.00 41.79 375 HIS C CA 1
ATOM 9389 C C . HIS C 1 375 ? 8.732 15.796 -81.893 1.00 40.39 375 HIS C C 1
ATOM 9390 O O . HIS C 1 375 ? 7.991 16.400 -82.665 1.00 40.94 375 HIS C O 1
ATOM 9397 N N . THR C 1 376 ? 8.970 14.495 -81.999 1.00 37.85 376 THR C N 1
ATOM 9398 C CA . THR C 1 376 ? 8.334 13.701 -83.038 1.00 36.37 376 THR C CA 1
ATOM 9399 C C . THR C 1 376 ? 7.801 12.402 -82.456 1.00 34.50 376 THR C C 1
ATOM 9400 O O . THR C 1 376 ? 8.411 11.818 -81.561 1.00 33.41 376 THR C O 1
ATOM 9404 N N . GLY C 1 377 ? 6.656 11.963 -82.970 1.00 32.89 377 GLY C N 1
ATOM 9405 C CA . GLY C 1 377 ? 6.048 10.735 -82.500 1.00 32.40 377 GLY C CA 1
ATOM 9406 C C . GLY C 1 377 ? 4.666 10.948 -81.920 1.00 32.36 377 GLY C C 1
ATOM 9407 O O . GLY C 1 377 ? 4.214 12.081 -81.770 1.00 32.72 377 GLY C O 1
ATOM 9408 N N . GLU C 1 378 ? 3.992 9.847 -81.607 1.00 32.54 378 GLU C N 1
ATOM 9409 C CA . GLU C 1 378 ? 2.657 9.890 -81.020 1.00 33.44 378 GLU C CA 1
ATOM 9410 C C . GLU C 1 378 ? 2.668 10.797 -79.783 1.00 32.06 378 GLU C C 1
ATOM 9411 O O . GLU C 1 378 ? 3.427 10.567 -78.841 1.00 32.21 378 GLU C O 1
ATOM 9417 N N . PRO C 1 379 ? 1.831 11.848 -79.781 1.00 31.46 379 PRO C N 1
ATOM 9418 C CA . PRO C 1 379 ? 1.715 12.817 -78.682 1.00 30.63 379 PRO C CA 1
ATOM 9419 C C . PRO C 1 379 ? 1.613 12.186 -77.297 1.00 29.59 379 PRO C C 1
ATOM 9420 O O . PRO C 1 379 ? 2.309 12.597 -76.368 1.00 30.60 379 PRO C O 1
ATOM 9424 N N . GLU C 1 380 ? 0.739 11.196 -77.166 1.00 28.58 380 GLU C N 1
ATOM 9425 C CA . GLU C 1 380 ? 0.547 10.501 -75.897 1.00 29.36 380 GLU C CA 1
ATOM 9426 C C . GLU C 1 380 ? 1.870 9.879 -75.430 1.00 26.44 380 GLU C C 1
ATOM 9427 O O . GLU C 1 380 ? 2.220 9.940 -74.253 1.00 25.44 380 GLU C O 1
ATOM 9433 N N . GLU C 1 381 ? 2.606 9.290 -76.367 1.00 23.15 381 GLU C N 1
ATOM 9434 C CA . GLU C 1 381 ? 3.877 8.657 -76.042 1.00 23.36 381 GLU C CA 1
ATOM 9435 C C . GLU C 1 381 ? 4.951 9.687 -75.679 1.00 22.51 381 GLU C C 1
ATOM 9436 O O . GLU C 1 381 ? 5.786 9.445 -74.809 1.00 21.49 381 GLU C O 1
ATOM 9442 N N . ILE C 1 382 ? 4.928 10.830 -76.354 1.00 22.50 382 ILE C N 1
ATOM 9443 C CA . ILE C 1 382 ? 5.886 11.893 -76.073 1.00 24.36 382 ILE C CA 1
ATOM 9444 C C . ILE C 1 382 ? 5.734 12.366 -74.633 1.00 23.65 382 ILE C C 1
ATOM 9445 O O . ILE C 1 382 ? 6.724 12.553 -73.932 1.00 25.30 382 ILE C O 1
ATOM 9450 N N . LEU C 1 383 ? 4.489 12.553 -74.201 1.00 23.13 383 LEU C N 1
ATOM 9451 C CA . LEU C 1 383 ? 4.207 12.993 -72.836 1.00 23.71 383 LEU C CA 1
ATOM 9452 C C . LEU C 1 383 ? 4.749 11.966 -71.835 1.00 22.27 383 LEU C C 1
ATOM 9453 O O . LEU C 1 383 ? 5.370 12.317 -70.830 1.00 21.26 383 LEU C O 1
ATOM 9458 N N . LEU C 1 384 ? 4.500 10.692 -72.122 1.00 21.34 384 LEU C N 1
ATOM 9459 C CA . LEU C 1 384 ? 4.959 9.614 -71.259 1.00 21.38 384 LEU C CA 1
ATOM 9460 C C . LEU C 1 384 ? 6.481 9.637 -71.130 1.00 20.40 384 LEU C C 1
ATOM 9461 O O . LEU C 1 384 ? 7.024 9.459 -70.038 1.00 20.33 384 LEU C O 1
ATOM 9466 N N . ALA C 1 385 ? 7.168 9.863 -72.245 1.00 19.45 385 ALA C N 1
ATOM 9467 C CA . ALA C 1 385 ? 8.627 9.910 -72.228 1.00 19.85 385 ALA C CA 1
ATOM 9468 C C . ALA C 1 385 ? 9.104 11.068 -71.347 1.00 19.97 385 ALA C C 1
ATOM 9469 O O . ALA C 1 385 ? 9.969 10.891 -70.492 1.00 21.33 385 ALA C O 1
ATOM 9471 N N . MET C 1 386 ? 8.532 12.248 -71.557 1.00 20.57 386 MET C N 1
ATOM 9472 C CA . MET C 1 386 ? 8.902 13.420 -70.764 1.00 24.02 386 MET C CA 1
ATOM 9473 C C . MET C 1 386 ? 8.631 13.199 -69.279 1.00 23.09 386 MET C C 1
ATOM 9474 O O . MET C 1 386 ? 9.493 13.477 -68.444 1.00 24.91 386 MET C O 1
ATOM 9479 N N . ASN C 1 387 ? 7.444 12.695 -68.949 1.00 22.58 387 ASN C N 1
ATOM 9480 C CA . ASN C 1 387 ? 7.119 12.424 -67.552 1.00 23.21 387 ASN C CA 1
ATOM 9481 C C . ASN C 1 387 ? 8.050 11.363 -66.968 1.00 22.41 387 ASN C C 1
ATOM 9482 O O . ASN C 1 387 ? 8.487 11.478 -65.831 1.00 24.87 387 ASN C O 1
ATOM 9487 N N . THR C 1 388 ? 8.356 10.333 -67.751 1.00 22.40 388 THR C N 1
ATOM 9488 C CA . THR C 1 388 ? 9.232 9.261 -67.283 1.00 22.72 388 THR C CA 1
ATOM 9489 C C . THR C 1 388 ? 10.636 9.776 -66.996 1.00 23.41 388 THR C C 1
ATOM 9490 O O . THR C 1 388 ? 11.270 9.382 -66.019 1.00 25.90 388 THR C O 1
ATOM 9494 N N . LEU C 1 389 ? 11.118 10.664 -67.854 1.00 24.76 389 LEU C N 1
ATOM 9495 C CA . LEU C 1 389 ? 12.456 11.207 -67.702 1.00 26.15 389 LEU C CA 1
ATOM 9496 C C . LEU C 1 389 ? 12.497 12.448 -66.822 1.00 26.49 389 LEU C C 1
ATOM 9497 O O . LEU C 1 389 ? 13.549 13.044 -66.630 1.00 26.48 389 LEU C O 1
ATOM 9502 N N . GLY C 1 390 ? 11.350 12.841 -66.287 1.00 28.37 390 GLY C N 1
ATOM 9503 C CA . GLY C 1 390 ? 11.320 14.010 -65.427 1.00 30.90 390 GLY C CA 1
ATOM 9504 C C . GLY C 1 390 ? 11.546 15.311 -66.176 1.00 32.49 390 GLY C C 1
ATOM 9505 O O . GLY C 1 390 ? 12.092 16.268 -65.632 1.00 32.93 390 GLY C O 1
ATOM 9506 N N . ILE C 1 391 ? 11.131 15.348 -67.436 1.00 32.25 391 ILE C N 1
ATOM 9507 C CA . ILE C 1 391 ? 11.287 16.549 -68.239 1.00 33.98 391 ILE C CA 1
ATOM 9508 C C . ILE C 1 391 ? 10.018 17.401 -68.171 1.00 36.01 391 ILE C C 1
ATOM 9509 O O . ILE C 1 391 ? 8.898 16.842 -68.204 1.00 33.96 391 ILE C O 1
ATOM 9514 N N . ILE D 1 3 ? 54.360 -4.135 -34.800 1.00 24.22 3 ILE D N 1
ATOM 9515 C CA . ILE D 1 3 ? 54.928 -3.459 -36.005 1.00 24.65 3 ILE D CA 1
ATOM 9516 C C . ILE D 1 3 ? 53.847 -2.848 -36.899 1.00 25.40 3 ILE D C 1
ATOM 9517 O O . ILE D 1 3 ? 53.976 -1.706 -37.328 1.00 25.59 3 ILE D O 1
ATOM 9522 N N . ILE D 1 4 ? 52.793 -3.604 -37.194 1.00 24.09 4 ILE D N 1
ATOM 9523 C CA . ILE D 1 4 ? 51.716 -3.069 -38.022 1.00 24.47 4 ILE D CA 1
ATOM 9524 C C . ILE D 1 4 ? 50.727 -2.398 -37.069 1.00 24.83 4 ILE D C 1
ATOM 9525 O O . ILE D 1 4 ? 50.123 -3.063 -36.226 1.00 24.92 4 ILE D O 1
ATOM 9530 N N . ARG D 1 5 ? 50.571 -1.085 -37.201 1.00 24.50 5 ARG D N 1
ATOM 9531 C CA . ARG D 1 5 ? 49.682 -0.331 -36.331 1.00 26.08 5 ARG D CA 1
ATOM 9532 C C . ARG D 1 5 ? 48.360 0.088 -36.969 1.00 25.75 5 ARG D C 1
ATOM 9533 O O . ARG D 1 5 ? 47.395 0.393 -36.270 1.00 24.91 5 ARG D O 1
ATOM 9541 N N . SER D 1 6 ? 48.312 0.114 -38.294 1.00 24.72 6 SER D N 1
ATOM 9542 C CA . SER D 1 6 ? 47.096 0.523 -38.983 1.00 23.49 6 SER D CA 1
ATOM 9543 C C . SER D 1 6 ? 46.586 -0.536 -39.942 1.00 23.15 6 SER D C 1
ATOM 9544 O O . SER D 1 6 ? 47.360 -1.187 -40.636 1.00 23.19 6 SER D O 1
ATOM 9547 N N . ILE D 1 7 ? 45.271 -0.699 -39.983 1.00 22.85 7 ILE D N 1
ATOM 9548 C CA . ILE D 1 7 ? 44.678 -1.671 -40.874 1.00 22.24 7 ILE D CA 1
ATOM 9549 C C . ILE D 1 7 ? 44.832 -1.176 -42.320 1.00 21.16 7 ILE D C 1
ATOM 9550 O O . ILE D 1 7 ? 44.650 -1.933 -43.265 1.00 22.90 7 ILE D O 1
ATOM 9555 N N . LEU D 1 8 ? 45.193 0.094 -42.483 1.00 19.27 8 LEU D N 1
ATOM 9556 C CA . LEU D 1 8 ? 45.403 0.671 -43.808 1.00 17.58 8 LEU D CA 1
ATOM 9557 C C . LEU D 1 8 ? 46.880 0.603 -44.226 1.00 17.20 8 LEU D C 1
ATOM 9558 O O . LEU D 1 8 ? 47.241 1.021 -45.325 1.00 16.77 8 LEU D O 1
ATOM 9563 N N . ASP D 1 9 ? 47.738 0.095 -43.345 1.00 17.44 9 ASP D N 1
ATOM 9564 C CA . ASP D 1 9 ? 49.159 -0.012 -43.665 1.00 18.69 9 ASP D CA 1
ATOM 9565 C C . ASP D 1 9 ? 49.341 -1.248 -44.548 1.00 17.83 9 ASP D C 1
ATOM 9566 O O . ASP D 1 9 ? 49.781 -2.296 -44.101 1.00 18.61 9 ASP D O 1
ATOM 9571 N N . THR D 1 10 ? 48.968 -1.094 -45.812 1.00 16.79 10 THR D N 1
ATOM 9572 C CA . THR D 1 10 ? 49.039 -2.157 -46.794 1.00 17.40 10 THR D CA 1
ATOM 9573 C C . THR D 1 10 ? 48.930 -1.501 -48.175 1.00 15.67 10 THR D C 1
ATOM 9574 O O . THR D 1 10 ? 48.758 -0.286 -48.280 1.00 17.22 10 THR D O 1
ATOM 9578 N N . ASP D 1 11 ? 49.039 -2.300 -49.225 1.00 15.84 11 ASP D N 1
ATOM 9579 C CA . ASP D 1 11 ? 48.945 -1.786 -50.585 1.00 15.52 11 ASP D CA 1
ATOM 9580 C C . ASP D 1 11 ? 47.514 -1.633 -51.063 1.00 14.35 11 ASP D C 1
ATOM 9581 O O . ASP D 1 11 ? 46.643 -2.438 -50.718 1.00 13.32 11 ASP D O 1
ATOM 9586 N N . LEU D 1 12 ? 47.281 -0.596 -51.858 1.00 13.53 12 LEU D N 1
ATOM 9587 C CA . LEU D 1 12 ? 45.957 -0.332 -52.401 1.00 13.65 12 LEU D CA 1
ATOM 9588 C C . LEU D 1 12 ? 45.366 -1.561 -53.096 1.00 15.34 12 LEU D C 1
ATOM 9589 O O . LEU D 1 12 ? 44.199 -1.899 -52.890 1.00 16.40 12 LEU D O 1
ATOM 9594 N N . TYR D 1 13 ? 46.173 -2.243 -53.905 1.00 15.00 13 TYR D N 1
ATOM 9595 C CA . TYR D 1 13 ? 45.660 -3.390 -54.646 1.00 17.06 13 TYR D CA 1
ATOM 9596 C C . TYR D 1 13 ? 45.096 -4.514 -53.777 1.00 17.62 13 TYR D C 1
ATOM 9597 O O . TYR D 1 13 ? 44.309 -5.325 -54.258 1.00 17.42 13 TYR D O 1
ATOM 9606 N N . LYS D 1 14 ? 45.487 -4.559 -52.505 1.00 16.97 14 LYS D N 1
ATOM 9607 C CA . LYS D 1 14 ? 44.969 -5.587 -51.610 1.00 17.38 14 LYS D CA 1
ATOM 9608 C C . LYS D 1 14 ? 43.483 -5.325 -51.367 1.00 16.21 14 LYS D C 1
ATOM 9609 O O . LYS D 1 14 ? 42.691 -6.265 -51.288 1.00 15.02 14 LYS D O 1
ATOM 9615 N N . PHE D 1 15 ? 43.106 -4.052 -51.261 1.00 15.29 15 PHE D N 1
ATOM 9616 C CA . PHE D 1 15 ? 41.701 -3.699 -51.051 1.00 14.67 15 PHE D CA 1
ATOM 9617 C C . PHE D 1 15 ? 40.882 -3.785 -52.338 1.00 14.53 15 PHE D C 1
ATOM 9618 O O . PHE D 1 15 ? 39.762 -4.297 -52.326 1.00 15.66 15 PHE D O 1
ATOM 9626 N N . THR D 1 16 ? 41.427 -3.289 -53.446 1.00 13.68 16 THR D N 1
ATOM 9627 C CA . THR D 1 16 ? 40.691 -3.329 -54.706 1.00 14.17 16 THR D CA 1
ATOM 9628 C C . THR D 1 16 ? 40.484 -4.766 -55.190 1.00 14.50 16 THR D C 1
ATOM 9629 O O . THR D 1 16 ? 39.423 -5.099 -55.723 1.00 15.49 16 THR D O 1
ATOM 9633 N N . THR D 1 17 ? 41.489 -5.618 -55.005 1.00 13.11 17 THR D N 1
ATOM 9634 C CA . THR D 1 17 ? 41.365 -7.006 -55.420 1.00 14.11 17 THR D CA 1
ATOM 9635 C C . THR D 1 17 ? 40.518 -7.732 -54.386 1.00 13.67 17 THR D C 1
ATOM 9636 O O . THR D 1 17 ? 39.748 -8.630 -54.724 1.00 14.86 17 THR D O 1
ATOM 9640 N N . GLY D 1 18 ? 40.658 -7.325 -53.129 1.00 12.83 18 GLY D N 1
ATOM 9641 C CA . GLY D 1 18 ? 39.879 -7.926 -52.062 1.00 12.59 18 GLY D CA 1
ATOM 9642 C C . GLY D 1 18 ? 38.383 -7.724 -52.278 1.00 14.45 18 GLY D C 1
ATOM 9643 O O . GLY D 1 18 ? 37.588 -8.641 -52.040 1.00 14.45 18 GLY D O 1
ATOM 9644 N N . TYR D 1 19 ? 37.984 -6.531 -52.719 1.00 12.54 19 TYR D N 1
ATOM 9645 C CA . TYR D 1 19 ? 36.575 -6.266 -52.966 1.00 13.30 19 TYR D CA 1
ATOM 9646 C C . TYR D 1 19 ? 36.140 -7.036 -54.206 1.00 12.64 19 TYR D C 1
ATOM 9647 O O . TYR D 1 19 ? 35.048 -7.588 -54.239 1.00 13.90 19 TYR D O 1
ATOM 9656 N N . ALA D 1 20 ? 37.003 -7.082 -55.220 1.00 11.55 20 ALA D N 1
ATOM 9657 C CA . ALA D 1 20 ? 36.683 -7.811 -56.439 1.00 10.79 20 ALA D CA 1
ATOM 9658 C C . ALA D 1 20 ? 36.396 -9.273 -56.086 1.00 11.39 20 ALA D C 1
ATOM 9659 O O . ALA D 1 20 ? 35.465 -9.861 -56.622 1.00 12.71 20 ALA D O 1
ATOM 9661 N N . TYR D 1 21 ? 37.185 -9.860 -55.186 1.00 11.14 21 TYR D N 1
ATOM 9662 C CA . TYR D 1 21 ? 36.936 -11.245 -54.780 1.00 13.44 21 TYR D CA 1
ATOM 9663 C C . TYR D 1 21 ? 35.644 -11.332 -53.968 1.00 14.03 21 TYR D C 1
ATOM 9664 O O . TYR D 1 21 ? 34.840 -12.241 -54.158 1.00 16.55 21 TYR D O 1
ATOM 9673 N N . ALA D 1 22 ? 35.460 -10.383 -53.051 1.00 13.47 22 ALA D N 1
ATOM 9674 C CA . ALA D 1 22 ? 34.281 -10.375 -52.191 1.00 14.01 22 ALA D CA 1
ATOM 9675 C C . ALA D 1 22 ? 32.989 -10.254 -52.989 1.00 14.36 22 ALA D C 1
ATOM 9676 O O . ALA D 1 22 ? 31.963 -10.808 -52.598 1.00 16.44 22 ALA D O 1
ATOM 9678 N N . LYS D 1 23 ? 33.034 -9.530 -54.101 1.00 12.38 23 LYS D N 1
ATOM 9679 C CA . LYS D 1 23 ? 31.838 -9.364 -54.915 1.00 12.41 23 LYS D CA 1
ATOM 9680 C C . LYS D 1 23 ? 31.557 -10.541 -55.839 1.00 11.85 23 LYS D C 1
ATOM 9681 O O . LYS D 1 23 ? 30.456 -11.088 -55.851 1.00 12.90 23 LYS D O 1
ATOM 9687 N N . LEU D 1 24 ? 32.563 -10.928 -56.612 1.00 12.68 24 LEU D N 1
ATOM 9688 C CA . LEU D 1 24 ? 32.403 -11.984 -57.599 1.00 13.42 24 LEU D CA 1
ATOM 9689 C C . LEU D 1 24 ? 32.771 -13.399 -57.181 1.00 13.08 24 LEU D C 1
ATOM 9690 O O . LEU D 1 24 ? 32.226 -14.347 -57.728 1.00 12.51 24 LEU D O 1
ATOM 9695 N N . PHE D 1 25 ? 33.684 -13.548 -56.218 1.00 13.49 25 PHE D N 1
ATOM 9696 C CA . PHE D 1 25 ? 34.112 -14.879 -55.783 1.00 13.11 25 PHE D CA 1
ATOM 9697 C C . PHE D 1 25 ? 34.155 -15.023 -54.263 1.00 13.87 25 PHE D C 1
ATOM 9698 O O . PHE D 1 25 ? 35.153 -15.490 -53.701 1.00 14.72 25 PHE D O 1
ATOM 9706 N N . PRO D 1 26 ? 33.053 -14.669 -53.577 1.00 15.15 26 PRO D N 1
ATOM 9707 C CA . PRO D 1 26 ? 32.998 -14.757 -52.111 1.00 14.63 26 PRO D CA 1
ATOM 9708 C C . PRO D 1 26 ? 33.155 -16.150 -51.503 1.00 15.96 26 PRO D C 1
ATOM 9709 O O . PRO D 1 26 ? 33.360 -16.271 -50.301 1.00 18.72 26 PRO D O 1
ATOM 9713 N N . ARG D 1 27 ? 33.073 -17.193 -52.325 1.00 16.30 27 ARG D N 1
ATOM 9714 C CA . ARG D 1 27 ? 33.212 -18.566 -51.834 1.00 16.03 27 ARG D CA 1
ATOM 9715 C C . ARG D 1 27 ? 34.572 -19.170 -52.157 1.00 15.38 27 ARG D C 1
ATOM 9716 O O . ARG D 1 27 ? 34.891 -20.286 -51.728 1.00 14.62 27 ARG D O 1
ATOM 9724 N N . ALA D 1 28 ? 35.374 -18.441 -52.919 1.00 13.51 28 ALA D N 1
ATOM 9725 C CA . ALA D 1 28 ? 36.681 -18.944 -53.312 1.00 13.49 28 ALA D CA 1
ATOM 9726 C C . ALA D 1 28 ? 37.646 -19.060 -52.152 1.00 14.64 28 ALA D C 1
ATOM 9727 O O . ALA D 1 28 ? 37.559 -18.319 -51.180 1.00 15.68 28 ALA D O 1
ATOM 9729 N N . TYR D 1 29 ? 38.558 -20.018 -52.269 1.00 16.03 29 TYR D N 1
ATOM 9730 C CA . TYR D 1 29 ? 39.599 -20.256 -51.277 1.00 18.41 29 TYR D CA 1
ATOM 9731 C C . TYR D 1 29 ? 40.940 -20.091 -51.972 1.00 17.73 29 TYR D C 1
ATOM 9732 O O . TYR D 1 29 ? 41.044 -20.247 -53.188 1.00 19.90 29 TYR D O 1
ATOM 9741 N N . GLY D 1 30 ? 41.965 -19.769 -51.204 1.00 17.95 30 GLY D N 1
ATOM 9742 C CA . GLY D 1 30 ? 43.282 -19.617 -51.785 1.00 18.66 30 GLY D CA 1
ATOM 9743 C C . GLY D 1 30 ? 44.357 -19.894 -50.756 1.00 19.20 30 GLY D C 1
ATOM 9744 O O . GLY D 1 30 ? 44.101 -19.843 -49.551 1.00 20.15 30 GLY D O 1
ATOM 9745 N N . GLU D 1 31 ? 45.550 -20.232 -51.228 1.00 18.93 31 GLU D N 1
ATOM 9746 C CA . GLU D 1 31 ? 46.673 -20.455 -50.334 1.00 19.87 31 GLU D CA 1
ATOM 9747 C C . GLU D 1 31 ? 47.844 -19.643 -50.847 1.00 19.64 31 GLU D C 1
ATOM 9748 O O . GLU D 1 31 ? 48.280 -19.822 -51.986 1.00 18.70 31 GLU D O 1
ATOM 9754 N N . PHE D 1 32 ? 48.336 -18.739 -50.007 1.00 17.74 32 PHE D N 1
ATOM 9755 C CA . PHE D 1 32 ? 49.477 -17.914 -50.355 1.00 18.04 32 PHE D CA 1
ATOM 9756 C C . PHE D 1 32 ? 50.703 -18.554 -49.711 1.00 18.33 32 PHE D C 1
ATOM 9757 O O . PHE D 1 32 ? 50.634 -19.055 -48.588 1.00 17.16 32 PHE D O 1
ATOM 9765 N N . ARG D 1 33 ? 51.815 -18.553 -50.433 1.00 19.33 33 ARG D N 1
ATOM 9766 C CA . ARG D 1 33 ? 53.047 -19.115 -49.903 1.00 20.69 33 ARG D CA 1
ATOM 9767 C C . ARG D 1 33 ? 54.189 -18.120 -49.952 1.00 21.46 33 ARG D C 1
ATOM 9768 O O . ARG D 1 33 ? 54.451 -17.484 -50.979 1.00 19.10 33 ARG D O 1
ATOM 9776 N N . PHE D 1 34 ? 54.865 -17.992 -48.819 1.00 21.56 34 PHE D N 1
ATOM 9777 C CA . PHE D 1 34 ? 56.011 -17.111 -48.693 1.00 22.42 34 PHE D CA 1
ATOM 9778 C C . PHE D 1 34 ? 57.192 -17.789 -49.381 1.00 23.72 34 PHE D C 1
ATOM 9779 O O . PHE D 1 34 ? 57.368 -19.002 -49.280 1.00 23.45 34 PHE D O 1
ATOM 9787 N N . ILE D 1 35 ? 57.995 -17.010 -50.088 1.00 24.98 35 ILE D N 1
ATOM 9788 C CA . ILE D 1 35 ? 59.159 -17.564 -50.758 1.00 26.89 35 ILE D CA 1
ATOM 9789 C C . ILE D 1 35 ? 60.352 -16.634 -50.585 1.00 27.04 35 ILE D C 1
ATOM 9790 O O . ILE D 1 35 ? 60.307 -15.474 -50.998 1.00 24.92 35 ILE D O 1
ATOM 9795 N N . ASP D 1 36 ? 61.406 -17.137 -49.950 1.00 29.46 36 ASP D N 1
ATOM 9796 C CA . ASP D 1 36 ? 62.626 -16.357 -49.793 1.00 31.85 36 ASP D CA 1
ATOM 9797 C C . ASP D 1 36 ? 63.494 -16.836 -50.937 1.00 32.56 36 ASP D C 1
ATOM 9798 O O . ASP D 1 36 ? 64.099 -17.899 -50.861 1.00 32.84 36 ASP D O 1
ATOM 9803 N N . ARG D 1 37 ? 63.537 -16.048 -52.000 1.00 34.50 37 ARG D N 1
ATOM 9804 C CA . ARG D 1 37 ? 64.291 -16.405 -53.185 1.00 37.65 37 ARG D CA 1
ATOM 9805 C C . ARG D 1 37 ? 65.808 -16.440 -53.021 1.00 39.95 37 ARG D C 1
ATOM 9806 O O . ARG D 1 37 ? 66.528 -16.790 -53.955 1.00 39.80 37 ARG D O 1
ATOM 9814 N N . ASN D 1 38 ? 66.293 -16.090 -51.834 1.00 41.24 38 ASN D N 1
ATOM 9815 C CA . ASN D 1 38 ? 67.725 -16.134 -51.567 1.00 43.67 38 ASN D CA 1
ATOM 9816 C C . ASN D 1 38 ? 68.031 -17.322 -50.665 1.00 45.20 38 ASN D C 1
ATOM 9817 O O . ASN D 1 38 ? 69.183 -17.565 -50.311 1.00 46.23 38 ASN D O 1
ATOM 9822 N N . ARG D 1 39 ? 66.985 -18.062 -50.304 1.00 46.57 39 ARG D N 1
ATOM 9823 C CA . ARG D 1 39 ? 67.112 -19.237 -49.445 1.00 47.98 39 ARG D CA 1
ATOM 9824 C C . ARG D 1 39 ? 67.985 -19.008 -48.214 1.00 48.27 39 ARG D C 1
ATOM 9825 O O . ARG D 1 39 ? 68.846 -19.828 -47.893 1.00 47.93 39 ARG D O 1
ATOM 9833 N N . GLN D 1 40 ? 67.762 -17.891 -47.530 1.00 48.03 40 GLN D N 1
ATOM 9834 C CA . GLN D 1 40 ? 68.518 -17.573 -46.324 1.00 47.25 40 GLN D CA 1
ATOM 9835 C C . GLN D 1 40 ? 68.094 -18.519 -45.211 1.00 46.99 40 GLN D C 1
ATOM 9836 O O . GLN D 1 40 ? 66.952 -18.985 -45.178 1.00 46.79 40 GLN D O 1
ATOM 9842 N N . GLY D 1 41 ? 69.019 -18.805 -44.302 1.00 45.53 41 GLY D N 1
ATOM 9843 C CA . GLY D 1 41 ? 68.703 -19.682 -43.193 1.00 43.50 41 GLY D CA 1
ATOM 9844 C C . GLY D 1 41 ? 68.004 -18.894 -42.104 1.00 42.79 41 GLY D C 1
ATOM 9845 O O . GLY D 1 41 ? 68.401 -17.775 -41.784 1.00 42.96 41 GLY D O 1
ATOM 9846 N N . PHE D 1 42 ? 66.951 -19.467 -41.538 1.00 41.18 42 PHE D N 1
ATOM 9847 C CA . PHE D 1 42 ? 66.208 -18.802 -40.482 1.00 39.23 42 PHE D CA 1
ATOM 9848 C C . PHE D 1 42 ? 66.083 -19.716 -39.280 1.00 38.38 42 PHE D C 1
ATOM 9849 O O . PHE D 1 42 ? 66.008 -20.929 -39.419 1.00 37.78 42 PHE D O 1
ATOM 9857 N N . THR D 1 43 ? 66.065 -19.121 -38.096 1.00 39.30 43 THR D N 1
ATOM 9858 C CA . THR D 1 43 ? 65.959 -19.877 -36.858 1.00 39.29 43 THR D CA 1
ATOM 9859 C C . THR D 1 43 ? 64.539 -19.889 -36.327 1.00 39.17 43 THR D C 1
ATOM 9860 O O . THR D 1 43 ? 63.714 -19.055 -36.701 1.00 39.07 43 THR D O 1
ATOM 9864 N N . GLU D 1 44 ? 64.266 -20.838 -35.440 1.00 39.61 44 GLU D N 1
ATOM 9865 C CA . GLU D 1 44 ? 62.947 -20.969 -34.843 1.00 39.57 44 GLU D CA 1
ATOM 9866 C C . GLU D 1 44 ? 62.575 -19.768 -33.988 1.00 39.14 44 GLU D C 1
ATOM 9867 O O . GLU D 1 44 ? 61.392 -19.463 -33.826 1.00 38.67 44 GLU D O 1
ATOM 9873 N N . GLU D 1 45 ? 63.569 -19.078 -33.436 1.00 38.78 45 GLU D N 1
ATOM 9874 C CA . GLU D 1 45 ? 63.246 -17.918 -32.614 1.00 39.51 45 GLU D CA 1
ATOM 9875 C C . GLU D 1 45 ? 62.764 -16.775 -33.504 1.00 36.85 45 GLU D C 1
ATOM 9876 O O . GLU D 1 45 ? 61.918 -15.988 -33.093 1.00 36.11 45 GLU D O 1
ATOM 9882 N N . PHE D 1 46 ? 63.299 -16.682 -34.722 1.00 35.03 46 PHE D N 1
ATOM 9883 C CA . PHE D 1 46 ? 62.849 -15.638 -35.643 1.00 33.86 46 PHE D CA 1
ATOM 9884 C C . PHE D 1 46 ? 61.415 -15.987 -36.049 1.00 32.38 46 PHE D C 1
ATO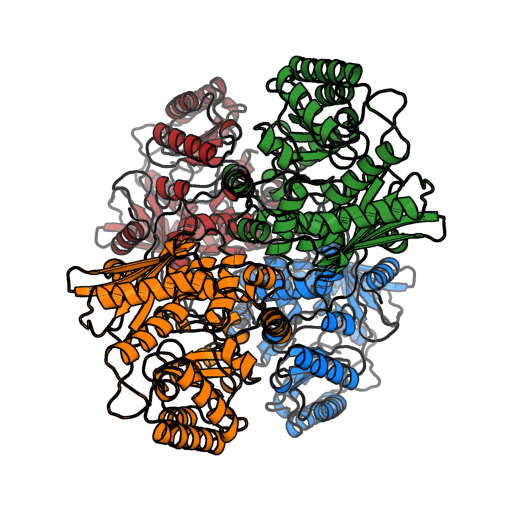M 9885 O O . PHE D 1 46 ? 60.537 -15.128 -36.089 1.00 32.29 46 PHE D O 1
ATOM 9893 N N . ALA D 1 47 ? 61.188 -17.264 -36.336 1.00 31.19 47 ALA D N 1
ATOM 9894 C CA . ALA D 1 47 ? 59.867 -17.730 -36.726 1.00 31.41 47 ALA D CA 1
ATOM 9895 C C . ALA D 1 47 ? 58.866 -17.365 -35.638 1.00 31.58 47 ALA D C 1
ATOM 9896 O O . ALA D 1 47 ? 57.731 -16.975 -35.923 1.00 30.07 47 ALA D O 1
ATOM 9898 N N . GLU D 1 48 ? 59.300 -17.484 -34.387 1.00 31.39 48 GLU D N 1
ATOM 9899 C CA . GLU D 1 48 ? 58.441 -17.166 -33.260 1.00 31.07 48 GLU D CA 1
ATOM 9900 C C . GLU D 1 48 ? 58.153 -15.671 -33.221 1.00 29.51 48 GLU D C 1
ATOM 9901 O O . GLU D 1 48 ? 57.052 -15.251 -32.853 1.00 29.12 48 GLU D O 1
ATOM 9907 N N . LEU D 1 49 ? 59.139 -14.865 -33.603 1.00 27.14 49 LEU D N 1
ATOM 9908 C CA . LEU D 1 49 ? 58.948 -13.418 -33.629 1.00 26.90 49 LEU D CA 1
ATOM 9909 C C . LEU D 1 49 ? 57.877 -13.089 -34.672 1.00 25.96 49 LEU D C 1
ATOM 9910 O O . LEU D 1 49 ? 57.027 -12.219 -34.466 1.00 24.08 49 LEU D O 1
ATOM 9915 N N . VAL D 1 50 ? 57.926 -13.798 -35.793 1.00 23.47 50 VAL D N 1
ATOM 9916 C CA . VAL D 1 50 ? 56.958 -13.586 -36.854 1.00 23.75 50 VAL D CA 1
ATOM 9917 C C . VAL D 1 50 ? 55.560 -13.968 -36.376 1.00 24.61 50 VAL D C 1
ATOM 9918 O O . VAL D 1 50 ? 54.603 -13.215 -36.580 1.00 26.21 50 VAL D O 1
ATOM 9922 N N . ARG D 1 51 ? 55.442 -15.128 -35.735 1.00 23.42 51 ARG D N 1
ATOM 9923 C CA . ARG D 1 51 ? 54.150 -15.575 -35.233 1.00 24.95 51 ARG D CA 1
ATOM 9924 C C . ARG D 1 51 ? 53.567 -14.557 -34.259 1.00 24.02 51 ARG D C 1
ATOM 9925 O O . ARG D 1 51 ? 52.361 -14.313 -34.257 1.00 24.75 51 ARG D O 1
ATOM 9933 N N . GLY D 1 52 ? 54.430 -13.948 -33.450 1.00 24.23 52 GLY D N 1
ATOM 9934 C CA . GLY D 1 52 ? 53.975 -12.958 -32.489 1.00 22.21 52 GLY D CA 1
ATOM 9935 C C . GLY D 1 52 ? 53.403 -11.734 -33.174 1.00 23.19 52 GLY D C 1
ATOM 9936 O O . GLY D 1 52 ? 52.380 -11.189 -32.744 1.00 22.33 52 GLY D O 1
ATOM 9937 N N . GLU D 1 53 ? 54.063 -11.298 -34.245 1.00 22.82 53 GLU D N 1
ATOM 9938 C CA . GLU D 1 53 ? 53.606 -10.134 -34.993 1.00 24.49 53 GLU D CA 1
ATOM 9939 C C . GLU D 1 53 ? 52.290 -10.449 -35.682 1.00 24.13 53 GLU D C 1
ATOM 9940 O O . GLU D 1 53 ? 51.396 -9.612 -35.739 1.00 23.81 53 GLU D O 1
ATOM 9946 N N . ILE D 1 54 ? 52.180 -11.661 -36.214 1.00 25.25 54 ILE D N 1
ATOM 9947 C CA . ILE D 1 54 ? 50.960 -12.071 -36.890 1.00 27.14 54 ILE D CA 1
ATOM 9948 C C . ILE D 1 54 ? 49.801 -12.082 -35.901 1.00 26.54 54 ILE D C 1
ATOM 9949 O O . ILE D 1 54 ? 48.703 -11.633 -36.225 1.00 26.18 54 ILE D O 1
ATOM 9954 N N . ARG D 1 55 ? 50.052 -12.578 -34.692 1.00 27.24 55 ARG D N 1
ATOM 9955 C CA . ARG D 1 55 ? 49.010 -12.624 -33.673 1.00 27.78 55 ARG D CA 1
ATOM 9956 C C . ARG D 1 55 ? 48.627 -11.215 -33.237 1.00 27.02 55 ARG D C 1
ATOM 9957 O O . ARG D 1 55 ? 47.455 -10.935 -32.987 1.00 25.14 55 ARG D O 1
ATOM 9965 N N . ALA D 1 56 ? 49.614 -10.325 -33.166 1.00 26.05 56 ALA D N 1
ATOM 9966 C CA . ALA D 1 56 ? 49.366 -8.947 -32.765 1.00 26.18 56 ALA D CA 1
ATOM 9967 C C . ALA D 1 56 ? 48.407 -8.243 -33.735 1.00 26.75 56 ALA D C 1
ATOM 9968 O O . ALA D 1 56 ? 47.624 -7.381 -33.327 1.00 27.35 56 ALA D O 1
ATOM 9970 N N . MET D 1 57 ? 48.459 -8.619 -35.011 1.00 25.87 57 MET D N 1
ATOM 9971 C CA . MET D 1 57 ? 47.599 -8.005 -36.023 1.00 25.60 57 MET D CA 1
ATOM 9972 C C . MET D 1 57 ? 46.099 -8.208 -35.791 1.00 25.60 57 MET D C 1
ATOM 9973 O O . MET D 1 57 ? 45.272 -7.474 -36.344 1.00 26.14 57 MET D O 1
ATOM 9978 N N . ALA D 1 58 ? 45.746 -9.184 -34.960 1.00 25.85 58 ALA D N 1
ATOM 9979 C CA . ALA D 1 58 ? 44.344 -9.461 -34.665 1.00 26.42 58 ALA D CA 1
ATOM 9980 C C . ALA D 1 58 ? 43.687 -8.294 -33.937 1.00 27.29 58 ALA D C 1
ATOM 9981 O O . ALA D 1 58 ? 42.462 -8.189 -33.896 1.00 25.87 58 ALA D O 1
ATOM 9983 N N . ALA D 1 59 ? 44.505 -7.413 -33.372 1.00 28.26 59 ALA D N 1
ATOM 9984 C CA . ALA D 1 59 ? 43.995 -6.262 -32.637 1.00 30.15 59 ALA D CA 1
ATOM 9985 C C . ALA D 1 59 ? 43.697 -5.054 -33.527 1.00 30.18 59 ALA D C 1
ATOM 9986 O O . ALA D 1 59 ? 43.067 -4.096 -33.084 1.00 32.10 59 ALA D O 1
ATOM 9988 N N . LEU D 1 60 ? 44.150 -5.093 -34.774 1.00 28.65 60 LEU D N 1
ATOM 9989 C CA . LEU D 1 60 ? 43.918 -3.981 -35.690 1.00 27.78 60 LEU D CA 1
ATOM 9990 C C . LEU D 1 60 ? 42.439 -3.795 -36.034 1.00 27.84 60 LEU D C 1
ATOM 9991 O O . LEU D 1 60 ? 41.690 -4.768 -36.179 1.00 26.22 60 LEU D O 1
ATOM 9996 N N . SER D 1 61 ? 42.019 -2.538 -36.151 1.00 26.53 61 SER D N 1
ATOM 9997 C CA . SER D 1 61 ? 40.645 -2.224 -36.525 1.00 25.67 61 SER D CA 1
ATOM 9998 C C . SER D 1 61 ? 40.615 -0.838 -37.148 1.00 24.24 61 SER D C 1
ATOM 9999 O O . SER D 1 61 ? 41.359 0.064 -36.748 1.00 24.02 61 SER D O 1
ATOM 10002 N N . LEU D 1 62 ? 39.755 -0.679 -38.141 1.00 22.51 62 LEU D N 1
ATOM 10003 C CA . LEU D 1 62 ? 39.613 0.585 -38.853 1.00 22.32 62 LEU D CA 1
ATOM 10004 C C . LEU D 1 62 ? 39.167 1.687 -37.893 1.00 23.42 62 LEU D C 1
ATOM 10005 O O . LEU D 1 62 ? 38.204 1.506 -37.140 1.00 21.88 62 LEU D O 1
ATOM 10010 N N . THR D 1 63 ? 39.862 2.824 -37.913 1.00 23.26 63 THR D N 1
ATOM 10011 C CA . THR D 1 63 ? 39.481 3.933 -37.043 1.00 23.30 63 THR D CA 1
ATOM 10012 C C . THR D 1 63 ? 38.418 4.745 -37.764 1.00 24.63 63 THR D C 1
ATOM 10013 O O . THR D 1 63 ? 38.158 4.531 -38.953 1.00 24.64 63 THR D O 1
ATOM 10017 N N . ARG D 1 64 ? 37.806 5.681 -37.048 1.00 25.66 64 ARG D N 1
ATOM 10018 C CA . ARG D 1 64 ? 36.769 6.515 -37.636 1.00 28.00 64 ARG D CA 1
ATOM 10019 C C . ARG D 1 64 ? 37.356 7.418 -38.720 1.00 27.01 64 ARG D C 1
ATOM 10020 O O . ARG D 1 64 ? 36.754 7.600 -39.781 1.00 27.49 64 ARG D O 1
ATOM 10028 N N . ASP D 1 65 ? 38.533 7.978 -38.465 1.00 25.63 65 ASP D N 1
ATOM 10029 C CA . ASP D 1 65 ? 39.165 8.836 -39.457 1.00 26.30 65 ASP D CA 1
ATOM 10030 C C . ASP D 1 65 ? 39.549 8.052 -40.705 1.00 24.69 65 ASP D C 1
ATOM 10031 O O . ASP D 1 65 ? 39.431 8.562 -41.812 1.00 23.44 65 ASP D O 1
ATOM 10036 N N . GLU D 1 66 ? 40.017 6.819 -40.521 1.00 23.07 66 GLU D N 1
ATOM 10037 C CA . GLU D 1 66 ? 40.414 5.996 -41.654 1.00 23.14 66 GLU D CA 1
ATOM 10038 C C . GLU D 1 66 ? 39.193 5.659 -42.489 1.00 22.65 66 GLU D C 1
ATOM 10039 O O . GLU D 1 66 ? 39.254 5.676 -43.715 1.00 23.55 66 GLU D O 1
ATOM 10045 N N . LYS D 1 67 ? 38.075 5.378 -41.829 1.00 23.02 67 LYS D N 1
ATOM 10046 C CA . LYS D 1 67 ? 36.851 5.058 -42.548 1.00 22.89 67 LYS D CA 1
ATOM 10047 C C . LYS D 1 67 ? 36.425 6.253 -43.400 1.00 23.44 67 LYS D C 1
ATOM 10048 O O . LYS D 1 67 ? 36.053 6.097 -44.560 1.00 23.72 67 LYS D O 1
ATOM 10054 N N . GLU D 1 68 ? 36.481 7.449 -42.823 1.00 25.04 68 GLU D N 1
ATOM 10055 C CA . GLU D 1 68 ? 36.110 8.667 -43.550 1.00 25.69 68 GLU D CA 1
ATOM 10056 C C . GLU D 1 68 ? 37.062 8.897 -44.720 1.00 23.50 68 GLU D C 1
ATOM 10057 O O . GLU D 1 68 ? 36.663 9.360 -45.785 1.00 24.80 68 GLU D O 1
ATOM 10063 N N . PHE D 1 69 ? 38.329 8.578 -44.512 1.00 22.96 69 PHE D N 1
ATOM 10064 C CA . PHE D 1 69 ? 39.328 8.725 -45.567 1.00 21.94 69 PHE D CA 1
ATOM 10065 C C . PHE D 1 69 ? 38.983 7.799 -46.737 1.00 20.82 69 PHE D C 1
ATOM 10066 O O . PHE D 1 69 ? 39.015 8.209 -47.893 1.00 19.03 69 PHE D O 1
ATOM 10074 N N . LEU D 1 70 ? 38.666 6.543 -46.426 1.00 21.15 70 LEU D N 1
ATOM 10075 C CA . LEU D 1 70 ? 38.317 5.568 -47.460 1.00 20.43 70 LEU D CA 1
ATOM 10076 C C . LEU D 1 70 ? 37.099 6.033 -48.254 1.00 20.58 70 LEU D C 1
ATOM 10077 O O . LEU D 1 70 ? 37.063 5.917 -49.479 1.00 21.25 70 LEU D O 1
ATOM 10082 N N . GLN D 1 71 ? 36.099 6.565 -47.556 1.00 21.33 71 GLN D N 1
ATOM 10083 C CA . GLN D 1 71 ? 34.889 7.033 -48.224 1.00 23.17 71 GLN D CA 1
ATOM 10084 C C . GLN D 1 71 ? 35.181 8.212 -49.144 1.00 25.07 71 GLN D C 1
ATOM 10085 O O . GLN D 1 71 ? 34.606 8.318 -50.227 1.00 23.64 71 GLN D O 1
ATOM 10091 N N . ARG D 1 72 ? 36.097 9.085 -48.730 1.00 26.33 72 ARG D N 1
ATOM 10092 C CA . ARG D 1 72 ? 36.424 10.257 -49.533 1.00 28.15 72 ARG D CA 1
ATOM 10093 C C . ARG D 1 72 ? 37.469 10.047 -50.613 1.00 26.58 72 ARG D C 1
ATOM 10094 O O . ARG D 1 72 ? 37.329 10.564 -51.723 1.00 25.38 72 ARG D O 1
ATOM 10102 N N . GLU D 1 73 ? 38.507 9.279 -50.302 1.00 25.65 73 GLU D N 1
ATOM 10103 C CA . GLU D 1 73 ? 39.589 9.064 -51.250 1.00 26.14 73 GLU D CA 1
ATOM 10104 C C . GLU D 1 73 ? 39.583 7.789 -52.079 1.00 25.58 73 GLU D C 1
ATOM 10105 O O . GLU D 1 73 ? 40.269 7.725 -53.095 1.00 26.43 73 GLU D O 1
ATOM 10111 N N . LEU D 1 74 ? 38.845 6.772 -51.651 1.00 22.74 74 LEU D N 1
ATOM 10112 C CA . LEU D 1 74 ? 38.778 5.524 -52.410 1.00 21.12 74 LEU D CA 1
ATOM 10113 C C . LEU D 1 74 ? 37.315 5.197 -52.679 1.00 20.33 74 LEU D C 1
ATOM 10114 O O . LEU D 1 74 ? 36.828 4.126 -52.309 1.00 20.53 74 LEU D O 1
ATOM 10119 N N . PRO D 1 75 ? 36.600 6.120 -53.344 1.00 20.97 75 PRO D N 1
ATOM 10120 C CA . PRO D 1 75 ? 35.179 5.946 -53.663 1.00 21.97 75 PRO D CA 1
ATOM 10121 C C . PRO D 1 75 ? 34.841 4.723 -54.513 1.00 22.17 75 PRO D C 1
ATOM 10122 O O . PRO D 1 75 ? 33.698 4.274 -54.507 1.00 23.54 75 PRO D O 1
ATOM 10126 N N . TYR D 1 76 ? 35.817 4.186 -55.245 1.00 22.14 76 TYR D N 1
ATOM 10127 C CA . TYR D 1 76 ? 35.546 3.004 -56.058 1.00 21.13 76 TYR D CA 1
ATOM 10128 C C . TYR D 1 76 ? 35.309 1.777 -55.178 1.00 20.35 76 TYR D C 1
ATOM 10129 O O . TYR D 1 76 ? 34.884 0.731 -55.662 1.00 20.62 76 TYR D O 1
ATOM 10138 N N . LEU D 1 77 ? 35.596 1.905 -53.884 1.00 20.16 77 LEU D N 1
ATOM 10139 C CA . LEU D 1 77 ? 35.314 0.824 -52.946 1.00 20.35 77 LEU D CA 1
ATOM 10140 C C . LEU D 1 77 ? 33.922 1.200 -52.426 1.00 21.95 77 LEU D C 1
ATOM 10141 O O . LEU D 1 77 ? 33.762 2.224 -51.754 1.00 19.94 77 LEU D O 1
ATOM 10146 N N . PRO D 1 78 ? 32.904 0.381 -52.739 1.00 21.98 78 PRO D N 1
ATOM 10147 C CA . PRO D 1 78 ? 31.514 0.617 -52.321 1.00 21.79 78 PRO D CA 1
ATOM 10148 C C . PRO D 1 78 ? 31.322 0.584 -50.813 1.00 20.47 78 PRO D C 1
ATOM 10149 O O . PRO D 1 78 ? 32.151 0.044 -50.084 1.00 19.11 78 PRO D O 1
ATOM 10153 N N . PRO D 1 79 ? 30.213 1.167 -50.332 1.00 20.28 79 PRO D N 1
ATOM 10154 C CA . PRO D 1 79 ? 29.899 1.205 -48.901 1.00 19.81 79 PRO D CA 1
ATOM 10155 C C . PRO D 1 79 ? 29.893 -0.188 -48.262 1.00 19.20 79 PRO D C 1
ATOM 10156 O O . PRO D 1 79 ? 30.310 -0.342 -47.110 1.00 19.77 79 PRO D O 1
ATOM 10160 N N . ILE D 1 80 ? 29.427 -1.198 -48.999 1.00 17.30 80 ILE D N 1
ATOM 10161 C CA . ILE D 1 80 ? 29.387 -2.549 -48.448 1.00 17.32 80 ILE D CA 1
ATOM 10162 C C . ILE D 1 80 ? 30.787 -3.028 -48.076 1.00 17.29 80 ILE D C 1
ATOM 10163 O O . ILE D 1 80 ? 30.971 -3.711 -47.066 1.00 19.62 80 ILE D O 1
ATOM 10168 N N . TYR D 1 81 ? 31.781 -2.666 -48.880 1.00 16.47 81 TYR D N 1
ATOM 10169 C CA . TYR D 1 81 ? 33.140 -3.101 -48.590 1.00 16.35 81 TYR D CA 1
ATOM 10170 C C . TYR D 1 81 ? 33.728 -2.314 -47.420 1.00 16.69 81 TYR D C 1
ATOM 10171 O O . TYR D 1 81 ? 34.529 -2.832 -46.635 1.00 13.85 81 TYR D O 1
ATOM 10180 N N . ILE D 1 82 ? 33.329 -1.055 -47.306 1.00 17.91 82 ILE D N 1
ATOM 10181 C CA . ILE D 1 82 ? 33.807 -0.241 -46.206 1.00 19.11 82 ILE D CA 1
ATOM 10182 C C . ILE D 1 82 ? 33.228 -0.797 -44.909 1.00 19.96 82 ILE D C 1
ATOM 10183 O O . ILE D 1 82 ? 33.909 -0.794 -43.881 1.00 18.81 82 ILE D O 1
ATOM 10188 N N . ASP D 1 83 ? 31.989 -1.295 -44.954 1.00 19.74 83 ASP D N 1
ATOM 10189 C CA . ASP D 1 83 ? 31.384 -1.878 -43.757 1.00 20.22 83 ASP D CA 1
ATOM 10190 C C . ASP D 1 83 ? 32.148 -3.148 -43.415 1.00 20.14 83 ASP D C 1
ATOM 10191 O O . ASP D 1 83 ? 32.387 -3.445 -42.248 1.00 20.03 83 ASP D O 1
ATOM 10196 N N . PHE D 1 84 ? 32.530 -3.901 -44.440 1.00 20.20 84 PHE D N 1
ATOM 10197 C CA . PHE D 1 84 ? 33.282 -5.137 -44.230 1.00 19.68 84 PHE D CA 1
ATOM 10198 C C . PHE D 1 84 ? 34.614 -4.830 -43.544 1.00 18.69 84 PHE D C 1
ATOM 10199 O O . PHE D 1 84 ? 34.982 -5.466 -42.556 1.00 17.02 84 PHE D O 1
ATOM 10207 N N . LEU D 1 85 ? 35.342 -3.858 -44.084 1.00 17.23 85 LEU D N 1
ATOM 10208 C CA . LEU D 1 85 ? 36.623 -3.482 -43.508 1.00 17.66 85 LEU D CA 1
ATOM 10209 C C . LEU D 1 85 ? 36.459 -2.928 -42.096 1.00 19.67 85 LEU D C 1
ATOM 10210 O O . LEU D 1 85 ? 37.295 -3.174 -41.233 1.00 19.57 85 LEU D O 1
ATOM 10215 N N . ASP D 1 86 ? 35.375 -2.192 -41.869 1.00 21.04 86 ASP D N 1
ATOM 10216 C CA . ASP D 1 86 ? 35.105 -1.595 -40.569 1.00 23.53 86 ASP D CA 1
ATOM 10217 C C . ASP D 1 86 ? 34.920 -2.663 -39.492 1.00 23.90 86 ASP D C 1
ATOM 10218 O O . ASP D 1 86 ? 35.306 -2.461 -38.343 1.00 24.64 86 ASP D O 1
ATOM 10223 N N . GLY D 1 87 ? 34.352 -3.806 -39.865 1.00 24.07 87 GLY D N 1
ATOM 10224 C CA . GLY D 1 87 ? 34.156 -4.867 -38.893 1.00 23.49 87 GLY D CA 1
ATOM 10225 C C . GLY D 1 87 ? 35.156 -5.999 -39.033 1.00 23.82 87 GLY D C 1
ATOM 10226 O O . GLY D 1 87 ? 35.099 -6.988 -38.310 1.00 23.10 87 GLY D O 1
ATOM 10227 N N . PHE D 1 88 ? 36.089 -5.850 -39.964 1.00 24.20 88 PHE D N 1
ATOM 10228 C CA . PHE D 1 88 ? 37.093 -6.876 -40.220 1.00 23.91 88 PHE D CA 1
ATOM 10229 C C . PHE D 1 88 ? 38.156 -7.031 -39.137 1.00 24.77 88 PHE D C 1
ATOM 10230 O O . PHE D 1 88 ? 38.633 -6.050 -38.559 1.00 23.37 88 PHE D O 1
ATOM 10238 N N . ARG D 1 89 ? 38.528 -8.282 -38.882 1.00 24.95 89 ARG D N 1
ATOM 10239 C CA . ARG D 1 89 ? 39.575 -8.603 -37.922 1.00 26.76 89 ARG D CA 1
ATOM 10240 C C . ARG D 1 89 ? 40.425 -9.714 -38.512 1.00 25.81 89 ARG D C 1
ATOM 10241 O O . ARG D 1 89 ? 39.901 -10.723 -38.979 1.00 27.15 89 ARG D O 1
ATOM 10249 N N . PHE D 1 90 ? 41.737 -9.521 -38.509 1.00 25.16 90 PHE D N 1
ATOM 10250 C CA . PHE D 1 90 ? 42.640 -10.536 -39.028 1.00 24.92 90 PHE D CA 1
ATOM 10251 C C . PHE D 1 90 ? 42.503 -11.784 -38.162 1.00 24.32 90 PHE D C 1
ATOM 10252 O O . PHE D 1 90 ? 42.379 -11.687 -36.942 1.00 23.63 90 PHE D O 1
ATOM 10260 N N . ASP D 1 91 ? 42.505 -12.951 -38.795 1.00 23.51 91 ASP D N 1
ATOM 10261 C CA . ASP D 1 91 ? 42.407 -14.209 -38.062 1.00 24.38 91 ASP D CA 1
ATOM 10262 C C . ASP D 1 91 ? 43.720 -14.957 -38.206 1.00 23.24 91 ASP D C 1
ATOM 10263 O O . ASP D 1 91 ? 43.965 -15.601 -39.223 1.00 23.67 91 ASP D O 1
ATOM 10268 N N . PRO D 1 92 ? 44.573 -14.888 -37.174 1.00 23.38 92 PRO D N 1
ATOM 10269 C CA . PRO D 1 92 ? 45.889 -15.535 -37.134 1.00 23.94 92 PRO D CA 1
ATOM 10270 C C . PRO D 1 92 ? 45.923 -17.020 -37.464 1.00 23.47 92 PRO D C 1
ATOM 10271 O O . PRO D 1 92 ? 46.925 -17.513 -37.971 1.00 24.25 92 PRO D O 1
ATOM 10275 N N . GLU D 1 93 ? 44.848 -17.746 -37.182 1.00 24.87 93 GLU D N 1
ATOM 10276 C CA . GLU D 1 93 ? 44.879 -19.171 -37.465 1.00 27.11 93 GLU D CA 1
ATOM 10277 C C . GLU D 1 93 ? 44.842 -19.528 -38.943 1.00 25.11 93 GLU D C 1
ATOM 10278 O O . GLU D 1 93 ? 45.007 -20.686 -39.291 1.00 23.94 93 GLU D O 1
ATOM 10284 N N . GLU D 1 94 ? 44.647 -18.538 -39.813 1.00 25.07 94 GLU D N 1
ATOM 10285 C CA . GLU D 1 94 ? 44.652 -18.800 -41.259 1.00 23.86 94 GLU D CA 1
ATOM 10286 C C . GLU D 1 94 ? 46.116 -18.880 -41.704 1.00 23.06 94 GLU D C 1
ATOM 10287 O O . GLU D 1 94 ? 46.418 -19.310 -42.815 1.00 23.76 94 GLU D O 1
ATOM 10293 N N . VAL D 1 95 ? 47.017 -18.470 -40.818 1.00 22.86 95 VAL D N 1
ATOM 10294 C CA . VAL D 1 95 ? 48.442 -18.426 -41.119 1.00 24.06 95 VAL D CA 1
ATOM 10295 C C . VAL D 1 95 ? 49.297 -19.432 -40.354 1.00 25.16 95 VAL D C 1
ATOM 10296 O O . VAL D 1 95 ? 49.196 -19.548 -39.134 1.00 26.31 95 VAL D O 1
ATOM 10300 N N . THR D 1 96 ? 50.161 -20.143 -41.074 1.00 25.25 96 THR D N 1
ATOM 10301 C CA . THR D 1 96 ? 51.046 -21.117 -40.448 1.00 25.08 96 THR D CA 1
ATOM 10302 C C . THR D 1 96 ? 52.503 -20.772 -40.744 1.00 25.71 96 THR D C 1
ATOM 10303 O O . THR D 1 96 ? 52.914 -20.703 -41.905 1.00 25.49 96 THR D O 1
ATOM 10307 N N . VAL D 1 97 ? 53.280 -20.551 -39.690 1.00 25.07 97 VAL D N 1
ATOM 10308 C CA . VAL D 1 97 ? 54.689 -20.214 -39.845 1.00 26.51 97 VAL D CA 1
ATOM 10309 C C . VAL D 1 97 ? 55.555 -21.363 -39.354 1.00 28.06 97 VAL D C 1
ATOM 10310 O O . VAL D 1 97 ? 55.241 -21.999 -38.348 1.00 27.83 97 VAL D O 1
ATOM 10314 N N . SER D 1 98 ? 56.639 -21.636 -40.070 1.00 28.35 98 SER D N 1
ATOM 10315 C CA . SER D 1 98 ? 57.541 -22.704 -39.670 1.00 31.14 98 SER D CA 1
ATOM 10316 C C . SER D 1 98 ? 58.849 -22.643 -40.439 1.00 32.83 98 SER D C 1
ATOM 10317 O O . SER D 1 98 ? 58.977 -21.908 -41.419 1.00 33.48 98 SER D O 1
ATOM 10320 N N . ILE D 1 99 ? 59.823 -23.411 -39.967 1.00 34.42 99 ILE D N 1
ATOM 10321 C CA . ILE D 1 99 ? 61.121 -23.500 -40.614 1.00 35.98 99 ILE D CA 1
ATOM 10322 C C . ILE D 1 99 ? 61.043 -24.858 -41.300 1.00 37.18 99 ILE D C 1
ATOM 10323 O O . ILE D 1 99 ? 60.818 -25.863 -40.636 1.00 37.46 99 ILE D O 1
ATOM 10328 N N . ASP D 1 100 ? 61.207 -24.897 -42.618 1.00 38.87 100 ASP D N 1
ATOM 10329 C CA . ASP D 1 100 ? 61.108 -26.164 -43.329 1.00 40.26 100 ASP D CA 1
ATOM 10330 C C . ASP D 1 100 ? 62.294 -27.086 -43.096 1.00 41.81 100 ASP D C 1
ATOM 10331 O O . ASP D 1 100 ? 63.210 -26.765 -42.340 1.00 41.70 100 ASP D O 1
ATOM 10336 N N . ALA D 1 101 ? 62.263 -28.239 -43.758 1.00 43.46 101 ALA D N 1
ATOM 10337 C CA . ALA D 1 101 ? 63.318 -29.236 -43.637 1.00 44.50 101 ALA D CA 1
ATOM 10338 C C . ALA D 1 101 ? 64.691 -28.687 -44.016 1.00 44.81 101 ALA D C 1
ATOM 10339 O O . ALA D 1 101 ? 65.704 -29.124 -43.474 1.00 45.74 101 ALA D O 1
ATOM 10341 N N . GLN D 1 102 ? 64.725 -27.734 -44.943 1.00 44.53 102 GLN D N 1
ATOM 10342 C CA . GLN D 1 102 ? 65.985 -27.146 -45.384 1.00 44.24 102 GLN D CA 1
ATOM 10343 C C . GLN D 1 102 ? 66.426 -25.971 -44.512 1.00 43.92 102 GLN D C 1
ATOM 10344 O O . GLN D 1 102 ? 67.416 -25.308 -44.818 1.00 44.47 102 GLN D O 1
ATOM 10350 N N . GLY D 1 103 ? 65.694 -25.712 -43.432 1.00 42.57 103 GLY D N 1
ATOM 10351 C CA . GLY D 1 103 ? 66.044 -24.607 -42.552 1.00 40.63 103 GLY D CA 1
ATOM 10352 C C . GLY D 1 103 ? 65.622 -23.246 -43.086 1.00 39.61 103 GLY D C 1
ATOM 10353 O O . GLY D 1 103 ? 66.131 -22.208 -42.659 1.00 39.42 103 GLY D O 1
ATOM 10354 N N . HIS D 1 104 ? 64.683 -23.247 -44.023 1.00 38.06 104 HIS D N 1
ATOM 10355 C CA . HIS D 1 104 ? 64.195 -22.012 -44.617 1.00 36.99 104 HIS D CA 1
ATOM 10356 C C . HIS D 1 104 ? 62.867 -21.591 -43.996 1.00 35.18 104 HIS D C 1
ATOM 10357 O O . HIS D 1 104 ? 62.106 -22.426 -43.508 1.00 35.29 104 HIS D O 1
ATOM 10364 N N . LEU D 1 105 ? 62.598 -20.292 -44.008 1.00 33.46 105 LEU D N 1
ATOM 10365 C CA . LEU D 1 105 ? 61.358 -19.769 -43.448 1.00 30.54 105 LEU D CA 1
ATOM 10366 C C . LEU D 1 105 ? 60.195 -20.097 -44.382 1.00 29.62 105 LEU D C 1
ATOM 10367 O O . LEU D 1 105 ? 60.227 -19.772 -45.570 1.00 29.64 105 LEU D O 1
ATOM 10372 N N . ASP D 1 106 ? 59.176 -20.752 -43.837 1.00 27.32 106 ASP D N 1
ATOM 10373 C CA . ASP D 1 106 ? 57.998 -21.131 -44.607 1.00 27.55 106 ASP D CA 1
ATOM 10374 C C . ASP D 1 106 ? 56.745 -20.525 -43.982 1.00 26.07 106 ASP D C 1
ATOM 10375 O O . ASP D 1 106 ? 56.499 -20.695 -42.792 1.00 25.58 106 ASP D O 1
ATOM 10380 N N . ILE D 1 107 ? 55.958 -19.814 -44.783 1.00 24.61 107 ILE D N 1
ATOM 10381 C CA . ILE D 1 107 ? 54.736 -19.200 -44.282 1.00 23.20 107 ILE D CA 1
ATOM 10382 C C . ILE D 1 107 ? 53.594 -19.392 -45.265 1.00 23.28 107 ILE D C 1
ATOM 10383 O O . ILE D 1 107 ? 53.740 -19.149 -46.467 1.00 21.89 107 ILE D O 1
ATOM 10388 N N . ARG D 1 108 ? 52.451 -19.829 -44.751 1.00 23.27 108 ARG D N 1
ATOM 10389 C CA . ARG D 1 108 ? 51.291 -20.054 -45.603 1.00 23.82 108 ARG D CA 1
ATOM 10390 C C . ARG D 1 108 ? 50.018 -19.508 -44.991 1.00 23.70 108 ARG D C 1
ATOM 10391 O O . ARG D 1 108 ? 49.717 -19.751 -43.815 1.00 24.27 108 ARG D O 1
ATOM 10399 N N . ALA D 1 109 ? 49.281 -18.756 -45.799 1.00 21.79 109 ALA D N 1
ATOM 10400 C CA . ALA D 1 109 ? 48.019 -18.180 -45.377 1.00 22.11 109 ALA D CA 1
ATOM 10401 C C . ALA D 1 109 ? 46.989 -18.871 -46.254 1.00 21.82 109 ALA D C 1
ATOM 10402 O O . ALA D 1 109 ? 47.035 -18.764 -47.478 1.00 21.76 109 ALA D O 1
ATOM 10404 N N . GLN D 1 110 ? 46.080 -19.607 -45.629 1.00 20.37 110 GLN D N 1
ATOM 10405 C CA . GLN D 1 110 ? 45.059 -20.319 -46.377 1.00 20.58 110 GLN D CA 1
ATOM 10406 C C . GLN D 1 110 ? 43.677 -20.068 -45.791 1.00 19.03 110 GLN D C 1
ATOM 10407 O O . GLN D 1 110 ? 43.505 -20.028 -44.570 1.00 17.92 110 GLN D O 1
ATOM 10413 N N . GLY D 1 111 ? 42.700 -19.885 -46.673 1.00 17.61 111 GLY D N 1
ATOM 10414 C CA . GLY D 1 111 ? 41.335 -19.629 -46.250 1.00 15.44 111 GLY D CA 1
ATOM 10415 C C . GLY D 1 111 ? 40.563 -18.970 -47.375 1.00 14.92 111 GLY D C 1
ATOM 10416 O O . GLY D 1 111 ? 40.962 -19.068 -48.532 1.00 17.97 111 GLY D O 1
ATOM 10417 N N . LEU D 1 112 ? 39.462 -18.305 -47.054 1.00 13.02 112 LEU D N 1
ATOM 10418 C CA . LEU D 1 112 ? 38.670 -17.633 -48.075 1.00 14.39 112 LEU D CA 1
ATOM 10419 C C . LEU D 1 112 ? 39.568 -16.593 -48.734 1.00 14.55 112 LEU D C 1
ATOM 10420 O O . LEU D 1 112 ? 40.212 -15.793 -48.054 1.00 15.27 112 LEU D O 1
ATOM 10425 N N . LEU D 1 113 ? 39.607 -16.616 -50.058 1.00 14.09 113 LEU D N 1
ATOM 10426 C CA . LEU D 1 113 ? 40.454 -15.714 -50.821 1.00 14.73 113 LEU D CA 1
ATOM 10427 C C . LEU D 1 113 ? 40.275 -14.216 -50.521 1.00 14.42 113 LEU D C 1
ATOM 10428 O O . LEU D 1 113 ? 41.263 -13.503 -50.362 1.00 15.70 113 LEU D O 1
ATOM 10433 N N . TYR D 1 114 ? 39.040 -13.733 -50.419 1.00 12.41 114 TYR D N 1
ATOM 10434 C CA . TYR D 1 114 ? 38.846 -12.312 -50.139 1.00 13.30 114 TYR D CA 1
ATOM 10435 C C . TYR D 1 114 ? 39.444 -11.939 -48.785 1.00 13.14 114 TYR D C 1
ATOM 10436 O O . TYR D 1 114 ? 39.810 -10.786 -48.553 1.00 14.28 114 TYR D O 1
ATOM 10445 N N . ARG D 1 115 ? 39.566 -12.920 -47.896 1.00 12.83 115 ARG D N 1
ATOM 10446 C CA . ARG D 1 115 ? 40.153 -12.669 -46.587 1.00 12.43 115 ARG D CA 1
ATOM 10447 C C . ARG D 1 115 ? 41.675 -12.793 -46.589 1.00 13.96 115 ARG D C 1
ATOM 10448 O O . ARG D 1 115 ? 42.377 -11.846 -46.233 1.00 15.05 115 ARG D O 1
ATOM 10456 N N . VAL D 1 116 ? 42.193 -13.951 -47.009 1.00 14.45 116 VAL D N 1
ATOM 10457 C CA . VAL D 1 116 ? 43.636 -14.172 -46.964 1.00 13.90 116 VAL D CA 1
ATOM 10458 C C . VAL D 1 116 ? 44.503 -13.343 -47.894 1.00 15.38 116 VAL D C 1
ATOM 10459 O O . VAL D 1 116 ? 45.700 -13.215 -47.665 1.00 14.30 116 VAL D O 1
ATOM 10463 N N . THR D 1 117 ? 43.920 -12.769 -48.936 1.00 14.79 117 THR D N 1
ATOM 10464 C CA . THR D 1 117 ? 44.722 -11.955 -49.823 1.00 15.24 117 THR D CA 1
ATOM 10465 C C . THR D 1 117 ? 45.274 -10.750 -49.046 1.00 15.98 117 THR D C 1
ATOM 10466 O O . THR D 1 117 ? 46.346 -10.236 -49.363 1.00 16.87 117 THR D O 1
ATOM 10470 N N . LEU D 1 118 ? 44.545 -10.319 -48.018 1.00 15.65 118 LEU D N 1
ATOM 10471 C CA . LEU D 1 118 ? 44.951 -9.173 -47.208 1.00 16.41 118 LEU D CA 1
ATOM 10472 C C . LEU D 1 118 ? 46.211 -9.400 -46.357 1.00 17.51 118 LEU D C 1
ATOM 10473 O O . LEU D 1 118 ? 46.810 -8.444 -45.871 1.00 18.04 118 LEU D O 1
ATOM 10478 N N . TRP D 1 119 ? 46.615 -10.658 -46.182 1.00 16.38 119 TRP D N 1
ATOM 10479 C CA . TRP D 1 119 ? 47.808 -10.972 -45.392 1.00 17.82 119 TRP D CA 1
ATOM 10480 C C . TRP D 1 119 ? 49.147 -10.642 -46.079 1.00 17.72 119 TRP D C 1
ATOM 10481 O O . TRP D 1 119 ? 50.104 -10.232 -45.422 1.00 16.04 119 TRP D O 1
ATOM 10492 N N . GLU D 1 120 ? 49.204 -10.822 -47.394 1.00 19.26 120 GLU D N 1
ATOM 10493 C CA . GLU D 1 120 ? 50.436 -10.629 -48.165 1.00 20.68 120 GLU D CA 1
ATOM 10494 C C . GLU D 1 120 ? 51.369 -9.467 -47.838 1.00 21.76 120 GLU D C 1
ATOM 10495 O O . GLU D 1 120 ? 52.493 -9.683 -47.390 1.00 21.45 120 GLU D O 1
ATOM 10501 N N . THR D 1 121 ? 50.921 -8.244 -48.104 1.00 22.01 121 THR D N 1
ATOM 10502 C CA . THR D 1 121 ? 51.749 -7.070 -47.875 1.00 22.14 121 THR D CA 1
ATOM 10503 C C . THR D 1 121 ? 52.172 -6.878 -46.426 1.00 20.74 121 THR D C 1
ATOM 10504 O O . THR D 1 121 ? 53.352 -6.661 -46.152 1.00 19.86 121 THR D O 1
ATOM 10508 N N . PRO D 1 122 ? 51.222 -6.956 -45.478 1.00 20.46 122 PRO D N 1
ATOM 10509 C CA . PRO D 1 122 ? 51.586 -6.783 -44.068 1.00 19.97 122 PRO D CA 1
ATOM 10510 C C . PRO D 1 122 ? 52.638 -7.805 -43.619 1.00 20.22 122 PRO D C 1
ATOM 10511 O O . PRO D 1 122 ? 53.626 -7.450 -42.974 1.00 20.89 122 PRO D O 1
ATOM 10515 N N . ILE D 1 123 ? 52.427 -9.073 -43.962 1.00 18.81 123 ILE D N 1
ATOM 10516 C CA . ILE D 1 123 ? 53.368 -10.117 -43.564 1.00 18.33 123 ILE D CA 1
ATOM 10517 C C . ILE D 1 123 ? 54.766 -9.876 -44.125 1.00 18.71 123 ILE D C 1
ATOM 10518 O O . ILE D 1 123 ? 55.755 -10.033 -43.409 1.00 18.02 123 ILE D O 1
ATOM 10523 N N . LEU D 1 124 ? 54.855 -9.494 -45.399 1.00 18.58 124 LEU D N 1
ATOM 10524 C CA . LEU D 1 124 ? 56.163 -9.237 -45.996 1.00 18.66 124 LEU D CA 1
ATOM 10525 C C . LEU D 1 124 ? 56.845 -8.036 -45.337 1.00 18.69 124 LEU D C 1
ATOM 10526 O O . LEU D 1 124 ? 58.053 -8.063 -45.078 1.00 20.15 124 LEU D O 1
ATOM 10531 N N . ALA D 1 125 ? 56.071 -6.989 -45.062 1.00 17.27 125 ALA D N 1
ATOM 10532 C CA . ALA D 1 125 ? 56.607 -5.790 -44.421 1.00 17.80 125 ALA D CA 1
ATOM 10533 C C . ALA D 1 125 ? 57.069 -6.129 -43.001 1.00 18.39 125 ALA D C 1
ATOM 10534 O O . ALA D 1 125 ? 58.067 -5.596 -42.518 1.00 18.89 125 ALA D O 1
ATOM 10536 N N . VAL D 1 126 ? 56.331 -7.008 -42.334 1.00 17.78 126 VAL D N 1
ATOM 10537 C CA . VAL D 1 126 ? 56.682 -7.415 -40.981 1.00 19.75 126 VAL D CA 1
ATOM 10538 C C . VAL D 1 126 ? 57.981 -8.200 -40.989 1.00 20.02 126 VAL D C 1
ATOM 10539 O O . VAL D 1 126 ? 58.882 -7.921 -40.200 1.00 21.65 126 VAL D O 1
ATOM 10543 N N . ILE D 1 127 ? 58.081 -9.175 -41.890 1.00 19.91 127 ILE D N 1
ATOM 10544 C CA . ILE D 1 127 ? 59.286 -9.987 -41.985 1.00 20.66 127 ILE D CA 1
ATOM 10545 C C . ILE D 1 127 ? 60.504 -9.107 -42.281 1.00 20.46 127 ILE D C 1
ATOM 10546 O O . ILE D 1 127 ? 61.561 -9.272 -41.686 1.00 18.17 127 ILE D O 1
ATOM 10551 N N . SER D 1 128 ? 60.339 -8.173 -43.207 1.00 20.05 128 SER D N 1
ATOM 10552 C CA . SER D 1 128 ? 61.421 -7.282 -43.578 1.00 22.65 128 SER D CA 1
ATOM 10553 C C . SER D 1 128 ? 61.888 -6.450 -42.386 1.00 22.48 128 SER D C 1
ATOM 10554 O O . SER D 1 128 ? 63.076 -6.429 -42.075 1.00 22.00 128 SER D O 1
ATOM 10557 N N . GLU D 1 129 ? 60.953 -5.780 -41.716 1.00 21.48 129 GLU D N 1
ATOM 10558 C CA . GLU D 1 129 ? 61.307 -4.955 -40.572 1.00 22.83 129 GLU D CA 1
ATOM 10559 C C . GLU D 1 129 ? 61.898 -5.790 -39.432 1.00 23.55 129 GLU D C 1
ATOM 10560 O O . GLU D 1 129 ? 62.898 -5.402 -38.836 1.00 23.47 129 GLU D O 1
ATOM 10566 N N . LEU D 1 130 ? 61.285 -6.933 -39.131 1.00 24.62 130 LEU D N 1
ATOM 10567 C CA . LEU D 1 130 ? 61.789 -7.811 -38.069 1.00 25.77 130 LEU D CA 1
ATOM 10568 C C . LEU D 1 130 ? 63.209 -8.264 -38.371 1.00 25.86 130 LEU D C 1
ATOM 10569 O O . LEU D 1 130 ? 64.050 -8.356 -37.475 1.00 26.30 130 LEU D O 1
ATOM 10574 N N . TYR D 1 131 ? 63.462 -8.556 -39.640 1.00 25.13 131 TYR D N 1
ATOM 10575 C CA . TYR D 1 131 ? 64.764 -9.027 -40.072 1.00 25.84 131 TYR D CA 1
ATOM 10576 C C . TYR D 1 131 ? 65.894 -8.059 -39.745 1.00 26.39 131 TYR D C 1
ATOM 10577 O O . TYR D 1 131 ? 66.887 -8.433 -39.121 1.00 26.83 131 TYR D O 1
ATOM 10586 N N . TYR D 1 132 ? 65.751 -6.816 -40.179 1.00 26.69 132 TYR D N 1
ATOM 10587 C CA . TYR D 1 132 ? 66.783 -5.827 -39.934 1.00 26.79 132 TYR D CA 1
ATOM 10588 C C . TYR D 1 132 ? 66.970 -5.591 -38.446 1.00 27.71 132 TYR D C 1
ATOM 10589 O O . TYR D 1 132 ? 68.088 -5.401 -37.981 1.00 27.16 132 TYR D O 1
ATOM 10598 N N . ARG D 1 133 ? 65.878 -5.618 -37.692 1.00 28.52 133 ARG D N 1
ATOM 10599 C CA . ARG D 1 133 ? 65.993 -5.439 -36.249 1.00 31.35 133 ARG D CA 1
ATOM 10600 C C . ARG D 1 133 ? 66.808 -6.610 -35.704 1.00 32.24 133 ARG D C 1
ATOM 10601 O O . ARG D 1 133 ? 67.739 -6.430 -34.918 1.00 32.38 133 ARG D O 1
ATOM 10609 N N . PHE D 1 134 ? 66.437 -7.810 -36.140 1.00 32.29 134 PHE D N 1
ATOM 10610 C CA . PHE D 1 134 ? 67.078 -9.038 -35.703 1.00 32.09 134 PHE D CA 1
ATOM 10611 C C . PHE D 1 134 ? 68.582 -9.060 -35.913 1.00 32.01 134 PHE D C 1
ATOM 10612 O O . PHE D 1 134 ? 69.319 -9.520 -35.044 1.00 33.56 134 PHE D O 1
ATOM 10620 N N . ILE D 1 135 ? 69.046 -8.580 -37.061 1.00 31.40 135 ILE D N 1
ATOM 10621 C CA . ILE D 1 135 ? 70.478 -8.583 -37.326 1.00 31.67 135 ILE D CA 1
ATOM 10622 C C . ILE D 1 135 ? 71.130 -7.280 -36.871 1.00 32.12 135 ILE D C 1
ATOM 10623 O O . ILE D 1 135 ? 72.286 -7.003 -37.194 1.00 33.46 135 ILE D O 1
ATOM 10628 N N . GLY D 1 136 ? 70.375 -6.484 -36.123 1.00 32.13 136 GLY D N 1
ATOM 10629 C CA . GLY D 1 136 ? 70.887 -5.229 -35.604 1.00 30.70 136 GLY D CA 1
ATOM 10630 C C . GLY D 1 136 ? 71.203 -4.127 -36.595 1.00 29.80 136 GLY D C 1
ATOM 10631 O O . GLY D 1 136 ? 71.951 -3.202 -36.273 1.00 30.91 136 GLY D O 1
ATOM 10632 N N . ALA D 1 137 ? 70.648 -4.202 -37.795 1.00 28.56 137 ALA D N 1
ATOM 10633 C CA . ALA D 1 137 ? 70.911 -3.167 -38.789 1.00 27.19 137 ALA D CA 1
ATOM 10634 C C . ALA D 1 137 ? 70.125 -1.898 -38.448 1.00 26.47 137 ALA D C 1
ATOM 10635 O O . ALA D 1 137 ? 69.022 -1.964 -37.913 1.00 24.64 137 ALA D O 1
ATOM 10637 N N . GLU D 1 138 ? 70.710 -0.744 -38.749 1.00 25.77 138 GLU D N 1
ATOM 10638 C CA . GLU D 1 138 ? 70.065 0.539 -38.497 1.00 26.02 138 GLU D CA 1
ATOM 10639 C C . GLU D 1 138 ? 70.250 1.432 -39.712 1.00 24.81 138 GLU D C 1
ATOM 10640 O O . GLU D 1 138 ? 71.266 1.364 -40.403 1.00 26.29 138 GLU D O 1
ATOM 10646 N N . PRO D 1 139 ? 69.264 2.289 -39.992 1.00 24.35 139 PRO D N 1
ATOM 10647 C CA . PRO D 1 139 ? 69.395 3.168 -41.154 1.00 23.86 139 PRO D CA 1
ATOM 10648 C C . PRO D 1 139 ? 70.286 4.386 -40.897 1.00 22.57 139 PRO D C 1
ATOM 10649 O O . PRO D 1 139 ? 70.375 4.877 -39.776 1.00 22.16 139 PRO D O 1
ATOM 10653 N N . ASP D 1 140 ? 70.965 4.845 -41.938 1.00 21.64 140 ASP D N 1
ATOM 10654 C CA . ASP D 1 140 ? 71.792 6.034 -41.833 1.00 22.04 140 ASP D CA 1
ATOM 10655 C C . ASP D 1 140 ? 70.837 7.154 -42.225 1.00 21.85 140 ASP D C 1
ATOM 10656 O O . ASP D 1 140 ? 70.708 7.513 -43.402 1.00 20.93 140 ASP D O 1
ATOM 10661 N N . TRP D 1 141 ? 70.147 7.693 -41.231 1.00 20.30 141 TRP D N 1
ATOM 10662 C CA . TRP D 1 141 ? 69.184 8.741 -41.480 1.00 19.56 141 TRP D CA 1
ATOM 10663 C C . TRP D 1 141 ? 69.725 9.940 -42.251 1.00 19.57 141 TRP D C 1
ATOM 10664 O O . TRP D 1 141 ? 68.977 10.600 -42.976 1.00 19.04 141 TRP D O 1
ATOM 10675 N N . LYS D 1 142 ? 71.012 10.232 -42.096 1.00 19.30 142 LYS D N 1
ATOM 10676 C CA . LYS D 1 142 ? 71.603 11.344 -42.827 1.00 19.90 142 LYS D CA 1
ATOM 10677 C C . LYS D 1 142 ? 71.513 11.038 -44.324 1.00 19.43 142 LYS D C 1
ATOM 10678 O O . LYS D 1 142 ? 71.156 11.902 -45.124 1.00 18.80 142 LYS D O 1
ATOM 10684 N N . GLN D 1 143 ? 71.833 9.800 -44.694 1.00 19.47 143 GLN D N 1
ATOM 10685 C CA . GLN D 1 143 ? 71.760 9.400 -46.094 1.00 20.48 143 GLN D CA 1
ATOM 10686 C C . GLN D 1 143 ? 70.311 9.350 -46.570 1.00 20.70 143 GLN D C 1
ATOM 10687 O O . GLN D 1 143 ? 70.005 9.753 -47.692 1.00 19.85 143 GLN D O 1
ATOM 10693 N N . VAL D 1 144 ? 69.421 8.841 -45.720 1.00 19.77 144 VAL D N 1
ATOM 10694 C CA . VAL D 1 144 ? 68.014 8.750 -46.087 1.00 19.88 144 VAL D CA 1
ATOM 10695 C C . VAL D 1 144 ? 67.522 10.149 -46.447 1.00 19.77 144 VAL D C 1
ATOM 10696 O O . VAL D 1 144 ? 66.948 10.367 -47.513 1.00 19.28 144 VAL D O 1
ATOM 10700 N N . GLU D 1 145 ? 67.761 11.097 -45.548 1.00 19.92 145 GLU D N 1
ATOM 10701 C CA . GLU D 1 145 ? 67.367 12.482 -45.766 1.00 21.32 145 GLU D CA 1
ATOM 10702 C C . GLU D 1 145 ? 67.922 13.023 -47.086 1.00 21.22 145 GLU D C 1
ATOM 10703 O O . GLU D 1 145 ? 67.180 13.551 -47.921 1.00 20.37 145 GLU D O 1
ATOM 10709 N N . GLU D 1 146 ? 69.234 12.886 -47.258 1.00 19.54 146 GLU D N 1
ATOM 10710 C CA . GLU D 1 146 ? 69.927 13.379 -48.443 1.00 21.39 146 GLU D CA 1
ATOM 10711 C C . GLU D 1 146 ? 69.601 12.749 -49.788 1.00 19.92 146 GLU D C 1
ATOM 10712 O O . GLU D 1 146 ? 69.298 13.469 -50.736 1.00 19.82 146 GLU D O 1
ATOM 10718 N N . VAL D 1 147 ? 69.683 11.426 -49.899 1.00 19.72 147 VAL D N 1
ATOM 10719 C CA . VAL D 1 147 ? 69.403 10.791 -51.186 1.00 20.38 147 VAL D CA 1
ATOM 10720 C C . VAL D 1 147 ? 67.934 10.907 -51.600 1.00 20.37 147 VAL D C 1
ATOM 10721 O O . VAL D 1 147 ? 67.623 11.031 -52.783 1.00 21.14 147 VAL D O 1
ATOM 10725 N N . THR D 1 148 ? 67.030 10.867 -50.627 1.00 19.23 148 THR D N 1
ATOM 10726 C CA . THR D 1 148 ? 65.613 10.952 -50.941 1.00 17.03 148 THR D CA 1
ATOM 10727 C C . THR D 1 148 ? 65.312 12.344 -51.501 1.00 18.01 148 THR D C 1
ATOM 10728 O O . THR D 1 148 ? 64.554 12.492 -52.459 1.00 16.61 148 THR D O 1
ATOM 10732 N N . ARG D 1 149 ? 65.910 13.368 -50.901 1.00 18.06 149 ARG D N 1
ATOM 10733 C CA . ARG D 1 149 ? 65.701 14.721 -51.388 1.00 19.13 149 ARG D CA 1
ATOM 10734 C C . ARG D 1 149 ? 66.234 14.820 -52.820 1.00 19.35 149 ARG D C 1
ATOM 10735 O O . ARG D 1 149 ? 65.578 15.370 -53.699 1.00 18.07 149 ARG D O 1
ATOM 10743 N N . SER D 1 150 ? 67.430 14.288 -53.050 1.00 18.96 150 SER D N 1
ATOM 10744 C CA . SER D 1 150 ? 68.023 14.329 -54.388 1.00 21.97 150 SER D CA 1
ATOM 10745 C C . SER D 1 150 ? 67.119 13.642 -55.400 1.00 20.33 150 SER D C 1
ATOM 10746 O O . SER D 1 150 ? 66.886 14.169 -56.478 1.00 21.53 150 SER D O 1
ATOM 10749 N N . LYS D 1 151 ? 66.617 12.463 -55.048 1.00 20.33 151 LYS D N 1
ATOM 10750 C CA . LYS D 1 151 ? 65.733 11.716 -55.946 1.00 21.45 151 LYS D CA 1
ATOM 10751 C C . LYS D 1 151 ? 64.473 12.521 -56.247 1.00 21.15 151 LYS D C 1
ATOM 10752 O O . LYS D 1 151 ? 64.047 12.605 -57.394 1.00 22.53 151 LYS D O 1
ATOM 10758 N N . GLY D 1 152 ? 63.882 13.117 -55.217 1.00 20.52 152 GLY D N 1
ATOM 10759 C CA . GLY D 1 152 ? 62.687 13.918 -55.414 1.00 20.26 152 GLY D CA 1
ATOM 10760 C C . GLY D 1 152 ? 62.927 15.088 -56.359 1.00 21.48 152 GLY D C 1
ATOM 10761 O O . GLY D 1 152 ? 62.149 15.330 -57.294 1.00 18.56 152 GLY D O 1
ATOM 10762 N N . GLU D 1 153 ? 64.011 15.820 -56.126 1.00 22.54 153 GLU D N 1
ATOM 10763 C CA . GLU D 1 153 ? 64.339 16.964 -56.975 1.00 25.46 153 GLU D CA 1
ATOM 10764 C C . GLU D 1 153 ? 64.585 16.526 -58.425 1.00 24.59 153 GLU D C 1
ATOM 10765 O O . GLU D 1 153 ? 64.160 17.202 -59.368 1.00 23.67 153 GLU D O 1
ATOM 10771 N N . LEU D 1 154 ? 65.254 15.387 -58.598 1.00 23.59 154 LEU D N 1
ATOM 10772 C CA . LEU D 1 154 ? 65.538 14.867 -59.931 1.00 23.50 154 LEU D CA 1
ATOM 10773 C C . LEU D 1 154 ? 64.244 14.545 -60.685 1.00 24.54 154 LEU D C 1
ATOM 10774 O O . LEU D 1 154 ? 64.070 14.962 -61.832 1.00 24.69 154 LEU D O 1
ATOM 10779 N N . MET D 1 155 ? 63.334 13.814 -60.041 1.00 24.02 155 MET D N 1
ATOM 10780 C CA . MET D 1 155 ? 62.066 13.458 -60.671 1.00 24.24 155 MET D CA 1
ATOM 10781 C C . MET D 1 155 ? 61.272 14.722 -61.005 1.00 25.11 155 MET D C 1
ATOM 10782 O O . MET D 1 155 ? 60.623 14.808 -62.050 1.00 25.42 155 MET D O 1
ATOM 10787 N N . ARG D 1 156 ? 61.317 15.698 -60.107 1.00 24.74 156 ARG D N 1
ATOM 10788 C CA . ARG D 1 156 ? 60.604 16.960 -60.303 1.00 27.01 156 ARG D CA 1
ATOM 10789 C C . ARG D 1 156 ? 61.153 17.677 -61.532 1.00 27.92 156 ARG D C 1
ATOM 10790 O O . ARG D 1 156 ? 60.403 18.100 -62.406 1.00 28.16 156 ARG D O 1
ATOM 10798 N N . GLU D 1 157 ? 62.473 17.804 -61.582 1.00 29.91 157 GLU D N 1
ATOM 10799 C CA . GLU D 1 157 ? 63.161 18.459 -62.689 1.00 32.85 157 GLU D CA 1
ATOM 10800 C C . GLU D 1 157 ? 62.803 17.836 -64.042 1.00 32.49 157 GLU D C 1
ATOM 10801 O O . GLU D 1 157 ? 62.503 18.553 -64.995 1.00 32.08 157 GLU D O 1
ATOM 10807 N N . HIS D 1 158 ? 62.838 16.508 -64.127 1.00 31.96 158 HIS D N 1
ATOM 10808 C CA . HIS D 1 158 ? 62.518 15.831 -65.380 1.00 32.09 158 HIS D CA 1
ATOM 10809 C C . HIS D 1 158 ? 61.021 15.583 -65.568 1.00 32.92 158 HIS D C 1
ATOM 10810 O O . HIS D 1 158 ? 60.608 14.972 -66.557 1.00 33.20 158 HIS D O 1
ATOM 10817 N N . ARG D 1 159 ? 60.209 16.054 -64.626 1.00 31.99 159 ARG D N 1
ATOM 10818 C CA . ARG D 1 159 ? 58.765 15.867 -64.712 1.00 33.04 159 ARG D CA 1
ATOM 10819 C C . ARG D 1 159 ? 58.405 14.400 -64.919 1.00 30.72 159 ARG D C 1
ATOM 10820 O O . ARG D 1 159 ? 57.571 14.068 -65.755 1.00 31.43 159 ARG D O 1
ATOM 10828 N N . ALA D 1 160 ? 59.050 13.529 -64.155 1.00 28.55 160 ALA D N 1
ATOM 10829 C CA . ALA D 1 160 ? 58.804 12.103 -64.246 1.00 27.81 160 ALA D CA 1
ATOM 10830 C C . ALA D 1 160 ? 57.709 11.698 -63.251 1.00 27.48 160 ALA D C 1
ATOM 10831 O O . ALA D 1 160 ? 57.960 11.582 -62.044 1.00 26.96 160 ALA D O 1
ATOM 10833 N N . THR D 1 161 ? 56.493 11.499 -63.757 1.00 23.85 161 THR D N 1
ATOM 10834 C CA . THR D 1 161 ? 55.368 11.095 -62.912 1.00 22.87 161 THR D CA 1
ATOM 10835 C C . THR D 1 161 ? 55.656 9.735 -62.295 1.00 20.23 161 THR D C 1
ATOM 10836 O O . THR D 1 161 ? 55.867 8.763 -63.015 1.00 19.25 161 THR D O 1
ATOM 10840 N N . PHE D 1 162 ? 55.662 9.663 -60.966 1.00 19.82 162 PHE D N 1
ATOM 10841 C CA . PHE D 1 162 ? 55.950 8.405 -60.295 1.00 18.67 162 PHE D CA 1
ATOM 10842 C C . PHE D 1 162 ? 55.138 8.208 -59.028 1.00 18.92 162 PHE D C 1
ATOM 10843 O O . PHE D 1 162 ? 54.601 9.160 -58.464 1.00 19.41 162 PHE D O 1
ATOM 10851 N N . SER D 1 163 ? 55.053 6.954 -58.596 1.00 18.63 163 SER D N 1
ATOM 10852 C CA . SER D 1 163 ? 54.320 6.581 -57.389 1.00 17.46 163 SER D CA 1
ATOM 10853 C C . SER D 1 163 ? 55.243 5.725 -56.533 1.00 15.90 163 SER D C 1
ATOM 10854 O O . SER D 1 163 ? 56.156 5.067 -57.053 1.00 15.93 163 SER D O 1
ATOM 10857 N N . ILE D 1 164 ? 55.003 5.737 -55.228 1.00 15.15 164 ILE D N 1
ATOM 10858 C CA . ILE D 1 164 ? 55.795 4.950 -54.290 1.00 16.75 164 ILE D CA 1
ATOM 10859 C C . ILE D 1 164 ? 55.160 3.563 -54.118 1.00 17.83 164 ILE D C 1
ATOM 10860 O O . ILE D 1 164 ? 54.048 3.442 -53.593 1.00 18.82 164 ILE D O 1
ATOM 10865 N N . PHE D 1 165 ? 55.868 2.528 -54.573 1.00 18.67 165 PHE D N 1
ATOM 10866 C CA . PHE D 1 165 ? 55.401 1.133 -54.492 1.00 20.63 165 PHE D CA 1
ATOM 10867 C C . PHE D 1 165 ? 56.384 0.265 -53.703 1.00 22.27 165 PHE D C 1
ATOM 10868 O O . PHE D 1 165 ? 56.589 -0.891 -54.065 1.00 24.37 165 PHE D O 1
ATOM 10876 N N . GLY D 1 166 ? 56.995 0.768 -52.639 1.00 22.79 166 GLY D N 1
ATOM 10877 C CA . GLY D 1 166 ? 57.959 -0.078 -51.947 1.00 24.12 166 GLY D CA 1
ATOM 10878 C C . GLY D 1 166 ? 57.641 -0.627 -50.564 1.00 24.78 166 GLY D C 1
ATOM 10879 O O . GLY D 1 166 ? 58.558 -0.975 -49.818 1.00 24.59 166 GLY D O 1
ATOM 10880 N N . MET D 1 167 ? 56.363 -0.728 -50.221 1.00 24.47 167 MET D N 1
ATOM 10881 C CA . MET D 1 167 ? 55.976 -1.215 -48.907 1.00 25.35 167 MET D CA 1
ATOM 10882 C C . MET D 1 167 ? 56.472 -2.613 -48.516 1.00 24.69 167 MET D C 1
ATOM 10883 O O . MET D 1 167 ? 57.107 -2.783 -47.473 1.00 21.83 167 MET D O 1
ATOM 10888 N N . ARG D 1 168 ? 56.185 -3.606 -49.346 1.00 24.22 168 ARG D N 1
ATOM 10889 C CA . ARG D 1 168 ? 56.567 -4.975 -49.040 1.00 25.25 168 ARG D CA 1
ATOM 10890 C C . ARG D 1 168 ? 58.024 -5.216 -48.666 1.00 25.44 168 ARG D C 1
ATOM 10891 O O . ARG D 1 168 ? 58.314 -6.107 -47.869 1.00 26.31 168 ARG D O 1
ATOM 10899 N N . ARG D 1 169 ? 58.942 -4.431 -49.219 1.00 23.93 169 ARG D N 1
ATOM 10900 C CA . ARG D 1 169 ? 60.353 -4.619 -48.902 1.00 23.32 169 ARG D CA 1
ATOM 10901 C C . ARG D 1 169 ? 61.006 -3.434 -48.218 1.00 20.76 169 ARG D C 1
ATOM 10902 O O . ARG D 1 169 ? 62.222 -3.310 -48.225 1.00 19.46 169 ARG D O 1
ATOM 10910 N N . ARG D 1 170 ? 60.198 -2.564 -47.627 1.00 18.77 170 ARG D N 1
ATOM 10911 C CA . ARG D 1 170 ? 60.722 -1.392 -46.935 1.00 17.98 170 ARG D CA 1
ATOM 10912 C C . ARG D 1 170 ? 61.633 -1.817 -45.783 1.00 18.49 170 ARG D C 1
ATOM 10913 O O . ARG D 1 170 ? 61.490 -2.914 -45.236 1.00 17.82 170 ARG D O 1
ATOM 10921 N N . PHE D 1 171 ? 62.579 -0.955 -45.423 1.00 17.63 171 PHE D N 1
ATOM 10922 C CA . PHE D 1 171 ? 63.476 -1.254 -44.310 1.00 17.18 171 PHE D CA 1
ATOM 10923 C C . PHE D 1 171 ? 62.630 -1.288 -43.036 1.00 17.25 171 PHE D C 1
ATOM 10924 O O . PHE D 1 171 ? 62.814 -2.141 -42.173 1.00 18.41 171 PHE D O 1
ATOM 10932 N N . SER D 1 172 ? 61.687 -0.355 -42.941 1.00 16.82 172 SER D N 1
ATOM 10933 C CA . SER D 1 172 ? 60.793 -0.251 -41.791 1.00 16.76 172 SER D CA 1
ATOM 10934 C C . SER D 1 172 ? 59.680 0.737 -42.117 1.00 17.14 172 SER D C 1
ATOM 10935 O O . SER D 1 172 ? 59.772 1.491 -43.084 1.00 17.32 172 SER D O 1
ATOM 10938 N N . LEU D 1 173 ? 58.631 0.737 -41.302 1.00 17.86 173 LEU D N 1
ATOM 10939 C CA . LEU D 1 173 ? 57.506 1.650 -41.506 1.00 17.62 173 LEU D CA 1
ATOM 10940 C C . LEU D 1 173 ? 58.044 3.074 -41.363 1.00 16.94 173 LEU D C 1
ATOM 10941 O O . LEU D 1 173 ? 57.700 3.974 -42.134 1.00 17.63 173 LEU D O 1
ATOM 10946 N N . GLU D 1 174 ? 58.894 3.257 -40.365 1.00 15.86 174 GLU D N 1
ATOM 10947 C CA . GLU D 1 174 ? 59.501 4.547 -40.068 1.00 19.92 174 GLU D CA 1
ATOM 10948 C C . GLU D 1 174 ? 60.264 5.099 -41.270 1.00 18.92 174 GLU D C 1
ATOM 10949 O O . GLU D 1 174 ? 60.153 6.284 -41.593 1.00 18.51 174 GLU D O 1
ATOM 10955 N N . VAL D 1 175 ? 61.035 4.240 -41.932 1.00 17.43 175 VAL D N 1
ATOM 10956 C CA . VAL D 1 175 ? 61.781 4.668 -43.108 1.00 18.71 175 VAL D CA 1
ATOM 10957 C C . VAL D 1 175 ? 60.828 5.034 -44.256 1.00 19.34 175 VAL D C 1
ATOM 10958 O O . VAL D 1 175 ? 60.974 6.099 -44.865 1.00 19.68 175 VAL D O 1
ATOM 10962 N N . GLU D 1 176 ? 59.848 4.177 -44.550 1.00 18.00 176 GLU D N 1
ATOM 10963 C CA . GLU D 1 176 ? 58.911 4.490 -45.632 1.00 18.42 176 GLU D CA 1
ATOM 10964 C C . GLU D 1 176 ? 58.130 5.773 -45.319 1.00 18.15 176 GLU D C 1
ATOM 10965 O O . GLU D 1 176 ? 57.865 6.580 -46.209 1.00 17.28 176 GLU D O 1
ATOM 10971 N N . ASP D 1 177 ? 57.775 5.957 -44.051 1.00 18.75 177 ASP D N 1
ATOM 10972 C CA . ASP D 1 177 ? 57.033 7.138 -43.610 1.00 18.76 177 ASP D CA 1
ATOM 10973 C C . ASP D 1 177 ? 57.830 8.418 -43.888 1.00 19.15 177 ASP D C 1
ATOM 10974 O O . ASP D 1 177 ? 57.331 9.350 -44.526 1.00 17.88 177 ASP D O 1
ATOM 10979 N N . ARG D 1 178 ? 59.069 8.458 -43.405 1.00 18.22 178 ARG D N 1
ATOM 10980 C CA . ARG D 1 178 ? 59.923 9.623 -43.603 1.00 17.13 178 ARG D CA 1
ATOM 10981 C C . ARG D 1 178 ? 60.244 9.863 -45.080 1.00 16.01 178 ARG D C 1
ATOM 10982 O O . ARG D 1 178 ? 60.216 11.001 -45.549 1.00 13.83 178 ARG D O 1
ATOM 10990 N N . VAL D 1 179 ? 60.539 8.792 -45.812 1.00 15.01 179 VAL D N 1
ATOM 10991 C CA . VAL D 1 179 ? 60.857 8.904 -47.236 1.00 14.90 179 VAL D CA 1
ATOM 10992 C C . VAL D 1 179 ? 59.678 9.510 -47.999 1.00 15.86 179 VAL D C 1
ATOM 10993 O O . VAL D 1 179 ? 59.857 10.346 -48.895 1.00 16.82 179 VAL D O 1
ATOM 10997 N N . THR D 1 180 ? 58.470 9.085 -47.640 1.00 15.96 180 THR D N 1
ATOM 10998 C CA . THR D 1 180 ? 57.267 9.598 -48.275 1.00 15.63 180 THR D CA 1
ATOM 10999 C C . THR D 1 180 ? 57.127 11.081 -47.968 1.00 16.65 180 THR D C 1
ATOM 11000 O O . THR D 1 180 ? 56.772 11.877 -48.838 1.00 17.35 180 THR D O 1
ATOM 11004 N N . ASP D 1 181 ? 57.405 11.448 -46.725 1.00 18.76 181 ASP D N 1
ATOM 11005 C CA . ASP D 1 181 ? 57.315 12.844 -46.298 1.00 19.06 181 ASP D CA 1
ATOM 11006 C C . ASP D 1 181 ? 58.311 13.709 -47.090 1.00 16.93 181 ASP D C 1
ATOM 11007 O O . ASP D 1 181 ? 57.971 14.786 -47.572 1.00 18.33 181 ASP D O 1
ATOM 11012 N N . ILE D 1 182 ? 59.537 13.225 -47.238 1.00 14.96 182 ILE D N 1
ATOM 11013 C CA . ILE D 1 182 ? 60.558 13.966 -47.968 1.00 15.38 182 ILE D CA 1
ATOM 11014 C C . ILE D 1 182 ? 60.205 14.122 -49.450 1.00 17.63 182 ILE D C 1
ATOM 11015 O O . ILE D 1 182 ? 60.321 15.214 -50.023 1.00 17.36 182 ILE D O 1
ATOM 11020 N N . LEU D 1 183 ? 59.775 13.029 -50.072 1.00 17.64 183 LEU D N 1
ATOM 11021 C CA . LEU D 1 183 ? 59.419 13.065 -51.481 1.00 17.31 183 LEU D CA 1
ATOM 11022 C C . LEU D 1 183 ? 58.282 14.035 -51.722 1.00 17.77 183 LEU D C 1
ATOM 11023 O O . LEU D 1 183 ? 58.296 14.790 -52.690 1.00 17.95 183 LEU D O 1
ATOM 11028 N N . LYS D 1 184 ? 57.297 14.025 -50.832 1.00 19.47 184 LYS D N 1
ATOM 11029 C CA . LYS D 1 184 ? 56.165 14.927 -50.971 1.00 20.65 184 LYS D CA 1
ATOM 11030 C C . LYS D 1 184 ? 56.663 16.369 -50.956 1.00 21.87 184 LYS D C 1
ATOM 11031 O O . LYS D 1 184 ? 56.150 17.226 -51.669 1.00 21.89 184 LYS D O 1
ATOM 11037 N N . GLN D 1 185 ? 57.670 16.614 -50.131 1.00 22.08 185 GLN D N 1
ATOM 11038 C CA . GLN D 1 185 ? 58.250 17.935 -49.970 1.00 25.26 185 GLN D CA 1
ATOM 11039 C C . GLN D 1 185 ? 59.107 18.399 -51.156 1.00 25.31 185 GLN D C 1
ATOM 11040 O O . GLN D 1 185 ? 59.084 19.575 -51.515 1.00 25.56 185 GLN D O 1
ATOM 11046 N N . TYR D 1 186 ? 59.839 17.481 -51.779 1.00 23.29 186 TYR D N 1
ATOM 11047 C CA . TYR D 1 186 ? 60.728 17.859 -52.867 1.00 22.81 186 TYR D CA 1
ATOM 11048 C C . TYR D 1 186 ? 60.384 17.436 -54.291 1.00 23.57 186 TYR D C 1
ATOM 11049 O O . TYR D 1 186 ? 60.935 17.996 -55.233 1.00 22.41 186 TYR D O 1
ATOM 11058 N N . ALA D 1 187 ? 59.490 16.467 -54.461 1.00 21.98 187 ALA D N 1
ATOM 11059 C CA . ALA D 1 187 ? 59.159 15.998 -55.801 1.00 22.19 187 ALA D CA 1
ATOM 11060 C C . ALA D 1 187 ? 58.175 16.882 -56.557 1.00 22.20 187 ALA D C 1
ATOM 11061 O O . ALA D 1 187 ? 58.008 16.741 -57.769 1.00 23.34 187 ALA D O 1
ATOM 11063 N N . GLY D 1 188 ? 57.519 17.789 -55.851 1.00 22.56 188 GLY D N 1
ATOM 11064 C CA . GLY D 1 188 ? 56.557 18.649 -56.509 1.00 22.87 188 GLY D CA 1
ATOM 11065 C C . GLY D 1 188 ? 55.411 17.841 -57.103 1.00 24.40 188 GLY D C 1
ATOM 11066 O O . GLY D 1 188 ? 54.909 16.905 -56.481 1.00 22.36 188 GLY D O 1
ATOM 11067 N N . GLU D 1 189 ? 55.002 18.195 -58.316 1.00 24.78 189 GLU D N 1
ATOM 11068 C CA . GLU D 1 189 ? 53.911 17.505 -58.985 1.00 27.37 189 GLU D CA 1
ATOM 11069 C C . GLU D 1 189 ? 54.309 16.153 -59.565 1.00 26.90 189 GLU D C 1
ATOM 11070 O O . GLU D 1 189 ? 53.444 15.379 -59.963 1.00 27.25 189 GLU D O 1
ATOM 11076 N N . SER D 1 190 ? 55.606 15.858 -59.607 1.00 25.37 190 SER D N 1
ATOM 11077 C CA . SER D 1 190 ? 56.052 14.582 -60.157 1.00 25.03 190 SER D CA 1
ATOM 11078 C C . SER D 1 190 ? 55.577 13.398 -59.311 1.00 23.76 190 SER D C 1
ATOM 11079 O O . SER D 1 190 ? 55.410 12.291 -59.825 1.00 23.76 190 SER D O 1
ATOM 11082 N N . LEU D 1 191 ? 55.350 13.629 -58.020 1.00 23.01 191 LEU D N 1
ATOM 11083 C CA . LEU D 1 191 ? 54.879 12.563 -57.138 1.00 22.06 191 LEU D CA 1
ATOM 11084 C C . LEU D 1 191 ? 53.379 12.371 -57.332 1.00 21.74 191 LEU D C 1
ATOM 11085 O O . LEU D 1 191 ? 52.578 13.196 -56.898 1.00 21.80 191 LEU D O 1
ATOM 11090 N N . PHE D 1 192 ? 52.995 11.281 -57.987 1.00 21.51 192 PHE D N 1
ATOM 11091 C CA . PHE D 1 192 ? 51.578 11.030 -58.224 1.00 20.41 192 PHE D CA 1
ATOM 11092 C C . PHE D 1 192 ? 50.881 10.624 -56.935 1.00 18.85 192 PHE D C 1
ATOM 11093 O O . PHE D 1 192 ? 49.829 11.164 -56.589 1.00 18.44 192 PHE D O 1
ATOM 11101 N N . GLY D 1 193 ? 51.475 9.669 -56.229 1.00 17.53 193 GLY D N 1
ATOM 11102 C CA . GLY D 1 193 ? 50.891 9.194 -54.986 1.00 16.46 193 GLY D CA 1
ATOM 11103 C C . GLY D 1 193 ? 51.631 7.982 -54.449 1.00 16.81 193 GLY D C 1
ATOM 11104 O O . GLY D 1 193 ? 52.767 7.711 -54.838 1.00 17.55 193 GLY D O 1
ATOM 11105 N N . THR D 1 194 ? 50.990 7.242 -53.553 1.00 15.41 194 THR D N 1
ATOM 11106 C CA . THR D 1 194 ? 51.622 6.073 -52.980 1.00 13.77 194 THR D CA 1
ATOM 11107 C C . THR D 1 194 ? 50.667 4.906 -52.918 1.00 14.62 194 THR D C 1
ATOM 11108 O O . THR D 1 194 ? 49.449 5.079 -52.845 1.00 15.35 194 THR D O 1
ATOM 11112 N N . SER D 1 195 ? 51.231 3.707 -52.941 1.00 14.41 195 SER D N 1
ATOM 11113 C CA . SER D 1 195 ? 50.440 2.495 -52.874 1.00 14.30 195 SER D CA 1
ATOM 11114 C C . SER D 1 195 ? 50.019 2.221 -51.423 1.00 15.41 195 SER D C 1
ATOM 11115 O O . SER D 1 195 ? 48.999 1.569 -51.180 1.00 14.66 195 SER D O 1
ATOM 11118 N N . ASN D 1 196 ? 50.812 2.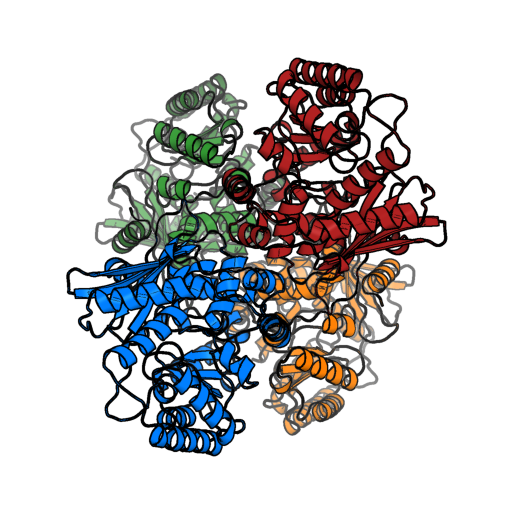719 -50.470 1.00 12.59 196 ASN D N 1
ATOM 11119 C CA . ASN D 1 196 ? 50.527 2.535 -49.048 1.00 13.25 196 ASN D CA 1
ATOM 11120 C C . ASN D 1 196 ? 49.350 3.434 -48.655 1.00 13.20 196 ASN D C 1
ATOM 11121 O O . ASN D 1 196 ? 49.503 4.646 -48.530 1.00 12.81 196 ASN D O 1
ATOM 11126 N N . VAL D 1 197 ? 48.179 2.833 -48.462 1.00 13.91 197 VAL D N 1
ATOM 11127 C CA . VAL D 1 197 ? 46.971 3.588 -48.134 1.00 13.87 197 VAL D CA 1
ATOM 11128 C C . VAL D 1 197 ? 47.099 4.375 -46.839 1.00 15.68 197 VAL D C 1
ATOM 11129 O O . VAL D 1 197 ? 46.619 5.504 -46.742 1.00 14.96 197 VAL D O 1
ATOM 11133 N N . HIS D 1 198 ? 47.758 3.784 -45.847 1.00 17.00 198 HIS D N 1
ATOM 11134 C CA . HIS D 1 198 ? 47.944 4.447 -44.557 1.00 18.92 198 HIS D CA 1
ATOM 11135 C C . HIS D 1 198 ? 48.766 5.727 -44.690 1.00 19.54 198 HIS D C 1
ATOM 11136 O O . HIS D 1 198 ? 48.398 6.774 -44.145 1.00 20.95 198 HIS D O 1
ATOM 11143 N N . LEU D 1 199 ? 49.879 5.642 -45.412 1.00 17.62 199 LEU D N 1
ATOM 11144 C CA . LEU D 1 199 ? 50.739 6.795 -45.581 1.00 16.30 199 LEU D CA 1
ATOM 11145 C C . LEU D 1 199 ? 50.130 7.840 -46.510 1.00 15.89 199 LEU D C 1
ATOM 11146 O O . LEU D 1 199 ? 50.448 9.024 -46.411 1.00 16.52 199 LEU D O 1
ATOM 11151 N N . ALA D 1 200 ? 49.243 7.410 -47.401 1.00 14.87 200 ALA D N 1
ATOM 11152 C CA . ALA D 1 200 ? 48.579 8.346 -48.303 1.00 15.49 200 ALA D CA 1
ATOM 11153 C C . ALA D 1 200 ? 47.615 9.154 -47.434 1.00 16.62 200 ALA D C 1
ATOM 11154 O O . ALA D 1 200 ? 47.439 10.359 -47.620 1.00 17.39 200 ALA D O 1
ATOM 11156 N N . HIS D 1 201 ? 46.992 8.471 -46.482 1.00 15.83 201 HIS D N 1
ATOM 11157 C CA . HIS D 1 201 ? 46.065 9.116 -45.559 1.00 18.63 201 HIS D CA 1
ATOM 11158 C C . HIS D 1 201 ? 46.847 10.105 -44.692 1.00 18.91 201 HIS D C 1
ATOM 11159 O O . HIS D 1 201 ? 46.500 11.281 -44.595 1.00 21.26 201 HIS D O 1
ATOM 11166 N N . LYS D 1 202 ? 47.911 9.610 -44.069 1.00 18.91 202 LYS D N 1
ATOM 11167 C CA . LYS D 1 202 ? 48.739 10.421 -43.188 1.00 20.32 202 LYS D CA 1
ATOM 11168 C C . LYS D 1 202 ? 49.370 11.653 -43.830 1.00 20.99 202 LYS D C 1
ATOM 11169 O O . LYS D 1 202 ? 49.388 12.727 -43.232 1.00 21.08 202 LYS D O 1
ATOM 11175 N N . HIS D 1 203 ? 49.883 11.501 -45.045 1.00 21.00 203 HIS D N 1
ATOM 11176 C CA . HIS D 1 203 ? 50.547 12.608 -45.723 1.00 20.87 203 HIS D CA 1
ATOM 11177 C C . HIS D 1 203 ? 49.694 13.341 -46.751 1.00 20.31 203 HIS D C 1
ATOM 11178 O O . HIS D 1 203 ? 50.198 14.185 -47.487 1.00 22.02 203 HIS D O 1
ATOM 11185 N N . GLY D 1 204 ? 48.407 13.020 -46.798 1.00 20.05 204 GLY D N 1
ATOM 11186 C CA . GLY D 1 204 ? 47.511 13.679 -47.733 1.00 19.45 204 GLY D CA 1
ATOM 11187 C C . GLY D 1 204 ? 47.882 13.502 -49.192 1.00 20.73 204 GLY D C 1
ATOM 11188 O O . GLY D 1 204 ? 47.864 14.462 -49.960 1.00 21.40 204 GLY D O 1
ATOM 11189 N N . LEU D 1 205 ? 48.209 12.273 -49.581 1.00 20.32 205 LEU D N 1
ATOM 11190 C CA . LEU D 1 205 ? 48.579 11.971 -50.961 1.00 18.68 205 LEU D CA 1
ATOM 11191 C C . LEU D 1 205 ? 47.513 11.094 -51.597 1.00 19.11 205 LEU D C 1
ATOM 11192 O O . LEU D 1 205 ? 46.669 10.535 -50.902 1.00 19.29 205 LEU D O 1
ATOM 11197 N N . ARG D 1 206 ? 47.541 10.984 -52.920 1.00 19.29 206 ARG D N 1
ATOM 11198 C CA . ARG D 1 206 ? 46.594 10.135 -53.622 1.00 20.80 206 ARG D CA 1
ATOM 11199 C C . ARG D 1 206 ? 47.095 8.703 -53.441 1.00 20.29 206 ARG D C 1
ATOM 11200 O O . ARG D 1 206 ? 48.294 8.490 -53.223 1.00 19.38 206 ARG D O 1
ATOM 11208 N N . VAL D 1 207 ? 46.189 7.729 -53.498 1.00 17.93 207 VAL D N 1
ATOM 11209 C CA . VAL D 1 207 ? 46.610 6.340 -53.411 1.00 20.24 207 VAL D CA 1
ATOM 11210 C C . VAL D 1 207 ? 46.881 5.950 -54.857 1.00 20.89 207 VAL D C 1
ATOM 11211 O O . VAL D 1 207 ? 46.256 6.481 -55.771 1.00 23.10 207 VAL D O 1
ATOM 11215 N N . SER D 1 208 ? 47.802 5.023 -55.073 1.00 20.97 208 SER D N 1
ATOM 11216 C CA . SER D 1 208 ? 48.145 4.625 -56.430 1.00 21.00 208 SER D CA 1
ATOM 11217 C C . SER D 1 208 ? 48.432 3.131 -56.522 1.00 22.29 208 SER D C 1
ATOM 11218 O O . SER D 1 208 ? 49.107 2.566 -55.660 1.00 22.42 208 SER D O 1
ATOM 11221 N N . GLY D 1 209 ? 47.921 2.494 -57.574 1.00 22.65 209 GLY D N 1
ATOM 11222 C CA . GLY D 1 209 ? 48.146 1.074 -57.755 1.00 23.55 209 GLY D CA 1
ATOM 11223 C C . GLY D 1 209 ? 47.333 0.498 -58.901 1.00 25.71 209 GLY D C 1
ATOM 11224 O O . GLY D 1 209 ? 46.482 1.173 -59.477 1.00 25.61 209 GLY D O 1
ATOM 11225 N N . THR D 1 210 ? 47.599 -0.758 -59.241 1.00 25.32 210 THR D N 1
ATOM 11226 C CA . THR D 1 210 ? 46.873 -1.425 -60.320 1.00 26.92 210 THR D CA 1
ATOM 11227 C C . THR D 1 210 ? 46.436 -2.782 -59.795 1.00 25.60 210 THR D C 1
ATOM 11228 O O . THR D 1 210 ? 46.842 -3.176 -58.701 1.00 25.94 210 THR D O 1
ATOM 11232 N N . HIS D 1 211 ? 45.611 -3.493 -60.557 1.00 24.03 211 HIS D N 1
ATOM 11233 C CA . HIS D 1 211 ? 45.197 -4.821 -60.135 1.00 21.86 211 HIS D CA 1
ATOM 11234 C C . HIS D 1 211 ? 46.510 -5.621 -60.139 1.00 20.95 211 HIS D C 1
ATOM 11235 O O . HIS D 1 211 ? 47.456 -5.270 -60.849 1.00 18.94 211 HIS D O 1
ATOM 11242 N N . PRO D 1 212 ? 46.593 -6.690 -59.335 1.00 20.00 212 PRO D N 1
ATOM 11243 C CA . PRO D 1 212 ? 47.809 -7.504 -59.268 1.00 18.88 212 PRO D CA 1
ATOM 11244 C C . PRO D 1 212 ? 47.767 -8.747 -60.152 1.00 19.50 212 PRO D C 1
ATOM 11245 O O . PRO D 1 212 ? 46.745 -9.060 -60.771 1.00 20.52 212 PRO D O 1
ATOM 11249 N N . HIS D 1 213 ? 48.885 -9.463 -60.180 1.00 18.12 213 HIS D N 1
ATOM 11250 C CA . HIS D 1 213 ? 49.011 -10.683 -60.961 1.00 17.70 213 HIS D CA 1
ATOM 11251 C C . HIS D 1 213 ? 48.071 -11.765 -60.420 1.00 17.83 213 HIS D C 1
ATOM 11252 O O . HIS D 1 213 ? 47.512 -12.545 -61.193 1.00 17.42 213 HIS D O 1
ATOM 11259 N N . GLU D 1 214 ? 47.905 -11.814 -59.098 1.00 16.97 214 GLU D N 1
ATOM 11260 C CA . GLU D 1 214 ? 47.045 -12.824 -58.488 1.00 17.94 214 GLU D CA 1
ATOM 11261 C C . GLU D 1 214 ? 45.635 -12.816 -59.070 1.00 15.25 214 GLU D C 1
ATOM 11262 O O . GLU D 1 214 ? 45.013 -13.864 -59.191 1.00 16.05 214 GLU D O 1
ATOM 11268 N N . TRP D 1 215 ? 45.139 -11.639 -59.439 1.00 15.54 215 TRP D N 1
ATOM 11269 C CA . TRP D 1 215 ? 43.801 -11.531 -60.018 1.00 15.28 215 TRP D CA 1
ATOM 11270 C C . TRP D 1 215 ? 43.743 -12.317 -61.328 1.00 15.36 215 TRP D C 1
ATOM 11271 O O . TRP D 1 215 ? 42.825 -13.103 -61.546 1.00 16.36 215 TRP D O 1
ATOM 11282 N N . ILE D 1 216 ? 44.737 -12.121 -62.188 1.00 16.05 216 ILE D N 1
ATOM 11283 C CA . ILE D 1 216 ? 44.780 -12.826 -63.465 1.00 17.97 216 ILE D CA 1
ATOM 11284 C C . ILE D 1 216 ? 45.041 -14.311 -63.241 1.00 18.05 216 ILE D C 1
ATOM 11285 O O . ILE D 1 216 ? 44.424 -15.167 -63.885 1.00 17.28 216 ILE D O 1
ATOM 11290 N N . GLN D 1 217 ? 45.966 -14.608 -62.330 1.00 17.11 217 GLN D N 1
ATOM 11291 C CA . GLN D 1 217 ? 46.333 -15.988 -62.019 1.00 17.43 217 GLN D CA 1
ATOM 11292 C C . GLN D 1 217 ? 45.149 -16.787 -61.496 1.00 17.25 217 GLN D C 1
ATOM 11293 O O . GLN D 1 217 ? 44.991 -17.966 -61.821 1.00 18.14 217 GLN D O 1
ATOM 11299 N N . PHE D 1 218 ? 44.327 -16.153 -60.668 1.00 15.79 218 PHE D N 1
ATOM 11300 C CA . PHE D 1 218 ? 43.147 -16.817 -60.137 1.00 16.55 218 PHE D CA 1
ATOM 11301 C C . PHE D 1 218 ? 42.281 -17.233 -61.333 1.00 16.52 218 PHE D C 1
ATOM 11302 O O . PHE D 1 218 ? 41.831 -18.371 -61.417 1.00 16.38 218 PHE D O 1
ATOM 11310 N N . HIS D 1 219 ? 42.057 -16.300 -62.255 1.00 15.26 219 HIS D N 1
ATOM 11311 C CA . HIS D 1 219 ? 41.254 -16.573 -63.435 1.00 16.74 219 HIS D CA 1
ATOM 11312 C C . HIS D 1 219 ? 41.875 -17.667 -64.306 1.00 17.33 219 HIS D C 1
ATOM 11313 O O . HIS D 1 219 ? 41.156 -18.467 -64.909 1.00 16.73 219 HIS D O 1
ATOM 11320 N N . GLY D 1 220 ? 43.205 -17.698 -64.368 1.00 17.20 220 GLY D N 1
ATOM 11321 C CA . GLY D 1 220 ? 43.877 -18.713 -65.157 1.00 17.82 220 GLY D CA 1
ATOM 11322 C C . GLY D 1 220 ? 43.650 -20.097 -64.572 1.00 18.53 220 GLY D C 1
ATOM 11323 O O . GLY D 1 220 ? 43.431 -21.065 -65.297 1.00 19.81 220 GLY D O 1
ATOM 11324 N N . ALA D 1 221 ? 43.688 -20.191 -63.249 1.00 18.83 221 ALA D N 1
ATOM 11325 C CA . ALA D 1 221 ? 43.507 -21.468 -62.570 1.00 18.87 221 ALA D CA 1
ATOM 11326 C C . ALA D 1 221 ? 42.069 -21.970 -62.656 1.00 19.50 221 ALA D C 1
ATOM 11327 O O . ALA D 1 221 ? 41.825 -23.164 -62.817 1.00 18.09 221 ALA D O 1
ATOM 11329 N N . ILE D 1 222 ? 41.117 -21.052 -62.557 1.00 19.56 222 ILE D N 1
ATOM 11330 C CA . ILE D 1 222 ? 39.708 -21.414 -62.603 1.00 18.94 222 ILE D CA 1
ATOM 11331 C C . ILE D 1 222 ? 39.120 -21.551 -64.012 1.00 20.89 222 ILE D C 1
ATOM 11332 O O . ILE D 1 222 ? 38.432 -22.536 -64.312 1.00 18.79 222 ILE D O 1
ATOM 11337 N N . TYR D 1 223 ? 39.389 -20.567 -64.871 1.00 20.64 223 TYR D N 1
ATOM 11338 C CA . TYR D 1 223 ? 38.858 -20.562 -66.233 1.00 19.60 223 TYR D CA 1
ATOM 11339 C C . TYR D 1 223 ? 39.773 -21.085 -67.335 1.00 19.34 223 TYR D C 1
ATOM 11340 O O . TYR D 1 223 ? 39.347 -21.208 -68.478 1.00 17.63 223 TYR D O 1
ATOM 11349 N N . GLY D 1 224 ? 41.025 -21.383 -67.009 1.00 19.48 224 GLY D N 1
ATOM 11350 C CA . GLY D 1 224 ? 41.929 -21.866 -68.034 1.00 18.71 224 GLY D CA 1
ATOM 11351 C C . GLY D 1 224 ? 42.770 -20.734 -68.594 1.00 19.48 224 GLY D C 1
ATOM 11352 O O . GLY D 1 224 ? 42.391 -19.569 -68.506 1.00 18.59 224 GLY D O 1
ATOM 11353 N N . TYR D 1 225 ? 43.899 -21.087 -69.197 1.00 19.75 225 TYR D N 1
ATOM 11354 C CA . TYR D 1 225 ? 44.835 -20.109 -69.737 1.00 21.49 225 TYR D CA 1
ATOM 11355 C C . TYR D 1 225 ? 44.388 -19.336 -70.967 1.00 21.92 225 TYR D C 1
ATOM 11356 O O . TYR D 1 225 ? 44.689 -18.154 -71.090 1.00 21.43 225 TYR D O 1
ATOM 11365 N N . LYS D 1 226 ? 43.669 -19.981 -71.875 1.00 23.04 226 LYS D N 1
ATOM 11366 C CA . LYS D 1 226 ? 43.235 -19.274 -73.076 1.00 24.93 226 LYS D CA 1
ATOM 11367 C C . LYS D 1 226 ? 42.391 -18.028 -72.789 1.00 25.76 226 LYS D C 1
ATOM 11368 O O . LYS D 1 226 ? 42.610 -16.985 -73.401 1.00 26.53 226 LYS D O 1
ATOM 11374 N N . MET D 1 227 ? 41.451 -18.122 -71.850 1.00 23.67 227 MET D N 1
ATOM 11375 C CA . MET D 1 227 ? 40.587 -16.982 -71.542 1.00 22.89 227 MET D CA 1
ATOM 11376 C C . MET D 1 227 ? 40.943 -16.175 -70.291 1.00 21.04 227 MET D C 1
ATOM 11377 O O . MET D 1 227 ? 40.256 -15.199 -69.970 1.00 19.63 227 MET D O 1
ATOM 11382 N N . ALA D 1 228 ? 42.008 -16.573 -69.594 1.00 18.34 228 ALA D N 1
ATOM 11383 C CA . ALA D 1 228 ? 42.423 -15.897 -68.365 1.00 17.65 228 ALA D CA 1
ATOM 11384 C C . ALA D 1 228 ? 42.435 -14.367 -68.454 1.00 16.70 228 ALA D C 1
ATOM 11385 O O . ALA D 1 228 ? 41.687 -13.691 -67.744 1.00 16.78 228 ALA D O 1
ATOM 11387 N N . ASN D 1 229 ? 43.281 -13.823 -69.323 1.00 16.23 229 ASN D N 1
ATOM 11388 C CA . ASN D 1 229 ? 43.384 -12.375 -69.475 1.00 16.05 229 ASN D CA 1
ATOM 11389 C C . ASN D 1 229 ? 42.043 -11.725 -69.802 1.00 16.20 229 ASN D C 1
ATOM 11390 O O . ASN D 1 229 ? 41.642 -10.750 -69.168 1.00 15.07 229 ASN D O 1
ATOM 11395 N N . TYR D 1 230 ? 41.340 -12.278 -70.784 1.00 16.89 230 TYR D N 1
ATOM 11396 C CA . TYR D 1 230 ? 40.052 -11.721 -71.189 1.00 16.05 230 TYR D CA 1
ATOM 11397 C C . TYR D 1 230 ? 39.008 -11.678 -70.069 1.00 15.59 230 TYR D C 1
ATOM 11398 O O . TYR D 1 230 ? 38.427 -10.629 -69.812 1.00 16.45 230 TYR D O 1
ATOM 11407 N N . VAL D 1 231 ? 38.758 -12.812 -69.413 1.00 14.88 231 VAL D N 1
ATOM 11408 C CA . VAL D 1 231 ? 37.769 -12.850 -68.340 1.00 14.63 231 VAL D CA 1
ATOM 11409 C C . VAL D 1 231 ? 38.205 -12.013 -67.136 1.00 14.45 231 VAL D C 1
ATOM 11410 O O . VAL D 1 231 ? 37.376 -11.413 -66.457 1.00 13.76 231 VAL D O 1
ATOM 11414 N N . ALA D 1 232 ? 39.510 -11.962 -66.870 1.00 14.31 232 ALA D N 1
ATOM 11415 C CA . ALA D 1 232 ? 40.001 -11.162 -65.752 1.00 14.74 232 ALA D CA 1
ATOM 11416 C C . ALA D 1 232 ? 39.651 -9.685 -65.990 1.00 15.02 232 ALA D C 1
ATOM 11417 O O . ALA D 1 232 ? 39.195 -8.998 -65.082 1.00 16.46 232 ALA D O 1
ATOM 11419 N N . MET D 1 233 ? 39.857 -9.208 -67.217 1.00 15.60 233 MET D N 1
ATOM 11420 C CA . MET D 1 233 ? 39.551 -7.820 -67.563 1.00 15.64 233 MET D CA 1
ATOM 11421 C C . MET D 1 233 ? 38.045 -7.558 -67.512 1.00 17.09 233 MET D C 1
ATOM 11422 O O . MET D 1 233 ? 37.612 -6.528 -66.982 1.00 16.37 233 MET D O 1
ATOM 11427 N N . GLU D 1 234 ? 37.248 -8.472 -68.068 1.00 16.89 234 GLU D N 1
ATOM 11428 C CA . GLU D 1 234 ? 35.791 -8.317 -68.039 1.00 17.16 234 GLU D CA 1
ATOM 11429 C C . GLU D 1 234 ? 35.278 -8.264 -66.596 1.00 17.04 234 GLU D C 1
ATOM 11430 O O . GLU D 1 234 ? 34.396 -7.461 -66.272 1.00 17.00 234 GLU D O 1
ATOM 11436 N N . ASP D 1 235 ? 35.824 -9.116 -65.727 1.00 15.26 235 ASP D N 1
ATOM 11437 C CA . ASP D 1 235 ? 35.383 -9.132 -64.334 1.00 13.77 235 ASP D CA 1
ATOM 11438 C C . ASP D 1 235 ? 35.822 -7.861 -63.613 1.00 13.72 235 ASP D C 1
ATOM 11439 O O . ASP D 1 235 ? 35.106 -7.359 -62.754 1.00 13.76 235 ASP D O 1
ATOM 11444 N N . TRP D 1 236 ? 36.999 -7.344 -63.964 1.00 12.89 236 TRP D N 1
ATOM 11445 C CA . TRP D 1 236 ? 37.499 -6.129 -63.336 1.00 12.77 236 TRP D CA 1
ATOM 11446 C C . TRP D 1 236 ? 36.581 -4.968 -63.705 1.00 12.88 236 TRP D C 1
ATOM 11447 O O . TRP D 1 236 ? 36.282 -4.121 -62.876 1.00 13.73 236 TRP D O 1
ATOM 11458 N N . ILE D 1 237 ? 36.126 -4.952 -64.954 1.00 14.94 237 ILE D N 1
ATOM 11459 C CA . ILE D 1 237 ? 35.224 -3.910 -65.442 1.00 15.86 237 ILE D CA 1
ATOM 11460 C C . ILE D 1 237 ? 33.877 -4.033 -64.737 1.00 16.27 237 ILE D C 1
ATOM 11461 O O . ILE D 1 237 ? 33.262 -3.032 -64.379 1.00 18.46 237 ILE D O 1
ATOM 11466 N N . ASN D 1 238 ? 33.422 -5.263 -64.530 1.00 16.91 238 ASN D N 1
ATOM 11467 C CA . ASN D 1 238 ? 32.156 -5.482 -63.840 1.00 16.80 238 ASN D CA 1
ATOM 11468 C C . ASN D 1 238 ? 32.251 -4.889 -62.436 1.00 17.53 238 ASN D C 1
ATOM 11469 O O . ASN D 1 238 ? 31.312 -4.275 -61.937 1.00 18.42 238 ASN D O 1
ATOM 11474 N N . VAL D 1 239 ? 33.400 -5.073 -61.797 1.00 17.42 239 VAL D N 1
ATOM 11475 C CA . VAL D 1 239 ? 33.588 -4.564 -60.448 1.00 14.68 239 VAL D CA 1
ATOM 11476 C C . VAL D 1 239 ? 33.788 -3.043 -60.371 1.00 15.55 239 VAL D C 1
ATOM 11477 O O . VAL D 1 239 ? 33.150 -2.368 -59.561 1.00 15.87 239 VAL D O 1
ATOM 11481 N N . TYR D 1 240 ? 34.651 -2.498 -61.221 1.00 14.19 240 TYR D N 1
ATOM 11482 C CA . TYR D 1 240 ? 34.932 -1.074 -61.148 1.00 18.16 240 TYR D CA 1
ATOM 11483 C C . TYR D 1 240 ? 34.405 -0.156 -62.242 1.00 19.92 240 TYR D C 1
ATOM 11484 O O . TYR D 1 240 ? 34.694 1.035 -62.237 1.00 22.18 240 TYR D O 1
ATOM 11493 N N . ASP D 1 241 ? 33.623 -0.708 -63.161 1.00 22.75 241 ASP D N 1
ATOM 11494 C CA . ASP D 1 241 ? 33.004 0.059 -64.241 1.00 25.57 241 ASP D CA 1
ATOM 11495 C C . ASP D 1 241 ? 33.917 1.045 -64.959 1.00 24.48 241 ASP D C 1
ATOM 11496 O O . ASP D 1 241 ? 33.493 2.159 -65.268 1.00 23.15 241 ASP D O 1
ATOM 11501 N N . GLY D 1 242 ? 35.158 0.653 -65.227 1.00 22.70 242 GLY D N 1
ATOM 11502 C CA . GLY D 1 242 ? 36.048 1.561 -65.923 1.00 22.08 242 GLY D CA 1
ATOM 11503 C C . GLY D 1 242 ? 37.086 2.246 -65.049 1.00 22.93 242 GLY D C 1
ATOM 11504 O O . GLY D 1 242 ? 38.082 2.754 -65.563 1.00 20.68 242 GLY D O 1
ATOM 11505 N N . ASP D 1 243 ? 36.859 2.286 -63.740 1.00 22.39 243 ASP D N 1
ATOM 11506 C CA . ASP D 1 243 ? 37.838 2.890 -62.839 1.00 23.32 243 ASP D CA 1
ATOM 11507 C C . ASP D 1 243 ? 39.021 1.928 -62.723 1.00 21.88 243 ASP D C 1
ATOM 11508 O O . ASP D 1 243 ? 38.908 0.765 -63.092 1.00 21.40 243 ASP D O 1
ATOM 11513 N N . LEU D 1 244 ? 40.148 2.413 -62.212 1.00 20.11 244 LEU D N 1
ATOM 11514 C CA . LEU D 1 244 ? 41.334 1.575 -62.053 1.00 19.49 244 LEU D CA 1
ATOM 11515 C C . LEU D 1 244 ? 41.638 0.856 -63.369 1.00 18.45 244 LEU D C 1
ATOM 11516 O O . LEU D 1 244 ? 41.937 -0.343 -63.380 1.00 16.43 244 LEU D O 1
ATOM 11521 N N . GLY D 1 245 ? 41.580 1.606 -64.469 1.00 18.53 245 GLY D N 1
ATOM 11522 C CA . GLY D 1 245 ? 41.790 1.033 -65.792 1.00 20.41 245 GLY D CA 1
ATOM 11523 C C . GLY D 1 245 ? 43.195 0.729 -66.295 1.00 20.94 245 GLY D C 1
ATOM 11524 O O . GLY D 1 245 ? 43.538 1.070 -67.430 1.00 21.60 245 GLY D O 1
ATOM 11525 N N . THR D 1 246 ? 44.011 0.083 -65.474 1.00 21.74 246 THR D N 1
ATOM 11526 C CA . THR D 1 246 ? 45.365 -0.277 -65.889 1.00 22.25 246 THR D CA 1
ATOM 11527 C C . THR D 1 246 ? 45.433 -1.790 -65.889 1.00 22.11 246 THR D C 1
ATOM 11528 O O . THR D 1 246 ? 44.889 -2.431 -64.996 1.00 23.86 246 THR D O 1
ATOM 11532 N N . VAL D 1 247 ? 46.089 -2.373 -66.882 1.00 22.46 247 VAL D N 1
ATOM 11533 C CA . VAL D 1 247 ? 46.168 -3.826 -66.919 1.00 22.08 247 VAL D CA 1
ATOM 11534 C C . VAL D 1 247 ? 47.586 -4.380 -67.048 1.00 21.62 247 VAL D C 1
ATOM 11535 O O . VAL D 1 247 ? 48.420 -3.835 -67.774 1.00 21.12 247 VAL D O 1
ATOM 11539 N N . LEU D 1 248 ? 47.846 -5.458 -66.312 1.00 22.19 248 LEU D N 1
ATOM 11540 C CA . LEU D 1 248 ? 49.131 -6.147 -66.335 1.00 22.59 248 LEU D CA 1
ATOM 11541 C C . LEU D 1 248 ? 49.079 -7.092 -67.523 1.00 23.29 248 LEU D C 1
ATOM 11542 O O . LEU D 1 248 ? 48.078 -7.782 -67.723 1.00 22.40 248 LEU D O 1
ATOM 11547 N N . THR D 1 249 ? 50.164 -7.149 -68.290 1.00 22.26 249 THR D N 1
ATOM 11548 C CA . THR D 1 249 ? 50.201 -7.983 -69.482 1.00 22.29 249 THR D CA 1
ATOM 11549 C C . THR D 1 249 ? 51.114 -9.204 -69.472 1.00 22.64 249 THR D C 1
ATOM 11550 O O . THR D 1 249 ? 50.971 -10.081 -70.320 1.00 24.77 249 THR D O 1
ATOM 11554 N N . ASP D 1 250 ? 52.038 -9.287 -68.521 1.00 23.26 250 ASP D N 1
ATOM 11555 C CA . ASP D 1 250 ? 53.002 -10.393 -68.519 1.00 22.58 250 ASP D CA 1
ATOM 11556 C C . ASP D 1 250 ? 52.670 -11.677 -67.758 1.00 21.64 250 ASP D C 1
ATOM 11557 O O . ASP D 1 250 ? 53.469 -12.615 -67.764 1.00 19.97 250 ASP D O 1
ATOM 11562 N N . THR D 1 251 ? 51.505 -11.738 -67.118 1.00 20.63 251 THR D N 1
ATOM 11563 C CA . THR D 1 251 ? 51.144 -12.928 -66.352 1.00 19.15 251 THR D CA 1
ATOM 11564 C C . THR D 1 251 ? 51.449 -14.209 -67.111 1.00 19.22 251 THR D C 1
ATOM 11565 O O . THR D 1 251 ? 52.108 -15.104 -66.584 1.00 18.78 251 THR D O 1
ATOM 11569 N N . TYR D 1 252 ? 50.968 -14.305 -68.348 1.00 15.18 252 TYR D N 1
ATOM 11570 C CA . TYR D 1 252 ? 51.236 -15.490 -69.148 1.00 14.36 252 TYR D CA 1
ATOM 11571 C C . TYR D 1 252 ? 52.005 -15.075 -70.381 1.00 14.56 252 TYR D C 1
ATOM 11572 O O . TYR D 1 252 ? 51.791 -15.620 -71.460 1.00 13.83 252 TYR D O 1
ATOM 11581 N N . THR D 1 253 ? 52.902 -14.104 -70.207 1.00 15.31 253 THR D N 1
ATOM 11582 C CA . THR D 1 253 ? 53.720 -13.590 -71.301 1.00 15.78 253 THR D CA 1
ATOM 11583 C C . THR D 1 253 ? 52.980 -12.485 -72.038 1.00 16.95 253 THR D C 1
ATOM 11584 O O . THR D 1 253 ? 51.803 -12.625 -72.362 1.00 17.00 253 THR D O 1
ATOM 11588 N N . THR D 1 254 ? 53.676 -11.384 -72.299 1.00 18.62 254 THR D N 1
ATOM 11589 C CA . THR D 1 254 ? 53.073 -10.256 -72.989 1.00 20.60 254 THR D CA 1
ATOM 11590 C C . THR D 1 254 ? 52.680 -10.581 -74.425 1.00 21.14 254 THR D C 1
ATOM 11591 O O . THR D 1 254 ? 51.712 -10.017 -74.939 1.00 21.36 254 THR D O 1
ATOM 11595 N N . ASP D 1 255 ? 53.411 -11.488 -75.074 1.00 21.41 255 ASP D N 1
ATOM 11596 C CA . ASP D 1 255 ? 53.075 -11.854 -76.449 1.00 23.73 255 ASP D CA 1
ATOM 11597 C C . ASP D 1 255 ? 51.691 -12.500 -76.507 1.00 22.54 255 ASP D C 1
ATOM 11598 O O . ASP D 1 255 ? 50.920 -12.248 -77.431 1.00 22.31 255 ASP D O 1
ATOM 11603 N N . VAL D 1 256 ? 51.387 -13.335 -75.516 1.00 21.33 256 VAL D N 1
ATOM 11604 C CA . VAL D 1 256 ? 50.089 -13.988 -75.442 1.00 20.49 256 VAL D CA 1
ATOM 11605 C C . VAL D 1 256 ? 49.016 -12.933 -75.164 1.00 20.47 256 VAL D C 1
ATOM 11606 O O . VAL D 1 256 ? 47.943 -12.946 -75.764 1.00 20.59 256 VAL D O 1
ATOM 11610 N N . PHE D 1 257 ? 49.307 -12.012 -74.249 1.00 20.90 257 PHE D N 1
ATOM 11611 C CA . PHE D 1 257 ? 48.355 -10.951 -73.925 1.00 19.14 257 PHE D CA 1
ATOM 11612 C C . PHE D 1 257 ? 48.011 -10.127 -75.168 1.00 20.14 257 PHE D C 1
ATOM 11613 O O . PHE D 1 257 ? 46.842 -9.971 -75.524 1.00 19.01 257 PHE D O 1
ATOM 11621 N N . MET D 1 258 ? 49.039 -9.592 -75.817 1.00 19.60 258 MET D N 1
ATOM 11622 C CA . MET D 1 258 ? 48.843 -8.765 -77.003 1.00 21.63 258 MET D CA 1
ATOM 11623 C C . MET D 1 258 ? 48.076 -9.483 -78.111 1.00 23.92 258 MET D C 1
ATOM 11624 O O . MET D 1 258 ? 47.163 -8.921 -78.718 1.00 24.27 258 MET D O 1
ATOM 11629 N N . ARG D 1 259 ? 48.445 -10.730 -78.367 1.00 26.41 259 ARG D N 1
ATOM 11630 C CA . ARG D 1 259 ? 47.788 -11.507 -79.405 1.00 28.94 259 ARG D CA 1
ATOM 11631 C C . ARG D 1 259 ? 46.285 -11.617 -79.160 1.00 29.66 259 ARG D C 1
ATOM 11632 O O . ARG D 1 259 ? 45.502 -11.646 -80.110 1.00 28.21 259 ARG D O 1
ATOM 11640 N N . ASN D 1 260 ? 45.883 -11.668 -77.891 1.00 29.78 260 ASN D N 1
ATOM 11641 C CA . ASN D 1 260 ? 44.469 -11.802 -77.546 1.00 30.64 260 ASN D CA 1
ATOM 11642 C C . ASN D 1 260 ? 43.793 -10.527 -77.030 1.00 29.77 260 ASN D C 1
ATOM 11643 O O . ASN D 1 260 ? 42.641 -10.560 -76.592 1.00 28.60 260 ASN D O 1
ATOM 11648 N N . PHE D 1 261 ? 44.508 -9.409 -77.084 1.00 29.48 261 PHE D N 1
ATOM 11649 C CA . PHE D 1 261 ? 43.991 -8.122 -76.621 1.00 27.84 261 PHE D CA 1
ATOM 11650 C C . PHE D 1 261 ? 42.884 -7.653 -77.568 1.00 27.49 261 PHE D C 1
ATOM 11651 O O . PHE D 1 261 ? 43.140 -7.361 -78.731 1.00 27.23 261 PHE D O 1
ATOM 11659 N N . SER D 1 262 ? 41.654 -7.586 -77.069 1.00 28.26 262 SER D N 1
ATOM 11660 C CA . SER D 1 262 ? 40.526 -7.170 -77.902 1.00 28.11 262 SER D CA 1
ATOM 11661 C C . SER D 1 262 ? 40.464 -5.657 -78.077 1.00 28.11 262 SER D C 1
ATOM 11662 O O . SER D 1 262 ? 40.949 -4.894 -77.240 1.00 27.21 262 SER D O 1
ATOM 11665 N N . LYS D 1 263 ? 39.858 -5.230 -79.175 1.00 27.92 263 LYS D N 1
ATOM 11666 C CA . LYS D 1 263 ? 39.725 -3.816 -79.470 1.00 28.26 263 LYS D CA 1
ATOM 11667 C C . LYS D 1 263 ? 38.959 -3.108 -78.355 1.00 27.27 263 LYS D C 1
ATOM 11668 O O . LYS D 1 263 ? 39.314 -2.000 -77.941 1.00 25.80 263 LYS D O 1
ATOM 11674 N N . LYS D 1 264 ? 37.908 -3.758 -77.872 1.00 25.74 264 LYS D N 1
ATOM 11675 C CA . LYS D 1 264 ? 37.079 -3.200 -76.814 1.00 25.73 264 LYS D CA 1
ATOM 11676 C C . LYS D 1 264 ? 37.903 -2.857 -75.563 1.00 24.31 264 LYS D C 1
ATOM 11677 O O . LYS D 1 264 ? 37.803 -1.752 -75.021 1.00 21.25 264 LYS D O 1
ATOM 11683 N N . HIS D 1 265 ? 38.711 -3.812 -75.109 1.00 21.82 265 HIS D N 1
ATOM 11684 C CA . HIS D 1 265 ? 39.528 -3.613 -73.923 1.00 21.39 265 HIS D CA 1
ATOM 11685 C C . HIS D 1 265 ? 40.653 -2.616 -74.181 1.00 20.97 265 HIS D C 1
ATOM 11686 O O . HIS D 1 265 ? 40.988 -1.811 -73.312 1.00 20.55 265 HIS D O 1
ATOM 11693 N N . ALA D 1 266 ? 41.229 -2.666 -75.378 1.00 20.14 266 ALA D N 1
ATOM 11694 C CA . ALA D 1 266 ? 42.308 -1.754 -75.725 1.00 19.62 266 ALA D CA 1
ATOM 11695 C C . ALA D 1 266 ? 41.778 -0.322 -75.685 1.00 20.59 266 ALA D C 1
ATOM 11696 O O . ALA D 1 266 ? 42.469 0.595 -75.236 1.00 17.60 266 ALA D O 1
ATOM 11698 N N . MET D 1 267 ? 40.543 -0.138 -76.144 1.00 21.88 267 MET D N 1
ATOM 11699 C CA . MET D 1 267 ? 39.926 1.186 -76.164 1.00 21.96 267 MET D CA 1
ATOM 11700 C C . MET D 1 267 ? 39.498 1.645 -74.768 1.00 22.49 267 MET D C 1
ATOM 11701 O O . MET D 1 267 ? 39.663 2.816 -74.410 1.00 21.33 267 MET D O 1
ATOM 11706 N N . LEU D 1 268 ? 38.958 0.719 -73.979 1.00 22.19 268 LEU D N 1
ATOM 11707 C CA . LEU D 1 268 ? 38.486 1.041 -72.633 1.00 22.90 268 LEU D CA 1
ATOM 11708 C C . LEU D 1 268 ? 39.590 1.297 -71.594 1.00 22.92 268 LEU D C 1
ATOM 11709 O O . LEU D 1 268 ? 39.536 2.283 -70.858 1.00 22.07 268 LEU D O 1
ATOM 11714 N N . PHE D 1 269 ? 40.576 0.411 -71.515 1.00 21.18 269 PHE D N 1
ATOM 11715 C CA . PHE D 1 269 ? 41.657 0.596 -70.552 1.00 22.28 269 PHE D CA 1
ATOM 11716 C C . PHE D 1 269 ? 42.530 1.765 -71.008 1.00 22.51 269 PHE D C 1
ATOM 11717 O O . PHE D 1 269 ? 42.820 1.920 -72.198 1.00 21.89 269 PHE D O 1
ATOM 11725 N N . THR D 1 270 ? 42.930 2.601 -70.063 1.00 23.47 270 THR D N 1
ATOM 11726 C CA . THR D 1 270 ? 43.744 3.762 -70.399 1.00 24.46 270 THR D CA 1
ATOM 11727 C C . THR D 1 270 ? 45.222 3.448 -70.377 1.00 24.19 270 THR D C 1
ATOM 11728 O O . THR D 1 270 ? 46.022 4.179 -70.963 1.00 24.93 270 THR D O 1
ATOM 11732 N N . SER D 1 271 ? 45.596 2.361 -69.718 1.00 23.09 271 SER D N 1
ATOM 11733 C CA . SER D 1 271 ? 47.010 2.045 -69.638 1.00 22.55 271 SER D CA 1
ATOM 11734 C C . SER D 1 271 ? 47.375 0.598 -69.393 1.00 20.17 271 SER D C 1
ATOM 11735 O O . SER D 1 271 ? 46.558 -0.204 -68.958 1.00 19.49 271 SER D O 1
ATOM 11738 N N . LEU D 1 272 ? 48.633 0.292 -69.683 1.00 19.14 272 LEU D N 1
ATOM 11739 C CA . LEU D 1 272 ? 49.190 -1.035 -69.504 1.00 19.53 272 LEU D CA 1
ATOM 11740 C C . LEU D 1 272 ? 50.300 -0.893 -68.479 1.00 20.05 272 LEU D C 1
ATOM 11741 O O . LEU D 1 272 ? 50.857 0.199 -68.285 1.00 21.09 272 LEU D O 1
ATOM 11746 N N . ARG D 1 273 ? 50.633 -1.990 -67.823 1.00 18.47 273 ARG D N 1
ATOM 11747 C CA . ARG D 1 273 ? 51.699 -1.949 -66.847 1.00 18.50 273 ARG D CA 1
ATOM 11748 C C . ARG D 1 273 ? 52.822 -2.880 -67.263 1.00 18.31 273 ARG D C 1
ATOM 11749 O O . ARG D 1 273 ? 52.589 -4.047 -67.561 1.00 18.72 273 ARG D O 1
ATOM 11757 N N . HIS D 1 274 ? 54.035 -2.341 -67.310 1.00 19.60 274 HIS D N 1
ATOM 11758 C CA . HIS D 1 274 ? 55.223 -3.112 -67.663 1.00 20.02 274 HIS D CA 1
ATOM 11759 C C . HIS D 1 274 ? 55.858 -3.522 -66.346 1.00 20.38 274 HIS D C 1
ATOM 11760 O O . HIS D 1 274 ? 56.193 -2.663 -65.532 1.00 19.61 274 HIS D O 1
ATOM 11767 N N . ASP D 1 275 ? 56.037 -4.820 -66.133 1.00 20.14 275 ASP D N 1
ATOM 11768 C CA . ASP D 1 275 ? 56.607 -5.270 -64.875 1.00 21.66 275 ASP D CA 1
ATOM 11769 C C . ASP D 1 275 ? 57.720 -6.313 -64.987 1.00 21.78 275 ASP D C 1
ATOM 11770 O O . ASP D 1 275 ? 58.164 -6.852 -63.978 1.00 21.46 275 ASP D O 1
ATOM 11775 N N . SER D 1 276 ? 58.155 -6.614 -66.207 1.00 20.59 276 SER D N 1
ATOM 11776 C CA . SER D 1 276 ? 59.239 -7.576 -66.407 1.00 22.75 276 SER D CA 1
ATOM 11777 C C . SER D 1 276 ? 59.736 -7.516 -67.846 1.00 22.28 276 SER D C 1
ATOM 11778 O O . SER D 1 276 ? 59.013 -7.102 -68.747 1.00 22.98 276 SER D O 1
ATOM 11781 N N . GLY D 1 277 ? 60.981 -7.921 -68.055 1.00 23.99 277 GLY D N 1
ATOM 11782 C CA . GLY D 1 277 ? 61.547 -7.887 -69.390 1.00 24.75 277 GLY D CA 1
ATOM 11783 C C . GLY D 1 277 ? 62.049 -6.504 -69.760 1.00 25.78 277 GLY D C 1
ATOM 11784 O O . GLY D 1 277 ? 61.895 -5.554 -68.999 1.00 26.11 277 GLY D O 1
ATOM 11785 N N . ASP D 1 278 ? 62.647 -6.389 -70.941 1.00 27.02 278 ASP D N 1
ATOM 11786 C CA . ASP D 1 278 ? 63.180 -5.122 -71.420 1.00 27.61 278 ASP D CA 1
ATOM 11787 C C . ASP D 1 278 ? 62.070 -4.132 -71.742 1.00 26.33 278 ASP D C 1
ATOM 11788 O O . ASP D 1 278 ? 61.172 -4.431 -72.525 1.00 26.70 278 ASP D O 1
ATOM 11793 N N . PRO D 1 279 ? 62.122 -2.931 -71.143 1.00 25.78 279 PRO D N 1
ATOM 11794 C CA . PRO D 1 279 ? 61.106 -1.899 -71.374 1.00 26.25 279 PRO D CA 1
ATOM 11795 C C . PRO D 1 279 ? 60.986 -1.438 -72.821 1.00 26.80 279 PRO D C 1
ATOM 11796 O O . PRO D 1 279 ? 59.877 -1.214 -73.319 1.00 27.76 279 PRO D O 1
ATOM 11800 N N . GLU D 1 280 ? 62.119 -1.301 -73.500 1.00 26.97 280 GLU D N 1
ATOM 11801 C CA . GLU D 1 280 ? 62.114 -0.865 -74.892 1.00 27.38 280 GLU D CA 1
ATOM 11802 C C . GLU D 1 280 ? 61.370 -1.873 -75.771 1.00 26.11 280 GLU D C 1
ATOM 11803 O O . GLU D 1 280 ? 60.641 -1.494 -76.684 1.00 23.84 280 GLU D O 1
ATOM 11809 N N . ILE D 1 281 ? 61.551 -3.158 -75.484 1.00 25.99 281 ILE D N 1
ATOM 11810 C CA . ILE D 1 281 ? 60.876 -4.207 -76.235 1.00 26.03 281 ILE D CA 1
ATOM 11811 C C . ILE D 1 281 ? 59.379 -4.160 -75.928 1.00 26.22 281 ILE D C 1
ATOM 11812 O O . ILE D 1 281 ? 58.542 -4.342 -76.815 1.00 26.30 281 ILE D O 1
ATOM 11817 N N . PHE D 1 282 ? 59.044 -3.899 -74.668 1.00 25.08 282 PHE D N 1
ATOM 11818 C CA . PHE D 1 282 ? 57.646 -3.812 -74.264 1.00 22.16 282 PHE D CA 1
ATOM 11819 C C . PHE D 1 282 ? 56.971 -2.645 -74.990 1.00 20.53 282 PHE D C 1
ATOM 11820 O O . PHE D 1 282 ? 55.851 -2.766 -75.486 1.00 19.81 282 PHE D O 1
ATOM 11828 N N . ILE D 1 283 ? 57.654 -1.509 -75.045 1.00 20.61 283 ILE D N 1
ATOM 11829 C CA . ILE D 1 283 ? 57.103 -0.337 -75.716 1.00 20.59 283 ILE D CA 1
ATOM 11830 C C . ILE D 1 283 ? 56.757 -0.635 -77.181 1.00 21.36 283 ILE D C 1
ATOM 11831 O O . ILE D 1 283 ? 55.688 -0.241 -77.658 1.00 20.00 283 ILE D O 1
ATOM 11836 N N . GLU D 1 284 ? 57.651 -1.334 -77.884 1.00 22.28 284 GLU D N 1
ATOM 11837 C CA . GLU D 1 284 ? 57.418 -1.675 -79.291 1.00 24.45 284 GLU D CA 1
ATOM 11838 C C . GLU D 1 284 ? 56.180 -2.539 -79.450 1.00 22.21 284 GLU D C 1
ATOM 11839 O O . GLU D 1 284 ? 55.340 -2.270 -80.304 1.00 22.12 284 GLU D O 1
ATOM 11845 N N . LYS D 1 285 ? 56.079 -3.585 -78.634 1.00 21.21 285 LYS D N 1
ATOM 11846 C CA . LYS D 1 285 ? 54.939 -4.489 -78.702 1.00 21.95 285 LYS D CA 1
ATOM 11847 C C . LYS D 1 285 ? 53.627 -3.750 -78.470 1.00 22.30 285 LYS D C 1
ATOM 11848 O O . LYS D 1 285 ? 52.653 -3.939 -79.212 1.00 20.38 285 LYS D O 1
ATOM 11854 N N . ALA D 1 286 ? 53.611 -2.905 -77.443 1.00 22.74 286 ALA D N 1
ATOM 11855 C CA . ALA D 1 286 ? 52.418 -2.144 -77.089 1.00 24.33 286 ALA D CA 1
ATOM 11856 C C . ALA D 1 286 ? 51.991 -1.225 -78.222 1.00 25.32 286 ALA D C 1
ATOM 11857 O O . ALA D 1 286 ? 50.843 -1.265 -78.669 1.00 25.09 286 ALA D O 1
ATOM 11859 N N . VAL D 1 287 ? 52.922 -0.396 -78.685 1.00 26.26 287 VAL D N 1
ATOM 11860 C CA . VAL D 1 287 ? 52.638 0.534 -79.766 1.00 26.67 287 VAL D CA 1
ATOM 11861 C C . VAL D 1 287 ? 52.188 -0.195 -81.029 1.00 27.35 287 VAL D C 1
ATOM 11862 O O . VAL D 1 287 ? 51.250 0.243 -81.697 1.00 27.87 287 VAL D O 1
ATOM 11866 N N . ARG D 1 288 ? 52.844 -1.307 -81.353 1.00 26.96 288 ARG D N 1
ATOM 11867 C CA . ARG D 1 288 ? 52.472 -2.055 -82.548 1.00 29.19 288 ARG D CA 1
ATOM 11868 C C . ARG D 1 288 ? 51.059 -2.642 -82.450 1.00 28.39 288 ARG D C 1
ATOM 11869 O O . ARG D 1 288 ? 50.272 -2.544 -83.394 1.00 29.01 288 ARG D O 1
ATOM 11877 N N . ARG D 1 289 ? 50.730 -3.243 -81.311 1.00 25.62 289 ARG D N 1
ATOM 11878 C CA . ARG D 1 289 ? 49.410 -3.840 -81.149 1.00 22.86 289 ARG D CA 1
ATOM 11879 C C . ARG D 1 289 ? 48.305 -2.791 -81.160 1.00 21.59 289 ARG D C 1
ATOM 11880 O O . ARG D 1 289 ? 47.235 -3.019 -81.727 1.00 20.28 289 ARG D O 1
ATOM 11888 N N . TYR D 1 290 ? 48.552 -1.643 -80.535 1.00 19.98 290 TYR D N 1
ATOM 11889 C CA . TYR D 1 290 ? 47.551 -0.583 -80.533 1.00 21.24 290 TYR D CA 1
ATOM 11890 C C . TYR D 1 290 ? 47.238 -0.152 -81.964 1.00 21.64 290 TYR D C 1
ATOM 11891 O O . TYR D 1 290 ? 46.075 0.067 -82.319 1.00 20.45 290 TYR D O 1
ATOM 11900 N N . GLU D 1 291 ? 48.275 -0.033 -82.784 1.00 20.87 291 GLU D N 1
ATOM 11901 C CA . GLU D 1 291 ? 48.075 0.382 -84.161 1.00 22.33 291 GLU D CA 1
ATOM 11902 C C . GLU D 1 291 ? 47.350 -0.683 -84.967 1.00 22.65 291 GLU D C 1
ATOM 11903 O O . GLU D 1 291 ? 46.549 -0.354 -85.835 1.00 24.01 291 GLU D O 1
ATOM 11909 N N . GLU D 1 292 ? 47.615 -1.953 -84.671 1.00 23.03 292 GLU D N 1
ATOM 11910 C CA . GLU D 1 292 ? 46.939 -3.039 -85.365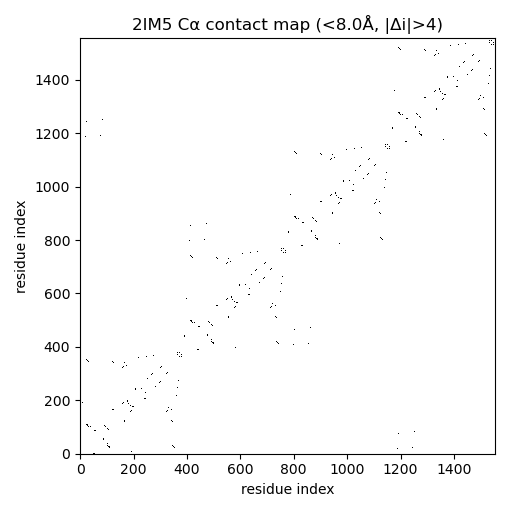 1.00 25.27 292 GLU D CA 1
ATOM 11911 C C . GLU D 1 292 ? 45.452 -2.928 -85.072 1.00 26.77 292 GLU D C 1
ATOM 11912 O O . GLU D 1 292 ? 44.615 -3.172 -85.940 1.00 26.34 292 GLU D O 1
ATOM 11918 N N . LEU D 1 293 ? 45.133 -2.561 -83.834 1.00 26.54 293 LEU D N 1
ATOM 11919 C CA . LEU D 1 293 ? 43.748 -2.422 -83.406 1.00 27.24 293 LEU D CA 1
ATOM 11920 C C . LEU D 1 293 ? 43.172 -1.060 -83.765 1.00 28.16 293 LEU D C 1
ATOM 11921 O O . LEU D 1 293 ? 42.018 -0.771 -83.459 1.00 26.97 293 LEU D O 1
ATOM 11926 N N . ARG D 1 294 ? 43.976 -0.231 -84.423 1.00 29.45 294 ARG D N 1
ATOM 11927 C CA . ARG D 1 294 ? 43.540 1.106 -84.811 1.00 32.85 294 ARG D CA 1
ATOM 11928 C C . ARG D 1 294 ? 43.152 1.931 -83.593 1.00 33.45 294 ARG D C 1
ATOM 11929 O O . ARG D 1 294 ? 42.131 2.623 -83.582 1.00 35.25 294 ARG D O 1
ATOM 11937 N N . VAL D 1 295 ? 43.981 1.835 -82.561 1.00 32.75 295 VAL D N 1
ATOM 11938 C CA . VAL D 1 295 ? 43.789 2.583 -81.329 1.00 31.36 295 VAL D CA 1
ATOM 11939 C C . VAL D 1 295 ? 45.024 3.467 -81.242 1.00 29.94 295 VAL D C 1
ATOM 11940 O O . VAL D 1 295 ? 46.130 3.005 -81.516 1.00 30.29 295 VAL D O 1
ATOM 11944 N N . ASP D 1 296 ? 44.838 4.731 -80.876 1.00 28.95 296 ASP D N 1
ATOM 11945 C CA . ASP D 1 296 ? 45.955 5.672 -80.793 1.00 27.73 296 ASP D CA 1
ATOM 11946 C C . ASP D 1 296 ? 46.800 5.498 -79.539 1.00 26.77 296 ASP D C 1
ATOM 11947 O O . ASP D 1 296 ? 46.389 5.874 -78.444 1.00 26.64 296 ASP D O 1
ATOM 11952 N N . PRO D 1 297 ? 48.008 4.932 -79.688 1.00 26.87 297 PRO D N 1
ATOM 11953 C CA . PRO D 1 297 ? 48.893 4.720 -78.538 1.00 27.11 297 PRO D CA 1
ATOM 11954 C C . PRO D 1 297 ? 49.301 5.995 -77.814 1.00 27.80 297 PRO D C 1
ATOM 11955 O O . PRO D 1 297 ? 49.624 5.964 -76.629 1.00 28.79 297 PRO D O 1
ATOM 11959 N N . LYS D 1 298 ? 49.276 7.117 -78.521 1.00 29.10 298 LYS D N 1
ATOM 11960 C CA . LYS D 1 298 ? 49.678 8.380 -77.925 1.00 29.42 298 LYS D CA 1
ATOM 11961 C C . LYS D 1 298 ? 48.759 8.856 -76.818 1.00 29.88 298 LYS D C 1
ATOM 11962 O O . LYS D 1 298 ? 49.174 9.639 -75.972 1.00 31.71 298 LYS D O 1
ATOM 11968 N N . ILE D 1 299 ? 47.514 8.394 -76.807 1.00 29.31 299 ILE D N 1
ATOM 11969 C CA . ILE D 1 299 ? 46.593 8.804 -75.752 1.00 28.20 299 ILE D CA 1
ATOM 11970 C C . ILE D 1 299 ? 46.617 7.793 -74.604 1.00 27.35 299 ILE D C 1
ATOM 11971 O O . ILE D 1 299 ? 45.956 7.989 -73.580 1.00 27.49 299 ILE D O 1
ATOM 11976 N N . LYS D 1 300 ? 47.384 6.716 -74.772 1.00 24.96 300 LYS D N 1
ATOM 11977 C CA . LYS D 1 300 ? 47.484 5.684 -73.743 1.00 24.06 300 LYS D CA 1
ATOM 11978 C C . LYS D 1 300 ? 48.728 5.905 -72.887 1.00 24.46 300 LYS D C 1
ATOM 11979 O O . LYS D 1 300 ? 49.623 6.658 -73.272 1.00 23.83 300 LYS D O 1
ATOM 11985 N N . TYR D 1 301 ? 48.773 5.238 -71.734 1.00 23.88 301 TYR D N 1
ATOM 11986 C CA . TYR D 1 301 ? 49.890 5.347 -70.800 1.00 25.23 301 TYR D CA 1
ATOM 11987 C C . TYR D 1 301 ? 50.457 3.978 -70.471 1.00 23.84 301 TYR D C 1
ATOM 11988 O O . TYR D 1 301 ? 49.764 2.967 -70.549 1.00 23.10 301 TYR D O 1
ATOM 11997 N N . ILE D 1 302 ? 51.728 3.957 -70.097 1.00 22.41 302 ILE D N 1
ATOM 11998 C CA . ILE D 1 302 ? 52.363 2.729 -69.658 1.00 20.37 302 ILE D CA 1
ATOM 11999 C C . ILE D 1 302 ? 52.974 3.053 -68.304 1.00 20.56 302 ILE D C 1
ATOM 12000 O O . ILE D 1 302 ? 53.711 4.028 -68.168 1.00 21.56 302 ILE D O 1
ATOM 12005 N N . ILE D 1 303 ? 52.650 2.247 -67.305 1.00 20.78 303 ILE D N 1
ATOM 12006 C CA . ILE D 1 303 ? 53.208 2.429 -65.978 1.00 20.88 303 ILE D CA 1
ATOM 12007 C C . ILE D 1 303 ? 54.305 1.375 -65.852 1.00 20.51 303 ILE D C 1
ATOM 12008 O O . ILE D 1 303 ? 54.037 0.175 -65.886 1.00 20.17 303 ILE D O 1
ATOM 12013 N N . PHE D 1 304 ? 55.545 1.841 -65.744 1.00 18.82 304 PHE D N 1
ATOM 12014 C CA . PHE D 1 304 ? 56.711 0.967 -65.625 1.00 19.22 304 PHE D CA 1
ATOM 12015 C C . PHE D 1 304 ? 57.026 0.781 -64.147 1.00 19.56 304 PHE D C 1
ATOM 12016 O O . PHE D 1 304 ? 57.140 1.759 -63.406 1.00 20.29 304 PHE D O 1
ATOM 12024 N N . SER D 1 305 ? 57.186 -0.461 -63.716 1.00 20.42 305 SER D N 1
ATOM 12025 C CA . SER D 1 305 ? 57.452 -0.714 -62.305 1.00 22.26 305 SER D CA 1
ATOM 12026 C C . SER D 1 305 ? 58.451 -1.831 -62.029 1.00 23.43 305 SER D C 1
ATOM 12027 O O . SER D 1 305 ? 58.499 -2.361 -60.916 1.00 23.53 305 SER D O 1
ATOM 12030 N N . ASP D 1 306 ? 59.258 -2.185 -63.021 1.00 24.34 306 ASP D N 1
ATOM 12031 C CA . ASP D 1 306 ? 60.218 -3.268 -62.832 1.00 25.71 306 ASP D CA 1
ATOM 12032 C C . ASP D 1 306 ? 61.561 -2.829 -62.242 1.00 25.91 306 ASP D C 1
ATOM 12033 O O . ASP D 1 306 ? 62.445 -2.378 -62.969 1.00 25.58 306 ASP D O 1
ATOM 12038 N N . SER D 1 307 ? 61.700 -2.979 -60.924 1.00 25.80 307 SER D N 1
ATOM 12039 C CA . SER D 1 307 ? 62.929 -2.628 -60.201 1.00 27.21 307 SER D CA 1
ATOM 12040 C C . SER D 1 307 ? 63.556 -1.326 -60.696 1.00 25.62 307 SER D C 1
ATOM 12041 O O . SER D 1 307 ? 64.705 -1.302 -61.109 1.00 23.98 307 SER D O 1
ATOM 12044 N N . LEU D 1 308 ? 62.799 -0.242 -60.634 1.00 26.01 308 LEU D N 1
ATOM 12045 C CA . LEU D 1 308 ? 63.279 1.043 -61.122 1.00 27.23 308 LEU D CA 1
ATOM 12046 C C . LEU D 1 308 ? 64.072 1.901 -60.155 1.00 27.52 308 LEU D C 1
ATOM 12047 O O . LEU D 1 308 ? 64.006 1.740 -58.936 1.00 28.05 308 LEU D O 1
ATOM 12052 N N . THR D 1 309 ? 64.830 2.819 -60.738 1.00 28.48 309 THR D N 1
ATOM 12053 C CA . THR D 1 309 ? 65.608 3.802 -60.001 1.00 28.96 309 THR D CA 1
ATOM 12054 C C . THR D 1 309 ? 65.188 5.087 -60.702 1.00 28.90 309 THR D C 1
ATOM 12055 O O . THR D 1 309 ? 64.735 5.049 -61.847 1.00 28.69 309 THR D O 1
ATOM 12059 N N . PRO D 1 310 ? 65.306 6.236 -60.027 1.00 28.55 310 PRO D N 1
ATOM 12060 C CA . PRO D 1 310 ? 64.914 7.484 -60.678 1.00 28.27 310 PRO D CA 1
ATOM 12061 C C . PRO D 1 310 ? 65.592 7.656 -62.034 1.00 28.66 310 PRO D C 1
ATOM 12062 O O . PRO D 1 310 ? 64.947 8.036 -63.014 1.00 29.11 310 PRO D O 1
ATOM 12066 N N . GLN D 1 311 ? 66.887 7.359 -62.092 1.00 29.06 311 GLN D N 1
ATOM 12067 C CA . GLN D 1 311 ? 67.636 7.494 -63.340 1.00 30.81 311 GLN D CA 1
ATOM 12068 C C . GLN D 1 311 ? 67.116 6.572 -64.442 1.00 29.15 311 GLN D C 1
ATOM 12069 O O . GLN D 1 311 ? 67.007 6.984 -65.593 1.00 29.70 311 GLN D O 1
ATOM 12075 N N . ARG D 1 312 ? 66.799 5.329 -64.095 1.00 28.93 312 ARG D N 1
ATOM 12076 C CA . ARG D 1 312 ? 66.287 4.388 -65.085 1.00 29.08 312 ARG D CA 1
ATOM 12077 C C . ARG D 1 312 ? 64.925 4.868 -65.591 1.00 28.32 312 ARG D C 1
ATOM 12078 O O . ARG D 1 312 ? 64.572 4.668 -66.758 1.00 28.27 312 ARG D O 1
ATOM 12086 N N . ALA D 1 313 ? 64.160 5.508 -64.713 1.00 26.57 313 ALA D N 1
ATOM 12087 C CA . ALA D 1 313 ? 62.847 6.007 -65.091 1.00 25.24 313 ALA D CA 1
ATOM 12088 C C . ALA D 1 313 ? 63.012 7.097 -66.146 1.00 25.84 313 ALA D C 1
ATOM 12089 O O . ALA D 1 313 ? 62.254 7.164 -67.116 1.00 25.38 313 ALA D O 1
ATOM 12091 N N . ILE D 1 314 ? 64.008 7.952 -65.948 1.00 25.51 314 ILE D N 1
ATOM 12092 C CA . ILE D 1 314 ? 64.286 9.035 -66.886 1.00 26.51 314 ILE D CA 1
ATOM 12093 C C . ILE D 1 314 ? 64.671 8.471 -68.258 1.00 26.99 314 ILE D C 1
ATOM 12094 O O . ILE D 1 314 ? 64.258 9.000 -69.288 1.00 26.41 314 ILE D O 1
ATOM 12099 N N . GLU D 1 315 ? 65.448 7.391 -68.268 1.00 28.31 315 GLU D N 1
ATOM 12100 C CA . GLU D 1 315 ? 65.856 6.751 -69.521 1.00 29.45 315 GLU D CA 1
ATOM 12101 C C . GLU D 1 315 ? 64.639 6.195 -70.276 1.00 29.07 315 GLU D C 1
ATOM 12102 O O . GLU D 1 315 ? 64.502 6.404 -71.481 1.00 28.94 315 GLU D O 1
ATOM 12108 N N . ILE D 1 316 ? 63.762 5.484 -69.569 1.00 27.59 316 ILE D N 1
ATOM 12109 C CA . ILE D 1 316 ? 62.565 4.923 -70.190 1.00 26.70 316 ILE D CA 1
ATOM 12110 C C . ILE D 1 316 ? 61.696 6.066 -70.706 1.00 27.59 316 ILE D C 1
ATOM 12111 O O . ILE D 1 316 ? 61.068 5.971 -71.761 1.00 26.70 316 ILE D O 1
ATOM 12116 N N . GLN D 1 317 ? 61.671 7.151 -69.944 1.00 28.69 317 GLN D N 1
ATOM 12117 C CA . GLN D 1 317 ? 60.894 8.329 -70.299 1.00 31.48 317 GLN D CA 1
ATOM 12118 C C . GLN D 1 317 ? 61.309 8.831 -71.693 1.00 32.18 317 GLN D C 1
ATOM 12119 O O . GLN D 1 317 ? 60.465 9.249 -72.489 1.00 32.48 317 GLN D O 1
ATOM 12125 N N . LYS D 1 318 ? 62.605 8.767 -71.994 1.00 31.40 318 LYS D N 1
ATOM 12126 C CA . LYS D 1 318 ? 63.106 9.199 -73.298 1.00 31.99 318 LYS D CA 1
ATOM 12127 C C . LYS D 1 318 ? 62.604 8.246 -74.382 1.00 31.62 318 LYS D C 1
ATOM 12128 O O . LYS D 1 318 ? 62.169 8.681 -75.445 1.00 32.94 318 LYS D O 1
ATOM 12134 N N . LEU D 1 319 ? 62.678 6.946 -74.113 1.00 30.29 319 LEU D N 1
ATOM 12135 C CA . LEU D 1 319 ? 62.212 5.937 -75.066 1.00 30.43 319 LEU D CA 1
ATOM 12136 C C . LEU D 1 319 ? 60.748 6.146 -75.457 1.00 29.40 319 LEU D C 1
ATOM 12137 O O . LEU D 1 319 ? 60.352 5.878 -76.593 1.00 30.07 319 LEU D O 1
ATOM 12142 N N . CYS D 1 320 ? 59.948 6.629 -74.516 1.00 27.96 320 CYS D N 1
ATOM 12143 C CA . CYS D 1 320 ? 58.527 6.842 -74.766 1.00 27.87 320 CYS D CA 1
ATOM 12144 C C . CYS D 1 320 ? 58.192 8.161 -75.451 1.00 28.36 320 CYS D C 1
ATOM 12145 O O . CYS D 1 320 ? 57.127 8.296 -76.052 1.00 28.20 320 CYS D O 1
ATOM 12148 N N . ALA D 1 321 ? 59.092 9.135 -75.349 1.00 28.94 321 ALA D N 1
ATOM 12149 C CA . ALA D 1 321 ? 58.866 10.449 -75.945 1.00 29.46 321 ALA D CA 1
ATOM 12150 C C . ALA D 1 321 ? 58.294 10.386 -77.358 1.00 29.15 321 ALA D C 1
ATOM 12151 O O . ALA D 1 321 ? 58.880 9.782 -78.244 1.00 28.38 321 ALA D O 1
ATOM 12153 N N . GLY D 1 322 ? 57.134 11.009 -77.544 1.00 29.50 322 GLY D N 1
ATOM 12154 C CA . GLY D 1 322 ? 56.492 11.043 -78.843 1.00 31.37 322 GLY D CA 1
ATOM 12155 C C . GLY D 1 322 ? 55.809 9.770 -79.315 1.00 32.15 322 GLY D C 1
ATOM 12156 O O . GLY D 1 322 ? 55.342 9.711 -80.453 1.00 33.20 322 GLY D O 1
ATOM 12157 N N . ARG D 1 323 ? 55.733 8.752 -78.466 1.00 30.64 323 ARG D N 1
ATOM 12158 C CA . ARG D 1 323 ? 55.099 7.509 -78.881 1.00 29.98 323 ARG D CA 1
ATOM 12159 C C . ARG D 1 323 ? 53.924 7.116 -78.002 1.00 29.01 323 ARG D C 1
ATOM 12160 O O . ARG D 1 323 ? 52.852 6.766 -78.500 1.00 27.97 323 ARG D O 1
ATOM 12168 N N . ILE D 1 324 ? 54.131 7.189 -76.690 1.00 27.74 324 ILE D N 1
ATOM 12169 C CA . ILE D 1 324 ? 53.103 6.812 -75.729 1.00 26.90 324 ILE D CA 1
ATOM 12170 C C . ILE D 1 324 ? 53.454 7.474 -74.391 1.00 26.83 324 ILE D C 1
ATOM 12171 O O . ILE D 1 324 ? 54.622 7.734 -74.111 1.00 26.88 324 ILE D O 1
ATOM 12176 N N . LYS D 1 325 ? 52.451 7.760 -73.573 1.00 26.48 325 LYS D N 1
ATOM 12177 C CA . LYS D 1 325 ? 52.706 8.400 -72.290 1.00 26.65 325 LYS D CA 1
ATOM 12178 C C . LYS D 1 325 ? 53.294 7.426 -71.278 1.00 24.62 325 LYS D C 1
ATOM 12179 O O . LYS D 1 325 ? 53.110 6.216 -71.391 1.00 25.14 325 LYS D O 1
ATOM 12185 N N . ALA D 1 326 ? 54.010 7.952 -70.292 1.00 23.72 326 ALA D N 1
ATOM 12186 C CA . ALA D 1 326 ? 54.645 7.094 -69.295 1.00 24.26 326 ALA D CA 1
ATOM 12187 C C . ALA D 1 326 ? 54.566 7.611 -67.866 1.00 24.32 326 ALA D C 1
ATOM 12188 O O . ALA D 1 326 ? 54.569 8.822 -67.627 1.00 23.44 326 ALA D O 1
ATOM 12190 N N . SER D 1 327 ? 54.473 6.672 -66.926 1.00 21.52 327 SER D N 1
ATOM 12191 C CA . SER D 1 327 ? 54.446 6.986 -65.504 1.00 21.41 327 SER D CA 1
ATOM 12192 C C . SER D 1 327 ? 55.276 5.875 -64.882 1.00 20.90 327 SER D C 1
ATOM 12193 O O . SER D 1 327 ? 55.626 4.904 -65.558 1.00 18.47 327 SER D O 1
ATOM 12196 N N . PHE D 1 328 ? 55.597 6.006 -63.603 1.00 20.12 328 PHE D N 1
ATOM 12197 C CA . PHE D 1 328 ? 56.436 5.003 -62.972 1.00 20.47 328 PHE D CA 1
ATOM 12198 C C . PHE D 1 328 ? 56.027 4.606 -61.570 1.00 19.81 328 PHE D C 1
ATOM 12199 O O . PHE D 1 328 ? 55.377 5.361 -60.850 1.00 18.80 328 PHE D O 1
ATOM 12207 N N . GLY D 1 329 ? 56.421 3.395 -61.210 1.00 20.69 329 GLY D N 1
ATOM 12208 C CA . GLY D 1 329 ? 56.158 2.867 -59.892 1.00 21.30 329 GLY D CA 1
ATOM 12209 C C . GLY D 1 329 ? 57.538 2.521 -59.381 1.00 22.04 329 GLY D C 1
ATOM 12210 O O . GLY D 1 329 ? 58.199 1.627 -59.917 1.00 23.32 329 GLY D O 1
ATOM 12211 N N . ILE D 1 330 ? 57.996 3.244 -58.368 1.00 21.46 330 ILE D N 1
ATOM 12212 C CA . ILE D 1 330 ? 59.319 3.002 -57.817 1.00 20.94 330 ILE D CA 1
ATOM 12213 C C . ILE D 1 330 ? 59.191 2.380 -56.435 1.00 20.98 330 ILE D C 1
ATOM 12214 O O . ILE D 1 330 ? 58.461 2.885 -55.581 1.00 21.01 330 ILE D O 1
ATOM 12219 N N . GLY D 1 331 ? 59.902 1.279 -56.213 1.00 21.24 331 GLY D N 1
ATOM 12220 C CA . GLY D 1 331 ? 59.800 0.608 -54.933 1.00 20.72 331 GLY D CA 1
ATOM 12221 C C . GLY D 1 331 ? 60.977 0.627 -53.972 1.00 21.26 331 GLY D C 1
ATOM 12222 O O . GLY D 1 331 ? 61.272 1.633 -53.329 1.00 19.77 331 GLY D O 1
ATOM 12223 N N . THR D 1 332 ? 61.650 -0.510 -53.880 1.00 21.51 332 THR D N 1
ATOM 12224 C CA . THR D 1 332 ? 62.768 -0.679 -52.972 1.00 24.46 332 THR D CA 1
ATOM 12225 C C . THR D 1 332 ? 63.862 0.391 -53.035 1.00 23.42 332 THR D C 1
ATOM 12226 O O . THR D 1 332 ? 64.510 0.674 -52.025 1.00 23.17 332 THR D O 1
ATOM 12230 N N . ASN D 1 333 ? 64.074 0.994 -54.201 1.00 23.14 333 ASN D N 1
ATOM 12231 C CA . ASN D 1 333 ? 65.090 2.038 -54.313 1.00 22.15 333 ASN D CA 1
ATOM 12232 C C . ASN D 1 333 ? 64.766 3.218 -53.386 1.00 22.27 333 ASN D C 1
ATOM 12233 O O . ASN D 1 333 ? 65.656 3.958 -52.974 1.00 22.29 333 ASN D O 1
ATOM 12238 N N . LEU D 1 334 ? 63.490 3.391 -53.069 1.00 19.49 334 LEU D N 1
ATOM 12239 C CA . LEU D 1 334 ? 63.066 4.482 -52.203 1.00 20.61 334 LEU D CA 1
ATOM 12240 C C . LEU D 1 334 ? 62.866 4.061 -50.741 1.00 20.08 334 LEU D C 1
ATOM 12241 O O . LEU D 1 334 ? 63.275 4.765 -49.823 1.00 19.58 334 LEU D O 1
ATOM 12246 N N . THR D 1 335 ? 62.244 2.910 -50.529 1.00 19.03 335 THR D N 1
ATOM 12247 C CA . THR D 1 335 ? 61.942 2.460 -49.177 1.00 19.34 335 THR D CA 1
ATOM 12248 C C . THR D 1 335 ? 62.999 1.627 -48.476 1.00 19.96 335 THR D C 1
ATOM 12249 O O . THR D 1 335 ? 62.869 1.342 -47.287 1.00 19.85 335 THR D O 1
ATOM 12253 N N . ASN D 1 336 ? 64.034 1.220 -49.199 1.00 20.81 336 ASN D N 1
ATOM 12254 C CA . ASN D 1 336 ? 65.093 0.421 -48.589 1.00 21.92 336 ASN D CA 1
ATOM 12255 C C . ASN D 1 336 ? 66.432 0.760 -49.234 1.00 22.18 336 ASN D C 1
ATOM 12256 O O . ASN D 1 336 ? 66.996 -0.025 -49.990 1.00 23.41 336 ASN D O 1
ATOM 12261 N N . ASP D 1 337 ? 66.917 1.955 -48.925 1.00 23.25 337 ASP D N 1
ATOM 12262 C CA . ASP D 1 337 ? 68.190 2.461 -49.426 1.00 23.51 337 ASP D CA 1
ATOM 12263 C C . ASP D 1 337 ? 68.757 3.276 -48.266 1.00 23.17 337 ASP D C 1
ATOM 12264 O O . ASP D 1 337 ? 69.019 4.474 -48.393 1.00 24.56 337 ASP D O 1
ATOM 12269 N N . VAL D 1 338 ? 68.937 2.603 -47.134 1.00 22.33 338 VAL D N 1
ATOM 12270 C CA . VAL D 1 338 ? 69.401 3.232 -45.905 1.00 23.79 338 VAL D CA 1
ATOM 12271 C C . VAL D 1 338 ? 70.908 3.271 -45.660 1.00 25.01 338 VAL D C 1
ATOM 12272 O O . VAL D 1 338 ? 71.345 3.649 -44.574 1.00 25.37 338 VAL D O 1
ATOM 12276 N N . GLY D 1 339 ? 71.696 2.894 -46.659 1.00 26.92 339 GLY D N 1
ATOM 12277 C CA . GLY D 1 339 ? 73.139 2.905 -46.505 1.00 28.54 339 GLY D CA 1
ATOM 12278 C C . GLY D 1 339 ? 73.667 1.836 -45.565 1.00 30.75 339 GLY D C 1
ATOM 12279 O O . GLY D 1 339 ? 72.900 1.058 -44.989 1.00 29.78 339 GLY D O 1
ATOM 12280 N N . GLY D 1 340 ? 74.990 1.793 -45.418 1.00 32.95 340 GLY D N 1
ATOM 12281 C CA . GLY D 1 340 ? 75.617 0.817 -44.542 1.00 33.19 340 GLY D CA 1
ATOM 12282 C C . GLY D 1 340 ? 75.665 -0.588 -45.118 1.00 34.74 340 GLY D C 1
ATOM 12283 O O . GLY D 1 340 ? 75.710 -1.564 -44.374 1.00 35.43 340 GLY D O 1
ATOM 12284 N N . GLY D 1 341 ? 75.655 -0.697 -46.441 1.00 34.58 341 GLY D N 1
ATOM 12285 C CA . GLY D 1 341 ? 75.701 -2.004 -47.065 1.00 35.12 341 GLY D CA 1
ATOM 12286 C C . GLY D 1 341 ? 74.423 -2.803 -46.882 1.00 36.24 341 GLY D C 1
ATOM 12287 O O . GLY D 1 341 ? 74.337 -3.948 -47.332 1.00 35.65 341 GLY D O 1
ATOM 12288 N N . VAL D 1 342 ? 73.431 -2.210 -46.218 1.00 36.86 342 VAL D N 1
ATOM 12289 C CA . VAL D 1 342 ? 72.158 -2.889 -45.996 1.00 36.78 342 VAL D CA 1
ATOM 12290 C C . VAL D 1 342 ? 71.464 -3.127 -47.334 1.00 37.50 342 VAL D C 1
ATOM 12291 O O . VAL D 1 342 ? 71.258 -2.196 -48.119 1.00 35.97 342 VAL D O 1
ATOM 12295 N N . GLU D 1 343 ? 71.107 -4.380 -47.590 1.00 37.32 343 GLU D N 1
ATOM 12296 C CA . GLU D 1 343 ? 70.453 -4.741 -48.836 1.00 38.50 343 GLU D CA 1
ATOM 12297 C C . GLU D 1 343 ? 69.051 -5.282 -48.599 1.00 36.18 343 GLU D C 1
ATOM 12298 O O . GLU D 1 343 ? 68.796 -5.956 -47.602 1.00 35.99 343 GLU D O 1
ATOM 12304 N N . PRO D 1 344 ? 68.118 -4.979 -49.515 1.00 34.45 344 PRO D N 1
ATOM 12305 C CA . PRO D 1 344 ? 66.728 -5.437 -49.413 1.00 33.07 344 PRO D CA 1
ATOM 12306 C C . PRO D 1 344 ? 66.647 -6.965 -49.446 1.00 32.03 344 PRO D C 1
ATOM 12307 O O . PRO D 1 344 ? 67.491 -7.621 -50.054 1.00 31.74 344 PRO D O 1
ATOM 12311 N N . LEU D 1 345 ? 65.645 -7.523 -48.777 1.00 31.18 345 LEU D N 1
ATOM 12312 C CA . LEU D 1 345 ? 65.446 -8.967 -48.786 1.00 29.39 345 LEU D CA 1
ATOM 12313 C C . LEU D 1 345 ? 64.781 -9.306 -50.112 1.00 30.16 345 LEU D C 1
ATOM 12314 O O . LEU D 1 345 ? 64.033 -8.490 -50.668 1.00 28.61 345 LEU D O 1
ATOM 12319 N N . ASN D 1 346 ? 65.048 -10.503 -50.619 1.00 29.55 346 ASN D N 1
ATOM 12320 C CA . ASN D 1 346 ? 64.448 -10.930 -51.874 1.00 29.79 346 ASN D CA 1
ATOM 12321 C C . ASN D 1 346 ? 63.316 -11.897 -51.544 1.00 28.82 346 ASN D C 1
ATOM 12322 O O . ASN D 1 346 ? 63.424 -13.109 -51.775 1.00 29.05 346 ASN D O 1
ATOM 12327 N N . ILE D 1 347 ? 62.232 -11.345 -51.005 1.00 25.53 347 ILE D N 1
ATOM 12328 C CA . ILE D 1 347 ? 61.080 -12.140 -50.596 1.00 24.89 347 ILE D CA 1
ATOM 12329 C C . ILE D 1 347 ? 59.764 -11.806 -51.290 1.00 24.08 347 ILE D C 1
ATOM 12330 O O . ILE D 1 347 ? 59.526 -10.663 -51.686 1.00 24.31 347 ILE D O 1
ATOM 12335 N N . VAL D 1 348 ? 58.916 -12.824 -51.430 1.00 22.68 348 VAL D N 1
ATOM 12336 C CA . VAL D 1 348 ? 57.591 -12.666 -52.028 1.00 21.51 348 VAL D CA 1
ATOM 12337 C C . VAL D 1 348 ? 56.630 -13.620 -51.329 1.00 20.32 348 VAL D C 1
ATOM 12338 O O . VAL D 1 348 ? 57.057 -14.518 -50.596 1.00 17.78 348 VAL D O 1
ATOM 12342 N N . MET D 1 349 ? 55.333 -13.405 -51.538 1.00 19.58 349 MET D N 1
ATOM 12343 C CA . MET D 1 349 ? 54.299 -14.263 -50.966 1.00 19.07 349 MET D CA 1
ATOM 12344 C C . MET D 1 349 ? 53.229 -14.304 -52.053 1.00 20.72 349 MET D C 1
ATOM 12345 O O . MET D 1 349 ? 52.450 -13.361 -52.222 1.00 20.32 349 MET D O 1
ATOM 12350 N N . LYS D 1 350 ? 53.205 -15.404 -52.800 1.00 20.42 350 LYS D N 1
ATOM 12351 C CA . LYS D 1 350 ? 52.288 -15.537 -53.920 1.00 20.96 350 LYS D CA 1
ATOM 12352 C C . LYS D 1 350 ? 51.145 -16.520 -53.778 1.00 20.00 350 LYS D C 1
ATOM 12353 O O . LYS D 1 350 ? 51.220 -17.485 -53.016 1.00 19.71 350 LYS D O 1
ATOM 12359 N N . LEU D 1 351 ? 50.082 -16.263 -54.536 1.00 19.32 351 LEU D N 1
ATOM 12360 C CA . LEU D 1 351 ? 48.923 -17.147 -54.549 1.00 19.42 351 LEU D CA 1
ATOM 12361 C C . LEU D 1 351 ? 49.455 -18.411 -55.213 1.00 18.66 351 LEU D C 1
ATOM 12362 O O . LEU D 1 351 ? 49.871 -18.379 -56.370 1.00 17.61 351 LEU D O 1
ATOM 12367 N N . TRP D 1 352 ? 49.463 -19.515 -54.476 1.00 18.39 352 TRP D N 1
ATOM 12368 C CA . TRP D 1 352 ? 49.991 -20.765 -55.000 1.00 17.36 352 TRP D CA 1
ATOM 12369 C C . TRP D 1 352 ? 48.923 -21.683 -55.598 1.00 18.51 352 TRP D C 1
ATOM 12370 O O . TRP D 1 352 ? 49.186 -22.426 -56.554 1.00 16.52 352 TRP D O 1
ATOM 12381 N N . LYS D 1 353 ? 47.727 -21.645 -55.019 1.00 19.59 353 LYS D N 1
ATOM 12382 C CA . LYS D 1 353 ? 46.617 -22.469 -55.493 1.00 21.72 353 LYS D CA 1
ATOM 12383 C C . LYS D 1 353 ? 45.294 -21.893 -55.001 1.00 20.81 353 LYS D C 1
ATOM 12384 O O . LYS D 1 353 ? 45.251 -21.118 -54.045 1.00 22.18 353 LYS D O 1
ATOM 12390 N N . CYS D 1 354 ? 44.213 -22.277 -55.659 1.00 21.12 354 CYS D N 1
ATOM 12391 C CA . CYS D 1 354 ? 42.898 -21.766 -55.303 1.00 21.51 354 CYS D CA 1
ATOM 12392 C C . CYS D 1 354 ? 41.807 -22.712 -55.759 1.00 20.35 354 CYS D C 1
ATOM 12393 O O . CYS D 1 354 ? 42.065 -23.682 -56.468 1.00 20.24 354 CYS D O 1
ATOM 12396 N N . LYS D 1 355 ? 40.586 -22.408 -55.345 1.00 20.11 355 LYS D N 1
ATOM 12397 C CA . LYS D 1 355 ? 39.418 -23.185 -55.727 1.00 21.73 355 LYS D CA 1
ATOM 12398 C C . LYS D 1 355 ? 38.237 -22.225 -55.748 1.00 20.56 355 LYS D C 1
ATOM 12399 O O . LYS D 1 355 ? 38.253 -21.204 -55.057 1.00 19.96 355 LYS D O 1
ATOM 12405 N N . MET D 1 356 ? 37.227 -22.542 -56.550 1.00 19.63 356 MET D N 1
ATOM 12406 C CA . MET D 1 356 ? 36.051 -21.686 -56.674 1.00 19.66 356 MET D CA 1
ATOM 12407 C C . MET D 1 356 ? 35.140 -21.712 -55.443 1.00 19.24 356 MET D C 1
ATOM 12408 O O . MET D 1 356 ? 34.554 -20.692 -55.084 1.00 19.00 356 MET D O 1
ATOM 12413 N N . THR D 1 357 ? 35.015 -22.878 -54.814 1.00 19.20 357 THR D N 1
ATOM 12414 C CA . THR D 1 357 ? 34.188 -23.035 -53.618 1.00 20.54 357 THR D CA 1
ATOM 12415 C C . THR D 1 357 ? 34.842 -24.103 -52.761 1.00 22.20 357 THR D C 1
ATOM 12416 O O . THR D 1 357 ? 35.768 -24.774 -53.206 1.00 23.16 357 THR D O 1
ATOM 12420 N N . ALA D 1 358 ? 34.348 -24.275 -51.542 1.00 25.05 358 ALA D N 1
ATOM 12421 C CA . ALA D 1 358 ? 34.899 -25.269 -50.625 1.00 27.25 358 ALA D CA 1
ATOM 12422 C C . ALA D 1 358 ? 34.929 -26.682 -51.216 1.00 29.05 358 ALA D C 1
ATOM 12423 O O . ALA D 1 358 ? 35.868 -27.444 -50.985 1.00 29.94 358 ALA D O 1
ATOM 12425 N N . LYS D 1 359 ? 33.907 -27.025 -51.991 1.00 30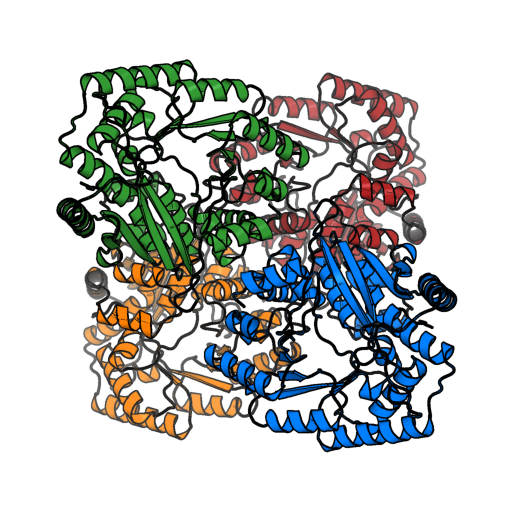.56 359 LYS D N 1
ATOM 12426 C CA . LYS D 1 359 ? 33.811 -28.353 -52.590 1.00 31.81 359 LYS D CA 1
ATOM 12427 C C . LYS D 1 359 ? 34.602 -28.560 -53.889 1.00 30.75 359 LYS D C 1
ATOM 12428 O O . LYS D 1 359 ? 34.731 -29.688 -54.362 1.00 30.82 359 LYS D O 1
ATOM 12434 N N . ASP D 1 360 ? 35.124 -27.481 -54.466 1.00 29.13 360 ASP D N 1
ATOM 12435 C CA . ASP D 1 360 ? 35.904 -27.572 -55.701 1.00 28.32 360 ASP D CA 1
ATOM 12436 C C . ASP D 1 360 ? 37.273 -28.174 -55.378 1.00 27.85 360 ASP D C 1
ATOM 12437 O O . ASP D 1 360 ? 37.660 -28.255 -54.212 1.00 25.83 360 ASP D O 1
ATOM 12442 N N . ASP D 1 361 ? 37.988 -28.631 -56.404 1.00 27.69 361 ASP D N 1
ATOM 12443 C CA . ASP D 1 361 ? 39.325 -29.185 -56.199 1.00 27.48 361 ASP D CA 1
ATOM 12444 C C . ASP D 1 361 ? 40.291 -28.008 -56.193 1.00 26.75 361 ASP D C 1
ATOM 12445 O O . ASP D 1 361 ? 39.940 -26.907 -56.612 1.00 26.57 361 ASP D O 1
ATOM 12450 N N . TRP D 1 362 ? 41.500 -28.236 -55.708 1.00 25.64 362 TRP D N 1
ATOM 12451 C CA . TRP D 1 362 ? 42.506 -27.186 -55.715 1.00 25.74 362 TRP D CA 1
ATOM 12452 C C . TRP D 1 362 ? 43.090 -27.088 -57.121 1.00 24.70 362 TRP D C 1
ATOM 12453 O O . TRP D 1 362 ? 43.250 -28.101 -57.806 1.00 24.15 362 TRP D O 1
ATOM 12464 N N . HIS D 1 363 ? 43.394 -25.865 -57.544 1.00 23.12 363 HIS D N 1
ATOM 12465 C CA . HIS D 1 363 ? 43.986 -25.616 -58.850 1.00 22.60 363 HIS D CA 1
ATOM 12466 C C . HIS D 1 363 ? 45.225 -24.763 -58.627 1.00 20.71 363 HIS D C 1
ATOM 12467 O O . HIS D 1 363 ? 45.145 -23.722 -57.984 1.00 21.22 363 HIS D O 1
ATOM 12474 N N . TYR D 1 364 ? 46.364 -25.216 -59.142 1.00 20.28 364 TYR D N 1
ATOM 12475 C CA . TYR D 1 364 ? 47.618 -24.475 -59.003 1.00 22.95 364 TYR D CA 1
ATOM 12476 C C . TYR D 1 364 ? 47.650 -23.241 -59.887 1.00 21.86 364 TYR D C 1
ATOM 12477 O O . TYR D 1 364 ? 47.123 -23.256 -61.001 1.00 21.38 364 TYR D O 1
ATOM 12486 N N . CYS D 1 365 ? 48.267 -22.180 -59.377 1.00 21.52 365 CYS D N 1
ATOM 12487 C CA . CYS D 1 365 ? 48.397 -20.925 -60.105 1.00 23.11 365 CYS D CA 1
ATOM 12488 C C . CYS D 1 365 ? 49.832 -20.794 -60.572 1.00 23.97 365 CYS D C 1
ATOM 12489 O O . CYS D 1 365 ? 50.750 -21.199 -59.871 1.00 26.66 365 CYS D O 1
ATOM 12492 N N . VAL D 1 366 ? 50.030 -20.235 -61.757 1.00 24.01 366 VAL D N 1
ATOM 12493 C CA . VAL D 1 366 ? 51.377 -20.036 -62.267 1.00 24.53 366 VAL D CA 1
ATOM 12494 C C . VAL D 1 366 ? 51.511 -18.636 -62.841 1.00 24.43 366 VAL D C 1
ATOM 12495 O O . VAL D 1 366 ? 50.518 -17.938 -63.056 1.00 24.68 366 VAL D O 1
ATOM 12499 N N . LYS D 1 367 ? 52.750 -18.230 -63.075 1.00 25.55 367 LYS D N 1
ATOM 12500 C CA . LYS D 1 367 ? 53.050 -16.924 -63.645 1.00 26.37 367 LYS D CA 1
ATOM 12501 C C . LYS D 1 367 ? 54.265 -17.154 -64.532 1.00 26.68 367 LYS D C 1
ATOM 12502 O O . LYS D 1 367 ? 55.220 -17.807 -64.113 1.00 24.11 367 LYS D O 1
ATOM 12508 N N . LEU D 1 368 ? 54.230 -16.617 -65.750 1.00 26.76 368 LEU D N 1
ATOM 12509 C CA . LEU D 1 368 ? 55.325 -16.796 -66.689 1.00 28.13 368 LEU D CA 1
ATOM 12510 C C . LEU D 1 368 ? 56.281 -15.604 -66.849 1.00 30.15 368 LEU D C 1
ATOM 12511 O O . LEU D 1 368 ? 57.487 -15.800 -66.991 1.00 33.46 368 LEU D O 1
ATOM 12516 N N . SER D 1 369 ? 55.755 -14.384 -66.833 1.00 30.34 369 SER D N 1
ATOM 12517 C CA . SER D 1 369 ? 56.577 -13.174 -66.984 1.00 30.97 369 SER D CA 1
ATOM 12518 C C . SER D 1 369 ? 57.201 -13.077 -68.379 1.00 31.47 369 SER D C 1
ATOM 12519 O O . SER D 1 369 ? 57.132 -14.020 -69.167 1.00 31.81 369 SER D O 1
ATOM 12522 N N . ASP D 1 370 ? 57.816 -11.934 -68.676 1.00 31.08 370 ASP D N 1
ATOM 12523 C CA . ASP D 1 370 ? 58.442 -11.726 -69.972 1.00 32.20 370 ASP D CA 1
ATOM 12524 C C . ASP D 1 370 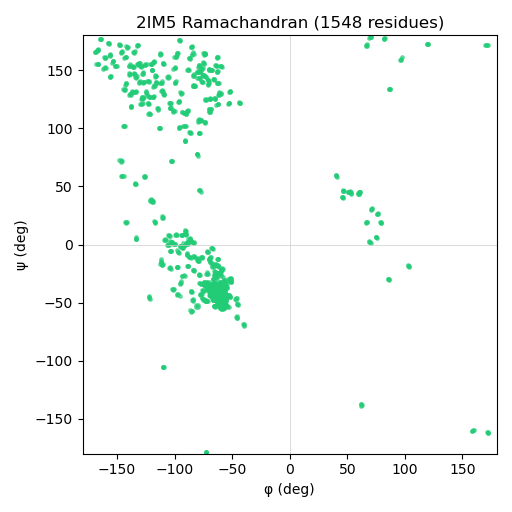? 59.921 -12.067 -70.010 1.00 32.80 370 ASP D C 1
ATOM 12525 O O . ASP D 1 370 ? 60.597 -11.773 -70.990 1.00 32.93 370 ASP D O 1
ATOM 12530 N N . VAL D 1 371 ? 60.429 -12.665 -68.943 1.00 33.61 371 VAL D N 1
ATOM 12531 C CA . VAL D 1 371 ? 61.826 -13.050 -68.913 1.00 35.12 371 VAL D CA 1
ATOM 12532 C C . VAL D 1 371 ? 61.895 -14.553 -69.131 1.00 37.38 371 VAL D C 1
ATOM 12533 O O . VAL D 1 371 ? 61.363 -15.331 -68.335 1.00 37.50 371 VAL D O 1
ATOM 12537 N N . ASP D 1 372 ? 62.534 -14.956 -70.222 1.00 39.74 372 ASP D N 1
ATOM 12538 C CA . ASP D 1 372 ? 62.683 -16.372 -70.545 1.00 42.67 372 ASP D CA 1
ATOM 12539 C C . ASP D 1 372 ? 63.248 -17.152 -69.367 1.00 42.72 372 ASP D C 1
ATOM 12540 O O . ASP D 1 372 ? 64.242 -16.740 -68.759 1.00 42.46 372 ASP D O 1
ATOM 12545 N N . GLY D 1 373 ? 62.612 -18.278 -69.049 1.00 42.66 373 GLY D N 1
ATOM 12546 C CA . GLY D 1 373 ? 63.080 -19.105 -67.952 1.00 42.32 373 GLY D CA 1
ATOM 12547 C C . GLY D 1 373 ? 62.568 -18.703 -66.583 1.00 43.44 373 GLY D C 1
ATOM 12548 O O . GLY D 1 373 ? 62.435 -19.554 -65.704 1.00 45.02 373 GLY D O 1
ATOM 12549 N N . LYS D 1 374 ? 62.290 -17.416 -66.390 1.00 43.26 374 LYS D N 1
ATOM 12550 C CA . LYS D 1 374 ? 61.782 -16.929 -65.109 1.00 43.08 374 LYS D CA 1
ATOM 12551 C C . LYS D 1 374 ? 60.292 -17.231 -64.984 1.00 41.97 374 LYS D C 1
ATOM 12552 O O . LYS D 1 374 ? 59.451 -16.483 -65.478 1.00 42.68 374 LYS D O 1
ATOM 12558 N N . HIS D 1 375 ? 59.977 -18.336 -64.323 1.00 39.93 375 HIS D N 1
ATOM 12559 C CA . HIS D 1 375 ? 58.598 -18.762 -64.130 1.00 40.11 375 HIS D CA 1
ATOM 12560 C C . HIS D 1 375 ? 58.393 -19.125 -62.667 1.00 39.14 375 HIS D C 1
ATOM 12561 O O . HIS D 1 375 ? 59.343 -19.486 -61.976 1.00 40.09 375 HIS D O 1
ATOM 12568 N N . THR D 1 376 ? 57.159 -19.023 -62.191 1.00 36.88 376 THR D N 1
ATOM 12569 C CA . THR D 1 376 ? 56.863 -19.371 -60.810 1.00 35.57 376 THR D CA 1
ATOM 12570 C C . THR D 1 376 ? 55.625 -20.262 -60.746 1.00 35.01 376 THR D C 1
ATOM 12571 O O . THR D 1 376 ? 54.690 -20.115 -61.539 1.00 32.09 376 THR D O 1
ATOM 12575 N N . GLY D 1 377 ? 55.637 -21.198 -59.803 1.00 33.86 377 GLY D N 1
ATOM 12576 C CA . GLY D 1 377 ? 54.514 -22.099 -59.644 1.00 33.11 377 GLY D CA 1
ATOM 12577 C C . GLY D 1 377 ? 54.889 -23.552 -59.847 1.00 32.41 377 GLY D C 1
ATOM 12578 O O . GLY D 1 377 ? 56.003 -23.876 -60.251 1.00 30.82 377 GLY D O 1
ATOM 12579 N N . GLU D 1 378 ? 53.942 -24.433 -59.558 1.00 32.77 378 GLU D N 1
ATOM 12580 C CA . GLU D 1 378 ? 54.142 -25.867 -59.701 1.00 33.71 378 GLU D CA 1
ATOM 12581 C C . GLU D 1 378 ? 54.632 -26.173 -61.118 1.00 33.02 378 GLU D C 1
ATOM 12582 O O . GLU D 1 378 ? 53.952 -25.866 -62.100 1.00 30.97 378 GLU D O 1
ATOM 12588 N N . PRO D 1 379 ? 55.824 -26.788 -61.238 1.00 32.17 379 PRO D N 1
ATOM 12589 C CA . PRO D 1 379 ? 56.444 -27.148 -62.519 1.00 30.55 379 PRO D CA 1
ATOM 12590 C C . PRO D 1 379 ? 55.500 -27.824 -63.508 1.00 30.67 379 PRO D C 1
ATOM 12591 O O . PRO D 1 379 ? 55.460 -27.478 -64.689 1.00 30.74 379 PRO D O 1
ATOM 12595 N N . GLU D 1 380 ? 54.740 -28.795 -63.021 1.00 30.91 380 GLU D N 1
ATOM 12596 C CA . GLU D 1 380 ? 53.801 -29.519 -63.870 1.00 31.65 380 GLU D CA 1
ATOM 12597 C C . GLU D 1 380 ? 52.781 -28.558 -64.469 1.00 28.77 380 GLU D C 1
ATOM 12598 O O . GLU D 1 380 ? 52.445 -28.643 -65.650 1.00 28.07 380 GLU D O 1
ATOM 12604 N N . GLU D 1 381 ? 52.297 -27.638 -63.646 1.00 26.59 381 GLU D N 1
ATOM 12605 C CA . GLU D 1 381 ? 51.311 -26.660 -64.088 1.00 26.53 381 GLU D CA 1
ATOM 12606 C C . GLU D 1 381 ? 51.913 -25.658 -65.078 1.00 26.73 381 GLU D C 1
ATOM 12607 O O . GLU D 1 381 ? 51.243 -25.246 -66.030 1.00 25.57 381 GLU D O 1
ATOM 12613 N N . ILE D 1 382 ? 53.167 -25.270 -64.854 1.00 25.81 382 ILE D N 1
ATOM 12614 C CA . ILE D 1 382 ? 53.834 -24.323 -65.740 1.00 26.72 382 ILE D CA 1
ATOM 12615 C C . ILE D 1 382 ? 53.901 -24.911 -67.149 1.00 26.47 382 ILE D C 1
ATOM 12616 O O . ILE D 1 382 ? 53.614 -24.236 -68.133 1.00 27.31 382 ILE D O 1
ATOM 12621 N N . LEU D 1 383 ? 54.273 -26.178 -67.234 1.00 26.16 383 LEU D N 1
ATOM 12622 C CA . LEU D 1 383 ? 54.381 -26.856 -68.516 1.00 27.23 383 LEU D CA 1
ATOM 12623 C C . LEU D 1 383 ? 53.019 -26.855 -69.217 1.00 26.33 383 LEU D C 1
ATOM 12624 O O . LEU D 1 383 ? 52.917 -26.596 -70.423 1.00 23.48 383 LEU D O 1
ATOM 12629 N N . LEU D 1 384 ? 51.974 -27.153 -68.448 1.00 23.98 384 LEU D N 1
ATOM 12630 C CA . LEU D 1 384 ? 50.624 -27.186 -68.983 1.00 24.93 384 LEU D CA 1
ATOM 12631 C C . LEU D 1 384 ? 50.227 -25.821 -69.544 1.00 24.36 384 LEU D C 1
ATOM 12632 O O . LEU D 1 384 ? 49.620 -25.740 -70.609 1.00 23.62 384 LEU D O 1
ATOM 12637 N N . ALA D 1 385 ? 50.577 -24.755 -68.832 1.00 22.55 385 ALA D N 1
ATOM 12638 C CA . ALA D 1 385 ? 50.251 -23.411 -69.286 1.00 23.09 385 ALA D CA 1
ATOM 12639 C C . ALA D 1 385 ? 50.964 -23.130 -70.612 1.00 22.75 385 ALA D C 1
ATOM 12640 O O . ALA D 1 385 ? 50.351 -22.662 -71.571 1.00 20.76 385 ALA D O 1
ATOM 12642 N N . MET D 1 386 ? 52.259 -23.423 -70.661 1.00 23.83 386 MET D N 1
ATOM 12643 C CA . MET D 1 386 ? 53.033 -23.185 -71.872 1.00 25.41 386 MET D CA 1
ATOM 12644 C C . MET D 1 386 ? 52.462 -23.984 -73.039 1.00 25.10 386 MET D C 1
ATOM 12645 O O . MET D 1 386 ? 52.243 -23.439 -74.118 1.00 24.17 386 MET D O 1
ATOM 12650 N N . ASN D 1 387 ? 52.201 -25.271 -72.824 1.00 24.96 387 ASN D N 1
ATOM 12651 C CA . ASN D 1 387 ? 51.646 -26.092 -73.892 1.00 25.53 387 ASN D CA 1
ATOM 12652 C C . ASN D 1 387 ? 50.275 -25.583 -74.316 1.00 24.31 387 ASN D C 1
ATOM 12653 O O . ASN D 1 387 ? 49.951 -25.559 -75.499 1.00 24.82 387 ASN D O 1
ATOM 12658 N N . THR D 1 388 ? 49.469 -25.168 -73.349 1.00 23.39 388 THR D N 1
ATOM 12659 C CA . THR D 1 388 ? 48.136 -24.658 -73.646 1.00 22.71 388 THR D CA 1
ATOM 12660 C C . THR D 1 388 ? 48.197 -23.386 -74.477 1.00 22.39 388 THR D C 1
ATOM 12661 O O . THR D 1 388 ? 47.401 -23.195 -75.386 1.00 21.54 388 THR D O 1
ATOM 12665 N N . LEU D 1 389 ? 49.146 -22.517 -74.158 1.00 23.96 389 LEU D N 1
ATOM 12666 C CA . LEU D 1 389 ? 49.280 -21.252 -74.865 1.00 24.75 389 LEU D CA 1
ATOM 12667 C C . LEU D 1 389 ? 50.176 -21.350 -76.092 1.00 26.89 389 LEU D C 1
ATOM 12668 O O . LEU D 1 389 ? 50.396 -20.359 -76.786 1.00 28.18 389 LEU D O 1
ATOM 12673 N N . GLY D 1 390 ? 50.690 -22.541 -76.363 1.00 26.48 390 GLY D N 1
ATOM 12674 C CA . GLY D 1 390 ? 51.546 -22.704 -77.524 1.00 30.22 390 GLY D CA 1
ATOM 12675 C C . GLY D 1 390 ? 52.906 -22.048 -77.365 1.00 31.74 390 GLY D C 1
ATOM 12676 O O . GLY D 1 390 ? 53.502 -21.589 -78.338 1.00 31.93 390 GLY D O 1
ATOM 12677 N N . ILE D 1 391 ? 53.399 -22.000 -76.134 1.00 33.53 391 ILE D N 1
ATOM 12678 C CA . ILE D 1 391 ? 54.699 -21.407 -75.863 1.00 37.25 391 ILE D CA 1
ATOM 12679 C C . ILE D 1 391 ? 55.773 -22.488 -75.844 1.00 39.58 391 ILE D C 1
ATOM 12680 O O . ILE D 1 391 ? 55.522 -23.572 -75.280 1.00 37.19 391 ILE D O 1
#

Organism: Porphyromonas gingivalis (strain ATCC BAA-308 / W83) (NCBI:txid242619)